Protein AF-0000000072590060 (afdb_homodimer)

InterPro domains:
  IPR001048 Aspartate/glutamate/uridylate kinase [PF00696] (2-284)
  IPR001341 Aspartate kinase [TIGR00657] (3-461)
  IPR001342 Homoserine dehydrogenase, catalytic [PF00742] (615-788)
  IPR005106 Aspartate/homoserine dehydrogenase, NAD-binding [PF03447] (496-606)
  IPR011147 Bifunctional aspartokinase/homoserine dehydrogenase, homoserine dehydrogenase domain [PTHR43070] (1-814)
  IPR018042 Aspartate kinase, conserved site [PS00324] (3-11)
  IPR036291 NAD(P)-binding domain superfamily [SSF51735] (464-638)
  IPR036393 Acetylglutamate kinase-like superfamily [G3DSA:3.40.1160.10] (3-295)
  IPR036393 Acetylglutamate kinase-like superfamily [SSF53633] (1-296)
  IPR041743 Bifunctional aspartokinase/homoserine dehydrogenase, N-terminal catalytic domain [cd04257] (1-295)
  IPR042199 Aspartokinase/Bifunctional aspartokinase/homoserine dehydrogenase, catalytic domain [G3DSA:1.20.120.1320] (41-142)
  IPR045865 ACT-like domain [SSF55021] (303-380)
  IPR049638 Bifunctional aspartokinase/homoserine dehydrogenase [PIRSF000727] (1-814)

Organism: Wigglesworthia glossinidia brevipalpis (NCBI:txid36870)

Structure (mmCIF, N/CA/C/O backbone):
data_AF-0000000072590060-model_v1
#
loop_
_entity.id
_entity.type
_entity.pdbx_description
1 polymer 'Bifunctional aspartokinase/homoserine dehydrogenase'
#
loop_
_atom_site.group_PDB
_atom_site.id
_atom_site.type_symbol
_atom_site.label_atom_id
_atom_site.label_alt_id
_atom_site.label_comp_id
_atom_site.label_asym_id
_atom_site.label_entity_id
_atom_site.label_seq_id
_atom_site.pdbx_PDB_ins_code
_atom_site.Cartn_x
_atom_site.Cartn_y
_atom_site.Cartn_z
_atom_site.occupancy
_atom_site.B_iso_or_equiv
_atom_site.auth_seq_id
_atom_site.auth_comp_id
_atom_site.auth_asym_id
_atom_site.auth_atom_id
_atom_site.pdbx_PDB_model_num
ATOM 1 N N . MET A 1 1 ? -38.125 -12.805 -27.875 1 88.94 1 MET A N 1
ATOM 2 C CA . MET A 1 1 ? -38.594 -13.75 -26.859 1 88.94 1 MET A CA 1
ATOM 3 C C . MET A 1 1 ? -37.781 -13.609 -25.578 1 88.94 1 MET A C 1
ATOM 5 O O . MET A 1 1 ? -36.594 -13.266 -25.625 1 88.94 1 MET A O 1
ATOM 9 N N . ARG A 1 2 ? -38.406 -13.773 -24.375 1 92.88 2 ARG A N 1
ATOM 10 C CA . ARG A 1 2 ? -37.75 -13.727 -23.078 1 92.88 2 ARG A CA 1
ATOM 11 C C . ARG A 1 2 ? -37.781 -15.094 -22.406 1 92.88 2 ARG A C 1
ATOM 13 O O . ARG A 1 2 ? -38.781 -15.828 -22.531 1 92.88 2 ARG A O 1
ATOM 20 N N . VAL A 1 3 ? -36.75 -15.414 -21.859 1 96.31 3 VAL A N 1
ATOM 21 C CA . VAL A 1 3 ? -36.688 -16.656 -21.094 1 96.31 3 VAL A CA 1
ATOM 22 C C . VAL A 1 3 ? -36.656 -16.344 -19.594 1 96.31 3 VAL A C 1
ATOM 24 O O . VAL A 1 3 ? -35.812 -15.562 -19.125 1 96.31 3 VAL A O 1
ATOM 27 N N . LEU A 1 4 ? -37.594 -16.906 -18.875 1 97 4 LEU A N 1
ATOM 28 C CA . LEU A 1 4 ? -37.688 -16.672 -17.438 1 97 4 LEU A CA 1
ATOM 29 C C . LEU A 1 4 ? -37.438 -17.969 -16.656 1 97 4 LEU A C 1
ATOM 31 O O . LEU A 1 4 ? -38.031 -19 -16.953 1 97 4 LEU A O 1
ATOM 35 N N . LYS A 1 5 ? -36.562 -17.906 -15.758 1 96.88 5 LYS A N 1
ATOM 36 C CA . LYS A 1 5 ? -36.281 -19.047 -14.883 1 96.88 5 LYS A CA 1
ATOM 37 C C . LYS A 1 5 ? -36.719 -18.75 -13.445 1 96.88 5 LYS A C 1
ATOM 39 O O . LYS A 1 5 ? -36.375 -17.703 -12.891 1 96.88 5 LYS A O 1
ATOM 44 N N . PHE A 1 6 ? -37.469 -19.609 -12.883 1 96 6 PHE A N 1
ATOM 45 C CA . PHE A 1 6 ? -37.906 -19.453 -11.5 1 96 6 PHE A CA 1
ATOM 46 C C . PHE A 1 6 ? -37.312 -20.531 -10.617 1 96 6 PHE A C 1
ATOM 48 O O . PHE A 1 6 ? -37.469 -21.719 -10.875 1 96 6 PHE A O 1
ATOM 55 N N . GLY A 1 7 ? -36.625 -20.094 -9.578 1 91.62 7 GLY A N 1
ATOM 56 C CA . GLY A 1 7 ? -35.938 -21 -8.656 1 91.62 7 GLY A CA 1
ATOM 57 C C . GLY A 1 7 ? -36.906 -21.672 -7.688 1 91.62 7 GLY A C 1
ATOM 58 O O . GLY A 1 7 ? -38.125 -21.422 -7.727 1 91.62 7 GLY A O 1
ATOM 59 N N . GLY A 1 8 ? -36.375 -22.469 -6.805 1 89 8 GLY A N 1
ATOM 60 C CA . GLY A 1 8 ? -37.156 -23.266 -5.875 1 89 8 GLY A CA 1
ATOM 61 C C . GLY A 1 8 ? -37.906 -22.406 -4.867 1 89 8 GLY A C 1
ATOM 62 O O . GLY A 1 8 ? -39.031 -22.75 -4.484 1 89 8 GLY A O 1
ATOM 63 N N . THR A 1 9 ? -37.281 -21.375 -4.484 1 87.62 9 THR A N 1
ATOM 64 C CA . THR A 1 9 ? -37.938 -20.5 -3.506 1 87.62 9 THR A CA 1
ATOM 65 C C . THR A 1 9 ? -39.125 -19.766 -4.129 1 87.62 9 THR A C 1
ATOM 67 O O . THR A 1 9 ? -40.031 -19.375 -3.426 1 87.62 9 THR A O 1
ATOM 70 N N . SER A 1 10 ? -39.125 -19.656 -5.395 1 90.25 10 SER A N 1
ATOM 71 C CA . SER A 1 10 ? -40.156 -18.938 -6.109 1 90.25 10 SER A CA 1
ATOM 72 C C . SER A 1 10 ? -41.406 -19.812 -6.309 1 90.25 10 SER A C 1
ATOM 74 O O . SER A 1 10 ? -42.469 -19.312 -6.629 1 90.25 10 SER A O 1
ATOM 76 N N . ILE A 1 11 ? -41.25 -21.109 -6.094 1 89.69 11 ILE A N 1
ATOM 77 C CA . ILE A 1 11 ? -42.375 -22 -6.336 1 89.69 11 ILE A CA 1
ATOM 78 C C . ILE A 1 11 ? -42.625 -22.859 -5.094 1 89.69 11 ILE A C 1
ATOM 80 O O . ILE A 1 11 ? -42.969 -24.031 -5.199 1 89.69 11 ILE A O 1
ATOM 84 N N . SER A 1 12 ? -42.438 -22.297 -3.955 1 87.19 12 SER A N 1
ATOM 85 C CA . SER A 1 12 ? -42.5 -23.062 -2.711 1 87.19 12 SER A CA 1
ATOM 86 C C . SER A 1 12 ? -43.875 -22.891 -2.031 1 87.19 12 SER A C 1
ATOM 88 O O . SER A 1 12 ? -44.219 -23.672 -1.146 1 87.19 12 SER A O 1
ATOM 90 N N . SER A 1 13 ? -44.656 -21.938 -2.451 1 85.25 13 SER A N 1
ATOM 91 C CA . SER A 1 13 ? -45.938 -21.672 -1.785 1 85.25 13 SER A CA 1
ATOM 92 C C . SER A 1 13 ? -46.969 -21.109 -2.758 1 85.25 13 SER A C 1
ATOM 94 O O . SER A 1 13 ? -46.625 -20.781 -3.896 1 85.25 13 SER A O 1
ATOM 96 N N . LEU A 1 14 ? -48.219 -21.094 -2.254 1 83.56 14 LEU A N 1
ATOM 97 C CA . LEU A 1 14 ? -49.281 -20.531 -3.062 1 83.56 14 LEU A CA 1
ATOM 98 C C . LEU A 1 14 ? -49 -19.062 -3.412 1 83.56 14 LEU A C 1
ATOM 100 O O . LEU A 1 14 ? -49.188 -18.641 -4.551 1 83.56 14 LEU A O 1
ATOM 104 N N . LYS A 1 15 ? -48.531 -18.422 -2.383 1 87 15 LYS A N 1
ATOM 105 C CA . LYS A 1 15 ? -48.219 -17.016 -2.588 1 87 15 LYS A CA 1
ATOM 106 C C . LYS A 1 15 ? -47.125 -16.844 -3.664 1 87 15 LYS A C 1
ATOM 108 O O . LYS A 1 15 ? -47.25 -15.953 -4.516 1 87 15 LYS A O 1
ATOM 113 N N . CYS A 1 16 ? -46.188 -17.688 -3.623 1 88.75 16 CYS A N 1
ATOM 114 C CA . CYS A 1 16 ? -45.094 -17.609 -4.582 1 88.75 16 CYS A CA 1
ATOM 115 C C . CYS A 1 16 ? -45.562 -17.969 -5.984 1 88.75 16 CYS A C 1
ATOM 117 O O . CYS A 1 16 ? -45.188 -17.312 -6.957 1 88.75 16 CYS A O 1
ATOM 119 N N . PHE A 1 17 ? -46.469 -18.984 -6.102 1 87.69 17 PHE A N 1
ATOM 120 C CA . PHE A 1 17 ? -47 -19.406 -7.395 1 87.69 17 PHE A CA 1
ATOM 121 C C . PHE A 1 17 ? -47.812 -18.281 -8.023 1 87.69 17 PHE A C 1
ATOM 123 O O . PHE A 1 17 ? -47.75 -18.047 -9.227 1 87.69 17 PHE A O 1
ATOM 130 N N . SER A 1 18 ? -48.531 -17.688 -7.164 1 86.88 18 SER A N 1
ATOM 131 C CA . SER A 1 18 ? -49.344 -16.594 -7.652 1 86.88 18 SER A CA 1
ATOM 132 C C . SER A 1 18 ? -48.5 -15.461 -8.211 1 86.88 18 SER A C 1
ATOM 134 O O . SER A 1 18 ? -48.844 -14.867 -9.234 1 86.88 18 SER A O 1
ATOM 136 N N . LYS A 1 19 ? -47.5 -15.188 -7.5 1 92 19 LYS A N 1
ATOM 137 C CA . LYS A 1 19 ? -46.594 -14.141 -7.961 1 92 19 LYS A CA 1
ATOM 138 C C . LYS A 1 19 ? -45.938 -14.508 -9.289 1 92 19 LYS A C 1
ATOM 140 O O . LYS A 1 19 ? -45.812 -13.672 -10.18 1 92 19 LYS A O 1
ATOM 145 N N . VAL A 1 20 ? -45.531 -15.734 -9.398 1 93.69 20 VAL A N 1
ATOM 146 C CA . VAL A 1 20 ? -44.875 -16.234 -10.609 1 93.69 20 VAL A CA 1
ATOM 147 C C . VAL A 1 20 ? -45.875 -16.141 -11.781 1 93.69 20 VAL A C 1
ATOM 149 O O . VAL A 1 20 ? -45.5 -15.703 -12.875 1 93.69 20 VAL A O 1
ATOM 152 N N . VAL A 1 21 ? -47.094 -16.484 -11.578 1 91.44 21 VAL A N 1
ATOM 153 C CA . VAL A 1 21 ? -48.125 -16.453 -12.625 1 91.44 21 VAL A CA 1
ATOM 154 C C . VAL A 1 21 ? -48.375 -15.008 -13.062 1 91.44 21 VAL A C 1
ATOM 156 O O . VAL A 1 21 ? -48.562 -14.734 -14.25 1 91.44 21 VAL A O 1
ATOM 159 N N . ASN A 1 22 ? -48.375 -14.188 -12.094 1 91.88 22 ASN A N 1
ATOM 160 C CA . ASN A 1 22 ? -48.531 -12.773 -12.414 1 91.88 22 ASN A CA 1
ATOM 161 C C . ASN A 1 22 ? -47.406 -12.258 -13.289 1 91.88 22 ASN A C 1
ATOM 163 O O . ASN A 1 22 ? -47.625 -11.469 -14.211 1 91.88 22 ASN A O 1
ATOM 167 N N . ILE A 1 23 ? -46.188 -12.641 -12.953 1 93.44 23 ILE A N 1
ATOM 168 C CA . ILE A 1 23 ? -45.031 -12.242 -13.734 1 93.44 23 ILE A CA 1
ATOM 169 C C . ILE A 1 23 ? -45.125 -12.812 -15.148 1 93.44 23 ILE A C 1
ATOM 171 O O . ILE A 1 23 ? -44.844 -12.125 -16.125 1 93.44 23 ILE A O 1
ATOM 175 N N . ILE A 1 24 ? -45.531 -14.055 -15.25 1 92.75 24 ILE A N 1
ATOM 176 C CA . ILE A 1 24 ? -45.688 -14.727 -16.531 1 92.75 24 ILE A CA 1
ATOM 177 C C . ILE A 1 24 ? -46.719 -13.992 -17.375 1 92.75 24 ILE A C 1
ATOM 179 O O . ILE A 1 24 ? -46.5 -13.719 -18.562 1 92.75 24 ILE A O 1
ATOM 183 N N . LYS A 1 25 ? -47.844 -13.633 -16.766 1 90.31 25 LYS A N 1
ATOM 184 C CA . LYS A 1 25 ? -48.906 -12.953 -17.469 1 90.31 25 LYS A CA 1
ATOM 185 C C . LYS A 1 25 ? -48.469 -11.586 -17.984 1 90.31 25 LYS A C 1
ATOM 187 O O . LYS A 1 25 ? -48.75 -11.219 -19.125 1 90.31 25 LYS A O 1
ATOM 192 N N . LYS A 1 26 ? -47.781 -10.945 -17.156 1 89.75 26 LYS A N 1
ATOM 193 C CA . LYS A 1 26 ? -47.312 -9.609 -17.5 1 89.75 26 LYS A CA 1
ATOM 194 C C . LYS A 1 26 ? -46.344 -9.664 -18.688 1 89.75 26 LYS A C 1
ATOM 196 O O . LYS A 1 26 ? -46.406 -8.812 -19.578 1 89.75 26 LYS A O 1
ATOM 201 N N . ASN A 1 27 ? -45.469 -10.562 -18.672 1 89.44 27 ASN A N 1
ATOM 202 C CA . ASN A 1 27 ? -44.469 -10.688 -19.75 1 89.44 27 ASN A CA 1
ATOM 203 C C . ASN A 1 27 ? -45.094 -11.281 -21.016 1 89.44 27 ASN A C 1
ATOM 205 O O . ASN A 1 27 ? -44.719 -10.906 -22.125 1 89.44 27 ASN A O 1
ATOM 209 N N . TYR A 1 28 ? -46 -12.211 -20.828 1 87.56 28 TYR A N 1
ATOM 210 C CA . TYR A 1 28 ? -46.656 -12.891 -21.938 1 87.56 28 TYR A CA 1
ATOM 211 C C . TYR A 1 28 ? -47.469 -11.914 -22.781 1 87.56 28 TYR A C 1
ATOM 213 O O . TYR A 1 28 ? -47.625 -12.086 -23.984 1 87.56 28 TYR A O 1
ATOM 221 N N . LYS A 1 29 ? -47.969 -10.898 -22.219 1 82.62 29 LYS A N 1
ATOM 222 C CA . LYS A 1 29 ? -48.75 -9.875 -22.922 1 82.62 29 LYS A CA 1
ATOM 223 C C . LYS A 1 29 ? -47.844 -9.094 -23.891 1 82.62 29 LYS A C 1
ATOM 225 O O . LYS A 1 29 ? -48.344 -8.602 -24.922 1 82.62 29 LYS A O 1
ATOM 230 N N . LYS A 1 30 ? -46.625 -9.031 -23.625 1 83.06 30 LYS A N 1
ATOM 231 C CA . LYS A 1 30 ? -45.688 -8.25 -24.438 1 83.06 30 LYS A CA 1
ATOM 232 C C . LYS A 1 30 ? -45.094 -9.094 -25.562 1 83.06 30 LYS A C 1
ATOM 234 O O . LYS A 1 30 ? -45.062 -8.664 -26.719 1 83.06 30 LYS A O 1
ATOM 239 N N . ASP A 1 31 ? -44.656 -10.273 -25.188 1 85.62 31 ASP A N 1
ATOM 240 C CA . ASP A 1 31 ? -44.031 -11.188 -26.141 1 85.62 31 ASP A CA 1
ATOM 241 C C . ASP A 1 31 ? -44.125 -12.633 -25.672 1 85.62 31 ASP A C 1
ATOM 243 O O . ASP A 1 31 ? -44.469 -12.891 -24.516 1 85.62 31 ASP A O 1
ATOM 247 N N . GLN A 1 32 ? -43.906 -13.539 -26.609 1 86.81 32 GLN A N 1
ATOM 248 C CA . GLN A 1 32 ? -43.844 -14.938 -26.203 1 86.81 32 GLN A CA 1
ATOM 249 C C . GLN A 1 32 ? -42.719 -15.172 -25.203 1 86.81 32 GLN A C 1
ATOM 251 O O . GLN A 1 32 ? -41.656 -14.562 -25.312 1 86.81 32 GLN A O 1
ATOM 256 N N . ILE A 1 33 ? -43 -15.984 -24.203 1 93.38 33 ILE A N 1
ATOM 257 C CA . ILE A 1 33 ? -42 -16.203 -23.141 1 93.38 33 ILE A CA 1
ATOM 258 C C . ILE A 1 33 ? -41.781 -17.703 -22.969 1 93.38 33 ILE A C 1
ATOM 260 O O . ILE A 1 33 ? -42.688 -18.516 -23.219 1 93.38 33 ILE A O 1
ATOM 264 N N . ALA A 1 34 ? -40.625 -18.047 -22.672 1 95.25 34 ALA A N 1
ATOM 265 C CA . ALA A 1 34 ? -40.25 -19.391 -22.25 1 95.25 34 ALA A CA 1
ATOM 266 C C . ALA A 1 34 ? -39.938 -19.422 -20.75 1 95.25 34 ALA A C 1
ATOM 268 O O . ALA A 1 34 ? -39.188 -18.562 -20.25 1 95.25 34 ALA A O 1
ATOM 269 N N . VAL A 1 35 ? -40.531 -20.344 -20.078 1 96.81 35 VAL A N 1
ATOM 270 C CA . VAL A 1 35 ? -40.375 -20.422 -18.625 1 96.81 35 VAL A CA 1
ATOM 271 C C . VAL A 1 35 ? -39.688 -21.719 -18.234 1 96.81 35 VAL A C 1
ATOM 273 O O . VAL A 1 35 ? -40.094 -22.812 -18.656 1 96.81 35 VAL A O 1
ATOM 276 N N . VAL A 1 36 ? -38.562 -21.625 -17.5 1 97.44 36 VAL A N 1
ATOM 277 C CA . VAL A 1 36 ? -37.844 -22.766 -16.969 1 97.44 36 VAL A CA 1
ATOM 278 C C . VAL A 1 36 ? -38.062 -22.859 -15.453 1 97.44 36 VAL A C 1
ATOM 280 O O . VAL A 1 36 ? -37.938 -21.859 -14.742 1 97.44 36 VAL A O 1
ATOM 283 N N . LEU A 1 37 ? -38.406 -24 -14.961 1 96.5 37 LEU A N 1
ATOM 284 C CA . LEU A 1 37 ? -38.75 -24.141 -13.555 1 96.5 37 LEU A CA 1
ATOM 285 C C . LEU A 1 37 ? -37.781 -25.094 -12.852 1 96.5 37 LEU A C 1
ATOM 287 O O . LEU A 1 37 ? -37.375 -26.094 -13.438 1 96.5 37 LEU A O 1
ATOM 291 N N . SER A 1 38 ? -37.438 -24.75 -11.617 1 95.69 38 SER A N 1
ATOM 292 C CA . SER A 1 38 ? -36.719 -25.656 -10.719 1 95.69 38 SER A CA 1
ATOM 293 C C . SER A 1 38 ? -37.688 -26.453 -9.844 1 95.69 38 SER A C 1
ATOM 295 O O . SER A 1 38 ? -38.906 -26.281 -9.93 1 95.69 38 SER A O 1
ATOM 297 N N . ALA A 1 39 ? -37.094 -27.312 -9.07 1 94 39 ALA A N 1
ATOM 298 C CA . ALA A 1 39 ? -37.875 -28 -8.055 1 94 39 ALA A CA 1
ATOM 299 C C . ALA A 1 39 ? -38.188 -27.078 -6.883 1 94 39 ALA A C 1
ATOM 301 O O . ALA A 1 39 ? -37.438 -26.109 -6.641 1 94 39 ALA A O 1
ATOM 302 N N . PRO A 1 40 ? -39.281 -27.297 -6.273 1 92.12 40 PRO A N 1
ATOM 303 C CA . PRO A 1 40 ? -39.562 -26.5 -5.086 1 92.12 40 PRO A CA 1
ATOM 304 C C . PRO A 1 40 ? -38.469 -26.578 -4.039 1 92.12 40 PRO A C 1
ATOM 306 O O . PRO A 1 40 ? -37.688 -27.531 -4.031 1 92.12 40 PRO A O 1
ATOM 309 N N . LYS A 1 41 ? -38.469 -25.609 -3.203 1 90.25 41 LYS A N 1
ATOM 310 C CA . LYS A 1 41 ? -37.406 -25.484 -2.193 1 90.25 41 LYS A CA 1
ATOM 311 C C . LYS A 1 41 ? -37.281 -26.766 -1.379 1 90.25 41 LYS A C 1
ATOM 313 O O . LYS A 1 41 ? -38.281 -27.359 -0.991 1 90.25 41 LYS A O 1
ATOM 318 N N . LYS A 1 42 ? -36.094 -27.328 -1.151 1 90.81 42 LYS A N 1
ATOM 319 C CA . LYS A 1 42 ? -35.719 -28.438 -0.281 1 90.81 42 LYS A CA 1
ATOM 320 C C . LYS A 1 42 ? -35.938 -29.766 -0.978 1 90.81 42 LYS A C 1
ATOM 322 O O . LYS A 1 42 ? -35.406 -30.797 -0.536 1 90.81 42 LYS A O 1
ATOM 327 N N . VAL A 1 43 ? -36.719 -29.797 -2.068 1 93.5 43 VAL A N 1
ATOM 328 C CA . VAL A 1 43 ? -37.062 -31.062 -2.715 1 93.5 43 VAL A CA 1
ATOM 329 C C . VAL A 1 43 ? -35.812 -31.719 -3.26 1 93.5 43 VAL A C 1
ATOM 331 O O . VAL A 1 43 ? -35.531 -32.906 -2.998 1 93.5 43 VAL A O 1
ATOM 334 N N . THR A 1 44 ? -34.969 -30.953 -4.023 1 92.12 44 THR A N 1
ATOM 335 C CA . THR A 1 44 ? -33.781 -31.5 -4.609 1 92.12 44 THR A CA 1
ATOM 336 C C . THR A 1 44 ? -32.812 -32 -3.523 1 92.12 44 THR A C 1
ATOM 338 O O . THR A 1 44 ? -32.281 -33.094 -3.643 1 92.12 44 THR A O 1
ATOM 341 N N . ASP A 1 45 ? -32.719 -31.297 -2.506 1 92.38 45 ASP A N 1
ATOM 342 C CA . ASP A 1 45 ? -31.859 -31.688 -1.396 1 92.38 45 ASP A CA 1
ATOM 343 C C . ASP A 1 45 ? -32.375 -32.969 -0.737 1 92.38 45 ASP A C 1
ATOM 345 O O . ASP A 1 45 ? -31.594 -33.844 -0.37 1 92.38 45 ASP A O 1
ATOM 349 N N . ASN A 1 46 ? -33.688 -33 -0.576 1 94.62 46 ASN A N 1
ATOM 350 C CA . ASN A 1 46 ? -34.281 -34.188 0.01 1 94.62 46 ASN A CA 1
ATOM 351 C C . ASN A 1 46 ? -34.031 -35.438 -0.845 1 94.62 46 ASN A C 1
ATOM 353 O O . ASN A 1 46 ? -33.812 -36.531 -0.316 1 94.62 46 ASN A O 1
ATOM 357 N N . LEU A 1 47 ? -34.125 -35.25 -2.088 1 95.44 47 LEU A N 1
ATOM 358 C CA . LEU A 1 47 ? -33.906 -36.375 -3 1 95.44 47 LEU A CA 1
ATOM 359 C C . LEU A 1 47 ? -32.469 -36.875 -2.889 1 95.44 47 LEU A C 1
ATOM 361 O O . LEU A 1 47 ? -32.25 -38.094 -2.838 1 95.44 47 LEU A O 1
ATOM 365 N N . PHE A 1 48 ? -31.5 -35.938 -2.83 1 93.25 48 PHE A N 1
ATOM 366 C CA . PHE A 1 48 ? -30.109 -36.344 -2.65 1 93.25 48 PHE A CA 1
ATOM 367 C C . PHE A 1 48 ? -29.922 -37.031 -1.315 1 93.25 48 PHE A C 1
ATOM 369 O O . PHE A 1 48 ? -29.188 -38.031 -1.233 1 93.25 48 PHE A O 1
ATOM 376 N N . TYR A 1 49 ? -30.625 -36.531 -0.374 1 93.69 49 TYR A N 1
ATOM 377 C CA . TYR A 1 49 ? -30.516 -37.094 0.966 1 93.69 49 TYR A CA 1
ATOM 378 C C . TYR A 1 49 ? -31.109 -38.5 1.007 1 93.69 49 TYR A C 1
ATOM 380 O O . TYR A 1 49 ? -30.562 -39.406 1.671 1 93.69 49 TYR A O 1
ATOM 388 N N . MET A 1 50 ? -32.156 -38.719 0.354 1 95.75 50 MET A N 1
ATOM 389 C CA . MET A 1 50 ? -32.781 -40.062 0.293 1 95.75 50 MET A CA 1
ATOM 390 C C . MET A 1 50 ? -31.844 -41.062 -0.357 1 95.75 50 MET A C 1
ATOM 392 O O . MET A 1 50 ? -31.766 -42.219 0.081 1 95.75 50 MET A O 1
ATOM 396 N N . ILE A 1 51 ? -31.188 -40.594 -1.377 1 95 51 ILE A N 1
ATOM 397 C CA . ILE A 1 51 ? -30.234 -41.469 -2.062 1 95 51 ILE A CA 1
ATOM 398 C C . ILE A 1 51 ? -29.109 -41.844 -1.112 1 95 51 ILE A C 1
ATOM 400 O O . ILE A 1 51 ? -28.75 -43.031 -0.999 1 95 51 ILE A O 1
ATOM 404 N N . GLU A 1 52 ? -28.609 -40.844 -0.459 1 93.62 52 GLU A N 1
ATOM 405 C CA . GLU A 1 52 ? -27.5 -41.094 0.466 1 93.62 52 GLU A CA 1
ATOM 406 C C . GLU A 1 52 ? -27.906 -42.062 1.579 1 93.62 52 GLU A C 1
ATOM 408 O O . GLU A 1 52 ? -27.156 -42.969 1.905 1 93.62 52 GLU A O 1
ATOM 413 N N . LYS A 1 53 ? -29.078 -41.844 2.127 1 94.06 53 LYS A N 1
ATOM 414 C CA . LYS A 1 53 ? -29.578 -42.656 3.213 1 94.06 53 LYS A CA 1
ATOM 415 C C . LYS A 1 53 ? -29.859 -44.094 2.727 1 94.06 53 LYS A C 1
ATOM 417 O O . LYS A 1 53 ? -29.609 -45.062 3.449 1 94.06 53 LYS A O 1
ATOM 422 N N . SER A 1 54 ? -30.359 -44.25 1.552 1 94.75 54 SER A N 1
ATOM 423 C CA . SER A 1 54 ? -30.641 -45.562 0.979 1 94.75 54 SER A CA 1
ATOM 424 C C . SER A 1 54 ? -29.359 -46.344 0.753 1 94.75 54 SER A C 1
ATOM 426 O O . SER A 1 54 ? -29.312 -47.562 0.977 1 94.75 54 SER A O 1
ATOM 428 N N . CYS A 1 55 ? -28.391 -45.656 0.267 1 92.75 55 CYS A N 1
ATOM 429 C CA . CYS A 1 55 ? -27.094 -46.281 0.061 1 92.75 55 CYS A CA 1
ATOM 430 C C . CYS A 1 55 ? -26.531 -46.812 1.375 1 92.75 55 CYS A C 1
ATOM 432 O O . CYS A 1 55 ? -25.828 -47.844 1.393 1 92.75 55 CYS A O 1
ATOM 434 N N . GLN A 1 56 ? -26.938 -46.125 2.459 1 92.25 56 GLN A N 1
ATOM 435 C CA . GLN A 1 56 ? -26.469 -46.531 3.785 1 92.25 56 GLN A CA 1
ATOM 436 C C . GLN A 1 56 ? -27.453 -47.469 4.453 1 92.25 56 GLN A C 1
ATOM 438 O O . GLN A 1 56 ? -27.297 -47.812 5.633 1 92.25 56 GLN A O 1
ATOM 443 N N . THR A 1 57 ? -28.469 -47.906 3.852 1 90.62 57 THR A N 1
ATOM 444 C CA . THR A 1 57 ? -29.484 -48.812 4.32 1 90.62 57 THR A CA 1
ATOM 445 C C . THR A 1 57 ? -30.188 -48.281 5.555 1 90.62 57 THR A C 1
ATOM 447 O O . THR A 1 57 ? -30.391 -49 6.535 1 90.62 57 THR A O 1
ATOM 450 N N . LYS A 1 58 ? -30.328 -47.031 5.5 1 92.31 58 LYS A N 1
ATOM 451 C CA . LYS A 1 58 ? -31.078 -46.375 6.57 1 92.31 58 LYS A CA 1
ATOM 452 C C . LYS A 1 58 ? -32.531 -46.125 6.168 1 92.31 58 LYS A C 1
ATOM 454 O O . LYS A 1 58 ? -32.875 -46.219 4.988 1 92.31 58 LYS A O 1
ATOM 459 N N . ASP A 1 59 ? -33.344 -45.875 7.137 1 91.19 59 ASP A N 1
ATOM 460 C CA . ASP A 1 59 ? -34.75 -45.656 6.914 1 91.19 59 ASP A CA 1
ATOM 461 C C . ASP A 1 59 ? -35 -44.281 6.262 1 91.19 59 ASP A C 1
ATOM 463 O O . ASP A 1 59 ? -34.438 -43.281 6.691 1 91.19 59 ASP A O 1
ATOM 467 N N . ILE A 1 60 ? -35.781 -44.281 5.16 1 93.19 60 ILE A N 1
ATOM 468 C CA . ILE A 1 60 ? -36.031 -43.031 4.406 1 93.19 60 ILE A CA 1
ATOM 469 C C . ILE A 1 60 ? -37.5 -42.688 4.477 1 93.19 60 ILE A C 1
ATOM 471 O O . ILE A 1 60 ? -37.969 -41.75 3.803 1 93.19 60 ILE A O 1
ATOM 475 N N . LYS A 1 61 ? -38.375 -43.344 5.27 1 93.06 61 LYS A N 1
ATOM 476 C CA . LYS A 1 61 ? -39.812 -43.188 5.293 1 93.06 61 LYS A CA 1
ATOM 477 C C . LYS A 1 61 ? -40.219 -41.75 5.664 1 93.06 61 LYS A C 1
ATOM 479 O O . LYS A 1 61 ? -41.094 -41.156 5.047 1 93.06 61 LYS A O 1
ATOM 484 N N . GLU A 1 62 ? -39.531 -41.25 6.578 1 94.06 62 GLU A N 1
ATOM 485 C CA . GLU A 1 62 ? -39.875 -39.906 7.039 1 94.06 62 GLU A CA 1
ATOM 486 C C . GLU A 1 62 ? -39.594 -38.844 5.957 1 94.06 62 GLU A C 1
ATOM 488 O O . GLU A 1 62 ? -40.438 -38.031 5.66 1 94.06 62 GLU A O 1
ATOM 493 N N . ILE A 1 63 ? -38.406 -38.875 5.367 1 95.19 63 ILE A N 1
ATOM 494 C CA . ILE A 1 63 ? -38.031 -37.875 4.348 1 95.19 63 ILE A CA 1
ATOM 495 C C . ILE A 1 63 ? -38.875 -38.094 3.1 1 95.19 63 ILE A C 1
ATOM 497 O O . ILE A 1 63 ? -39.219 -37.125 2.42 1 95.19 63 ILE A O 1
ATOM 501 N N . PHE A 1 64 ? -39.25 -39.344 2.807 1 96.19 64 PHE A N 1
ATOM 502 C CA . PHE A 1 64 ? -40.094 -39.688 1.672 1 96.19 64 PHE A CA 1
ATOM 503 C C . PHE A 1 64 ? -41.469 -39.062 1.837 1 96.19 64 PHE A C 1
ATOM 505 O O . PHE A 1 64 ? -41.969 -38.375 0.936 1 96.19 64 PHE A O 1
ATOM 512 N N . ASN A 1 65 ? -42 -39.188 2.99 1 95.44 65 ASN A N 1
ATOM 513 C CA . ASN A 1 65 ? -43.312 -38.656 3.264 1 95.44 65 ASN A CA 1
ATOM 514 C C . ASN A 1 65 ? -43.312 -37.125 3.324 1 95.44 65 ASN A C 1
ATOM 516 O O . ASN A 1 65 ? -44.25 -36.469 2.854 1 95.44 65 ASN A O 1
ATOM 520 N N . ASN A 1 66 ? -42.312 -36.594 3.879 1 95.19 66 ASN A N 1
ATOM 521 C CA . ASN A 1 66 ? -42.188 -35.156 3.955 1 95.19 66 ASN A CA 1
ATOM 522 C C . ASN A 1 66 ? -42.094 -34.531 2.568 1 95.19 66 ASN A C 1
ATOM 524 O O . ASN A 1 66 ? -42.688 -33.469 2.32 1 95.19 66 ASN A O 1
ATOM 528 N N . THR A 1 67 ? -41.375 -35.125 1.743 1 96 67 THR A N 1
ATOM 529 C CA . THR A 1 67 ? -41.219 -34.625 0.383 1 96 67 THR A CA 1
ATOM 530 C C . THR A 1 67 ? -42.531 -34.719 -0.384 1 96 67 THR A C 1
ATOM 532 O O . THR A 1 67 ? -42.875 -33.812 -1.127 1 96 67 THR A O 1
ATOM 535 N N . LYS A 1 68 ? -43.25 -35.812 -0.249 1 94.94 68 LYS A N 1
ATOM 536 C CA . LYS A 1 68 ? -44.562 -36 -0.875 1 94.94 68 LYS A CA 1
ATOM 537 C C . LYS A 1 68 ? -45.562 -34.969 -0.362 1 94.94 68 LYS A C 1
ATOM 539 O O . LYS A 1 68 ? -46.344 -34.438 -1.138 1 94.94 68 LYS A O 1
ATOM 544 N N . ASP A 1 69 ? -45.406 -34.688 0.845 1 94.12 69 ASP A N 1
ATOM 545 C CA . ASP A 1 69 ? -46.312 -33.75 1.481 1 94.12 69 ASP A CA 1
ATOM 546 C C . ASP A 1 69 ? -46.125 -32.344 0.936 1 94.12 69 ASP A C 1
ATOM 548 O O . ASP A 1 69 ? -47.062 -31.562 0.843 1 94.12 69 ASP A O 1
ATOM 552 N N . ILE A 1 70 ? -44.906 -32.031 0.624 1 93.75 70 ILE A N 1
ATOM 553 C CA . ILE A 1 70 ? -44.656 -30.703 0.05 1 93.75 70 ILE A CA 1
ATOM 554 C C . ILE A 1 70 ? -45.469 -30.5 -1.214 1 93.75 70 ILE A C 1
ATOM 556 O O . ILE A 1 70 ? -46.125 -29.469 -1.385 1 93.75 70 ILE A O 1
ATOM 560 N N . PHE A 1 71 ? -45.594 -31.5 -2.07 1 93.56 71 PHE A N 1
ATOM 561 C CA . PHE A 1 71 ? -46.312 -31.406 -3.324 1 93.56 71 PHE A CA 1
ATOM 562 C C . PHE A 1 71 ? -47.812 -31.406 -3.074 1 93.56 71 PHE A C 1
ATOM 564 O O . PHE A 1 71 ? -48.562 -30.656 -3.705 1 93.56 71 PHE A O 1
ATOM 571 N N . PHE A 1 72 ? -48.219 -32.219 -2.178 1 91.75 72 PHE A N 1
ATOM 572 C CA . PHE A 1 72 ? -49.656 -32.312 -1.91 1 91.75 72 PHE A CA 1
ATOM 573 C C . PHE A 1 72 ? -50.156 -31.031 -1.25 1 91.75 72 PHE A C 1
ATOM 575 O O . PHE A 1 72 ? -51.281 -30.609 -1.499 1 91.75 72 PHE A O 1
ATOM 582 N N . TYR A 1 73 ? -49.312 -30.5 -0.466 1 90.56 73 TYR A N 1
ATOM 583 C CA . TYR A 1 73 ? -49.688 -29.203 0.107 1 90.56 73 TYR A CA 1
ATOM 584 C C . TYR A 1 73 ? -49.812 -28.156 -0.982 1 90.56 73 TYR A C 1
ATOM 586 O O . TYR A 1 73 ? -50.75 -27.344 -0.949 1 90.56 73 TYR A O 1
ATOM 594 N N . LEU A 1 74 ? -49 -28.141 -1.913 1 90.56 74 LEU A N 1
ATOM 595 C CA . LEU A 1 74 ? -49.031 -27.172 -3.008 1 90.56 74 LEU A CA 1
ATOM 596 C C . LEU A 1 74 ? -50.281 -27.359 -3.859 1 90.56 74 LEU A C 1
ATOM 598 O O . LEU A 1 74 ? -50.938 -26.375 -4.215 1 90.56 74 LEU A O 1
ATOM 602 N N . ILE A 1 75 ? -50.656 -28.594 -4.172 1 90.25 75 ILE A N 1
ATOM 603 C CA . ILE A 1 75 ? -51.812 -28.828 -5.055 1 90.25 75 ILE A CA 1
ATOM 604 C C . ILE A 1 75 ? -53.094 -28.484 -4.328 1 90.25 75 ILE A C 1
ATOM 606 O O . ILE A 1 75 ? -54.031 -27.953 -4.934 1 90.25 75 ILE A O 1
ATOM 610 N N . LYS A 1 76 ? -53.094 -28.734 -3.031 1 88.06 76 LYS A N 1
ATOM 611 C CA . LYS A 1 76 ? -54.281 -28.406 -2.25 1 88.06 76 LYS A CA 1
ATOM 612 C C . LYS A 1 76 ? -54.5 -26.891 -2.182 1 88.06 76 LYS A C 1
ATOM 614 O O . LYS A 1 76 ? -55.625 -26.406 -2.184 1 88.06 76 LYS A O 1
ATOM 619 N N . SER A 1 77 ? -53.438 -26.234 -2.184 1 87.62 77 SER A N 1
ATOM 620 C CA . SER A 1 77 ? -53.5 -24.781 -2.078 1 87.62 77 SER A CA 1
ATOM 621 C C . SER A 1 77 ? -53.812 -24.141 -3.424 1 87.62 77 SER A C 1
ATOM 623 O O . SER A 1 77 ? -54.469 -23.109 -3.479 1 87.62 77 SER A O 1
ATOM 625 N N . LEU A 1 78 ? -53.469 -24.672 -4.5 1 86.81 78 LEU A N 1
ATOM 626 C CA . LEU A 1 78 ? -53.562 -24.062 -5.824 1 86.81 78 LEU A CA 1
ATOM 627 C C . LEU A 1 78 ? -54.906 -24.344 -6.453 1 86.81 78 LEU A C 1
ATOM 629 O O . LEU A 1 78 ? -55.438 -23.531 -7.223 1 86.81 78 LEU A O 1
ATOM 633 N N . PHE A 1 79 ? -55.438 -25.531 -6.094 1 85.62 79 PHE A N 1
ATOM 634 C CA . PHE A 1 79 ? -56.688 -25.922 -6.727 1 85.62 79 PHE A CA 1
ATOM 635 C C . PHE A 1 79 ? -57.812 -25.938 -5.707 1 85.62 79 PHE A C 1
ATOM 637 O O . PHE A 1 79 ? -57.656 -26.422 -4.59 1 85.62 79 PHE A O 1
ATOM 644 N N . ASP A 1 80 ? -58.844 -25.016 -5.754 1 71 80 ASP A N 1
ATOM 645 C CA . ASP A 1 80 ? -59.938 -24.75 -4.824 1 71 80 ASP A CA 1
ATOM 646 C C . ASP A 1 80 ? -60.719 -26.031 -4.523 1 71 80 ASP A C 1
ATOM 648 O O . ASP A 1 80 ? -61.25 -26.188 -3.42 1 71 80 ASP A O 1
ATOM 652 N N . SER A 1 81 ? -61 -26.844 -5.543 1 71.38 81 SER A N 1
ATOM 653 C CA . SER A 1 81 ? -61.875 -27.984 -5.309 1 71.38 81 SER A CA 1
ATOM 654 C C . SER A 1 81 ? -61.188 -29.297 -5.691 1 71.38 81 SER A C 1
ATOM 656 O O . SER A 1 81 ? -60.531 -29.375 -6.727 1 71.38 81 SER A O 1
ATOM 658 N N . ASN A 1 82 ? -61.25 -30.281 -4.812 1 67.81 82 ASN A N 1
ATOM 659 C CA . ASN A 1 82 ? -60.719 -31.625 -5.027 1 67.81 82 ASN A CA 1
ATOM 660 C C . ASN A 1 82 ? -61.406 -32.344 -6.176 1 67.81 82 ASN A C 1
ATOM 662 O O . ASN A 1 82 ? -60.969 -33.375 -6.625 1 67.81 82 ASN A O 1
ATOM 666 N N . GLU A 1 83 ? -62.469 -31.75 -6.621 1 67.44 83 GLU A N 1
ATOM 667 C CA . GLU A 1 83 ? -63.219 -32.375 -7.695 1 67.44 83 GLU A CA 1
ATOM 668 C C . GLU A 1 83 ? -62.875 -31.75 -9.047 1 67.44 83 GLU A C 1
ATOM 670 O O . GLU A 1 83 ? -63.375 -32.219 -10.086 1 67.44 83 GLU A O 1
ATOM 675 N N . ASN A 1 84 ? -61.938 -30.906 -9.062 1 79.25 84 ASN A N 1
ATOM 676 C CA . ASN A 1 84 ? -61.469 -30.234 -10.273 1 79.25 84 ASN A CA 1
ATOM 677 C C . ASN A 1 84 ? -60.656 -31.156 -11.148 1 79.25 84 ASN A C 1
ATOM 679 O O . ASN A 1 84 ? -59.844 -31.953 -10.633 1 79.25 84 ASN A O 1
ATOM 683 N N . TYR A 1 85 ? -60.906 -31.266 -12.422 1 85.06 85 TYR A N 1
ATOM 684 C CA . TYR A 1 85 ? -60.219 -32.094 -13.398 1 85.06 85 TYR A CA 1
ATOM 685 C C . TYR A 1 85 ? -58.719 -31.922 -13.297 1 85.06 85 TYR A C 1
ATOM 687 O O . TYR A 1 85 ? -57.969 -32.906 -13.32 1 85.06 85 TYR A O 1
ATOM 695 N N . TYR A 1 86 ? -58.312 -30.844 -13.07 1 88.44 86 TYR A N 1
ATOM 696 C CA . TYR A 1 86 ? -56.875 -30.547 -13.039 1 88.44 86 TYR A CA 1
ATOM 697 C C . TYR A 1 86 ? -56.25 -31.062 -11.75 1 88.44 86 TYR A C 1
ATOM 699 O O . TYR A 1 86 ? -55.125 -31.562 -11.758 1 88.44 86 TYR A O 1
ATOM 707 N N . TYR A 1 87 ? -56.938 -31.016 -10.648 1 89.75 87 TYR A N 1
ATOM 708 C CA . TYR A 1 87 ? -56.438 -31.516 -9.367 1 89.75 87 TYR A CA 1
ATOM 709 C C . TYR A 1 87 ? -56.219 -33 -9.422 1 89.75 87 TYR A C 1
ATOM 711 O O . TYR A 1 87 ? -55.156 -33.5 -8.984 1 89.75 87 TYR A O 1
ATOM 719 N N . LEU A 1 88 ? -57.156 -33.75 -9.945 1 90 88 LEU A N 1
ATOM 720 C CA . LEU A 1 88 ? -57.062 -35.219 -10.016 1 90 88 LEU A CA 1
ATOM 721 C C . LEU A 1 88 ? -55.938 -35.656 -10.922 1 90 88 LEU A C 1
ATOM 723 O O . LEU A 1 88 ? -55.25 -36.625 -10.633 1 90 88 LEU A O 1
ATOM 727 N N . ASN A 1 89 ? -55.781 -34.906 -11.977 1 92.81 89 ASN A N 1
ATOM 728 C CA . ASN A 1 89 ? -54.688 -35.219 -12.906 1 92.81 89 ASN A CA 1
ATOM 729 C C . ASN A 1 89 ? -53.312 -35.094 -12.258 1 92.81 89 ASN A C 1
ATOM 731 O O . ASN A 1 89 ? -52.469 -35.969 -12.398 1 92.81 89 ASN A O 1
ATOM 735 N N . ILE A 1 90 ? -53.125 -34 -11.523 1 93.69 90 ILE A N 1
ATOM 736 C CA . ILE A 1 90 ? -51.812 -33.75 -10.906 1 93.69 90 ILE A CA 1
ATOM 737 C C . ILE A 1 90 ? -51.625 -34.688 -9.719 1 93.69 90 ILE A C 1
ATOM 739 O O . ILE A 1 90 ? -50.5 -35.156 -9.445 1 93.69 90 ILE A O 1
ATOM 743 N N . TYR A 1 91 ? -52.719 -34.938 -9.008 1 93.31 91 TYR A N 1
ATOM 744 C CA . TYR A 1 91 ? -52.656 -35.875 -7.887 1 93.31 91 TYR A CA 1
ATOM 745 C C . TYR A 1 91 ? -52.156 -37.25 -8.344 1 93.31 91 TYR A C 1
ATOM 747 O O . TYR A 1 91 ? -51.25 -37.844 -7.738 1 93.31 91 TYR A O 1
ATOM 755 N N . ASN A 1 92 ? -52.75 -37.719 -9.414 1 94.38 92 ASN A N 1
ATOM 756 C CA . ASN A 1 92 ? -52.375 -39.031 -9.961 1 94.38 92 ASN A CA 1
ATOM 757 C C . ASN A 1 92 ? -50.969 -39.031 -10.492 1 94.38 92 ASN A C 1
ATOM 759 O O . ASN A 1 92 ? -50.25 -40 -10.359 1 94.38 92 ASN A O 1
ATOM 763 N N . PHE A 1 93 ? -50.625 -37.969 -11.07 1 95.94 93 PHE A N 1
ATOM 764 C CA . PHE A 1 93 ? -49.281 -37.844 -11.617 1 95.94 93 PHE A CA 1
ATOM 765 C C . PHE A 1 93 ? -48.219 -37.906 -10.508 1 95.94 93 PHE A C 1
ATOM 767 O O . PHE A 1 93 ? -47.219 -38.625 -10.641 1 95.94 93 PHE A O 1
ATOM 774 N N . ILE A 1 94 ? -48.438 -37.25 -9.398 1 95.81 94 ILE A N 1
ATOM 775 C CA . ILE A 1 94 ? -47.531 -37.219 -8.266 1 95.81 94 ILE A CA 1
ATOM 776 C C . ILE A 1 94 ? -47.438 -38.625 -7.652 1 95.81 94 ILE A C 1
ATOM 778 O O . ILE A 1 94 ? -46.344 -39.094 -7.328 1 95.81 94 ILE A O 1
ATOM 782 N N . GLU A 1 95 ? -48.594 -39.25 -7.578 1 95.38 95 GLU A N 1
ATOM 783 C CA . GLU A 1 95 ? -48.594 -40.594 -7.023 1 95.38 95 GLU A CA 1
ATOM 784 C C . GLU A 1 95 ? -47.781 -41.562 -7.879 1 95.38 95 GLU A C 1
ATOM 786 O O . GLU A 1 95 ? -47.062 -42.375 -7.352 1 95.38 95 GLU A O 1
ATOM 791 N N . LEU A 1 96 ? -47.938 -41.406 -9.109 1 96.25 96 LEU A N 1
ATOM 792 C CA . LEU A 1 96 ? -47.188 -42.25 -10.031 1 96.25 96 LEU A CA 1
ATOM 793 C C . LEU A 1 96 ? -45.688 -42 -9.914 1 96.25 96 LEU A C 1
ATOM 795 O O . LEU A 1 96 ? -44.906 -42.969 -9.906 1 96.25 96 LEU A O 1
ATOM 799 N N . LYS A 1 97 ? -45.281 -40.781 -9.867 1 96.56 97 LYS A N 1
ATOM 800 C CA . LYS A 1 97 ? -43.875 -40.438 -9.781 1 96.56 97 LYS A CA 1
ATOM 801 C C . LYS A 1 97 ? -43.281 -40.875 -8.453 1 96.56 97 LYS A C 1
ATOM 803 O O . LYS A 1 97 ? -42.125 -41.344 -8.414 1 96.56 97 LYS A O 1
ATOM 808 N N . PHE A 1 98 ? -44 -40.812 -7.395 1 96.75 98 PHE A N 1
ATOM 809 C CA . PHE A 1 98 ? -43.469 -41.219 -6.09 1 96.75 98 PHE A CA 1
ATOM 810 C C . PHE A 1 98 ? -43.438 -42.719 -5.969 1 96.75 98 PHE A C 1
ATOM 812 O O . PHE A 1 98 ? -42.562 -43.281 -5.262 1 96.75 98 PHE A O 1
ATOM 819 N N . ASN A 1 99 ? -44.344 -43.406 -6.676 1 96.56 99 ASN A N 1
ATOM 820 C CA . ASN A 1 99 ? -44.25 -44.844 -6.742 1 96.56 99 ASN A CA 1
ATOM 821 C C . ASN A 1 99 ? -42.969 -45.281 -7.473 1 96.56 99 ASN A C 1
ATOM 823 O O . ASN A 1 99 ? -42.312 -46.219 -7.059 1 96.56 99 ASN A O 1
ATOM 827 N N . ARG A 1 100 ? -42.75 -44.594 -8.5 1 96.75 100 ARG A N 1
ATOM 828 C CA . ARG A 1 100 ? -41.531 -44.875 -9.227 1 96.75 100 ARG A CA 1
ATOM 829 C C . ARG A 1 100 ? -40.281 -44.562 -8.367 1 96.75 100 ARG A C 1
ATOM 831 O O . ARG A 1 100 ? -39.312 -45.344 -8.375 1 96.75 100 ARG A O 1
ATOM 838 N N . LEU A 1 101 ? -40.312 -43.5 -7.664 1 97.31 101 LEU A N 1
ATOM 839 C CA . LEU A 1 101 ? -39.25 -43.094 -6.77 1 97.31 101 LEU A CA 1
ATOM 840 C C . LEU A 1 101 ? -39 -44.188 -5.719 1 97.31 101 LEU A C 1
ATOM 842 O O . LEU A 1 101 ? -37.844 -44.531 -5.457 1 97.31 101 LEU A O 1
ATOM 846 N N . LEU A 1 102 ? -40.094 -44.656 -5.176 1 95.69 102 LEU A N 1
ATOM 847 C CA . LEU A 1 102 ? -40 -45.688 -4.164 1 95.69 102 LEU A CA 1
ATOM 848 C C . LEU A 1 102 ? -39.344 -46.938 -4.738 1 95.69 102 LEU A C 1
ATOM 850 O O . LEU A 1 102 ? -38.531 -47.594 -4.078 1 95.69 102 LEU A O 1
ATOM 854 N N . TYR A 1 103 ? -39.719 -47.25 -5.918 1 96.06 103 TYR A N 1
ATOM 855 C CA . TYR A 1 103 ? -39.156 -48.406 -6.605 1 96.06 103 TYR A CA 1
ATOM 856 C C . TYR A 1 103 ? -37.656 -48.25 -6.797 1 96.06 103 TYR A C 1
ATOM 858 O O . TYR A 1 103 ? -36.875 -49.156 -6.496 1 96.06 103 TYR A O 1
ATOM 866 N N . LEU A 1 104 ? -37.219 -47.156 -7.281 1 96.94 104 LEU A N 1
ATOM 867 C CA . LEU A 1 104 ? -35.781 -46.906 -7.543 1 96.94 104 LEU A CA 1
ATOM 868 C C . LEU A 1 104 ? -35 -46.875 -6.242 1 96.94 104 LEU A C 1
ATOM 870 O O . LEU A 1 104 ? -33.875 -47.406 -6.191 1 96.94 104 LEU A O 1
ATOM 874 N N . LEU A 1 105 ? -35.562 -46.281 -5.203 1 96.62 105 LEU A N 1
ATOM 875 C CA . LEU A 1 105 ? -34.875 -46.219 -3.918 1 96.62 105 LEU A CA 1
ATOM 876 C C . LEU A 1 105 ? -34.688 -47.594 -3.307 1 96.62 105 LEU A C 1
ATOM 878 O O . LEU A 1 105 ? -33.688 -47.844 -2.637 1 96.62 105 LEU A O 1
ATOM 882 N N . ASN A 1 106 ? -35.656 -48.438 -3.562 1 94.75 106 ASN A N 1
ATOM 883 C CA . ASN A 1 106 ? -35.531 -49.812 -3.102 1 94.75 106 ASN A CA 1
ATOM 884 C C . ASN A 1 106 ? -34.375 -50.531 -3.797 1 94.75 106 ASN A C 1
ATOM 886 O O . ASN A 1 106 ? -33.688 -51.344 -3.178 1 94.75 106 ASN A O 1
ATOM 890 N N . ILE A 1 107 ? -34.25 -50.25 -5.02 1 94.12 107 ILE A N 1
ATOM 891 C CA . ILE A 1 107 ? -33.156 -50.812 -5.766 1 94.12 107 ILE A CA 1
ATOM 892 C C . ILE A 1 107 ? -31.828 -50.344 -5.156 1 94.12 107 ILE A C 1
ATOM 894 O O . ILE A 1 107 ? -30.922 -51.125 -4.941 1 94.12 107 ILE A O 1
ATOM 898 N N . VAL A 1 108 ? -31.719 -49.031 -4.898 1 95.69 108 VAL A N 1
ATOM 899 C CA . VAL A 1 108 ? -30.516 -48.438 -4.336 1 95.69 108 VAL A CA 1
ATOM 900 C C . VAL A 1 108 ? -30.25 -49.031 -2.951 1 95.69 108 VAL A C 1
ATOM 902 O O . VAL A 1 108 ? -29.094 -49.281 -2.592 1 95.69 108 VAL A O 1
ATOM 905 N N . PHE A 1 109 ? -31.344 -49.219 -2.248 1 93.75 109 PHE A N 1
ATOM 906 C CA . PHE A 1 109 ? -31.266 -49.812 -0.909 1 93.75 109 PHE A CA 1
ATOM 907 C C . PHE A 1 109 ? -30.672 -51.219 -0.956 1 93.75 109 PHE A C 1
ATOM 909 O O . PHE A 1 109 ? -29.812 -51.562 -0.14 1 93.75 109 PHE A O 1
ATOM 916 N N . ASN A 1 110 ? -31.031 -52 -1.902 1 93.5 110 ASN A N 1
ATOM 917 C CA . ASN A 1 110 ? -30.578 -53.375 -2.039 1 93.5 110 ASN A CA 1
ATOM 918 C C . ASN A 1 110 ? -29.141 -53.438 -2.562 1 93.5 110 ASN A C 1
ATOM 920 O O . ASN A 1 110 ? -28.375 -54.312 -2.168 1 93.5 110 ASN A O 1
ATOM 924 N N . LEU A 1 111 ? -28.812 -52.562 -3.445 1 92.81 111 LEU A N 1
ATOM 925 C CA . LEU A 1 111 ? -27.484 -52.562 -4.043 1 92.81 111 LEU A CA 1
ATOM 926 C C . LEU A 1 111 ? -26.469 -51.875 -3.113 1 92.81 111 LEU A C 1
ATOM 928 O O . LEU A 1 111 ? -25.266 -52.062 -3.268 1 92.81 111 LEU A O 1
ATOM 932 N N . LYS A 1 112 ? -26.875 -51.094 -2.184 1 92.69 112 LYS A N 1
ATOM 933 C CA . LYS A 1 112 ? -26.047 -50.281 -1.297 1 92.69 112 LYS A CA 1
ATOM 934 C C . LYS A 1 112 ? -25.156 -49.344 -2.094 1 92.69 112 LYS A C 1
ATOM 936 O O . LYS A 1 112 ? -24.047 -49 -1.668 1 92.69 112 LYS A O 1
ATOM 941 N N . PHE A 1 113 ? -25.578 -49.156 -3.232 1 92 113 PHE A N 1
ATOM 942 C CA . PHE A 1 113 ? -24.906 -48.25 -4.168 1 92 113 PHE A CA 1
ATOM 943 C C . PHE A 1 113 ? -25.891 -47.719 -5.188 1 92 113 PHE A C 1
ATOM 945 O O . PHE A 1 113 ? -26.828 -48.406 -5.602 1 92 113 PHE A O 1
ATOM 952 N N . CYS A 1 114 ? -25.75 -46.438 -5.535 1 93.81 114 CYS A N 1
ATOM 953 C CA . CYS A 1 114 ? -26.625 -45.844 -6.527 1 93.81 114 CYS A CA 1
ATOM 954 C C . CYS A 1 114 ? -25.875 -45.594 -7.836 1 93.81 114 CYS A C 1
ATOM 956 O O . CYS A 1 114 ? -25 -44.719 -7.898 1 93.81 114 CYS A O 1
ATOM 958 N N . PRO A 1 115 ? -26.219 -46.312 -8.781 1 92.81 115 PRO A N 1
ATOM 959 C CA . PRO A 1 115 ? -25.625 -46 -10.086 1 92.81 115 PRO A CA 1
ATOM 960 C C . PRO A 1 115 ? -25.938 -44.562 -10.523 1 92.81 115 PRO A C 1
ATOM 962 O O . PRO A 1 115 ? -27.031 -44.062 -10.258 1 92.81 115 PRO A O 1
ATOM 965 N N . ASN A 1 116 ? -25.094 -43.875 -11.273 1 92.94 116 ASN A N 1
ATOM 966 C CA . ASN A 1 116 ? -25.219 -42.469 -11.656 1 92.94 116 ASN A CA 1
ATOM 967 C C . ASN A 1 116 ? -26.469 -42.219 -12.508 1 92.94 116 ASN A C 1
ATOM 969 O O . ASN A 1 116 ? -27.094 -41.188 -12.406 1 92.94 116 ASN A O 1
ATOM 973 N N . SER A 1 117 ? -26.766 -43.156 -13.328 1 93.31 117 SER A N 1
ATOM 974 C CA . SER A 1 117 ? -27.953 -43.031 -14.172 1 93.31 117 SER A CA 1
ATOM 975 C C . SER A 1 117 ? -29.219 -43 -13.344 1 93.31 117 SER A C 1
ATOM 977 O O . SER A 1 117 ? -30.141 -42.219 -13.617 1 93.31 117 SER A O 1
ATOM 979 N N . ILE A 1 118 ? -29.281 -43.812 -12.344 1 95.12 118 ILE A N 1
ATOM 980 C CA . ILE A 1 118 ? -30.422 -43.844 -11.445 1 95.12 118 ILE A CA 1
ATOM 981 C C . ILE A 1 118 ? -30.469 -42.594 -10.586 1 95.12 118 ILE A C 1
ATOM 983 O O . ILE A 1 118 ? -31.531 -42.031 -10.336 1 95.12 118 ILE A O 1
ATOM 987 N N . ASN A 1 119 ? -29.312 -42.219 -10.117 1 96.06 119 ASN A N 1
ATOM 988 C CA . ASN A 1 119 ? -29.188 -40.969 -9.359 1 96.06 119 ASN A CA 1
ATOM 989 C C . ASN A 1 119 ? -29.75 -39.781 -10.133 1 96.06 119 ASN A C 1
ATOM 991 O O . ASN A 1 119 ? -30.516 -38.969 -9.594 1 96.06 119 ASN A O 1
ATOM 995 N N . ALA A 1 120 ? -29.391 -39.688 -11.375 1 95.69 120 ALA A N 1
ATOM 996 C CA . ALA A 1 120 ? -29.875 -38.594 -12.227 1 95.69 120 ALA A CA 1
ATOM 997 C C . ALA A 1 120 ? -31.391 -38.625 -12.375 1 95.69 120 ALA A C 1
ATOM 999 O O . ALA A 1 120 ? -32.062 -37.594 -12.344 1 95.69 120 ALA A O 1
ATOM 1000 N N . GLU A 1 121 ? -31.938 -39.781 -12.562 1 95.06 121 GLU A N 1
ATOM 1001 C CA . GLU A 1 121 ? -33.375 -39.938 -12.711 1 95.06 121 GLU A CA 1
ATOM 1002 C C . GLU A 1 121 ? -34.125 -39.469 -11.445 1 95.06 121 GLU A C 1
ATOM 1004 O O . GLU A 1 121 ? -35.156 -38.844 -11.516 1 95.06 121 GLU A O 1
ATOM 1009 N N . ILE A 1 122 ? -33.562 -39.812 -10.328 1 96.38 122 ILE A N 1
ATOM 1010 C CA . ILE A 1 122 ? -34.188 -39.469 -9.055 1 96.38 122 ILE A CA 1
ATOM 1011 C C . ILE A 1 122 ? -34.125 -37.969 -8.82 1 96.38 122 ILE A C 1
ATOM 1013 O O . ILE A 1 122 ? -35.156 -37.344 -8.516 1 96.38 122 ILE A O 1
ATOM 1017 N N . VAL A 1 123 ? -33 -37.375 -8.977 1 95.38 123 VAL A N 1
ATOM 1018 C CA . VAL A 1 123 ? -32.781 -36 -8.586 1 95.38 123 VAL A CA 1
ATOM 1019 C C . VAL A 1 123 ? -33.531 -35.062 -9.516 1 95.38 123 VAL A C 1
ATOM 1021 O O . VAL A 1 123 ? -33.906 -33.969 -9.133 1 95.38 123 VAL A O 1
ATOM 1024 N N . CYS A 1 124 ? -33.844 -35.5 -10.719 1 95.94 124 CYS A N 1
ATOM 1025 C CA . CYS A 1 124 ? -34.531 -34.656 -11.695 1 95.94 124 CYS A CA 1
ATOM 1026 C C . CYS A 1 124 ? -36.031 -34.719 -11.531 1 95.94 124 CYS A C 1
ATOM 1028 O O . CYS A 1 124 ? -36.781 -33.969 -12.172 1 95.94 124 CYS A O 1
ATOM 1030 N N . MET A 1 125 ? -36.594 -35.562 -10.711 1 95.69 125 MET A N 1
ATOM 1031 C CA . MET A 1 125 ? -38.031 -35.781 -10.539 1 95.69 125 MET A CA 1
ATOM 1032 C C . MET A 1 125 ? -38.719 -34.531 -10.062 1 95.69 125 MET A C 1
ATOM 1034 O O . MET A 1 125 ? -39.844 -34.25 -10.484 1 95.69 125 MET A O 1
ATOM 1038 N N . GLY A 1 126 ? -38.062 -33.812 -9.219 1 94.62 126 GLY A N 1
ATOM 1039 C CA . GLY A 1 126 ? -38.656 -32.594 -8.672 1 94.62 126 GLY A CA 1
ATOM 1040 C C . GLY A 1 126 ? -39.031 -31.578 -9.742 1 94.62 126 GLY A C 1
ATOM 1041 O O . GLY A 1 126 ? -40.156 -31.031 -9.711 1 94.62 126 GLY A O 1
ATOM 1042 N N . GLU A 1 127 ? -38.188 -31.281 -10.641 1 96 127 GLU A N 1
ATOM 1043 C CA . GLU A 1 127 ? -38.438 -30.328 -11.719 1 96 127 GLU A CA 1
ATOM 1044 C C . GLU A 1 127 ? -39.562 -30.812 -12.617 1 96 127 GLU A C 1
ATOM 1046 O O . GLU A 1 127 ? -40.375 -30.016 -13.086 1 96 127 GLU A O 1
ATOM 1051 N N . ILE A 1 128 ? -39.656 -32.062 -12.844 1 96.25 128 ILE A N 1
ATOM 1052 C CA . ILE A 1 128 ? -40.656 -32.656 -13.703 1 96.25 128 ILE A CA 1
ATOM 1053 C C . ILE A 1 128 ? -42.062 -32.438 -13.078 1 96.25 128 ILE A C 1
ATOM 1055 O O . ILE A 1 128 ? -43 -32.031 -13.766 1 96.25 128 ILE A O 1
ATOM 1059 N N . ILE A 1 129 ? -42.125 -32.688 -11.867 1 95.88 129 ILE A N 1
ATOM 1060 C CA . ILE A 1 129 ? -43.375 -32.5 -11.156 1 95.88 129 ILE A CA 1
ATOM 1061 C C . ILE A 1 129 ? -43.781 -31.016 -11.148 1 95.88 129 ILE A C 1
ATOM 1063 O O . ILE A 1 129 ? -44.938 -30.672 -11.32 1 95.88 129 ILE A O 1
ATOM 1067 N N . SER A 1 130 ? -42.75 -30.188 -10.945 1 95 130 SER A N 1
ATOM 1068 C CA . SER A 1 130 ? -43 -28.75 -10.922 1 95 130 SER A CA 1
ATOM 1069 C C . SER A 1 130 ? -43.594 -28.266 -12.242 1 95 130 SER A C 1
ATOM 1071 O O . SER A 1 130 ? -44.5 -27.438 -12.25 1 95 130 SER A O 1
ATOM 1073 N N . VAL A 1 131 ? -43.094 -28.719 -13.32 1 95.94 131 VAL A N 1
ATOM 1074 C CA . VAL A 1 131 ? -43.562 -28.297 -14.641 1 95.94 131 VAL A CA 1
ATOM 1075 C C . VAL A 1 131 ? -45 -28.781 -14.859 1 95.94 131 VAL A C 1
ATOM 1077 O O . VAL A 1 131 ? -45.812 -28.031 -15.383 1 95.94 131 VAL A O 1
ATOM 1080 N N . LYS A 1 132 ? -45.281 -30.062 -14.477 1 95.56 132 LYS A N 1
ATOM 1081 C CA . LYS A 1 132 ? -46.656 -30.594 -14.609 1 95.56 132 LYS A CA 1
ATOM 1082 C C . LYS A 1 132 ? -47.625 -29.797 -13.758 1 95.56 132 LYS A C 1
ATOM 1084 O O . LYS A 1 132 ? -48.75 -29.484 -14.195 1 95.56 132 LYS A O 1
ATOM 1089 N N . LEU A 1 133 ? -47.219 -29.484 -12.617 1 93.75 133 LEU A N 1
ATOM 1090 C CA . LEU A 1 133 ? -48.031 -28.688 -11.711 1 93.75 133 LEU A CA 1
ATOM 1091 C C . LEU A 1 133 ? -48.312 -27.312 -12.312 1 93.75 133 LEU A C 1
ATOM 1093 O O . LEU A 1 133 ? -49.469 -26.875 -12.344 1 93.75 133 LEU A O 1
ATOM 1097 N N . MET A 1 134 ? -47.344 -26.625 -12.805 1 94.44 134 MET A N 1
ATOM 1098 C CA . MET A 1 134 ? -47.469 -25.297 -13.383 1 94.44 134 MET A CA 1
ATOM 1099 C C . MET A 1 134 ? -48.312 -25.344 -14.656 1 94.44 134 MET A C 1
ATOM 1101 O O . MET A 1 134 ? -49.125 -24.453 -14.906 1 94.44 134 MET A O 1
ATOM 1105 N N . GLU A 1 135 ? -48.094 -26.359 -15.461 1 94.69 135 GLU A N 1
ATOM 1106 C CA . GLU A 1 135 ? -48.875 -26.547 -16.672 1 94.69 135 GLU A CA 1
ATOM 1107 C C . GLU A 1 135 ? -50.375 -26.562 -16.359 1 94.69 135 GLU A C 1
ATOM 1109 O O . GLU A 1 135 ? -51.156 -25.828 -16.984 1 94.69 135 GLU A O 1
ATOM 1114 N N . LEU A 1 136 ? -50.75 -27.422 -15.406 1 92.94 136 LEU A N 1
ATOM 1115 C CA . LEU A 1 136 ? -52.156 -27.609 -15.062 1 92.94 136 LEU A CA 1
ATOM 1116 C C . LEU A 1 136 ? -52.719 -26.375 -14.359 1 92.94 136 LEU A C 1
ATOM 1118 O O . LEU A 1 136 ? -53.875 -26 -14.555 1 92.94 136 LEU A O 1
ATOM 1122 N N . TYR A 1 137 ? -51.875 -25.734 -13.625 1 91.44 137 TYR A N 1
ATOM 1123 C CA . TYR A 1 137 ? -52.312 -24.516 -12.938 1 91.44 137 TYR A CA 1
ATOM 1124 C C . TYR A 1 137 ? -52.562 -23.391 -13.93 1 91.44 137 TYR A C 1
ATOM 1126 O O . TYR A 1 137 ? -53.562 -22.672 -13.82 1 91.44 137 TYR A O 1
ATOM 1134 N N . LEU A 1 138 ? -51.719 -23.188 -14.883 1 92.62 138 LEU A N 1
ATOM 1135 C CA . LEU A 1 138 ? -51.906 -22.156 -15.898 1 92.62 138 LEU A CA 1
ATOM 1136 C C . LEU A 1 138 ? -53.125 -22.438 -16.766 1 92.62 138 LEU A C 1
ATOM 1138 O O . LEU A 1 138 ? -53.875 -21.531 -17.109 1 92.62 138 LEU A O 1
ATOM 1142 N N . LYS A 1 139 ? -53.25 -23.703 -17.125 1 91 139 LYS A N 1
ATOM 1143 C CA . LYS A 1 139 ? -54.438 -24.078 -17.891 1 91 139 LYS A CA 1
ATOM 1144 C C . LYS A 1 139 ? -55.719 -23.781 -17.125 1 91 139 LYS A C 1
ATOM 1146 O O . LYS A 1 139 ? -56.719 -23.359 -17.719 1 91 139 LYS A O 1
ATOM 1151 N N . ASN A 1 140 ? -55.656 -24.031 -15.859 1 87.56 140 ASN A N 1
ATOM 1152 C CA . ASN A 1 140 ? -56.812 -23.719 -14.992 1 87.56 140 ASN A CA 1
ATOM 1153 C C . ASN A 1 140 ? -57.094 -22.219 -15 1 87.56 140 ASN A C 1
ATOM 1155 O O . ASN A 1 140 ? -58.25 -21.812 -14.812 1 87.56 140 ASN A O 1
ATOM 1159 N N . LYS A 1 141 ? -56.156 -21.406 -15.289 1 87.5 141 LYS A N 1
ATOM 1160 C CA . LYS A 1 141 ? -56.344 -19.953 -15.367 1 87.5 141 LYS A CA 1
ATOM 1161 C C . LYS A 1 141 ? -56.531 -19.5 -16.812 1 87.5 141 LYS A C 1
ATOM 1163 O O . LYS A 1 141 ? -56.438 -18.312 -17.109 1 87.5 141 LYS A O 1
ATOM 1168 N N . ASN A 1 142 ? -56.719 -20.359 -17.766 1 89 142 ASN A N 1
ATOM 1169 C CA . ASN A 1 142 ? -57.062 -20.141 -19.156 1 89 142 ASN A CA 1
ATOM 1170 C C . ASN A 1 142 ? -55.875 -19.594 -19.938 1 89 142 ASN A C 1
ATOM 1172 O O . ASN A 1 142 ? -56.031 -18.703 -20.781 1 89 142 ASN A O 1
ATOM 1176 N N . ILE A 1 143 ? -54.719 -20.016 -19.531 1 90.12 143 ILE A N 1
ATOM 1177 C CA . ILE A 1 143 ? -53.5 -19.688 -20.266 1 90.12 143 ILE A CA 1
ATOM 1178 C C . ILE A 1 143 ? -52.969 -20.953 -20.969 1 90.12 143 ILE A C 1
ATOM 1180 O O . ILE A 1 143 ? -52.719 -21.969 -20.312 1 90.12 143 ILE A O 1
ATOM 1184 N N . ASP A 1 144 ? -52.844 -20.922 -22.234 1 91 144 ASP A N 1
ATOM 1185 C CA . ASP A 1 144 ? -52.375 -22.078 -23 1 91 144 ASP A CA 1
ATOM 1186 C C . ASP A 1 144 ? -50.875 -22.25 -22.859 1 91 144 ASP A C 1
ATOM 1188 O O . ASP A 1 144 ? -50.125 -21.266 -22.875 1 91 144 ASP A O 1
ATOM 1192 N N . VAL A 1 145 ? -50.5 -23.453 -22.688 1 93.94 145 VAL A N 1
ATOM 1193 C CA . VAL A 1 145 ? -49.094 -23.734 -22.438 1 93.94 145 VAL A CA 1
ATOM 1194 C C . VAL A 1 145 ? -48.594 -24.812 -23.406 1 93.94 145 VAL A C 1
ATOM 1196 O O . VAL A 1 145 ? -49.375 -25.641 -23.875 1 93.94 145 VAL A O 1
ATOM 1199 N N . PHE A 1 146 ? -47.406 -24.734 -23.844 1 94.5 146 PHE A N 1
ATOM 1200 C CA . PHE A 1 146 ? -46.688 -25.75 -24.609 1 94.5 146 PHE A CA 1
ATOM 1201 C C . PHE A 1 146 ? -45.5 -26.281 -23.797 1 94.5 146 PHE A C 1
ATOM 1203 O O . PHE A 1 146 ? -44.531 -25.562 -23.531 1 94.5 146 PHE A O 1
ATOM 1210 N N . VAL A 1 147 ? -45.562 -27.516 -23.391 1 95.62 147 VAL A N 1
ATOM 1211 C CA . VAL A 1 147 ? -44.5 -28.109 -22.562 1 95.62 147 VAL A CA 1
ATOM 1212 C C . VAL A 1 147 ? -43.469 -28.781 -23.453 1 95.62 147 VAL A C 1
ATOM 1214 O O . VAL A 1 147 ? -43.781 -29.625 -24.281 1 95.62 147 VAL A O 1
ATOM 1217 N N . ILE A 1 148 ? -42.219 -28.359 -23.234 1 93.94 148 ILE A N 1
ATOM 1218 C CA . ILE A 1 148 ? -41.094 -28.953 -23.953 1 93.94 148 ILE A CA 1
ATOM 1219 C C . ILE A 1 148 ? -40.375 -29.953 -23.062 1 93.94 148 ILE A C 1
ATOM 1221 O O . ILE A 1 148 ? -40.156 -29.703 -21.875 1 93.94 148 ILE A O 1
ATOM 1225 N N . ASP A 1 149 ? -40.062 -31.047 -23.609 1 93.56 149 ASP A N 1
ATOM 1226 C CA . ASP A 1 149 ? -39.219 -32 -22.922 1 93.56 149 ASP A CA 1
ATOM 1227 C C . ASP A 1 149 ? -37.75 -31.703 -23.141 1 93.56 149 ASP A C 1
ATOM 1229 O O . ASP A 1 149 ? -37.219 -31.812 -24.266 1 93.56 149 ASP A O 1
ATOM 1233 N N . PRO A 1 150 ? -37.062 -31.312 -22.094 1 95.81 150 PRO A N 1
ATOM 1234 C CA . PRO A 1 150 ? -35.656 -30.969 -22.25 1 95.81 150 PRO A CA 1
ATOM 1235 C C . PRO A 1 150 ? -34.844 -32.094 -22.859 1 95.81 150 PRO A C 1
ATOM 1237 O O . PRO A 1 150 ? -33.844 -31.844 -23.516 1 95.81 150 PRO A O 1
ATOM 1240 N N . LYS A 1 151 ? -35.219 -33.281 -22.688 1 93.69 151 LYS A N 1
ATOM 1241 C CA . LYS A 1 151 ? -34.5 -34.438 -23.219 1 93.69 151 LYS A CA 1
ATOM 1242 C C . LYS A 1 151 ? -34.5 -34.438 -24.75 1 93.69 151 LYS A C 1
ATOM 1244 O O . LYS A 1 151 ? -33.594 -34.969 -25.375 1 93.69 151 LYS A O 1
ATOM 1249 N N . LYS A 1 152 ? -35.469 -33.844 -25.25 1 92.62 152 LYS A N 1
ATOM 1250 C CA . LYS A 1 152 ? -35.594 -33.844 -26.703 1 92.62 152 LYS A CA 1
ATOM 1251 C C . LYS A 1 152 ? -34.812 -32.688 -27.344 1 92.62 152 LYS A C 1
ATOM 1253 O O . LYS A 1 152 ? -34.5 -32.75 -28.531 1 92.62 152 LYS A O 1
ATOM 1258 N N . ILE A 1 153 ? -34.438 -31.781 -26.547 1 93.62 153 ILE A N 1
ATOM 1259 C CA . ILE A 1 153 ? -33.844 -30.578 -27.141 1 93.62 153 ILE A CA 1
ATOM 1260 C C . ILE A 1 153 ? -32.375 -30.453 -26.719 1 93.62 153 ILE A C 1
ATOM 1262 O O . ILE A 1 153 ? -31.531 -30.031 -27.516 1 93.62 153 ILE A O 1
ATOM 1266 N N . PHE A 1 154 ? -32.062 -30.766 -25.484 1 95.31 154 PHE A N 1
ATOM 1267 C CA . PHE A 1 154 ? -30.719 -30.547 -24.953 1 95.31 154 PHE A CA 1
ATOM 1268 C C . PHE A 1 154 ? -29.875 -31.828 -25.078 1 95.31 154 PHE A C 1
ATOM 1270 O O . PHE A 1 154 ? -30.141 -32.812 -24.406 1 95.31 154 PHE A O 1
ATOM 1277 N N . LEU A 1 155 ? -28.875 -31.75 -25.875 1 94.81 155 LEU A N 1
ATOM 1278 C CA . LEU A 1 155 ? -27.844 -32.781 -25.922 1 94.81 155 LEU A CA 1
ATOM 1279 C C . LEU A 1 155 ? -26.641 -32.375 -25.078 1 94.81 155 LEU A C 1
ATOM 1281 O O . LEU A 1 155 ? -26.125 -31.266 -25.234 1 94.81 155 LEU A O 1
ATOM 1285 N N . SER A 1 156 ? -26.297 -33.188 -24.188 1 90.19 156 SER A N 1
ATOM 1286 C CA . SER A 1 156 ? -25.203 -32.844 -23.297 1 90.19 156 SER A CA 1
ATOM 1287 C C . SER A 1 156 ? -24.047 -33.812 -23.422 1 90.19 156 SER A C 1
ATOM 1289 O O . SER A 1 156 ? -24.219 -34.938 -23.938 1 90.19 156 SER A O 1
ATOM 1291 N N . LYS A 1 157 ? -22.875 -33.406 -23.062 1 85.75 157 LYS A N 1
ATOM 1292 C CA . LYS A 1 157 ? -21.656 -34.188 -22.984 1 85.75 157 LYS A CA 1
ATOM 1293 C C . LYS A 1 157 ? -21.078 -34.188 -21.562 1 85.75 157 LYS A C 1
ATOM 1295 O O . LYS A 1 157 ? -21.141 -33.188 -20.859 1 85.75 157 LYS A O 1
ATOM 1300 N N . GLY A 1 158 ? -20.75 -35.312 -21.125 1 80.25 158 GLY A N 1
ATOM 1301 C CA . GLY A 1 158 ? -20.156 -35.406 -19.797 1 80.25 158 GLY A CA 1
ATOM 1302 C C . GLY A 1 158 ? -20.719 -36.531 -18.969 1 80.25 158 GLY A C 1
ATOM 1303 O O . GLY A 1 158 ? -21.125 -37.562 -19.5 1 80.25 158 GLY A O 1
ATOM 1304 N N . GLN A 1 159 ? -20.734 -36.281 -17.609 1 82.94 159 GLN A N 1
ATOM 1305 C CA . GLN A 1 159 ? -21.188 -37.312 -16.688 1 82.94 159 GLN A CA 1
ATOM 1306 C C . GLN A 1 159 ? -22.688 -37.188 -16.422 1 82.94 159 GLN A C 1
ATOM 1308 O O . GLN A 1 159 ? -23.297 -36.188 -16.766 1 82.94 159 GLN A O 1
ATOM 1313 N N . TYR A 1 160 ? -23.172 -38.188 -15.836 1 89.19 160 TYR A N 1
ATOM 1314 C CA . TYR A 1 160 ? -24.609 -38.25 -15.602 1 89.19 160 TYR A CA 1
ATOM 1315 C C . TYR A 1 160 ? -25.047 -37.156 -14.633 1 89.19 160 TYR A C 1
ATOM 1317 O O . TYR A 1 160 ? -26.156 -36.656 -14.734 1 89.19 160 TYR A O 1
ATOM 1325 N N . LEU A 1 161 ? -24.203 -36.844 -13.711 1 89.88 161 LEU A N 1
ATOM 1326 C CA . LEU A 1 161 ? -24.625 -35.938 -12.656 1 89.88 161 LEU A CA 1
ATOM 1327 C C . LEU A 1 161 ? -24.094 -34.531 -12.906 1 89.88 161 LEU A C 1
ATOM 1329 O O . LEU A 1 161 ? -24.438 -33.594 -12.18 1 89.88 161 LEU A O 1
ATOM 1333 N N . GLU A 1 162 ? -23.266 -34.406 -13.828 1 84.88 162 GLU A N 1
ATOM 1334 C CA . GLU A 1 162 ? -22.703 -33.125 -14.219 1 84.88 162 GLU A CA 1
ATOM 1335 C C . GLU A 1 162 ? -22.312 -33.125 -15.695 1 84.88 162 GLU A C 1
ATOM 1337 O O . GLU A 1 162 ? -21.234 -33.594 -16.062 1 84.88 162 GLU A O 1
ATOM 1342 N N . SER A 1 163 ? -23.172 -32.531 -16.484 1 85.25 163 SER A N 1
ATOM 1343 C CA . SER A 1 163 ? -22.953 -32.562 -17.922 1 85.25 163 SER A CA 1
ATOM 1344 C C . SER A 1 163 ? -23.031 -31.141 -18.5 1 85.25 163 SER A C 1
ATOM 1346 O O . SER A 1 163 ? -23.5 -30.219 -17.844 1 85.25 163 SER A O 1
ATOM 1348 N N . PHE A 1 164 ? -22.453 -31 -19.688 1 84.38 164 PHE A N 1
ATOM 1349 C CA . PHE A 1 164 ? -22.438 -29.734 -20.406 1 84.38 164 PHE A CA 1
ATOM 1350 C C . PHE A 1 164 ? -23.297 -29.812 -21.672 1 84.38 164 PHE A C 1
ATOM 1352 O O . PHE A 1 164 ? -23.203 -30.797 -22.422 1 84.38 164 PHE A O 1
ATOM 1359 N N . ILE A 1 165 ? -24.047 -28.797 -21.875 1 90.19 165 ILE A N 1
ATOM 1360 C CA . ILE A 1 165 ? -24.953 -28.781 -23.016 1 90.19 165 ILE A CA 1
ATOM 1361 C C . ILE A 1 165 ? -24.203 -28.344 -24.266 1 90.19 165 ILE A C 1
ATOM 1363 O O . ILE A 1 165 ? -23.469 -27.344 -24.25 1 90.19 165 ILE A O 1
ATOM 1367 N N . ASP A 1 166 ? -24.312 -29.078 -25.25 1 88.94 166 ASP A N 1
ATOM 1368 C CA . ASP A 1 166 ? -23.859 -28.656 -26.578 1 88.94 166 ASP A CA 1
ATOM 1369 C C . ASP A 1 166 ? -24.844 -27.688 -27.219 1 88.94 166 ASP A C 1
ATOM 1371 O O . ASP A 1 166 ? -25.797 -28.125 -27.891 1 88.94 166 ASP A O 1
ATOM 1375 N N . ILE A 1 167 ? -24.609 -26.516 -27.172 1 88.5 167 ILE A N 1
ATOM 1376 C CA . ILE A 1 167 ? -25.562 -25.469 -27.531 1 88.5 167 ILE A CA 1
ATOM 1377 C C . ILE A 1 167 ? -25.812 -25.5 -29.031 1 88.5 167 ILE A C 1
ATOM 1379 O O . ILE A 1 167 ? -26.938 -25.312 -29.484 1 88.5 167 ILE A O 1
ATOM 1383 N N . LYS A 1 168 ? -24.797 -25.703 -29.844 1 86.75 168 LYS A N 1
ATOM 1384 C CA . LYS A 1 168 ? -24.938 -25.719 -31.297 1 86.75 168 LYS A CA 1
ATOM 1385 C C . LYS A 1 168 ? -25.875 -26.828 -31.75 1 86.75 168 LYS A C 1
ATOM 1387 O O . LYS A 1 168 ? -26.797 -26.594 -32.531 1 86.75 168 LYS A O 1
ATOM 1392 N N . GLU A 1 169 ? -25.625 -28.016 -31.219 1 91.31 169 GLU A N 1
ATOM 1393 C CA . GLU A 1 169 ? -26.469 -29.141 -31.562 1 91.31 169 GLU A CA 1
ATOM 1394 C C . GLU A 1 169 ? -27.875 -28.969 -31.016 1 91.31 169 GLU A C 1
ATOM 1396 O O . GLU A 1 169 ? -28.859 -29.312 -31.672 1 91.31 169 GLU A O 1
ATOM 1401 N N . SER A 1 170 ? -28.016 -28.484 -29.828 1 93.94 170 SER A N 1
ATOM 1402 C CA . SER A 1 170 ? -29.312 -28.25 -29.203 1 93.94 170 SER A CA 1
ATOM 1403 C C . SER A 1 170 ? -30.109 -27.188 -29.969 1 93.94 170 SER A C 1
ATOM 1405 O O . SER A 1 170 ? -31.328 -27.281 -30.078 1 93.94 170 SER A O 1
ATOM 1407 N N . GLU A 1 171 ? -29.422 -26.188 -30.453 1 93 171 GLU A N 1
ATOM 1408 C CA . GLU A 1 171 ? -30.078 -25.172 -31.266 1 93 171 GLU A CA 1
ATOM 1409 C C . GLU A 1 171 ? -30.703 -25.781 -32.531 1 93 171 GLU A C 1
ATOM 1411 O O . GLU A 1 171 ? -31.828 -25.438 -32.906 1 93 171 GLU A O 1
ATOM 1416 N N . ARG A 1 172 ? -30.016 -26.688 -33.156 1 93.12 172 ARG A N 1
ATOM 1417 C CA . ARG A 1 172 ? -30.531 -27.375 -34.312 1 93.12 172 ARG A CA 1
ATOM 1418 C C . ARG A 1 172 ? -31.781 -28.172 -34 1 93.12 172 ARG A C 1
ATOM 1420 O O . ARG A 1 172 ? -32.719 -28.219 -34.781 1 93.12 172 ARG A O 1
ATOM 1427 N N . ARG A 1 173 ? -31.828 -28.75 -32.875 1 92.88 173 ARG A N 1
ATOM 1428 C CA . ARG A 1 173 ? -32.969 -29.578 -32.469 1 92.88 173 ARG A CA 1
ATOM 1429 C C . ARG A 1 173 ? -34.188 -28.703 -32.156 1 92.88 173 ARG A C 1
ATOM 1431 O O . ARG A 1 173 ? -35.312 -29.094 -32.469 1 92.88 173 ARG A O 1
ATOM 1438 N N . ILE A 1 174 ? -33.938 -27.641 -31.594 1 92.19 174 ILE A N 1
ATOM 1439 C CA . ILE A 1 174 ? -35.031 -26.75 -31.203 1 92.19 174 ILE A CA 1
ATOM 1440 C C . ILE A 1 174 ? -35.656 -26.141 -32.438 1 92.19 174 ILE A C 1
ATOM 1442 O O . ILE A 1 174 ? -36.875 -25.922 -32.5 1 92.19 174 ILE A O 1
ATOM 1446 N N . LYS A 1 175 ? -34.844 -25.844 -33.406 1 90 175 LYS A N 1
ATOM 1447 C CA . LYS A 1 175 ? -35.344 -25.25 -34.656 1 90 175 LYS A CA 1
ATOM 1448 C C . LYS A 1 175 ? -36.312 -26.203 -35.344 1 90 175 LYS A C 1
ATOM 1450 O O . LYS A 1 175 ? -37.188 -25.75 -36.094 1 90 175 LYS A O 1
ATOM 1455 N N . LYS A 1 176 ? -36.188 -27.469 -35.062 1 89.94 176 LYS A N 1
ATOM 1456 C CA . LYS A 1 176 ? -37.062 -28.469 -35.688 1 89.94 176 LYS A CA 1
ATOM 1457 C C . LYS A 1 176 ? -38.438 -28.5 -35.031 1 89.94 176 LYS A C 1
ATOM 1459 O O . LYS A 1 176 ? -39.406 -29.031 -35.562 1 89.94 176 LYS A O 1
ATOM 1464 N N . ILE A 1 177 ? -38.469 -27.906 -33.906 1 87.75 177 ILE A N 1
ATOM 1465 C CA . ILE A 1 177 ? -39.719 -27.891 -33.156 1 87.75 177 ILE A CA 1
ATOM 1466 C C . ILE A 1 177 ? -40.5 -26.656 -33.531 1 87.75 177 ILE A C 1
ATOM 1468 O O . ILE A 1 177 ? -39.969 -25.547 -33.531 1 87.75 177 ILE A O 1
ATOM 1472 N N . ASN A 1 178 ? -41.781 -26.781 -33.969 1 80.88 178 ASN A N 1
ATOM 1473 C CA . ASN A 1 178 ? -42.688 -25.656 -34.281 1 80.88 178 ASN A CA 1
ATOM 1474 C C . ASN A 1 178 ? -43.375 -25.141 -33 1 80.88 178 ASN A C 1
ATOM 1476 O O . ASN A 1 178 ? -44.312 -25.781 -32.5 1 80.88 178 ASN A O 1
ATOM 1480 N N . PHE A 1 179 ? -42.781 -24.047 -32.438 1 81.69 179 PHE A N 1
ATOM 1481 C CA . PHE A 1 179 ? -43.406 -23.469 -31.25 1 81.69 179 PHE A CA 1
ATOM 1482 C C . PHE A 1 179 ? -44.625 -22.672 -31.609 1 81.69 179 PHE A C 1
ATOM 1484 O O . PHE A 1 179 ? -44.594 -21.781 -32.469 1 81.69 179 PHE A O 1
ATOM 1491 N N . PRO A 1 180 ? -45.688 -23.031 -30.984 1 85.81 180 PRO A N 1
ATOM 1492 C CA . PRO A 1 180 ? -46.844 -22.188 -31.219 1 85.81 180 PRO A CA 1
ATOM 1493 C C . PRO A 1 180 ? -46.688 -20.781 -30.672 1 85.81 180 PRO A C 1
ATOM 1495 O O . PRO A 1 180 ? -46.281 -20.609 -29.516 1 85.81 180 PRO A O 1
ATOM 1498 N N . LYS A 1 181 ? -46.969 -19.734 -31.469 1 80.94 181 LYS A N 1
ATOM 1499 C CA . LYS A 1 181 ? -46.719 -18.344 -31.125 1 80.94 181 LYS A CA 1
ATOM 1500 C C . LYS A 1 181 ? -47.656 -17.891 -29.984 1 80.94 181 LYS A C 1
ATOM 1502 O O . LYS A 1 181 ? -47.281 -17 -29.203 1 80.94 181 LYS A O 1
ATOM 1507 N N . ASN A 1 182 ? -48.812 -18.484 -29.75 1 83.5 182 ASN A N 1
ATOM 1508 C CA . ASN A 1 182 ? -49.781 -17.969 -28.781 1 83.5 182 ASN A CA 1
ATOM 1509 C C . ASN A 1 182 ? -49.812 -18.812 -27.516 1 83.5 182 ASN A C 1
ATOM 1511 O O . ASN A 1 182 ? -50.812 -18.844 -26.812 1 83.5 182 ASN A O 1
ATOM 1515 N N . LYS A 1 183 ? -48.625 -19.484 -27.188 1 91.5 183 LYS A N 1
ATOM 1516 C CA . LYS A 1 183 ? -48.562 -20.297 -25.984 1 91.5 183 LYS A CA 1
ATOM 1517 C C . LYS A 1 183 ? -47.344 -20 -25.156 1 91.5 183 LYS A C 1
ATOM 1519 O O . LYS A 1 183 ? -46.312 -19.578 -25.703 1 91.5 183 LYS A O 1
ATOM 1524 N N . VAL A 1 184 ? -47.469 -20.109 -23.922 1 94.06 184 VAL A N 1
ATOM 1525 C CA . VAL A 1 184 ? -46.312 -20.016 -23.016 1 94.06 184 VAL A CA 1
ATOM 1526 C C . VAL A 1 184 ? -45.531 -21.312 -23.062 1 94.06 184 VAL A C 1
ATOM 1528 O O . VAL A 1 184 ? -46.094 -22.406 -22.922 1 94.06 184 VAL A O 1
ATOM 1531 N N . ILE A 1 185 ? -44.281 -21.234 -23.328 1 94.69 185 ILE A N 1
ATOM 1532 C CA . ILE A 1 185 ? -43.406 -22.406 -23.375 1 94.69 185 ILE A CA 1
ATOM 1533 C C . ILE A 1 185 ? -42.938 -22.766 -21.969 1 94.69 185 ILE A C 1
ATOM 1535 O O . ILE A 1 185 ? -42.438 -21.906 -21.25 1 94.69 185 ILE A O 1
ATOM 1539 N N . LEU A 1 186 ? -43.125 -23.953 -21.562 1 96 186 LEU A N 1
ATOM 1540 C CA . LEU A 1 186 ? -42.719 -24.438 -20.234 1 96 186 LEU A CA 1
ATOM 1541 C C . LEU A 1 186 ? -41.719 -25.578 -20.359 1 96 186 LEU A C 1
ATOM 1543 O O . LEU A 1 186 ? -41.875 -26.469 -21.188 1 96 186 LEU A O 1
ATOM 1547 N N . MET A 1 187 ? -40.656 -25.516 -19.516 1 96.88 187 MET A N 1
ATOM 1548 C CA . MET A 1 187 ? -39.625 -26.547 -19.562 1 96.88 187 MET A CA 1
ATOM 1549 C C . MET A 1 187 ? -39.062 -26.812 -18.172 1 96.88 187 MET A C 1
ATOM 1551 O O . MET A 1 187 ? -38.906 -25.875 -17.375 1 96.88 187 MET A O 1
ATOM 1555 N N . ALA A 1 188 ? -38.75 -28.031 -17.922 1 96.56 188 ALA A N 1
ATOM 1556 C CA . ALA A 1 188 ? -38.062 -28.391 -16.672 1 96.56 188 ALA A CA 1
ATOM 1557 C C . ALA A 1 188 ? -36.562 -28.062 -16.75 1 96.56 188 ALA A C 1
ATOM 1559 O O . ALA A 1 188 ? -35.938 -28.312 -17.781 1 96.56 188 ALA A O 1
ATOM 1560 N N . GLY A 1 189 ? -36.031 -27.438 -15.773 1 95.38 189 GLY A N 1
ATOM 1561 C CA . GLY A 1 189 ? -34.625 -27.188 -15.703 1 95.38 189 GLY A CA 1
ATOM 1562 C C . GLY A 1 189 ? -33.812 -28.359 -15.18 1 95.38 189 GLY A C 1
ATOM 1563 O O . GLY A 1 189 ? -34.406 -29.359 -14.727 1 95.38 189 GLY A O 1
ATOM 1564 N N . PHE A 1 190 ? -32.531 -28.359 -15.305 1 94.94 190 PHE A N 1
ATOM 1565 C CA . PHE A 1 190 ? -31.641 -29.281 -14.625 1 94.94 190 PHE A CA 1
ATOM 1566 C C . PHE A 1 190 ? -31.438 -30.547 -15.445 1 94.94 190 PHE A C 1
ATOM 1568 O O . PHE A 1 190 ? -30.531 -31.328 -15.188 1 94.94 190 PHE A O 1
ATOM 1575 N N . ILE A 1 191 ? -32.281 -30.688 -16.547 1 96.19 191 ILE A N 1
ATOM 1576 C CA . ILE A 1 191 ? -32.344 -31.984 -17.234 1 96.19 191 ILE A CA 1
ATOM 1577 C C . ILE A 1 191 ? -31.812 -31.844 -18.656 1 96.19 191 ILE A C 1
ATOM 1579 O O . ILE A 1 191 ? -32.062 -30.844 -19.328 1 96.19 191 ILE A O 1
ATOM 1583 N N . ALA A 1 192 ? -31.109 -32.812 -19.062 1 95.94 192 ALA A N 1
ATOM 1584 C CA . ALA A 1 192 ? -30.656 -32.969 -20.453 1 95.94 192 ALA A CA 1
ATOM 1585 C C . ALA A 1 192 ? -30.516 -34.438 -20.828 1 95.94 192 ALA A C 1
ATOM 1587 O O . ALA A 1 192 ? -30.938 -35.312 -20.078 1 95.94 192 ALA A O 1
ATOM 1588 N N . LYS A 1 193 ? -30.156 -34.656 -22.016 1 95.44 193 LYS A N 1
ATOM 1589 C CA . LYS A 1 193 ? -29.969 -36 -22.531 1 95.44 193 LYS A CA 1
ATOM 1590 C C . LYS A 1 193 ? -28.547 -36.219 -23.047 1 95.44 193 LYS A C 1
ATOM 1592 O O . LYS A 1 193 ? -27.953 -35.281 -23.609 1 95.44 193 LYS A O 1
ATOM 1597 N N . ASN A 1 194 ? -28.047 -37.438 -22.828 1 93.25 194 ASN A N 1
ATOM 1598 C CA . ASN A 1 194 ? -26.719 -37.75 -23.359 1 93.25 194 ASN A CA 1
ATOM 1599 C C . ASN A 1 194 ? -26.797 -38.344 -24.766 1 93.25 194 ASN A C 1
ATOM 1601 O O . ASN A 1 194 ? -27.875 -38.406 -25.359 1 93.25 194 ASN A O 1
ATOM 1605 N N . LYS A 1 195 ? -25.672 -38.719 -25.375 1 90.25 195 LYS A N 1
ATOM 1606 C CA . LYS A 1 195 ? -25.594 -39.219 -26.734 1 90.25 195 LYS A CA 1
ATOM 1607 C C . LYS A 1 195 ? -26.359 -40.5 -26.906 1 90.25 195 LYS A C 1
ATOM 1609 O O . LYS A 1 195 ? -26.812 -40.844 -28.016 1 90.25 195 LYS A O 1
ATOM 1614 N N . TYR A 1 196 ? -26.609 -41.25 -25.781 1 91.94 196 TYR A N 1
ATOM 1615 C CA . TYR A 1 196 ? -27.297 -42.531 -25.828 1 91.94 196 TYR A CA 1
ATOM 1616 C C . TYR A 1 196 ? -28.797 -42.344 -25.594 1 91.94 196 TYR A C 1
ATOM 1618 O O . TYR A 1 196 ? -29.531 -43.344 -25.547 1 91.94 196 TYR A O 1
ATOM 1626 N N . GLY A 1 197 ? -29.203 -41.125 -25.344 1 91.5 197 GLY A N 1
ATOM 1627 C CA . GLY A 1 197 ? -30.609 -40.844 -25.156 1 91.5 197 GLY A CA 1
ATOM 1628 C C . GLY A 1 197 ? -31.062 -41 -23.703 1 91.5 197 GLY A C 1
ATOM 1629 O O . GLY A 1 197 ? -32.25 -41.031 -23.422 1 91.5 197 GLY A O 1
ATOM 1630 N N . GLU A 1 198 ? -30.141 -41.062 -22.875 1 93.88 198 GLU A N 1
ATOM 1631 C CA . GLU A 1 198 ? -30.453 -41.219 -21.453 1 93.88 198 GLU A CA 1
ATOM 1632 C C . GLU A 1 198 ? -30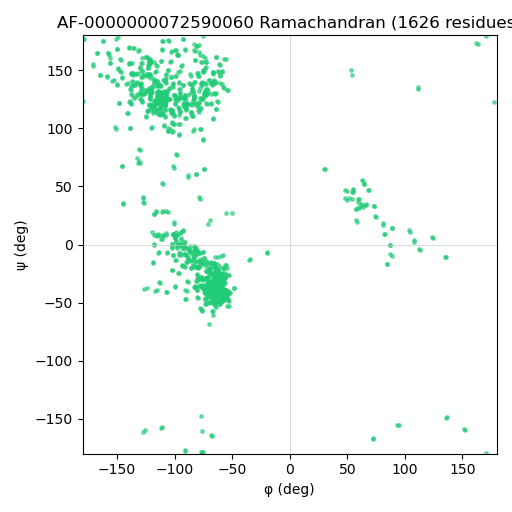.531 -39.875 -20.734 1 93.88 198 GLU A C 1
ATOM 1634 O O . GLU A 1 198 ? -29.844 -38.938 -21.109 1 93.88 198 GLU A O 1
ATOM 1639 N N . LEU A 1 199 ? -31.297 -39.875 -19.656 1 94.94 199 LEU A N 1
ATOM 1640 C CA . LEU A 1 199 ? -31.469 -38.688 -18.859 1 94.94 199 LEU A CA 1
ATOM 1641 C C . LEU A 1 199 ? -30.219 -38.375 -18.047 1 94.94 199 LEU A C 1
ATOM 1643 O O . LEU A 1 199 ? -29.625 -39.281 -17.453 1 94.94 199 LEU A O 1
ATOM 1647 N N . VAL A 1 200 ? -29.734 -37.125 -18.094 1 94.94 200 VAL A N 1
ATOM 1648 C CA . VAL A 1 200 ? -28.609 -36.688 -17.297 1 94.94 200 VAL A CA 1
ATOM 1649 C C . VAL A 1 200 ? -28.969 -35.375 -16.562 1 94.94 200 VAL A C 1
ATOM 1651 O O . VAL A 1 200 ? -29.891 -34.688 -16.953 1 94.94 200 VAL A O 1
ATOM 1654 N N . ALA A 1 201 ? -28.359 -35.188 -15.453 1 94 201 ALA A N 1
ATOM 1655 C CA . ALA A 1 201 ? -28.531 -33.938 -14.68 1 94 201 ALA A CA 1
ATOM 1656 C C . ALA A 1 201 ? -27.422 -32.938 -15.008 1 94 201 ALA A C 1
ATOM 1658 O O . ALA A 1 201 ? -26.281 -33.344 -15.297 1 94 201 ALA A O 1
ATOM 1659 N N . LEU A 1 202 ? -27.688 -31.734 -14.945 1 91.12 202 LEU A N 1
ATOM 1660 C CA . LEU A 1 202 ? -26.734 -30.703 -15.344 1 91.12 202 LEU A CA 1
ATOM 1661 C C . LEU A 1 202 ? -25.906 -30.234 -14.148 1 91.12 202 LEU A C 1
ATOM 1663 O O . LEU A 1 202 ? -24.984 -29.422 -14.297 1 91.12 202 LEU A O 1
ATOM 1667 N N . GLY A 1 203 ? -26.141 -30.734 -13.008 1 83.88 203 GLY A N 1
ATOM 1668 C CA . GLY A 1 203 ? -25.312 -30.422 -11.852 1 83.88 203 GLY A CA 1
ATOM 1669 C C . GLY A 1 203 ? -25.859 -29.281 -11.008 1 83.88 203 GLY A C 1
ATOM 1670 O O . GLY A 1 203 ? -27.047 -28.969 -11.086 1 83.88 203 GLY A O 1
ATOM 1671 N N . ARG A 1 204 ? -24.891 -28.594 -10.242 1 75.12 204 ARG A N 1
ATOM 1672 C CA . ARG A 1 204 ? -25.297 -27.516 -9.359 1 75.12 204 ARG A CA 1
ATOM 1673 C C . ARG A 1 204 ? -25.812 -26.312 -10.156 1 75.12 204 ARG A C 1
ATOM 1675 O O . ARG A 1 204 ? -25.172 -25.891 -11.125 1 75.12 204 ARG A O 1
ATOM 1682 N N . ASN A 1 205 ? -26.766 -25.781 -9.773 1 80.75 205 ASN A N 1
ATOM 1683 C CA . ASN A 1 205 ? -27.438 -24.672 -10.453 1 80.75 205 ASN A CA 1
ATOM 1684 C C . ASN A 1 205 ? -27.766 -25.031 -11.898 1 80.75 205 ASN A C 1
ATOM 1686 O O . ASN A 1 205 ? -27.656 -24.188 -12.789 1 80.75 205 ASN A O 1
ATOM 1690 N N . GLY A 1 206 ? -28.141 -26.188 -12.016 1 89.69 206 GLY A N 1
ATOM 1691 C CA . GLY A 1 206 ? -28.438 -26.719 -13.336 1 89.69 206 GLY A CA 1
ATOM 1692 C C . GLY A 1 206 ? -29.641 -26.047 -13.992 1 89.69 206 GLY A C 1
ATOM 1693 O O . GLY A 1 206 ? -29.672 -25.906 -15.211 1 89.69 206 GLY A O 1
ATOM 1694 N N . SER A 1 207 ? -30.562 -25.656 -13.172 1 94 207 SER A N 1
ATOM 1695 C CA . SER A 1 207 ? -31.75 -25 -13.727 1 94 207 SER A CA 1
ATOM 1696 C C . SER A 1 207 ? -31.391 -23.656 -14.344 1 94 207 SER A C 1
ATOM 1698 O O . SER A 1 207 ? -31.938 -23.281 -15.383 1 94 207 SER A O 1
ATOM 1700 N N . ASP A 1 208 ? -30.531 -22.953 -13.695 1 93.25 208 ASP A N 1
ATOM 1701 C CA . ASP A 1 208 ? -30.047 -21.688 -14.266 1 93.25 208 ASP A CA 1
ATOM 1702 C C . ASP A 1 208 ? -29.312 -21.938 -15.586 1 93.25 208 ASP A C 1
ATOM 1704 O O . ASP A 1 208 ? -29.5 -21.188 -16.547 1 93.25 208 ASP A O 1
ATOM 1708 N N . TYR A 1 209 ? -28.578 -22.969 -15.531 1 92.81 209 TYR A N 1
ATOM 1709 C CA . TYR A 1 209 ? -27.844 -23.328 -16.734 1 92.81 209 TYR A CA 1
ATOM 1710 C C . TYR A 1 209 ? -28.797 -23.688 -17.875 1 92.81 209 TYR A C 1
ATOM 1712 O O . TYR A 1 209 ? -28.578 -23.297 -19.016 1 92.81 209 TYR A O 1
ATOM 1720 N N . SER A 1 210 ? -29.844 -24.391 -17.578 1 95.75 210 SER A N 1
ATOM 1721 C CA . SER A 1 210 ? -30.859 -24.734 -18.562 1 95.75 210 SER A CA 1
ATOM 1722 C C . SER A 1 210 ? -31.5 -23.5 -19.172 1 95.75 210 SER A C 1
ATOM 1724 O O . SER A 1 210 ? -31.734 -23.438 -20.375 1 95.75 210 SER A O 1
ATOM 1726 N N . ALA A 1 211 ? -31.75 -22.625 -18.297 1 95.88 211 ALA A N 1
ATOM 1727 C CA . ALA A 1 211 ? -32.406 -21.391 -18.75 1 95.88 211 ALA A CA 1
ATOM 1728 C C . ALA A 1 211 ? -31.484 -20.609 -19.688 1 95.88 211 ALA A C 1
ATOM 1730 O O . ALA A 1 211 ? -31.938 -20.125 -20.734 1 95.88 211 ALA A O 1
ATOM 1731 N N . THR A 1 212 ? -30.297 -20.438 -19.281 1 94.38 212 THR A N 1
ATOM 1732 C CA . THR A 1 212 ? -29.375 -19.672 -20.109 1 94.38 212 THR A CA 1
ATOM 1733 C C . THR A 1 212 ? -29.094 -20.422 -21.406 1 94.38 212 THR A C 1
ATOM 1735 O O . THR A 1 212 ? -28.938 -19.797 -22.469 1 94.38 212 THR A O 1
ATOM 1738 N N . ALA A 1 213 ? -28.969 -21.703 -21.328 1 93.81 213 ALA A N 1
ATOM 1739 C CA . ALA A 1 213 ? -28.766 -22.516 -22.531 1 93.81 213 ALA A CA 1
ATOM 1740 C C . ALA A 1 213 ? -29.969 -22.406 -23.469 1 93.81 213 ALA A C 1
ATOM 1742 O O . ALA A 1 213 ? -29.797 -22.297 -24.688 1 93.81 213 ALA A O 1
ATOM 1743 N N . LEU A 1 214 ? -31.141 -22.453 -22.922 1 95.62 214 LEU A N 1
ATOM 1744 C CA . LEU A 1 214 ? -32.344 -22.312 -23.719 1 95.62 214 LEU A CA 1
ATOM 1745 C C . LEU A 1 214 ? -32.406 -20.938 -24.375 1 95.62 214 LEU A C 1
ATOM 1747 O O . LEU A 1 214 ? -32.781 -20.828 -25.547 1 95.62 214 LEU A O 1
ATOM 1751 N N . ALA A 1 215 ? -32.062 -19.969 -23.656 1 95.19 215 ALA A N 1
ATOM 1752 C CA . ALA A 1 215 ? -32.031 -18.609 -24.188 1 95.19 215 ALA A CA 1
ATOM 1753 C C . ALA A 1 215 ? -31.062 -18.516 -25.375 1 95.19 215 ALA A C 1
ATOM 1755 O O . ALA A 1 215 ? -31.359 -17.875 -26.375 1 95.19 215 ALA A O 1
ATOM 1756 N N . ALA A 1 216 ? -29.953 -19.125 -25.234 1 92.94 216 ALA A N 1
ATOM 1757 C CA . ALA A 1 216 ? -28.969 -19.141 -26.312 1 92.94 216 ALA A CA 1
ATOM 1758 C C . ALA A 1 216 ? -29.5 -19.875 -27.531 1 92.94 216 ALA A C 1
ATOM 1760 O O . ALA A 1 216 ? -29.344 -19.391 -28.656 1 92.94 216 ALA A O 1
ATOM 1761 N N . CYS A 1 217 ? -30.109 -21 -27.297 1 93 217 CYS A N 1
ATOM 1762 C CA . CYS A 1 217 ? -30.625 -21.828 -28.391 1 93 217 CYS A CA 1
ATOM 1763 C C . CYS A 1 217 ? -31.75 -21.109 -29.125 1 93 217 CYS A C 1
ATOM 1765 O O . CYS A 1 217 ? -31.891 -21.234 -30.344 1 93 217 CYS A O 1
ATOM 1767 N N . LEU A 1 218 ? -32.531 -20.328 -28.391 1 92.25 218 LEU A N 1
ATOM 1768 C CA . LEU A 1 218 ? -33.688 -19.625 -28.953 1 92.25 218 LEU A CA 1
ATOM 1769 C C . LEU A 1 218 ? -33.281 -18.234 -29.438 1 92.25 218 LEU A C 1
ATOM 1771 O O . LEU A 1 218 ? -34.094 -17.5 -30 1 92.25 218 LEU A O 1
ATOM 1775 N N . LYS A 1 219 ? -31.984 -17.828 -29.25 1 90.62 219 LYS A N 1
ATOM 1776 C CA . LYS A 1 219 ? -31.531 -16.469 -29.531 1 90.62 219 LYS A CA 1
ATOM 1777 C C . LYS A 1 219 ? -32.469 -15.43 -28.922 1 90.62 219 LYS A C 1
ATOM 1779 O O . LYS A 1 219 ? -32.938 -14.531 -29.609 1 90.62 219 LYS A O 1
ATOM 1784 N N . ALA A 1 220 ? -32.75 -15.727 -27.719 1 93.06 220 ALA A N 1
ATOM 1785 C CA . ALA A 1 220 ? -33.656 -14.867 -26.969 1 93.06 220 ALA A CA 1
ATOM 1786 C C . ALA A 1 220 ? -33.062 -13.469 -26.781 1 93.06 220 ALA A C 1
ATOM 1788 O O . ALA A 1 220 ? -31.859 -13.281 -26.891 1 93.06 220 ALA A O 1
ATOM 1789 N N . ASN A 1 221 ? -33.938 -12.516 -26.469 1 92.56 221 ASN A N 1
ATOM 1790 C CA . ASN A 1 221 ? -33.531 -11.141 -26.219 1 92.56 221 ASN A CA 1
ATOM 1791 C C . ASN A 1 221 ? -32.875 -10.984 -24.844 1 92.56 221 ASN A C 1
ATOM 1793 O O . ASN A 1 221 ? -32 -10.148 -24.656 1 92.56 221 ASN A O 1
ATOM 1797 N N . VAL A 1 222 ? -33.438 -11.734 -23.922 1 94 222 VAL A N 1
ATOM 1798 C CA . VAL A 1 222 ? -32.938 -11.617 -22.562 1 94 222 VAL A CA 1
ATOM 1799 C C . VAL A 1 222 ? -33.312 -12.875 -21.781 1 94 222 VAL A C 1
ATOM 1801 O O . VAL A 1 222 ? -34.312 -13.531 -22.062 1 94 222 VAL A O 1
ATOM 1804 N N . CYS A 1 223 ? -32.469 -13.266 -20.922 1 95.69 223 CYS A N 1
ATOM 1805 C CA . CYS A 1 223 ? -32.719 -14.32 -19.953 1 95.69 223 CYS A CA 1
ATOM 1806 C C . CYS A 1 223 ? -32.844 -13.75 -18.547 1 95.69 223 CYS A C 1
ATOM 1808 O O . CYS A 1 223 ? -31.938 -13.086 -18.047 1 95.69 223 CYS A O 1
ATOM 1810 N N . GLU A 1 224 ? -33.938 -13.961 -17.891 1 95.25 224 GLU A N 1
ATOM 1811 C CA . GLU A 1 224 ? -34.156 -13.477 -16.531 1 95.25 224 GLU A CA 1
ATOM 1812 C C . GLU A 1 224 ? -34.156 -14.625 -15.523 1 95.25 224 GLU A C 1
ATOM 1814 O O . GLU A 1 224 ? -34.875 -15.602 -15.688 1 95.25 224 GLU A O 1
ATOM 1819 N N . ILE A 1 225 ? -33.344 -14.516 -14.617 1 94.38 225 ILE A N 1
ATOM 1820 C CA . ILE A 1 225 ? -33.281 -15.492 -13.531 1 94.38 225 ILE A CA 1
ATOM 1821 C C . ILE A 1 225 ? -33.969 -14.914 -12.289 1 94.38 225 ILE A C 1
ATOM 1823 O O . ILE A 1 225 ? -33.438 -13.977 -11.672 1 94.38 225 ILE A O 1
ATOM 1827 N N . TRP A 1 226 ? -35.031 -15.484 -11.953 1 94.06 226 TRP A N 1
ATOM 1828 C CA . TRP A 1 226 ? -35.812 -15.008 -10.82 1 94.06 226 TRP A CA 1
ATOM 1829 C C . TRP A 1 226 ? -35.5 -15.812 -9.562 1 94.06 226 TRP A C 1
ATOM 1831 O O . TRP A 1 226 ? -35.688 -17.031 -9.531 1 94.06 226 TRP A O 1
ATOM 1841 N N . THR A 1 227 ? -35 -15.156 -8.578 1 89.5 227 THR A N 1
ATOM 1842 C CA . THR A 1 227 ? -34.625 -15.773 -7.301 1 89.5 227 THR A CA 1
ATOM 1843 C C . THR A 1 227 ? -35.281 -15.031 -6.141 1 89.5 227 THR A C 1
ATOM 1845 O O . THR A 1 227 ? -36.312 -14.359 -6.32 1 89.5 227 THR A O 1
ATOM 1848 N N . ASP A 1 228 ? -34.75 -15.211 -4.898 1 87.19 228 ASP A N 1
ATOM 1849 C CA . ASP A 1 228 ? -35.312 -14.578 -3.711 1 87.19 228 ASP A CA 1
ATOM 1850 C C . ASP A 1 228 ? -34.5 -13.352 -3.309 1 87.19 228 ASP A C 1
ATOM 1852 O O . ASP A 1 228 ? -34.688 -12.797 -2.223 1 87.19 228 ASP A O 1
ATOM 1856 N N . VAL A 1 229 ? -33.594 -12.984 -4.168 1 87.38 229 VAL A N 1
ATOM 1857 C CA . VAL A 1 229 ? -32.781 -11.812 -3.861 1 87.38 229 VAL A CA 1
ATOM 1858 C C . VAL A 1 229 ? -32.938 -10.766 -4.965 1 87.38 229 VAL A C 1
ATOM 1860 O O . VAL A 1 229 ? -33.281 -11.102 -6.102 1 87.38 229 VAL A O 1
ATOM 1863 N N . ASP A 1 230 ? -32.719 -9.5 -4.695 1 90.06 230 ASP A N 1
ATOM 1864 C CA . ASP A 1 230 ? -32.938 -8.398 -5.641 1 90.06 230 ASP A CA 1
ATOM 1865 C C . ASP A 1 230 ? -31.844 -8.414 -6.723 1 90.06 230 ASP A C 1
ATOM 1867 O O . ASP A 1 230 ? -32 -7.805 -7.781 1 90.06 230 ASP A O 1
ATOM 1871 N N . GLY A 1 231 ? -30.844 -9.117 -6.496 1 91.25 231 GLY A N 1
ATOM 1872 C CA . GLY A 1 231 ? -29.703 -9.188 -7.391 1 91.25 231 GLY A CA 1
ATOM 1873 C C . GLY A 1 231 ? -28.406 -9.5 -6.68 1 91.25 231 GLY A C 1
ATOM 1874 O O . GLY A 1 231 ? -28.406 -10.141 -5.625 1 91.25 231 GLY A O 1
ATOM 1875 N N . ILE A 1 232 ? -27.422 -9.141 -7.359 1 90.81 232 ILE A N 1
ATOM 1876 C CA . ILE A 1 232 ? -26.109 -9.336 -6.766 1 90.81 232 ILE A CA 1
ATOM 1877 C C . ILE A 1 232 ? -25.656 -8.047 -6.074 1 90.81 232 ILE A C 1
ATOM 1879 O O . ILE A 1 232 ? -25.734 -6.965 -6.66 1 90.81 232 ILE A O 1
ATOM 1883 N N . TYR A 1 233 ? -25.234 -8.234 -4.863 1 91.56 233 TYR A N 1
ATOM 1884 C CA . TYR A 1 233 ? -24.797 -7.078 -4.094 1 91.56 233 TYR A CA 1
ATOM 1885 C C . TYR A 1 233 ? -23.281 -6.945 -4.117 1 91.56 233 TYR A C 1
ATOM 1887 O O . TYR A 1 233 ? -22.578 -7.863 -4.543 1 91.56 233 TYR A O 1
ATOM 1895 N N . THR A 1 234 ? -22.781 -5.848 -3.705 1 91.88 234 THR A N 1
ATOM 1896 C CA . THR A 1 234 ? -21.344 -5.578 -3.674 1 91.88 234 THR A CA 1
ATOM 1897 C C . THR A 1 234 ? -20.641 -6.492 -2.676 1 91.88 234 THR A C 1
ATOM 1899 O O . THR A 1 234 ? -19.422 -6.641 -2.715 1 91.88 234 THR A O 1
ATOM 1902 N N . GLY A 1 235 ? -21.344 -7.047 -1.879 1 90.94 235 GLY A N 1
ATOM 1903 C CA . GLY A 1 235 ? -20.922 -8.031 -0.9 1 90.94 235 GLY A CA 1
ATOM 1904 C C . GLY A 1 235 ? -22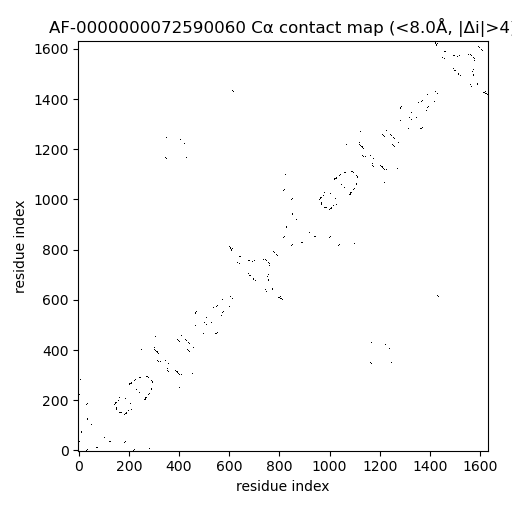.062 -8.852 -0.337 1 90.94 235 GLY A C 1
ATOM 1905 O O . GLY A 1 235 ? -23.234 -8.602 -0.653 1 90.94 235 GLY A O 1
ATOM 1906 N N . ASP A 1 236 ? -21.828 -9.781 0.437 1 88.75 236 ASP A N 1
ATOM 1907 C CA . ASP A 1 236 ? -22.859 -10.562 1.09 1 88.75 236 ASP A CA 1
ATOM 1908 C C . ASP A 1 236 ? -23.656 -9.711 2.082 1 88.75 236 ASP A C 1
ATOM 1910 O O . ASP A 1 236 ? -23.141 -9.344 3.137 1 88.75 236 ASP A O 1
ATOM 1914 N N . PRO A 1 237 ? -24.812 -9.414 1.775 1 88.69 237 PRO A N 1
ATOM 1915 C CA . PRO A 1 237 ? -25.609 -8.523 2.619 1 88.69 237 PRO A CA 1
ATOM 1916 C C . PRO A 1 237 ? -25.844 -9.086 4.02 1 88.69 237 PRO A C 1
ATOM 1918 O O . PRO A 1 237 ? -26.203 -8.344 4.938 1 88.69 237 PRO A O 1
ATOM 1921 N N . ASN A 1 238 ? -25.656 -10.367 4.184 1 87.12 238 ASN A N 1
ATOM 1922 C CA . ASN A 1 238 ? -25.859 -10.992 5.488 1 87.12 238 ASN A CA 1
ATOM 1923 C C . ASN A 1 238 ? -24.641 -10.797 6.387 1 87.12 238 ASN A C 1
ATOM 1925 O O . ASN A 1 238 ? -24.734 -10.93 7.609 1 87.12 238 ASN A O 1
ATOM 1929 N N . LYS A 1 239 ? -23.641 -10.516 5.801 1 87.19 239 LYS A N 1
ATOM 1930 C CA . LYS A 1 239 ? -22.391 -10.43 6.555 1 87.19 239 LYS A CA 1
ATOM 1931 C C . LYS A 1 239 ? -21.859 -9 6.582 1 87.19 239 LYS A C 1
ATOM 1933 O O . LYS A 1 239 ? -21.141 -8.609 7.504 1 87.19 239 LYS A O 1
ATOM 1938 N N . ILE A 1 240 ? -22.125 -8.289 5.516 1 88.12 240 ILE A N 1
ATOM 1939 C CA . ILE A 1 240 ? -21.609 -6.93 5.379 1 88.12 240 ILE A CA 1
ATOM 1940 C C . ILE A 1 240 ? -22.75 -5.926 5.539 1 88.12 240 ILE A C 1
ATOM 1942 O O . ILE A 1 240 ? -23.844 -6.121 4.992 1 88.12 240 ILE A O 1
ATOM 1946 N N . LYS A 1 241 ? -22.422 -4.848 6.238 1 82.94 241 LYS A N 1
ATOM 1947 C CA . LYS A 1 241 ? -23.406 -3.773 6.418 1 82.94 241 LYS A CA 1
ATOM 1948 C C . LYS A 1 241 ? -23.359 -2.793 5.246 1 82.94 241 LYS A C 1
ATOM 1950 O O . LYS A 1 241 ? -22.312 -2.6 4.633 1 82.94 241 LYS A O 1
ATOM 1955 N N . ASN A 1 242 ? -24.406 -2.193 4.809 1 83.62 242 ASN A N 1
ATOM 1956 C CA . ASN A 1 242 ? -24.531 -1.129 3.818 1 83.62 242 ASN A CA 1
ATOM 1957 C C . ASN A 1 242 ? -24.125 -1.602 2.426 1 83.62 242 ASN A C 1
ATOM 1959 O O . ASN A 1 242 ? -23.438 -0.878 1.695 1 83.62 242 ASN A O 1
ATOM 1963 N N . THR A 1 243 ? -24.391 -2.854 2.113 1 90.5 243 THR A N 1
ATOM 1964 C CA . THR A 1 243 ? -24.125 -3.35 0.768 1 90.5 243 THR A CA 1
ATOM 1965 C C . THR A 1 243 ? -25.047 -2.68 -0.249 1 90.5 243 THR A C 1
ATOM 1967 O O . THR A 1 243 ? -26.125 -2.188 0.108 1 90.5 243 THR A O 1
ATOM 1970 N N . LYS A 1 244 ? -24.609 -2.512 -1.38 1 89.44 244 LYS A N 1
ATOM 1971 C CA . LYS A 1 244 ? -25.391 -1.902 -2.461 1 89.44 244 LYS A CA 1
ATOM 1972 C C . LYS A 1 244 ? -25.625 -2.895 -3.596 1 89.44 244 LYS A C 1
ATOM 1974 O O . LYS A 1 244 ? -24.781 -3.771 -3.844 1 89.44 244 LYS A O 1
ATOM 1979 N N . LEU A 1 245 ? -26.75 -2.734 -4.262 1 91.38 245 LEU A N 1
ATOM 1980 C CA . LEU A 1 245 ? -27.078 -3.566 -5.414 1 91.38 245 LEU A CA 1
ATOM 1981 C C . LEU A 1 245 ? -26.234 -3.174 -6.625 1 91.38 245 LEU A C 1
ATOM 1983 O O . LEU A 1 245 ? -26.094 -1.988 -6.926 1 91.38 245 LEU A O 1
ATOM 1987 N N . ILE A 1 246 ? -25.609 -4.168 -7.301 1 90.25 246 ILE A N 1
ATOM 1988 C CA . ILE A 1 246 ? -24.828 -3.92 -8.508 1 90.25 246 ILE A CA 1
ATOM 1989 C C . ILE A 1 246 ? -25.75 -3.865 -9.719 1 90.25 246 ILE A C 1
ATOM 1991 O O . ILE A 1 246 ? -26.5 -4.809 -9.977 1 90.25 246 ILE A O 1
ATOM 1995 N N . ASN A 1 247 ? -25.688 -2.846 -10.461 1 89.19 247 ASN A N 1
ATOM 1996 C CA . ASN A 1 247 ? -26.594 -2.695 -11.586 1 89.19 247 ASN A CA 1
ATOM 1997 C C . ASN A 1 247 ? -26.125 -3.502 -12.797 1 89.19 247 ASN A C 1
ATOM 1999 O O . ASN A 1 247 ? -26.938 -4.172 -13.445 1 89.19 247 ASN A O 1
ATOM 2003 N N . LYS A 1 248 ? -24.875 -3.4 -13.062 1 90.56 248 LYS A N 1
ATOM 2004 C CA . LYS A 1 248 ? -24.328 -4.074 -14.234 1 90.56 248 LYS A CA 1
ATOM 2005 C C . LYS A 1 248 ? -23.016 -4.793 -13.898 1 90.56 248 LYS A C 1
ATOM 2007 O O . LYS A 1 248 ? -22.188 -4.27 -13.148 1 90.56 248 LYS A O 1
ATOM 2012 N N . LEU A 1 249 ? -22.891 -6.023 -14.43 1 89.62 249 LEU A N 1
ATOM 2013 C CA . LEU A 1 249 ? -21.703 -6.844 -14.297 1 89.62 249 LEU A CA 1
ATOM 2014 C C . LEU A 1 249 ? -21.281 -7.43 -15.648 1 89.62 249 LEU A C 1
ATOM 2016 O O . LEU A 1 249 ? -22.141 -7.836 -16.438 1 89.62 249 LEU A O 1
ATOM 2020 N N . SER A 1 250 ? -20.031 -7.434 -15.883 1 87.25 250 SER A N 1
ATOM 2021 C CA . SER A 1 250 ? -19.562 -8.195 -17.031 1 87.25 250 SER A CA 1
ATOM 2022 C C . SER A 1 250 ? -19.547 -9.688 -16.75 1 87.25 250 SER A C 1
ATOM 2024 O O . SER A 1 250 ? -19.469 -10.102 -15.586 1 87.25 250 SER A O 1
ATOM 2026 N N . CYS A 1 251 ? -19.609 -10.477 -17.797 1 85.62 251 CYS A N 1
ATOM 2027 C CA . CYS A 1 251 ? -19.562 -11.93 -17.641 1 85.62 251 CYS A CA 1
ATOM 2028 C C . CYS A 1 251 ? -18.312 -12.359 -16.906 1 85.62 251 CYS A C 1
ATOM 2030 O O . CYS A 1 251 ? -18.359 -13.234 -16.047 1 85.62 251 CYS A O 1
ATOM 2032 N N . LYS A 1 252 ? -17.234 -11.758 -17.172 1 81.5 252 LYS A N 1
ATOM 2033 C CA . LYS A 1 252 ? -15.969 -12.102 -16.531 1 81.5 252 LYS A CA 1
ATOM 2034 C C . LYS A 1 252 ? -16 -11.797 -15.047 1 81.5 252 LYS A C 1
ATOM 2036 O O . LYS A 1 252 ? -15.523 -12.586 -14.234 1 81.5 252 LYS A O 1
ATOM 2041 N N . GLU A 1 253 ? -16.516 -10.68 -14.766 1 85.19 253 GLU A N 1
ATOM 2042 C CA . GLU A 1 253 ? -16.641 -10.297 -13.367 1 85.19 253 GLU A CA 1
ATOM 2043 C C . GLU A 1 253 ? -17.594 -11.242 -12.625 1 85.19 253 GLU A C 1
ATOM 2045 O O . GLU A 1 253 ? -17.312 -11.633 -11.484 1 85.19 253 GLU A O 1
ATOM 2050 N N . ALA A 1 254 ? -18.656 -11.562 -13.273 1 86.69 254 ALA A N 1
ATOM 2051 C CA . ALA A 1 254 ? -19.641 -12.469 -12.664 1 86.69 254 ALA A CA 1
ATOM 2052 C C . ALA A 1 254 ? -19.031 -13.844 -12.414 1 86.69 254 ALA A C 1
ATOM 2054 O O . ALA A 1 254 ? -19.312 -14.477 -11.391 1 86.69 254 ALA A O 1
ATOM 2055 N N . ILE A 1 255 ? -18.266 -14.281 -13.305 1 83.31 255 ILE A N 1
ATOM 2056 C CA . ILE A 1 255 ? -17.609 -15.57 -13.172 1 83.31 255 ILE A CA 1
ATOM 2057 C C . ILE A 1 255 ? -16.641 -15.531 -11.984 1 83.31 255 ILE A C 1
ATOM 2059 O O . ILE A 1 255 ? -16.594 -16.469 -11.18 1 83.31 255 ILE A O 1
ATOM 2063 N N . SER A 1 256 ? -15.906 -14.492 -11.906 1 83.44 256 SER A N 1
ATOM 2064 C CA . SER A 1 256 ? -14.969 -14.344 -10.797 1 83.44 256 SER A CA 1
ATOM 2065 C C . SER A 1 256 ? -15.695 -14.297 -9.461 1 83.44 256 SER A C 1
ATOM 2067 O O . SER A 1 256 ? -15.25 -14.898 -8.484 1 83.44 256 SER A O 1
ATOM 2069 N N . LEU A 1 257 ? -16.781 -13.578 -9.477 1 86.69 257 LEU A N 1
ATOM 2070 C CA . LEU A 1 257 ? -17.578 -13.5 -8.266 1 86.69 257 LEU A CA 1
ATOM 2071 C C . LEU A 1 257 ? -18.078 -14.875 -7.848 1 86.69 257 LEU A C 1
ATOM 2073 O O . LEU A 1 257 ? -18.031 -15.227 -6.664 1 86.69 257 LEU A O 1
ATOM 2077 N N . SER A 1 258 ? -18.516 -15.609 -8.766 1 82.62 258 SER A N 1
ATOM 2078 C CA . SER A 1 258 ? -19.047 -16.938 -8.5 1 82.62 258 SER A CA 1
ATOM 2079 C C . SER A 1 258 ? -17.953 -17.891 -8.039 1 82.62 258 SER A C 1
ATOM 2081 O O . SER A 1 258 ? -18.156 -18.656 -7.098 1 82.62 258 SER A O 1
ATOM 2083 N N . TYR A 1 259 ? -16.891 -17.797 -8.625 1 79.38 259 TYR A N 1
ATOM 2084 C CA . TYR A 1 259 ? -15.766 -18.672 -8.312 1 79.38 259 TYR A CA 1
ATOM 2085 C C . TYR A 1 259 ? -15.234 -18.406 -6.906 1 79.38 259 TYR A C 1
ATOM 2087 O O . TYR A 1 259 ? -14.836 -19.344 -6.199 1 79.38 259 TYR A O 1
ATOM 2095 N N . LEU A 1 260 ? -15.281 -17.219 -6.559 1 84.5 260 LEU A N 1
ATOM 2096 C CA . LEU A 1 260 ? -14.617 -16.828 -5.32 1 84.5 260 LEU A CA 1
ATOM 2097 C C . LEU A 1 260 ? -15.609 -16.734 -4.168 1 84.5 260 LEU A C 1
ATOM 2099 O O . LEU A 1 260 ? -15.281 -16.219 -3.096 1 84.5 260 LEU A O 1
ATOM 2103 N N . GLY A 1 261 ? -16.781 -17.156 -4.41 1 77.69 261 GLY A N 1
ATOM 2104 C CA . GLY A 1 261 ? -17.578 -17.375 -3.221 1 77.69 261 GLY A CA 1
ATOM 2105 C C . GLY A 1 261 ? -19 -16.828 -3.354 1 77.69 261 GLY A C 1
ATOM 2106 O O . GLY A 1 261 ? -19.859 -17.125 -2.529 1 77.69 261 GLY A O 1
ATOM 2107 N N . ALA A 1 262 ? -19.234 -16.062 -4.402 1 76.94 262 ALA A N 1
ATOM 2108 C CA . ALA A 1 262 ? -20.609 -15.578 -4.562 1 76.94 262 ALA A CA 1
ATOM 2109 C C . ALA A 1 262 ? -21.516 -16.672 -5.117 1 76.94 262 ALA A C 1
ATOM 2111 O O . ALA A 1 262 ? -21.281 -17.188 -6.215 1 76.94 262 ALA A O 1
ATOM 2112 N N . GLU A 1 263 ? -22.484 -17.078 -4.41 1 73.19 263 GLU A N 1
ATOM 2113 C CA . GLU A 1 263 ? -23.266 -18.266 -4.711 1 73.19 263 GLU A CA 1
ATOM 2114 C C . GLU A 1 263 ? -24.5 -17.922 -5.535 1 73.19 263 GLU A C 1
ATOM 2116 O O . GLU A 1 263 ? -25.328 -18.781 -5.828 1 73.19 263 GLU A O 1
ATOM 2121 N N . ILE A 1 264 ? -24.656 -16.828 -6.07 1 74.69 264 ILE A N 1
ATOM 2122 C CA . ILE A 1 264 ? -25.922 -16.453 -6.707 1 74.69 264 ILE A CA 1
ATOM 2123 C C . ILE A 1 264 ? -25.969 -17.016 -8.125 1 74.69 264 ILE A C 1
ATOM 2125 O O . ILE A 1 264 ? -27.016 -17.5 -8.562 1 74.69 264 ILE A O 1
ATOM 2129 N N . LEU A 1 265 ? -24.906 -17.031 -8.781 1 79.12 265 LEU A N 1
ATOM 2130 C CA . LEU A 1 265 ? -24.844 -17.547 -10.148 1 79.12 265 LEU A CA 1
ATOM 2131 C C . LEU A 1 265 ? -23.594 -18.391 -10.352 1 79.12 265 LEU A C 1
ATOM 2133 O O . LEU A 1 265 ? -22.484 -17.938 -10.062 1 79.12 265 LEU A O 1
ATOM 2137 N N . HIS A 1 266 ? -23.906 -19.609 -10.719 1 77.75 266 HIS A N 1
ATOM 2138 C CA . HIS A 1 266 ? -22.781 -20.5 -10.984 1 77.75 266 HIS A CA 1
ATOM 2139 C C . HIS A 1 266 ? -22.125 -20.172 -12.32 1 77.75 266 HIS A C 1
ATOM 2141 O O . HIS A 1 266 ? -22.797 -19.75 -13.258 1 77.75 266 HIS A O 1
ATOM 2147 N N . LYS A 1 267 ? -20.953 -20.359 -12.414 1 77.06 267 LYS A N 1
ATOM 2148 C CA . LYS A 1 267 ? -20.156 -20.016 -13.594 1 77.06 267 LYS A CA 1
ATOM 2149 C C . LYS A 1 267 ? -20.703 -20.703 -14.844 1 77.06 267 LYS A C 1
ATOM 2151 O O . LYS A 1 267 ? -20.688 -20.125 -15.93 1 77.06 267 LYS A O 1
ATOM 2156 N N . ARG A 1 268 ? -21.234 -21.828 -14.734 1 78.81 268 ARG A N 1
ATOM 2157 C CA . ARG A 1 268 ? -21.734 -22.594 -15.867 1 78.81 268 ARG A CA 1
ATOM 2158 C C . ARG A 1 268 ? -22.906 -21.891 -16.531 1 78.81 268 ARG A C 1
ATOM 2160 O O . ARG A 1 268 ? -23.109 -22.016 -17.734 1 78.81 268 ARG A O 1
ATOM 2167 N N . SER A 1 269 ? -23.562 -21.234 -15.703 1 87 269 SER A N 1
ATOM 2168 C CA . SER A 1 269 ? -24.75 -20.531 -16.219 1 87 269 SER A CA 1
ATOM 2169 C C . SER A 1 269 ? -24.359 -19.266 -16.969 1 87 269 SER A C 1
ATOM 2171 O O . SER A 1 269 ? -25.156 -18.719 -17.734 1 87 269 SER A O 1
ATOM 2173 N N . ILE A 1 270 ? -23.172 -18.891 -16.781 1 85.19 270 ILE A N 1
ATOM 2174 C CA . ILE A 1 270 ? -22.734 -17.641 -17.391 1 85.19 270 ILE A CA 1
ATOM 2175 C C . ILE A 1 270 ? -22.141 -17.906 -18.766 1 85.19 270 ILE A C 1
ATOM 2177 O O . ILE A 1 270 ? -22.172 -17.047 -19.641 1 85.19 270 ILE A O 1
ATOM 2181 N N . PHE A 1 271 ? -21.781 -19.047 -19 1 79.81 271 PHE A N 1
ATOM 2182 C CA . PHE A 1 271 ? -21.031 -19.391 -20.203 1 79.81 271 PHE A CA 1
ATOM 2183 C C . PHE A 1 271 ? -21.875 -19.172 -21.438 1 79.81 271 PHE A C 1
ATOM 2185 O O . PHE A 1 271 ? -21.422 -18.562 -22.406 1 79.81 271 PHE A O 1
ATOM 2192 N N . PRO A 1 272 ? -23.078 -19.688 -21.453 1 84.19 272 PRO A N 1
ATOM 2193 C CA . PRO A 1 272 ? -23.906 -19.469 -22.641 1 84.19 272 PRO A CA 1
ATOM 2194 C C . PRO A 1 272 ? -24.156 -17.984 -22.906 1 84.19 272 PRO A C 1
ATOM 2196 O O . PRO A 1 272 ? -24.25 -17.562 -24.062 1 84.19 272 PRO A O 1
ATOM 2199 N N . ILE A 1 273 ? -24.203 -17.312 -21.891 1 83.62 273 ILE A N 1
ATOM 2200 C CA . ILE A 1 273 ? -24.422 -15.875 -21.984 1 83.62 273 ILE A CA 1
ATOM 2201 C C . ILE A 1 273 ? -23.203 -15.203 -22.641 1 83.62 273 ILE A C 1
ATOM 2203 O O . ILE A 1 273 ? -23.359 -14.32 -23.484 1 83.62 273 ILE A O 1
ATOM 2207 N N . LEU A 1 274 ? -22.094 -15.555 -22.203 1 80.56 274 LEU A N 1
ATOM 2208 C CA . LEU A 1 274 ? -20.844 -15 -22.703 1 80.56 274 LEU A CA 1
ATOM 2209 C C . LEU A 1 274 ? -20.641 -15.359 -24.172 1 80.56 274 LEU A C 1
ATOM 2211 O O . LEU A 1 274 ? -20.312 -14.492 -24.984 1 80.56 274 LEU A O 1
ATOM 2215 N N . GLU A 1 275 ? -20.844 -16.547 -24.5 1 78.25 275 GLU A N 1
ATOM 2216 C CA . GLU A 1 275 ? -20.547 -17.062 -25.828 1 78.25 275 GLU A CA 1
ATOM 2217 C C . GLU A 1 275 ? -21.531 -16.516 -26.859 1 78.25 275 GLU A C 1
ATOM 2219 O O . GLU A 1 275 ? -21.141 -16.234 -28 1 78.25 275 GLU A O 1
ATOM 2224 N N . PHE A 1 276 ? -22.75 -16.375 -26.516 1 85.25 276 PHE A N 1
ATOM 2225 C CA . PHE A 1 276 ? -23.766 -16 -27.5 1 85.25 276 PHE A CA 1
ATOM 2226 C C . PHE A 1 276 ? -24.266 -14.586 -27.25 1 85.25 276 PHE A C 1
ATOM 2228 O O . PHE A 1 276 ? -25.219 -14.141 -27.891 1 85.25 276 PHE A O 1
ATOM 2235 N N . ASN A 1 277 ? -23.625 -13.891 -26.344 1 86.94 277 ASN A N 1
ATOM 2236 C CA . ASN A 1 277 ? -23.891 -12.492 -26.062 1 86.94 277 ASN A CA 1
ATOM 2237 C C . ASN A 1 277 ? -25.359 -12.242 -25.734 1 86.94 277 ASN A C 1
ATOM 2239 O O . ASN A 1 277 ? -26 -11.383 -26.344 1 86.94 277 ASN A O 1
ATOM 2243 N N . ILE A 1 278 ? -25.938 -13.016 -24.906 1 91.19 278 ILE A N 1
ATOM 2244 C CA . ILE A 1 278 ? -27.312 -12.852 -24.438 1 91.19 278 ILE A CA 1
ATOM 2245 C C . ILE A 1 278 ? -27.328 -12.195 -23.062 1 91.19 278 ILE A C 1
ATOM 2247 O O . ILE A 1 278 ? -26.734 -12.727 -22.109 1 91.19 278 ILE A O 1
ATOM 2251 N N . PRO A 1 279 ? -27.953 -11.078 -22.938 1 92.38 279 PRO A N 1
ATOM 2252 C CA . PRO A 1 279 ? -28.016 -10.445 -21.609 1 92.38 279 PRO A CA 1
ATOM 2253 C C . PRO A 1 279 ? -28.797 -11.273 -20.594 1 92.38 279 PRO A C 1
ATOM 2255 O O . PRO A 1 279 ? -29.797 -11.898 -20.938 1 92.38 279 PRO A O 1
ATOM 2258 N N . CYS A 1 280 ? -28.312 -11.336 -19.438 1 94.12 280 CYS A N 1
ATOM 2259 C CA . CYS A 1 280 ? -28.953 -12.047 -18.328 1 94.12 280 CYS A CA 1
ATOM 2260 C C . CYS A 1 280 ? -29.25 -11.102 -17.172 1 94.12 280 CYS A C 1
ATOM 2262 O O . CYS A 1 280 ? -28.406 -10.289 -16.797 1 94.12 280 CYS A O 1
ATOM 2264 N N . ILE A 1 281 ? -30.438 -11.148 -16.625 1 95.06 281 ILE A N 1
ATOM 2265 C CA . ILE A 1 281 ? -30.828 -10.281 -15.523 1 95.06 281 ILE A CA 1
ATOM 2266 C C . ILE A 1 281 ? -31.25 -11.125 -14.328 1 95.06 281 ILE A C 1
ATOM 2268 O O . ILE A 1 281 ? -32.062 -12.047 -14.461 1 95.06 281 ILE A O 1
ATOM 2272 N N . ILE A 1 282 ? -30.703 -10.844 -13.266 1 93.88 282 ILE A N 1
ATOM 2273 C CA . ILE A 1 282 ? -31.109 -11.477 -12.016 1 93.88 282 ILE A CA 1
ATOM 2274 C C . ILE A 1 282 ? -32.188 -10.617 -11.328 1 93.88 282 ILE A C 1
ATOM 2276 O O . ILE A 1 282 ? -31.953 -9.438 -11.055 1 93.88 282 ILE A O 1
ATOM 2280 N N . LYS A 1 283 ? -33.25 -11.234 -11.016 1 93.81 283 LYS A N 1
ATOM 2281 C CA . LYS A 1 283 ? -34.406 -10.508 -10.453 1 93.81 283 LYS A CA 1
ATOM 2282 C C . LYS A 1 283 ? -34.938 -11.203 -9.203 1 93.81 283 LYS A C 1
ATOM 2284 O O . LYS A 1 283 ? -34.531 -12.32 -8.883 1 93.81 283 LYS A O 1
ATOM 2289 N N . ASN A 1 284 ? -35.781 -10.461 -8.508 1 92.81 284 ASN A N 1
ATOM 2290 C CA . ASN A 1 284 ? -36.406 -10.961 -7.289 1 92.81 284 ASN A CA 1
ATOM 2291 C C . ASN A 1 284 ? -37.906 -11.211 -7.477 1 92.81 284 ASN A C 1
ATOM 2293 O O . ASN A 1 284 ? -38.625 -10.305 -7.875 1 92.81 284 ASN A O 1
ATOM 2297 N N . THR A 1 285 ? -38.344 -12.406 -7.191 1 91.62 285 THR A N 1
ATOM 2298 C CA . THR A 1 285 ? -39.75 -12.766 -7.344 1 91.62 285 THR A CA 1
ATOM 2299 C C . THR A 1 285 ? -40.625 -11.984 -6.359 1 91.62 285 THR A C 1
ATOM 2301 O O . THR A 1 285 ? -41.781 -11.656 -6.66 1 91.62 285 THR A O 1
ATOM 2304 N N . ASN A 1 286 ? -40.062 -11.68 -5.168 1 89.75 286 ASN A N 1
ATOM 2305 C CA . ASN A 1 286 ? -40.812 -10.977 -4.125 1 89.75 286 ASN A CA 1
ATOM 2306 C C . ASN A 1 286 ? -40.781 -9.469 -4.348 1 89.75 286 ASN A C 1
ATOM 2308 O O . ASN A 1 286 ? -41.562 -8.734 -3.752 1 89.75 286 ASN A O 1
ATOM 2312 N N . ASN A 1 287 ? -39.875 -8.984 -5.133 1 90.06 287 ASN A N 1
ATOM 2313 C CA . ASN A 1 287 ? -39.75 -7.582 -5.516 1 90.06 287 ASN A CA 1
ATOM 2314 C C . ASN A 1 287 ? -39.594 -7.422 -7.023 1 90.06 287 ASN A C 1
ATOM 2316 O O . ASN A 1 287 ? -38.531 -6.969 -7.492 1 90.06 287 ASN A O 1
ATOM 2320 N N . SER A 1 288 ? -40.688 -7.652 -7.746 1 87.19 288 SER A N 1
ATOM 2321 C CA . SER A 1 288 ? -40.656 -7.762 -9.203 1 87.19 288 SER A CA 1
ATOM 2322 C C . SER A 1 288 ? -40.312 -6.418 -9.844 1 87.19 288 SER A C 1
ATOM 2324 O O . SER A 1 288 ? -39.875 -6.371 -10.992 1 87.19 288 SER A O 1
ATOM 2326 N N . ASN A 1 289 ? -40.406 -5.336 -9.109 1 86.44 289 ASN A N 1
ATOM 2327 C CA . ASN A 1 289 ? -40.156 -4.012 -9.68 1 86.44 289 ASN A CA 1
ATOM 2328 C C . ASN A 1 289 ? -38.688 -3.607 -9.555 1 86.44 289 ASN A C 1
ATOM 2330 O O . ASN A 1 289 ? -38.281 -2.602 -10.125 1 86.44 289 ASN A O 1
ATOM 2334 N N . SER A 1 290 ? -37.969 -4.387 -8.836 1 88.06 290 SER A N 1
ATOM 2335 C CA . SER A 1 290 ? -36.562 -4.07 -8.719 1 88.06 290 SER A CA 1
ATOM 2336 C C . SER A 1 290 ? -35.844 -4.238 -10.047 1 88.06 290 SER A C 1
ATOM 2338 O O . SER A 1 290 ? -36.188 -5.117 -10.844 1 88.06 290 SER A O 1
ATOM 2340 N N . TYR A 1 291 ? -34.969 -3.41 -10.375 1 89.19 291 TYR A N 1
ATOM 2341 C CA . TYR A 1 291 ? -34.219 -3.451 -11.633 1 89.19 291 TYR A CA 1
ATOM 2342 C C . TYR A 1 291 ? -33.344 -4.699 -11.711 1 89.19 291 TYR A C 1
ATOM 2344 O O . TYR A 1 291 ? -33.125 -5.234 -12.797 1 89.19 291 TYR A O 1
ATOM 2352 N N . GLY A 1 292 ? -32.906 -5.188 -10.531 1 92.88 292 GLY A N 1
ATOM 2353 C CA . GLY A 1 292 ? -32.031 -6.355 -10.492 1 92.88 292 GLY A CA 1
ATOM 2354 C C . GLY A 1 292 ? -30.625 -6.066 -10.961 1 92.88 292 GLY A C 1
ATOM 2355 O O . GLY A 1 292 ? -30.203 -4.91 -11.016 1 92.88 292 GLY A O 1
ATOM 2356 N N . THR A 1 293 ? -29.797 -7.082 -11.227 1 93.38 293 THR A N 1
ATOM 2357 C CA . THR A 1 293 ? -28.422 -6.988 -11.727 1 93.38 293 THR A CA 1
ATOM 2358 C C . THR A 1 293 ? -28.344 -7.531 -13.156 1 93.38 293 THR A C 1
ATOM 2360 O O . THR A 1 293 ? -28.719 -8.672 -13.414 1 93.38 293 THR A O 1
ATOM 2363 N N . SER A 1 294 ? -27.844 -6.75 -14.039 1 93.44 294 SER A N 1
ATOM 2364 C CA . SER A 1 294 ? -27.672 -7.164 -15.43 1 93.44 294 SER A CA 1
ATOM 2365 C C . SER A 1 294 ? -26.266 -7.68 -15.695 1 93.44 294 SER A C 1
ATOM 2367 O O . SER A 1 294 ? -25.281 -7.012 -15.359 1 93.44 294 SER A O 1
ATOM 2369 N N . ILE A 1 295 ? -26.172 -8.844 -16.219 1 91.88 295 ILE A N 1
ATOM 2370 C CA . ILE A 1 295 ? -24.906 -9.43 -16.609 1 91.88 295 ILE A CA 1
ATOM 2371 C C . ILE A 1 295 ? -24.734 -9.328 -18.125 1 91.88 295 ILE A C 1
ATOM 2373 O O . ILE A 1 295 ? -25.531 -9.914 -18.875 1 91.88 295 ILE A O 1
ATOM 2377 N N . LEU A 1 296 ? -23.719 -8.555 -18.5 1 89.19 296 LEU A N 1
ATOM 2378 C CA . LEU A 1 296 ? -23.484 -8.297 -19.906 1 89.19 296 LEU A CA 1
ATOM 2379 C C . LEU A 1 296 ? -22.062 -8.727 -20.297 1 89.19 296 LEU A C 1
ATOM 2381 O O . LEU A 1 296 ? -21.203 -8.898 -19.438 1 89.19 296 LEU A O 1
ATOM 2385 N N . ASN A 1 297 ? -21.875 -9.039 -21.531 1 83.5 297 ASN A N 1
ATOM 2386 C CA . ASN A 1 297 ? -20.547 -9.414 -21.984 1 83.5 297 ASN A CA 1
ATOM 2387 C C . ASN A 1 297 ? -19.547 -8.281 -21.797 1 83.5 297 ASN A C 1
ATOM 2389 O O . ASN A 1 297 ? -18.422 -8.508 -21.328 1 83.5 297 ASN A O 1
ATOM 2393 N N . ILE A 1 298 ? -19.844 -7.125 -22.25 1 76.62 298 ILE A N 1
ATOM 2394 C CA . ILE A 1 298 ? -18.953 -5.977 -22.109 1 76.62 298 ILE A CA 1
ATOM 2395 C C . ILE A 1 298 ? -19.672 -4.855 -21.359 1 76.62 298 ILE A C 1
ATOM 2397 O O . ILE A 1 298 ? -20.844 -4.551 -21.656 1 76.62 298 ILE A O 1
ATOM 2401 N N . VAL A 1 299 ? -19.062 -4.539 -20.25 1 71.12 299 VAL A N 1
ATOM 2402 C CA . VAL A 1 299 ? -19.594 -3.395 -19.516 1 71.12 299 VAL A CA 1
ATOM 2403 C C . VAL A 1 299 ? -18.609 -2.229 -19.594 1 71.12 299 VAL A C 1
ATOM 2405 O O . VAL A 1 299 ? -17.422 -2.387 -19.297 1 71.12 299 VAL A O 1
ATOM 2408 N N . ASN A 1 300 ? -18.891 -1.2 -20.219 1 63.97 300 ASN A N 1
ATOM 2409 C CA . ASN A 1 300 ? -18.047 -0.014 -20.297 1 63.97 300 ASN A CA 1
ATOM 2410 C C . ASN A 1 300 ? -18.328 0.95 -19.141 1 63.97 300 ASN A C 1
ATOM 2412 O O . ASN A 1 300 ? -19.125 1.877 -19.297 1 63.97 300 ASN A O 1
ATOM 2416 N N . ASP A 1 301 ? -18.172 0.482 -17.984 1 61.91 301 ASP A N 1
ATOM 2417 C CA . ASP A 1 301 ? -18.406 1.426 -16.906 1 61.91 301 ASP A CA 1
ATOM 2418 C C . ASP A 1 301 ? -17.094 1.95 -16.328 1 61.91 301 ASP A C 1
ATOM 2420 O O . ASP A 1 301 ? -16.344 1.203 -15.695 1 61.91 301 ASP A O 1
ATOM 2424 N N . GLU A 1 302 ? -16.688 3.08 -16.766 1 59.22 302 GLU A N 1
ATOM 2425 C CA . GLU A 1 302 ? -15.461 3.725 -16.328 1 59.22 302 GLU A CA 1
ATOM 2426 C C . GLU A 1 302 ? -15.578 4.195 -14.875 1 59.22 302 GLU A C 1
ATOM 2428 O O . GLU A 1 302 ? -14.57 4.367 -14.188 1 59.22 302 GLU A O 1
ATOM 2433 N N . LYS A 1 303 ? -16.766 4.305 -14.305 1 58.84 303 LYS A N 1
ATOM 2434 C CA . LYS A 1 303 ? -16.922 4.973 -13.016 1 58.84 303 LYS A CA 1
ATOM 2435 C C . LYS A 1 303 ? -16.766 3.99 -11.859 1 58.84 303 LYS A C 1
ATOM 2437 O O . LYS A 1 303 ? -16.219 4.34 -10.812 1 58.84 303 LYS A O 1
ATOM 2442 N N . GLU A 1 304 ? -17.359 2.795 -12.133 1 67.19 304 GLU A N 1
ATOM 2443 C CA . GLU A 1 304 ? -17.25 1.834 -11.039 1 67.19 304 GLU A CA 1
ATOM 2444 C C . GLU A 1 304 ? -16.234 0.744 -11.344 1 67.19 304 GLU A C 1
ATOM 2446 O O . GLU A 1 304 ? -16.562 -0.264 -11.977 1 67.19 304 GLU A O 1
ATOM 2451 N N . ILE A 1 305 ? -15.125 0.947 -10.836 1 75.75 305 ILE A N 1
ATOM 2452 C CA . ILE A 1 305 ? -14.016 0.043 -11.133 1 75.75 305 ILE A CA 1
ATOM 2453 C C . ILE A 1 305 ? -14.125 -1.21 -10.273 1 75.75 305 ILE A C 1
ATOM 2455 O O . ILE A 1 305 ? -14.016 -2.33 -10.773 1 75.75 305 ILE A O 1
ATOM 2459 N N . ILE A 1 306 ? -14.531 -1.024 -9 1 86.62 306 ILE A N 1
ATOM 2460 C CA . ILE A 1 306 ? -14.711 -2.176 -8.125 1 86.62 306 ILE A CA 1
ATOM 2461 C C . ILE A 1 306 ? -16.188 -2.535 -8.055 1 86.62 306 ILE A C 1
ATOM 2463 O O . ILE A 1 306 ? -17.031 -1.683 -7.75 1 86.62 306 ILE A O 1
ATOM 2467 N N . LYS A 1 307 ? -16.484 -3.721 -8.352 1 88.56 307 LYS A N 1
ATOM 2468 C CA . LYS A 1 307 ? -17.875 -4.137 -8.445 1 88.56 307 LYS A CA 1
ATOM 2469 C C . LYS A 1 307 ? -18.328 -4.852 -7.176 1 88.56 307 LYS A C 1
ATOM 2471 O O . LYS A 1 307 ? -19.5 -4.801 -6.812 1 88.56 307 LYS A O 1
ATOM 2476 N N . GLY A 1 308 ? -17.391 -5.613 -6.629 1 90.56 308 GLY A N 1
ATOM 2477 C CA . GLY A 1 308 ? -17.828 -6.344 -5.449 1 90.56 308 GLY A CA 1
ATOM 2478 C C . GLY A 1 308 ? -16.672 -6.953 -4.672 1 90.56 308 GLY A C 1
ATOM 2479 O O . GLY A 1 308 ? -15.547 -7.023 -5.168 1 90.56 308 GLY A O 1
ATOM 2480 N N . ILE A 1 309 ? -17.016 -7.336 -3.463 1 91.44 309 ILE A N 1
ATOM 2481 C CA . ILE A 1 309 ? -16.094 -8.008 -2.564 1 91.44 309 ILE A CA 1
ATOM 2482 C C . ILE A 1 309 ? -16.656 -9.367 -2.162 1 91.44 309 ILE A C 1
ATOM 2484 O O . ILE A 1 309 ? -17.859 -9.5 -1.917 1 91.44 309 ILE A O 1
ATOM 2488 N N . THR A 1 310 ? -15.844 -10.344 -2.205 1 91.12 310 THR A N 1
ATOM 2489 C CA . THR A 1 310 ? -16.25 -11.695 -1.842 1 91.12 310 THR A CA 1
ATOM 2490 C C . THR A 1 310 ? -15.164 -12.398 -1.046 1 91.12 310 THR A C 1
ATOM 2492 O O . THR A 1 310 ? -14.086 -11.844 -0.833 1 91.12 310 THR A O 1
ATOM 2495 N N . PHE A 1 311 ? -15.531 -13.594 -0.465 1 91.62 311 PHE A N 1
ATOM 2496 C CA . PHE A 1 311 ? -14.539 -14.328 0.305 1 91.62 311 PHE A CA 1
ATOM 2497 C C . PHE A 1 311 ? -14.789 -15.828 0.226 1 91.62 311 PHE A C 1
ATOM 2499 O O . PHE A 1 311 ? -15.906 -16.25 -0.087 1 91.62 311 PHE A O 1
ATOM 2506 N N . LEU A 1 312 ? -13.797 -16.609 0.34 1 91.12 312 LEU A N 1
ATOM 2507 C CA . LEU A 1 312 ? -13.828 -18.062 0.504 1 91.12 312 LEU A CA 1
ATOM 2508 C C . LEU A 1 312 ? -13.297 -18.453 1.877 1 91.12 312 LEU A C 1
ATOM 2510 O O . LEU A 1 312 ? -12.188 -18.062 2.26 1 91.12 312 LEU A O 1
ATOM 2514 N N . LYS A 1 313 ? -14.133 -19.172 2.598 1 91.38 313 LYS A N 1
ATOM 2515 C CA . LYS A 1 313 ? -13.742 -19.578 3.947 1 91.38 313 LYS A CA 1
ATOM 2516 C C . LYS A 1 313 ? -13.195 -21 3.961 1 91.38 313 LYS A C 1
ATOM 2518 O O . LYS A 1 313 ? -13.266 -21.719 2.955 1 91.38 313 LYS A O 1
ATOM 2523 N N . ASP A 1 314 ? -12.508 -21.391 5.008 1 93.44 314 ASP A N 1
ATOM 2524 C CA . ASP A 1 314 ? -12.016 -22.734 5.277 1 93.44 314 ASP A CA 1
ATOM 2525 C C . ASP A 1 314 ? -11.016 -23.172 4.211 1 93.44 314 ASP A C 1
ATOM 2527 O O . ASP A 1 314 ? -11.172 -24.234 3.605 1 93.44 314 ASP A O 1
ATOM 2531 N N . ILE A 1 315 ? -10.07 -22.375 4.094 1 93.62 315 ILE A N 1
ATOM 2532 C CA . ILE A 1 315 ? -9.016 -22.625 3.117 1 93.62 315 ILE A CA 1
ATOM 2533 C C . ILE A 1 315 ? -7.766 -23.156 3.83 1 93.62 315 ILE A C 1
ATOM 2535 O O . ILE A 1 315 ? -7.523 -22.812 4.992 1 93.62 315 ILE A O 1
ATOM 2539 N N . ALA A 1 316 ? -7.086 -24.031 3.205 1 95.31 316 ALA A N 1
ATOM 2540 C CA . ALA A 1 316 ? -5.789 -24.516 3.662 1 95.31 316 ALA A CA 1
ATOM 2541 C C . ALA A 1 316 ? -4.715 -24.297 2.6 1 95.31 316 ALA A C 1
ATOM 2543 O O . ALA A 1 316 ? -5.02 -24.234 1.405 1 95.31 316 ALA A O 1
ATOM 2544 N N . MET A 1 317 ? -3.52 -24.156 3.059 1 92.62 317 MET A N 1
ATOM 2545 C CA . MET A 1 317 ? -2.385 -23.953 2.166 1 92.62 317 MET A CA 1
ATOM 2546 C C . MET A 1 317 ? -1.343 -25.047 2.344 1 92.62 317 MET A C 1
ATOM 2548 O O . MET A 1 317 ? -1.029 -25.438 3.471 1 92.62 317 MET A O 1
ATOM 2552 N N . ILE A 1 318 ? -0.883 -25.594 1.251 1 91.69 318 ILE A N 1
ATOM 2553 C CA . ILE A 1 318 ? 0.217 -26.547 1.223 1 91.69 318 ILE A CA 1
ATOM 2554 C C . ILE A 1 318 ? 1.429 -25.922 0.537 1 91.69 318 ILE A C 1
ATOM 2556 O O . ILE A 1 318 ? 1.356 -25.531 -0.632 1 91.69 318 ILE A O 1
ATOM 2560 N N . SER A 1 319 ? 2.471 -25.781 1.297 1 88.44 319 SER A N 1
ATOM 2561 C CA . SER A 1 319 ? 3.711 -25.234 0.749 1 88.44 319 SER A CA 1
ATOM 2562 C C . SER A 1 319 ? 4.773 -26.328 0.618 1 88.44 319 SER A C 1
ATOM 2564 O O . SER A 1 319 ? 5.172 -26.938 1.613 1 88.44 319 SER A O 1
ATOM 2566 N N . ILE A 1 320 ? 5.223 -26.5 -0.559 1 84.75 320 ILE A N 1
ATOM 2567 C CA . ILE A 1 320 ? 6.227 -27.516 -0.835 1 84.75 320 ILE A CA 1
ATOM 2568 C C . ILE A 1 320 ? 7.539 -26.859 -1.249 1 84.75 320 ILE A C 1
ATOM 2570 O O . ILE A 1 320 ? 7.57 -26.078 -2.201 1 84.75 320 ILE A O 1
ATOM 2574 N N . PHE A 1 321 ? 8.492 -27.141 -0.524 1 81.31 321 PHE A N 1
ATOM 2575 C CA . PHE A 1 321 ? 9.828 -26.656 -0.845 1 81.31 321 PHE A CA 1
ATOM 2576 C C . PHE A 1 321 ? 10.672 -27.766 -1.464 1 81.31 321 PHE A C 1
ATOM 2578 O O . PHE A 1 321 ? 10.938 -28.781 -0.818 1 81.31 321 PHE A O 1
ATOM 2585 N N . ILE A 1 322 ? 11 -27.562 -2.699 1 76.44 322 ILE A N 1
ATOM 2586 C CA . ILE A 1 322 ? 11.727 -28.562 -3.463 1 76.44 322 ILE A CA 1
ATOM 2587 C C . ILE A 1 322 ? 13.219 -28.25 -3.449 1 76.44 322 ILE A C 1
ATOM 2589 O O . ILE A 1 322 ? 13.609 -27.078 -3.486 1 76.44 322 ILE A O 1
ATOM 2593 N N . CYS A 1 323 ? 13.867 -29.297 -3.311 1 69.25 323 CYS A N 1
ATOM 2594 C CA . CYS A 1 323 ? 15.312 -29.109 -3.375 1 69.25 323 CYS A CA 1
ATOM 2595 C C . CYS A 1 323 ? 15.75 -28.672 -4.766 1 69.25 323 CYS A C 1
ATOM 2597 O O . CYS A 1 323 ? 15.094 -29 -5.758 1 69.25 323 CYS A O 1
ATOM 2599 N N . TYR A 1 324 ? 16.625 -27.984 -4.902 1 61.34 324 TYR A N 1
ATOM 2600 C CA . TYR A 1 324 ? 17.062 -27.281 -6.109 1 61.34 324 TYR A CA 1
ATOM 2601 C C . TYR A 1 324 ? 17.516 -28.281 -7.172 1 61.34 324 TYR A C 1
ATOM 2603 O O . TYR A 1 324 ? 17.562 -27.953 -8.359 1 61.34 324 TYR A O 1
ATOM 2611 N N . ASN A 1 325 ? 17.781 -29.469 -6.727 1 60.53 325 ASN A N 1
ATOM 2612 C CA . ASN A 1 325 ? 18.328 -30.438 -7.672 1 60.53 325 ASN A CA 1
ATOM 2613 C C . ASN A 1 325 ? 17.219 -31.062 -8.523 1 60.53 325 ASN A C 1
ATOM 2615 O O . ASN A 1 325 ? 17.516 -31.797 -9.469 1 60.53 325 ASN A O 1
ATOM 2619 N N . ILE A 1 326 ? 16.078 -30.703 -8.203 1 62.84 326 ILE A N 1
ATOM 2620 C CA . ILE A 1 326 ? 14.961 -31.312 -8.93 1 62.84 326 ILE A CA 1
ATOM 2621 C C . ILE A 1 326 ? 14.25 -30.234 -9.742 1 62.84 326 ILE A C 1
ATOM 2623 O O . ILE A 1 326 ? 14.07 -29.109 -9.281 1 62.84 326 ILE A O 1
ATOM 2627 N N . LYS A 1 327 ? 14.062 -30.656 -10.953 1 65.06 327 LYS A N 1
ATOM 2628 C CA . LYS A 1 327 ? 13.281 -29.734 -11.766 1 65.06 327 LYS A CA 1
ATOM 2629 C C . LYS A 1 327 ? 11.859 -29.578 -11.219 1 65.06 327 LYS A C 1
ATOM 2631 O O . LYS A 1 327 ? 11.117 -30.562 -11.125 1 65.06 327 LYS A O 1
ATOM 2636 N N . THR A 1 328 ? 11.539 -28.516 -10.844 1 69.5 328 THR A N 1
ATOM 2637 C CA . THR A 1 328 ? 10.281 -28.156 -10.188 1 69.5 328 THR A CA 1
ATOM 2638 C C . THR A 1 328 ? 9.094 -28.547 -11.062 1 69.5 328 THR A C 1
ATOM 2640 O O . THR A 1 328 ? 8.031 -28.906 -10.547 1 69.5 328 THR A O 1
ATOM 2643 N N . ILE A 1 329 ? 9.266 -28.625 -12.336 1 70.88 329 ILE A N 1
ATOM 2644 C CA . ILE A 1 329 ? 8.172 -28.875 -13.266 1 70.88 329 ILE A CA 1
ATOM 2645 C C . ILE A 1 329 ? 7.668 -30.312 -13.102 1 70.88 329 ILE A C 1
ATOM 2647 O O . ILE A 1 329 ? 6.469 -30.562 -13.227 1 70.88 329 ILE A O 1
ATOM 2651 N N . ASN A 1 330 ? 8.562 -31.172 -12.781 1 74.44 330 ASN A N 1
ATOM 2652 C CA . ASN A 1 330 ? 8.18 -32.562 -12.609 1 74.44 330 ASN A CA 1
ATOM 2653 C C . ASN A 1 330 ? 7.324 -32.75 -11.359 1 74.44 330 ASN A C 1
ATOM 2655 O O . ASN A 1 330 ? 6.363 -33.531 -11.383 1 74.44 330 ASN A O 1
ATOM 2659 N N . ILE A 1 331 ? 7.711 -32.062 -10.398 1 78.69 331 ILE A N 1
ATOM 2660 C CA . ILE A 1 331 ? 6.973 -32.188 -9.141 1 78.69 331 ILE A CA 1
ATOM 2661 C C . ILE A 1 331 ? 5.594 -31.547 -9.305 1 78.69 331 ILE A C 1
ATOM 2663 O O . ILE A 1 331 ? 4.598 -32.062 -8.812 1 78.69 331 ILE A O 1
ATOM 2667 N N . TYR A 1 332 ? 5.562 -30.547 -10.016 1 78.88 332 TYR A N 1
ATOM 2668 C CA . TYR A 1 332 ? 4.309 -29.859 -10.273 1 78.88 332 TYR A CA 1
ATOM 2669 C C . TYR A 1 332 ? 3.316 -30.766 -10.992 1 78.88 332 TYR A C 1
ATOM 2671 O O . TYR A 1 332 ? 2.154 -30.859 -10.594 1 78.88 332 TYR A O 1
ATOM 2679 N N . ASN A 1 333 ? 3.754 -31.391 -11.984 1 77.88 333 ASN A N 1
ATOM 2680 C CA . ASN A 1 333 ? 2.916 -32.281 -12.781 1 77.88 333 ASN A CA 1
ATOM 2681 C C . ASN A 1 333 ? 2.396 -33.438 -11.953 1 77.88 333 ASN A C 1
ATOM 2683 O O . ASN A 1 333 ? 1.235 -33.844 -12.086 1 77.88 333 ASN A O 1
ATOM 2687 N N . ARG A 1 334 ? 3.24 -33.938 -11.18 1 83.5 334 ARG A N 1
ATOM 2688 C CA . ARG A 1 334 ? 2.863 -35.094 -10.359 1 83.5 334 ARG A CA 1
ATOM 2689 C C . ARG A 1 334 ? 1.814 -34.719 -9.32 1 83.5 334 ARG A C 1
ATOM 2691 O O . ARG A 1 334 ? 0.917 -35.5 -9.016 1 83.5 334 ARG A O 1
ATOM 2698 N N . ILE A 1 335 ? 1.943 -33.562 -8.828 1 85.75 335 ILE A N 1
ATOM 2699 C CA . ILE A 1 335 ? 0.979 -33.094 -7.844 1 85.75 335 ILE A CA 1
ATOM 2700 C C . ILE A 1 335 ? -0.39 -32.938 -8.5 1 85.75 335 ILE A C 1
ATOM 2702 O O . ILE A 1 335 ? -1.406 -33.344 -7.949 1 85.75 335 ILE A O 1
ATOM 2706 N N . LEU A 1 336 ? -0.385 -32.344 -9.656 1 82.69 336 LEU A N 1
ATOM 2707 C CA . LEU A 1 336 ? -1.636 -32.062 -10.359 1 82.69 336 LEU A CA 1
ATOM 2708 C C . LEU A 1 336 ? -2.336 -33.375 -10.727 1 82.69 336 LEU A C 1
ATOM 2710 O O . LEU A 1 336 ? -3.553 -33.5 -10.562 1 82.69 336 LEU A O 1
ATOM 2714 N N . VAL A 1 337 ? -1.569 -34.312 -11.133 1 81.62 337 VAL A N 1
ATOM 2715 C CA . VAL A 1 337 ? -2.129 -35.594 -11.531 1 81.62 337 VAL A CA 1
ATOM 2716 C C . VAL A 1 337 ? -2.686 -36.312 -10.305 1 81.62 337 VAL A C 1
ATOM 2718 O O . VAL A 1 337 ? -3.775 -36.906 -10.352 1 81.62 337 VAL A O 1
ATOM 2721 N N . ALA A 1 338 ? -1.987 -36.281 -9.258 1 87.81 338 ALA A N 1
ATOM 2722 C CA . ALA A 1 338 ? -2.414 -36.938 -8.031 1 87.81 338 ALA A CA 1
ATOM 2723 C C . ALA A 1 338 ? -3.705 -36.312 -7.492 1 87.81 338 ALA A C 1
ATOM 2725 O O . ALA A 1 338 ? -4.605 -37.031 -7.055 1 87.81 338 ALA A O 1
ATOM 2726 N N . PHE A 1 339 ? -3.809 -35.094 -7.523 1 86.75 339 PHE A N 1
ATOM 2727 C CA . PHE A 1 339 ? -4.984 -34.406 -7.004 1 86.75 339 PHE A CA 1
ATOM 2728 C C . PHE A 1 339 ? -6.184 -34.625 -7.922 1 86.75 339 PHE A C 1
ATOM 2730 O O . PHE A 1 339 ? -7.32 -34.719 -7.453 1 86.75 339 PHE A O 1
ATOM 2737 N N . LYS A 1 340 ? -5.902 -34.625 -9.195 1 80 340 LYS A N 1
ATOM 2738 C CA . LYS A 1 340 ? -6.969 -34.875 -10.156 1 80 340 LYS A CA 1
ATOM 2739 C C . LYS A 1 340 ? -7.566 -36.281 -9.938 1 80 340 LYS A C 1
ATOM 2741 O O . LYS A 1 340 ? -8.789 -36.438 -9.938 1 80 340 LYS A O 1
ATOM 2746 N N . LYS A 1 341 ? -6.75 -37.188 -9.711 1 81 341 LYS A N 1
ATOM 2747 C CA . LYS A 1 341 ? -7.18 -38.562 -9.492 1 81 341 LYS A CA 1
ATOM 2748 C C . LYS A 1 341 ? -8.031 -38.688 -8.234 1 81 341 LYS A C 1
ATOM 2750 O O . LYS A 1 341 ? -8.977 -39.469 -8.188 1 81 341 LYS A O 1
ATOM 2755 N N . SER A 1 342 ? -7.738 -37.875 -7.262 1 84.06 342 SER A N 1
ATOM 2756 C CA . SER A 1 342 ? -8.445 -37.938 -5.984 1 84.06 342 SER A CA 1
ATOM 2757 C C . SER A 1 342 ? -9.594 -36.938 -5.941 1 84.06 342 SER A C 1
ATOM 2759 O O . SER A 1 342 ? -10.266 -36.812 -4.914 1 84.06 342 SER A O 1
ATOM 2761 N N . ASN A 1 343 ? -9.805 -36.156 -7.023 1 80 343 ASN A N 1
ATOM 2762 C CA . ASN A 1 343 ? -10.875 -35.188 -7.156 1 80 343 ASN A CA 1
ATOM 2763 C C . ASN A 1 343 ? -10.75 -34.062 -6.117 1 80 343 ASN A C 1
ATOM 2765 O O . ASN A 1 343 ? -11.742 -33.688 -5.492 1 80 343 ASN A O 1
ATOM 2769 N N . ILE A 1 344 ? -9.57 -33.75 -5.785 1 85.94 344 ILE A N 1
ATOM 2770 C CA . ILE A 1 344 ? -9.336 -32.594 -4.91 1 85.94 344 ILE A CA 1
ATOM 2771 C C . ILE A 1 344 ? -9.273 -31.312 -5.742 1 85.94 344 ILE A C 1
ATOM 2773 O O . ILE A 1 344 ? -8.477 -31.219 -6.684 1 85.94 344 ILE A O 1
ATOM 2777 N N . LYS A 1 345 ? -10.141 -30.453 -5.438 1 81.75 345 LYS A N 1
ATOM 2778 C CA . LYS A 1 345 ? -10.195 -29.188 -6.172 1 81.75 345 LYS A CA 1
ATOM 2779 C C . LYS A 1 345 ? -9.117 -28.234 -5.691 1 81.75 345 LYS A C 1
ATOM 2781 O O . LYS A 1 345 ? -9.039 -27.922 -4.5 1 81.75 345 LYS A O 1
ATOM 2786 N N . ILE A 1 346 ? -8.227 -27.766 -6.578 1 85.25 346 ILE A N 1
ATOM 2787 C CA . ILE A 1 346 ? -7.227 -26.75 -6.289 1 85.25 346 ILE A CA 1
ATOM 2788 C C . ILE A 1 346 ? -7.801 -25.359 -6.582 1 85.25 346 ILE A C 1
ATOM 2790 O O . ILE A 1 346 ? -8.258 -25.094 -7.695 1 85.25 346 ILE A O 1
ATOM 2794 N N . ILE A 1 347 ? -7.828 -24.531 -5.59 1 84.75 347 ILE A N 1
ATOM 2795 C CA . ILE A 1 347 ? -8.367 -23.188 -5.758 1 84.75 347 ILE A CA 1
ATOM 2796 C C . ILE A 1 347 ? -7.332 -22.297 -6.461 1 84.75 347 ILE A C 1
ATOM 2798 O O . ILE A 1 347 ? -7.652 -21.625 -7.445 1 84.75 347 ILE A O 1
ATOM 2802 N N . PHE A 1 348 ? -6.129 -22.266 -5.859 1 82.06 348 PHE A N 1
ATOM 2803 C CA . PHE A 1 348 ? -5.016 -21.531 -6.434 1 82.06 348 PHE A CA 1
ATOM 2804 C C . PHE A 1 348 ? -3.723 -22.328 -6.332 1 82.06 348 PHE A C 1
ATOM 2806 O O . PHE A 1 348 ? -3.541 -23.109 -5.391 1 82.06 348 PHE A O 1
ATOM 2813 N N . MET A 1 349 ? -2.91 -22.141 -7.301 1 82.06 349 MET A N 1
ATOM 2814 C CA . MET A 1 349 ? -1.563 -22.703 -7.273 1 82.06 349 MET A CA 1
ATOM 2815 C C . MET A 1 349 ? -0.539 -21.688 -7.777 1 82.06 349 MET A C 1
ATOM 2817 O O . MET A 1 349 ? -0.759 -21.031 -8.789 1 82.06 349 MET A O 1
ATOM 2821 N N . MET A 1 350 ? 0.472 -21.5 -7.016 1 78.25 350 MET A N 1
ATOM 2822 C CA . MET A 1 350 ? 1.479 -20.516 -7.391 1 78.25 350 MET A CA 1
ATOM 2823 C C . MET A 1 350 ? 2.885 -21.047 -7.141 1 78.25 350 MET A C 1
ATOM 2825 O O . MET A 1 350 ? 3.125 -21.734 -6.145 1 78.25 350 MET A O 1
ATOM 2829 N N . GLN A 1 351 ? 3.67 -20.875 -8.07 1 73.19 351 GLN A N 1
ATOM 2830 C CA . GLN A 1 351 ? 5.098 -21.094 -7.875 1 73.19 351 GLN A CA 1
ATOM 2831 C C . GLN A 1 351 ? 5.805 -19.828 -7.418 1 73.19 351 GLN A C 1
ATOM 2833 O O . GLN A 1 351 ? 5.574 -18.75 -7.969 1 73.19 351 GLN A O 1
ATOM 2838 N N . SER A 1 352 ? 6.203 -19.781 -6.234 1 60.03 352 SER A N 1
ATOM 2839 C CA . SER A 1 352 ? 6.789 -18.562 -5.684 1 60.03 352 SER A CA 1
ATOM 2840 C C . SER A 1 352 ? 8.211 -18.359 -6.188 1 60.03 352 SER A C 1
ATOM 2842 O O . SER A 1 352 ? 8.719 -19.156 -6.973 1 60.03 352 SER A O 1
ATOM 2844 N N . SER A 1 353 ? 8.867 -17.281 -5.73 1 54.84 353 SER A N 1
ATOM 2845 C CA . SER A 1 353 ? 10.047 -16.547 -6.176 1 54.84 353 SER A CA 1
ATOM 2846 C C . SER A 1 353 ? 11.273 -17.438 -6.215 1 54.84 353 SER A C 1
ATOM 2848 O O . SER A 1 353 ? 12.328 -17.047 -6.727 1 54.84 353 SER A O 1
ATOM 2850 N N . SER A 1 354 ? 11.078 -18.672 -5.625 1 57.41 354 SER A N 1
ATOM 2851 C CA . SER A 1 354 ? 12.234 -19.547 -5.754 1 57.41 354 SER A CA 1
ATOM 2852 C C . SER A 1 354 ? 11.852 -20.875 -6.402 1 57.41 354 SER A C 1
ATOM 2854 O O . SER A 1 354 ? 10.695 -21.281 -6.344 1 57.41 354 SER A O 1
ATOM 2856 N N . GLU A 1 355 ? 12.336 -21.031 -7.625 1 58.41 355 GLU A N 1
ATOM 2857 C CA . GLU A 1 355 ? 12.078 -22.297 -8.328 1 58.41 355 GLU A CA 1
ATOM 2858 C C . GLU A 1 355 ? 11.711 -23.406 -7.355 1 58.41 355 GLU A C 1
ATOM 2860 O O . GLU A 1 355 ? 11.023 -24.359 -7.73 1 58.41 355 GLU A O 1
ATOM 2865 N N . SER A 1 356 ? 11.859 -23.016 -6.109 1 67.06 356 SER A N 1
ATOM 2866 C CA . SER A 1 356 ? 11.844 -24.203 -5.273 1 67.06 356 SER A CA 1
ATOM 2867 C C . SER A 1 356 ? 10.617 -24.234 -4.367 1 67.06 356 SER A C 1
ATOM 2869 O O . SER A 1 356 ? 10.477 -25.141 -3.535 1 67.06 356 SER A O 1
ATOM 2871 N N . ASN A 1 357 ? 9.734 -23.312 -4.613 1 78 357 ASN A N 1
ATOM 2872 C CA . ASN A 1 357 ? 8.594 -23.312 -3.697 1 78 357 ASN A CA 1
ATOM 2873 C C . ASN A 1 357 ? 7.27 -23.312 -4.449 1 78 357 ASN A C 1
ATOM 2875 O O . ASN A 1 357 ? 7.074 -22.516 -5.371 1 78 357 ASN A O 1
ATOM 2879 N N . ILE A 1 358 ? 6.445 -24.281 -4.125 1 82.25 358 ILE A N 1
ATOM 2880 C CA . ILE A 1 358 ? 5.105 -24.359 -4.699 1 82.25 358 ILE A CA 1
ATOM 2881 C C . ILE A 1 358 ? 4.062 -24.188 -3.596 1 82.25 358 ILE A C 1
ATOM 2883 O O . ILE A 1 358 ? 4.129 -24.859 -2.562 1 82.25 358 ILE A O 1
ATOM 2887 N N . ASN A 1 359 ? 3.17 -23.328 -3.818 1 86.19 359 ASN A N 1
ATOM 2888 C CA . ASN A 1 359 ? 2.064 -23.125 -2.887 1 86.19 359 ASN A CA 1
ATOM 2889 C C . ASN A 1 359 ? 0.727 -23.5 -3.512 1 86.19 359 ASN A C 1
ATOM 2891 O O . ASN A 1 359 ? 0.407 -23.078 -4.621 1 86.19 359 ASN A O 1
ATOM 2895 N N . ILE A 1 360 ? 0.019 -24.359 -2.803 1 88.44 360 ILE A N 1
ATOM 2896 C CA . ILE A 1 360 ? -1.279 -24.828 -3.27 1 88.44 360 ILE A CA 1
ATOM 2897 C C . ILE A 1 360 ? -2.355 -24.469 -2.246 1 88.44 360 ILE A C 1
ATOM 2899 O O . ILE A 1 360 ? -2.189 -24.719 -1.049 1 88.44 360 ILE A O 1
ATOM 2903 N N . PHE A 1 361 ? -3.391 -23.922 -2.67 1 89.81 361 PHE A N 1
ATOM 2904 C CA . PHE A 1 361 ? -4.512 -23.578 -1.806 1 89.81 361 PHE A CA 1
ATOM 2905 C C . PHE A 1 361 ? -5.707 -24.484 -2.08 1 89.81 361 PHE A C 1
ATOM 2907 O O . PHE A 1 361 ? -6.16 -24.594 -3.223 1 89.81 361 PHE A O 1
ATOM 2914 N N . ILE A 1 362 ? -6.23 -25.141 -1.034 1 92.06 362 ILE A N 1
ATOM 2915 C CA . ILE A 1 362 ? -7.355 -26.078 -1.143 1 92.06 362 ILE A CA 1
ATOM 2916 C C . ILE A 1 362 ? -8.352 -25.812 -0.013 1 92.06 362 ILE A C 1
ATOM 2918 O O . ILE A 1 362 ? -8.07 -25.031 0.903 1 92.06 362 ILE A O 1
ATOM 2922 N N . PHE A 1 363 ? -9.469 -26.422 -0.152 1 92.75 363 PHE A N 1
ATOM 2923 C CA . PHE A 1 363 ? -10.422 -26.328 0.946 1 92.75 363 PHE A CA 1
ATOM 2924 C C . PHE A 1 363 ? -9.938 -27.125 2.156 1 92.75 363 PHE A C 1
ATOM 2926 O O . PHE A 1 363 ? -9.375 -28.203 2.008 1 92.75 363 PHE A O 1
ATOM 2933 N N . GLN A 1 364 ? -10.172 -26.578 3.285 1 94.12 364 GLN A N 1
ATOM 2934 C CA . GLN A 1 364 ? -9.648 -27.141 4.527 1 94.12 364 GLN A CA 1
ATOM 2935 C C . GLN A 1 364 ? -10.148 -28.562 4.742 1 94.12 364 GLN A C 1
ATOM 2937 O O . GLN A 1 364 ? -9.438 -29.406 5.289 1 94.12 364 GLN A O 1
ATOM 2942 N N . ASN A 1 365 ? -11.383 -28.875 4.312 1 91.31 365 ASN A N 1
ATOM 2943 C CA . ASN A 1 365 ? -11.977 -30.203 4.488 1 91.31 365 ASN A CA 1
ATOM 2944 C C . ASN A 1 365 ? -11.188 -31.266 3.736 1 91.31 365 ASN A C 1
ATOM 2946 O O . ASN A 1 365 ? -11.234 -32.438 4.094 1 91.31 365 ASN A O 1
ATOM 2950 N N . ASN A 1 366 ? -10.414 -30.922 2.75 1 92.81 366 ASN A N 1
ATOM 2951 C CA . ASN A 1 366 ? -9.648 -31.859 1.938 1 92.81 366 ASN A CA 1
ATOM 2952 C C . ASN A 1 366 ? -8.195 -31.938 2.396 1 92.81 366 ASN A C 1
ATOM 2954 O O . ASN A 1 366 ? -7.383 -32.625 1.782 1 92.81 366 ASN A O 1
ATOM 2958 N N . LEU A 1 367 ? -7.816 -31.25 3.422 1 94.5 367 LEU A N 1
ATOM 2959 C CA . LEU A 1 367 ? -6.418 -31.141 3.82 1 94.5 367 LEU A CA 1
ATOM 2960 C C . LEU A 1 367 ? -5.859 -32.5 4.258 1 94.5 367 LEU A C 1
ATOM 2962 O O . LEU A 1 367 ? -4.75 -32.875 3.869 1 94.5 367 LEU A O 1
ATOM 2966 N N . SER A 1 368 ? -6.605 -33.219 5.105 1 92.88 368 SER A N 1
ATOM 2967 C CA . SER A 1 368 ? -6.145 -34.5 5.59 1 92.88 368 SER A CA 1
ATOM 2968 C C . SER A 1 368 ? -5.938 -35.469 4.441 1 92.88 368 SER A C 1
ATOM 2970 O O . SER A 1 368 ? -4.926 -36.188 4.391 1 92.88 368 SER A O 1
ATOM 2972 N N . GLU A 1 369 ? -6.859 -35.5 3.566 1 92.75 369 GLU A N 1
ATOM 2973 C CA . GLU A 1 369 ? -6.746 -36.344 2.391 1 92.75 369 GLU A CA 1
ATOM 2974 C C . GLU A 1 369 ? -5.574 -35.938 1.51 1 92.75 369 GLU A C 1
ATOM 2976 O O . GLU A 1 369 ? -4.859 -36.781 0.975 1 92.75 369 GLU A O 1
ATOM 2981 N N . SER A 1 370 ? -5.402 -34.688 1.354 1 93.88 370 SER A N 1
ATOM 2982 C CA . SER A 1 370 ? -4.316 -34.156 0.531 1 93.88 370 SER A CA 1
ATOM 2983 C C . SER A 1 370 ? -2.955 -34.531 1.11 1 93.88 370 SER A C 1
ATOM 2985 O O . SER A 1 370 ? -2.012 -34.812 0.366 1 93.88 370 SER A O 1
ATOM 2987 N N . LYS A 1 371 ? -2.863 -34.469 2.408 1 93.25 371 LYS A N 1
ATOM 2988 C CA . LYS A 1 371 ? -1.621 -34.844 3.068 1 93.25 371 LYS A CA 1
ATOM 2989 C C . LYS A 1 371 ? -1.265 -36.312 2.754 1 93.25 371 LYS A C 1
ATOM 2991 O O . LYS A 1 371 ? -0.109 -36.625 2.455 1 93.25 371 LYS A O 1
ATOM 2996 N N . CYS A 1 372 ? -2.23 -37.125 2.773 1 92.38 372 CYS A N 1
ATOM 2997 C CA . CYS A 1 372 ? -2.025 -38.562 2.486 1 92.38 372 CYS A CA 1
ATOM 2998 C C . CYS A 1 372 ? -1.616 -38.75 1.032 1 92.38 372 CYS A C 1
ATOM 3000 O O . CYS A 1 372 ? -0.728 -39.562 0.742 1 92.38 372 CYS A O 1
ATOM 3002 N N . ILE A 1 373 ? -2.221 -38.031 0.18 1 92 373 ILE A N 1
ATOM 3003 C CA . ILE A 1 373 ? -1.939 -38.156 -1.247 1 92 373 ILE A CA 1
ATOM 3004 C C . ILE A 1 373 ? -0.497 -37.719 -1.521 1 92 373 ILE A C 1
ATOM 3006 O O . ILE A 1 373 ? 0.22 -38.375 -2.27 1 92 373 ILE A O 1
ATOM 3010 N N . ILE A 1 374 ? -0.042 -36.656 -0.916 1 91.56 374 ILE A N 1
ATOM 3011 C CA . ILE A 1 374 ? 1.295 -36.125 -1.148 1 91.56 374 ILE A CA 1
ATOM 3012 C C . ILE A 1 374 ? 2.34 -37.062 -0.558 1 91.56 374 ILE A C 1
ATOM 3014 O O . ILE A 1 374 ? 3.363 -37.344 -1.188 1 91.56 374 ILE A O 1
ATOM 3018 N N . GLU A 1 375 ? 2.066 -37.531 0.604 1 88.31 375 GLU A N 1
ATOM 3019 C CA . GLU A 1 375 ? 3 -38.438 1.25 1 88.31 375 GLU A CA 1
ATOM 3020 C C . GLU A 1 375 ? 3.145 -39.719 0.452 1 88.31 375 GLU A C 1
ATOM 3022 O O . GLU A 1 375 ? 4.238 -40.281 0.36 1 88.31 375 GLU A O 1
ATOM 3027 N N . TYR A 1 376 ? 2.062 -40.156 -0.079 1 88.75 376 TYR A N 1
ATOM 3028 C CA . TYR A 1 376 ? 2.082 -41.375 -0.866 1 88.75 376 TYR A CA 1
ATOM 3029 C C . TYR A 1 376 ? 2.77 -41.156 -2.207 1 88.75 376 TYR A C 1
ATOM 3031 O O . TYR A 1 376 ? 3.625 -41.938 -2.613 1 88.75 376 TYR A O 1
ATOM 3039 N N . GLU A 1 377 ? 2.408 -40.094 -2.889 1 89.19 377 GLU A N 1
ATOM 3040 C CA . GLU A 1 377 ? 2.934 -39.812 -4.219 1 89.19 377 GLU A CA 1
ATOM 3041 C C . GLU A 1 377 ? 4.43 -39.531 -4.172 1 89.19 377 GLU A C 1
ATOM 3043 O O . GLU A 1 377 ? 5.168 -39.875 -5.094 1 89.19 377 GLU A O 1
ATOM 3048 N N . PHE A 1 378 ? 4.859 -38.938 -3.094 1 87.94 378 PHE A N 1
ATOM 3049 C CA . PHE A 1 378 ? 6.25 -38.5 -3.037 1 87.94 378 PHE A CA 1
ATOM 3050 C C . PHE A 1 378 ? 6.996 -39.219 -1.92 1 87.94 378 PHE A C 1
ATOM 3052 O O . PHE A 1 378 ? 7.902 -38.625 -1.308 1 87.94 378 PHE A O 1
ATOM 3059 N N . CYS A 1 379 ? 6.547 -40.312 -1.609 1 84.81 379 CYS A N 1
ATOM 3060 C CA . CYS A 1 379 ? 7.18 -41.125 -0.563 1 84.81 379 CYS A CA 1
ATOM 3061 C C . CYS A 1 379 ? 8.672 -41.281 -0.834 1 84.81 379 CYS A C 1
ATOM 3063 O O . CYS A 1 379 ? 9.492 -41.125 0.075 1 84.81 379 CYS A O 1
ATOM 3065 N N . PHE A 1 380 ? 9.008 -41.5 -2.082 1 78.75 380 PHE A N 1
ATOM 3066 C CA . PHE A 1 380 ? 10.398 -41.688 -2.465 1 78.75 380 PHE A CA 1
ATOM 3067 C C . PHE A 1 380 ? 11.211 -40.438 -2.264 1 78.75 380 PHE A C 1
ATOM 3069 O O . PHE A 1 380 ? 12.305 -40.469 -1.693 1 78.75 380 PHE A O 1
ATOM 3076 N N . GLU A 1 381 ? 10.711 -39.344 -2.773 1 79.5 381 GLU A N 1
ATOM 3077 C CA . GLU A 1 381 ? 11.406 -38.062 -2.682 1 79.5 381 GLU A CA 1
ATOM 3078 C C . GLU A 1 381 ? 11.539 -37.594 -1.229 1 79.5 381 GLU A C 1
ATOM 3080 O O . GLU A 1 381 ? 12.562 -37.031 -0.841 1 79.5 381 GLU A O 1
ATOM 3085 N N . ILE A 1 382 ? 10.5 -37.812 -0.475 1 80.88 382 ILE A N 1
ATOM 3086 C CA . ILE A 1 382 ? 10.492 -37.406 0.926 1 80.88 382 ILE A CA 1
ATOM 3087 C C . ILE A 1 382 ? 11.508 -38.25 1.71 1 80.88 382 ILE A C 1
ATOM 3089 O O . ILE A 1 382 ? 12.266 -37.719 2.52 1 80.88 382 ILE A O 1
ATOM 3093 N N . ASN A 1 383 ? 11.57 -39.469 1.43 1 73.25 383 ASN A N 1
ATOM 3094 C CA . ASN A 1 383 ? 12.492 -40.344 2.135 1 73.25 383 ASN A CA 1
ATOM 3095 C C . ASN A 1 383 ? 13.938 -40.094 1.733 1 73.25 383 ASN A C 1
ATOM 3097 O O . ASN A 1 383 ? 14.852 -40.25 2.541 1 73.25 383 ASN A O 1
ATOM 3101 N N . ASN A 1 384 ? 14.086 -39.625 0.489 1 67.31 384 ASN A N 1
ATOM 3102 C CA . ASN A 1 384 ? 15.43 -39.375 -0.003 1 67.31 384 ASN A CA 1
ATOM 3103 C C . ASN A 1 384 ? 15.82 -37.906 0.184 1 67.31 384 ASN A C 1
ATOM 3105 O O . ASN A 1 384 ? 16.75 -37.406 -0.454 1 67.31 384 ASN A O 1
ATOM 3109 N N . LYS A 1 385 ? 15.008 -37.156 0.927 1 68.5 385 LYS A N 1
ATOM 3110 C CA . LYS A 1 385 ? 15.258 -35.781 1.331 1 68.5 385 LYS A CA 1
ATOM 3111 C C . LYS A 1 385 ? 15.414 -34.875 0.115 1 68.5 385 LYS A C 1
ATOM 3113 O O . LYS A 1 385 ? 16.297 -34 0.082 1 68.5 385 LYS A O 1
ATOM 3118 N N . LEU A 1 386 ? 14.695 -35.25 -0.908 1 67.62 386 LEU A N 1
ATOM 3119 C CA . LEU A 1 386 ? 14.688 -34.406 -2.094 1 67.62 386 LEU A CA 1
ATOM 3120 C C . LEU A 1 386 ? 13.797 -33.188 -1.88 1 67.62 386 LEU A C 1
ATOM 3122 O O . LEU A 1 386 ? 13.859 -32.219 -2.648 1 67.62 386 LEU A O 1
ATOM 3126 N N . PHE A 1 387 ? 12.977 -33.344 -0.869 1 72.56 387 PHE A N 1
ATOM 3127 C CA . PHE A 1 387 ? 12.195 -32.188 -0.431 1 72.56 387 PHE A CA 1
ATOM 3128 C C . PHE A 1 387 ? 12.836 -31.547 0.794 1 72.56 387 PHE A C 1
ATOM 3130 O O . PHE A 1 387 ? 13.258 -32.25 1.721 1 72.56 387 PHE A O 1
ATOM 3137 N N . GLU A 1 388 ? 13.016 -30.234 0.652 1 70.5 388 GLU A N 1
ATOM 3138 C CA . GLU A 1 388 ? 13.508 -29.562 1.848 1 70.5 388 GLU A CA 1
ATOM 3139 C C . GLU A 1 388 ? 12.477 -29.625 2.977 1 70.5 388 GLU A C 1
ATOM 3141 O O . GLU A 1 388 ? 12.812 -30 4.105 1 70.5 388 GLU A O 1
ATOM 3146 N N . SER A 1 389 ? 11.18 -29.172 2.66 1 80.56 389 SER A N 1
ATOM 3147 C CA . SER A 1 389 ? 10.133 -29.219 3.674 1 80.56 389 SER A CA 1
ATOM 3148 C C . SER A 1 389 ? 8.75 -29.047 3.049 1 80.56 389 SER A C 1
ATOM 3150 O O . SER A 1 389 ? 8.625 -28.484 1.961 1 80.56 389 SER A O 1
ATOM 3152 N N . ILE A 1 390 ? 7.773 -29.734 3.654 1 87.12 390 ILE A N 1
ATOM 3153 C CA . ILE A 1 390 ? 6.367 -29.547 3.311 1 87.12 390 ILE A CA 1
ATOM 3154 C C . ILE A 1 390 ? 5.617 -28.953 4.508 1 87.12 390 ILE A C 1
ATOM 3156 O O . ILE A 1 390 ? 5.66 -29.516 5.605 1 87.12 390 ILE A O 1
ATOM 3160 N N . HIS A 1 391 ? 5.02 -27.844 4.289 1 89.62 391 HIS A N 1
ATOM 3161 C CA . HIS A 1 391 ? 4.293 -27.188 5.363 1 89.62 391 HIS A CA 1
ATOM 3162 C C . HIS A 1 391 ? 2.795 -27.156 5.074 1 89.62 391 HIS A C 1
ATOM 3164 O O . HIS A 1 391 ? 2.383 -26.953 3.93 1 89.62 391 HIS A O 1
ATOM 3170 N N . TYR A 1 392 ? 2.041 -27.438 6.102 1 92.56 392 TYR A N 1
ATOM 3171 C CA . TYR A 1 392 ? 0.586 -27.375 6.016 1 92.56 392 TYR A CA 1
ATOM 3172 C C . TYR A 1 392 ? 0.033 -26.297 6.945 1 92.56 392 TYR A C 1
ATOM 3174 O O . TYR A 1 392 ? 0.377 -26.266 8.133 1 92.56 392 TYR A O 1
ATOM 3182 N N . LYS A 1 393 ? -0.694 -25.344 6.387 1 91.31 393 LYS A N 1
ATOM 3183 C CA . LYS A 1 393 ? -1.326 -24.297 7.188 1 91.31 393 LYS A CA 1
ATOM 3184 C C . LYS A 1 393 ? -2.84 -24.297 6.984 1 91.31 393 LYS A C 1
ATOM 3186 O O . LYS A 1 393 ? -3.32 -24.297 5.848 1 91.31 393 LYS A O 1
ATOM 3191 N N . SER A 1 394 ? -3.557 -24.359 8.086 1 94.12 394 SER A N 1
ATOM 3192 C CA . SER A 1 394 ? -5.016 -24.359 8.031 1 94.12 394 SER A CA 1
ATOM 3193 C C . SER A 1 394 ? -5.59 -23.062 8.594 1 94.12 394 SER A C 1
ATOM 3195 O O . SER A 1 394 ? -4.844 -22.141 8.922 1 94.12 394 SER A O 1
ATOM 3197 N N . ASP A 1 395 ? -6.906 -22.875 8.516 1 94 395 ASP A N 1
ATOM 3198 C CA . ASP A 1 395 ? -7.656 -21.766 9.078 1 94 395 ASP A CA 1
ATOM 3199 C C . ASP A 1 395 ? -7.332 -20.453 8.352 1 94 395 ASP A C 1
ATOM 3201 O O . ASP A 1 395 ? -6.965 -19.469 8.984 1 94 395 ASP A O 1
ATOM 3205 N N . LEU A 1 396 ? -7.375 -20.625 7.07 1 94 396 LEU A N 1
ATOM 3206 C CA . LEU A 1 396 ? -7.164 -19.469 6.203 1 94 396 LEU A CA 1
ATOM 3207 C C . LEU A 1 396 ? -8.445 -19.109 5.465 1 94 396 LEU A C 1
ATOM 3209 O O . LEU A 1 396 ? -9.383 -19.906 5.41 1 94 396 LEU A O 1
ATOM 3213 N N . PHE A 1 397 ? -8.578 -17.969 5.027 1 93.69 397 PHE A N 1
ATOM 3214 C CA . PHE A 1 397 ? -9.641 -17.578 4.117 1 93.69 397 PHE A CA 1
ATOM 3215 C C . PHE A 1 397 ? -9.117 -16.625 3.037 1 93.69 397 PHE A C 1
ATOM 3217 O O . PHE A 1 397 ? -8.055 -16.031 3.199 1 93.69 397 PHE A O 1
ATOM 3224 N N . ILE A 1 398 ? -9.75 -16.562 1.909 1 91.69 398 ILE A N 1
ATOM 3225 C CA . ILE A 1 398 ? -9.359 -15.727 0.774 1 91.69 398 ILE A CA 1
ATOM 3226 C C . ILE A 1 398 ? -10.344 -14.562 0.625 1 91.69 398 ILE A C 1
ATOM 3228 O O . ILE A 1 398 ? -11.555 -14.773 0.539 1 91.69 398 ILE A O 1
ATOM 3232 N N . LEU A 1 399 ? -9.844 -13.406 0.727 1 92.12 399 LEU A N 1
ATOM 3233 C CA . LEU A 1 399 ? -10.617 -12.195 0.47 1 92.12 399 LEU A CA 1
ATOM 3234 C C . LEU A 1 399 ? -10.32 -11.648 -0.923 1 92.12 399 LEU A C 1
ATOM 3236 O O . LEU A 1 399 ? -9.156 -11.484 -1.299 1 92.12 399 LEU A O 1
ATOM 3240 N N . SER A 1 400 ? -11.398 -11.406 -1.671 1 90.81 400 SER A N 1
ATOM 3241 C CA . SER A 1 400 ? -11.195 -11.016 -3.062 1 90.81 400 SER A CA 1
ATOM 3242 C C . SER A 1 400 ? -12 -9.766 -3.41 1 90.81 400 SER A C 1
ATOM 3244 O O . SER A 1 400 ? -13.125 -9.602 -2.941 1 90.81 400 SER A O 1
ATOM 3246 N N . MET A 1 401 ? -11.367 -8.922 -4.121 1 89.62 401 MET A N 1
ATOM 3247 C CA . MET A 1 401 ? -12.008 -7.766 -4.727 1 89.62 401 MET A CA 1
ATOM 3248 C C . MET A 1 401 ? -12.148 -7.949 -6.234 1 89.62 401 MET A C 1
ATOM 3250 O O . MET A 1 401 ? -11.172 -8.266 -6.918 1 89.62 401 MET A O 1
ATOM 3254 N N . ILE A 1 402 ? -13.328 -7.773 -6.688 1 89.44 402 ILE A N 1
ATOM 3255 C CA . ILE A 1 402 ? -13.586 -8.008 -8.102 1 89.44 402 ILE A CA 1
ATOM 3256 C C . ILE A 1 402 ? -13.805 -6.672 -8.812 1 89.44 402 ILE A C 1
ATOM 3258 O O . ILE A 1 402 ? -14.555 -5.82 -8.328 1 89.44 402 ILE A O 1
ATOM 3262 N N . GLY A 1 403 ? -13.133 -6.434 -9.883 1 82.62 403 GLY A N 1
ATOM 3263 C CA . GLY A 1 403 ? -13.25 -5.227 -10.688 1 82.62 403 GLY A CA 1
ATOM 3264 C C . GLY A 1 403 ? -12.344 -5.234 -11.906 1 82.62 403 GLY A C 1
ATOM 3265 O O . GLY A 1 403 ? -11.617 -6.199 -12.141 1 82.62 403 GLY A O 1
ATOM 3266 N N . SER A 1 404 ? -12.469 -4.234 -12.641 1 76.12 404 SER A N 1
ATOM 3267 C CA . SER A 1 404 ? -11.617 -4.117 -13.828 1 76.12 404 SER A CA 1
ATOM 3268 C C . SER A 1 404 ? -10.562 -3.031 -13.648 1 76.12 404 SER A C 1
ATOM 3270 O O . SER A 1 404 ? -10.805 -2.031 -12.969 1 76.12 404 SER A O 1
ATOM 3272 N N . ASN A 1 405 ? -9.367 -3.264 -14.148 1 74.12 405 ASN A N 1
ATOM 3273 C CA . ASN A 1 405 ? -8.289 -2.279 -14.141 1 74.12 405 ASN A CA 1
ATOM 3274 C C . ASN A 1 405 ? -8.008 -1.76 -12.734 1 74.12 405 ASN A C 1
ATOM 3276 O O . ASN A 1 405 ? -7.926 -0.549 -12.523 1 74.12 405 ASN A O 1
ATOM 3280 N N . ILE A 1 406 ? -7.949 -2.635 -11.812 1 74.62 406 ILE A N 1
ATOM 3281 C CA . ILE A 1 406 ? -7.867 -2.355 -10.383 1 74.62 406 ILE A CA 1
ATOM 3282 C C . ILE A 1 406 ? -6.633 -1.503 -10.094 1 74.62 406 ILE A C 1
ATOM 3284 O O . ILE A 1 406 ? -6.715 -0.514 -9.359 1 74.62 406 ILE A O 1
ATOM 3288 N N . PHE A 1 407 ? -5.477 -1.711 -10.633 1 71.69 407 PHE A N 1
ATOM 3289 C CA . PHE A 1 407 ? -4.246 -1.041 -10.227 1 71.69 407 PHE A CA 1
ATOM 3290 C C . PHE A 1 407 ? -3.973 0.172 -11.109 1 71.69 407 PHE A C 1
ATOM 3292 O O . PHE A 1 407 ? -3.08 0.97 -10.82 1 71.69 407 PHE A O 1
ATOM 3299 N N . LYS A 1 408 ? -4.73 0.335 -12.109 1 70.69 408 LYS A N 1
ATOM 3300 C CA . LYS A 1 408 ? -4.504 1.478 -12.992 1 70.69 408 LYS A CA 1
ATOM 3301 C C . LYS A 1 408 ? -5.117 2.748 -12.406 1 70.69 408 LYS A C 1
ATOM 3303 O O . LYS A 1 408 ? -4.652 3.854 -12.695 1 70.69 408 LYS A O 1
ATOM 3308 N N . ASN A 1 409 ? -6.098 2.512 -11.609 1 70.88 409 ASN A N 1
ATOM 3309 C CA . ASN A 1 409 ? -6.758 3.646 -10.977 1 70.88 409 ASN A CA 1
ATOM 3310 C C . ASN A 1 409 ? -6.094 4.02 -9.656 1 70.88 409 ASN A C 1
ATOM 3312 O O . ASN A 1 409 ? -6.023 3.195 -8.742 1 70.88 409 ASN A O 1
ATOM 3316 N N . LYS A 1 410 ? -5.629 5.168 -9.539 1 65.81 410 LYS A N 1
ATOM 3317 C CA . LYS A 1 410 ? -4.879 5.645 -8.383 1 65.81 410 LYS A CA 1
ATOM 3318 C C . LYS A 1 410 ? -5.73 5.594 -7.117 1 65.81 410 LYS A C 1
ATOM 3320 O O . LYS A 1 410 ? -5.246 5.207 -6.051 1 65.81 410 LYS A O 1
ATOM 3325 N N . ASN A 1 411 ? -7.035 6.035 -7.242 1 68.69 411 ASN A N 1
ATOM 3326 C CA . ASN A 1 411 ? -7.914 6.039 -6.078 1 68.69 411 ASN A CA 1
ATOM 3327 C C . ASN A 1 411 ? -8.086 4.637 -5.5 1 68.69 411 ASN A C 1
ATOM 3329 O O . ASN A 1 411 ? -8.07 4.453 -4.281 1 68.69 411 ASN A O 1
ATOM 3333 N N . ILE A 1 412 ? -8.258 3.717 -6.441 1 76.94 412 ILE A N 1
ATOM 3334 C CA . ILE A 1 412 ? -8.422 2.334 -6.004 1 76.94 412 ILE A CA 1
ATOM 3335 C C . ILE A 1 412 ? -7.137 1.846 -5.344 1 76.94 412 ILE A C 1
ATOM 3337 O O . ILE A 1 412 ? -7.184 1.133 -4.336 1 76.94 412 ILE A O 1
ATOM 3341 N N . PHE A 1 413 ? -6.113 2.348 -5.898 1 76.62 413 PHE A N 1
ATOM 3342 C CA . PHE A 1 413 ? -4.828 1.961 -5.324 1 76.62 413 PHE A CA 1
ATOM 3343 C C . PHE A 1 413 ? -4.695 2.484 -3.898 1 76.62 413 PHE A C 1
ATOM 3345 O O . PHE A 1 413 ? -4.281 1.752 -2.998 1 76.62 413 PHE A O 1
ATOM 3352 N N . ILE A 1 414 ? -4.984 3.699 -3.684 1 70.19 414 ILE A N 1
ATOM 3353 C CA . ILE A 1 414 ? -4.914 4.301 -2.357 1 70.19 414 ILE A CA 1
ATOM 3354 C C . ILE A 1 414 ? -5.781 3.506 -1.383 1 70.19 414 ILE A C 1
ATOM 3356 O O . ILE A 1 414 ? -5.387 3.271 -0.238 1 70.19 414 ILE A O 1
ATOM 3360 N N . ASN A 1 415 ? -6.914 3.076 -1.855 1 77.88 415 ASN A N 1
ATOM 3361 C CA . ASN A 1 415 ? -7.809 2.277 -1.024 1 77.88 415 ASN A CA 1
ATOM 3362 C C . ASN A 1 415 ? -7.215 0.905 -0.722 1 77.88 415 ASN A C 1
ATOM 3364 O O . ASN A 1 415 ? -7.398 0.373 0.375 1 77.88 415 ASN A O 1
ATOM 3368 N N . ILE A 1 416 ? -6.559 0.378 -1.682 1 79.25 416 ILE A N 1
ATOM 3369 C CA . ILE A 1 416 ? -5.898 -0.908 -1.478 1 79.25 416 ILE A CA 1
ATOM 3370 C C . ILE A 1 416 ? -4.82 -0.773 -0.406 1 79.25 416 ILE A C 1
ATOM 3372 O O . ILE A 1 416 ? -4.699 -1.628 0.474 1 79.25 416 ILE A O 1
ATOM 3376 N N . VAL A 1 417 ? -4.137 0.297 -0.474 1 74.12 417 VAL A N 1
ATOM 3377 C CA . VAL A 1 417 ? -3.09 0.556 0.508 1 74.12 417 VAL A CA 1
ATOM 3378 C C . VAL A 1 417 ? -3.707 0.694 1.898 1 74.12 417 VAL A C 1
ATOM 3380 O O . VAL A 1 417 ? -3.197 0.13 2.869 1 74.12 417 VAL A O 1
ATOM 3383 N N . LYS A 1 418 ? -4.742 1.454 1.996 1 73.44 418 LYS A N 1
ATOM 3384 C CA . LYS A 1 418 ? -5.449 1.604 3.264 1 73.44 418 LYS A CA 1
ATOM 3385 C C . LYS A 1 418 ? -5.879 0.247 3.816 1 73.44 418 LYS A C 1
ATOM 3387 O O . LYS A 1 418 ? -5.75 -0.011 5.016 1 73.44 418 LYS A O 1
ATOM 3392 N N . PHE A 1 419 ? -6.281 -0.534 2.898 1 80.25 419 PHE A N 1
ATOM 3393 C CA . PHE A 1 419 ? -6.742 -1.858 3.301 1 80.25 419 PHE A CA 1
ATOM 3394 C C . PHE A 1 419 ? -5.57 -2.719 3.766 1 80.25 419 PHE A C 1
ATOM 3396 O O . PHE A 1 419 ? -5.672 -3.42 4.773 1 80.25 419 PHE A O 1
ATOM 3403 N N . PHE A 1 420 ? -4.547 -2.637 3.059 1 78.75 420 PHE A N 1
ATOM 3404 C CA . PHE A 1 420 ? -3.363 -3.412 3.414 1 78.75 420 PHE A CA 1
ATOM 3405 C C . PHE A 1 420 ? -2.863 -3.029 4.801 1 78.75 420 PHE A C 1
ATOM 3407 O O . PHE A 1 420 ? -2.381 -3.883 5.551 1 78.75 420 PHE A O 1
ATOM 3414 N N . ASN A 1 421 ? -2.936 -1.762 5.027 1 71.94 421 ASN A N 1
ATOM 3415 C CA . ASN A 1 421 ? -2.498 -1.295 6.34 1 71.94 421 ASN A CA 1
ATOM 3416 C C . ASN A 1 421 ? -3.285 -1.965 7.465 1 71.94 421 ASN A C 1
ATOM 3418 O O . ASN A 1 421 ? -2.76 -2.17 8.555 1 71.94 421 ASN A O 1
ATOM 3422 N N . PHE A 1 422 ? -4.457 -2.314 7.086 1 72.88 422 PHE A N 1
ATOM 3423 C CA . PHE A 1 422 ? -5.352 -2.92 8.062 1 72.88 422 PHE A CA 1
ATOM 3424 C C . PHE A 1 422 ? -5.047 -4.406 8.234 1 72.88 422 PHE A C 1
ATOM 3426 O O . PHE A 1 422 ? -5.125 -4.938 9.344 1 72.88 422 PHE A O 1
ATOM 3433 N N . ILE A 1 423 ? -4.57 -5.102 7.18 1 81.12 423 ILE A N 1
ATOM 3434 C CA . ILE A 1 423 ? -4.57 -6.559 7.219 1 81.12 423 ILE A CA 1
ATOM 3435 C C . ILE A 1 423 ? -3.135 -7.078 7.137 1 81.12 423 ILE A C 1
ATOM 3437 O O . ILE A 1 423 ? -2.898 -8.281 7.223 1 81.12 423 ILE A O 1
ATOM 3441 N N . HIS A 1 424 ? -2.131 -6.32 7.043 1 75.25 424 HIS A N 1
ATOM 3442 C CA . HIS A 1 424 ? -0.787 -6.754 6.676 1 75.25 424 HIS A CA 1
ATOM 3443 C C . HIS A 1 424 ? -0.248 -7.773 7.676 1 75.25 424 HIS A C 1
ATOM 3445 O O . HIS A 1 424 ? 0.479 -8.695 7.301 1 75.25 424 HIS A O 1
ATOM 3451 N N . LYS A 1 425 ? -0.563 -7.738 8.93 1 74.38 425 LYS A N 1
ATOM 3452 C CA . LYS A 1 425 ? -0.028 -8.633 9.953 1 74.38 425 LYS A CA 1
ATOM 3453 C C . LYS A 1 425 ? -0.566 -10.055 9.773 1 74.38 425 LYS A C 1
ATOM 3455 O O . LYS A 1 425 ? 0.069 -11.023 10.203 1 74.38 425 LYS A O 1
ATOM 3460 N N . LYS A 1 426 ? -1.733 -10.172 9.219 1 81.88 426 LYS A N 1
ATOM 3461 C CA . LYS A 1 426 ? -2.355 -11.484 9.062 1 81.88 426 LYS A CA 1
ATOM 3462 C C . LYS A 1 426 ? -2.221 -11.992 7.629 1 81.88 426 LYS A C 1
ATOM 3464 O O . LYS A 1 426 ? -2.697 -13.078 7.305 1 81.88 426 LYS A O 1
ATOM 3469 N N . MET A 1 427 ? -1.612 -11.242 6.797 1 84.62 427 MET A N 1
ATOM 3470 C CA . MET A 1 427 ? -1.534 -11.586 5.379 1 84.62 427 MET A CA 1
ATOM 3471 C C . MET A 1 427 ? -0.554 -12.727 5.148 1 84.62 427 MET A C 1
ATOM 3473 O O . MET A 1 427 ? 0.57 -12.703 5.652 1 84.62 427 MET A O 1
ATOM 3477 N N . ILE A 1 428 ? -0.978 -13.672 4.41 1 84.94 428 ILE A N 1
ATOM 3478 C CA . ILE A 1 428 ? -0.175 -14.852 4.133 1 84.94 428 ILE A CA 1
ATOM 3479 C C . ILE A 1 428 ? 0.326 -14.805 2.689 1 84.94 428 ILE A C 1
ATOM 3481 O O . ILE A 1 428 ? 1.474 -15.164 2.412 1 84.94 428 ILE A O 1
ATOM 3485 N N . SER A 1 429 ? -0.558 -14.375 1.821 1 85.88 429 SER A N 1
ATOM 3486 C CA . SER A 1 429 ? -0.203 -14.375 0.406 1 85.88 429 SER A CA 1
ATOM 3487 C C . SER A 1 429 ? -1.034 -13.359 -0.373 1 85.88 429 SER A C 1
ATOM 3489 O O . SER A 1 429 ? -2.072 -12.898 0.108 1 85.88 429 SER A O 1
ATOM 3491 N N . ILE A 1 430 ? -0.53 -12.93 -1.459 1 80.69 430 ILE A N 1
ATOM 3492 C CA . ILE A 1 430 ? -1.227 -12.055 -2.396 1 80.69 430 ILE A CA 1
ATOM 3493 C C . ILE A 1 430 ? -1.338 -12.742 -3.756 1 80.69 430 ILE A C 1
ATOM 3495 O O . ILE A 1 430 ? -0.361 -13.305 -4.258 1 80.69 430 ILE A O 1
ATOM 3499 N N . LEU A 1 431 ? -2.477 -12.711 -4.227 1 77.25 431 LEU A N 1
ATOM 3500 C CA . LEU A 1 431 ? -2.738 -13.359 -5.508 1 77.25 431 LEU A CA 1
ATOM 3501 C C . LEU A 1 431 ? -3.25 -12.352 -6.531 1 77.25 431 LEU A C 1
ATOM 3503 O O . LEU A 1 431 ? -4.43 -11.984 -6.516 1 77.25 431 LEU A O 1
ATOM 3507 N N . TYR A 1 432 ? -2.371 -11.891 -7.41 1 72.81 432 TYR A N 1
ATOM 3508 C CA . TYR A 1 432 ? -2.76 -10.992 -8.492 1 72.81 432 TYR A CA 1
ATOM 3509 C C . TYR A 1 432 ? -2.057 -11.367 -9.789 1 72.81 432 TYR A C 1
ATOM 3511 O O . TYR A 1 432 ? -0.848 -11.164 -9.93 1 72.81 432 TYR A O 1
ATOM 3519 N N . GLY A 1 433 ? -2.715 -12.031 -10.617 1 64.12 433 GLY A N 1
ATOM 3520 C CA . GLY A 1 433 ? -2.137 -12.695 -11.781 1 64.12 433 GLY A CA 1
ATOM 3521 C C . GLY A 1 433 ? -1.88 -11.742 -12.938 1 64.12 433 GLY A C 1
ATOM 3522 O O . GLY A 1 433 ? -1.117 -12.07 -13.852 1 64.12 433 GLY A O 1
ATOM 3523 N N . GLY A 1 434 ? -2.559 -10.539 -12.953 1 68.75 434 GLY A N 1
ATOM 3524 C CA . GLY A 1 434 ? -2.182 -9.789 -14.141 1 68.75 434 GLY A CA 1
ATOM 3525 C C . GLY A 1 434 ? -3.145 -8.656 -14.461 1 68.75 434 GLY A C 1
ATOM 3526 O O . GLY A 1 434 ? -4.184 -8.523 -13.812 1 68.75 434 GLY A O 1
ATOM 3527 N N . TYR A 1 435 ? -2.678 -7.953 -15.422 1 63.47 435 TYR A N 1
ATOM 3528 C CA . TYR A 1 435 ? -3.408 -6.754 -15.82 1 63.47 435 TYR A CA 1
ATOM 3529 C C . TYR A 1 435 ? -4.77 -7.117 -16.406 1 63.47 435 TYR A C 1
ATOM 3531 O O . TYR A 1 435 ? -5.68 -6.289 -16.438 1 63.47 435 TYR A O 1
ATOM 3539 N N . LEU A 1 436 ? -4.934 -8.375 -16.812 1 69.44 436 LEU A N 1
ATOM 3540 C CA . LEU A 1 436 ? -6.215 -8.773 -17.391 1 69.44 436 LEU A CA 1
ATOM 3541 C C . LEU A 1 436 ? -7.098 -9.438 -16.344 1 69.44 436 LEU A C 1
ATOM 3543 O O . LEU A 1 436 ? -8.258 -9.75 -16.609 1 69.44 436 LEU A O 1
ATOM 3547 N N . SER A 1 437 ? -6.465 -9.492 -15.203 1 73.44 437 SER A N 1
ATOM 3548 C CA . SER A 1 437 ? -7.238 -10.117 -14.141 1 73.44 437 SER A CA 1
ATOM 3549 C C . SER A 1 437 ? -8.297 -9.172 -13.594 1 73.44 437 SER A C 1
ATOM 3551 O O . SER A 1 437 ? -8.07 -7.961 -13.5 1 73.44 437 SER A O 1
ATOM 3553 N N . ASN A 1 438 ? -9.414 -9.695 -13.344 1 79.25 438 ASN A N 1
ATOM 3554 C CA . ASN A 1 438 ? -10.508 -8.906 -12.797 1 79.25 438 ASN A CA 1
ATOM 3555 C C . ASN A 1 438 ? -10.664 -9.133 -11.289 1 79.25 438 ASN A C 1
ATOM 3557 O O . ASN A 1 438 ? -11.703 -8.82 -10.711 1 79.25 438 ASN A O 1
ATOM 3561 N N . ALA A 1 439 ? -9.703 -9.797 -10.82 1 84.69 439 ALA A N 1
ATOM 3562 C CA . ALA A 1 439 ? -9.812 -10.086 -9.391 1 84.69 439 ALA A CA 1
ATOM 3563 C C . ALA A 1 439 ? -8.477 -9.867 -8.688 1 84.69 439 ALA A C 1
ATOM 3565 O O . ALA A 1 439 ? -7.422 -10.148 -9.25 1 84.69 439 ALA A O 1
ATOM 3566 N N . PHE A 1 440 ? -8.516 -9.336 -7.566 1 86.44 440 PHE A N 1
ATOM 3567 C CA . PHE A 1 440 ? -7.41 -9.211 -6.629 1 86.44 440 PHE A CA 1
ATOM 3568 C C . PHE A 1 440 ? -7.73 -9.922 -5.32 1 86.44 440 PHE A C 1
ATOM 3570 O O . PHE A 1 440 ? -8.703 -9.586 -4.641 1 86.44 440 PHE A O 1
ATOM 3577 N N . SER A 1 441 ? -6.898 -10.922 -5.008 1 89.12 441 SER A N 1
ATOM 3578 C CA . SER A 1 441 ? -7.199 -11.734 -3.836 1 89.12 441 SER A CA 1
ATOM 3579 C C . SER A 1 441 ? -6.043 -11.727 -2.844 1 89.12 441 SER A C 1
ATOM 3581 O O . SER A 1 441 ? -4.875 -11.656 -3.242 1 89.12 441 SER A O 1
ATOM 3583 N N . VAL A 1 442 ? -6.363 -11.781 -1.612 1 88.69 442 VAL A N 1
ATOM 3584 C CA . VAL A 1 442 ? -5.395 -11.891 -0.528 1 88.69 442 VAL A CA 1
ATOM 3585 C C . VAL A 1 442 ? -5.773 -13.055 0.391 1 88.69 442 VAL A C 1
ATOM 3587 O O . VAL A 1 442 ? -6.957 -13.266 0.67 1 88.69 442 VAL A O 1
ATOM 3590 N N . VAL A 1 443 ? -4.824 -13.812 0.731 1 91.12 443 VAL A N 1
ATOM 3591 C CA . VAL A 1 443 ? -5.043 -14.914 1.667 1 91.12 443 VAL A CA 1
ATOM 3592 C C . VAL A 1 443 ? -4.695 -14.461 3.084 1 91.12 443 VAL A C 1
ATOM 3594 O O . VAL A 1 443 ? -3.594 -13.961 3.332 1 91.12 443 VAL A O 1
ATOM 3597 N N . LEU A 1 444 ? -5.645 -14.648 4.051 1 90.88 444 LEU A N 1
ATOM 3598 C CA . LEU A 1 444 ? -5.488 -14.156 5.414 1 90.88 444 LEU A CA 1
ATOM 3599 C C . LEU A 1 444 ? -5.746 -15.273 6.422 1 90.88 444 LEU A C 1
ATOM 3601 O O . LEU A 1 444 ? -6.395 -16.266 6.098 1 90.88 444 LEU A O 1
ATOM 3605 N N . GLU A 1 445 ? -5.188 -15.109 7.574 1 89.88 445 GLU A N 1
ATOM 3606 C CA . GLU A 1 445 ? -5.523 -15.992 8.688 1 89.88 445 GLU A CA 1
ATOM 3607 C C . GLU A 1 445 ? -6.957 -15.766 9.156 1 89.88 445 GLU A C 1
ATOM 3609 O O . GLU A 1 445 ? -7.441 -14.633 9.172 1 89.88 445 GLU A O 1
ATOM 3614 N N . SER A 1 446 ? -7.59 -16.891 9.438 1 82.38 446 SER A N 1
ATOM 3615 C CA . SER A 1 446 ? -9.023 -16.875 9.719 1 82.38 446 SER A CA 1
ATOM 3616 C C . SER A 1 446 ? -9.297 -16.312 11.102 1 82.38 446 SER A C 1
ATOM 3618 O O . SER A 1 446 ? -9.617 -17.047 12.031 1 82.38 446 SER A O 1
ATOM 3620 N N . CYS A 1 447 ? -8.984 -15.016 11.344 1 76.75 447 CYS A N 1
ATOM 3621 C CA . CYS A 1 447 ? -9.406 -14.336 12.555 1 76.75 447 CYS A CA 1
ATOM 3622 C C . CYS A 1 447 ? -10.289 -13.133 12.227 1 76.75 447 CYS A C 1
ATOM 3624 O O . CYS A 1 447 ? -9.93 -12.297 11.398 1 76.75 447 CYS A O 1
ATOM 3626 N N . ASN A 1 448 ? -11.547 -13.117 12.664 1 78.88 448 ASN A N 1
ATOM 3627 C CA . ASN A 1 448 ? -12.484 -12.008 12.539 1 78.88 448 ASN A CA 1
ATOM 3628 C C . ASN A 1 448 ? -12.812 -11.711 11.078 1 78.88 448 ASN A C 1
ATOM 3630 O O . ASN A 1 448 ? -12.664 -10.57 10.625 1 78.88 448 ASN A O 1
ATOM 3634 N N . ILE A 1 449 ? -13.211 -12.688 10.289 1 85.69 449 ILE A N 1
ATOM 3635 C CA . ILE A 1 449 ? -13.492 -12.594 8.859 1 85.69 449 ILE A CA 1
ATOM 3636 C C . ILE A 1 449 ? -14.508 -11.484 8.594 1 85.69 449 ILE A C 1
ATOM 3638 O O . ILE A 1 449 ? -14.32 -10.664 7.695 1 85.69 449 ILE A O 1
ATOM 3642 N N . VAL A 1 450 ? -15.539 -11.375 9.391 1 84.44 450 VAL A N 1
ATOM 3643 C CA . VAL A 1 450 ? -16.625 -10.43 9.188 1 84.44 450 VAL A CA 1
ATOM 3644 C C . VAL A 1 450 ? -16.109 -9 9.32 1 84.44 450 VAL A C 1
ATOM 3646 O O . VAL A 1 450 ? -16.484 -8.125 8.531 1 84.44 450 VAL A O 1
ATOM 3649 N N . ASN A 1 451 ? -15.266 -8.82 10.227 1 82.06 451 ASN A N 1
ATOM 3650 C CA . ASN A 1 451 ? -14.695 -7.492 10.422 1 82.06 451 ASN A CA 1
ATOM 3651 C C . ASN A 1 451 ? -13.828 -7.078 9.234 1 82.06 451 ASN A C 1
ATOM 3653 O O . ASN A 1 451 ? -13.859 -5.918 8.812 1 82.06 451 ASN A O 1
ATOM 3657 N N . ASP A 1 452 ? -12.992 -8.023 8.773 1 86.94 452 ASP A N 1
ATOM 3658 C CA . ASP A 1 452 ? -12.148 -7.738 7.621 1 86.94 452 ASP A CA 1
ATOM 3659 C C . ASP A 1 452 ? -12.992 -7.406 6.391 1 86.94 452 ASP A C 1
ATOM 3661 O O . ASP A 1 452 ? -12.664 -6.492 5.633 1 86.94 452 ASP A O 1
ATOM 3665 N N . LEU A 1 453 ? -14.125 -8.109 6.266 1 88.88 453 LEU A N 1
ATOM 3666 C CA . LEU A 1 453 ? -15.023 -7.891 5.141 1 88.88 453 LEU A CA 1
ATOM 3667 C C . LEU A 1 453 ? -15.68 -6.516 5.23 1 88.88 453 LEU A C 1
ATOM 3669 O O . LEU A 1 453 ? -15.742 -5.789 4.234 1 88.88 453 LEU A O 1
ATOM 3673 N N . ASN A 1 454 ? -16.125 -6.172 6.371 1 85.75 454 ASN A N 1
ATOM 3674 C CA . ASN A 1 454 ? -16.781 -4.891 6.574 1 85.75 454 ASN A CA 1
ATOM 3675 C C . ASN A 1 454 ? -15.828 -3.721 6.363 1 85.75 454 ASN A C 1
ATOM 3677 O O . ASN A 1 454 ? -16.203 -2.711 5.762 1 85.75 454 ASN A O 1
ATOM 3681 N N . ASN A 1 455 ? -14.672 -3.881 6.875 1 82.31 455 ASN A N 1
ATOM 3682 C CA . ASN A 1 455 ? -13.688 -2.818 6.711 1 82.31 455 ASN A CA 1
ATOM 3683 C C . ASN A 1 455 ? -13.289 -2.645 5.25 1 82.31 455 ASN A C 1
ATOM 3685 O O . ASN A 1 455 ? -13.117 -1.519 4.777 1 82.31 455 ASN A O 1
ATOM 3689 N N . MET A 1 456 ? -13.07 -3.777 4.578 1 87.44 456 MET A N 1
ATOM 3690 C CA . MET A 1 456 ? -12.758 -3.701 3.152 1 87.44 456 MET A CA 1
ATOM 3691 C C . MET A 1 456 ? -13.883 -3.02 2.383 1 87.44 456 MET A C 1
ATOM 3693 O O . MET A 1 456 ? -13.625 -2.172 1.524 1 87.44 456 MET A O 1
ATOM 3697 N N . HIS A 1 457 ? -15.102 -3.387 2.666 1 88.81 457 HIS A N 1
ATOM 3698 C CA . HIS A 1 457 ? -16.25 -2.807 1.975 1 88.81 457 HIS A CA 1
ATOM 3699 C C . HIS A 1 457 ? -16.344 -1.308 2.236 1 88.81 457 HIS A C 1
ATOM 3701 O O . HIS A 1 457 ? -16.625 -0.53 1.317 1 88.81 457 HIS A O 1
ATOM 3707 N N . LYS A 1 458 ? -16.156 -0.878 3.492 1 82.75 458 LYS A N 1
ATOM 3708 C CA . LYS A 1 458 ? -16.188 0.535 3.855 1 82.75 458 LYS A CA 1
ATOM 3709 C C . LYS A 1 458 ? -15.141 1.329 3.074 1 82.75 458 LYS A C 1
ATOM 3711 O O . LYS A 1 458 ? -15.438 2.414 2.566 1 82.75 458 LYS A O 1
ATOM 3716 N N . ILE A 1 459 ? -13.969 0.826 2.965 1 81.25 459 ILE A N 1
ATOM 3717 C CA . ILE A 1 459 ? -12.844 1.504 2.326 1 81.25 459 ILE A CA 1
ATOM 3718 C C . ILE A 1 459 ? -13.125 1.673 0.834 1 81.25 459 ILE A C 1
ATOM 3720 O O . ILE A 1 459 ? -12.859 2.732 0.262 1 81.25 459 ILE A O 1
ATOM 3724 N N . PHE A 1 460 ? -13.75 0.69 0.205 1 84.38 460 PHE A N 1
ATOM 3725 C CA . PHE A 1 460 ? -13.852 0.71 -1.25 1 84.38 460 PHE A CA 1
ATOM 3726 C C . PHE A 1 460 ? -15.18 1.299 -1.694 1 84.38 460 PHE A C 1
ATOM 3728 O O . PHE A 1 460 ? -15.281 1.87 -2.781 1 84.38 460 PHE A O 1
ATOM 3735 N N . PHE A 1 461 ? -16.156 1.231 -0.869 1 84.75 461 PHE A N 1
ATOM 3736 C CA . PHE A 1 461 ? -17.469 1.614 -1.378 1 84.75 461 PHE A CA 1
ATOM 3737 C C . PHE A 1 461 ? -18.031 2.812 -0.612 1 84.75 461 PHE A C 1
ATOM 3739 O O . PHE A 1 461 ? -18.969 3.465 -1.063 1 84.75 461 PHE A O 1
ATOM 3746 N N . GLU A 1 462 ? -17.375 3.031 0.545 1 75.62 462 GLU A N 1
ATOM 3747 C CA . GLU A 1 462 ? -17.844 4.203 1.281 1 75.62 462 GLU A CA 1
ATOM 3748 C C . GLU A 1 462 ? -16.859 5.371 1.129 1 75.62 462 GLU A C 1
ATOM 3750 O O . GLU A 1 462 ? -15.648 5.191 1.232 1 75.62 462 GLU A O 1
ATOM 3755 N N . LYS A 1 463 ? -17.172 6.426 0.565 1 66.81 463 LYS A N 1
ATOM 3756 C CA . LYS A 1 463 ? -16.344 7.609 0.35 1 66.81 463 LYS A CA 1
ATOM 3757 C C . LYS A 1 463 ? -16.234 8.445 1.621 1 66.81 463 LYS A C 1
ATOM 3759 O O . LYS A 1 463 ? -16.594 9.625 1.624 1 66.81 463 LYS A O 1
ATOM 3764 N N . LYS A 1 464 ? -16.109 7.727 2.777 1 73.31 464 LYS A N 1
ATOM 3765 C CA . LYS A 1 464 ? -16.016 8.445 4.043 1 73.31 464 LYS A CA 1
ATOM 3766 C C . LYS A 1 464 ? -14.719 8.102 4.773 1 73.31 464 LYS A C 1
ATOM 3768 O O . LYS A 1 464 ? -14.18 7.008 4.602 1 73.31 464 LYS A O 1
ATOM 3773 N N . ASN A 1 465 ? -14.242 9.125 5.461 1 77.25 465 ASN A N 1
ATOM 3774 C CA . ASN A 1 465 ? -13.125 8.891 6.375 1 77.25 465 ASN A CA 1
ATOM 3775 C C . ASN A 1 465 ? -13.617 8.531 7.773 1 77.25 465 ASN A C 1
ATOM 3777 O O . ASN A 1 465 ? -14.375 9.289 8.383 1 77.25 465 ASN A O 1
ATOM 3781 N N . PHE A 1 466 ? -13.312 7.32 8.258 1 80.38 466 PHE A N 1
ATOM 3782 C CA . PHE A 1 466 ? -13.773 6.832 9.547 1 80.38 466 PHE A CA 1
ATOM 3783 C C . PHE A 1 466 ? -12.711 7.055 10.625 1 80.38 466 PHE A C 1
ATOM 3785 O O . PHE A 1 466 ? -11.523 6.852 10.375 1 80.38 466 PHE A O 1
ATOM 3792 N N . ILE A 1 467 ? -13.094 7.574 11.781 1 89 467 ILE A N 1
ATOM 3793 C CA . ILE A 1 467 ? -12.227 7.703 12.945 1 89 467 ILE A CA 1
ATOM 3794 C C . ILE A 1 467 ? -12.859 6.988 14.141 1 89 467 ILE A C 1
ATOM 3796 O O . ILE A 1 467 ? -13.969 7.332 14.555 1 89 467 ILE A O 1
ATOM 3800 N N . GLU A 1 468 ? -12.281 5.941 14.672 1 91.5 468 GLU A N 1
ATOM 3801 C CA . GLU A 1 468 ? -12.742 5.223 15.852 1 91.5 468 GLU A CA 1
ATOM 3802 C C . GLU A 1 468 ? -12.133 5.805 17.125 1 91.5 468 GLU A C 1
ATOM 3804 O O . GLU A 1 468 ? -10.922 5.703 17.344 1 91.5 468 GLU A O 1
ATOM 3809 N N . ILE A 1 469 ? -12.945 6.316 18 1 94.75 469 ILE A N 1
ATOM 3810 C CA . ILE A 1 469 ? -12.461 7.137 19.094 1 94.75 469 ILE A CA 1
ATOM 3811 C C . ILE A 1 469 ? -12.664 6.402 20.422 1 94.75 469 ILE A C 1
ATOM 3813 O O . ILE A 1 469 ? -13.719 5.816 20.656 1 94.75 469 ILE A O 1
ATOM 3817 N N . PHE A 1 470 ? -11.68 6.352 21.219 1 94.5 470 PHE A N 1
ATOM 3818 C CA . PHE A 1 470 ? -11.711 5.914 22.609 1 94.5 470 PHE A CA 1
ATOM 3819 C C . PHE A 1 470 ? -11.445 7.082 23.547 1 94.5 470 PHE A C 1
ATOM 3821 O O . PHE A 1 470 ? -10.32 7.582 23.625 1 94.5 470 PHE A O 1
ATOM 3828 N N . ILE A 1 471 ? -12.398 7.508 24.344 1 94.31 471 ILE A N 1
ATOM 3829 C CA . ILE A 1 471 ? -12.289 8.719 25.156 1 94.31 471 ILE A CA 1
ATOM 3830 C C . ILE A 1 471 ? -12.078 8.344 26.609 1 94.31 471 ILE A C 1
ATOM 3832 O O . ILE A 1 471 ? -12.844 7.562 27.188 1 94.31 471 ILE A O 1
ATOM 3836 N N . ILE A 1 472 ? -11.094 8.82 27.172 1 92.19 472 ILE A N 1
ATOM 3837 C CA . ILE A 1 472 ? -10.812 8.672 28.594 1 92.19 472 ILE A CA 1
ATOM 3838 C C . ILE A 1 472 ? -10.953 10.016 29.281 1 92.19 472 ILE A C 1
ATOM 3840 O O . ILE A 1 472 ? -10.227 10.969 28.969 1 92.19 472 ILE A O 1
ATOM 3844 N N . GLY A 1 473 ? -11.797 10.188 30.203 1 87.81 473 GLY A N 1
ATOM 3845 C CA . GLY A 1 473 ? -11.992 11.453 30.891 1 87.81 473 GLY A CA 1
ATOM 3846 C C . GLY A 1 473 ? -13.219 11.461 31.797 1 87.81 473 GLY A C 1
ATOM 3847 O O . GLY A 1 473 ? -13.938 10.461 31.875 1 87.81 473 GLY A O 1
ATOM 3848 N N . ASN A 1 474 ? -13.453 12.516 32.406 1 84.44 474 ASN A N 1
ATOM 3849 C CA . ASN A 1 474 ? -14.578 12.633 33.344 1 84.44 474 ASN A CA 1
ATOM 3850 C C . ASN A 1 474 ? -15.891 12.883 32.625 1 84.44 474 ASN A C 1
ATOM 3852 O O . ASN A 1 474 ? -15.898 13.078 31.391 1 84.44 474 ASN A O 1
ATOM 3856 N N . LYS A 1 475 ? -16.969 12.828 33.312 1 81.94 475 LYS A N 1
ATOM 3857 C CA . LYS A 1 475 ? -18.312 12.906 32.75 1 81.94 475 LYS A CA 1
ATOM 3858 C C . LYS A 1 475 ? -18.578 14.273 32.125 1 81.94 475 LYS A C 1
ATOM 3860 O O . LYS A 1 475 ? -19.188 14.359 31.062 1 81.94 475 LYS A O 1
ATOM 3865 N N . ASN A 1 476 ? -18.062 15.266 32.719 1 80.5 476 ASN A N 1
ATOM 3866 C CA . ASN A 1 476 ? -18.328 16.609 32.219 1 80.5 476 ASN A CA 1
ATOM 3867 C C . ASN A 1 476 ? -17.656 16.875 30.875 1 80.5 476 ASN A C 1
ATOM 3869 O O . ASN A 1 476 ? -18.25 17.469 29.969 1 80.5 476 ASN A O 1
ATOM 3873 N N . ILE A 1 477 ? -16.5 16.438 30.812 1 82.38 477 ILE A N 1
ATOM 3874 C CA . ILE A 1 477 ? -15.75 16.641 29.578 1 82.38 477 ILE A CA 1
ATOM 3875 C C . ILE A 1 477 ? -16.375 15.844 28.438 1 82.38 477 ILE A C 1
ATOM 3877 O O . ILE A 1 477 ? -16.484 16.328 27.312 1 82.38 477 ILE A O 1
ATOM 3881 N N . LYS A 1 478 ? -16.812 14.672 28.75 1 87.12 478 LYS A N 1
ATOM 3882 C CA . LYS A 1 478 ? -17.453 13.836 27.734 1 87.12 478 LYS A CA 1
ATOM 3883 C C . LYS A 1 478 ? -18.766 14.438 27.266 1 87.12 478 LYS A C 1
ATOM 3885 O O . LYS A 1 478 ? -19.062 14.438 26.062 1 87.12 478 LYS A O 1
ATOM 3890 N N . ASN A 1 479 ? -19.375 14.992 28.203 1 86.44 479 ASN A N 1
ATOM 3891 C CA . ASN A 1 479 ? -20.625 15.648 27.828 1 86.44 479 ASN A CA 1
ATOM 3892 C C . ASN A 1 479 ? -20.375 16.812 26.875 1 86.44 479 ASN A C 1
ATOM 3894 O O . ASN A 1 479 ? -21.109 17 25.906 1 86.44 479 ASN A O 1
ATOM 3898 N N . CYS A 1 480 ? -19.406 17.562 27.203 1 84.88 480 CYS A N 1
ATOM 3899 C CA . CYS A 1 480 ? -19.062 18.703 26.359 1 84.88 480 CYS A CA 1
ATOM 3900 C C . CYS A 1 480 ? -18.625 18.25 24.969 1 84.88 480 CYS A C 1
ATOM 3902 O O . CYS A 1 480 ? -19.016 18.844 23.969 1 84.88 480 CYS A O 1
ATOM 3904 N N . LEU A 1 481 ? -17.859 17.266 24.906 1 88.75 481 LEU A N 1
ATOM 3905 C CA . LEU A 1 481 ? -17.344 16.75 23.641 1 88.75 481 LEU A CA 1
ATOM 3906 C C . LEU A 1 481 ? -18.484 16.172 22.797 1 88.75 481 LEU A C 1
ATOM 3908 O O . LEU A 1 481 ? -18.547 16.438 21.594 1 88.75 481 LEU A O 1
ATOM 3912 N N . PHE A 1 482 ? -19.344 15.398 23.453 1 90.25 482 PHE A N 1
ATOM 3913 C CA . PHE A 1 482 ? -20.438 14.773 22.719 1 90.25 482 PHE A CA 1
ATOM 3914 C C . PHE A 1 482 ? -21.422 15.812 22.203 1 90.25 482 PHE A C 1
ATOM 3916 O O . PHE A 1 482 ? -21.953 15.672 21.094 1 90.25 482 PHE A O 1
ATOM 3923 N N . ASN A 1 483 ? -21.594 16.766 23 1 86.12 483 ASN A N 1
ATOM 3924 C CA . ASN A 1 483 ? -22.438 17.859 22.547 1 86.12 483 ASN A CA 1
ATOM 3925 C C . ASN A 1 483 ? -21.828 18.594 21.344 1 86.12 483 ASN A C 1
ATOM 3927 O O . ASN A 1 483 ? -22.547 18.984 20.422 1 86.12 483 ASN A O 1
ATOM 3931 N N . LEU A 1 484 ? -20.609 18.797 21.5 1 84.75 484 LEU A N 1
ATOM 3932 C CA . LEU A 1 484 ? -19.906 19.422 20.391 1 84.75 484 LEU A CA 1
ATOM 3933 C C . LEU A 1 484 ? -20.016 18.562 19.125 1 84.75 484 LEU A C 1
ATOM 3935 O O . LEU A 1 484 ? -20.219 19.094 18.031 1 84.75 484 LEU A O 1
ATOM 3939 N N . PHE A 1 485 ? -19.859 17.25 19.203 1 87.5 485 PHE A N 1
ATOM 3940 C CA . PHE A 1 485 ? -19.953 16.328 18.078 1 87.5 485 PHE A CA 1
ATOM 3941 C C . PHE A 1 485 ? -21.344 16.375 17.469 1 87.5 485 PHE A C 1
ATOM 3943 O O . PHE A 1 485 ? -21.5 16.312 16.234 1 87.5 485 PHE A O 1
ATOM 3950 N N . TYR A 1 486 ? -22.266 16.453 18.328 1 85.69 486 TYR A N 1
ATOM 3951 C CA . TYR A 1 486 ? -23.641 16.484 17.859 1 85.69 486 TYR A CA 1
ATOM 3952 C C . TYR A 1 486 ? -23.938 17.766 17.094 1 85.69 486 TYR A C 1
ATOM 3954 O O . TYR A 1 486 ? -24.562 17.734 16.031 1 85.69 486 TYR A O 1
ATOM 3962 N N . LYS A 1 487 ? -23.453 18.859 17.656 1 80.88 487 LYS A N 1
ATOM 3963 C CA . LYS A 1 487 ? -23.672 20.156 17.016 1 80.88 487 LYS A CA 1
ATOM 3964 C C . LYS A 1 487 ? -23 20.219 15.656 1 80.88 487 LYS A C 1
ATOM 3966 O O . LYS A 1 487 ? -23.484 20.906 14.75 1 80.88 487 LYS A O 1
ATOM 3971 N N . LYS A 1 488 ? -21.969 19.516 15.508 1 83.38 488 LYS A N 1
ATOM 3972 C CA . LYS A 1 488 ? -21.188 19.594 14.273 1 83.38 488 LYS A CA 1
ATOM 3973 C C . LYS A 1 488 ? -21.5 18.422 13.352 1 83.38 488 LYS A C 1
ATOM 3975 O O . LYS A 1 488 ? -20.703 18.078 12.469 1 83.38 488 LYS A O 1
ATOM 3980 N N . LYS A 1 489 ? -22.516 17.75 13.508 1 84.56 489 LYS A N 1
ATOM 3981 C CA . LYS A 1 489 ? -22.891 16.578 12.734 1 84.56 489 LYS A CA 1
ATOM 3982 C C . LYS A 1 489 ? -22.969 16.891 11.242 1 84.56 489 LYS A C 1
ATOM 3984 O O . LYS A 1 489 ? -22.516 16.109 10.406 1 84.56 489 LYS A O 1
ATOM 3989 N N . PHE A 1 490 ? -23.5 18 10.938 1 80.25 490 PHE A N 1
ATOM 3990 C CA . PHE A 1 490 ? -23.641 18.391 9.539 1 80.25 490 PHE A CA 1
ATOM 3991 C C . PHE A 1 490 ? -22.281 18.703 8.922 1 80.25 490 PHE A C 1
ATOM 3993 O O . PHE A 1 490 ? -22.047 18.422 7.75 1 80.25 490 PHE A O 1
ATOM 4000 N N . PHE A 1 491 ? -21.484 19.312 9.758 1 79.44 491 PHE A N 1
ATOM 4001 C CA . PHE A 1 491 ? -20.125 19.609 9.32 1 79.44 491 PHE A CA 1
ATOM 4002 C C . PHE A 1 491 ? -19.375 18.328 8.945 1 79.44 491 PHE A C 1
ATOM 4004 O O . PHE A 1 491 ? -18.734 18.266 7.902 1 79.44 491 PHE A O 1
ATOM 4011 N N . PHE A 1 492 ? -19.547 17.312 9.695 1 84.31 492 PHE A N 1
ATOM 4012 C CA . PHE A 1 492 ? -18.875 16.047 9.453 1 84.31 492 PHE A CA 1
ATOM 4013 C C . PHE A 1 492 ? -19.406 15.375 8.188 1 84.31 492 PHE A C 1
ATOM 4015 O O . PHE A 1 492 ? -18.656 14.812 7.406 1 84.31 492 PHE A O 1
ATOM 4022 N N . LYS A 1 493 ? -20.609 15.445 8.008 1 80.69 493 LYS A N 1
ATOM 4023 C CA . LYS A 1 493 ? -21.234 14.852 6.832 1 80.69 493 LYS A CA 1
ATOM 4024 C C . LYS A 1 493 ? -20.75 15.516 5.547 1 80.69 493 LYS A C 1
ATOM 4026 O O . LYS A 1 493 ? -20.453 14.836 4.562 1 80.69 493 LYS A O 1
ATOM 4031 N N . LYS A 1 494 ? -20.641 16.812 5.688 1 73.62 494 LYS A N 1
ATOM 4032 C CA . LYS A 1 494 ? -20.188 17.562 4.523 1 73.62 494 LYS A CA 1
ATOM 4033 C C . LYS A 1 494 ? -18.734 17.234 4.172 1 73.62 494 LYS A C 1
ATOM 4035 O O . LYS A 1 494 ? -18.375 17.203 2.998 1 73.62 494 LYS A O 1
ATOM 4040 N N . LYS A 1 495 ? -17.984 16.969 5.16 1 74.75 495 LYS A N 1
ATOM 4041 C CA . LYS A 1 495 ? -16.578 16.672 4.941 1 74.75 495 LYS A CA 1
ATOM 4042 C C . LYS A 1 495 ? -16.359 15.164 4.762 1 74.75 495 LYS A C 1
ATOM 4044 O O . LYS A 1 495 ? -15.219 14.703 4.652 1 74.75 495 LYS A O 1
ATOM 4049 N N . HIS A 1 496 ? -17.453 14.352 4.777 1 78.75 496 HIS A N 1
ATOM 4050 C CA . HIS A 1 496 ? -17.406 12.906 4.621 1 78.75 496 HIS A CA 1
ATOM 4051 C C . HIS A 1 496 ? -16.562 12.258 5.719 1 78.75 496 HIS A C 1
ATOM 4053 O O . HIS A 1 496 ? -15.711 11.414 5.434 1 78.75 496 HIS A O 1
ATOM 4059 N N . ILE A 1 497 ? -16.719 12.797 6.91 1 84.94 497 ILE A N 1
ATOM 4060 C CA . ILE A 1 497 ? -16.047 12.242 8.078 1 84.94 497 ILE A CA 1
ATOM 4061 C C . ILE A 1 497 ? -17.062 11.562 8.992 1 84.94 497 ILE A C 1
ATOM 4063 O O . ILE A 1 497 ? -18.156 12.102 9.211 1 84.94 497 ILE A O 1
ATOM 4067 N N . GLU A 1 498 ? -16.781 10.414 9.414 1 85.88 498 GLU A N 1
ATOM 4068 C CA . GLU A 1 498 ? -17.625 9.711 10.383 1 85.88 498 GLU A CA 1
ATOM 4069 C C . GLU A 1 498 ? -16.844 9.414 11.664 1 85.88 498 GLU A C 1
ATOM 4071 O O . GLU A 1 498 ? -15.844 8.688 11.641 1 85.88 498 GLU A O 1
ATOM 4076 N N . LEU A 1 499 ? -17.312 10.039 12.727 1 89.12 499 LEU A N 1
ATOM 4077 C CA . LEU A 1 499 ? -16.734 9.773 14.039 1 89.12 499 LEU A CA 1
ATOM 4078 C C . LEU A 1 499 ? -17.484 8.656 14.75 1 89.12 499 LEU A C 1
ATOM 4080 O O . LEU A 1 499 ? -18.703 8.742 14.945 1 89.12 499 LEU A O 1
ATOM 4084 N N . LYS A 1 500 ? -16.828 7.602 15.117 1 88.56 500 LYS A N 1
ATOM 4085 C CA . LYS A 1 500 ? -17.422 6.473 15.836 1 88.56 500 LYS A CA 1
ATOM 4086 C C . LYS A 1 500 ? -16.828 6.344 17.234 1 88.56 500 LYS A C 1
ATOM 4088 O O . LYS A 1 500 ? -15.648 6.043 17.391 1 88.56 500 LYS A O 1
ATOM 4093 N N . ILE A 1 501 ? -17.656 6.52 18.172 1 93.69 501 ILE A N 1
ATOM 4094 C CA . ILE A 1 501 ? -17.203 6.367 19.547 1 93.69 501 ILE A CA 1
ATOM 4095 C C . ILE A 1 501 ? -17.25 4.895 19.938 1 93.69 501 ILE A C 1
ATOM 4097 O O . ILE A 1 501 ? -18.328 4.355 20.203 1 93.69 501 ILE A O 1
ATOM 4101 N N . CYS A 1 502 ? -16.125 4.328 20.094 1 93.06 502 CYS A N 1
ATOM 4102 C CA . CYS A 1 502 ? -16.047 2.893 20.328 1 93.06 502 CYS A CA 1
ATOM 4103 C C . CYS A 1 502 ? -15.797 2.598 21.812 1 93.06 502 CYS A C 1
ATOM 4105 O O . CYS A 1 502 ? -16.078 1.497 22.281 1 93.06 502 CYS A O 1
ATOM 4107 N N . GLY A 1 503 ? -15.266 3.553 22.547 1 93.19 503 GLY A N 1
ATOM 4108 C CA . GLY A 1 503 ? -14.992 3.348 23.969 1 93.19 503 GLY A CA 1
ATOM 4109 C C . GLY A 1 503 ? -15.078 4.625 24.781 1 93.19 503 GLY A C 1
ATOM 4110 O O . GLY A 1 503 ? -14.68 5.695 24.312 1 93.19 503 GLY A O 1
ATOM 4111 N N . ILE A 1 504 ? -15.672 4.527 25.922 1 93.94 504 ILE A N 1
ATOM 4112 C CA . ILE A 1 504 ? -15.75 5.609 26.906 1 93.94 504 ILE A CA 1
ATOM 4113 C C . ILE A 1 504 ? -15.312 5.102 28.281 1 93.94 504 ILE A C 1
ATOM 4115 O O . ILE A 1 504 ? -15.695 4.004 28.688 1 93.94 504 ILE A O 1
ATOM 4119 N N . SER A 1 505 ? -14.438 5.848 28.828 1 91.81 505 SER A N 1
ATOM 4120 C CA . SER A 1 505 ? -13.953 5.402 30.141 1 91.81 505 SER A CA 1
ATOM 4121 C C . SER A 1 505 ? -13.859 6.566 31.125 1 91.81 505 SER A C 1
ATOM 4123 O O . SER A 1 505 ? -13.641 7.711 30.719 1 91.81 505 SER A O 1
ATOM 4125 N N . ASP A 1 506 ? -14.078 6.309 32.312 1 86.69 506 ASP A N 1
ATOM 4126 C CA . ASP A 1 506 ? -13.734 7.211 33.406 1 86.69 506 ASP A CA 1
ATOM 4127 C C . ASP A 1 506 ? -12.602 6.641 34.25 1 86.69 506 ASP A C 1
ATOM 4129 O O . ASP A 1 506 ? -11.805 5.832 33.75 1 86.69 506 ASP A O 1
ATOM 4133 N N . ALA A 1 507 ? -12.453 7.027 35.469 1 77.06 507 ALA A N 1
ATOM 4134 C CA . ALA A 1 507 ? -11.344 6.562 36.312 1 77.06 507 ALA A CA 1
ATOM 4135 C C . ALA A 1 507 ? -11.555 5.113 36.75 1 77.06 507 ALA A C 1
ATOM 4137 O O . ALA A 1 507 ? -10.594 4.402 37.031 1 77.06 507 ALA A O 1
ATOM 4138 N N . LYS A 1 508 ? -12.805 4.609 36.625 1 80.81 508 LYS A N 1
ATOM 4139 C CA . LYS A 1 508 ? -13.086 3.299 37.219 1 80.81 508 LYS A CA 1
ATOM 4140 C C . LYS A 1 508 ? -13.695 2.355 36.188 1 80.81 508 LYS A C 1
ATOM 4142 O O . LYS A 1 508 ? -13.492 1.141 36.25 1 80.81 508 LYS A O 1
ATOM 4147 N N . LYS A 1 509 ? -14.516 2.9 35.375 1 89.44 509 LYS A N 1
ATOM 4148 C CA . LYS A 1 509 ? -15.305 2.039 34.5 1 89.44 509 LYS A CA 1
ATOM 4149 C C . LYS A 1 509 ? -14.945 2.268 33.031 1 89.44 509 LYS A C 1
ATOM 4151 O O . LYS A 1 509 ? -14.461 3.34 32.688 1 89.44 509 LYS A O 1
ATOM 4156 N N . LEU A 1 510 ? -15.164 1.252 32.25 1 92 510 LEU A N 1
ATOM 4157 C CA . LEU A 1 510 ? -14.906 1.273 30.812 1 92 510 LEU A CA 1
ATOM 4158 C C . LEU A 1 510 ? -16.078 0.669 30.047 1 92 510 LEU A C 1
ATOM 4160 O O . LEU A 1 510 ? -16.641 -0.346 30.453 1 92 510 LEU A O 1
ATOM 4164 N N . LEU A 1 511 ? -16.562 1.396 29.109 1 93.06 511 LEU A N 1
ATOM 4165 C CA . LEU A 1 511 ? -17.594 0.928 28.188 1 93.06 511 LEU A CA 1
ATOM 4166 C C . LEU A 1 511 ? -17.031 0.821 26.766 1 93.06 511 LEU A C 1
ATOM 4168 O O . LEU A 1 511 ? -16.453 1.783 26.25 1 93.06 511 LEU A O 1
ATOM 4172 N N . ILE A 1 512 ? -17.078 -0.361 26.125 1 92.12 512 ILE A N 1
ATOM 4173 C CA . ILE A 1 512 ? -16.516 -0.57 24.797 1 92.12 512 ILE A CA 1
ATOM 4174 C C . ILE A 1 512 ? -17.594 -1.145 23.875 1 92.12 512 ILE A C 1
ATOM 4176 O O . ILE A 1 512 ? -18.391 -1.984 24.297 1 92.12 512 ILE A O 1
ATOM 4180 N N . ASN A 1 513 ? -17.703 -0.597 22.75 1 89.44 513 ASN A N 1
ATOM 4181 C CA . ASN A 1 513 ? -18.516 -1.119 21.656 1 89.44 513 ASN A CA 1
ATOM 4182 C C . ASN A 1 513 ? -17.828 -0.935 20.312 1 89.44 513 ASN A C 1
ATOM 4184 O O . ASN A 1 513 ? -17.703 0.19 19.828 1 89.44 513 ASN A O 1
ATOM 4188 N N . GLU A 1 514 ? -17.453 -1.989 19.703 1 82.5 514 GLU A N 1
ATOM 4189 C CA . GLU A 1 514 ? -16.672 -1.943 18.469 1 82.5 514 GLU A CA 1
ATOM 4190 C C . GLU A 1 514 ? -17.484 -1.324 17.328 1 82.5 514 GLU A C 1
ATOM 4192 O O . GLU A 1 514 ? -16.922 -0.738 16.406 1 82.5 514 GLU A O 1
ATOM 4197 N N . ASN A 1 515 ? -18.797 -1.41 17.406 1 80.25 515 ASN A N 1
ATOM 4198 C CA . ASN A 1 515 ? -19.641 -0.887 16.328 1 80.25 515 ASN A CA 1
ATOM 4199 C C . ASN A 1 515 ? -20.109 0.538 16.625 1 80.25 515 ASN A C 1
ATOM 4201 O O . ASN A 1 515 ? -20.828 1.138 15.828 1 80.25 515 ASN A O 1
ATOM 4205 N N . GLY A 1 516 ? -19.719 1.095 17.75 1 87.94 516 GLY A N 1
ATOM 4206 C CA . GLY A 1 516 ? -20.094 2.451 18.109 1 87.94 516 GLY A CA 1
ATOM 4207 C C . GLY A 1 516 ? -21.047 2.51 19.281 1 87.94 516 GLY A C 1
ATOM 4208 O O . GLY A 1 516 ? -22 1.724 19.359 1 87.94 516 GLY A O 1
ATOM 4209 N N . ILE A 1 517 ? -20.828 3.307 20.172 1 90.31 517 ILE A N 1
ATOM 4210 C CA . ILE A 1 517 ? -21.672 3.494 21.359 1 90.31 517 ILE A CA 1
ATOM 4211 C C . ILE A 1 517 ? -22.781 4.492 21.047 1 90.31 517 ILE A C 1
ATOM 4213 O O . ILE A 1 517 ? -22.531 5.551 20.469 1 90.31 517 ILE A O 1
ATOM 4217 N N . ASN A 1 518 ? -24 4.16 21.344 1 86.44 518 ASN A N 1
ATOM 4218 C CA . ASN A 1 518 ? -25.109 5.105 21.25 1 86.44 518 ASN A CA 1
ATOM 4219 C C . ASN A 1 518 ? -25 6.203 22.312 1 86.44 518 ASN A C 1
ATOM 4221 O O . ASN A 1 518 ? -25.047 5.926 23.5 1 86.44 518 ASN A O 1
ATOM 4225 N N . LEU A 1 519 ? -24.938 7.469 21.953 1 87.62 519 LEU A N 1
ATOM 4226 C CA . LEU A 1 519 ? -24.625 8.578 22.859 1 87.62 519 LEU A CA 1
ATOM 4227 C C . LEU A 1 519 ? -25.859 9.031 23.609 1 87.62 519 LEU A C 1
ATOM 4229 O O . LEU A 1 519 ? -25.766 9.789 24.578 1 87.62 519 LEU A O 1
ATOM 4233 N N . LYS A 1 520 ? -27.094 8.57 23.312 1 84.5 520 LYS A N 1
ATOM 4234 C CA . LYS A 1 520 ? -28.312 8.984 24 1 84.5 520 LYS A CA 1
ATOM 4235 C C . LYS A 1 520 ? -28.328 8.5 25.453 1 84.5 520 LYS A C 1
ATOM 4237 O O . LYS A 1 520 ? -28.719 9.234 26.359 1 84.5 520 LYS A O 1
ATOM 4242 N N . HIS A 1 521 ? -27.781 7.285 25.719 1 88 521 HIS A N 1
ATOM 4243 C CA . HIS A 1 521 ? -27.781 6.742 27.062 1 88 521 HIS A CA 1
ATOM 4244 C C . HIS A 1 521 ? -26.375 6.316 27.5 1 88 521 HIS A C 1
ATOM 4246 O O . HIS A 1 521 ? -26.203 5.277 28.141 1 88 521 HIS A O 1
ATOM 4252 N N . TRP A 1 522 ? -25.438 7.168 27.109 1 90.19 522 TRP A N 1
ATOM 4253 C CA . TRP A 1 522 ? -24.062 6.746 27.359 1 90.19 522 TRP A CA 1
ATOM 4254 C C . TRP A 1 522 ? -23.75 6.789 28.844 1 90.19 522 TRP A C 1
ATOM 4256 O O . TRP A 1 522 ? -22.984 5.953 29.359 1 90.19 522 TRP A O 1
ATOM 4266 N N . LYS A 1 523 ? -24.359 7.734 29.641 1 89.38 523 LYS A N 1
ATOM 4267 C CA . LYS A 1 523 ? -24.094 7.875 31.078 1 89.38 523 LYS A CA 1
ATOM 4268 C C . LYS A 1 523 ? -24.578 6.645 31.844 1 89.38 523 LYS A C 1
ATOM 4270 O O . LYS A 1 523 ? -23.859 6.125 32.688 1 89.38 523 LYS A O 1
ATOM 4275 N N . TYR A 1 524 ? -25.75 6.309 31.453 1 89.19 524 TYR A N 1
ATOM 4276 C CA . TYR A 1 524 ? -26.344 5.137 32.094 1 89.19 524 TYR A CA 1
ATOM 4277 C C . TYR A 1 524 ? -25.562 3.875 31.75 1 89.19 524 TYR A C 1
ATOM 4279 O O . TYR A 1 524 ? -25.25 3.066 32.625 1 89.19 524 TYR A O 1
ATOM 4287 N N . ASN A 1 525 ? -25.234 3.725 30.531 1 90.94 525 ASN A N 1
ATOM 4288 C CA . ASN A 1 525 ? -24.516 2.537 30.078 1 90.94 525 ASN A CA 1
ATOM 4289 C C . ASN A 1 525 ? -23.125 2.439 30.703 1 90.94 525 ASN A C 1
ATOM 4291 O O . ASN A 1 525 ? -22.656 1.346 31.016 1 90.94 525 ASN A O 1
ATOM 4295 N N . LEU A 1 526 ? -22.484 3.566 30.812 1 91.38 526 LEU A N 1
ATOM 4296 C CA . LEU A 1 526 ? -21.156 3.582 31.422 1 91.38 526 LEU A CA 1
ATOM 4297 C C . LEU A 1 526 ? -21.219 3.23 32.906 1 91.38 526 LEU A C 1
ATOM 4299 O O . LEU A 1 526 ? -20.391 2.469 33.406 1 91.38 526 LEU A O 1
ATOM 4303 N N . SER A 1 527 ? -22.156 3.797 33.594 1 88.25 527 SER A N 1
ATOM 4304 C CA . SER A 1 527 ? -22.312 3.537 35.031 1 88.25 527 SER A CA 1
ATOM 4305 C C . SER A 1 527 ? -22.641 2.074 35.281 1 88.25 527 SER A C 1
ATOM 4307 O O . SER A 1 527 ? -22.25 1.514 36.312 1 88.25 527 SER A O 1
ATOM 4309 N N . ASN A 1 528 ? -23.281 1.406 34.344 1 89.12 528 ASN A N 1
ATOM 4310 C CA . ASN A 1 528 ? -23.703 0.023 34.531 1 89.12 528 ASN A CA 1
ATOM 4311 C C . ASN A 1 528 ? -22.719 -0.958 33.906 1 89.12 528 ASN A C 1
ATOM 4313 O O . ASN A 1 528 ? -22.922 -2.17 33.969 1 89.12 528 ASN A O 1
ATOM 4317 N N . SER A 1 529 ? -21.719 -0.351 33.312 1 90.31 529 SER A N 1
ATOM 4318 C CA . SER A 1 529 ? -20.734 -1.235 32.688 1 90.31 529 SER A CA 1
ATOM 4319 C C . SER A 1 529 ? -20 -2.057 33.75 1 90.31 529 SER A C 1
ATOM 4321 O O . SER A 1 529 ? -19.688 -1.553 34.844 1 90.31 529 SER A O 1
ATOM 4323 N N . LYS A 1 530 ? -19.625 -3.316 33.656 1 83.69 530 LYS A N 1
ATOM 4324 C CA . LYS A 1 530 ? -18.938 -4.215 34.594 1 83.69 530 LYS A CA 1
ATOM 4325 C C . LYS A 1 530 ? -17.438 -4.258 34.312 1 83.69 530 LYS A C 1
ATOM 4327 O O . LYS A 1 530 ? -16.688 -4.867 35.062 1 83.69 530 LYS A O 1
ATOM 4332 N N . ILE A 1 531 ? -17.062 -3.631 33.156 1 87.56 531 ILE A N 1
ATOM 4333 C CA . ILE A 1 531 ? -15.656 -3.668 32.812 1 87.56 531 ILE A CA 1
ATOM 4334 C C . ILE A 1 531 ? -14.898 -2.561 33.531 1 87.56 531 ILE A C 1
ATOM 4336 O O . ILE A 1 531 ? -15.305 -1.396 33.5 1 87.56 531 ILE A O 1
ATOM 4340 N N . ILE A 1 532 ? -13.867 -2.918 34.281 1 86.62 532 ILE A N 1
ATOM 4341 C CA . ILE A 1 532 ? -13.008 -1.953 34.938 1 86.62 532 ILE A CA 1
ATOM 4342 C C . ILE A 1 532 ? -12.008 -1.372 33.938 1 86.62 532 ILE A C 1
ATOM 4344 O O . ILE A 1 532 ? -11.523 -2.078 33.062 1 86.62 532 ILE A O 1
ATOM 4348 N N . PHE A 1 533 ? -11.727 -0.114 34.156 1 84.75 533 PHE A N 1
ATOM 4349 C CA . PHE A 1 533 ? -10.812 0.543 33.219 1 84.75 533 PHE A CA 1
ATOM 4350 C C . PHE A 1 533 ? -9.438 -0.112 33.281 1 84.75 533 PHE A C 1
ATOM 4352 O O . PHE A 1 533 ? -8.828 -0.23 34.344 1 84.75 533 PHE A O 1
ATOM 4359 N N . ASP A 1 534 ? -9 -0.575 32.094 1 85.06 534 ASP A N 1
ATOM 4360 C CA . ASP A 1 534 ? -7.672 -1.127 31.859 1 85.06 534 ASP A CA 1
ATOM 4361 C C . ASP A 1 534 ? -7.191 -0.838 30.438 1 85.06 534 ASP A C 1
ATOM 4363 O O . ASP A 1 534 ? -7.859 -1.191 29.469 1 85.06 534 ASP A O 1
ATOM 4367 N N . SER A 1 535 ? -6.062 -0.169 30.453 1 84.81 535 SER A N 1
ATOM 4368 C CA . SER A 1 535 ? -5.504 0.191 29.156 1 84.81 535 SER A CA 1
ATOM 4369 C C . SER A 1 535 ? -5.285 -1.043 28.297 1 84.81 535 SER A C 1
ATOM 4371 O O . SER A 1 535 ? -5.395 -0.971 27.062 1 84.81 535 SER A O 1
ATOM 4373 N N . ASP A 1 536 ? -5.059 -2.137 28.844 1 86.94 536 ASP A N 1
ATOM 4374 C CA . ASP A 1 536 ? -4.797 -3.367 28.109 1 86.94 536 ASP A CA 1
ATOM 4375 C C . ASP A 1 536 ? -6.062 -3.871 27.406 1 86.94 536 ASP A C 1
ATOM 4377 O O . ASP A 1 536 ? -5.988 -4.496 26.344 1 86.94 536 ASP A O 1
ATOM 4381 N N . ILE A 1 537 ? -7.199 -3.592 28.078 1 89 537 ILE A N 1
ATOM 4382 C CA . ILE A 1 537 ? -8.461 -3.998 27.484 1 89 537 ILE A CA 1
ATOM 4383 C C . ILE A 1 537 ? -8.688 -3.221 26.188 1 89 537 ILE A C 1
ATOM 4385 O O . ILE A 1 537 ? -9.188 -3.773 25.203 1 89 537 ILE A O 1
ATOM 4389 N N . ILE A 1 538 ? -8.305 -1.979 26.203 1 89.38 538 ILE A N 1
ATOM 4390 C CA . ILE A 1 538 ? -8.461 -1.142 25.016 1 89.38 538 ILE A CA 1
ATOM 4391 C C . ILE A 1 538 ? -7.531 -1.643 23.906 1 89.38 538 ILE A C 1
ATOM 4393 O O . ILE A 1 538 ? -7.934 -1.716 22.75 1 89.38 538 ILE A O 1
ATOM 4397 N N . ILE A 1 539 ? -6.32 -1.987 24.297 1 87.69 539 ILE A N 1
ATOM 4398 C CA . ILE A 1 539 ? -5.332 -2.488 23.344 1 87.69 539 ILE A CA 1
ATOM 4399 C C . ILE A 1 539 ? -5.809 -3.814 22.75 1 87.69 539 ILE A C 1
ATOM 4401 O O . ILE A 1 539 ? -5.672 -4.051 21.547 1 87.69 539 ILE A O 1
ATOM 4405 N N . GLU A 1 540 ? -6.418 -4.621 23.562 1 86 540 GLU A N 1
ATOM 4406 C CA . GLU A 1 540 ? -6.949 -5.898 23.094 1 86 540 GLU A CA 1
ATOM 4407 C C . GLU A 1 540 ? -8.102 -5.691 22.109 1 86 540 GLU A C 1
ATOM 4409 O O . GLU A 1 540 ? -8.258 -6.453 21.156 1 86 540 GLU A O 1
ATOM 4414 N N . CYS A 1 541 ? -8.891 -4.715 22.5 1 86.19 541 CYS A N 1
ATOM 4415 C CA . CYS A 1 541 ? -10 -4.391 21.609 1 86.19 541 CYS A CA 1
ATOM 4416 C C . CYS A 1 541 ? -9.5 -4.012 20.219 1 86.19 541 CYS A C 1
ATOM 4418 O O . CYS A 1 541 ? -10.094 -4.395 19.219 1 86.19 541 CYS A O 1
ATOM 4420 N N . LEU A 1 542 ? -8.414 -3.283 20.156 1 84.19 542 LEU A N 1
ATOM 4421 C CA . LEU A 1 542 ? -7.812 -2.887 18.891 1 84.19 542 LEU A CA 1
ATOM 4422 C C . LEU A 1 542 ? -7.309 -4.105 18.125 1 84.19 542 LEU A C 1
ATOM 4424 O O . LEU A 1 542 ? -7.52 -4.211 16.922 1 84.19 542 LEU A O 1
ATOM 4428 N N . LYS A 1 543 ? -6.691 -4.984 18.859 1 73.25 543 LYS A N 1
ATOM 4429 C CA . LYS A 1 543 ? -6.117 -6.172 18.234 1 73.25 543 LYS A CA 1
ATOM 4430 C C . LYS A 1 543 ? -7.211 -7.078 17.672 1 73.25 543 LYS A C 1
ATOM 4432 O O . LYS A 1 543 ? -7.031 -7.695 16.625 1 73.25 543 LYS A O 1
ATOM 4437 N N . LYS A 1 544 ? -8.344 -7.023 18.344 1 73.5 544 LYS A N 1
ATOM 4438 C CA . LYS A 1 544 ? -9.445 -7.906 17.969 1 73.5 544 LYS A CA 1
ATOM 4439 C C . LYS A 1 544 ? -10.234 -7.336 16.797 1 73.5 544 LYS A C 1
ATOM 4441 O O . LYS A 1 544 ? -10.789 -8.086 15.992 1 73.5 544 LYS A O 1
ATOM 4446 N N . ASN A 1 545 ? -10.414 -6 16.734 1 72.38 545 ASN A N 1
ATOM 4447 C CA . ASN A 1 545 ? -11.352 -5.41 15.797 1 72.38 545 ASN A CA 1
ATOM 4448 C C . ASN A 1 545 ? -10.633 -4.707 14.648 1 72.38 545 ASN A C 1
ATOM 4450 O O . ASN A 1 545 ? -11.258 -4.316 13.664 1 72.38 545 ASN A O 1
ATOM 4454 N N . ASN A 1 546 ? -9.367 -4.812 14.492 1 69.88 546 ASN A N 1
ATOM 4455 C CA . ASN A 1 546 ? -8.586 -4.172 13.438 1 69.88 546 ASN A CA 1
ATOM 4456 C C . ASN A 1 546 ? -9.195 -2.842 13.016 1 69.88 546 ASN A C 1
ATOM 4458 O O . ASN A 1 546 ? -9.602 -2.684 11.859 1 69.88 546 ASN A O 1
ATOM 4462 N N . PHE A 1 547 ? -9.297 -1.857 13.719 1 77.62 547 PHE A N 1
ATOM 4463 C CA . PHE A 1 547 ? -9.828 -0.525 13.453 1 77.62 547 PHE A CA 1
ATOM 4464 C C . PHE A 1 547 ? -9.023 0.166 12.359 1 77.62 547 PHE A C 1
ATOM 4466 O O . PHE A 1 547 ? -7.832 -0.11 12.188 1 77.62 547 PHE A O 1
ATOM 4473 N N . LEU A 1 548 ? -9.648 1.046 11.539 1 73.31 548 LEU A N 1
ATOM 4474 C CA . LEU A 1 548 ? -8.984 1.767 10.461 1 73.31 548 LEU A CA 1
ATOM 4475 C C . LEU A 1 548 ? -8.141 2.91 11.008 1 73.31 548 LEU A C 1
ATOM 4477 O O . LEU A 1 548 ? -6.961 3.027 10.68 1 73.31 548 LEU A O 1
ATOM 4481 N N . ASN A 1 549 ? -8.766 3.809 11.766 1 84.81 549 ASN A N 1
ATOM 4482 C CA . ASN A 1 549 ? -8.109 4.965 12.352 1 84.81 549 ASN A CA 1
ATOM 4483 C C . ASN A 1 549 ? -8.438 5.102 13.836 1 84.81 549 ASN A C 1
ATOM 4485 O O . ASN A 1 549 ? -9.078 6.066 14.25 1 84.81 549 ASN A O 1
ATOM 4489 N N . PRO A 1 550 ? -7.883 4.168 14.617 1 91.19 550 PRO A N 1
ATOM 4490 C CA . PRO A 1 550 ? -8.164 4.23 16.062 1 91.19 550 PRO A CA 1
ATOM 4491 C C . PRO A 1 550 ? -7.438 5.383 16.75 1 91.19 550 PRO A C 1
ATOM 4493 O O . PRO A 1 550 ? -6.258 5.621 16.484 1 91.19 550 PRO A O 1
ATOM 4496 N N . VAL A 1 551 ? -8.133 6.125 17.578 1 95.69 551 VAL A N 1
ATOM 4497 C CA . VAL A 1 551 ? -7.562 7.281 18.266 1 95.69 551 VAL A CA 1
ATOM 4498 C C . VAL A 1 551 ? -7.906 7.215 19.75 1 95.69 551 VAL A C 1
ATOM 4500 O O . VAL A 1 551 ? -9.055 6.945 20.125 1 95.69 551 VAL A O 1
ATOM 4503 N N . ILE A 1 552 ? -6.953 7.344 20.578 1 95.5 552 ILE A N 1
ATOM 4504 C CA . ILE A 1 552 ? -7.176 7.52 22.016 1 95.5 552 ILE A CA 1
ATOM 4505 C C . ILE A 1 552 ? -7.254 9.008 22.344 1 95.5 552 ILE A C 1
ATOM 4507 O O . ILE A 1 552 ? -6.336 9.766 22.047 1 95.5 552 ILE A O 1
ATOM 4511 N N . VAL A 1 553 ? -8.32 9.461 22.844 1 95.31 553 VAL A N 1
ATOM 4512 C CA . VAL A 1 553 ? -8.484 10.828 23.328 1 95.31 553 VAL A CA 1
ATOM 4513 C C . VAL A 1 553 ? -8.398 10.859 24.844 1 95.31 553 VAL A C 1
ATOM 4515 O O . VAL A 1 553 ? -9.344 10.461 25.531 1 95.31 553 VAL A O 1
ATOM 4518 N N . ASP A 1 554 ? -7.348 11.305 25.359 1 93.81 554 ASP A N 1
ATOM 4519 C CA . ASP A 1 554 ? -7.121 11.375 26.797 1 93.81 554 ASP A CA 1
ATOM 4520 C C . ASP A 1 554 ? -7.359 12.789 27.328 1 93.81 554 ASP A C 1
ATOM 4522 O O . ASP A 1 554 ? -6.555 13.695 27.078 1 93.81 554 ASP A O 1
ATOM 4526 N N . CYS A 1 555 ? -8.344 12.977 28.047 1 90.38 555 CYS A N 1
ATOM 4527 C CA . CYS A 1 555 ? -8.68 14.266 28.625 1 90.38 555 CYS A CA 1
ATOM 4528 C C . CYS A 1 555 ? -8.477 14.258 30.141 1 90.38 555 CYS A C 1
ATOM 4530 O O . CYS A 1 555 ? -9.211 14.93 30.875 1 90.38 555 CYS A O 1
ATOM 4532 N N . THR A 1 556 ? -7.555 13.43 30.562 1 88.38 556 THR A N 1
ATOM 4533 C CA . THR A 1 556 ? -7.25 13.344 31.984 1 88.38 556 THR A CA 1
ATOM 4534 C C . THR A 1 556 ? -5.93 14.031 32.281 1 88.38 556 THR A C 1
ATOM 4536 O O . THR A 1 556 ? -5.309 14.633 31.406 1 88.38 556 THR A O 1
ATOM 4539 N N . GLN A 1 557 ? -5.598 14.094 33.531 1 84.62 557 GLN A N 1
ATOM 4540 C CA . GLN A 1 557 ? -4.281 14.523 34 1 84.62 557 GLN A CA 1
ATOM 4541 C C . GLN A 1 557 ? -3.559 13.391 34.719 1 84.62 557 GLN A C 1
ATOM 4543 O O . GLN A 1 557 ? -2.725 13.633 35.594 1 84.62 557 GLN A O 1
ATOM 4548 N N . ASN A 1 558 ? -3.9 12.234 34.312 1 85.25 558 ASN A N 1
ATOM 4549 C CA . ASN A 1 558 ? -3.42 11.039 35.031 1 85.25 558 ASN A CA 1
ATOM 4550 C C . ASN A 1 558 ? -2.035 10.625 34.531 1 85.25 558 ASN A C 1
ATOM 4552 O O . ASN A 1 558 ? -1.817 10.484 33.312 1 85.25 558 ASN A O 1
ATOM 4556 N N . LYS A 1 559 ? -1.212 10.367 35.438 1 87.94 559 LYS A N 1
ATOM 4557 C CA . LYS A 1 559 ? 0.161 9.992 35.125 1 87.94 559 LYS A CA 1
ATOM 4558 C C . LYS A 1 559 ? 0.24 8.539 34.688 1 87.94 559 LYS A C 1
ATOM 4560 O O . LYS A 1 559 ? 1.073 8.18 33.844 1 87.94 559 LYS A O 1
ATOM 4565 N N . ILE A 1 560 ? -0.589 7.754 35.125 1 86 560 ILE A N 1
ATOM 4566 C CA . ILE A 1 560 ? -0.548 6.324 34.812 1 86 560 ILE A CA 1
ATOM 4567 C C . ILE A 1 560 ? -0.896 6.09 33.344 1 86 560 ILE A C 1
ATOM 4569 O O . ILE A 1 560 ? -0.216 5.328 32.656 1 86 560 ILE A O 1
ATOM 4573 N N . ILE A 1 561 ? -1.885 6.773 32.969 1 88.38 561 ILE A N 1
ATOM 4574 C CA . ILE A 1 561 ? -2.305 6.621 31.594 1 88.38 561 ILE A CA 1
ATOM 4575 C C . ILE A 1 561 ? -1.228 7.176 30.656 1 88.38 561 ILE A C 1
ATOM 4577 O O . ILE A 1 561 ? -0.974 6.621 29.594 1 88.38 561 ILE A O 1
ATOM 4581 N N . SER A 1 562 ? -0.646 8.242 31.078 1 90.94 562 SER A N 1
ATOM 4582 C CA . SER A 1 562 ? 0.366 8.914 30.281 1 90.94 562 SER A CA 1
ATOM 4583 C C . SER A 1 562 ? 1.561 8 30.016 1 90.94 562 SER A C 1
ATOM 4585 O O . SER A 1 562 ? 2.213 8.102 28.969 1 90.94 562 SER A O 1
ATOM 4587 N N . LYS A 1 563 ? 1.844 7.078 30.891 1 91.88 563 LYS A N 1
ATOM 4588 C CA . LYS A 1 563 ? 2.99 6.184 30.766 1 91.88 563 LYS A CA 1
ATOM 4589 C C . LYS A 1 563 ? 2.744 5.121 29.703 1 91.88 563 LYS A C 1
ATOM 4591 O O . LYS A 1 563 ? 3.686 4.48 29.219 1 91.88 563 LYS A O 1
ATOM 4596 N N . LYS A 1 564 ? 1.556 5.043 29.281 1 92.62 564 LYS A N 1
ATOM 4597 C CA . LYS A 1 564 ? 1.212 4.004 28.312 1 92.62 564 LYS A CA 1
ATOM 4598 C C . LYS A 1 564 ? 1.167 4.566 26.891 1 92.62 564 LYS A C 1
ATOM 4600 O O . LYS A 1 564 ? 0.84 3.85 25.953 1 92.62 564 LYS A O 1
ATOM 4605 N N . TYR A 1 565 ? 1.521 5.801 26.688 1 95.12 565 TYR A N 1
ATOM 4606 C CA . TYR A 1 565 ? 1.379 6.449 25.391 1 95.12 565 TYR A CA 1
ATOM 4607 C C . TYR A 1 565 ? 2.27 5.785 24.344 1 95.12 565 TYR A C 1
ATOM 4609 O O . TYR A 1 565 ? 1.844 5.559 23.203 1 95.12 565 TYR A O 1
ATOM 4617 N N . ALA A 1 566 ? 3.51 5.488 24.781 1 93 566 ALA A N 1
ATOM 4618 C CA . ALA A 1 566 ? 4.426 4.82 23.859 1 93 566 ALA A CA 1
ATOM 4619 C C . ALA A 1 566 ? 3.857 3.484 23.391 1 93 566 ALA A C 1
ATOM 4621 O O . ALA A 1 566 ? 3.955 3.141 22.203 1 93 566 ALA A O 1
ATOM 4622 N N . ASP A 1 567 ? 3.18 2.836 24.234 1 91.5 567 ASP A N 1
ATOM 4623 C CA . ASP A 1 567 ? 2.584 1.541 23.922 1 91.5 567 ASP A CA 1
ATOM 4624 C C . ASP A 1 567 ? 1.382 1.701 23 1 91.5 567 ASP A C 1
ATOM 4626 O O . ASP A 1 567 ? 1.195 0.91 22.078 1 91.5 567 ASP A O 1
ATOM 4630 N N . PHE A 1 568 ? 0.564 2.646 23.344 1 93.5 568 PHE A N 1
ATOM 4631 C CA . PHE A 1 568 ? -0.594 2.91 22.5 1 93.5 568 PHE A CA 1
ATOM 4632 C C . PHE A 1 568 ? -0.166 3.168 21.062 1 93.5 568 PHE A C 1
ATOM 4634 O O . PHE A 1 568 ? -0.778 2.65 20.125 1 93.5 568 PHE A O 1
ATOM 4641 N N . LEU A 1 569 ? 0.886 3.953 20.922 1 91.62 569 LEU A N 1
ATOM 4642 C CA . LEU A 1 569 ? 1.368 4.309 19.594 1 91.62 569 LEU A CA 1
ATOM 4643 C C . LEU A 1 569 ? 1.905 3.082 18.875 1 91.62 569 LEU A C 1
ATOM 4645 O O . LEU A 1 569 ? 1.57 2.85 17.703 1 91.62 569 LEU A O 1
ATOM 4649 N N . ILE A 1 570 ? 2.645 2.275 19.5 1 84.94 570 ILE A N 1
ATOM 4650 C CA . ILE A 1 570 ? 3.256 1.097 18.906 1 84.94 570 ILE A CA 1
ATOM 4651 C C . ILE A 1 570 ? 2.17 0.107 18.484 1 84.94 570 ILE A C 1
ATOM 4653 O O . ILE A 1 570 ? 2.316 -0.606 17.484 1 84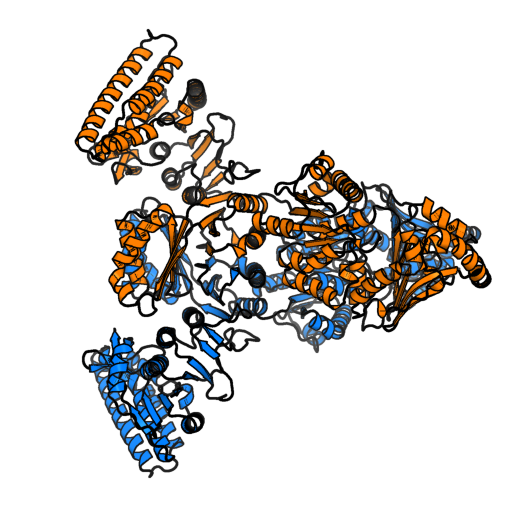.94 570 ILE A O 1
ATOM 4657 N N . GLN A 1 571 ? 1.102 0.128 19.234 1 85.5 571 GLN A N 1
ATOM 4658 C CA . GLN A 1 571 ? 0.012 -0.8 18.953 1 85.5 571 GLN A CA 1
ATOM 4659 C C . GLN A 1 571 ? -0.854 -0.292 17.797 1 85.5 571 GLN A C 1
ATOM 4661 O O . GLN A 1 571 ? -1.646 -1.048 17.234 1 85.5 571 GLN A O 1
ATOM 4666 N N . GLY A 1 572 ? -0.737 1.043 17.516 1 84.69 572 GLY A N 1
ATOM 4667 C CA . GLY A 1 572 ? -1.406 1.509 16.312 1 84.69 572 GLY A CA 1
ATOM 4668 C C . GLY A 1 572 ? -2.393 2.631 16.578 1 84.69 572 GLY A C 1
ATOM 4669 O O . GLY A 1 572 ? -3.123 3.047 15.672 1 84.69 572 GLY A O 1
ATOM 4670 N N . PHE A 1 573 ? -2.439 3.115 17.766 1 92.31 573 PHE A N 1
ATOM 4671 C CA . PHE A 1 573 ? -3.354 4.207 18.078 1 92.31 573 PHE A CA 1
ATOM 4672 C C . PHE A 1 573 ? -2.725 5.555 17.734 1 92.31 573 PHE A C 1
ATOM 4674 O O . PHE A 1 573 ? -1.525 5.754 17.938 1 92.31 573 PHE A O 1
ATOM 4681 N N . HIS A 1 574 ? -3.506 6.441 17.125 1 94.69 574 HIS A N 1
ATOM 4682 C CA . HIS A 1 574 ? -3.193 7.855 17.281 1 94.69 574 HIS A CA 1
ATOM 4683 C C . HIS A 1 574 ? -3.541 8.352 18.672 1 94.69 574 HIS A C 1
ATOM 4685 O O . HIS A 1 574 ? -4.352 7.738 19.375 1 94.69 574 HIS A O 1
ATOM 4691 N N . ILE A 1 575 ? -2.939 9.391 19.109 1 96.44 575 ILE A N 1
ATOM 4692 C CA . ILE A 1 575 ? -3.234 9.922 20.438 1 96.44 575 ILE A CA 1
ATOM 4693 C C . ILE A 1 575 ? -3.547 11.414 20.344 1 96.44 575 ILE A C 1
ATOM 4695 O O . ILE A 1 575 ? -2.795 12.172 19.734 1 96.44 575 ILE A O 1
ATOM 4699 N N . VAL A 1 576 ? -4.621 11.836 20.766 1 95.44 576 VAL A N 1
ATOM 4700 C CA . VAL A 1 576 ? -5.012 13.227 20.984 1 95.44 576 VAL A CA 1
ATOM 4701 C C . VAL A 1 576 ? -5.223 13.484 22.469 1 95.44 576 VAL A C 1
ATOM 4703 O O . VAL A 1 576 ? -6.016 12.797 23.125 1 95.44 576 VAL A O 1
ATOM 4706 N N . THR A 1 577 ? -4.516 14.477 23.047 1 94.62 577 THR A N 1
ATOM 4707 C CA . THR A 1 577 ? -4.582 14.523 24.5 1 94.62 577 THR A CA 1
ATOM 4708 C C . THR A 1 577 ? -4.516 15.969 25 1 94.62 577 THR A C 1
ATOM 4710 O O . THR A 1 577 ? -3.865 16.812 24.391 1 94.62 577 THR A O 1
ATOM 4713 N N . SER A 1 578 ? -5.164 16.25 26.109 1 91 578 SER A N 1
ATOM 4714 C CA . SER A 1 578 ? -5.012 17.469 26.891 1 91 578 SER A CA 1
ATOM 4715 C C . SER A 1 578 ? -4.148 17.25 28.125 1 91 578 SER A C 1
ATOM 4717 O O . SER A 1 578 ? -3.881 18.172 28.875 1 91 578 SER A O 1
ATOM 4719 N N . ASN A 1 579 ? -3.764 15.977 28.266 1 91.5 579 ASN A N 1
ATOM 4720 C CA . ASN A 1 579 ? -2.881 15.609 29.375 1 91.5 579 ASN A CA 1
ATOM 4721 C C . ASN A 1 579 ? -1.458 16.109 29.141 1 91.5 579 ASN A C 1
ATOM 4723 O O . ASN A 1 579 ? -0.801 15.703 28.188 1 91.5 579 ASN A O 1
ATOM 4727 N N . LYS A 1 580 ? -0.942 16.906 30.031 1 92.31 580 LYS A N 1
ATOM 4728 C CA . LYS A 1 580 ? 0.37 17.531 29.859 1 92.31 580 LYS A CA 1
ATOM 4729 C C . LYS A 1 580 ? 1.484 16.594 30.312 1 92.31 580 LYS A C 1
ATOM 4731 O O . LYS A 1 580 ? 2.652 16.797 29.984 1 92.31 580 LYS A O 1
ATOM 4736 N N . GLN A 1 581 ? 1.177 15.578 30.984 1 92.25 581 GLN A N 1
ATOM 4737 C CA . GLN A 1 581 ? 2.154 14.742 31.688 1 92.25 581 GLN A CA 1
ATOM 4738 C C . GLN A 1 581 ? 3.164 14.148 30.703 1 92.25 581 GLN A C 1
ATOM 4740 O O . GLN A 1 581 ? 4.363 14.125 30.984 1 92.25 581 GLN A O 1
ATOM 4745 N N . PRO A 1 582 ? 2.691 13.727 29.609 1 93.56 582 PRO A N 1
ATOM 4746 C CA . PRO A 1 582 ? 3.66 13.133 28.688 1 93.56 582 PRO A CA 1
ATOM 4747 C C . PRO A 1 582 ? 4.707 14.125 28.203 1 93.56 582 PRO A C 1
ATOM 4749 O O . PRO A 1 582 ? 5.836 13.742 27.891 1 93.56 582 PRO A O 1
ATOM 4752 N N . ASN A 1 583 ? 4.375 15.367 28.141 1 94.62 583 ASN A N 1
ATOM 4753 C CA . ASN A 1 583 ? 5.27 16.375 27.578 1 94.62 583 ASN A CA 1
ATOM 4754 C C . ASN A 1 583 ? 6.125 17.031 28.672 1 94.62 583 ASN A C 1
ATOM 4756 O O . ASN A 1 583 ? 7.148 17.641 28.375 1 94.62 583 ASN A O 1
ATOM 4760 N N . ILE A 1 584 ? 5.727 16.906 29.953 1 94.5 584 ILE A N 1
ATOM 4761 C CA . ILE A 1 584 ? 6.461 17.562 31.016 1 94.5 584 ILE A CA 1
ATOM 4762 C C . ILE A 1 584 ? 7.258 16.531 31.812 1 94.5 584 ILE A C 1
ATOM 4764 O O . ILE A 1 584 ? 8.039 16.875 32.688 1 94.5 584 ILE A O 1
ATOM 4768 N N . SER A 1 585 ? 7.039 15.258 31.5 1 92.94 585 SER A N 1
ATOM 4769 C CA . SER A 1 585 ? 7.816 14.211 32.156 1 92.94 585 SER A CA 1
ATOM 4770 C C . SER A 1 585 ? 9.281 14.266 31.719 1 92.94 585 SER A C 1
ATOM 4772 O O . SER A 1 585 ? 9.742 15.281 31.188 1 92.94 585 SER A O 1
ATOM 4774 N N . SER A 1 586 ? 10.039 13.195 31.969 1 94.38 586 SER A N 1
ATOM 4775 C CA . SER A 1 586 ? 11.469 13.18 31.656 1 94.38 586 SER A CA 1
ATOM 4776 C C . SER A 1 586 ? 11.711 13.391 30.172 1 94.38 586 SER A C 1
ATOM 4778 O O . SER A 1 586 ? 10.883 13.008 29.344 1 94.38 586 SER A O 1
ATOM 4780 N N . ILE A 1 587 ? 12.781 14.062 29.859 1 95.31 587 ILE A N 1
ATOM 4781 C CA . ILE A 1 587 ? 13.141 14.336 28.469 1 95.31 587 ILE A CA 1
ATOM 4782 C C . ILE A 1 587 ? 13.266 13.023 27.703 1 95.31 587 ILE A C 1
ATOM 4784 O O . ILE A 1 587 ? 12.938 12.969 26.516 1 95.31 587 ILE A O 1
ATOM 4788 N N . ASP A 1 588 ? 13.68 11.984 28.359 1 93.94 588 ASP A N 1
ATOM 4789 C CA . ASP A 1 588 ? 13.805 10.68 27.734 1 93.94 588 ASP A CA 1
ATOM 4790 C C . ASP A 1 588 ? 12.438 10.156 27.281 1 93.94 588 ASP A C 1
ATOM 4792 O O . ASP A 1 588 ? 12.305 9.617 26.188 1 93.94 588 ASP A O 1
ATOM 4796 N N . TYR A 1 589 ? 11.523 10.281 28.156 1 94.31 589 TYR A N 1
ATOM 4797 C CA . TYR A 1 589 ? 10.188 9.828 27.797 1 94.31 589 TYR A CA 1
ATOM 4798 C C . TYR A 1 589 ? 9.586 10.695 26.703 1 94.31 589 TYR A C 1
ATOM 4800 O O . TYR A 1 589 ? 8.883 10.195 25.828 1 94.31 589 TYR A O 1
ATOM 4808 N N . TYR A 1 590 ? 9.844 11.992 26.875 1 95.25 590 TYR A N 1
ATOM 4809 C CA . TYR A 1 590 ? 9.414 12.93 25.844 1 95.25 590 TYR A CA 1
ATOM 4810 C C . TYR A 1 590 ? 9.914 12.492 24.469 1 95.25 590 TYR A C 1
ATOM 4812 O O . TYR A 1 590 ? 9.141 12.43 23.516 1 95.25 590 TYR A O 1
ATOM 4820 N N . LYS A 1 591 ? 11.148 12.164 24.344 1 93.25 591 LYS A N 1
ATOM 4821 C CA . LYS A 1 591 ? 11.766 11.734 23.094 1 93.25 591 LYS A CA 1
ATOM 4822 C C . LYS A 1 591 ? 11.258 10.359 22.672 1 93.25 591 LYS A C 1
ATOM 4824 O O . LYS A 1 591 ? 11.062 10.102 21.484 1 93.25 591 LYS A O 1
ATOM 4829 N N . LYS A 1 592 ? 11.031 9.523 23.625 1 93.44 592 LYS A N 1
ATOM 4830 C CA . LYS A 1 592 ? 10.555 8.172 23.344 1 93.44 592 LYS A CA 1
ATOM 4831 C C . LYS A 1 592 ? 9.203 8.195 22.641 1 93.44 592 LYS A C 1
ATOM 4833 O O . LYS A 1 592 ? 8.992 7.461 21.672 1 93.44 592 LYS A O 1
ATOM 4838 N N . ILE A 1 593 ? 8.281 8.984 23.109 1 94.31 593 ILE A N 1
ATOM 4839 C CA . ILE A 1 593 ? 6.953 9.07 22.516 1 94.31 593 ILE A CA 1
ATOM 4840 C C . ILE A 1 593 ? 7.062 9.531 21.062 1 94.31 593 ILE A C 1
ATOM 4842 O O . ILE A 1 593 ? 6.391 8.984 20.188 1 94.31 593 ILE A O 1
ATOM 4846 N N . ARG A 1 594 ? 7.875 10.477 20.812 1 90.5 594 ARG A N 1
ATOM 4847 C CA . ARG A 1 594 ? 8.047 11 19.469 1 90.5 594 ARG A CA 1
ATOM 4848 C C . ARG A 1 594 ? 8.688 9.961 18.562 1 90.5 594 ARG A C 1
ATOM 4850 O O . ARG A 1 594 ? 8.281 9.797 17.406 1 90.5 594 ARG A O 1
ATOM 4857 N N . ASN A 1 595 ? 9.641 9.281 19.078 1 86.69 595 ASN A N 1
ATOM 4858 C CA . ASN A 1 595 ? 10.273 8.219 18.312 1 86.69 595 ASN A CA 1
ATOM 4859 C C . ASN A 1 595 ? 9.281 7.113 17.953 1 86.69 595 ASN A C 1
ATOM 4861 O O . ASN A 1 595 ? 9.305 6.586 16.844 1 86.69 595 ASN A O 1
ATOM 4865 N N . MET A 1 596 ? 8.445 6.793 18.906 1 87.5 596 MET A N 1
ATOM 4866 C CA . MET A 1 596 ? 7.445 5.762 18.656 1 87.5 596 MET A CA 1
ATOM 4867 C C . MET A 1 596 ? 6.422 6.23 17.641 1 87.5 596 MET A C 1
ATOM 4869 O O . MET A 1 596 ? 5.91 5.43 16.844 1 87.5 596 MET A O 1
ATOM 4873 N N . SER A 1 597 ? 6.094 7.496 17.688 1 88.62 597 SER A N 1
ATOM 4874 C CA . SER A 1 597 ? 5.176 8.062 16.719 1 88.62 597 SER A CA 1
ATOM 4875 C C . SER A 1 597 ? 5.723 7.922 15.297 1 88.62 597 SER A C 1
ATOM 4877 O O . SER A 1 597 ? 4.988 7.578 14.367 1 88.62 597 SER A O 1
ATOM 4879 N N . ILE A 1 598 ? 6.977 8.148 15.18 1 75.75 598 ILE A N 1
ATOM 4880 C CA . ILE A 1 598 ? 7.633 8.062 13.875 1 75.75 598 ILE A CA 1
ATOM 4881 C C . ILE A 1 598 ? 7.691 6.609 13.414 1 75.75 598 ILE A C 1
ATOM 4883 O O . ILE A 1 598 ? 7.32 6.293 12.281 1 75.75 598 ILE A O 1
ATOM 4887 N N . ILE A 1 599 ? 8.062 5.754 14.359 1 69.62 599 ILE A N 1
ATOM 4888 C CA . ILE A 1 599 ? 8.25 4.344 14.047 1 69.62 599 ILE A CA 1
ATOM 4889 C C . ILE A 1 599 ? 6.906 3.717 13.68 1 69.62 599 ILE A C 1
ATOM 4891 O O . ILE A 1 599 ? 6.824 2.916 12.742 1 69.62 599 ILE A O 1
ATOM 4895 N N . SER A 1 600 ? 5.852 4.094 14.383 1 75.44 600 SER A N 1
ATOM 4896 C CA . SER A 1 600 ? 4.531 3.504 14.172 1 75.44 600 SER A CA 1
ATOM 4897 C C . SER A 1 600 ? 3.758 4.246 13.094 1 75.44 600 SER A C 1
ATOM 4899 O O . SER A 1 600 ? 2.715 3.773 12.633 1 75.44 600 SER A O 1
ATOM 4901 N N . ASN A 1 601 ? 4.266 5.438 12.672 1 75.44 601 ASN A N 1
ATOM 4902 C CA . ASN A 1 601 ? 3.582 6.32 11.734 1 75.44 601 ASN A CA 1
ATOM 4903 C C . ASN A 1 601 ? 2.205 6.727 12.25 1 75.44 601 ASN A C 1
ATOM 4905 O O . ASN A 1 601 ? 1.216 6.645 11.516 1 75.44 601 ASN A O 1
ATOM 4909 N N . LYS A 1 602 ? 2.113 6.785 13.422 1 85.75 602 LYS A N 1
ATOM 4910 C CA . LYS A 1 602 ? 0.915 7.305 14.07 1 85.75 602 LYS A CA 1
ATOM 4911 C C . LYS A 1 602 ? 1.161 8.695 14.648 1 85.75 602 LYS A C 1
ATOM 4913 O O . LYS A 1 602 ? 2.291 9.031 15 1 85.75 602 LYS A O 1
ATOM 4918 N N . LYS A 1 603 ? 0.143 9.461 14.688 1 90.94 603 LYS A N 1
ATOM 4919 C CA . LYS A 1 603 ? 0.295 10.859 15.078 1 90.94 603 LYS A CA 1
ATOM 4920 C C . LYS A 1 603 ? 0.064 11.047 16.578 1 90.94 603 LYS A C 1
ATOM 4922 O O . LYS A 1 603 ? -0.79 10.375 17.156 1 90.94 603 LYS A O 1
ATOM 4927 N N . PHE A 1 604 ? 0.846 11.82 17.25 1 95 604 PHE A N 1
ATOM 4928 C CA . PHE A 1 604 ? 0.707 12.312 18.625 1 95 604 PHE A CA 1
ATOM 4929 C C . PHE A 1 604 ? 0.384 13.797 18.625 1 95 604 PHE A C 1
ATOM 4931 O O . PHE A 1 604 ? 1.256 14.633 18.375 1 95 604 PHE A O 1
ATOM 4938 N N . LEU A 1 605 ? -0.916 14.172 18.859 1 95 605 LEU A N 1
ATOM 4939 C CA . LEU A 1 605 ? -1.39 15.555 18.766 1 95 605 LEU A CA 1
ATOM 4940 C C . LEU A 1 605 ? -1.778 16.078 20.141 1 95 605 LEU A C 1
ATOM 4942 O O . LEU A 1 605 ? -2.502 15.414 20.891 1 95 605 LEU A O 1
ATOM 4946 N N . TYR A 1 606 ? -1.292 17.219 20.5 1 95.12 606 TYR A N 1
ATOM 4947 C CA . TYR A 1 606 ? -1.467 17.703 21.859 1 95.12 606 TYR A CA 1
ATOM 4948 C C . TYR A 1 606 ? -1.638 19.219 21.875 1 95.12 606 TYR A C 1
ATOM 4950 O O . TYR A 1 606 ? -1.104 19.906 22.75 1 95.12 606 TYR A O 1
ATOM 4958 N N . ASN A 1 607 ? -2.266 19.812 20.922 1 90.62 607 ASN A N 1
ATOM 4959 C CA . ASN A 1 607 ? -2.592 21.234 20.969 1 90.62 607 ASN A CA 1
ATOM 4960 C C . ASN A 1 607 ? -3.443 21.578 22.188 1 90.62 607 ASN A C 1
ATOM 4962 O O . ASN A 1 607 ? -3.383 22.703 22.703 1 90.62 607 ASN A O 1
ATOM 4966 N N . ALA A 1 608 ? -4.125 20.594 22.656 1 89.56 608 ALA A N 1
ATOM 4967 C CA . ALA A 1 608 ? -5.047 20.797 23.781 1 89.56 608 ALA A CA 1
ATOM 4968 C C . ALA A 1 608 ? -4.289 20.938 25.094 1 89.56 608 ALA A C 1
ATOM 4970 O O . ALA A 1 608 ? -4.883 21.25 26.125 1 89.56 608 ALA A O 1
ATOM 4971 N N . ASN A 1 609 ? -3.002 20.75 25.094 1 90.75 609 ASN A N 1
ATOM 4972 C CA . ASN A 1 609 ? -2.209 21.031 26.281 1 90.75 609 ASN A CA 1
ATOM 4973 C C . ASN A 1 609 ? -2.252 22.516 26.656 1 90.75 609 ASN A C 1
ATOM 4975 O O . ASN A 1 609 ? -2.012 22.875 27.812 1 90.75 609 ASN A O 1
ATOM 4979 N N . PHE A 1 610 ? -2.484 23.297 25.641 1 87.75 610 PHE A N 1
ATOM 4980 C CA . PHE A 1 610 ? -2.6 24.734 25.859 1 87.75 610 PHE A CA 1
ATOM 4981 C C . PHE A 1 610 ? -4.055 25.188 25.781 1 87.75 610 PHE A C 1
ATOM 4983 O O . PHE A 1 610 ? -4.82 24.688 24.953 1 87.75 610 PHE A O 1
ATOM 4990 N N . ASN A 1 611 ? -4.41 25.922 26.641 1 79.69 611 ASN A N 1
ATOM 4991 C CA . ASN A 1 611 ? -5.766 26.453 26.625 1 79.69 611 ASN A CA 1
ATOM 4992 C C . ASN A 1 611 ? -5.883 27.641 25.688 1 79.69 611 ASN A C 1
ATOM 4994 O O . ASN A 1 611 ? -6.152 28.766 26.125 1 79.69 611 ASN A O 1
ATOM 4998 N N . THR A 1 612 ? -5.613 27.422 24.406 1 79.81 612 THR A N 1
ATOM 4999 C CA . THR A 1 612 ? -5.68 28.469 23.406 1 79.81 612 THR A CA 1
ATOM 5000 C C . THR A 1 612 ? -6.68 28.109 22.312 1 79.81 612 THR A C 1
ATOM 5002 O O . THR A 1 612 ? -7.062 26.938 22.172 1 79.81 612 THR A O 1
ATOM 5005 N N . GLN A 1 613 ? -7.137 29.047 21.609 1 76.75 613 GLN A N 1
ATOM 5006 C CA . GLN A 1 613 ? -8.086 28.828 20.516 1 76.75 613 GLN A CA 1
ATOM 5007 C C . GLN A 1 613 ? -7.355 28.578 19.203 1 76.75 613 GLN A C 1
ATOM 5009 O O . GLN A 1 613 ? -7.992 28.406 18.156 1 76.75 613 GLN A O 1
ATOM 5014 N N . PHE A 1 614 ? -6.117 28.641 19.188 1 78.75 614 PHE A N 1
ATOM 5015 C CA . PHE A 1 614 ? -5.352 28.391 17.969 1 78.75 614 PHE A CA 1
ATOM 5016 C C . PHE A 1 614 ? -4.355 27.25 18.172 1 78.75 614 PHE A C 1
ATOM 5018 O O . PHE A 1 614 ? -3.986 26.938 19.312 1 78.75 614 PHE A O 1
ATOM 5025 N N . PRO A 1 615 ? -3.963 26.641 17.062 1 84.12 615 PRO A N 1
ATOM 5026 C CA . PRO A 1 615 ? -2.994 25.547 17.172 1 84.12 615 PRO A CA 1
ATOM 5027 C C . PRO A 1 615 ? -1.574 26.047 17.438 1 84.12 615 PRO A C 1
ATOM 5029 O O . PRO A 1 615 ? -0.782 26.188 16.5 1 84.12 615 PRO A O 1
ATOM 5032 N N . ILE A 1 616 ? -1.232 26.156 18.609 1 86.75 616 ILE A N 1
ATOM 5033 C CA . ILE A 1 616 ? 0.016 26.781 19.031 1 86.75 616 ILE A CA 1
ATOM 5034 C C . ILE A 1 616 ? 1.199 25.922 18.578 1 86.75 616 ILE A C 1
ATOM 5036 O O . ILE A 1 616 ? 2.258 26.453 18.234 1 86.75 616 ILE A O 1
ATOM 5040 N N . ILE A 1 617 ? 1.013 24.625 18.594 1 87.12 617 ILE A N 1
ATOM 5041 C CA . ILE A 1 617 ? 2.125 23.734 18.281 1 87.12 617 ILE A CA 1
ATOM 5042 C C . ILE A 1 617 ? 2.561 23.953 16.828 1 87.12 617 ILE A C 1
ATOM 5044 O O . ILE A 1 617 ? 3.758 24.031 16.531 1 87.12 617 ILE A O 1
ATOM 5048 N N . GLU A 1 618 ? 1.633 24 15.93 1 85 618 GLU A N 1
ATOM 5049 C CA . GLU A 1 618 ? 1.955 24.25 14.531 1 85 618 GLU A CA 1
ATOM 5050 C C . GLU A 1 618 ? 2.654 25.594 14.352 1 85 618 GLU A C 1
ATOM 5052 O O . GLU A 1 618 ? 3.553 25.734 13.516 1 85 618 GLU A O 1
ATOM 5057 N N . ASN A 1 619 ? 2.234 26.562 15.039 1 84.75 619 ASN A N 1
ATOM 5058 C CA . ASN A 1 619 ? 2.844 27.891 14.969 1 84.75 619 ASN A CA 1
ATOM 5059 C C . ASN A 1 619 ? 4.277 27.875 15.5 1 84.75 619 ASN A C 1
ATOM 5061 O O . ASN A 1 619 ? 5.156 28.516 14.922 1 84.75 619 ASN A O 1
ATOM 5065 N N . ILE A 1 620 ? 4.43 27.156 16.578 1 85.38 620 ILE A N 1
ATOM 5066 C CA . ILE A 1 620 ? 5.766 27.062 17.156 1 85.38 620 ILE A CA 1
ATOM 5067 C C . ILE A 1 620 ? 6.695 26.359 16.172 1 85.38 620 ILE A C 1
ATOM 5069 O O . ILE A 1 620 ? 7.836 26.781 15.969 1 85.38 620 ILE A O 1
ATOM 5073 N N . LYS A 1 621 ? 6.188 25.312 15.617 1 80.75 621 LYS A N 1
ATOM 5074 C CA . LYS A 1 621 ? 6.992 24.562 14.648 1 80.75 621 LYS A CA 1
ATOM 5075 C C . LYS A 1 621 ? 7.359 25.438 13.453 1 80.75 621 LYS A C 1
ATOM 5077 O O . LYS A 1 621 ? 8.484 25.375 12.945 1 80.75 621 LYS A O 1
ATOM 5082 N N . SER A 1 622 ? 6.457 26.109 12.961 1 77.38 622 SER A N 1
ATOM 5083 C CA . SER A 1 622 ? 6.703 27.031 11.852 1 77.38 622 SER A CA 1
ATOM 5084 C C . SER A 1 622 ? 7.766 28.047 12.211 1 77.38 622 SER A C 1
ATOM 5086 O O . SER A 1 622 ? 8.625 28.375 11.391 1 77.38 622 SER A O 1
ATOM 5088 N N . PHE A 1 623 ? 7.668 28.547 13.422 1 75.81 623 PHE A N 1
ATOM 5089 C CA . PHE A 1 623 ? 8.641 29.516 13.914 1 75.81 623 PHE A CA 1
ATOM 5090 C C . PHE A 1 623 ? 10.039 28.906 13.961 1 75.81 623 PHE A C 1
ATOM 5092 O O . PHE A 1 623 ? 11.016 29.562 13.57 1 75.81 623 PHE A O 1
ATOM 5099 N N . LEU A 1 624 ? 10.086 27.719 14.43 1 73.56 624 LEU A N 1
ATOM 5100 C CA . LEU A 1 624 ? 11.367 27.031 14.516 1 73.56 624 LEU A CA 1
ATOM 5101 C C . LEU A 1 624 ? 12.008 26.906 13.141 1 73.56 624 LEU A C 1
ATOM 5103 O O . LEU A 1 624 ? 13.227 27.062 13 1 73.56 624 LEU A O 1
ATOM 5107 N N . ASN A 1 625 ? 11.156 26.609 12.266 1 69.69 625 ASN A N 1
ATOM 5108 C CA . ASN A 1 625 ? 11.656 26.438 10.906 1 69.69 625 ASN A CA 1
ATOM 5109 C C . ASN A 1 625 ? 12.203 27.75 10.352 1 69.69 625 ASN A C 1
ATOM 5111 O O . ASN A 1 625 ? 13.086 27.75 9.492 1 69.69 625 ASN A O 1
ATOM 5115 N N . LEU A 1 626 ? 11.625 28.844 10.852 1 65.25 626 LEU A N 1
ATOM 5116 C CA . LEU A 1 626 ? 12.016 30.172 10.398 1 65.25 626 LEU A CA 1
ATOM 5117 C C . LEU A 1 626 ? 13.312 30.609 11.062 1 65.25 626 LEU A C 1
ATOM 5119 O O . LEU A 1 626 ? 14.047 31.438 10.516 1 65.25 626 LEU A O 1
ATOM 5123 N N . SER A 1 627 ? 13.469 30.094 12.25 1 66.25 627 SER A N 1
ATOM 5124 C CA . SER A 1 627 ? 14.586 30.578 13.055 1 66.25 627 SER A CA 1
ATOM 5125 C C . SER A 1 627 ? 15.898 29.938 12.633 1 66.25 627 SER A C 1
ATOM 5127 O O . SER A 1 627 ? 15.93 28.766 12.242 1 66.25 627 SER A O 1
ATOM 5129 N N . GLU A 1 628 ? 16.703 30.953 12.227 1 59.84 628 GLU A N 1
ATOM 5130 C CA . GLU A 1 628 ? 18.078 30.531 11.953 1 59.84 628 GLU A CA 1
ATOM 5131 C C . GLU A 1 628 ? 18.844 30.266 13.242 1 59.84 628 GLU A C 1
ATOM 5133 O O . GLU A 1 628 ? 18.812 31.062 14.172 1 59.84 628 GLU A O 1
ATOM 5138 N N . ASN A 1 629 ? 19.438 29.281 13.438 1 61.94 629 ASN A N 1
ATOM 5139 C CA . ASN A 1 629 ? 20.297 28.984 14.57 1 61.94 629 ASN A CA 1
ATOM 5140 C C . ASN A 1 629 ? 19.578 29.203 15.898 1 61.94 629 ASN A C 1
ATOM 5142 O O . ASN A 1 629 ? 18.484 29.766 15.93 1 61.94 629 ASN A O 1
ATOM 5146 N N . LYS A 1 630 ? 19.625 28.797 16.859 1 61.06 630 LYS A N 1
ATOM 5147 C CA . LYS A 1 630 ? 19.031 28.844 18.188 1 61.06 630 LYS A CA 1
ATOM 5148 C C . LYS A 1 630 ? 19.047 30.266 18.75 1 61.06 630 LYS A C 1
ATOM 5150 O O . LYS A 1 630 ? 19 30.453 19.953 1 61.06 630 LYS A O 1
ATOM 5155 N N . ASN A 1 631 ? 19.031 31.266 17.875 1 69 631 ASN A N 1
ATOM 5156 C CA . ASN A 1 631 ? 19.062 32.625 18.375 1 69 631 ASN A CA 1
ATOM 5157 C C . ASN A 1 631 ? 17.672 33.25 18.359 1 69 631 ASN A C 1
ATOM 5159 O O . ASN A 1 631 ? 17.422 34.188 17.578 1 69 631 ASN A O 1
ATOM 5163 N N . TYR A 1 632 ? 16.797 32.812 19.078 1 78.56 632 TYR A N 1
ATOM 5164 C CA . TYR A 1 632 ? 15.445 33.375 19.203 1 78.56 632 TYR A CA 1
ATOM 5165 C C . TYR A 1 632 ? 15.094 33.625 20.672 1 78.56 632 TYR A C 1
ATOM 5167 O O . TYR A 1 632 ? 15.758 33.125 21.578 1 78.56 632 TYR A O 1
ATOM 5175 N N . TYR A 1 633 ? 14.281 34.625 20.844 1 87.75 633 TYR A N 1
ATOM 5176 C CA . TYR A 1 633 ? 13.758 35 22.141 1 87.75 633 TYR A CA 1
ATOM 5177 C C . TYR A 1 633 ? 12.242 34.812 22.203 1 87.75 633 TYR A C 1
ATOM 5179 O O . TYR A 1 633 ? 11.539 35.125 21.234 1 87.75 633 TYR A O 1
ATOM 5187 N N . PHE A 1 634 ? 11.836 34.156 23.281 1 92.19 634 PHE A N 1
ATOM 5188 C CA . PHE A 1 634 ? 10.406 33.969 23.5 1 92.19 634 PHE A CA 1
ATOM 5189 C C . PHE A 1 634 ? 9.961 34.656 24.781 1 92.19 634 PHE A C 1
ATOM 5191 O O . PHE A 1 634 ? 10.68 34.625 25.797 1 92.19 634 PHE A O 1
ATOM 5198 N N . SER A 1 635 ? 8.805 35.281 24.781 1 93.38 635 SER A N 1
ATOM 5199 C CA . SER A 1 635 ? 8.141 35.844 25.953 1 93.38 635 SER A CA 1
ATOM 5200 C C . SER A 1 635 ? 6.633 35.656 25.891 1 93.38 635 SER A C 1
ATOM 5202 O O . SER A 1 635 ? 6.035 35.688 24.812 1 93.38 635 SER A O 1
ATOM 5204 N N . GLY A 1 636 ? 6.086 35.312 27.031 1 93.88 636 GLY A N 1
ATOM 5205 C CA . GLY A 1 636 ? 4.645 35.156 27 1 93.88 636 GLY A CA 1
ATOM 5206 C C . GLY A 1 636 ? 4.023 34.969 28.359 1 93.88 636 GLY A C 1
ATOM 5207 O O . GLY A 1 636 ? 4.727 34.719 29.344 1 93.88 636 GLY A O 1
ATOM 5208 N N . VAL A 1 637 ? 2.818 35.281 28.516 1 93.62 637 VAL A N 1
ATOM 5209 C CA . VAL A 1 637 ? 1.979 34.969 29.656 1 93.62 637 VAL A CA 1
ATOM 5210 C C . VAL A 1 637 ? 1.16 33.719 29.359 1 93.62 637 VAL A C 1
ATOM 5212 O O . VAL A 1 637 ? 0.23 33.75 28.547 1 93.62 637 VAL A O 1
ATOM 5215 N N . LEU A 1 638 ? 1.401 32.656 30 1 90.81 638 LEU A N 1
ATOM 5216 C CA . LEU A 1 638 ? 0.962 31.328 29.562 1 90.81 638 LEU A CA 1
ATOM 5217 C C . LEU A 1 638 ? -0.116 30.781 30.484 1 90.81 638 LEU A C 1
ATOM 5219 O O . LEU A 1 638 ? -0.482 29.609 30.375 1 90.81 638 LEU A O 1
ATOM 5223 N N . SER A 1 639 ? -0.531 31.5 31.375 1 88.06 639 SER A N 1
ATOM 5224 C CA . SER A 1 639 ? -1.578 31.062 32.281 1 88.06 639 SER A CA 1
ATOM 5225 C C . SER A 1 639 ? -2.717 32.062 32.375 1 88.06 639 SER A C 1
ATOM 5227 O O . SER A 1 639 ? -2.482 33.281 32.562 1 88.06 639 SER A O 1
ATOM 5229 N N . SER A 1 640 ? -3.881 31.625 32.219 1 84.75 640 SER A N 1
ATOM 5230 C CA . SER A 1 640 ? -5.047 32.5 32.25 1 84.75 640 SER A CA 1
ATOM 5231 C C . SER A 1 640 ? -5.262 33.031 33.656 1 84.75 640 SER A C 1
ATOM 5233 O O . SER A 1 640 ? -5.727 34.156 33.844 1 84.75 640 SER A O 1
ATOM 5235 N N . ALA A 1 641 ? -4.914 32.219 34.625 1 85.19 641 ALA A N 1
ATOM 5236 C CA . ALA A 1 641 ? -5.043 32.688 36 1 85.19 641 ALA A CA 1
ATOM 5237 C C . ALA A 1 641 ? -4.105 33.844 36.281 1 85.19 641 ALA A C 1
ATOM 5239 O O . ALA A 1 641 ? -4.469 34.781 37 1 85.19 641 ALA A O 1
ATOM 5240 N N . ILE A 1 642 ? -2.994 33.781 35.688 1 88.38 642 ILE A N 1
ATOM 5241 C CA . ILE A 1 642 ? -2.008 34.844 35.875 1 88.38 642 ILE A CA 1
ATOM 5242 C C . ILE A 1 642 ? -2.5 36.125 35.25 1 88.38 642 ILE A C 1
ATOM 5244 O O . ILE A 1 642 ? -2.408 37.188 35.844 1 88.38 642 ILE A O 1
ATOM 5248 N N . SER A 1 643 ? -2.99 36 34.094 1 89.75 643 SER A N 1
ATOM 5249 C CA . SER A 1 643 ? -3.51 37.188 33.406 1 89.75 643 SER A CA 1
ATOM 5250 C C . SER A 1 643 ? -4.688 37.781 34.188 1 89.75 643 SER A C 1
ATOM 5252 O O . SER A 1 643 ? -4.84 39 34.25 1 89.75 643 SER A O 1
ATOM 5254 N N . PHE A 1 644 ? -5.469 36.938 34.75 1 88.88 644 PHE A N 1
ATOM 5255 C CA . PHE A 1 644 ? -6.598 37.375 35.562 1 88.88 644 PHE A CA 1
ATOM 5256 C C . PHE A 1 644 ? -6.117 38.156 36.781 1 88.88 644 PHE A C 1
ATOM 5258 O O . PHE A 1 644 ? -6.664 39.219 37.125 1 88.88 644 PHE A O 1
ATOM 5265 N N . ILE A 1 645 ? -5.141 37.719 37.375 1 87.5 645 ILE A N 1
ATOM 5266 C CA . ILE A 1 645 ? -4.617 38.281 38.625 1 87.5 645 ILE A CA 1
ATOM 5267 C C . ILE A 1 645 ? -3.918 39.594 38.312 1 87.5 645 ILE A C 1
ATOM 5269 O O . ILE A 1 645 ? -4.215 40.625 38.938 1 87.5 645 ILE A O 1
ATOM 5273 N N . PHE A 1 646 ? -3.049 39.656 37.406 1 90.12 646 PHE A N 1
ATOM 5274 C CA . PHE A 1 646 ? -2.197 40.812 37.188 1 90.12 646 PHE A CA 1
ATOM 5275 C C . PHE A 1 646 ? -2.982 41.938 36.531 1 90.12 646 PHE A C 1
ATOM 5277 O O . PHE A 1 646 ? -2.703 43.125 36.75 1 90.12 646 PHE A O 1
ATOM 5284 N N . GLU A 1 647 ? -3.924 41.562 35.625 1 90.56 647 GLU A N 1
ATOM 5285 C CA . GLU A 1 647 ? -4.766 42.625 35.062 1 90.56 647 GLU A CA 1
ATOM 5286 C C . GLU A 1 647 ? -5.488 43.406 36.156 1 90.56 647 GLU A C 1
ATOM 5288 O O . GLU A 1 647 ? -5.609 44.625 36.062 1 90.56 647 GLU A O 1
ATOM 5293 N N . ARG A 1 648 ? -5.945 42.781 37.156 1 89.38 648 ARG A N 1
ATOM 5294 C CA . ARG A 1 648 ? -6.699 43.406 38.219 1 89.38 648 ARG A CA 1
ATOM 5295 C C . ARG A 1 648 ? -5.766 44.062 39.25 1 89.38 648 ARG A C 1
ATOM 5297 O O . ARG A 1 648 ? -6.102 45.094 39.844 1 89.38 648 ARG A O 1
ATOM 5304 N N . LEU A 1 649 ? -4.68 43.438 39.469 1 88 649 LEU A N 1
ATOM 5305 C CA . LEU A 1 649 ? -3.674 44.062 40.344 1 88 649 LEU A CA 1
ATOM 5306 C C . LEU A 1 649 ? -3.262 45.438 39.781 1 88 649 LEU A C 1
ATOM 5308 O O . LEU A 1 649 ? -3.117 46.406 40.531 1 88 649 LEU A O 1
ATOM 5312 N N . ASN A 1 650 ? -3.047 45.469 38.531 1 90 650 ASN A N 1
ATOM 5313 C CA . ASN A 1 650 ? -2.639 46.719 37.875 1 90 650 ASN A CA 1
ATOM 5314 C C . ASN A 1 650 ? -3.73 47.781 37.938 1 90 650 ASN A C 1
ATOM 5316 O O . ASN A 1 650 ? -3.441 48.969 37.906 1 90 650 ASN A O 1
ATOM 5320 N N . LYS A 1 651 ? -4.941 47.344 38.094 1 88 651 LYS A N 1
ATOM 5321 C CA . LYS A 1 651 ? -6.055 48.281 38.25 1 88 651 LYS A CA 1
ATOM 5322 C C . LYS A 1 651 ? -6.207 48.719 39.688 1 88 651 LYS A C 1
ATOM 5324 O O . LYS A 1 651 ? -7.098 49.5 40 1 88 651 LYS A O 1
ATOM 5329 N N . GLY A 1 652 ? -5.453 48.156 40.656 1 84.06 652 GLY A N 1
ATOM 5330 C CA . GLY A 1 652 ? -5.406 48.625 42.031 1 84.06 652 GLY A CA 1
ATOM 5331 C C . GLY A 1 652 ? -6.195 47.781 43 1 84.06 652 GLY A C 1
ATOM 5332 O O . GLY A 1 652 ? -6.344 48.125 44.156 1 84.06 652 GLY A O 1
ATOM 5333 N N . MET A 1 653 ? -6.625 46.594 42.562 1 87.5 653 MET A N 1
ATOM 5334 C CA . MET A 1 653 ? -7.383 45.719 43.438 1 87.5 653 MET A CA 1
ATOM 5335 C C . MET A 1 653 ? -6.453 44.969 44.375 1 87.5 653 MET A C 1
ATOM 5337 O O . MET A 1 653 ? -5.312 44.656 44.031 1 87.5 653 MET A O 1
ATOM 5341 N N . SER A 1 654 ? -6.969 44.719 45.562 1 84 654 SER A N 1
ATOM 5342 C CA . SER A 1 654 ? -6.176 43.969 46.531 1 84 654 SER A CA 1
ATOM 5343 C C . SER A 1 654 ? -6.09 42.5 46.125 1 84 654 SER A C 1
ATOM 5345 O O . SER A 1 654 ? -7.008 41.938 45.5 1 84 654 SER A O 1
ATOM 5347 N N . PHE A 1 655 ? -5.094 41.875 46.5 1 83.81 655 PHE A N 1
ATOM 5348 C CA . PHE A 1 655 ? -4.848 40.5 46.156 1 83.81 655 PHE A CA 1
ATOM 5349 C C . PHE A 1 655 ? -5.949 39.594 46.719 1 83.81 655 PHE A C 1
ATOM 5351 O O . PHE A 1 655 ? -6.367 38.625 46.062 1 83.81 655 PHE A O 1
ATOM 5358 N N . TYR A 1 656 ? -6.336 39.875 47.844 1 78.31 656 TYR A N 1
ATOM 5359 C CA . TYR A 1 656 ? -7.402 39.094 48.469 1 78.31 656 TYR A CA 1
ATOM 5360 C C . TYR A 1 656 ? -8.68 39.156 47.656 1 78.31 656 TYR A C 1
ATOM 5362 O O . TYR A 1 656 ? -9.32 38.125 47.406 1 78.31 656 TYR A O 1
ATOM 5370 N N . LYS A 1 657 ? -9.07 40.312 47.281 1 83.94 657 LYS A N 1
ATOM 5371 C CA . LYS A 1 657 ? -10.273 40.469 46.469 1 83.94 657 LYS A CA 1
ATOM 5372 C C . LYS A 1 657 ? -10.141 39.75 45.125 1 83.94 657 LYS A C 1
ATOM 5374 O O . LYS A 1 657 ? -11.125 39.219 44.625 1 83.94 657 LYS A O 1
ATOM 5379 N N . ILE A 1 658 ? -8.992 39.75 44.625 1 88.25 658 ILE A N 1
ATOM 5380 C CA . ILE A 1 658 ? -8.742 39.125 43.344 1 88.25 658 ILE A CA 1
ATOM 5381 C C . ILE A 1 658 ? -8.938 37.594 43.5 1 88.25 658 ILE A C 1
ATOM 5383 O O . ILE A 1 658 ? -9.531 36.969 42.625 1 88.25 658 ILE A O 1
ATOM 5387 N N . ILE A 1 659 ? -8.453 37.031 44.438 1 82.69 659 ILE A N 1
ATOM 5388 C CA . ILE A 1 659 ? -8.57 35.594 44.656 1 82.69 659 ILE A CA 1
ATOM 5389 C C . ILE A 1 659 ? -10.039 35.219 44.812 1 82.69 659 ILE A C 1
ATOM 5391 O O . ILE A 1 659 ? -10.484 34.188 44.281 1 82.69 659 ILE A O 1
ATOM 5395 N N . VAL A 1 660 ? -10.727 36 45.531 1 82.81 660 VAL A N 1
ATOM 5396 C CA . VAL A 1 660 ? -12.148 35.75 45.75 1 82.81 660 VAL A CA 1
ATOM 5397 C C . VAL A 1 660 ? -12.891 35.812 44.406 1 82.81 660 VAL A C 1
ATOM 5399 O O . VAL A 1 660 ? -13.727 34.938 44.125 1 82.81 660 VAL A O 1
ATOM 5402 N N . LEU A 1 661 ? -12.562 36.75 43.688 1 86.62 661 LEU A N 1
ATOM 5403 C CA . LEU A 1 661 ? -13.195 36.906 42.375 1 86.62 661 LEU A CA 1
ATOM 5404 C C . LEU A 1 661 ? -12.812 35.75 41.438 1 86.62 661 LEU A C 1
ATOM 5406 O O . LEU A 1 661 ? -13.625 35.312 40.625 1 86.62 661 LEU A O 1
ATOM 5410 N N . ALA A 1 662 ? -11.602 35.406 41.531 1 85.5 662 ALA A N 1
ATOM 5411 C CA . ALA A 1 662 ? -11.141 34.281 40.719 1 85.5 662 ALA A CA 1
ATOM 5412 C C . ALA A 1 662 ? -11.914 33 41.062 1 85.5 662 ALA A C 1
ATOM 5414 O O . ALA A 1 662 ? -12.289 32.25 40.156 1 85.5 662 ALA A O 1
ATOM 5415 N N . LEU A 1 663 ? -12.133 32.812 42.25 1 80.62 663 LEU A N 1
ATOM 5416 C CA . LEU A 1 663 ? -12.883 31.625 42.656 1 80.62 663 LEU A CA 1
ATOM 5417 C C . LEU A 1 663 ? -14.328 31.703 42.188 1 80.62 663 LEU A C 1
ATOM 5419 O O . LEU A 1 663 ? -14.922 30.672 41.844 1 80.62 663 LEU A O 1
ATOM 5423 N N . GLN A 1 664 ? -14.82 32.844 42.094 1 82.44 664 GLN A N 1
ATOM 5424 C CA . GLN A 1 664 ? -16.188 33.062 41.625 1 82.44 664 GLN A CA 1
ATOM 5425 C C . GLN A 1 664 ? -16.266 32.875 40.094 1 82.44 664 GLN A C 1
ATOM 5427 O O . GLN A 1 664 ? -17.328 32.562 39.562 1 82.44 664 GLN A O 1
ATOM 5432 N N . SER A 1 665 ? -15.18 33.188 39.5 1 78.94 665 SER A N 1
ATOM 5433 C CA . SER A 1 665 ? -15.148 33.125 38.062 1 78.94 665 SER A CA 1
ATOM 5434 C C . SER A 1 665 ? -14.891 31.688 37.562 1 78.94 665 SER A C 1
ATOM 5436 O O . SER A 1 665 ? -14.734 31.453 36.375 1 78.94 665 SER A O 1
ATOM 5438 N N . GLY A 1 666 ? -14.703 30.766 38.5 1 75 666 GLY A N 1
ATOM 5439 C CA . GLY A 1 666 ? -14.617 29.375 38.094 1 75 666 GLY A CA 1
ATOM 5440 C C . GLY A 1 666 ? -13.242 28.781 38.281 1 75 666 GLY A C 1
ATOM 5441 O O . GLY A 1 666 ? -13.047 27.578 38.062 1 75 666 GLY A O 1
ATOM 5442 N N . PHE A 1 667 ? -12.242 29.578 38.719 1 78.56 667 PHE A N 1
ATOM 5443 C CA . PHE A 1 667 ? -10.938 29.016 39.031 1 78.56 667 PHE A CA 1
ATOM 5444 C C . PHE A 1 667 ? -10.984 28.219 40.344 1 78.56 667 PHE A C 1
ATOM 5446 O O . PHE A 1 667 ? -11.656 28.609 41.281 1 78.56 667 PHE A O 1
ATOM 5453 N N . SER A 1 668 ? -10.344 27.125 40.344 1 77.69 668 SER A N 1
ATOM 5454 C CA . SER A 1 668 ? -10.219 26.375 41.594 1 77.69 668 SER A CA 1
ATOM 5455 C C . SER A 1 668 ? -9.078 26.922 42.438 1 77.69 668 SER A C 1
ATOM 5457 O O . SER A 1 668 ? -8.195 27.625 41.938 1 77.69 668 SER A O 1
ATOM 5459 N N . LEU A 1 669 ? -9.164 26.641 43.688 1 75.38 669 LEU A N 1
ATOM 5460 C CA . LEU A 1 669 ? -8.102 27.062 44.594 1 75.38 669 LEU A CA 1
ATOM 5461 C C . LEU A 1 669 ? -6.762 26.469 44.188 1 75.38 669 LEU A C 1
ATOM 5463 O O . LEU A 1 669 ? -5.723 27.125 44.344 1 75.38 669 LEU A O 1
ATOM 5467 N N . LYS A 1 670 ? -6.82 25.297 43.719 1 76.25 670 LYS A N 1
ATOM 5468 C CA . LYS A 1 670 ? -5.602 24.641 43.25 1 76.25 670 LYS A CA 1
ATOM 5469 C C . LYS A 1 670 ? -5.023 25.359 42.031 1 76.25 670 LYS A C 1
ATOM 5471 O O . LYS A 1 670 ? -3.805 25.5 41.906 1 76.25 670 LYS A O 1
ATOM 5476 N N . ASP A 1 671 ? -5.852 25.844 41.188 1 78.75 671 ASP A N 1
ATOM 5477 C CA . ASP A 1 671 ? -5.414 26.562 39.969 1 78.75 671 ASP A CA 1
ATOM 5478 C C . ASP A 1 671 ? -4.688 27.859 40.344 1 78.75 671 ASP A C 1
ATOM 5480 O O . ASP A 1 671 ? -3.633 28.156 39.781 1 78.75 671 ASP A O 1
ATOM 5484 N N . ILE A 1 672 ? -5.277 28.469 41.25 1 80.94 672 ILE A N 1
ATOM 5485 C CA . ILE A 1 672 ? -4.727 29.766 41.656 1 80.94 672 ILE A CA 1
ATOM 5486 C C . ILE A 1 672 ? -3.393 29.547 42.375 1 80.94 672 ILE A C 1
ATOM 5488 O O . ILE A 1 672 ? -2.432 30.281 42.125 1 80.94 672 ILE A O 1
ATOM 5492 N N . TYR A 1 673 ? -3.43 28.547 43.156 1 80.06 673 TYR A N 1
ATOM 5493 C CA . TYR A 1 673 ? -2.211 28.234 43.906 1 80.06 673 TYR A CA 1
ATOM 5494 C C . TYR A 1 673 ? -1.077 27.875 42.938 1 80.06 673 TYR A C 1
ATOM 5496 O O . TYR A 1 673 ? 0.038 28.375 43.062 1 80.06 673 TYR A O 1
ATOM 5504 N N . HIS A 1 674 ? -1.324 27.078 42.031 1 84.12 674 HIS A N 1
ATOM 5505 C CA . HIS A 1 674 ? -0.32 26.672 41.062 1 84.12 674 HIS A CA 1
ATOM 5506 C C . HIS A 1 674 ? 0.128 27.844 40.219 1 84.12 674 HIS A C 1
ATOM 5508 O O . HIS A 1 674 ? 1.297 27.938 39.812 1 84.12 674 HIS A O 1
ATOM 5514 N N . ALA A 1 675 ? -0.775 28.672 39.938 1 85.12 675 ALA A N 1
ATOM 5515 C CA . ALA A 1 675 ? -0.457 29.844 39.125 1 85.12 675 ALA A CA 1
ATOM 5516 C C . ALA A 1 675 ? 0.485 30.781 39.875 1 85.12 675 ALA A C 1
ATOM 5518 O O . ALA A 1 675 ? 1.472 31.266 39.312 1 85.12 675 ALA A O 1
ATOM 5519 N N . ILE A 1 676 ? 0.22 30.938 41.125 1 82.88 676 ILE A N 1
ATOM 5520 C CA . ILE A 1 676 ? 0.981 31.891 41.938 1 82.88 676 ILE A CA 1
ATOM 5521 C C . ILE A 1 676 ? 2.387 31.344 42.188 1 82.88 676 ILE A C 1
ATOM 5523 O O . ILE A 1 676 ? 3.354 32.094 42.25 1 82.88 676 ILE A O 1
ATOM 5527 N N . LEU A 1 677 ? 2.439 30.047 42.188 1 84.31 677 LEU A N 1
ATOM 5528 C CA . LEU A 1 677 ? 3.74 29.422 42.406 1 84.31 677 LEU A CA 1
ATOM 5529 C C . LEU A 1 677 ? 4.516 29.328 41.094 1 84.31 677 LEU A C 1
ATOM 5531 O O . LEU A 1 677 ? 5.707 29 41.094 1 84.31 677 LEU A O 1
ATOM 5535 N N . GLY A 1 678 ? 3.83 29.609 40.031 1 88.56 678 GLY A N 1
ATOM 5536 C CA . GLY A 1 678 ? 4.473 29.562 38.719 1 88.56 678 GLY A CA 1
ATOM 5537 C C . GLY A 1 678 ? 4.551 28.172 38.125 1 88.56 678 GLY A C 1
ATOM 5538 O O . GLY A 1 678 ? 5.277 27.938 37.156 1 88.56 678 GLY A O 1
ATOM 5539 N N . LYS A 1 679 ? 3.893 27.266 38.75 1 88.5 679 LYS A N 1
ATOM 5540 C CA . LYS A 1 679 ? 3.971 25.875 38.312 1 88.5 679 LYS A CA 1
ATOM 5541 C C . LYS A 1 679 ? 3.354 25.719 36.938 1 88.5 679 LYS A C 1
ATOM 5543 O O . LYS A 1 679 ? 3.936 25.062 36.062 1 88.5 679 LYS A O 1
ATOM 5548 N N . ASP A 1 680 ? 2.203 26.25 36.688 1 89.5 680 ASP A N 1
ATOM 5549 C CA . ASP A 1 680 ? 1.53 26.156 35.406 1 89.5 680 ASP A CA 1
ATOM 5550 C C . ASP A 1 680 ? 2.369 26.781 34.281 1 89.5 680 ASP A C 1
ATOM 5552 O O . ASP A 1 680 ? 2.504 26.203 33.188 1 89.5 680 ASP A O 1
ATOM 5556 N N . SER A 1 681 ? 2.816 27.922 34.594 1 93.31 681 SER A N 1
ATOM 5557 C CA . SER A 1 681 ? 3.652 28.625 33.625 1 93.31 681 SER A CA 1
ATOM 5558 C C . SER A 1 681 ? 4.918 27.828 33.312 1 93.31 681 SER A C 1
ATOM 5560 O O . SER A 1 681 ? 5.383 27.812 32.188 1 93.31 681 SER A O 1
ATOM 5562 N N . ALA A 1 682 ? 5.422 27.25 34.312 1 94.81 682 ALA A N 1
ATOM 5563 C CA . ALA A 1 682 ? 6.641 26.469 34.156 1 94.81 682 ALA A CA 1
ATOM 5564 C C . ALA A 1 682 ? 6.387 25.25 33.25 1 94.81 682 ALA A C 1
ATOM 5566 O O . ALA A 1 682 ? 7.219 24.906 32.406 1 94.81 682 ALA A O 1
ATOM 5567 N N . GLU A 1 683 ? 5.289 24.625 33.5 1 94.25 683 GLU A N 1
ATOM 5568 C CA . GLU A 1 683 ? 4.941 23.453 32.688 1 94.25 683 GLU A CA 1
ATOM 5569 C C . GLU A 1 683 ? 4.746 23.844 31.234 1 94.25 683 GLU A C 1
ATOM 5571 O O . GLU A 1 683 ? 5.258 23.156 30.344 1 94.25 683 GLU A O 1
ATOM 5576 N N . ASN A 1 684 ? 4.02 24.844 31 1 94.38 684 ASN A N 1
ATOM 5577 C CA . ASN A 1 684 ? 3.789 25.312 29.641 1 94.38 684 ASN A CA 1
ATOM 5578 C C . ASN A 1 684 ? 5.086 25.766 28.969 1 94.38 684 ASN A C 1
ATOM 5580 O O . ASN A 1 684 ? 5.301 25.516 27.797 1 94.38 684 ASN A O 1
ATOM 5584 N N . LEU A 1 685 ? 5.855 26.453 29.719 1 95.88 685 LEU A N 1
ATOM 5585 C CA . LEU A 1 685 ? 7.129 26.922 29.172 1 95.88 685 LEU A CA 1
ATOM 5586 C C . LEU A 1 685 ? 8.023 25.75 28.812 1 95.88 685 LEU A C 1
ATOM 5588 O O . LEU A 1 685 ? 8.758 25.812 27.812 1 95.88 685 LEU A O 1
ATOM 5592 N N . LEU A 1 686 ? 7.988 24.75 29.641 1 96.38 686 LEU A N 1
ATOM 5593 C CA . LEU A 1 686 ? 8.781 23.547 29.344 1 96.38 686 LEU A CA 1
ATOM 5594 C C . LEU A 1 686 ? 8.375 22.938 28.016 1 96.38 686 LEU A C 1
ATOM 5596 O O . LEU A 1 686 ? 9.242 22.578 27.203 1 96.38 686 LEU A O 1
ATOM 5600 N N . ILE A 1 687 ? 7.105 22.812 27.766 1 95.25 687 ILE A N 1
ATOM 5601 C CA . ILE A 1 687 ? 6.605 22.234 26.531 1 95.25 687 ILE A CA 1
ATOM 5602 C C . ILE A 1 687 ? 7.066 23.094 25.344 1 95.25 687 ILE A C 1
ATOM 5604 O O . ILE A 1 687 ? 7.527 22.547 24.328 1 95.25 687 ILE A O 1
ATOM 5608 N N . ILE A 1 688 ? 6.957 24.375 25.469 1 93.94 688 ILE A N 1
ATOM 5609 C CA . ILE A 1 688 ? 7.359 25.281 24.406 1 93.94 688 ILE A CA 1
ATOM 5610 C C . ILE A 1 688 ? 8.859 25.156 24.156 1 93.94 688 ILE A C 1
ATOM 5612 O O . ILE A 1 688 ? 9.297 25.078 23 1 93.94 688 ILE A O 1
ATOM 5616 N N . ALA A 1 689 ? 9.656 25.141 25.188 1 93.62 689 ALA A N 1
ATOM 5617 C CA . ALA A 1 689 ? 11.102 25.031 25.078 1 93.62 689 ALA A CA 1
ATOM 5618 C C . ALA A 1 689 ? 11.5 23.734 24.359 1 93.62 689 ALA A C 1
ATOM 5620 O O . ALA A 1 689 ? 12.367 23.75 23.484 1 93.62 689 ALA A O 1
ATOM 5621 N N . ARG A 1 690 ? 10.891 22.688 24.75 1 93.06 690 ARG A N 1
ATOM 5622 C CA . ARG A 1 690 ? 11.188 21.391 24.125 1 93.06 690 ARG A CA 1
ATOM 5623 C C . ARG A 1 690 ? 10.781 21.375 22.656 1 93.06 690 ARG A C 1
ATOM 5625 O O . ARG A 1 690 ? 11.484 20.828 21.812 1 93.06 690 ARG A O 1
ATOM 5632 N N . GLU A 1 691 ? 9.68 21.938 22.328 1 90.44 691 GLU A N 1
ATOM 5633 C CA . GLU A 1 691 ? 9.234 22.031 20.938 1 90.44 691 GLU A CA 1
ATOM 5634 C C . GLU A 1 691 ? 10.203 22.859 20.094 1 90.44 691 GLU A C 1
ATOM 5636 O O . GLU A 1 691 ? 10.328 22.656 18.891 1 90.44 691 GLU A O 1
ATOM 5641 N N . LEU A 1 692 ? 10.797 23.766 20.766 1 87.56 692 LEU A N 1
ATOM 5642 C CA . LEU A 1 692 ? 11.758 24.625 20.078 1 87.56 692 LEU A CA 1
ATOM 5643 C C . LEU A 1 692 ? 13.109 23.938 19.953 1 87.56 692 LEU A C 1
ATOM 5645 O O . LEU A 1 692 ? 14.062 24.516 19.422 1 87.56 692 LEU A O 1
ATOM 5649 N N . GLY A 1 693 ? 13.234 22.734 20.516 1 83.94 693 GLY A N 1
ATOM 5650 C CA . GLY A 1 693 ? 14.406 21.906 20.25 1 83.94 693 GLY A CA 1
ATOM 5651 C C . GLY A 1 693 ? 15.344 21.828 21.453 1 83.94 693 GLY A C 1
ATOM 5652 O O . GLY A 1 693 ? 16.391 21.172 21.375 1 83.94 693 GLY A O 1
ATOM 5653 N N . TYR A 1 694 ? 15.008 22.422 22.625 1 89.38 694 TYR A N 1
ATOM 5654 C CA . TYR A 1 694 ? 15.875 22.375 23.797 1 89.38 694 TYR A CA 1
ATOM 5655 C C . TYR A 1 694 ? 15.695 21.078 24.578 1 89.38 694 TYR A C 1
ATOM 5657 O O . TYR A 1 694 ? 14.578 20.578 24.688 1 89.38 694 TYR A O 1
ATOM 5665 N N . ASN A 1 695 ? 16.781 20.547 25.047 1 92.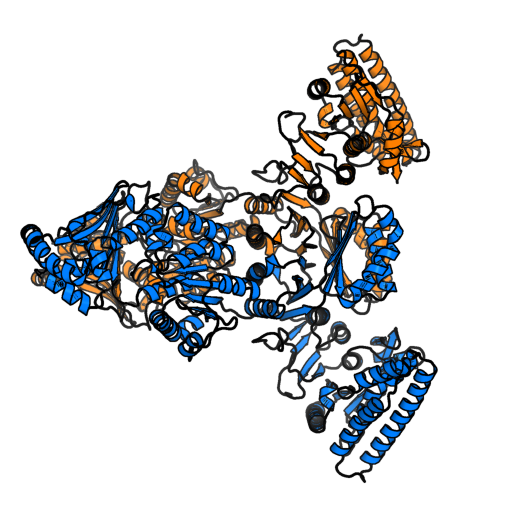56 695 ASN A N 1
ATOM 5666 C CA . ASN A 1 695 ? 16.75 19.359 25.906 1 92.56 695 ASN A CA 1
ATOM 5667 C C . ASN A 1 695 ? 16.859 19.734 27.375 1 92.56 695 ASN A C 1
ATOM 5669 O O . ASN A 1 695 ? 17.922 19.625 27.984 1 92.56 695 ASN A O 1
ATOM 5673 N N . ILE A 1 696 ? 15.719 20.203 27.922 1 95.25 696 ILE A N 1
ATOM 5674 C CA . ILE A 1 696 ? 15.758 20.703 29.281 1 95.25 696 ILE A CA 1
ATOM 5675 C C . ILE A 1 696 ? 14.734 19.953 30.141 1 95.25 696 ILE A C 1
ATOM 5677 O O . ILE A 1 696 ? 13.867 19.25 29.609 1 95.25 696 ILE A O 1
ATOM 5681 N N . GLU A 1 697 ? 14.867 19.984 31.438 1 96.81 697 GLU A N 1
ATOM 5682 C CA . GLU A 1 697 ? 13.93 19.469 32.438 1 96.81 697 GLU A CA 1
ATOM 5683 C C . GLU A 1 697 ? 13.289 20.609 33.219 1 96.81 697 GLU A C 1
ATOM 5685 O O . GLU A 1 697 ? 13.703 21.766 33.094 1 96.81 697 GLU A O 1
ATOM 5690 N N . ILE A 1 698 ? 12.234 20.297 33.969 1 94.94 698 ILE A N 1
ATOM 5691 C CA . ILE A 1 698 ? 11.492 21.312 34.719 1 94.94 698 ILE A CA 1
ATOM 5692 C C . ILE A 1 698 ? 12.43 22.031 35.688 1 94.94 698 ILE A C 1
ATOM 5694 O O . ILE A 1 698 ? 12.281 23.234 35.938 1 94.94 698 ILE A O 1
ATOM 5698 N N . LYS A 1 699 ? 13.469 21.297 36.156 1 93.88 699 LYS A N 1
ATOM 5699 C CA . LYS A 1 699 ? 14.406 21.859 37.125 1 93.88 699 LYS A CA 1
ATOM 5700 C C . LYS A 1 699 ? 15.289 22.922 36.5 1 93.88 699 LYS A C 1
ATOM 5702 O O . LYS A 1 699 ? 15.859 23.766 37.188 1 93.88 699 LYS A O 1
ATOM 5707 N N . ASP A 1 700 ? 15.422 22.938 35.188 1 95.44 700 ASP A N 1
ATOM 5708 C CA . ASP A 1 700 ? 16.281 23.875 34.469 1 95.44 700 ASP A CA 1
ATOM 5709 C C . ASP A 1 700 ? 15.594 25.234 34.312 1 95.44 700 ASP A C 1
ATOM 5711 O O . ASP A 1 700 ? 16.219 26.219 33.906 1 95.44 700 ASP A O 1
ATOM 5715 N N . ILE A 1 701 ? 14.352 25.359 34.656 1 96.25 701 ILE A N 1
ATOM 5716 C CA . ILE A 1 701 ? 13.602 26.609 34.562 1 96.25 701 ILE A CA 1
ATOM 5717 C C . ILE A 1 701 ? 13.719 27.375 35.906 1 96.25 701 ILE A C 1
ATOM 5719 O O . ILE A 1 701 ? 13.406 26.828 36.969 1 96.25 701 ILE A O 1
ATOM 5723 N N . GLU A 1 702 ? 14.242 28.5 35.844 1 96 702 GLU A N 1
ATOM 5724 C CA . GLU A 1 702 ? 14.32 29.359 37.031 1 96 702 GLU A CA 1
ATOM 5725 C C . GLU A 1 702 ? 12.984 30.047 37.312 1 96 702 GLU A C 1
ATOM 5727 O O . GLU A 1 702 ? 12.539 30.875 36.5 1 96 702 GLU A O 1
ATOM 5732 N N . ILE A 1 703 ? 12.375 29.734 38.375 1 94.12 703 ILE A N 1
ATOM 5733 C CA . ILE A 1 703 ? 11.07 30.297 38.719 1 94.12 703 ILE A CA 1
ATOM 5734 C C . ILE A 1 703 ? 11.227 31.281 39.875 1 94.12 703 ILE A C 1
ATOM 5736 O O . ILE A 1 703 ? 11.742 30.938 40.938 1 94.12 703 ILE A O 1
ATOM 5740 N N . LYS A 1 704 ? 10.969 32.469 39.656 1 89.88 704 LYS A N 1
ATOM 5741 C CA . LYS A 1 704 ? 10.797 33.469 40.719 1 89.88 704 LYS A CA 1
ATOM 5742 C C . LYS A 1 704 ? 9.328 33.656 41.062 1 89.88 704 LYS A C 1
ATOM 5744 O O . LYS A 1 704 ? 8.633 34.469 40.438 1 89.88 704 LYS A O 1
ATOM 5749 N N . PRO A 1 705 ? 8.914 32.938 42.062 1 83.44 705 PRO A N 1
ATOM 5750 C CA . PRO A 1 705 ? 7.484 32.938 42.375 1 83.44 705 PRO A CA 1
ATOM 5751 C C . PRO A 1 705 ? 6.957 34.312 42.75 1 83.44 705 PRO A C 1
ATOM 5753 O O . PRO A 1 705 ? 7.734 35.188 43.125 1 83.44 705 PRO A O 1
ATOM 5756 N N . ILE A 1 706 ? 5.715 34.438 42.531 1 80.25 706 ILE A N 1
ATOM 5757 C CA . ILE A 1 706 ? 5.055 35.719 42.875 1 80.25 706 ILE A CA 1
ATOM 5758 C C . ILE A 1 706 ? 5.102 35.906 44.375 1 80.25 706 ILE A C 1
ATOM 5760 O O . ILE A 1 706 ? 5.301 37.031 44.844 1 80.25 706 ILE A O 1
ATOM 5764 N N . ILE A 1 707 ? 4.938 34.781 45.062 1 72.31 707 ILE A N 1
ATOM 5765 C CA . ILE A 1 707 ? 4.988 34.844 46.531 1 72.31 707 ILE A CA 1
ATOM 5766 C C . ILE A 1 707 ? 6.039 33.875 47.031 1 72.31 707 ILE A C 1
ATOM 5768 O O . ILE A 1 707 ? 6.348 32.875 46.406 1 72.31 707 ILE A O 1
ATOM 5772 N N . SER A 1 708 ? 6.742 34.281 48.219 1 64.38 708 SER A N 1
ATOM 5773 C CA . SER A 1 708 ? 7.77 33.438 48.844 1 64.38 708 SER A CA 1
ATOM 5774 C C . SER A 1 708 ? 7.219 32.062 49.219 1 64.38 708 SER A C 1
ATOM 5776 O O . SER A 1 708 ? 6.051 31.953 49.594 1 64.38 708 SER A O 1
ATOM 5778 N N . LYS A 1 709 ? 7.93 30.969 48.938 1 60.56 709 LYS A N 1
ATOM 5779 C CA . LYS A 1 709 ? 7.594 29.562 49.156 1 60.56 709 LYS A CA 1
ATOM 5780 C C . LYS A 1 709 ? 7.199 29.297 50.594 1 60.56 709 LYS A C 1
ATOM 5782 O O . LYS A 1 709 ? 6.59 28.266 50.906 1 60.56 709 LYS A O 1
ATOM 5787 N N . LYS A 1 710 ? 7.676 30.094 51.531 1 56.12 710 LYS A N 1
ATOM 5788 C CA . LYS A 1 710 ? 7.449 29.812 52.938 1 56.12 710 LYS A CA 1
ATOM 5789 C C . LYS A 1 710 ? 5.961 29.672 53.25 1 56.12 710 LYS A C 1
ATOM 5791 O O . LYS A 1 710 ? 5.578 29.078 54.25 1 56.12 710 LYS A O 1
ATOM 5796 N N . PHE A 1 711 ? 5.191 30.172 52.344 1 54.72 711 PHE A N 1
ATOM 5797 C CA . PHE A 1 711 ? 3.76 30.156 52.625 1 54.72 711 PHE A CA 1
ATOM 5798 C C . PHE A 1 711 ? 3.145 28.828 52.188 1 54.72 711 PHE A C 1
ATOM 5800 O O . PHE A 1 711 ? 1.923 28.672 52.219 1 54.72 711 PHE A O 1
ATOM 5807 N N . LEU A 1 712 ? 3.877 28 51.656 1 52.94 712 LEU A N 1
ATOM 5808 C CA . LEU A 1 712 ? 3.461 26.75 51.062 1 52.94 712 LEU A CA 1
ATOM 5809 C C . LEU A 1 712 ? 2.982 25.75 52.094 1 52.94 712 LEU A C 1
ATOM 5811 O O . LEU A 1 712 ? 2.797 24.562 51.812 1 52.94 712 LEU A O 1
ATOM 5815 N N . LYS A 1 713 ? 2.602 26.266 53.281 1 48.78 713 LYS A N 1
ATOM 5816 C CA . LYS A 1 713 ? 2.281 25.203 54.25 1 48.78 713 LYS A CA 1
ATOM 5817 C C . LYS A 1 713 ? 0.917 24.594 53.938 1 48.78 713 LYS A C 1
ATOM 5819 O O . LYS A 1 713 ? 0.24 25 53 1 48.78 713 LYS A O 1
ATOM 5824 N N . LYS A 1 714 ? 0.192 23.844 54.969 1 51.44 714 LYS A N 1
ATOM 5825 C CA . LYS A 1 714 ? -0.797 22.766 55.062 1 51.44 714 LYS A CA 1
ATOM 5826 C C . LYS A 1 714 ? -2.141 23.219 54.5 1 51.44 714 LYS A C 1
ATOM 5828 O O . LYS A 1 714 ? -2.842 22.438 53.844 1 51.44 714 LYS A O 1
ATOM 5833 N N . ASN A 1 715 ? -2.82 24.234 55 1 52.53 715 ASN A N 1
ATOM 5834 C CA . ASN A 1 715 ? -4.199 24.531 54.625 1 52.53 715 ASN A CA 1
ATOM 5835 C C . ASN A 1 715 ? -4.27 25.688 53.625 1 52.53 715 ASN A C 1
ATOM 5837 O O . ASN A 1 715 ? -4.082 26.844 54 1 52.53 715 ASN A O 1
ATOM 5841 N N . ILE A 1 716 ? -4.516 25.469 52.25 1 58.28 716 ILE A N 1
ATOM 5842 C CA . ILE A 1 716 ? -4.477 26.359 51.094 1 58.28 716 ILE A CA 1
ATOM 5843 C C . ILE A 1 716 ? -5.371 27.578 51.344 1 58.28 716 ILE A C 1
ATOM 5845 O O . ILE A 1 716 ? -5.008 28.703 51.031 1 58.28 716 ILE A O 1
ATOM 5849 N N . LYS A 1 717 ? -6.594 27.344 51.969 1 59.25 717 LYS A N 1
ATOM 5850 C CA . LYS A 1 717 ? -7.57 28.422 52.125 1 59.25 717 LYS A CA 1
ATOM 5851 C C . LYS A 1 717 ? -7.047 29.484 53.094 1 59.25 717 LYS A C 1
ATOM 5853 O O . LYS A 1 717 ? -7.133 30.672 52.812 1 59.25 717 LYS A O 1
ATOM 5858 N N . LYS A 1 718 ? -6.715 29.062 54.312 1 59.94 718 LYS A N 1
ATOM 5859 C CA . LYS A 1 718 ? -6.211 29.969 55.312 1 59.94 718 LYS A CA 1
ATOM 5860 C C . LYS A 1 718 ? -4.93 30.656 54.875 1 59.94 718 LYS A C 1
ATOM 5862 O O . LYS A 1 718 ? -4.727 31.844 55.125 1 59.94 718 LYS A O 1
ATOM 5867 N N . GLU A 1 719 ? -4.297 29.984 54.094 1 61.81 719 GLU A N 1
ATOM 5868 C CA . GLU A 1 719 ? -3.002 30.5 53.625 1 61.81 719 GLU A CA 1
ATOM 5869 C C . GLU A 1 719 ? -3.166 31.547 52.562 1 61.81 719 GLU A C 1
ATOM 5871 O O . GLU A 1 719 ? -2.443 32.562 52.531 1 61.81 719 GLU A O 1
ATOM 5876 N N . ILE A 1 720 ? -4.141 31.312 51.781 1 65.38 720 ILE A N 1
ATOM 5877 C CA . ILE A 1 720 ? -4.336 32.25 50.688 1 65.38 720 ILE A CA 1
ATOM 5878 C C . ILE A 1 720 ? -4.734 33.625 51.25 1 65.38 720 ILE A C 1
ATOM 5880 O O . ILE A 1 720 ? -4.309 34.656 50.75 1 65.38 720 ILE A O 1
ATOM 5884 N N . PHE A 1 721 ? -5.523 33.562 52.438 1 62.78 721 PHE A N 1
ATOM 5885 C CA . PHE A 1 721 ? -5.918 34.812 53.094 1 62.78 721 PHE A CA 1
ATOM 5886 C C . PHE A 1 721 ? -4.699 35.531 53.656 1 62.78 721 PHE A C 1
ATOM 5888 O O . PHE A 1 721 ? -4.566 36.75 53.469 1 62.78 721 PHE A O 1
ATOM 5895 N N . ASN A 1 722 ? -3.857 34.844 54.312 1 62.69 722 ASN A N 1
ATOM 5896 C CA . ASN A 1 722 ? -2.654 35.438 54.875 1 62.69 722 ASN A CA 1
ATOM 5897 C C . ASN A 1 722 ? -1.693 35.906 53.812 1 62.69 722 ASN A C 1
ATOM 5899 O O . ASN A 1 722 ? -1.069 36.969 53.938 1 62.69 722 ASN A O 1
ATOM 5903 N N . ILE A 1 723 ? -1.696 35.25 52.781 1 65.06 723 ILE A N 1
ATOM 5904 C CA . ILE A 1 723 ? -0.843 35.562 51.625 1 65.06 723 ILE A CA 1
ATOM 5905 C C . ILE A 1 723 ? -1.316 36.875 51 1 65.06 723 ILE A C 1
ATOM 5907 O O . ILE A 1 723 ? -0.502 37.719 50.625 1 65.06 723 ILE A O 1
ATOM 5911 N N . SER A 1 724 ? -2.613 36.938 51 1 68.25 724 SER A N 1
ATOM 5912 C CA . SER A 1 724 ? -3.197 38.125 50.375 1 68.25 724 SER A CA 1
ATOM 5913 C C . SER A 1 724 ? -2.773 39.406 51.094 1 68.25 724 SER A C 1
ATOM 5915 O O . SER A 1 724 ? -2.451 40.406 50.438 1 68.25 724 SER A O 1
ATOM 5917 N N . ILE A 1 725 ? -2.656 39.281 52.375 1 66.38 725 ILE A N 1
ATOM 5918 C CA . ILE A 1 725 ? -2.299 40.469 53.156 1 66.38 725 ILE A CA 1
ATOM 5919 C C . ILE A 1 725 ? -0.827 40.812 52.938 1 66.38 725 ILE A C 1
ATOM 5921 O O . ILE A 1 725 ? -0.476 41.969 52.719 1 66.38 725 ILE A O 1
ATOM 5925 N N . SER A 1 726 ? 0.022 39.844 52.906 1 65.56 726 SER A N 1
ATOM 5926 C CA . SER A 1 726 ? 1.457 40.031 52.719 1 65.56 726 SER A CA 1
ATOM 5927 C C . SER A 1 726 ? 1.777 40.531 51.312 1 65.56 726 SER A C 1
ATOM 5929 O O . SER A 1 726 ? 2.631 41.406 51.125 1 65.56 726 SER A O 1
ATOM 5931 N N . VAL A 1 727 ? 1.108 39.969 50.375 1 69.19 727 VAL A N 1
ATOM 5932 C CA . VAL A 1 727 ? 1.346 40.312 49 1 69.19 727 VAL A CA 1
ATOM 5933 C C . VAL A 1 727 ? 0.916 41.75 48.719 1 69.19 727 VAL A C 1
ATOM 5935 O O . VAL A 1 727 ? 1.607 42.5 48.031 1 69.19 727 VAL A O 1
ATOM 5938 N N . ASP A 1 728 ? -0.179 42.094 49.344 1 74.44 728 ASP A N 1
ATOM 5939 C CA . ASP A 1 728 ? -0.695 43.438 49.125 1 74.44 728 ASP A CA 1
ATOM 5940 C C . ASP A 1 728 ? 0.311 44.5 49.562 1 74.44 728 ASP A C 1
ATOM 5942 O O . ASP A 1 728 ? 0.518 45.5 48.875 1 74.44 728 ASP A O 1
ATOM 5946 N N . ASN A 1 729 ? 0.971 44.156 50.656 1 72.06 729 ASN A N 1
ATOM 5947 C CA . ASN A 1 729 ? 1.943 45.094 51.188 1 72.06 729 ASN A CA 1
ATOM 5948 C C . ASN A 1 729 ? 3.193 45.156 50.312 1 72.06 729 ASN A C 1
ATOM 5950 O O . ASN A 1 729 ? 3.734 46.219 50.031 1 72.06 729 ASN A O 1
ATOM 5954 N N . LYS A 1 730 ? 3.592 44.031 49.875 1 71.56 730 LYS A N 1
ATOM 5955 C CA . LYS A 1 730 ? 4.809 43.938 49.062 1 71.56 730 LYS A CA 1
ATOM 5956 C C . LYS A 1 730 ? 4.586 44.469 47.656 1 71.56 730 LYS A C 1
ATOM 5958 O O . LYS A 1 730 ? 5.457 45.156 47.094 1 71.56 730 LYS A O 1
ATOM 5963 N N . PHE A 1 731 ? 3.455 44.219 47.125 1 77.25 731 PHE A N 1
ATOM 5964 C CA . PHE A 1 731 ? 3.213 44.562 45.719 1 77.25 731 PHE A CA 1
ATOM 5965 C C . PHE A 1 731 ? 2.762 46 45.594 1 77.25 731 PHE A C 1
ATOM 5967 O O . PHE A 1 731 ? 2.908 46.594 44.5 1 77.25 731 PHE A O 1
ATOM 5974 N N . LYS A 1 732 ? 2.287 46.5 46.688 1 77.38 732 LYS A N 1
ATOM 5975 C CA . LYS A 1 732 ? 1.81 47.875 46.594 1 77.38 732 LYS A CA 1
ATOM 5976 C C . LYS A 1 732 ? 2.924 48.812 46.156 1 77.38 732 LYS A C 1
ATOM 5978 O O . LYS A 1 732 ? 2.711 49.656 45.281 1 77.38 732 LYS A O 1
ATOM 5983 N N . LYS A 1 733 ? 4.105 48.531 46.688 1 78.69 733 LYS A N 1
ATOM 5984 C CA . LYS A 1 733 ? 5.23 49.406 46.344 1 78.69 733 LYS A CA 1
ATOM 5985 C C . LYS A 1 733 ? 5.641 49.188 44.875 1 78.69 733 LYS A C 1
ATOM 5987 O O . LYS A 1 733 ? 5.918 50.156 44.188 1 78.69 733 LYS A O 1
ATOM 5992 N N . LYS A 1 734 ? 5.688 47.969 44.5 1 85.25 734 LYS A N 1
ATOM 5993 C CA . LYS A 1 734 ? 6.094 47.656 43.125 1 85.25 734 LYS A CA 1
ATOM 5994 C C . LYS A 1 734 ? 5.082 48.188 42.094 1 85.25 734 LYS A C 1
ATOM 5996 O O . LYS A 1 734 ? 5.465 48.688 41.062 1 85.25 734 LYS A O 1
ATOM 6001 N N . LEU A 1 735 ? 3.898 48.094 42.438 1 87.88 735 LEU A N 1
ATOM 6002 C CA . LEU A 1 735 ? 2.822 48.562 41.562 1 87.88 735 LEU A CA 1
ATOM 6003 C C . LEU A 1 735 ? 2.834 50.062 41.438 1 87.88 735 LEU A C 1
ATOM 6005 O O . LEU A 1 735 ? 2.6 50.625 40.375 1 87.88 735 LEU A O 1
ATOM 6009 N N . GLN A 1 736 ? 3.084 50.719 42.531 1 86.19 736 GLN A N 1
ATOM 6010 C CA . GLN A 1 736 ? 3.131 52.156 42.531 1 86.19 736 GLN A CA 1
ATOM 6011 C C . GLN A 1 736 ? 4.293 52.688 41.688 1 86.19 736 GLN A C 1
ATOM 6013 O O . GLN A 1 736 ? 4.141 53.625 40.938 1 86.19 736 GLN A O 1
ATOM 6018 N N . LYS A 1 737 ? 5.352 52.031 41.844 1 87.94 737 LYS A N 1
ATOM 6019 C CA . LYS A 1 737 ? 6.516 52.406 41.062 1 87.94 737 LYS A CA 1
ATOM 6020 C C . LYS A 1 737 ? 6.242 52.219 39.562 1 87.94 737 LYS A C 1
ATOM 6022 O O . LYS A 1 737 ? 6.594 53.094 38.75 1 87.94 737 LYS A O 1
ATOM 6027 N N . ALA A 1 738 ? 5.699 51.094 39.188 1 90.75 738 ALA A N 1
ATOM 6028 C CA . ALA A 1 738 ? 5.383 50.812 37.781 1 90.75 738 ALA A CA 1
ATOM 6029 C C . ALA A 1 738 ? 4.367 51.812 37.25 1 90.75 738 ALA A C 1
ATOM 6031 O O . ALA A 1 738 ? 4.488 52.281 36.125 1 90.75 738 ALA A O 1
ATOM 6032 N N . LYS A 1 739 ? 3.436 52.156 38.031 1 88.69 739 LYS A N 1
ATOM 6033 C CA . LYS A 1 739 ? 2.391 53.094 37.625 1 88.69 739 LYS A CA 1
ATOM 6034 C C . LYS A 1 739 ? 2.961 54.5 37.344 1 88.69 739 LYS A C 1
ATOM 6036 O O . LYS A 1 739 ? 2.539 55.188 36.438 1 88.69 739 LYS A O 1
ATOM 6041 N N . ILE A 1 740 ? 3.836 54.875 38.219 1 89.5 740 ILE A N 1
ATOM 6042 C CA . ILE A 1 740 ? 4.461 56.188 38.094 1 89.5 740 ILE A CA 1
ATOM 6043 C C . ILE A 1 740 ? 5.23 56.281 36.75 1 89.5 740 ILE A C 1
ATOM 6045 O O . ILE A 1 740 ? 5.238 57.312 36.094 1 89.5 740 ILE A O 1
ATOM 6049 N N . GLN A 1 741 ? 5.758 55.188 36.406 1 91.62 741 GLN A N 1
ATOM 6050 C CA . GLN A 1 741 ? 6.527 55.125 35.188 1 91.62 741 GLN A CA 1
ATOM 6051 C C . GLN A 1 741 ? 5.629 54.812 33.969 1 91.62 741 GLN A C 1
ATOM 6053 O O . GLN A 1 741 ? 6.094 54.812 32.844 1 91.62 741 GLN A O 1
ATOM 6058 N N . GLY A 1 742 ? 4.449 54.594 34.25 1 88.94 742 GLY A N 1
ATOM 6059 C CA . GLY A 1 742 ? 3.486 54.312 33.188 1 88.94 742 GLY A CA 1
ATOM 6060 C C . GLY A 1 742 ? 3.545 52.875 32.719 1 88.94 742 GLY A C 1
ATOM 6061 O O . GLY A 1 742 ? 3.104 52.562 31.609 1 88.94 742 GLY A O 1
ATOM 6062 N N . ASN A 1 743 ? 4.117 52.031 33.438 1 93.31 743 ASN A N 1
ATOM 6063 C CA . ASN A 1 743 ? 4.27 50.625 33.094 1 93.31 743 ASN A CA 1
ATOM 6064 C C . ASN A 1 743 ? 3.26 49.75 33.844 1 93.31 743 ASN A C 1
ATOM 6066 O O . ASN A 1 743 ? 2.547 50.25 34.719 1 93.31 743 ASN A O 1
ATOM 6070 N N . VAL A 1 744 ? 3.141 48.531 33.406 1 92.62 744 VAL A N 1
ATOM 6071 C CA . VAL A 1 744 ? 2.322 47.531 34.094 1 92.62 744 VAL A CA 1
ATOM 6072 C C . VAL A 1 744 ? 3.178 46.344 34.469 1 92.62 744 VAL A C 1
ATOM 6074 O O . VAL A 1 744 ? 4.266 46.156 33.906 1 92.62 744 VAL A O 1
ATOM 6077 N N . LEU A 1 745 ? 2.686 45.594 35.469 1 91.75 745 LEU A N 1
ATOM 6078 C CA . LEU A 1 745 ? 3.395 44.375 35.875 1 91.75 745 LEU A CA 1
ATOM 6079 C C . LEU A 1 745 ? 2.723 43.125 35.312 1 91.75 745 LEU A C 1
ATOM 6081 O O . LEU A 1 745 ? 1.494 43.062 35.219 1 91.75 745 LEU A O 1
ATOM 6085 N N . ASN A 1 746 ? 3.523 42.219 34.875 1 92.88 746 ASN A N 1
ATOM 6086 C CA . ASN A 1 746 ? 3.055 40.906 34.469 1 92.88 746 ASN A CA 1
ATOM 6087 C C . ASN A 1 746 ? 3.994 39.812 34.938 1 92.88 746 ASN A C 1
ATOM 6089 O O . ASN A 1 746 ? 5.121 40.094 35.375 1 92.88 746 ASN A O 1
ATOM 6093 N N . TYR A 1 747 ? 3.494 38.656 35.062 1 92.56 747 TYR A N 1
ATOM 6094 C CA . TYR A 1 747 ? 4.281 37.469 35.344 1 92.56 747 TYR A CA 1
ATOM 6095 C C . TYR A 1 747 ? 4.59 36.719 34.031 1 92.56 747 TYR A C 1
ATOM 6097 O O . TYR A 1 747 ? 3.713 36.062 33.469 1 92.56 747 TYR A O 1
ATOM 6105 N N . VAL A 1 748 ? 5.84 36.875 33.594 1 95.5 748 VAL A N 1
ATOM 6106 C CA . VAL A 1 748 ? 6.152 36.531 32.188 1 95.5 748 VAL A CA 1
ATOM 6107 C C . VAL A 1 748 ? 7.125 35.344 32.156 1 95.5 748 VAL A C 1
ATOM 6109 O O . VAL A 1 748 ? 8.047 35.281 32.969 1 95.5 748 VAL A O 1
ATOM 6112 N N . SER A 1 749 ? 6.859 34.438 31.281 1 96.06 749 SER A N 1
ATOM 6113 C CA . SER A 1 749 ? 7.77 33.344 30.953 1 96.06 749 SER A CA 1
ATOM 6114 C C . SER A 1 749 ? 8.695 33.719 29.797 1 96.06 749 SER A C 1
ATOM 6116 O O . SER A 1 749 ? 8.234 34.156 28.734 1 96.06 749 SER A O 1
ATOM 6118 N N . ASN A 1 750 ? 9.992 33.531 29.984 1 95.81 750 ASN A N 1
ATOM 6119 C CA . ASN A 1 750 ? 10.953 33.969 28.984 1 95.81 750 ASN A CA 1
ATOM 6120 C C . ASN A 1 750 ? 11.922 32.844 28.609 1 95.81 750 ASN A C 1
ATOM 6122 O O . ASN A 1 750 ? 12.32 32.031 29.469 1 95.81 750 ASN A O 1
ATOM 6126 N N . ILE A 1 751 ? 12.211 32.719 27.391 1 93.75 751 ILE A N 1
ATOM 6127 C CA . ILE A 1 751 ? 13.32 31.953 26.859 1 93.75 751 ILE A CA 1
ATOM 6128 C C . ILE A 1 751 ? 14.305 32.875 26.141 1 93.75 751 ILE A C 1
ATOM 6130 O O . ILE A 1 751 ? 13.945 33.531 25.172 1 93.75 751 ILE A O 1
ATOM 6134 N N . LYS A 1 752 ? 15.477 33.031 26.625 1 89.5 752 LYS A N 1
ATOM 6135 C CA . LYS A 1 752 ? 16.484 33.906 26.016 1 89.5 752 LYS A CA 1
ATOM 6136 C C . LYS A 1 752 ? 17.859 33.25 26.062 1 89.5 752 LYS A C 1
ATOM 6138 O O . LYS A 1 752 ? 18.359 32.906 27.141 1 89.5 752 LYS A O 1
ATOM 6143 N N . ASN A 1 753 ? 18.5 33.062 24.922 1 83.5 753 ASN A N 1
ATOM 6144 C CA . ASN A 1 753 ? 19.859 32.531 24.797 1 83.5 753 ASN A CA 1
ATOM 6145 C C . ASN A 1 753 ? 20.031 31.25 25.594 1 83.5 753 ASN A C 1
ATOM 6147 O O . ASN A 1 753 ? 21 31.109 26.344 1 83.5 753 ASN A O 1
ATOM 6151 N N . GLY A 1 754 ? 19.016 30.406 25.594 1 86.56 754 GLY A N 1
ATOM 6152 C CA . GLY A 1 754 ? 19.094 29.094 26.234 1 86.56 754 GLY A CA 1
ATOM 6153 C C . GLY A 1 754 ? 18.734 29.141 27.703 1 86.56 754 GLY A C 1
ATOM 6154 O O . GLY A 1 754 ? 18.812 28.109 28.391 1 86.56 754 GLY A O 1
ATOM 6155 N N . LYS A 1 755 ? 18.422 30.312 28.188 1 93 755 LYS A N 1
ATOM 6156 C CA . LYS A 1 755 ? 17.984 30.438 29.578 1 93 755 LYS A CA 1
ATOM 6157 C C . LYS A 1 755 ? 16.453 30.516 29.672 1 93 755 LYS A C 1
ATOM 6159 O O . LYS A 1 755 ? 15.812 31.156 28.828 1 93 755 LYS A O 1
ATOM 6164 N N . PHE A 1 756 ? 15.938 29.953 30.703 1 96.31 756 PHE A N 1
ATOM 6165 C CA . PHE A 1 756 ? 14.5 29.891 30.938 1 96.31 756 PHE A CA 1
ATOM 6166 C C . PHE A 1 756 ? 14.141 30.5 32.281 1 96.31 756 PHE A C 1
ATOM 6168 O O . PHE A 1 756 ? 14.539 29.984 33.344 1 96.31 756 PHE A O 1
ATOM 6175 N N . ILE A 1 757 ? 13.422 31.562 32.25 1 96.38 757 ILE A N 1
ATOM 6176 C CA . ILE A 1 757 ? 13.164 32.281 33.5 1 96.38 757 ILE A CA 1
ATOM 6177 C C . ILE A 1 757 ? 11.703 32.719 33.531 1 96.38 757 ILE A C 1
ATOM 6179 O O . ILE A 1 757 ? 11.148 33.156 32.531 1 96.38 757 ILE A O 1
ATOM 6183 N N . ILE A 1 758 ? 11.07 32.562 34.625 1 96.25 758 ILE A N 1
ATOM 6184 C CA . ILE A 1 758 ? 9.734 33.094 34.906 1 96.25 758 ILE A CA 1
ATOM 6185 C C . ILE A 1 758 ? 9.805 34.094 36.062 1 96.25 758 ILE A C 1
ATOM 6187 O O . ILE A 1 758 ? 10.25 33.75 37.156 1 96.25 758 ILE A O 1
ATOM 6191 N N . LYS A 1 759 ? 9.398 35.25 35.781 1 93.94 759 LYS A N 1
ATOM 6192 C CA . LYS A 1 759 ? 9.5 36.281 36.812 1 93.94 759 LYS A CA 1
ATOM 6193 C C . LYS A 1 759 ? 8.508 37.406 36.531 1 93.94 759 LYS A C 1
ATOM 6195 O O . LYS A 1 759 ? 7.918 37.469 35.438 1 93.94 759 LYS A O 1
ATOM 6200 N N . ILE A 1 760 ? 8.32 38.188 37.531 1 92.19 760 ILE A N 1
ATOM 6201 C CA . ILE A 1 760 ? 7.543 39.406 37.375 1 92.19 760 ILE A CA 1
ATOM 6202 C C . ILE A 1 760 ? 8.344 40.438 36.562 1 92.19 760 ILE A C 1
ATOM 6204 O O . ILE A 1 760 ? 9.531 40.656 36.844 1 92.19 760 ILE A O 1
ATOM 6208 N N . GLN A 1 761 ? 7.699 40.938 35.594 1 92.62 761 GLN A N 1
ATOM 6209 C CA . GLN A 1 761 ? 8.367 41.875 34.719 1 92.62 761 GLN A CA 1
ATOM 6210 C C . GLN A 1 761 ? 7.473 43.062 34.406 1 92.62 761 GLN A C 1
ATOM 6212 O O . GLN A 1 761 ? 6.25 42.938 34.344 1 92.62 761 GLN A O 1
ATOM 6217 N N . GLU A 1 762 ? 8.148 44.156 34.281 1 92.62 762 GLU A N 1
ATOM 6218 C CA . GLU A 1 762 ? 7.449 45.375 33.906 1 92.62 762 GLU A CA 1
ATOM 6219 C C . GLU A 1 762 ? 7.336 45.5 32.375 1 92.62 762 GLU A C 1
ATOM 6221 O O . GLU A 1 762 ? 8.258 45.125 31.656 1 92.62 762 GLU A O 1
ATOM 6226 N N . ALA A 1 763 ? 6.234 45.906 31.969 1 92.5 763 ALA A N 1
ATOM 6227 C CA . ALA A 1 763 ? 6.008 46.125 30.547 1 92.5 763 ALA A CA 1
ATOM 6228 C C . ALA A 1 763 ? 5.617 47.562 30.25 1 92.5 763 ALA A C 1
ATOM 6230 O O . ALA A 1 763 ? 4.656 48.094 30.828 1 92.5 763 ALA A O 1
ATOM 6231 N N . SER A 1 764 ? 6.355 48.156 29.359 1 90.25 764 SER A N 1
ATOM 6232 C CA . SER A 1 764 ? 6.059 49.531 28.938 1 90.25 764 SER A CA 1
ATOM 6233 C C . SER A 1 764 ? 4.91 49.562 27.938 1 90.25 764 SER A C 1
ATOM 6235 O O . SER A 1 764 ? 4.52 48.531 27.391 1 90.25 764 SER A O 1
ATOM 6237 N N . PRO A 1 765 ? 4.359 50.688 27.703 1 83 765 PRO A N 1
ATOM 6238 C CA . PRO A 1 765 ? 3.229 50.781 26.781 1 83 765 PRO A CA 1
ATOM 6239 C C . PRO A 1 765 ? 3.564 50.281 25.375 1 83 765 PRO A C 1
ATOM 6241 O O . PRO A 1 765 ? 2.67 49.875 24.625 1 83 765 PRO A O 1
ATOM 6244 N N . ASN A 1 766 ? 4.777 50.219 25.047 1 79.06 766 ASN A N 1
ATOM 6245 C CA . ASN A 1 766 ? 5.172 49.75 23.719 1 79.06 766 ASN A CA 1
ATOM 6246 C C . ASN A 1 766 ? 5.418 48.25 23.703 1 79.06 766 ASN A C 1
ATOM 6248 O O . ASN A 1 766 ? 5.547 47.656 22.625 1 79.06 766 ASN A O 1
ATOM 6252 N N . ASN A 1 767 ? 5.402 47.688 24.812 1 85.94 767 ASN A N 1
ATOM 6253 C CA . ASN A 1 767 ? 5.578 46.25 24.938 1 85.94 767 ASN A CA 1
ATOM 6254 C C . ASN A 1 767 ? 4.262 45.5 24.734 1 85.94 767 ASN A C 1
ATOM 6256 O O . ASN A 1 767 ? 3.227 45.906 25.266 1 85.94 767 ASN A O 1
ATOM 6260 N N . PRO A 1 768 ? 4.293 44.5 23.922 1 84.81 768 PRO A N 1
ATOM 6261 C CA . PRO A 1 768 ? 3.062 43.719 23.688 1 84.81 768 PRO A CA 1
ATOM 6262 C C . PRO A 1 768 ? 2.443 43.188 24.969 1 84.81 768 PRO A C 1
ATOM 6264 O O . PRO A 1 768 ? 1.245 42.906 25.016 1 84.81 768 PRO A O 1
ATOM 6267 N N . LEU A 1 769 ? 3.15 43.094 26.016 1 89.62 769 LEU A N 1
ATOM 6268 C CA . LEU A 1 769 ? 2.68 42.531 27.281 1 89.62 769 LEU A CA 1
ATOM 6269 C C . LEU A 1 769 ? 1.91 43.594 28.062 1 89.62 769 LEU A C 1
ATOM 6271 O O . LEU A 1 769 ? 1.316 43.281 29.109 1 89.62 769 LEU A O 1
ATOM 6275 N N . PHE A 1 770 ? 1.886 44.781 27.562 1 86.81 770 PHE A N 1
ATOM 6276 C CA . PHE A 1 770 ? 1.252 45.875 28.266 1 86.81 770 PHE A CA 1
ATOM 6277 C C . PHE A 1 770 ? -0.261 45.719 28.312 1 86.81 770 PHE A C 1
ATOM 6279 O O . PHE A 1 770 ? -0.905 46.031 29.312 1 86.81 770 PHE A O 1
ATOM 6286 N N . LYS A 1 771 ? -0.875 45.188 27.234 1 80.06 771 LYS A N 1
ATOM 6287 C CA . LYS A 1 771 ? -2.33 45.094 27.141 1 80.06 771 LYS A CA 1
ATOM 6288 C C . LYS A 1 771 ? -2.795 43.625 27.219 1 80.06 771 LYS A C 1
ATOM 6290 O O . LYS A 1 771 ? -3.541 43.156 26.359 1 80.06 771 LYS A O 1
ATOM 6295 N N . VAL A 1 772 ? -2.4 42.938 28.172 1 84.69 772 VAL A N 1
ATOM 6296 C CA . VAL A 1 772 ? -2.902 41.594 28.391 1 84.69 772 VAL A CA 1
ATOM 6297 C C . VAL A 1 772 ? -4.191 41.656 29.203 1 84.69 772 VAL A C 1
ATOM 6299 O O . VAL A 1 772 ? -4.191 42.125 30.344 1 84.69 772 VAL A O 1
ATOM 6302 N N . LYS A 1 773 ? -5.262 41.25 28.547 1 83.06 773 LYS A N 1
ATOM 6303 C CA . LYS A 1 773 ? -6.559 41.281 29.219 1 83.06 773 LYS A CA 1
ATOM 6304 C C . LYS A 1 773 ? -6.75 40.031 30.078 1 83.06 773 LYS A C 1
ATOM 6306 O O . LYS A 1 773 ? -5.953 39.094 30.016 1 83.06 773 LYS A O 1
ATOM 6311 N N . SER A 1 774 ? -7.875 40.094 30.844 1 82.5 774 SER A N 1
ATOM 6312 C CA . SER A 1 774 ? -8.203 39 31.734 1 82.5 774 SER A CA 1
ATOM 6313 C C . SER A 1 774 ? -8.5 37.719 30.938 1 82.5 774 SER A C 1
ATOM 6315 O O . SER A 1 774 ? -9.258 37.75 29.969 1 82.5 774 SER A O 1
ATOM 6317 N N . LYS A 1 775 ? -7.883 36.656 31.312 1 79.19 775 LYS A N 1
ATOM 6318 C CA . LYS A 1 775 ? -8.133 35.312 30.797 1 79.19 775 LYS A CA 1
ATOM 6319 C C . LYS A 1 775 ? -7.555 35.156 29.391 1 79.19 775 LYS A C 1
ATOM 6321 O O . LYS A 1 775 ? -8.109 34.438 28.562 1 79.19 775 LYS A O 1
ATOM 6326 N N . GLU A 1 776 ? -6.586 35.938 29.078 1 85.25 776 GLU A N 1
ATOM 6327 C CA . GLU A 1 776 ? -5.918 35.812 27.797 1 85.25 776 GLU A CA 1
ATOM 6328 C C . GLU A 1 776 ? -4.523 35.219 27.938 1 85.25 776 GLU A C 1
ATOM 6330 O O . GLU A 1 776 ? -3.883 35.406 28.984 1 85.25 776 GLU A O 1
ATOM 6335 N N . ASN A 1 777 ? -4.176 34.5 27 1 88.88 777 ASN A N 1
ATOM 6336 C CA . ASN A 1 777 ? -2.789 34.094 26.844 1 88.88 777 ASN A CA 1
ATOM 6337 C C . ASN A 1 777 ? -2.113 34.781 25.672 1 88.88 777 ASN A C 1
ATOM 6339 O O . ASN A 1 777 ? -2.758 35.094 24.656 1 88.88 777 ASN A O 1
ATOM 6343 N N . ILE A 1 778 ? -0.905 35.125 25.859 1 91.25 778 ILE A N 1
ATOM 6344 C CA . ILE A 1 778 ? -0.167 35.812 24.797 1 91.25 778 ILE A CA 1
ATOM 6345 C C . ILE A 1 778 ? 1.173 35.094 24.562 1 91.25 778 ILE A C 1
ATOM 6347 O O . ILE A 1 778 ? 1.842 34.719 25.531 1 91.25 778 ILE A O 1
ATOM 6351 N N . PHE A 1 779 ? 1.489 34.844 23.391 1 91.31 779 PHE A N 1
ATOM 6352 C CA . PHE A 1 779 ? 2.752 34.25 22.953 1 91.31 779 PHE A CA 1
ATOM 6353 C C . PHE A 1 779 ? 3.498 35.219 22.031 1 91.31 779 PHE A C 1
ATOM 6355 O O . PHE A 1 779 ? 2.959 35.656 21.016 1 91.31 779 PHE A O 1
ATOM 6362 N N . ILE A 1 780 ? 4.699 35.562 22.391 1 90.75 780 ILE A N 1
ATOM 6363 C CA . ILE A 1 780 ? 5.492 36.5 21.594 1 90.75 780 ILE A CA 1
ATOM 6364 C C . ILE A 1 780 ? 6.805 35.844 21.188 1 90.75 780 ILE A C 1
ATOM 6366 O O . ILE A 1 780 ? 7.586 35.406 22.031 1 90.75 780 ILE A O 1
ATOM 6370 N N . PHE A 1 781 ? 7.02 35.75 19.938 1 88.44 781 PHE A N 1
ATOM 6371 C CA . PHE A 1 781 ? 8.227 35.156 19.391 1 88.44 781 PHE A CA 1
ATOM 6372 C C . PHE A 1 781 ? 9.102 36.188 18.703 1 88.44 781 PHE A C 1
ATOM 6374 O O . PHE A 1 781 ? 8.641 36.906 17.797 1 88.44 781 PHE A O 1
ATOM 6381 N N . TYR A 1 782 ? 10.297 36.312 19.172 1 83.56 782 TYR A N 1
ATOM 6382 C CA . TYR A 1 782 ? 11.258 37.219 18.578 1 83.56 782 TYR A CA 1
ATOM 6383 C C . TYR A 1 782 ? 12.297 36.469 17.75 1 83.56 782 TYR A C 1
ATOM 6385 O O . TYR A 1 782 ? 12.82 35.438 18.188 1 83.56 782 TYR A O 1
ATOM 6393 N N . THR A 1 783 ? 12.461 36.812 16.531 1 75.06 783 THR A N 1
ATOM 6394 C CA . THR A 1 783 ? 13.516 36.219 15.703 1 75.06 783 THR A CA 1
ATOM 6395 C C . THR A 1 783 ? 14.672 37.219 15.531 1 75.06 783 THR A C 1
ATOM 6397 O O . THR A 1 783 ? 14.516 38.406 15.797 1 75.06 783 THR A O 1
ATOM 6400 N N . ASN A 1 784 ? 15.836 36.719 15.234 1 66.38 784 ASN A N 1
ATOM 6401 C CA . ASN A 1 784 ? 17 37.594 15.062 1 66.38 784 ASN A CA 1
ATOM 6402 C C . ASN A 1 784 ? 16.781 38.594 13.945 1 66.38 784 ASN A C 1
ATOM 6404 O O . ASN A 1 784 ? 17.25 39.75 14.039 1 66.38 784 ASN A O 1
ATOM 6408 N N . SER A 1 785 ? 16.125 38.094 13.016 1 62.16 785 SER A N 1
ATOM 6409 C CA . SER A 1 785 ? 15.961 38.969 11.859 1 62.16 785 SER A CA 1
ATOM 6410 C C . SER A 1 785 ? 14.93 40.062 12.125 1 62.16 785 SER A C 1
ATOM 6412 O O . SER A 1 785 ? 14.93 41.094 11.453 1 62.16 785 SER A O 1
ATOM 6414 N N . HIS A 1 786 ? 14.164 39.812 13.18 1 62.62 786 HIS A N 1
ATOM 6415 C CA . HIS A 1 786 ? 13.094 40.812 13.367 1 62.62 786 HIS A CA 1
ATOM 6416 C C . HIS A 1 786 ? 12.82 41.031 14.852 1 62.62 786 HIS A C 1
ATOM 6418 O O . HIS A 1 786 ? 11.703 40.812 15.328 1 62.62 786 HIS A O 1
ATOM 6424 N N . LYS A 1 787 ? 13.75 41.594 15.5 1 65.19 787 LYS A N 1
ATOM 6425 C CA . LYS A 1 787 ? 13.594 41.844 16.922 1 65.19 787 LYS A CA 1
ATOM 6426 C C . LYS A 1 787 ? 12.555 42.938 17.188 1 65.19 787 LYS A C 1
ATOM 6428 O O . LYS A 1 787 ? 11.859 42.906 18.203 1 65.19 787 LYS A O 1
ATOM 6433 N N . SER A 1 788 ? 12.398 43.719 16.203 1 68.88 788 SER A N 1
ATOM 6434 C CA . SER A 1 788 ? 11.477 44.844 16.406 1 68.88 788 SER A CA 1
ATOM 6435 C C . SER A 1 788 ? 10.055 44.438 16.016 1 68.88 788 SER A C 1
ATOM 6437 O O . SER A 1 788 ? 9.094 45.125 16.406 1 68.88 788 SER A O 1
ATOM 6439 N N . PHE A 1 789 ? 9.977 43.375 15.344 1 75.5 789 PHE A N 1
ATOM 6440 C CA . PHE A 1 789 ? 8.648 42.938 14.914 1 75.5 789 PHE A CA 1
ATOM 6441 C C . PHE A 1 789 ? 8.414 41.469 15.266 1 75.5 789 PHE A C 1
ATOM 6443 O O . PHE A 1 789 ? 8.484 40.594 14.398 1 75.5 789 PHE A O 1
ATOM 6450 N N . PRO A 1 790 ? 8.062 41.281 16.5 1 80.75 790 PRO A N 1
ATOM 6451 C CA . PRO A 1 790 ? 7.844 39.906 16.922 1 80.75 790 PRO A CA 1
ATOM 6452 C C . PRO A 1 790 ? 6.539 39.312 16.375 1 80.75 790 PRO A C 1
ATOM 6454 O O . PRO A 1 790 ? 5.676 40.062 15.906 1 80.75 790 PRO A O 1
ATOM 6457 N N . ILE A 1 791 ? 6.43 38 16.359 1 84.19 791 ILE A N 1
ATOM 6458 C CA . ILE A 1 791 ? 5.176 37.312 16.109 1 84.19 791 ILE A CA 1
ATOM 6459 C C . ILE A 1 791 ? 4.348 37.25 17.391 1 84.19 791 ILE A C 1
ATOM 6461 O O . ILE A 1 791 ? 4.84 36.812 18.438 1 84.19 791 ILE A O 1
ATOM 6465 N N . ILE A 1 792 ? 3.176 37.781 17.359 1 86.88 792 ILE A N 1
ATOM 6466 C CA . ILE A 1 792 ? 2.332 37.812 18.547 1 86.88 792 ILE A CA 1
ATOM 6467 C C . ILE A 1 792 ? 1.064 37 18.312 1 86.88 792 ILE A C 1
ATOM 6469 O O . ILE A 1 792 ? 0.376 37.188 17.312 1 86.88 792 ILE A O 1
ATOM 6473 N N . LEU A 1 793 ? 0.849 36.094 19.156 1 87.38 793 LEU A N 1
ATOM 6474 C CA . LEU A 1 793 ? -0.38 35.312 19.172 1 87.38 793 LEU A CA 1
ATOM 6475 C C . LEU A 1 793 ? -1.135 35.531 20.484 1 87.38 793 LEU A C 1
ATOM 6477 O O . LEU A 1 793 ? -0.599 35.25 21.562 1 87.38 793 LEU A O 1
ATOM 6481 N N . LYS A 1 794 ? -2.324 36.031 20.406 1 88 794 LYS A N 1
ATOM 6482 C CA . LYS A 1 794 ? -3.145 36.312 21.578 1 88 794 LYS A CA 1
ATOM 6483 C C . LYS A 1 794 ? -4.52 35.656 21.453 1 88 794 LYS A C 1
ATOM 6485 O O . LYS A 1 794 ? -5.113 35.656 20.375 1 88 794 LYS A O 1
ATOM 6490 N N . SER A 1 795 ? -4.855 34.969 22.469 1 81.12 795 SER A N 1
ATOM 6491 C CA . SER A 1 795 ? -6.168 34.312 22.438 1 81.12 795 SER A CA 1
ATOM 6492 C C . SER A 1 795 ? -6.781 34.25 23.828 1 81.12 795 SER A C 1
ATOM 6494 O O . SER A 1 795 ? -6.074 34.344 24.828 1 81.12 795 SER A O 1
ATOM 6496 N N . PHE A 1 796 ? -8.078 34.094 23.75 1 77.12 796 PHE A N 1
ATOM 6497 C CA . PHE A 1 796 ? -8.812 33.844 24.984 1 77.12 796 PHE A CA 1
ATOM 6498 C C . PHE A 1 796 ? -8.539 32.438 25.5 1 77.12 796 PHE A C 1
ATOM 6500 O O . PHE A 1 796 ? -8.383 31.5 24.703 1 77.12 796 PHE A O 1
ATOM 6507 N N . SER A 1 797 ? -8.211 32.281 26.688 1 65.31 797 SER A N 1
ATOM 6508 C CA . SER A 1 797 ? -7.82 30.969 27.234 1 65.31 797 SER A CA 1
ATOM 6509 C C . SER A 1 797 ? -8.82 30.484 28.281 1 65.31 797 SER A C 1
ATOM 6511 O O . SER A 1 797 ? -8.672 29.391 28.812 1 65.31 797 SER A O 1
ATOM 6513 N N . TYR A 1 798 ? -9.852 31.375 28.688 1 60.25 798 TYR A N 1
ATOM 6514 C CA . TYR A 1 798 ? -10.641 31.031 29.859 1 60.25 798 TYR A CA 1
ATOM 6515 C C . TYR A 1 798 ? -12.016 30.516 29.469 1 60.25 798 TYR A C 1
ATOM 6517 O O . TYR A 1 798 ? -12.594 30.969 28.484 1 60.25 798 TYR A O 1
ATOM 6525 N N . LYS A 1 799 ? -12.367 29.234 29.406 1 57.69 799 LYS A N 1
ATOM 6526 C CA . LYS A 1 799 ? -13.641 28.516 29.406 1 57.69 799 LYS A CA 1
ATOM 6527 C C . LYS A 1 799 ? -13.414 27.016 29.312 1 57.69 799 LYS A C 1
ATOM 6529 O O . LYS A 1 799 ? -12.492 26.547 28.625 1 57.69 799 LYS A O 1
ATOM 6534 N N . LYS A 1 800 ? -14.031 26.453 30.406 1 53.97 800 LYS A N 1
ATOM 6535 C CA . LYS A 1 800 ? -13.938 25.016 30.641 1 53.97 800 LYS A CA 1
ATOM 6536 C C . LYS A 1 800 ? -13.945 24.25 29.328 1 53.97 800 LYS A C 1
ATOM 6538 O O . LYS A 1 800 ? -13.367 23.156 29.234 1 53.97 800 LYS A O 1
ATOM 6543 N N . ASN A 1 801 ? -14.305 24.938 28.203 1 63.47 801 ASN A N 1
ATOM 6544 C CA . ASN A 1 801 ? -14.539 24.031 27.078 1 63.47 801 ASN A CA 1
ATOM 6545 C C . ASN A 1 801 ? -13.594 24.328 25.922 1 63.47 801 ASN A C 1
ATOM 6547 O O . ASN A 1 801 ? -13.766 23.797 24.828 1 63.47 801 ASN A O 1
ATOM 6551 N N . ILE A 1 802 ? -12.531 25.203 26.141 1 71.31 802 ILE A N 1
ATOM 6552 C CA . ILE A 1 802 ? -11.695 25.594 25 1 71.31 802 ILE A CA 1
ATOM 6553 C C . ILE A 1 802 ? -10.844 24.406 24.578 1 71.31 802 ILE A C 1
ATOM 6555 O O . ILE A 1 802 ? -10.633 24.188 23.375 1 71.31 802 ILE A O 1
ATOM 6559 N N . TYR A 1 803 ? -10.359 23.672 25.516 1 77.56 803 TYR A N 1
ATOM 6560 C CA . TYR A 1 803 ? -9.484 22.562 25.141 1 77.56 803 TYR A CA 1
ATOM 6561 C C . TYR A 1 803 ? -10.25 21.516 24.359 1 77.56 803 TYR A C 1
ATOM 6563 O O . TYR A 1 803 ? -9.664 20.797 23.547 1 77.56 803 TYR A O 1
ATOM 6571 N N . ILE A 1 804 ? -11.539 21.531 24.469 1 82.31 804 ILE A N 1
ATOM 6572 C CA . ILE A 1 804 ? -12.359 20.578 23.75 1 82.31 804 ILE A CA 1
ATOM 6573 C C . ILE A 1 804 ? -12.32 20.906 22.25 1 82.31 804 ILE A C 1
ATOM 6575 O O . ILE A 1 804 ? -12.32 20 21.406 1 82.31 804 ILE A O 1
ATOM 6579 N N . PHE A 1 805 ? -12.227 22.156 22.031 1 80.81 805 PHE A N 1
ATOM 6580 C CA . PHE A 1 805 ? -12.148 22.562 20.641 1 80.81 805 PHE A CA 1
ATOM 6581 C C . PHE A 1 805 ? -10.812 22.141 20.016 1 80.81 805 PHE A C 1
ATOM 6583 O O . PHE A 1 805 ? -10.758 21.766 18.844 1 80.81 805 PHE A O 1
ATOM 6590 N N . ASN A 1 806 ? -9.812 22.281 20.781 1 85.94 806 ASN A N 1
ATOM 6591 C CA . ASN A 1 806 ? -8.516 21.844 20.297 1 85.94 806 ASN A CA 1
ATOM 6592 C C . ASN A 1 806 ? -8.477 20.344 20.062 1 85.94 806 ASN A C 1
ATOM 6594 O O . ASN A 1 806 ? -7.797 19.859 19.156 1 85.94 806 ASN A O 1
ATOM 6598 N N . ILE A 1 807 ? -9.172 19.656 20.859 1 89.56 807 ILE A N 1
ATOM 6599 C CA . ILE A 1 807 ? -9.273 18.203 20.672 1 89.56 807 ILE A CA 1
ATOM 6600 C C . ILE A 1 807 ? -9.953 17.906 19.344 1 89.56 807 ILE A C 1
ATOM 6602 O O . ILE A 1 807 ? -9.5 17.047 18.578 1 89.56 807 ILE A O 1
ATOM 6606 N N . LEU A 1 808 ? -11.008 18.594 19.141 1 87.38 808 LEU A N 1
ATOM 6607 C CA . LEU A 1 808 ? -11.703 18.422 17.875 1 87.38 808 LEU A CA 1
ATOM 6608 C C . LEU A 1 808 ? -10.789 18.766 16.703 1 87.38 808 LEU A C 1
ATOM 6610 O O . LEU A 1 808 ? -10.75 18.031 15.711 1 87.38 808 LEU A O 1
ATOM 6614 N N . ASN A 1 809 ? -10.078 19.859 16.781 1 86.31 809 ASN A N 1
ATOM 6615 C CA . ASN A 1 809 ? -9.156 20.266 15.719 1 86.31 809 ASN A CA 1
ATOM 6616 C C . ASN A 1 809 ? -8.094 19.188 15.469 1 86.31 809 ASN A C 1
ATOM 6618 O O . ASN A 1 809 ? -7.73 18.938 14.32 1 86.31 809 ASN A O 1
ATOM 6622 N N . ASP A 1 810 ? -7.566 18.688 16.5 1 90.69 810 ASP A N 1
ATOM 6623 C CA . ASP A 1 810 ? -6.555 17.641 16.375 1 90.69 810 ASP A CA 1
ATOM 6624 C C . ASP A 1 810 ? -7.137 16.391 15.742 1 90.69 810 ASP A C 1
ATOM 6626 O O . ASP A 1 810 ? -6.469 15.711 14.953 1 90.69 810 ASP A O 1
ATOM 6630 N N . LEU A 1 811 ? -8.352 16.062 16.094 1 89.94 811 LEU A N 1
ATOM 6631 C CA . LEU A 1 811 ? -9.023 14.906 15.516 1 89.94 811 LEU A CA 1
ATOM 6632 C C . LEU A 1 811 ? -9.203 15.086 14.008 1 89.94 811 LEU A C 1
ATOM 6634 O O . LEU A 1 811 ? -9.023 14.141 13.242 1 89.94 811 LEU A O 1
ATOM 6638 N N . LEU A 1 812 ? -9.492 16.266 13.617 1 86.81 812 LEU A N 1
ATOM 6639 C CA . LEU A 1 812 ? -9.766 16.547 12.211 1 86.81 812 LEU A CA 1
ATOM 6640 C C . LEU A 1 812 ? -8.477 16.5 11.398 1 86.81 812 LEU A C 1
ATOM 6642 O O . LEU A 1 812 ? -8.523 16.312 10.172 1 86.81 812 LEU A O 1
ATOM 6646 N N . LYS A 1 813 ? -7.406 16.688 12.062 1 84.62 813 LYS A N 1
ATOM 6647 C CA . LYS A 1 813 ? -6.121 16.594 11.375 1 84.62 813 LYS A CA 1
ATOM 6648 C C . LYS A 1 813 ? -5.824 15.148 10.961 1 84.62 813 LYS A C 1
ATOM 6650 O O . LYS A 1 813 ? -4.965 14.898 10.117 1 84.62 813 LYS A O 1
ATOM 6655 N N . LEU A 1 814 ? -6.477 14.242 11.594 1 84.12 814 LEU A N 1
ATOM 6656 C CA . LEU A 1 814 ? -6.258 12.836 11.297 1 84.12 814 LEU A CA 1
ATOM 6657 C C . LEU A 1 814 ? -7.004 12.422 10.039 1 84.12 814 LEU A C 1
ATOM 6659 O O . LEU A 1 814 ? -6.836 11.305 9.547 1 84.12 814 LEU A O 1
ATOM 6663 N N . THR A 1 815 ? -7.805 13.258 9.469 1 72.88 815 THR A N 1
ATOM 6664 C CA . THR A 1 815 ? -8.578 12.938 8.273 1 72.88 815 THR A CA 1
ATOM 6665 C C . THR A 1 815 ? -7.867 13.445 7.02 1 72.88 815 THR A C 1
ATOM 6667 O O . THR A 1 815 ? -7.137 14.43 7.066 1 72.88 815 THR A O 1
ATOM 6670 N N . MET B 1 1 ? 39.875 -26.984 8.734 1 88.88 1 MET B N 1
ATOM 6671 C CA . MET B 1 1 ? 40.344 -26.766 7.371 1 88.88 1 MET B CA 1
ATOM 6672 C C . MET B 1 1 ? 39.5 -25.734 6.645 1 88.88 1 MET B C 1
ATOM 6674 O O . MET B 1 1 ? 38.281 -25.641 6.902 1 88.88 1 MET B O 1
ATOM 6678 N N . ARG B 1 2 ? 40.094 -24.891 5.789 1 92.94 2 ARG B N 1
ATOM 6679 C CA . ARG B 1 2 ? 39.406 -23.906 4.969 1 92.94 2 ARG B CA 1
ATOM 6680 C C . ARG B 1 2 ? 39.531 -24.234 3.488 1 92.94 2 ARG B C 1
ATOM 6682 O O . ARG B 1 2 ? 40.562 -24.734 3.033 1 92.94 2 ARG B O 1
ATOM 6689 N N . VAL B 1 3 ? 38.469 -24.078 2.863 1 96.31 3 VAL B N 1
ATOM 6690 C CA . VAL B 1 3 ? 38.469 -24.281 1.417 1 96.31 3 VAL B CA 1
ATOM 6691 C C . VAL B 1 3 ? 38.375 -22.922 0.713 1 96.31 3 VAL B C 1
ATOM 6693 O O . VAL B 1 3 ? 37.469 -22.125 0.985 1 96.31 3 VAL B O 1
ATOM 6696 N N . LEU B 1 4 ? 39.312 -22.656 -0.152 1 97 4 LEU B N 1
ATOM 6697 C CA . LEU B 1 4 ? 39.375 -21.391 -0.88 1 97 4 LEU B CA 1
ATOM 6698 C C . LEU B 1 4 ? 39.156 -21.625 -2.375 1 97 4 LEU B C 1
ATOM 6700 O O . LEU B 1 4 ? 39.844 -22.469 -2.973 1 97 4 LEU B O 1
ATOM 6704 N N . LYS B 1 5 ? 38.25 -20.953 -2.928 1 96.94 5 LYS B N 1
ATOM 6705 C CA . LYS B 1 5 ? 38.031 -21 -4.371 1 96.94 5 LYS B CA 1
ATOM 6706 C C . LYS B 1 5 ? 38.406 -19.688 -5.035 1 96.94 5 LYS B C 1
ATOM 6708 O O . LYS B 1 5 ? 37.969 -18.609 -4.59 1 96.94 5 LYS B O 1
ATOM 6713 N N . PHE B 1 6 ? 39.188 -19.734 -6.035 1 96.06 6 PHE B N 1
ATOM 6714 C CA . PHE B 1 6 ? 39.562 -18.531 -6.777 1 96.06 6 PHE B CA 1
ATOM 6715 C C . PHE B 1 6 ? 39 -18.578 -8.195 1 96.06 6 PHE B C 1
ATOM 6717 O O . PHE B 1 6 ? 39.281 -19.516 -8.945 1 96.06 6 PHE B O 1
ATOM 6724 N N . GLY B 1 7 ? 38.25 -17.547 -8.539 1 91.69 7 GLY B N 1
ATOM 6725 C CA . GLY B 1 7 ? 37.625 -17.453 -9.844 1 91.69 7 GLY B CA 1
ATOM 6726 C C . GLY B 1 7 ? 38.594 -17.062 -10.945 1 91.69 7 GLY B C 1
ATOM 6727 O O . GLY B 1 7 ? 39.781 -16.844 -10.688 1 91.69 7 GLY B O 1
ATOM 6728 N N . GLY B 1 8 ? 38.094 -16.922 -12.141 1 89.12 8 GLY B N 1
ATOM 6729 C CA . GLY B 1 8 ? 38.906 -16.641 -13.312 1 89.12 8 GLY B CA 1
ATOM 6730 C C . GLY B 1 8 ? 39.562 -15.281 -13.273 1 89.12 8 GLY B C 1
ATOM 6731 O O . GLY B 1 8 ? 40.688 -15.117 -13.742 1 89.12 8 GLY B O 1
ATOM 6732 N N . THR B 1 9 ? 38.875 -14.375 -12.734 1 87.69 9 THR B N 1
ATOM 6733 C CA . THR B 1 9 ? 39.406 -13.023 -12.656 1 87.69 9 THR B CA 1
ATOM 6734 C C . THR B 1 9 ? 40.562 -12.961 -11.656 1 87.69 9 THR B C 1
ATOM 6736 O O . THR B 1 9 ? 41.438 -12.102 -11.766 1 87.69 9 THR B O 1
ATOM 6739 N N . SER B 1 10 ? 40.594 -13.859 -10.758 1 90.19 10 SER B N 1
ATOM 6740 C CA . SER B 1 10 ? 41.625 -13.891 -9.719 1 90.19 10 SER B CA 1
ATOM 6741 C C . SER B 1 10 ? 42.906 -14.516 -10.234 1 90.19 10 SER B C 1
ATOM 6743 O O . SER B 1 10 ? 43.969 -14.375 -9.617 1 90.19 10 SER B O 1
ATOM 6745 N N . ILE B 1 11 ? 42.844 -15.18 -11.383 1 89.69 11 ILE B N 1
ATOM 6746 C CA . ILE B 1 11 ? 44.031 -15.859 -11.891 1 89.69 11 ILE B CA 1
ATOM 6747 C C . ILE B 1 11 ? 44.312 -15.414 -13.32 1 89.69 11 ILE B C 1
ATOM 6749 O O . ILE B 1 11 ? 44.719 -16.219 -14.156 1 89.69 11 ILE B O 1
ATOM 6753 N N . SER B 1 12 ? 44.062 -14.195 -13.617 1 87.12 12 SER B N 1
ATOM 6754 C CA . SER B 1 12 ? 44.125 -13.711 -14.992 1 87.12 12 SER B CA 1
ATOM 6755 C C . SER B 1 12 ? 45.438 -12.992 -15.258 1 87.12 12 SER B C 1
ATOM 6757 O O . SER B 1 12 ? 45.812 -12.781 -16.406 1 87.12 12 SER B O 1
ATOM 6759 N N . SER B 1 13 ? 46.188 -12.656 -14.219 1 85.12 13 SER B N 1
ATOM 6760 C CA . SER B 1 13 ? 47.406 -11.891 -14.398 1 85.12 13 SER B CA 1
ATOM 6761 C C . SER B 1 13 ? 48.438 -12.219 -13.312 1 85.12 13 SER B C 1
ATOM 6763 O O . SER B 1 13 ? 48.125 -12.906 -12.344 1 85.12 13 SER B O 1
ATOM 6765 N N . LEU B 1 14 ? 49.656 -11.734 -13.578 1 83.62 14 LEU B N 1
ATOM 6766 C CA . LEU B 1 14 ? 50.719 -11.93 -12.594 1 83.62 14 LEU B CA 1
ATOM 6767 C C . LEU B 1 14 ? 50.344 -11.305 -11.258 1 83.62 14 LEU B C 1
ATOM 6769 O O . LEU B 1 14 ? 50.562 -11.906 -10.203 1 83.62 14 LEU B O 1
ATOM 6773 N N . LYS B 1 15 ? 49.812 -10.133 -11.414 1 87.06 15 LYS B N 1
ATOM 6774 C CA . LYS B 1 15 ? 49.406 -9.422 -10.203 1 87.06 15 LYS B CA 1
ATOM 6775 C C . LYS B 1 15 ? 48.375 -10.219 -9.422 1 87.06 15 LYS B C 1
ATOM 6777 O O . LYS B 1 15 ? 48.438 -10.312 -8.195 1 87.06 15 LYS B O 1
ATOM 6782 N N . CYS B 1 16 ? 47.469 -10.781 -10.133 1 88.69 16 CYS B N 1
ATOM 6783 C CA . CYS B 1 16 ? 46.406 -11.547 -9.508 1 88.69 16 CYS B CA 1
ATOM 6784 C C . CYS B 1 16 ? 46.938 -12.828 -8.883 1 88.69 16 CYS B C 1
ATOM 6786 O O . CYS B 1 16 ? 46.562 -13.188 -7.766 1 88.69 16 CYS B O 1
ATOM 6788 N N . PHE B 1 17 ? 47.906 -13.492 -9.57 1 87.56 17 PHE B N 1
ATOM 6789 C CA . PHE B 1 17 ? 48.5 -14.719 -9.055 1 87.56 17 PHE B CA 1
ATOM 6790 C C . PHE B 1 17 ? 49.25 -14.453 -7.77 1 87.56 17 PHE B C 1
ATOM 6792 O O . PHE B 1 17 ? 49.219 -15.242 -6.828 1 87.56 17 PHE B O 1
ATOM 6799 N N . SER B 1 18 ? 49.906 -13.367 -7.824 1 86.81 18 SER B N 1
ATOM 6800 C CA . SER B 1 18 ? 50.688 -13 -6.641 1 86.81 18 SER B CA 1
ATOM 6801 C C . SER B 1 18 ? 49.781 -12.773 -5.438 1 86.81 18 SER B C 1
ATOM 6803 O O . SER B 1 18 ? 50.094 -13.172 -4.32 1 86.81 18 SER B O 1
ATOM 6805 N N . LYS B 1 19 ? 48.719 -12.117 -5.707 1 91.94 19 LYS B N 1
ATOM 6806 C CA . LYS B 1 19 ? 47.781 -11.875 -4.633 1 91.94 19 LYS B CA 1
ATOM 6807 C C . LYS B 1 19 ? 47.188 -13.188 -4.098 1 91.94 19 LYS B C 1
ATOM 6809 O O . LYS B 1 19 ? 47.031 -13.352 -2.887 1 91.94 19 LYS B O 1
ATOM 6814 N N . VAL B 1 20 ? 46.875 -14.062 -4.996 1 93.69 20 VAL B N 1
ATOM 6815 C CA . VAL B 1 20 ? 46.281 -15.359 -4.637 1 93.69 20 VAL B CA 1
ATOM 6816 C C . VAL B 1 20 ? 47.281 -16.141 -3.789 1 93.69 20 VAL B C 1
ATOM 6818 O O . VAL B 1 20 ? 46.938 -16.734 -2.773 1 93.69 20 VAL B O 1
ATOM 6821 N N . VAL B 1 21 ? 48.562 -16.109 -4.148 1 91.5 21 VAL B N 1
ATOM 6822 C CA . VAL B 1 21 ? 49.594 -16.828 -3.42 1 91.5 21 VAL B CA 1
ATOM 6823 C C . VAL B 1 21 ? 49.75 -16.25 -2.023 1 91.5 21 VAL B C 1
ATOM 6825 O O . VAL B 1 21 ? 49.938 -16.969 -1.051 1 91.5 21 VAL B O 1
ATOM 6828 N N . ASN B 1 22 ? 49.688 -14.977 -1.997 1 91.94 22 ASN B N 1
ATOM 6829 C CA . ASN B 1 22 ? 49.75 -14.328 -0.694 1 91.94 22 ASN B CA 1
ATOM 6830 C C . ASN B 1 22 ? 48.625 -14.75 0.219 1 91.94 22 ASN B C 1
ATOM 6832 O O . ASN B 1 22 ? 48.812 -14.953 1.418 1 91.94 22 ASN B O 1
ATOM 6836 N N . ILE B 1 23 ? 47.438 -14.812 -0.331 1 93.5 23 ILE B N 1
ATOM 6837 C CA . ILE B 1 23 ? 46.25 -15.242 0.432 1 93.5 23 ILE B CA 1
ATOM 6838 C C . ILE B 1 23 ? 46.438 -16.688 0.892 1 93.5 23 ILE B C 1
ATOM 6840 O O . ILE B 1 23 ? 46.125 -17.031 2.035 1 93.5 23 ILE B O 1
ATOM 6844 N N . ILE B 1 24 ? 46.938 -17.516 0.014 1 92.75 24 ILE B N 1
ATOM 6845 C CA . ILE B 1 24 ? 47.156 -18.922 0.318 1 92.75 24 ILE B CA 1
ATOM 6846 C C . ILE B 1 24 ? 48.188 -19.047 1.451 1 92.75 24 ILE B C 1
ATOM 6848 O O . ILE B 1 24 ? 47.969 -19.797 2.404 1 92.75 24 ILE B O 1
ATOM 6852 N N . LYS B 1 25 ? 49.25 -18.281 1.366 1 90.38 25 LYS B N 1
ATOM 6853 C CA . LYS B 1 25 ? 50.312 -18.312 2.377 1 90.38 25 LYS B CA 1
ATOM 6854 C C . LYS B 1 25 ? 49.781 -17.891 3.742 1 90.38 25 LYS B C 1
ATOM 6856 O O . LYS B 1 25 ? 50.094 -18.516 4.758 1 90.38 25 LYS B O 1
ATOM 6861 N N . LYS B 1 26 ? 49.031 -16.875 3.697 1 89.81 26 LYS B N 1
ATOM 6862 C CA . LYS B 1 26 ? 48.469 -16.344 4.938 1 89.81 26 LYS B CA 1
ATOM 6863 C C . LYS B 1 26 ? 47.562 -17.359 5.621 1 89.81 26 LYS B C 1
ATOM 6865 O O . LYS B 1 26 ? 47.594 -17.5 6.844 1 89.81 26 LYS B O 1
ATOM 6870 N N . ASN B 1 27 ? 46.75 -17.984 4.895 1 89.44 27 ASN B N 1
ATOM 6871 C CA . ASN B 1 27 ? 45.812 -18.953 5.449 1 89.44 27 ASN B CA 1
ATOM 6872 C C . ASN B 1 27 ? 46.5 -20.266 5.805 1 89.44 27 ASN B C 1
ATOM 6874 O O . ASN B 1 27 ? 46.125 -20.906 6.789 1 89.44 27 ASN B O 1
ATOM 6878 N N . TYR B 1 28 ? 47.469 -20.641 4.992 1 87.69 28 TYR B N 1
ATOM 6879 C CA . TYR B 1 28 ? 48.188 -21.875 5.191 1 87.69 28 TYR B CA 1
ATOM 6880 C C . TYR B 1 28 ? 48.969 -21.859 6.508 1 87.69 28 TYR B C 1
ATOM 6882 O O . TYR B 1 28 ? 49.156 -22.906 7.141 1 87.69 28 TYR B O 1
ATOM 6890 N N . LYS B 1 29 ? 49.375 -20.75 6.941 1 82.81 29 LYS B N 1
ATOM 6891 C CA . LYS B 1 29 ? 50.094 -20.609 8.203 1 82.81 29 LYS B CA 1
ATOM 6892 C C . LYS B 1 29 ? 49.188 -20.906 9.391 1 82.81 29 LYS B C 1
ATOM 6894 O O . LYS B 1 29 ? 49.656 -21.359 10.438 1 82.81 29 LYS B O 1
ATOM 6899 N N . LYS B 1 30 ? 47.938 -20.75 9.227 1 83.5 30 LYS B N 1
ATOM 6900 C CA . LYS B 1 30 ? 47 -20.953 10.32 1 83.5 30 LYS B CA 1
ATOM 6901 C C . LYS B 1 30 ? 46.5 -22.391 10.359 1 83.5 30 LYS B C 1
ATOM 6903 O O . LYS B 1 30 ? 46.438 -23 11.43 1 83.5 30 LYS B O 1
ATOM 6908 N N . ASP B 1 31 ? 46.125 -22.875 9.195 1 85.38 31 ASP B N 1
ATOM 6909 C CA . ASP B 1 31 ? 45.562 -24.219 9.078 1 85.38 31 ASP B CA 1
ATOM 6910 C C . ASP B 1 31 ? 45.75 -24.766 7.66 1 85.38 31 ASP B C 1
ATOM 6912 O O . ASP B 1 31 ? 46.094 -24.016 6.738 1 85.38 31 ASP B O 1
ATOM 6916 N N . GLN B 1 32 ? 45.656 -26.078 7.551 1 86.81 32 GLN B N 1
ATOM 6917 C CA . GLN B 1 32 ? 45.656 -26.656 6.211 1 86.81 32 GLN B CA 1
ATOM 6918 C C . GLN B 1 32 ? 44.5 -26.109 5.363 1 86.81 32 GLN B C 1
ATOM 6920 O O . GLN B 1 32 ? 43.406 -25.891 5.871 1 86.81 32 GLN B O 1
ATOM 6925 N N . ILE B 1 33 ? 44.812 -25.828 4.109 1 93.38 33 ILE B N 1
ATOM 6926 C CA . ILE B 1 33 ? 43.812 -25.219 3.238 1 93.38 33 ILE B CA 1
ATOM 6927 C C . ILE B 1 33 ? 43.688 -26.047 1.958 1 93.38 33 ILE B C 1
ATOM 6929 O O . ILE B 1 33 ? 44.625 -26.688 1.521 1 93.38 33 ILE B O 1
ATOM 6933 N N . ALA B 1 34 ? 42.531 -26.109 1.469 1 95.25 34 ALA B N 1
ATOM 6934 C CA . ALA B 1 34 ? 42.25 -26.656 0.143 1 95.25 34 ALA B CA 1
ATOM 6935 C C . ALA B 1 34 ? 41.875 -25.547 -0.833 1 95.25 34 ALA B C 1
ATOM 6937 O O . ALA B 1 34 ? 41.094 -24.656 -0.509 1 95.25 34 ALA B O 1
ATOM 6938 N N . VAL B 1 35 ? 42.531 -25.547 -1.955 1 96.81 35 VAL B N 1
ATOM 6939 C CA . VAL B 1 35 ? 42.312 -24.484 -2.934 1 96.81 35 VAL B CA 1
ATOM 6940 C C . VAL B 1 35 ? 41.688 -25.062 -4.207 1 96.81 35 VAL B C 1
ATOM 6942 O O . VAL B 1 35 ? 42.219 -26.031 -4.77 1 96.81 35 VAL B O 1
ATOM 6945 N N . VAL B 1 36 ? 40.562 -24.5 -4.629 1 97.44 36 VAL B N 1
ATOM 6946 C CA . VAL B 1 36 ? 39.906 -24.859 -5.879 1 97.44 36 VAL B CA 1
ATOM 6947 C C . VAL B 1 36 ? 40.094 -23.734 -6.898 1 97.44 36 VAL B C 1
ATOM 6949 O O . VAL B 1 36 ? 39.844 -22.562 -6.582 1 97.44 36 VAL B O 1
ATOM 6952 N N . LEU B 1 37 ? 40.5 -24.047 -8.086 1 96.5 37 LEU B N 1
ATOM 6953 C CA . LEU B 1 37 ? 40.781 -23.016 -9.07 1 96.5 37 LEU B CA 1
ATOM 6954 C C . LEU B 1 37 ? 39.875 -23.141 -10.281 1 96.5 37 LEU B C 1
ATOM 6956 O O . LEU B 1 37 ? 39.531 -24.25 -10.703 1 96.5 37 LEU B O 1
ATOM 6960 N N . SER B 1 38 ? 39.469 -22 -10.812 1 95.69 38 SER B N 1
ATOM 6961 C CA . SER B 1 38 ? 38.781 -21.922 -12.094 1 95.69 38 SER B CA 1
ATOM 6962 C C . SER B 1 38 ? 39.75 -21.688 -13.242 1 95.69 38 SER B C 1
ATOM 6964 O O . SER B 1 38 ? 40.969 -21.547 -13.016 1 95.69 38 SER B O 1
ATOM 6966 N N . ALA B 1 39 ? 39.188 -21.672 -14.422 1 94.06 39 ALA B N 1
ATOM 6967 C CA . ALA B 1 39 ? 40 -21.266 -15.57 1 94.06 39 ALA B CA 1
ATOM 6968 C C . ALA B 1 39 ? 40.219 -19.75 -15.586 1 94.06 39 ALA B C 1
ATOM 6970 O O . ALA B 1 39 ? 39.406 -19 -15.016 1 94.06 39 ALA B O 1
ATOM 6971 N N . PRO B 1 40 ? 41.312 -19.359 -16.125 1 92.19 40 PRO B N 1
ATOM 6972 C CA . PRO B 1 40 ? 41.5 -17.906 -16.234 1 92.19 40 PRO B CA 1
ATOM 6973 C C . PRO B 1 40 ? 40.375 -17.219 -17 1 92.19 40 PRO B C 1
ATOM 6975 O O . PRO B 1 40 ? 39.656 -17.875 -17.781 1 92.19 40 PRO B O 1
ATOM 6978 N N . LYS B 1 41 ? 40.281 -15.969 -16.766 1 90.38 41 LYS B N 1
ATOM 6979 C CA . LYS B 1 41 ? 39.188 -15.18 -17.344 1 90.38 41 LYS B CA 1
ATOM 6980 C C . LYS B 1 41 ? 39.125 -15.367 -18.859 1 90.38 41 LYS B C 1
ATOM 6982 O O . LYS B 1 41 ? 40.156 -15.383 -19.531 1 90.38 41 LYS B O 1
ATOM 6987 N N . LYS B 1 42 ? 37.969 -15.609 -19.469 1 90.88 42 LYS B N 1
ATOM 6988 C CA . LYS B 1 42 ? 37.656 -15.664 -20.891 1 90.88 42 LYS B CA 1
ATOM 6989 C C . LYS B 1 42 ? 37.969 -17.031 -21.484 1 90.88 42 LYS B C 1
ATOM 6991 O O . LYS B 1 42 ? 37.469 -17.375 -22.562 1 90.88 42 LYS B O 1
ATOM 6996 N N . VAL B 1 43 ? 38.781 -17.844 -20.781 1 93.56 43 VAL B N 1
ATOM 6997 C CA . VAL B 1 43 ? 39.25 -19.109 -21.344 1 93.56 43 VAL B CA 1
ATOM 6998 C C . VAL B 1 43 ? 38.031 -20.031 -21.547 1 93.56 43 VAL B C 1
ATOM 7000 O O . VAL B 1 43 ? 37.844 -20.594 -22.641 1 93.56 43 VAL B O 1
ATOM 7003 N N . THR B 1 44 ? 37.188 -20.203 -20.5 1 92.25 44 THR B N 1
ATOM 7004 C CA . THR B 1 44 ? 36.031 -21.078 -20.594 1 92.25 44 THR B CA 1
ATOM 7005 C C . THR B 1 44 ? 35.094 -20.625 -21.703 1 92.25 44 THR B C 1
ATOM 7007 O O . THR B 1 44 ? 34.625 -21.453 -22.5 1 92.25 44 THR B O 1
ATOM 7010 N N . ASP B 1 45 ? 34.906 -19.406 -21.797 1 92.44 45 ASP B N 1
ATOM 7011 C CA . ASP B 1 45 ? 34.031 -18.859 -22.844 1 92.44 45 ASP B CA 1
ATOM 7012 C C . ASP B 1 45 ? 34.625 -19.109 -24.219 1 92.44 45 ASP B C 1
ATOM 7014 O O . ASP B 1 45 ? 33.875 -19.438 -25.156 1 92.44 45 ASP B O 1
ATOM 7018 N N . ASN B 1 46 ? 35.906 -18.906 -24.312 1 94.75 46 ASN B N 1
ATOM 7019 C CA . ASN B 1 46 ? 36.594 -19.172 -25.578 1 94.75 46 ASN B CA 1
ATOM 7020 C C . ASN B 1 46 ? 36.438 -20.625 -26 1 94.75 46 ASN B C 1
ATOM 7022 O O . ASN B 1 46 ? 36.281 -20.922 -27.188 1 94.75 46 ASN B O 1
ATOM 7026 N N . LEU B 1 47 ? 36.562 -21.484 -25.094 1 95.5 47 LEU B N 1
ATOM 7027 C CA . LEU B 1 47 ? 36.438 -22.906 -25.375 1 95.5 47 LEU B CA 1
ATOM 7028 C C . LEU B 1 47 ? 35.031 -23.234 -25.891 1 95.5 47 LEU B C 1
ATOM 7030 O O . LEU B 1 47 ? 34.906 -23.969 -26.859 1 95.5 47 LEU B O 1
ATOM 7034 N N . PHE B 1 48 ? 34 -22.656 -25.234 1 93.25 48 PHE B N 1
ATOM 7035 C CA . PHE B 1 48 ? 32.625 -22.859 -25.688 1 93.25 48 PHE B CA 1
ATOM 7036 C C . PHE B 1 48 ? 32.438 -22.297 -27.094 1 93.25 48 PHE B C 1
ATOM 7038 O O . PHE B 1 48 ? 31.781 -22.906 -27.938 1 93.25 48 PHE B O 1
ATOM 7045 N N . TYR B 1 49 ? 33.094 -21.203 -27.266 1 93.75 49 TYR B N 1
ATOM 7046 C CA . TYR B 1 49 ? 33 -20.531 -28.562 1 93.75 49 TYR B CA 1
ATOM 7047 C C . TYR B 1 49 ? 33.656 -21.344 -29.656 1 93.75 49 TYR B C 1
ATOM 7049 O O . TYR B 1 49 ? 33.156 -21.422 -30.781 1 93.75 49 TYR B O 1
ATOM 7057 N N . MET B 1 50 ? 34.75 -21.906 -29.375 1 95.88 50 MET B N 1
ATOM 7058 C CA . MET B 1 50 ? 35.469 -22.75 -30.344 1 95.88 50 MET B CA 1
ATOM 7059 C C . MET B 1 50 ? 34.625 -23.953 -30.75 1 95.88 50 MET B C 1
ATOM 7061 O O . MET B 1 50 ? 34.594 -24.344 -31.922 1 95.88 50 MET B O 1
ATOM 7065 N N . ILE B 1 51 ? 33.969 -24.484 -29.766 1 95 51 ILE B N 1
ATOM 7066 C CA . ILE B 1 51 ? 33.094 -25.641 -30.031 1 95 51 ILE B CA 1
ATOM 7067 C C . ILE B 1 51 ? 31.969 -25.219 -30.969 1 95 51 ILE B C 1
ATOM 7069 O O . ILE B 1 51 ? 31.688 -25.891 -31.969 1 95 51 ILE B O 1
ATOM 7073 N N . GLU B 1 52 ? 31.375 -24.125 -30.641 1 93.62 52 GLU B N 1
ATOM 7074 C CA . GLU B 1 52 ? 30.266 -23.625 -31.438 1 93.62 52 GLU B CA 1
ATOM 7075 C C . GLU B 1 52 ? 30.688 -23.344 -32.875 1 93.62 52 GLU B C 1
ATOM 7077 O O . GLU B 1 52 ? 30 -23.734 -33.812 1 93.62 52 GLU B O 1
ATOM 7082 N N . LYS B 1 53 ? 31.844 -22.703 -33 1 94.19 53 LYS B N 1
ATOM 7083 C CA . LYS B 1 53 ? 32.375 -22.359 -34.344 1 94.19 53 LYS B CA 1
ATOM 7084 C C . LYS B 1 53 ? 32.75 -23.609 -35.125 1 94.19 53 LYS B C 1
ATOM 7086 O O . LYS B 1 53 ? 32.531 -23.672 -36.344 1 94.19 53 LYS B O 1
ATOM 7091 N N . SER B 1 54 ? 33.281 -24.578 -34.469 1 94.81 54 SER B N 1
ATOM 7092 C CA . SER B 1 54 ? 33.688 -25.844 -35.125 1 94.81 54 SER B CA 1
ATOM 7093 C C . SER B 1 54 ? 32.469 -26.594 -35.625 1 94.81 54 SER B C 1
ATOM 7095 O O . SER B 1 54 ? 32.5 -27.188 -36.719 1 94.81 54 SER B O 1
ATOM 7097 N N . CYS B 1 55 ? 31.453 -26.594 -34.812 1 92.88 55 CYS B N 1
ATOM 7098 C CA . CYS B 1 55 ? 30.219 -27.234 -35.219 1 92.88 55 CYS B CA 1
ATOM 7099 C C . CYS B 1 55 ? 29.656 -26.594 -36.469 1 92.88 55 CYS B C 1
ATOM 7101 O O . CYS B 1 55 ? 29.031 -27.266 -37.312 1 92.88 55 CYS B O 1
ATOM 7103 N N . GLN B 1 56 ? 29.984 -25.297 -36.625 1 92.5 56 GLN B N 1
ATOM 7104 C CA . GLN B 1 56 ? 29.5 -24.547 -37.781 1 92.5 56 GLN B CA 1
ATOM 7105 C C . GLN B 1 56 ? 30.516 -24.562 -38.906 1 92.5 56 GLN B C 1
ATOM 7107 O O . GLN B 1 56 ? 30.344 -23.875 -39.906 1 92.5 56 GLN B O 1
ATOM 7112 N N . THR B 1 57 ? 31.578 -25.219 -38.812 1 90.69 57 THR B N 1
ATOM 7113 C CA . THR B 1 57 ? 32.625 -25.375 -39.781 1 90.69 57 THR B CA 1
ATOM 7114 C C . THR B 1 57 ? 33.281 -24.031 -40.125 1 90.69 57 THR B C 1
ATOM 7116 O O . THR B 1 57 ? 33.5 -23.719 -41.281 1 90.69 57 THR B O 1
ATOM 7119 N N . LYS B 1 58 ? 33.344 -23.281 -39.156 1 92.5 58 LYS B N 1
ATOM 7120 C CA . LYS B 1 58 ? 34 -21.984 -39.281 1 92.5 58 LYS B CA 1
ATOM 7121 C C . LYS B 1 58 ? 35.438 -22.047 -38.781 1 92.5 58 LYS B C 1
ATOM 7123 O O . LYS B 1 58 ? 35.812 -23 -38.094 1 92.5 58 LYS B O 1
ATOM 7128 N N . ASP B 1 59 ? 36.188 -21.078 -39.156 1 91.19 59 ASP B N 1
ATOM 7129 C CA . ASP B 1 59 ? 37.625 -21.016 -38.812 1 91.19 59 ASP B CA 1
ATOM 7130 C C . ASP B 1 59 ? 37.781 -20.641 -37.344 1 91.19 59 ASP B C 1
ATOM 7132 O O . ASP B 1 59 ? 37.156 -19.719 -36.844 1 91.19 59 ASP B O 1
ATOM 7136 N N . ILE B 1 60 ? 38.594 -21.438 -36.594 1 93.31 60 ILE B N 1
ATOM 7137 C CA . ILE B 1 60 ? 38.781 -21.234 -35.156 1 93.31 60 ILE B CA 1
ATOM 7138 C C . ILE B 1 60 ? 40.219 -20.844 -34.875 1 93.31 60 ILE B C 1
ATOM 7140 O O . ILE B 1 60 ? 40.625 -20.75 -33.719 1 93.31 60 ILE B O 1
ATOM 7144 N N . LYS B 1 61 ? 41.125 -20.578 -35.875 1 92.69 61 LYS B N 1
ATOM 7145 C CA . LYS B 1 61 ? 42.562 -20.359 -35.719 1 92.69 61 LYS B CA 1
ATOM 7146 C C . LYS B 1 61 ? 42.844 -19.141 -34.812 1 92.69 61 LYS B C 1
ATOM 7148 O O . LYS B 1 61 ? 43.688 -19.188 -33.938 1 92.69 61 LYS B O 1
ATOM 7153 N N . GLU B 1 62 ? 42.094 -18.172 -35.031 1 94 62 GLU B N 1
ATOM 7154 C CA . GLU B 1 62 ? 42.312 -16.938 -34.25 1 94 62 GLU B CA 1
ATOM 7155 C C . GLU B 1 62 ? 42 -17.141 -32.781 1 94 62 GLU B C 1
ATOM 7157 O O . GLU B 1 62 ? 42.781 -16.781 -31.922 1 94 62 GLU B O 1
ATOM 7162 N N . ILE B 1 63 ? 40.844 -17.688 -32.438 1 95.25 63 ILE B N 1
ATOM 7163 C CA . ILE B 1 63 ? 40.438 -17.891 -31.062 1 95.25 63 ILE B CA 1
ATOM 7164 C C . ILE B 1 63 ? 41.344 -18.922 -30.391 1 95.25 63 ILE B C 1
ATOM 7166 O O . ILE B 1 63 ? 41.625 -18.812 -29.203 1 95.25 63 ILE B O 1
ATOM 7170 N N . PHE B 1 64 ? 41.781 -19.922 -31.188 1 96.25 64 PHE B N 1
ATOM 7171 C CA . PHE B 1 64 ? 42.688 -20.953 -30.688 1 96.25 64 PHE B CA 1
ATOM 7172 C C . PHE B 1 64 ? 44.031 -20.344 -30.281 1 96.25 64 PHE B C 1
ATOM 7174 O O . PHE B 1 64 ? 44.5 -20.578 -29.156 1 96.25 64 PHE B O 1
ATOM 7181 N N . ASN B 1 65 ? 44.531 -19.5 -31.078 1 95.44 65 ASN B N 1
ATOM 7182 C CA . ASN B 1 65 ? 45.812 -18.859 -30.797 1 95.44 65 ASN B CA 1
ATOM 7183 C C . ASN B 1 65 ? 45.688 -17.859 -29.656 1 95.44 65 ASN B C 1
ATOM 7185 O O . ASN B 1 65 ? 46.594 -17.75 -28.812 1 95.44 65 ASN B O 1
ATOM 7189 N N . ASN B 1 66 ? 44.656 -17.156 -29.641 1 95.19 66 ASN B N 1
ATOM 7190 C CA . ASN B 1 66 ? 44.438 -16.188 -28.562 1 95.19 66 ASN B CA 1
ATOM 7191 C C . ASN B 1 66 ? 44.344 -16.875 -27.203 1 95.19 66 ASN B C 1
ATOM 7193 O O . ASN B 1 66 ? 44.844 -16.359 -26.203 1 95.19 66 ASN B O 1
ATOM 7197 N N . THR B 1 67 ? 43.656 -17.953 -27.172 1 96.06 67 THR B N 1
ATOM 7198 C CA . THR B 1 67 ? 43.5 -18.703 -25.922 1 96.06 67 THR B CA 1
ATOM 7199 C C . THR B 1 67 ? 44.844 -19.266 -25.469 1 96.06 67 THR B C 1
ATOM 7201 O O . THR B 1 67 ? 45.188 -19.234 -24.281 1 96.06 67 THR B O 1
ATOM 7204 N N . LYS B 1 68 ? 45.656 -19.797 -26.375 1 95 68 LYS B N 1
ATOM 7205 C CA . LYS B 1 68 ? 46.969 -20.312 -26.078 1 95 68 LYS B CA 1
ATOM 7206 C C . LYS B 1 68 ? 47.906 -19.203 -25.578 1 95 68 LYS B C 1
ATOM 7208 O O . LYS B 1 68 ? 48.688 -19.406 -24.656 1 95 68 LYS B O 1
ATOM 7213 N N . ASP B 1 69 ? 47.688 -18.094 -26.125 1 94.12 69 ASP B N 1
ATOM 7214 C CA . ASP B 1 69 ? 48.531 -16.953 -25.781 1 94.12 69 ASP B CA 1
ATOM 7215 C C . ASP B 1 69 ? 48.25 -16.5 -24.344 1 94.12 69 ASP B C 1
ATOM 7217 O O . ASP B 1 69 ? 49.125 -16.016 -23.656 1 94.12 69 ASP B O 1
ATOM 7221 N N . ILE B 1 70 ? 47.031 -16.609 -23.938 1 93.75 70 ILE B N 1
ATOM 7222 C CA . ILE B 1 70 ? 46.688 -16.25 -22.562 1 93.75 70 ILE B CA 1
ATOM 7223 C C . ILE B 1 70 ? 47.562 -17.047 -21.578 1 93.75 70 ILE B C 1
ATOM 7225 O O . ILE B 1 70 ? 48.125 -16.484 -20.656 1 93.75 70 ILE B O 1
ATOM 7229 N N . PHE B 1 71 ? 47.75 -18.328 -21.797 1 93.56 71 PHE B N 1
ATOM 7230 C CA . PHE B 1 71 ? 48.531 -19.188 -20.906 1 93.56 71 PHE B CA 1
ATOM 7231 C C . PHE B 1 71 ? 50 -18.891 -21.031 1 93.56 71 PHE B C 1
ATOM 7233 O O . PHE B 1 71 ? 50.719 -18.859 -20.016 1 93.56 71 PHE B O 1
ATOM 7240 N N . PHE B 1 72 ? 50.406 -18.688 -22.203 1 91.75 72 PHE B N 1
ATOM 7241 C CA . PHE B 1 72 ? 51.844 -18.438 -22.406 1 91.75 72 PHE B CA 1
ATOM 7242 C C . PHE B 1 72 ? 52.25 -17.094 -21.828 1 91.75 72 PHE B C 1
ATOM 7244 O O . PHE B 1 72 ? 53.344 -16.953 -21.297 1 91.75 72 PHE B O 1
ATOM 7251 N N . TYR B 1 73 ? 51.344 -16.219 -21.938 1 90.56 73 TYR B N 1
ATOM 7252 C CA . TYR B 1 73 ? 51.594 -14.93 -21.297 1 90.56 73 TYR B CA 1
ATOM 7253 C C . TYR B 1 73 ? 51.719 -15.094 -19.781 1 90.56 73 TYR B C 1
ATOM 7255 O O . TYR B 1 73 ? 52.594 -14.5 -19.156 1 90.56 73 TYR B O 1
ATOM 7263 N N . LEU B 1 74 ? 50.906 -15.867 -19.203 1 90.56 74 LEU B N 1
ATOM 7264 C CA . LEU B 1 74 ? 50.906 -16.109 -17.766 1 90.56 74 LEU B CA 1
ATOM 7265 C C . LEU B 1 74 ? 52.188 -16.797 -17.328 1 90.56 74 LEU B C 1
ATOM 7267 O O . LEU B 1 74 ? 52.812 -16.406 -16.328 1 90.56 74 LEU B O 1
ATOM 7271 N N . ILE B 1 75 ? 52.688 -17.781 -18.062 1 90.31 75 ILE B N 1
ATOM 7272 C CA . ILE B 1 75 ? 53.875 -18.531 -17.641 1 90.31 75 ILE B CA 1
ATOM 7273 C C . ILE B 1 75 ? 55.125 -17.672 -17.797 1 90.31 75 ILE B C 1
ATOM 7275 O O . ILE B 1 75 ? 56.031 -17.75 -16.984 1 90.31 75 ILE B O 1
ATOM 7279 N N . LYS B 1 76 ? 55.094 -16.844 -18.828 1 88.19 76 LYS B N 1
ATOM 7280 C CA . LYS B 1 76 ? 56.219 -15.945 -19.016 1 88.19 76 LYS B CA 1
ATOM 7281 C C . LYS B 1 76 ? 56.312 -14.93 -17.891 1 88.19 76 LYS B C 1
ATOM 7283 O O . LYS B 1 76 ? 57.438 -14.562 -17.484 1 88.19 76 LYS B O 1
ATOM 7288 N N . SER B 1 77 ? 55.219 -14.57 -17.422 1 87.69 77 SER B N 1
ATOM 7289 C CA . SER B 1 77 ? 55.188 -13.57 -16.359 1 87.69 77 SER B CA 1
ATOM 7290 C C . SER B 1 77 ? 55.5 -14.188 -15 1 87.69 77 SER B C 1
ATOM 7292 O O . SER B 1 77 ? 56.125 -13.531 -14.148 1 87.69 77 SER B O 1
ATOM 7294 N N . LEU B 1 78 ? 55.219 -15.383 -14.742 1 86.75 78 LEU B N 1
ATOM 7295 C CA . LEU B 1 78 ? 55.312 -16.016 -13.43 1 86.75 78 LEU B CA 1
ATOM 7296 C C . LEU B 1 78 ? 56.719 -16.594 -13.211 1 86.75 78 LEU B C 1
ATOM 7298 O O . LEU B 1 78 ? 57.188 -16.641 -12.07 1 86.75 78 LEU B O 1
ATOM 7302 N N . PHE B 1 79 ? 57.281 -17.031 -14.344 1 85.56 79 PHE B N 1
ATOM 7303 C CA . PHE B 1 79 ? 58.594 -17.672 -14.203 1 85.56 79 PHE B CA 1
ATOM 7304 C C . PHE B 1 79 ? 59.688 -16.812 -14.828 1 85.56 79 PHE B C 1
ATOM 7306 O O . PHE B 1 79 ? 59.5 -16.281 -15.922 1 85.56 79 PHE B O 1
ATOM 7313 N N . ASP B 1 80 ? 60.656 -16.203 -14.07 1 70.81 80 ASP B N 1
ATOM 7314 C CA . ASP B 1 80 ? 61.688 -15.242 -14.422 1 70.81 80 ASP B CA 1
ATOM 7315 C C . ASP B 1 80 ? 62.562 -15.766 -15.57 1 70.81 80 ASP B C 1
ATOM 7317 O O . ASP B 1 80 ? 63.031 -14.984 -16.391 1 70.81 80 ASP B O 1
ATOM 7321 N N . SER B 1 81 ? 62.906 -17.047 -15.539 1 71.44 81 SER B N 1
ATOM 7322 C CA . SER B 1 81 ? 63.844 -17.531 -16.547 1 71.44 81 SER B CA 1
ATOM 7323 C C . SER B 1 81 ? 63.25 -18.703 -17.328 1 71.44 81 SER B C 1
ATOM 7325 O O . SER B 1 81 ? 62.656 -19.594 -16.75 1 71.44 81 SER B O 1
ATOM 7327 N N . ASN B 1 82 ? 63.375 -18.641 -18.641 1 67.75 82 ASN B N 1
ATOM 7328 C CA . ASN B 1 82 ? 62.938 -19.688 -19.547 1 67.75 82 ASN B CA 1
ATOM 7329 C C . ASN B 1 82 ? 63.719 -20.969 -19.344 1 67.75 82 ASN B C 1
ATOM 7331 O O . ASN B 1 82 ? 63.344 -22.016 -19.891 1 67.75 82 ASN B O 1
ATOM 7335 N N . GLU B 1 83 ? 64.75 -20.875 -18.594 1 67.44 83 GLU B N 1
ATOM 7336 C CA . GLU B 1 83 ? 65.562 -22.047 -18.359 1 67.44 83 GLU B CA 1
ATOM 7337 C C . GLU B 1 83 ? 65.25 -22.719 -17.031 1 67.44 83 GLU B C 1
ATOM 7339 O O . GLU B 1 83 ? 65.75 -23.781 -16.719 1 67.44 83 GLU B O 1
ATOM 7344 N N . ASN B 1 84 ? 64.25 -22.266 -16.391 1 79.31 84 ASN B N 1
ATOM 7345 C CA . ASN B 1 84 ? 63.75 -22.812 -15.125 1 79.31 84 ASN B CA 1
ATOM 7346 C C . ASN B 1 84 ? 63.031 -24.125 -15.312 1 79.31 84 ASN B C 1
ATOM 7348 O O . ASN B 1 84 ? 62.25 -24.281 -16.266 1 79.31 84 ASN B O 1
ATOM 7352 N N . TYR B 1 85 ? 63.344 -25.156 -14.578 1 84.94 85 TYR B N 1
ATOM 7353 C CA . TYR B 1 85 ? 62.75 -26.484 -14.625 1 84.94 85 TYR B CA 1
ATOM 7354 C C . TYR B 1 85 ? 61.219 -26.406 -14.609 1 84.94 85 TYR B C 1
ATOM 7356 O O . TYR B 1 85 ? 60.562 -27.094 -15.383 1 84.94 85 TYR B O 1
ATOM 7364 N N . TYR B 1 86 ? 60.719 -25.578 -13.93 1 88.44 86 TYR B N 1
ATOM 7365 C CA . TYR B 1 86 ? 59.281 -25.469 -13.773 1 88.44 86 TYR B CA 1
ATOM 7366 C C . TYR B 1 86 ? 58.656 -24.828 -15 1 88.44 86 TYR B C 1
ATOM 7368 O O . TYR B 1 86 ? 57.562 -25.234 -15.43 1 88.44 86 TYR B O 1
ATOM 7376 N N . TYR B 1 87 ? 59.281 -23.906 -15.648 1 89.75 87 TYR B N 1
ATOM 7377 C CA . TYR B 1 87 ? 58.812 -23.266 -16.859 1 89.75 87 TYR B CA 1
ATOM 7378 C C . TYR B 1 87 ? 58.688 -24.266 -18 1 89.75 87 TYR B C 1
ATOM 7380 O O . TYR B 1 87 ? 57.656 -24.312 -18.688 1 89.75 87 TYR B O 1
ATOM 7388 N N . LEU B 1 88 ? 59.688 -25.078 -18.203 1 90 88 LEU B N 1
ATOM 7389 C CA . LEU B 1 88 ? 59.688 -26.047 -19.297 1 90 88 LEU B CA 1
ATOM 7390 C C . LEU B 1 88 ? 58.625 -27.109 -19.094 1 90 88 LEU B C 1
ATOM 7392 O O . LEU B 1 88 ? 58 -27.547 -20.047 1 90 88 LEU B O 1
ATOM 7396 N N . ASN B 1 89 ? 58.438 -27.453 -17.844 1 92.81 89 ASN B N 1
ATOM 7397 C CA . ASN B 1 89 ? 57.438 -28.453 -17.531 1 92.81 89 ASN B CA 1
ATOM 7398 C C . ASN B 1 89 ? 56.031 -27.938 -17.875 1 92.81 89 ASN B C 1
ATOM 7400 O O . ASN B 1 89 ? 55.25 -28.656 -18.484 1 92.81 89 ASN B O 1
ATOM 7404 N N . ILE B 1 90 ? 55.719 -26.719 -17.516 1 93.69 90 ILE B N 1
ATOM 7405 C CA . ILE B 1 90 ? 54.375 -26.172 -17.766 1 93.69 90 ILE B CA 1
ATOM 7406 C C . ILE B 1 90 ? 54.219 -25.859 -19.25 1 93.69 90 ILE B C 1
ATOM 7408 O O . ILE B 1 90 ? 53.125 -26.016 -19.797 1 93.69 90 ILE B O 1
ATOM 7412 N N . TYR B 1 91 ? 55.281 -25.391 -19.859 1 93.25 91 TYR B N 1
ATOM 7413 C CA . TYR B 1 91 ? 55.25 -25.109 -21.297 1 93.25 91 TYR B CA 1
ATOM 7414 C C . TYR B 1 91 ? 54.875 -26.359 -22.078 1 93.25 91 TYR B C 1
ATOM 7416 O O . TYR B 1 91 ? 54 -26.328 -22.938 1 93.25 91 TYR B O 1
ATOM 7424 N N . ASN B 1 92 ? 55.531 -27.453 -21.75 1 94.38 92 ASN B N 1
ATOM 7425 C CA . ASN B 1 92 ? 55.281 -28.719 -22.422 1 94.38 92 ASN B CA 1
ATOM 7426 C C . ASN B 1 92 ? 53.875 -29.219 -22.125 1 94.38 92 ASN B C 1
ATOM 7428 O O . ASN B 1 92 ? 53.219 -29.797 -23 1 94.38 92 ASN B O 1
ATOM 7432 N N . PHE B 1 93 ? 53.469 -29.031 -20.953 1 95.94 93 PHE B N 1
ATOM 7433 C CA . PHE B 1 93 ? 52.156 -29.469 -20.562 1 95.94 93 PHE B CA 1
ATOM 7434 C C . PHE B 1 93 ? 51.062 -28.719 -21.344 1 95.94 93 PHE B C 1
ATOM 7436 O O . PHE B 1 93 ? 50.125 -29.328 -21.828 1 95.94 93 PHE B O 1
ATOM 7443 N N . ILE B 1 94 ? 51.188 -27.438 -21.516 1 95.81 94 ILE B N 1
ATOM 7444 C CA . ILE B 1 94 ? 50.25 -26.609 -22.25 1 95.81 94 ILE B CA 1
ATOM 7445 C C . ILE B 1 94 ? 50.219 -27.016 -23.719 1 95.81 94 ILE B C 1
ATOM 7447 O O . ILE B 1 94 ? 49.156 -27.125 -24.328 1 95.81 94 ILE B O 1
ATOM 7451 N N . GLU B 1 95 ? 51.438 -27.266 -24.219 1 95.38 95 GLU B N 1
ATOM 7452 C CA . GLU B 1 95 ? 51.531 -27.688 -25.625 1 95.38 95 GLU B CA 1
ATOM 7453 C C . GLU B 1 95 ? 50.812 -29 -25.844 1 95.38 95 GLU B C 1
ATOM 7455 O O . GLU B 1 95 ? 50.094 -29.172 -26.844 1 95.38 95 GLU B O 1
ATOM 7460 N N . LEU B 1 96 ? 50.969 -29.859 -24.938 1 96.19 96 LEU B N 1
ATOM 7461 C CA . LEU B 1 96 ? 50.312 -31.156 -25.047 1 96.19 96 LEU B CA 1
ATOM 7462 C C . LEU B 1 96 ? 48.781 -31.016 -24.984 1 96.19 96 LEU B C 1
ATOM 7464 O O . LEU B 1 96 ? 48.062 -31.672 -25.75 1 96.19 96 LEU B O 1
ATOM 7468 N N . LYS B 1 97 ? 48.312 -30.234 -24.078 1 96.56 97 LYS B N 1
ATOM 7469 C CA . LYS B 1 97 ? 46.875 -30.047 -23.906 1 96.56 97 LYS B CA 1
ATOM 7470 C C . LYS B 1 97 ? 46.281 -29.344 -25.109 1 96.56 97 LYS B C 1
ATOM 7472 O O . LYS B 1 97 ? 45.156 -29.688 -25.531 1 96.56 97 LYS B O 1
ATOM 7477 N N . PHE B 1 98 ? 46.969 -28.422 -25.703 1 96.75 98 PHE B N 1
ATOM 7478 C CA . PHE B 1 98 ? 46.438 -27.703 -26.844 1 96.75 98 PHE B CA 1
ATOM 7479 C C . PHE B 1 98 ? 46.469 -28.562 -28.094 1 96.75 98 PHE B C 1
ATOM 7481 O O . PHE B 1 98 ? 45.625 -28.406 -29 1 96.75 98 PHE B O 1
ATOM 7488 N N . ASN B 1 99 ? 47.438 -29.469 -28.141 1 96.56 99 ASN B N 1
ATOM 7489 C CA . ASN B 1 99 ? 47.438 -30.453 -29.219 1 96.56 99 ASN B CA 1
ATOM 7490 C C . ASN B 1 99 ? 46.219 -31.375 -29.141 1 96.56 99 ASN B C 1
ATOM 7492 O O . ASN B 1 99 ? 45.625 -31.688 -30.156 1 96.56 99 ASN B O 1
ATOM 7496 N N . ARG B 1 100 ? 46 -31.75 -27.969 1 96.75 100 ARG B N 1
ATOM 7497 C CA . ARG B 1 100 ? 44.812 -32.562 -27.766 1 96.75 100 ARG B CA 1
ATOM 7498 C C . ARG B 1 100 ? 43.531 -31.781 -28.109 1 96.75 100 ARG B C 1
ATOM 7500 O O . ARG B 1 100 ? 42.625 -32.344 -28.734 1 96.75 100 ARG B O 1
ATOM 7507 N N . LEU B 1 101 ? 43.469 -30.578 -27.719 1 97.31 101 LEU B N 1
ATOM 7508 C CA . LEU B 1 101 ? 42.344 -29.703 -28.031 1 97.31 101 LEU B CA 1
ATOM 7509 C C . LEU B 1 101 ? 42.125 -29.594 -29.531 1 97.31 101 LEU B C 1
ATOM 7511 O O . LEU B 1 101 ? 41 -29.688 -30.016 1 97.31 101 LEU B O 1
ATOM 7515 N N . LEU B 1 102 ? 43.25 -29.375 -30.203 1 95.75 102 LEU B N 1
ATOM 7516 C CA . LEU B 1 102 ? 43.188 -29.266 -31.656 1 95.75 102 LEU B CA 1
ATOM 7517 C C . LEU B 1 102 ? 42.625 -30.531 -32.281 1 95.75 102 LEU B C 1
ATOM 7519 O O . LEU B 1 102 ? 41.844 -30.484 -33.219 1 95.75 102 LEU B O 1
ATOM 7523 N N . TYR B 1 103 ? 43.062 -31.625 -31.766 1 96.12 103 TYR B N 1
ATOM 7524 C CA . TYR B 1 103 ? 42.594 -32.906 -32.25 1 96.12 103 TYR B CA 1
ATOM 7525 C C . TYR B 1 103 ? 41.094 -33.062 -32.031 1 96.12 103 TYR B C 1
ATOM 7527 O O . TYR B 1 103 ? 40.375 -33.469 -32.969 1 96.12 103 TYR B O 1
ATOM 7535 N N . LEU B 1 104 ? 40.594 -32.781 -30.906 1 96.94 104 LEU B N 1
ATOM 7536 C CA . LEU B 1 104 ? 39.188 -32.906 -30.578 1 96.94 104 LEU B CA 1
ATOM 7537 C C . LEU B 1 104 ? 38.344 -31.953 -31.422 1 96.94 104 LEU B C 1
ATOM 7539 O O . LEU B 1 104 ? 37.25 -32.312 -31.891 1 96.94 104 LEU B O 1
ATOM 7543 N N . LEU B 1 105 ? 38.812 -30.75 -31.609 1 96.69 105 LEU B N 1
ATOM 7544 C CA . LEU B 1 105 ? 38.094 -29.75 -32.375 1 96.69 105 LEU B CA 1
ATOM 7545 C C . LEU B 1 105 ? 38 -30.156 -33.844 1 96.69 105 LEU B C 1
ATOM 7547 O O . LEU B 1 105 ? 37 -29.875 -34.5 1 96.69 105 LEU B O 1
ATOM 7551 N N . ASN B 1 106 ? 39 -30.812 -34.312 1 94.75 106 ASN B N 1
ATOM 7552 C CA . ASN B 1 106 ? 38.969 -31.328 -35.656 1 94.75 106 ASN B CA 1
ATOM 7553 C C . ASN B 1 106 ? 37.906 -32.406 -35.844 1 94.75 106 ASN B C 1
ATOM 7555 O O . ASN B 1 106 ? 37.25 -32.469 -36.875 1 94.75 106 ASN B O 1
ATOM 7559 N N . ILE B 1 107 ? 37.781 -33.188 -34.812 1 94.19 107 ILE B N 1
ATOM 7560 C CA . ILE B 1 107 ? 36.75 -34.188 -34.812 1 94.19 107 ILE B CA 1
ATOM 7561 C C . ILE B 1 107 ? 35.375 -33.5 -34.875 1 94.19 107 ILE B C 1
ATOM 7563 O O . ILE B 1 107 ? 34.5 -33.906 -35.656 1 94.19 107 ILE B O 1
ATOM 7567 N N . VAL B 1 108 ? 35.156 -32.5 -34.062 1 95.69 108 VAL B N 1
ATOM 7568 C CA . VAL B 1 108 ? 33.906 -31.766 -34 1 95.69 108 VAL B CA 1
ATOM 7569 C C . VAL B 1 108 ? 33.625 -31.078 -35.312 1 95.69 108 VAL B C 1
ATOM 7571 O O . VAL B 1 108 ? 32.5 -31.047 -35.781 1 95.69 108 VAL B O 1
ATOM 7574 N N . PHE B 1 109 ? 34.75 -30.594 -35.906 1 93.81 109 PHE B N 1
ATOM 7575 C CA . PHE B 1 109 ? 34.656 -29.922 -37.188 1 93.81 109 PHE B CA 1
ATOM 7576 C C . PHE B 1 109 ? 34.156 -30.875 -38.25 1 93.81 109 PHE B C 1
ATOM 7578 O O . PHE B 1 109 ? 33.281 -30.531 -39.062 1 93.81 109 PHE B O 1
ATOM 7585 N N . ASN B 1 110 ? 34.594 -32.062 -38.25 1 93.62 110 ASN B N 1
ATOM 7586 C CA . ASN B 1 110 ? 34.219 -33.094 -39.25 1 93.62 110 ASN B CA 1
ATOM 7587 C C . ASN B 1 110 ? 32.812 -33.625 -39.031 1 93.62 110 ASN B C 1
ATOM 7589 O O . ASN B 1 110 ? 32.125 -33.938 -39.969 1 93.62 110 ASN B O 1
ATOM 7593 N N . LEU B 1 111 ? 32.469 -33.781 -37.781 1 92.75 111 LEU B N 1
ATOM 7594 C CA . LEU B 1 111 ? 31.156 -34.312 -37.438 1 92.75 111 LEU B CA 1
ATOM 7595 C C . LEU B 1 111 ? 30.078 -33.25 -37.531 1 92.75 111 LEU B C 1
ATOM 7597 O O . LEU B 1 111 ? 28.891 -33.562 -37.625 1 92.75 111 LEU B O 1
ATOM 7601 N N . LYS B 1 112 ? 30.406 -32.031 -37.5 1 92.81 112 LYS B N 1
ATOM 7602 C CA . LYS B 1 112 ? 29.5 -30.875 -37.469 1 92.81 112 LYS B CA 1
ATOM 7603 C C . LYS B 1 112 ? 28.578 -30.953 -36.25 1 92.81 112 LYS B C 1
ATOM 7605 O O . LYS B 1 112 ? 27.422 -30.5 -36.312 1 92.81 112 LYS B O 1
ATOM 7610 N N . PHE B 1 113 ? 29 -31.688 -35.375 1 91.94 113 PHE B N 1
ATOM 7611 C CA . PHE B 1 113 ? 28.297 -31.891 -34.125 1 91.94 113 PHE B CA 1
ATOM 7612 C C . PHE B 1 113 ? 29.281 -32.25 -33.031 1 91.94 113 PHE B C 1
ATOM 7614 O O . PHE B 1 113 ? 30.266 -32.938 -33.25 1 91.94 113 PHE B O 1
ATOM 7621 N N . CYS B 1 114 ? 29.062 -31.734 -31.828 1 93.88 114 CYS B N 1
ATOM 7622 C CA . CYS B 1 114 ? 29.922 -32.062 -30.703 1 93.88 114 CYS B CA 1
ATOM 7623 C C . CYS B 1 114 ? 29.203 -32.969 -29.703 1 93.88 114 CYS B C 1
ATOM 7625 O O . CYS B 1 114 ? 28.266 -32.531 -29.031 1 93.88 114 CYS B O 1
ATOM 7627 N N . PRO B 1 115 ? 29.625 -34.156 -29.656 1 92.81 115 PRO B N 1
ATOM 7628 C CA . PRO B 1 115 ? 29.047 -34.969 -28.594 1 92.81 115 PRO B CA 1
ATOM 7629 C C . PRO B 1 115 ? 29.281 -34.406 -27.203 1 92.81 115 PRO B C 1
ATOM 7631 O O . PRO B 1 115 ? 30.328 -33.812 -26.953 1 92.81 115 PRO B O 1
ATOM 7634 N N . ASN B 1 116 ? 28.406 -34.594 -26.234 1 92.94 116 ASN B N 1
ATOM 7635 C CA . ASN B 1 116 ? 28.438 -34 -24.891 1 92.94 116 ASN B CA 1
ATOM 7636 C C . ASN B 1 116 ? 29.703 -34.438 -24.141 1 92.94 116 ASN B C 1
ATOM 7638 O O . ASN B 1 116 ? 30.25 -33.656 -23.359 1 92.94 116 ASN B O 1
ATOM 7642 N N . SER B 1 117 ? 30.094 -35.625 -24.328 1 93.38 117 SER B N 1
ATOM 7643 C CA . SER B 1 117 ? 31.281 -36.125 -23.641 1 93.38 117 SER B CA 1
ATOM 7644 C C . SER B 1 117 ? 32.531 -35.375 -24.109 1 93.38 117 SER B C 1
ATOM 7646 O O . SER B 1 117 ? 33.406 -35.031 -23.297 1 93.38 117 SER B O 1
ATOM 7648 N N . ILE B 1 118 ? 32.625 -35.094 -25.359 1 95.19 118 ILE B N 1
ATOM 7649 C CA . ILE B 1 118 ? 33.75 -34.375 -25.922 1 95.19 118 ILE B CA 1
ATOM 7650 C C . ILE B 1 118 ? 33.656 -32.906 -25.484 1 95.19 118 ILE B C 1
ATOM 7652 O O . ILE B 1 118 ? 34.688 -32.281 -25.172 1 95.19 118 ILE B O 1
ATOM 7656 N N . ASN B 1 119 ? 32.469 -32.375 -25.531 1 96.06 119 ASN B N 1
ATOM 7657 C CA . ASN B 1 119 ? 32.25 -31.016 -25.062 1 96.06 119 ASN B CA 1
ATOM 7658 C C . ASN B 1 119 ? 32.75 -30.844 -23.625 1 96.06 119 ASN B C 1
ATOM 7660 O O . ASN B 1 119 ? 33.438 -29.859 -23.328 1 96.06 119 ASN B O 1
ATOM 7664 N N . ALA B 1 120 ? 32.406 -31.766 -22.781 1 95.75 120 ALA B N 1
ATOM 7665 C CA . ALA B 1 120 ? 32.844 -31.703 -21.391 1 95.75 120 ALA B CA 1
ATOM 7666 C C . ALA B 1 120 ? 34.375 -31.734 -21.281 1 95.75 120 ALA B C 1
ATOM 7668 O O . ALA B 1 120 ? 34.969 -31.016 -20.469 1 95.75 120 ALA B O 1
ATOM 7669 N N . GLU B 1 121 ? 35 -32.562 -22.016 1 95.06 121 GLU B N 1
ATOM 7670 C CA . GLU B 1 121 ? 36.469 -32.688 -22 1 95.06 121 GLU B CA 1
ATOM 7671 C C . GLU B 1 121 ? 37.125 -31.375 -22.438 1 95.06 121 GLU B C 1
ATOM 7673 O O . GLU B 1 121 ? 38.125 -30.938 -21.844 1 95.06 121 GLU B O 1
ATOM 7678 N N . ILE B 1 122 ? 36.562 -30.75 -23.406 1 96.44 122 ILE B N 1
ATOM 7679 C CA . ILE B 1 122 ? 37.125 -29.516 -23.938 1 96.44 122 ILE B CA 1
ATOM 7680 C C . ILE B 1 122 ? 36.969 -28.391 -22.922 1 96.44 122 ILE B C 1
ATOM 7682 O O . ILE B 1 122 ? 37.906 -27.688 -22.594 1 96.44 122 ILE B O 1
ATOM 7686 N N . VAL B 1 123 ? 35.781 -28.219 -22.406 1 95.44 123 VAL B N 1
ATOM 7687 C CA . VAL B 1 123 ? 35.438 -27.062 -21.594 1 95.44 123 VAL B CA 1
ATOM 7688 C C . VAL B 1 123 ? 36.188 -27.141 -20.25 1 95.44 123 VAL B C 1
ATOM 7690 O O . VAL B 1 123 ? 36.469 -26.109 -19.641 1 95.44 123 VAL B O 1
ATOM 7693 N N . CYS B 1 124 ? 36.562 -28.312 -19.812 1 96 124 CYS B N 1
ATOM 7694 C CA . CYS B 1 124 ? 37.219 -28.484 -18.516 1 96 124 CYS B CA 1
ATOM 7695 C C . CYS B 1 124 ? 38.719 -28.312 -18.641 1 96 124 CYS B C 1
ATOM 7697 O O . CYS B 1 124 ? 39.438 -28.297 -17.625 1 96 124 CYS B O 1
ATOM 7699 N N . MET B 1 125 ? 39.312 -28.156 -19.781 1 95.69 125 MET B N 1
ATOM 7700 C CA . MET B 1 125 ? 40.75 -28.094 -20.016 1 95.69 125 MET B CA 1
ATOM 7701 C C . MET B 1 125 ? 41.344 -26.875 -19.328 1 95.69 125 MET B C 1
ATOM 7703 O O . MET B 1 125 ? 42.469 -26.953 -18.812 1 95.69 125 MET B O 1
ATOM 7707 N N . GLY B 1 126 ? 40.594 -25.797 -19.312 1 94.62 126 GLY B N 1
ATOM 7708 C CA . GLY B 1 126 ? 41.125 -24.578 -18.719 1 94.62 126 GLY B CA 1
ATOM 7709 C C . GLY B 1 126 ? 41.469 -24.75 -17.25 1 94.62 126 GLY B C 1
ATOM 7710 O O . GLY B 1 126 ? 42.531 -24.297 -16.797 1 94.62 126 GLY B O 1
ATOM 7711 N N . GLU B 1 127 ? 40.594 -25.312 -16.469 1 96.06 127 GLU B N 1
ATOM 7712 C CA . GLU B 1 127 ? 40.812 -25.531 -15.039 1 96.06 127 GLU B CA 1
ATOM 7713 C C . GLU B 1 127 ? 42 -26.453 -14.805 1 96.06 127 GLU B C 1
ATOM 7715 O O . GLU B 1 127 ? 42.781 -26.25 -13.867 1 96.06 127 GLU B O 1
ATOM 7720 N N . ILE B 1 128 ? 42.188 -27.422 -15.641 1 96.25 128 ILE B N 1
ATOM 7721 C CA . ILE B 1 128 ? 43.281 -28.375 -15.508 1 96.25 128 ILE B CA 1
ATOM 7722 C C . ILE B 1 128 ? 44.625 -27.672 -15.695 1 96.25 128 ILE B C 1
ATOM 7724 O O . ILE B 1 128 ? 45.562 -27.891 -14.922 1 96.25 128 ILE B O 1
ATOM 7728 N N . ILE B 1 129 ? 44.656 -26.875 -16.641 1 95.88 129 ILE B N 1
ATOM 7729 C CA . ILE B 1 129 ? 45.906 -26.141 -16.906 1 95.88 129 ILE B CA 1
ATOM 7730 C C . ILE B 1 129 ? 46.188 -25.172 -15.766 1 95.88 129 ILE B C 1
ATOM 7732 O O . ILE B 1 129 ? 47.344 -25 -15.352 1 95.88 129 ILE B O 1
ATOM 7736 N N . SER B 1 130 ? 45.094 -24.562 -15.273 1 95.06 130 SER B N 1
ATOM 7737 C CA . SER B 1 130 ? 45.25 -23.609 -14.164 1 95.06 130 SER B CA 1
ATOM 7738 C C . SER B 1 130 ? 45.844 -24.297 -12.938 1 95.06 130 SER B C 1
ATOM 7740 O O . SER B 1 130 ? 46.719 -23.719 -12.266 1 95.06 130 SER B O 1
ATOM 7742 N N . VAL B 1 131 ? 45.438 -25.438 -12.625 1 96 131 VAL B N 1
ATOM 7743 C CA . VAL B 1 131 ? 45.906 -26.172 -11.453 1 96 131 VAL B CA 1
ATOM 7744 C C . VAL B 1 131 ? 47.375 -26.547 -11.633 1 96 131 VAL B C 1
ATOM 7746 O O . VAL B 1 131 ? 48.156 -26.422 -10.703 1 96 131 VAL B O 1
ATOM 7749 N N . LYS B 1 132 ? 47.75 -27.047 -12.859 1 95.5 132 LYS B N 1
ATOM 7750 C CA . LYS B 1 132 ? 49.125 -27.391 -13.133 1 95.5 132 LYS B CA 1
ATOM 7751 C C . LYS B 1 132 ? 50.031 -26.156 -13.023 1 95.5 132 LYS B C 1
ATOM 7753 O O . LYS B 1 132 ? 51.125 -26.234 -12.469 1 95.5 132 LYS B O 1
ATOM 7758 N N . LEU B 1 133 ? 49.562 -25.109 -13.531 1 93.81 133 LEU B N 1
ATOM 7759 C CA . LEU B 1 133 ? 50.281 -23.844 -13.461 1 93.81 133 LEU B CA 1
ATOM 7760 C C . LEU B 1 133 ? 50.5 -23.438 -12.008 1 93.81 133 LEU B C 1
ATOM 7762 O O . LEU B 1 133 ? 51.625 -23.109 -11.617 1 93.81 133 LEU B O 1
ATOM 7766 N N . MET B 1 134 ? 49.5 -23.453 -11.195 1 94.44 134 MET B N 1
ATOM 7767 C CA . MET B 1 134 ? 49.562 -23.047 -9.797 1 94.44 134 MET B CA 1
ATOM 7768 C C . MET B 1 134 ? 50.469 -24 -9.008 1 94.44 134 MET B C 1
ATOM 7770 O O . MET B 1 134 ? 51.219 -23.578 -8.125 1 94.44 134 MET B O 1
ATOM 7774 N N . GLU B 1 135 ? 50.312 -25.281 -9.281 1 94.62 135 GLU B N 1
ATOM 7775 C CA . GLU B 1 135 ? 51.156 -26.281 -8.633 1 94.62 135 GLU B CA 1
ATOM 7776 C C . GLU B 1 135 ? 52.625 -25.953 -8.797 1 94.62 135 GLU B C 1
ATOM 7778 O O . GLU B 1 135 ? 53.375 -25.922 -7.82 1 94.62 135 GLU B O 1
ATOM 7783 N N . LEU B 1 136 ? 53.031 -25.734 -10.047 1 92.94 136 LEU B N 1
ATOM 7784 C CA . LEU B 1 136 ? 54.438 -25.484 -10.359 1 92.94 136 LEU B CA 1
ATOM 7785 C C . LEU B 1 136 ? 54.875 -24.125 -9.836 1 92.94 136 LEU B C 1
ATOM 7787 O O . LEU B 1 136 ? 56.031 -23.969 -9.398 1 92.94 136 LEU B O 1
ATOM 7791 N N . TYR B 1 137 ? 54 -23.219 -9.852 1 91.38 137 TYR B N 1
ATOM 7792 C CA . TYR B 1 137 ? 54.312 -21.891 -9.328 1 91.38 137 TYR B CA 1
ATOM 7793 C C . TYR B 1 137 ? 54.531 -21.938 -7.82 1 91.38 137 TYR B C 1
ATOM 7795 O O . TYR B 1 137 ? 55.469 -21.328 -7.305 1 91.38 137 TYR B O 1
ATOM 7803 N N . LEU B 1 138 ? 53.719 -22.594 -7.07 1 92.56 138 LEU B N 1
ATOM 7804 C CA . LEU B 1 138 ? 53.844 -22.719 -5.625 1 92.56 138 LEU B CA 1
ATOM 7805 C C . LEU B 1 138 ? 55.125 -23.484 -5.258 1 92.56 138 LEU B C 1
ATOM 7807 O O . LEU B 1 138 ? 55.812 -23.125 -4.312 1 92.56 138 LEU B O 1
ATOM 7811 N N . LYS B 1 139 ? 55.344 -24.531 -6.012 1 90.94 139 LYS B N 1
ATOM 7812 C CA . LYS B 1 139 ? 56.562 -25.297 -5.777 1 90.94 139 LYS B CA 1
ATOM 7813 C C . LYS B 1 139 ? 57.812 -24.422 -5.984 1 90.94 139 LYS B C 1
ATOM 7815 O O . LYS B 1 139 ? 58.781 -24.547 -5.25 1 90.94 139 LYS B O 1
ATOM 7820 N N . ASN B 1 140 ? 57.75 -23.609 -6.984 1 87.5 140 ASN B N 1
ATOM 7821 C CA . ASN B 1 140 ? 58.812 -22.672 -7.246 1 87.5 140 ASN B CA 1
ATOM 7822 C C . ASN B 1 140 ? 59.031 -21.719 -6.078 1 87.5 140 ASN B C 1
ATOM 7824 O O . ASN B 1 140 ? 60.125 -21.234 -5.848 1 87.5 140 ASN B O 1
ATOM 7828 N N . LYS B 1 141 ? 58.031 -21.484 -5.285 1 87.5 141 LYS B N 1
ATOM 7829 C CA . LYS B 1 141 ? 58.094 -20.625 -4.113 1 87.5 141 LYS B CA 1
ATOM 7830 C C . LYS B 1 141 ? 58.312 -21.438 -2.84 1 87.5 141 LYS B C 1
ATOM 7832 O O . LYS B 1 141 ? 58.125 -20.938 -1.731 1 87.5 141 LYS B O 1
ATOM 7837 N N . ASN B 1 142 ? 58.594 -22.703 -2.896 1 88.94 142 ASN B N 1
ATOM 7838 C CA . ASN B 1 142 ? 58.969 -23.625 -1.825 1 88.94 142 ASN B CA 1
ATOM 7839 C C . ASN B 1 142 ? 57.75 -23.953 -0.946 1 88.94 142 ASN B C 1
ATOM 7841 O O . ASN B 1 142 ? 57.875 -24.031 0.277 1 88.94 142 ASN B O 1
ATOM 7845 N N . ILE B 1 143 ? 56.625 -23.984 -1.577 1 90.12 143 ILE B N 1
ATOM 7846 C CA . ILE B 1 143 ? 55.406 -24.438 -0.897 1 90.12 143 ILE B CA 1
ATOM 7847 C C . ILE B 1 143 ? 55 -25.797 -1.443 1 90.12 143 ILE B C 1
ATOM 7849 O O . ILE B 1 143 ? 54.781 -25.953 -2.648 1 90.12 143 ILE B O 1
ATOM 7853 N N . ASP B 1 144 ? 54.906 -26.781 -0.628 1 91 144 ASP B N 1
ATOM 7854 C CA . ASP B 1 144 ? 54.562 -28.125 -1.056 1 91 144 ASP B CA 1
ATOM 7855 C C . ASP B 1 144 ? 53.062 -28.219 -1.331 1 91 144 ASP B C 1
ATOM 7857 O O . ASP B 1 144 ? 52.25 -27.672 -0.589 1 91 144 ASP B O 1
ATOM 7861 N N . VAL B 1 145 ? 52.75 -28.875 -2.369 1 93.88 145 VAL B N 1
ATOM 7862 C CA . VAL B 1 145 ? 51.344 -28.953 -2.799 1 93.88 145 VAL B CA 1
ATOM 7863 C C . VAL B 1 145 ? 50.969 -30.406 -3.027 1 93.88 145 VAL B C 1
ATOM 7865 O O . VAL B 1 145 ? 51.812 -31.25 -3.348 1 93.88 145 VAL B O 1
ATOM 7868 N N . PHE B 1 146 ? 49.781 -30.781 -2.729 1 94.5 146 PHE B N 1
ATOM 7869 C CA . PHE B 1 146 ? 49.156 -32.062 -3.059 1 94.5 146 PHE B CA 1
ATOM 7870 C C . PHE B 1 146 ? 48 -31.844 -4.023 1 94.5 146 PHE B C 1
ATOM 7872 O O . PHE B 1 146 ? 46.969 -31.25 -3.666 1 94.5 146 PHE B O 1
ATOM 7879 N N . VAL B 1 147 ? 48.125 -32.312 -5.223 1 95.62 147 VAL B N 1
ATOM 7880 C CA . VAL B 1 147 ? 47.094 -32.094 -6.246 1 95.62 147 VAL B CA 1
ATOM 7881 C C . VAL B 1 147 ? 46.125 -33.281 -6.234 1 95.62 147 VAL B C 1
ATOM 7883 O O . VAL B 1 147 ? 46.531 -34.438 -6.352 1 95.62 147 VAL B O 1
ATOM 7886 N N . ILE B 1 148 ? 44.812 -32.938 -6.098 1 93.94 148 ILE B N 1
ATOM 7887 C CA . ILE B 1 148 ? 43.781 -33.938 -6.137 1 93.94 148 ILE B CA 1
ATOM 7888 C C . ILE B 1 148 ? 43.094 -33.938 -7.504 1 93.94 148 ILE B C 1
ATOM 7890 O O . ILE B 1 148 ? 42.844 -32.875 -8.062 1 93.94 148 ILE B O 1
ATOM 7894 N N . ASP B 1 149 ? 42.875 -35.062 -8.008 1 93.56 149 ASP B N 1
ATOM 7895 C CA . ASP B 1 149 ? 42.094 -35.219 -9.219 1 93.56 149 ASP B CA 1
ATOM 7896 C C . ASP B 1 149 ? 40.594 -35.281 -8.891 1 93.56 149 ASP B C 1
ATOM 7898 O O . ASP B 1 149 ? 40.125 -36.25 -8.289 1 93.56 149 ASP B O 1
ATOM 7902 N N . PRO B 1 150 ? 39.875 -34.25 -9.289 1 95.81 150 PRO B N 1
ATOM 7903 C CA . PRO B 1 150 ? 38.438 -34.25 -8.961 1 95.81 150 PRO B CA 1
ATOM 7904 C C . PRO B 1 150 ? 37.719 -35.5 -9.477 1 95.81 150 PRO B C 1
ATOM 7906 O O . PRO B 1 150 ? 36.719 -35.906 -8.898 1 95.81 150 PRO B O 1
ATOM 7909 N N . LYS B 1 151 ? 38.156 -36.094 -10.492 1 93.69 151 LYS B N 1
ATOM 7910 C CA . LYS B 1 151 ? 37.531 -37.281 -11.07 1 93.69 151 LYS B CA 1
ATOM 7911 C C . LYS B 1 151 ? 37.594 -38.469 -10.109 1 93.69 151 LYS B C 1
ATOM 7913 O O . LYS B 1 151 ? 36.75 -39.344 -10.156 1 93.69 151 LYS B O 1
ATOM 7918 N N . LYS B 1 152 ? 38.531 -38.406 -9.297 1 92.62 152 LYS B N 1
ATOM 7919 C CA . LYS B 1 152 ? 38.719 -39.531 -8.375 1 92.62 152 LYS B CA 1
ATOM 7920 C C . LYS B 1 152 ? 37.906 -39.344 -7.109 1 92.62 152 LYS B C 1
ATOM 7922 O O . LYS B 1 152 ? 37.625 -40.312 -6.395 1 92.62 152 LYS B O 1
ATOM 7927 N N . ILE B 1 153 ? 37.406 -38.188 -6.902 1 93.62 153 ILE B N 1
ATOM 7928 C CA . ILE B 1 153 ? 36.781 -37.906 -5.617 1 93.62 153 ILE B CA 1
ATOM 7929 C C . ILE B 1 153 ? 35.281 -37.594 -5.832 1 93.62 153 ILE B C 1
ATOM 7931 O O . ILE B 1 153 ? 34.438 -38.031 -5.043 1 93.62 153 ILE B O 1
ATOM 7935 N N . PHE B 1 154 ? 34.938 -36.875 -6.863 1 95.38 154 PHE B N 1
ATOM 7936 C CA . PHE B 1 154 ? 33.562 -36.438 -7.078 1 95.38 154 PHE B CA 1
ATOM 7937 C C . PHE B 1 154 ? 32.844 -37.375 -8 1 95.38 154 PHE B C 1
ATOM 7939 O O . PHE B 1 154 ? 33.125 -37.469 -9.195 1 95.38 154 PHE B O 1
ATOM 7946 N N . LEU B 1 155 ? 31.859 -38 -7.48 1 94.88 155 LEU B N 1
ATOM 7947 C CA . LEU B 1 155 ? 30.906 -38.75 -8.289 1 94.88 155 LEU B CA 1
ATOM 7948 C C . LEU B 1 155 ? 29.641 -37.938 -8.539 1 94.88 155 LEU B C 1
ATOM 7950 O O . LEU B 1 155 ? 29.047 -37.406 -7.598 1 94.88 155 LEU B O 1
ATOM 7954 N N . SER B 1 156 ? 29.328 -37.812 -9.742 1 90.25 156 SER B N 1
ATOM 7955 C CA . SER B 1 156 ? 28.188 -36.969 -10.062 1 90.25 156 SER B CA 1
ATOM 7956 C C . SER B 1 156 ? 27.109 -37.75 -10.781 1 90.25 156 SER B C 1
ATOM 7958 O O . SER B 1 156 ? 27.359 -38.844 -11.305 1 90.25 156 SER B O 1
ATOM 7960 N N . LYS B 1 157 ? 25.891 -37.281 -10.719 1 85.94 157 LYS B N 1
ATOM 7961 C CA . LYS B 1 157 ? 24.734 -37.812 -11.414 1 85.94 157 LYS B CA 1
ATOM 7962 C C . LYS B 1 157 ? 24.109 -36.75 -12.336 1 85.94 157 LYS B C 1
ATOM 7964 O O . LYS B 1 157 ? 24.078 -35.562 -12 1 85.94 157 LYS B O 1
ATOM 7969 N N . GLY B 1 158 ? 23.844 -37.125 -13.492 1 80.44 158 GLY B N 1
ATOM 7970 C CA . GLY B 1 158 ? 23.203 -36.219 -14.406 1 80.44 158 GLY B CA 1
ATOM 7971 C C . GLY B 1 158 ? 23.812 -36.25 -15.797 1 80.44 158 GLY B C 1
ATOM 7972 O O . GLY B 1 158 ? 24.312 -37.281 -16.25 1 80.44 158 GLY B O 1
ATOM 7973 N N . GLN B 1 159 ? 23.766 -35.031 -16.469 1 83 159 GLN B N 1
ATOM 7974 C CA . GLN B 1 159 ? 24.25 -34.938 -17.844 1 83 159 GLN B CA 1
ATOM 7975 C C . GLN B 1 159 ? 25.734 -34.562 -17.875 1 83 159 GLN B C 1
ATOM 7977 O O . GLN B 1 159 ? 26.297 -34.156 -16.844 1 83 159 GLN B O 1
ATOM 7982 N N . TYR B 1 160 ? 26.25 -34.688 -18.984 1 89.12 160 TYR B N 1
ATOM 7983 C CA . TYR B 1 160 ? 27.688 -34.469 -19.141 1 89.12 160 TYR B CA 1
ATOM 7984 C C . TYR B 1 160 ? 28.031 -33 -18.891 1 89.12 160 TYR B C 1
ATOM 7986 O O . TYR B 1 160 ? 29.109 -32.688 -18.391 1 89.12 160 TYR B O 1
ATOM 7994 N N . LEU B 1 161 ? 27.141 -32.125 -19.266 1 89.94 161 LEU B N 1
ATOM 7995 C CA . LEU B 1 161 ? 27.484 -30.719 -19.219 1 89.94 161 LEU B CA 1
ATOM 7996 C C . LEU B 1 161 ? 26.859 -30.062 -17.984 1 89.94 161 LEU B C 1
ATOM 7998 O O . LEU B 1 161 ? 27.125 -28.891 -17.703 1 89.94 161 LEU B O 1
ATOM 8002 N N . GLU B 1 162 ? 26.047 -30.734 -17.344 1 84.88 162 GLU B N 1
ATOM 8003 C CA . GLU B 1 162 ? 25.406 -30.266 -16.109 1 84.88 162 GLU B CA 1
ATOM 8004 C C . GLU B 1 162 ? 25.062 -31.438 -15.188 1 84.88 162 GLU B C 1
ATOM 8006 O O . GLU B 1 162 ? 24.016 -32.062 -15.344 1 84.88 162 GLU B O 1
ATOM 8011 N N . SER B 1 163 ? 25.938 -31.625 -14.227 1 85.38 163 SER B N 1
ATOM 8012 C CA . SER B 1 163 ? 25.75 -32.75 -13.336 1 85.38 163 SER B CA 1
ATOM 8013 C C . SER B 1 163 ? 25.734 -32.312 -11.875 1 85.38 163 SER B C 1
ATOM 8015 O O . SER B 1 163 ? 26.141 -31.203 -11.555 1 85.38 163 SER B O 1
ATOM 8017 N N . PHE B 1 164 ? 25.188 -33.188 -11.023 1 84.56 164 PHE B N 1
ATOM 8018 C CA . PHE B 1 164 ? 25.125 -32.938 -9.594 1 84.56 164 PHE B CA 1
ATOM 8019 C C . PHE B 1 164 ? 26.016 -33.906 -8.828 1 84.56 164 PHE B C 1
ATOM 8021 O O . PHE B 1 164 ? 26.016 -35.125 -9.117 1 84.56 164 PHE B O 1
ATOM 8028 N N . ILE B 1 165 ? 26.703 -33.375 -7.887 1 90.25 165 ILE B N 1
ATOM 8029 C CA . ILE B 1 165 ? 27.656 -34.188 -7.121 1 90.25 165 ILE B CA 1
ATOM 8030 C C . ILE B 1 165 ? 26.906 -34.938 -6.012 1 90.25 165 ILE B C 1
ATOM 8032 O O . ILE B 1 165 ? 26.125 -34.344 -5.277 1 90.25 165 ILE B O 1
ATOM 8036 N N . ASP B 1 166 ? 27.094 -36.156 -5.961 1 89 166 ASP B N 1
ATOM 8037 C CA . ASP B 1 166 ? 26.656 -36.938 -4.812 1 89 166 ASP B CA 1
ATOM 8038 C C . ASP B 1 166 ? 27.609 -36.781 -3.631 1 89 166 ASP B C 1
ATOM 8040 O O . ASP B 1 166 ? 28.594 -37.5 -3.506 1 89 166 ASP B O 1
ATOM 8044 N N . ILE B 1 167 ? 27.281 -36 -2.756 1 88.56 167 ILE B N 1
ATOM 8045 C CA . ILE B 1 167 ? 28.172 -35.562 -1.688 1 88.56 167 ILE B CA 1
ATOM 8046 C C . ILE B 1 167 ? 28.469 -36.719 -0.752 1 88.56 167 ILE B C 1
ATOM 8048 O O . ILE B 1 167 ? 29.609 -36.906 -0.291 1 88.56 167 ILE B O 1
ATOM 8052 N N . LYS B 1 168 ? 27.516 -37.562 -0.431 1 86.75 168 LYS B N 1
ATOM 8053 C CA . LYS B 1 168 ? 27.703 -38.688 0.487 1 86.75 168 LYS B CA 1
ATOM 8054 C C . LYS B 1 168 ? 28.734 -39.688 -0.063 1 86.75 168 LYS B C 1
ATOM 8056 O O . LYS B 1 168 ? 29.656 -40.062 0.645 1 86.75 168 LYS B O 1
ATOM 8061 N N . GLU B 1 169 ? 28.531 -40.031 -1.317 1 91.44 169 GLU B N 1
ATOM 8062 C CA . GLU B 1 169 ? 29.469 -40.938 -1.94 1 91.44 169 GLU B CA 1
ATOM 8063 C C . GLU B 1 169 ? 30.844 -40.312 -2.107 1 91.44 169 GLU B C 1
ATOM 8065 O O . GLU B 1 169 ? 31.875 -40.969 -1.939 1 91.44 169 GLU B O 1
ATOM 8070 N N . SER B 1 170 ? 30.906 -39.094 -2.469 1 93.94 170 SER B N 1
ATOM 8071 C CA . SER B 1 170 ? 32.156 -38.375 -2.643 1 93.94 170 SER B CA 1
ATOM 8072 C C . SER B 1 170 ? 32.906 -38.219 -1.321 1 93.94 170 SER B C 1
ATOM 8074 O O . SER B 1 170 ? 34.156 -38.281 -1.29 1 93.94 170 SER B O 1
ATOM 8076 N N . GLU B 1 171 ? 32.188 -38.031 -0.263 1 92.94 171 GLU B N 1
ATOM 8077 C CA . GLU B 1 171 ? 32.781 -37.969 1.061 1 92.94 171 GLU B CA 1
ATOM 8078 C C . GLU B 1 171 ? 33.5 -39.281 1.394 1 92.94 171 GLU B C 1
ATOM 8080 O O . GLU B 1 171 ? 34.594 -39.281 1.946 1 92.94 171 GLU B O 1
ATOM 8085 N N . ARG B 1 172 ? 32.906 -40.375 1.074 1 93.06 172 ARG B N 1
ATOM 8086 C CA . ARG B 1 172 ? 33.469 -41.688 1.306 1 93.06 172 ARG B CA 1
ATOM 8087 C C . ARG B 1 172 ? 34.781 -41.844 0.514 1 93.06 172 ARG B C 1
ATOM 8089 O O . ARG B 1 172 ? 35.75 -42.438 1.009 1 93.06 172 ARG B O 1
ATOM 8096 N N . ARG B 1 173 ? 34.844 -41.344 -0.632 1 92.88 173 ARG B N 1
ATOM 8097 C CA . ARG B 1 173 ? 36 -41.469 -1.499 1 92.88 173 ARG B CA 1
ATOM 8098 C C . ARG B 1 173 ? 37.156 -40.594 -0.984 1 92.88 173 ARG B C 1
ATOM 8100 O O . ARG B 1 173 ? 38.312 -41 -1.043 1 92.88 173 ARG B O 1
ATOM 8107 N N . ILE B 1 174 ? 36.812 -39.5 -0.527 1 92.12 174 ILE B N 1
ATOM 8108 C CA . ILE B 1 174 ? 37.812 -38.562 -0.04 1 92.12 174 ILE B CA 1
ATOM 8109 C C . ILE B 1 174 ? 38.469 -39.094 1.24 1 92.12 174 ILE B C 1
ATOM 8111 O O . ILE B 1 174 ? 39.656 -38.906 1.474 1 92.12 174 ILE B O 1
ATOM 8115 N N . LYS B 1 175 ? 37.656 -39.719 2.051 1 89.88 175 LYS B N 1
ATOM 8116 C CA . LYS B 1 175 ? 38.125 -40.281 3.303 1 89.88 175 LYS B CA 1
ATOM 8117 C C . LYS B 1 175 ? 39.219 -41.344 3.045 1 89.88 175 LYS B C 1
ATOM 8119 O O . LYS B 1 175 ? 40.062 -41.562 3.891 1 89.88 175 LYS B O 1
ATOM 8124 N N . LYS B 1 176 ? 39.156 -41.938 1.894 1 89.88 176 LYS B N 1
ATOM 8125 C CA . LYS B 1 176 ? 40.125 -43 1.55 1 89.88 176 LYS B CA 1
ATOM 8126 C C . LYS B 1 176 ? 41.469 -42.406 1.127 1 89.88 176 LYS B C 1
ATOM 8128 O O . LYS B 1 176 ? 42.469 -43.094 1.104 1 89.88 176 LYS B O 1
ATOM 8133 N N . ILE B 1 177 ? 41.406 -41.156 0.871 1 87.56 177 ILE B N 1
ATOM 8134 C CA . ILE B 1 177 ? 42.625 -40.469 0.452 1 87.56 177 ILE B CA 1
ATOM 8135 C C . ILE B 1 177 ? 43.344 -39.938 1.675 1 87.56 177 ILE B C 1
ATOM 8137 O O . ILE B 1 177 ? 42.75 -39.281 2.521 1 87.56 177 ILE B O 1
ATOM 8141 N N . ASN B 1 178 ? 44.625 -40.281 1.912 1 80.88 178 ASN B N 1
ATOM 8142 C CA . ASN B 1 178 ? 45.438 -39.75 2.994 1 80.88 178 ASN B CA 1
ATOM 8143 C C . ASN B 1 178 ? 46.062 -38.406 2.613 1 80.88 178 ASN B C 1
ATOM 8145 O O . ASN B 1 178 ? 47.031 -38.375 1.839 1 80.88 178 ASN B O 1
ATOM 8149 N N . PHE B 1 179 ? 45.406 -37.312 3.096 1 81.62 179 PHE B N 1
ATOM 8150 C CA . PHE B 1 179 ? 45.938 -36 2.803 1 81.62 179 PHE B CA 1
ATOM 8151 C C . PHE B 1 179 ? 47.125 -35.688 3.688 1 81.62 179 PHE B C 1
ATOM 8153 O O . PHE B 1 179 ? 47.062 -35.781 4.914 1 81.62 179 PHE B O 1
ATOM 8160 N N . PRO B 1 180 ? 48.156 -35.344 3.041 1 85.69 180 PRO B N 1
ATOM 8161 C CA . PRO B 1 180 ? 49.281 -34.938 3.879 1 85.69 180 PRO B CA 1
ATOM 8162 C C . PRO B 1 180 ? 49.031 -33.625 4.617 1 85.69 180 PRO B C 1
ATOM 8164 O O . PRO B 1 180 ? 48.562 -32.656 4.016 1 85.69 180 PRO B O 1
ATOM 8167 N N . LYS B 1 181 ? 49.25 -33.562 5.945 1 80.81 181 LYS B N 1
ATOM 8168 C CA . LYS B 1 181 ? 48.906 -32.438 6.805 1 80.81 181 LYS B CA 1
ATOM 8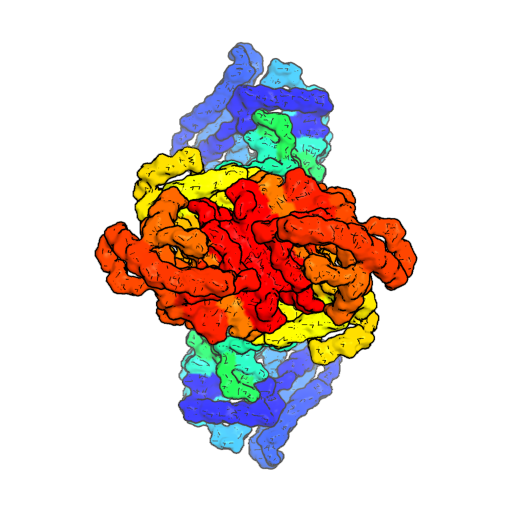169 C C . LYS B 1 181 ? 49.75 -31.203 6.469 1 80.81 181 LYS B C 1
ATOM 8171 O O . LYS B 1 181 ? 49.312 -30.078 6.645 1 80.81 181 LYS B O 1
ATOM 8176 N N . ASN B 1 182 ? 50.938 -31.312 5.895 1 83.25 182 ASN B N 1
ATOM 8177 C CA . ASN B 1 182 ? 51.844 -30.172 5.719 1 83.25 182 ASN B CA 1
ATOM 8178 C C . ASN B 1 182 ? 51.906 -29.734 4.258 1 83.25 182 ASN B C 1
ATOM 8180 O O . ASN B 1 182 ? 52.875 -29.141 3.82 1 83.25 182 ASN B O 1
ATOM 8184 N N . LYS B 1 183 ? 50.75 -29.969 3.484 1 91.44 183 LYS B N 1
ATOM 8185 C CA . LYS B 1 183 ? 50.719 -29.562 2.082 1 91.44 183 LYS B CA 1
ATOM 8186 C C . LYS B 1 183 ? 49.438 -28.812 1.751 1 91.44 183 LYS B C 1
ATOM 8188 O O . LYS B 1 183 ? 48.406 -29.031 2.387 1 91.44 183 LYS B O 1
ATOM 8193 N N . VAL B 1 184 ? 49.531 -27.906 0.891 1 94 184 VAL B N 1
ATOM 8194 C CA . VAL B 1 184 ? 48.375 -27.234 0.343 1 94 184 VAL B CA 1
ATOM 8195 C C . VAL B 1 184 ? 47.656 -28.141 -0.652 1 94 184 VAL B C 1
ATOM 8197 O O . VAL B 1 184 ? 48.281 -28.688 -1.564 1 94 184 VAL B O 1
ATOM 8200 N N . ILE B 1 185 ? 46.406 -28.375 -0.46 1 94.62 185 ILE B N 1
ATOM 8201 C CA . ILE B 1 185 ? 45.625 -29.219 -1.367 1 94.62 185 ILE B CA 1
ATOM 8202 C C . ILE B 1 185 ? 45.156 -28.391 -2.547 1 94.62 185 ILE B C 1
ATOM 8204 O O . ILE B 1 185 ? 44.562 -27.312 -2.357 1 94.62 185 ILE B O 1
ATOM 8208 N N . LEU B 1 186 ? 45.406 -28.797 -3.715 1 96 186 LEU B N 1
ATOM 8209 C CA . LEU B 1 186 ? 45 -28.109 -4.934 1 96 186 LEU B CA 1
ATOM 8210 C C . LEU B 1 186 ? 44.062 -28.984 -5.777 1 96 186 LEU B C 1
ATOM 8212 O O . LEU B 1 186 ? 44.312 -30.188 -5.938 1 96 186 LEU B O 1
ATOM 8216 N N . MET B 1 187 ? 42.969 -28.375 -6.293 1 96.88 187 MET B N 1
ATOM 8217 C CA . MET B 1 187 ? 42 -29.125 -7.105 1 96.88 187 MET B CA 1
ATOM 8218 C C . MET B 1 187 ? 41.406 -28.25 -8.203 1 96.88 187 MET B C 1
ATOM 8220 O O . MET B 1 187 ? 41.188 -27.062 -7.992 1 96.88 187 MET B O 1
ATOM 8224 N N . ALA B 1 188 ? 41.188 -28.859 -9.328 1 96.62 188 ALA B N 1
ATOM 8225 C CA . ALA B 1 188 ? 40.5 -28.156 -10.406 1 96.62 188 ALA B CA 1
ATOM 8226 C C . ALA B 1 188 ? 39 -28.109 -10.141 1 96.62 188 ALA B C 1
ATOM 8228 O O . ALA B 1 188 ? 38.406 -29.109 -9.711 1 96.62 188 ALA B O 1
ATOM 8229 N N . GLY B 1 189 ? 38.375 -27.016 -10.312 1 95.44 189 GLY B N 1
ATOM 8230 C CA . GLY B 1 189 ? 36.938 -26.891 -10.203 1 95.44 189 GLY B CA 1
ATOM 8231 C C . GLY B 1 189 ? 36.219 -27.281 -11.477 1 95.44 189 GLY B C 1
ATOM 8232 O O . GLY B 1 189 ? 36.844 -27.516 -12.508 1 95.44 189 GLY B O 1
ATOM 8233 N N . PHE B 1 190 ? 34.938 -27.453 -11.43 1 95 190 PHE B N 1
ATOM 8234 C CA . PHE B 1 190 ? 34.062 -27.562 -12.602 1 95 190 PHE B CA 1
ATOM 8235 C C . PHE B 1 190 ? 34 -29.016 -13.078 1 95 190 PHE B C 1
ATOM 8237 O O . PHE B 1 190 ? 33.125 -29.375 -13.867 1 95 190 PHE B O 1
ATOM 8244 N N . ILE B 1 191 ? 34.875 -29.906 -12.469 1 96.25 191 ILE B N 1
ATOM 8245 C CA . ILE B 1 191 ? 35.062 -31.234 -13.031 1 96.25 191 ILE B CA 1
ATOM 8246 C C . ILE B 1 191 ? 34.562 -32.281 -12.047 1 96.25 191 ILE B C 1
ATOM 8248 O O . ILE B 1 191 ? 34.75 -32.156 -10.836 1 96.25 191 ILE B O 1
ATOM 8252 N N . ALA B 1 192 ? 33.938 -33.281 -12.562 1 95.94 192 ALA B N 1
ATOM 8253 C CA . ALA B 1 192 ? 33.531 -34.469 -11.805 1 95.94 192 ALA B CA 1
ATOM 8254 C C . ALA B 1 192 ? 33.5 -35.688 -12.703 1 95.94 192 ALA B C 1
ATOM 8256 O O . ALA B 1 192 ? 33.938 -35.656 -13.852 1 95.94 192 ALA B O 1
ATOM 8257 N N . LYS B 1 193 ? 33.219 -36.781 -12.133 1 95.5 193 LYS B N 1
ATOM 8258 C CA . LYS B 1 193 ? 33.125 -38.031 -12.859 1 95.5 193 LYS B CA 1
ATOM 8259 C C . LYS B 1 193 ? 31.734 -38.656 -12.734 1 95.5 193 LYS B C 1
ATOM 8261 O O . LYS B 1 193 ? 31.094 -38.562 -11.688 1 95.5 193 LYS B O 1
ATOM 8266 N N . ASN B 1 194 ? 31.297 -39.312 -13.844 1 93.25 194 ASN B N 1
ATOM 8267 C CA . ASN B 1 194 ? 30.016 -40 -13.773 1 93.25 194 ASN B CA 1
ATOM 8268 C C . ASN B 1 194 ? 30.172 -41.438 -13.344 1 93.25 194 ASN B C 1
ATOM 8270 O O . ASN B 1 194 ? 31.281 -41.875 -12.992 1 93.25 194 ASN B O 1
ATOM 8274 N N . LYS B 1 195 ? 29.109 -42.219 -13.297 1 90.25 195 LYS B N 1
ATOM 8275 C CA . LYS B 1 195 ? 29.109 -43.625 -12.812 1 90.25 195 LYS B CA 1
ATOM 8276 C C . LYS B 1 195 ? 29.969 -44.5 -13.695 1 90.25 195 LYS B C 1
ATOM 8278 O O . LYS B 1 195 ? 30.469 -45.531 -13.234 1 90.25 195 LYS B O 1
ATOM 8283 N N . TYR B 1 196 ? 30.219 -44.094 -14.961 1 91.94 196 TYR B N 1
ATOM 8284 C CA . TYR B 1 196 ? 31 -44.875 -15.906 1 91.94 196 TYR B CA 1
ATOM 8285 C C . TYR B 1 196 ? 32.469 -44.5 -15.867 1 91.94 196 TYR B C 1
ATOM 8287 O O . TYR B 1 196 ? 33.281 -45.031 -16.641 1 91.94 196 TYR B O 1
ATOM 8295 N N . GLY B 1 197 ? 32.781 -43.5 -15.055 1 91.5 197 GLY B N 1
ATOM 8296 C CA . GLY B 1 197 ? 34.156 -43.094 -14.914 1 91.5 197 GLY B CA 1
ATOM 8297 C C . GLY B 1 197 ? 34.562 -42.031 -15.938 1 91.5 197 GLY B C 1
ATOM 8298 O O . GLY B 1 197 ? 35.781 -41.75 -16.109 1 91.5 197 GLY B O 1
ATOM 8299 N N . GLU B 1 198 ? 33.625 -41.469 -16.547 1 93.94 198 GLU B N 1
ATOM 8300 C CA . GLU B 1 198 ? 33.906 -40.469 -17.562 1 93.94 198 GLU B CA 1
ATOM 8301 C C . GLU B 1 198 ? 33.875 -39.062 -16.969 1 93.94 198 GLU B C 1
ATOM 8303 O O . GLU B 1 198 ? 33.125 -38.812 -16.031 1 93.94 198 GLU B O 1
ATOM 8308 N N . LEU B 1 199 ? 34.625 -38.188 -17.625 1 95.06 199 LEU B N 1
ATOM 8309 C CA . LEU B 1 199 ? 34.688 -36.781 -17.203 1 95.06 199 LEU B CA 1
ATOM 8310 C C . LEU B 1 199 ? 33.375 -36.062 -17.516 1 95.06 199 LEU B C 1
ATOM 8312 O O . LEU B 1 199 ? 32.844 -36.188 -18.625 1 95.06 199 LEU B O 1
ATOM 8316 N N . VAL B 1 200 ? 32.812 -35.312 -16.531 1 95.06 200 VAL B N 1
ATOM 8317 C CA . VAL B 1 200 ? 31.625 -34.5 -16.719 1 95.06 200 VAL B CA 1
ATOM 8318 C C . VAL B 1 200 ? 31.891 -33.094 -16.188 1 95.06 200 VAL B C 1
ATOM 8320 O O . VAL B 1 200 ? 32.781 -32.906 -15.352 1 95.06 200 VAL B O 1
ATOM 8323 N N . ALA B 1 201 ? 31.219 -32.156 -16.734 1 94 201 ALA B N 1
ATOM 8324 C CA . ALA B 1 201 ? 31.281 -30.766 -16.266 1 94 201 ALA B CA 1
ATOM 8325 C C . ALA B 1 201 ? 30.125 -30.453 -15.328 1 94 201 ALA B C 1
ATOM 8327 O O . ALA B 1 201 ? 29.031 -31 -15.477 1 94 201 ALA B O 1
ATOM 8328 N N . LEU B 1 202 ? 30.297 -29.625 -14.422 1 91.12 202 LEU B N 1
ATOM 8329 C CA . LEU B 1 202 ? 29.297 -29.344 -13.398 1 91.12 202 LEU B CA 1
ATOM 8330 C C . LEU B 1 202 ? 28.406 -28.172 -13.82 1 91.12 202 LEU B C 1
ATOM 8332 O O . LEU B 1 202 ? 27.453 -27.844 -13.117 1 91.12 202 LEU B O 1
ATOM 8336 N N . GLY B 1 203 ? 28.625 -27.609 -14.93 1 84 203 GLY B N 1
ATOM 8337 C CA . GLY B 1 203 ? 27.75 -26.578 -15.445 1 84 203 GLY B CA 1
ATOM 8338 C C . GLY B 1 203 ? 28.188 -25.172 -15.078 1 84 203 GLY B C 1
ATOM 8339 O O . GLY B 1 203 ? 29.344 -24.938 -14.75 1 84 203 GLY B O 1
ATOM 8340 N N . ARG B 1 204 ? 27.156 -24.219 -15.07 1 75.31 204 ARG B N 1
ATOM 8341 C CA . ARG B 1 204 ? 27.453 -22.812 -14.773 1 75.31 204 ARG B CA 1
ATOM 8342 C C . ARG B 1 204 ? 27.906 -22.641 -13.336 1 75.31 204 ARG B C 1
ATOM 8344 O O . ARG B 1 204 ? 27.281 -23.172 -12.406 1 75.31 204 ARG B O 1
ATOM 8351 N N . ASN B 1 205 ? 28.828 -21.906 -13.125 1 81.12 205 ASN B N 1
ATOM 8352 C CA . ASN B 1 205 ? 29.453 -21.703 -11.828 1 81.12 205 ASN B CA 1
ATOM 8353 C C . ASN B 1 205 ? 29.844 -23.016 -11.172 1 81.12 205 ASN B C 1
ATOM 8355 O O . ASN B 1 205 ? 29.703 -23.188 -9.961 1 81.12 205 ASN B O 1
ATOM 8359 N N . GLY B 1 206 ? 30.312 -23.828 -11.984 1 89.69 206 GLY B N 1
ATOM 8360 C CA . GLY B 1 206 ? 30.672 -25.156 -11.539 1 89.69 206 GLY B CA 1
ATOM 8361 C C . GLY B 1 206 ? 31.844 -25.172 -10.578 1 89.69 206 GLY B C 1
ATOM 8362 O O . GLY B 1 206 ? 31.922 -26.016 -9.688 1 89.69 206 GLY B O 1
ATOM 8363 N N . SER B 1 207 ? 32.719 -24.234 -10.766 1 94.12 207 SER B N 1
ATOM 8364 C CA . SER B 1 207 ? 33.875 -24.172 -9.867 1 94.12 207 SER B CA 1
ATOM 8365 C C . SER B 1 207 ? 33.438 -23.828 -8.445 1 94.12 207 SER B C 1
ATOM 8367 O O . SER B 1 207 ? 34 -24.359 -7.477 1 94.12 207 SER B O 1
ATOM 8369 N N . ASP B 1 208 ? 32.531 -22.938 -8.336 1 93.31 208 ASP B N 1
ATOM 8370 C CA . ASP B 1 208 ? 31.969 -22.625 -7.023 1 93.31 208 ASP B CA 1
ATOM 8371 C C . ASP B 1 208 ? 31.297 -23.844 -6.391 1 93.31 208 ASP B C 1
ATOM 8373 O O . ASP B 1 208 ? 31.469 -24.094 -5.199 1 93.31 208 ASP B O 1
ATOM 8377 N N . TYR B 1 209 ? 30.641 -24.5 -7.242 1 92.81 209 TYR B N 1
ATOM 8378 C CA . TYR B 1 209 ? 29.953 -25.719 -6.785 1 92.81 209 TYR B CA 1
ATOM 8379 C C . TYR B 1 209 ? 30.969 -26.75 -6.312 1 92.81 209 TYR B C 1
ATOM 8381 O O . TYR B 1 209 ? 30.766 -27.406 -5.281 1 92.81 209 TYR B O 1
ATOM 8389 N N . SER B 1 210 ? 32.062 -26.891 -7.004 1 95.81 210 SER B N 1
ATOM 8390 C CA . SER B 1 210 ? 33.125 -27.812 -6.617 1 95.81 210 SER B CA 1
ATOM 8391 C C . SER B 1 210 ? 33.688 -27.453 -5.25 1 95.81 210 SER B C 1
ATOM 8393 O O . SER B 1 210 ? 33.969 -28.328 -4.438 1 95.81 210 SER B O 1
ATOM 8395 N N . ALA B 1 211 ? 33.844 -26.203 -5.121 1 95.94 211 ALA B N 1
ATOM 8396 C CA . ALA B 1 211 ? 34.438 -25.734 -3.865 1 95.94 211 ALA B CA 1
ATOM 8397 C C . ALA B 1 211 ? 33.5 -26.031 -2.688 1 95.94 211 ALA B C 1
ATOM 8399 O O . ALA B 1 211 ? 33.969 -26.5 -1.642 1 95.94 211 ALA B O 1
ATOM 8400 N N . THR B 1 212 ? 32.312 -25.672 -2.85 1 94.38 212 THR B N 1
ATOM 8401 C CA . THR B 1 212 ? 31.359 -25.906 -1.766 1 94.38 212 THR B CA 1
ATOM 8402 C C . THR B 1 212 ? 31.156 -27.406 -1.524 1 94.38 212 THR B C 1
ATOM 8404 O O . THR B 1 212 ? 31 -27.844 -0.382 1 94.38 212 THR B O 1
ATOM 8407 N N . ALA B 1 213 ? 31.125 -28.156 -2.58 1 93.88 213 ALA B N 1
ATOM 8408 C CA . ALA B 1 213 ? 31.016 -29.609 -2.453 1 93.88 213 ALA B CA 1
ATOM 8409 C C . ALA B 1 213 ? 32.219 -30.188 -1.728 1 93.88 213 ALA B C 1
ATOM 8411 O O . ALA B 1 213 ? 32.094 -31.062 -0.876 1 93.88 213 ALA B O 1
ATOM 8412 N N . LEU B 1 214 ? 33.375 -29.719 -2.084 1 95.69 214 LEU B N 1
ATOM 8413 C CA . LEU B 1 214 ? 34.594 -30.156 -1.425 1 95.69 214 LEU B CA 1
ATOM 8414 C C . LEU B 1 214 ? 34.562 -29.812 0.059 1 95.69 214 LEU B C 1
ATOM 8416 O O . LEU B 1 214 ? 34.969 -30.609 0.899 1 95.69 214 LEU B O 1
ATOM 8420 N N . ALA B 1 215 ? 34.156 -28.641 0.33 1 95.19 215 ALA B N 1
ATOM 8421 C CA . ALA B 1 215 ? 34.031 -28.219 1.722 1 95.19 215 ALA B CA 1
ATOM 8422 C C . ALA B 1 215 ? 33.125 -29.141 2.508 1 95.19 215 ALA B C 1
ATOM 8424 O O . ALA B 1 215 ? 33.406 -29.469 3.658 1 95.19 215 ALA B O 1
ATOM 8425 N N . ALA B 1 216 ? 32.062 -29.484 1.921 1 92.94 216 ALA B N 1
ATOM 8426 C CA . ALA B 1 216 ? 31.094 -30.391 2.559 1 92.94 216 ALA B CA 1
ATOM 8427 C C . ALA B 1 216 ? 31.719 -31.766 2.785 1 92.94 216 ALA B C 1
ATOM 8429 O O . ALA B 1 216 ? 31.578 -32.344 3.859 1 92.94 216 ALA B O 1
ATOM 8430 N N . CYS B 1 217 ? 32.406 -32.25 1.785 1 93.06 217 CYS B N 1
ATOM 8431 C CA . CYS B 1 217 ? 33 -33.594 1.859 1 93.06 217 CYS B CA 1
ATOM 8432 C C . CYS B 1 217 ? 34.094 -33.625 2.912 1 93.06 217 CYS B C 1
ATOM 8434 O O . CYS B 1 217 ? 34.281 -34.625 3.586 1 93.06 217 CYS B O 1
ATOM 8436 N N . LEU B 1 218 ? 34.812 -32.5 3.07 1 92.25 218 LEU B N 1
ATOM 8437 C CA . LEU B 1 218 ? 35.938 -32.438 4.004 1 92.25 218 LEU B CA 1
ATOM 8438 C C . LEU B 1 218 ? 35.469 -31.953 5.371 1 92.25 218 LEU B C 1
ATOM 8440 O O . LEU B 1 218 ? 36.25 -31.875 6.312 1 92.25 218 LEU B O 1
ATOM 8444 N N . LYS B 1 219 ? 34.125 -31.625 5.523 1 90.75 219 LYS B N 1
ATOM 8445 C CA . LYS B 1 219 ? 33.594 -31.031 6.746 1 90.75 219 LYS B CA 1
ATOM 8446 C C . LYS B 1 219 ? 34.438 -29.828 7.184 1 90.75 219 LYS B C 1
ATOM 8448 O O . LYS B 1 219 ? 34.875 -29.766 8.328 1 90.75 219 LYS B O 1
ATOM 8453 N N . ALA B 1 220 ? 34.688 -29.078 6.211 1 93.12 220 ALA B N 1
ATOM 8454 C CA . ALA B 1 220 ? 35.531 -27.891 6.426 1 93.12 220 ALA B CA 1
ATOM 8455 C C . ALA B 1 220 ? 34.844 -26.906 7.371 1 93.12 220 ALA B C 1
ATOM 8457 O O . ALA B 1 220 ? 33.625 -26.953 7.551 1 93.12 220 ALA B O 1
ATOM 8458 N N . ASN B 1 221 ? 35.625 -26 7.934 1 92.56 221 ASN B N 1
ATOM 8459 C CA . ASN B 1 221 ? 35.125 -24.969 8.828 1 92.56 221 ASN B CA 1
ATOM 8460 C C . ASN B 1 221 ? 34.438 -23.844 8.062 1 92.56 221 ASN B C 1
ATOM 8462 O O . ASN B 1 221 ? 33.5 -23.234 8.555 1 92.56 221 ASN B O 1
ATOM 8466 N N . VAL B 1 222 ? 35 -23.578 6.922 1 94 222 VAL B N 1
ATOM 8467 C CA . VAL B 1 222 ? 34.469 -22.484 6.129 1 94 222 VAL B CA 1
ATOM 8468 C C . VAL B 1 222 ? 34.875 -22.641 4.672 1 94 222 VAL B C 1
ATOM 8470 O O . VAL B 1 222 ? 35.938 -23.203 4.379 1 94 222 VAL B O 1
ATOM 8473 N N . CYS B 1 223 ? 34.031 -22.281 3.807 1 95.69 223 CYS B N 1
ATOM 8474 C CA . CYS B 1 223 ? 34.312 -22.188 2.381 1 95.69 223 CYS B CA 1
ATOM 8475 C C . CYS B 1 223 ? 34.375 -20.734 1.938 1 95.69 223 CYS B C 1
ATOM 8477 O O . CYS B 1 223 ? 33.406 -19.984 2.107 1 95.69 223 CYS B O 1
ATOM 8479 N N . GLU B 1 224 ? 35.469 -20.281 1.387 1 95.25 224 GLU B N 1
ATOM 8480 C CA . GLU B 1 224 ? 35.594 -18.922 0.907 1 95.25 224 GLU B CA 1
ATOM 8481 C C . GLU B 1 224 ? 35.625 -18.859 -0.618 1 95.25 224 GLU B C 1
ATOM 8483 O O . GLU B 1 224 ? 36.438 -19.562 -1.251 1 95.25 224 GLU B O 1
ATOM 8488 N N . ILE B 1 225 ? 34.781 -18.141 -1.139 1 94.38 225 ILE B N 1
ATOM 8489 C CA . ILE B 1 225 ? 34.781 -17.922 -2.582 1 94.38 225 ILE B CA 1
ATOM 8490 C C . ILE B 1 225 ? 35.344 -16.562 -2.904 1 94.38 225 ILE B C 1
ATOM 8492 O O . ILE B 1 225 ? 34.75 -15.523 -2.592 1 94.38 225 ILE B O 1
ATOM 8496 N N . TRP B 1 226 ? 36.469 -16.594 -3.523 1 94.06 226 TRP B N 1
ATOM 8497 C CA . TRP B 1 226 ? 37.188 -15.352 -3.848 1 94.06 226 TRP B CA 1
ATOM 8498 C C . TRP B 1 226 ? 36.875 -14.914 -5.273 1 94.06 226 TRP B C 1
ATOM 8500 O O . TRP B 1 226 ? 37.156 -15.641 -6.23 1 94.06 226 TRP B O 1
ATOM 8510 N N . THR B 1 227 ? 36.281 -13.773 -5.406 1 89.5 227 THR B N 1
ATOM 8511 C CA . THR B 1 227 ? 35.938 -13.203 -6.699 1 89.5 227 THR B CA 1
ATOM 8512 C C . THR B 1 227 ? 36.5 -11.797 -6.844 1 89.5 227 THR B C 1
ATOM 8514 O O . THR B 1 227 ? 37.469 -11.445 -6.188 1 89.5 227 THR B O 1
ATOM 8517 N N . ASP B 1 228 ? 35.938 -10.969 -7.777 1 87.19 228 ASP B N 1
ATOM 8518 C CA . ASP B 1 228 ? 36.406 -9.617 -8.023 1 87.19 228 ASP B CA 1
ATOM 8519 C C . ASP B 1 228 ? 35.5 -8.586 -7.348 1 87.19 228 ASP B C 1
ATOM 8521 O O . ASP B 1 228 ? 35.625 -7.383 -7.598 1 87.19 228 ASP B O 1
ATOM 8525 N N . VAL B 1 229 ? 34.594 -9.086 -6.559 1 87.38 229 VAL B N 1
ATOM 8526 C CA . VAL B 1 229 ? 33.719 -8.156 -5.871 1 87.38 229 VAL B CA 1
ATOM 8527 C C . VAL B 1 229 ? 33.844 -8.344 -4.359 1 87.38 229 VAL B C 1
ATOM 8529 O O . VAL B 1 229 ? 34.219 -9.414 -3.889 1 87.38 229 VAL B O 1
ATOM 8532 N N . ASP B 1 230 ? 33.531 -7.344 -3.557 1 90.06 230 ASP B N 1
ATOM 8533 C CA . ASP B 1 230 ? 33.688 -7.371 -2.105 1 90.06 230 ASP B CA 1
ATOM 8534 C C . ASP B 1 230 ? 32.656 -8.289 -1.467 1 90.06 230 ASP B C 1
ATOM 8536 O O . ASP B 1 230 ? 32.781 -8.703 -0.318 1 90.06 230 ASP B O 1
ATOM 8540 N N . GLY B 1 231 ? 31.688 -8.625 -2.186 1 91.25 231 GLY B N 1
ATOM 8541 C CA . GLY B 1 231 ? 30.578 -9.43 -1.705 1 91.25 231 GLY B CA 1
ATOM 8542 C C . GLY B 1 231 ? 29.281 -9.164 -2.441 1 91.25 231 GLY B C 1
ATOM 8543 O O . GLY B 1 231 ? 29.281 -8.758 -3.605 1 91.25 231 GLY B O 1
ATOM 8544 N N . ILE B 1 232 ? 28.297 -9.531 -1.76 1 90.81 232 ILE B N 1
ATOM 8545 C CA . ILE B 1 232 ? 26.984 -9.281 -2.324 1 90.81 232 ILE B CA 1
ATOM 8546 C C . ILE B 1 232 ? 26.422 -7.969 -1.783 1 90.81 232 ILE B C 1
ATOM 8548 O O . ILE B 1 232 ? 26.438 -7.734 -0.572 1 90.81 232 ILE B O 1
ATOM 8552 N N . TYR B 1 233 ? 25.969 -7.172 -2.715 1 91.62 233 TYR B N 1
ATOM 8553 C CA . TYR B 1 233 ? 25.438 -5.875 -2.32 1 91.62 233 TYR B CA 1
ATOM 8554 C C . TYR B 1 233 ? 23.922 -5.906 -2.254 1 91.62 233 TYR B C 1
ATOM 8556 O O . TYR B 1 233 ? 23.297 -6.863 -2.717 1 91.62 233 TYR B O 1
ATOM 8564 N N . THR B 1 234 ? 23.328 -4.926 -1.684 1 91.81 234 THR B N 1
ATOM 8565 C CA . THR B 1 234 ? 21.891 -4.828 -1.541 1 91.81 234 THR B CA 1
ATOM 8566 C C . THR B 1 234 ? 21.219 -4.68 -2.904 1 91.81 234 THR B C 1
ATOM 8568 O O . THR B 1 234 ? 20 -4.887 -3.035 1 91.81 234 THR B O 1
ATOM 8571 N N . GLY B 1 235 ? 21.922 -4.367 -3.816 1 90.88 235 GLY B N 1
ATOM 8572 C CA . GLY B 1 235 ? 21.531 -4.258 -5.211 1 90.88 235 GLY B CA 1
ATOM 8573 C C . GLY B 1 235 ? 22.719 -4.262 -6.168 1 90.88 235 GLY B C 1
ATOM 8574 O O . GLY B 1 235 ? 23.875 -4.262 -5.734 1 90.88 235 GLY B O 1
ATOM 8575 N N . ASP B 1 236 ? 22.516 -4.262 -7.371 1 88.75 236 ASP B N 1
ATOM 8576 C CA . ASP B 1 236 ? 23.578 -4.18 -8.359 1 88.75 236 ASP B CA 1
ATOM 8577 C C . ASP B 1 236 ? 24.281 -2.826 -8.305 1 88.75 236 ASP B C 1
ATOM 8579 O O . ASP B 1 236 ? 23.703 -1.808 -8.688 1 88.75 236 ASP B O 1
ATOM 8583 N N . PRO B 1 237 ? 25.438 -2.807 -7.852 1 88.69 237 PRO B N 1
ATOM 8584 C CA . PRO B 1 237 ? 26.141 -1.54 -7.664 1 88.69 237 PRO B CA 1
ATOM 8585 C C . PRO B 1 237 ? 26.375 -0.795 -8.977 1 88.69 237 PRO B C 1
ATOM 8587 O O . PRO B 1 237 ? 26.656 0.406 -8.969 1 88.69 237 PRO B O 1
ATOM 8590 N N . ASN B 1 238 ? 26.25 -1.483 -10.078 1 87.19 238 ASN B N 1
ATOM 8591 C CA . ASN B 1 238 ? 26.453 -0.852 -11.383 1 87.19 238 ASN B CA 1
ATOM 8592 C C . ASN B 1 238 ? 25.203 -0.112 -11.836 1 87.19 238 ASN B C 1
ATOM 8594 O O . ASN B 1 238 ? 25.266 0.764 -12.703 1 87.19 238 ASN B O 1
ATOM 8598 N N . LYS B 1 239 ? 24.203 -0.461 -11.281 1 87.19 239 LYS B N 1
ATOM 8599 C CA . LYS B 1 239 ? 22.922 0.1 -11.727 1 87.19 239 LYS B CA 1
ATOM 8600 C C . LYS B 1 239 ? 22.312 0.989 -10.656 1 87.19 239 LYS B C 1
ATOM 8602 O O . LYS B 1 239 ? 21.531 1.897 -10.961 1 87.19 239 LYS B O 1
ATOM 8607 N N . ILE B 1 240 ? 22.562 0.622 -9.43 1 88.06 240 ILE B N 1
ATOM 8608 C CA . ILE B 1 240 ? 21.969 1.339 -8.305 1 88.06 240 ILE B CA 1
ATOM 8609 C C . ILE B 1 240 ? 23.031 2.166 -7.594 1 88.06 240 ILE B C 1
ATOM 8611 O O . ILE B 1 240 ? 24.141 1.689 -7.371 1 88.06 240 ILE B O 1
ATOM 8615 N N . LYS B 1 241 ? 22.625 3.375 -7.223 1 82.69 241 LYS B N 1
ATOM 8616 C CA . LYS B 1 241 ? 23.516 4.254 -6.473 1 82.69 241 LYS B CA 1
ATOM 8617 C C . LYS B 1 241 ? 23.438 3.965 -4.977 1 82.69 241 LYS B C 1
ATOM 8619 O O . LYS B 1 241 ? 22.391 3.545 -4.473 1 82.69 241 LYS B O 1
ATOM 8624 N N . ASN B 1 242 ? 24.453 4.059 -4.191 1 83.69 242 ASN B N 1
ATOM 8625 C CA . ASN B 1 242 ? 24.547 3.975 -2.736 1 83.69 242 ASN B CA 1
ATOM 8626 C C . ASN B 1 242 ? 24.203 2.572 -2.234 1 83.69 242 ASN B C 1
ATOM 8628 O O . ASN B 1 242 ? 23.516 2.416 -1.233 1 83.69 242 ASN B O 1
ATOM 8632 N N . THR B 1 243 ? 24.562 1.56 -2.998 1 90.56 243 THR B N 1
ATOM 8633 C CA . THR B 1 243 ? 24.375 0.188 -2.539 1 90.56 243 THR B CA 1
ATOM 8634 C C . THR B 1 243 ? 25.281 -0.114 -1.348 1 90.56 243 THR B C 1
ATOM 8636 O O . THR B 1 243 ? 26.312 0.542 -1.16 1 90.56 243 THR B O 1
ATOM 8639 N N . LYS B 1 244 ? 24.875 -0.912 -0.526 1 89.44 244 LYS B N 1
ATOM 8640 C CA . LYS B 1 244 ? 25.641 -1.311 0.655 1 89.44 244 LYS B CA 1
ATOM 8641 C C . LYS B 1 244 ? 25.969 -2.799 0.617 1 89.44 244 LYS B C 1
ATOM 8643 O O . LYS B 1 244 ? 25.203 -3.598 0.071 1 89.44 244 LYS B O 1
ATOM 8648 N N . LEU B 1 245 ? 27.109 -3.137 1.196 1 91.31 245 LEU B N 1
ATOM 8649 C CA . LEU B 1 245 ? 27.531 -4.531 1.294 1 91.31 245 LEU B CA 1
ATOM 8650 C C . LEU B 1 245 ? 26.703 -5.273 2.338 1 91.31 245 LEU B C 1
ATOM 8652 O O . LEU B 1 245 ? 26.484 -4.77 3.441 1 91.31 245 LEU B O 1
ATOM 8656 N N . ILE B 1 246 ? 26.156 -6.469 1.975 1 90.19 246 ILE B N 1
ATOM 8657 C CA . ILE B 1 246 ? 25.406 -7.297 2.908 1 90.19 246 ILE B CA 1
ATOM 8658 C C . ILE B 1 246 ? 26.359 -8.133 3.746 1 90.19 246 ILE B C 1
ATOM 8660 O O . ILE B 1 246 ? 27.188 -8.883 3.201 1 90.19 246 ILE B O 1
ATOM 8664 N N . ASN B 1 247 ? 26.266 -8.07 5 1 88.94 247 ASN B N 1
ATOM 8665 C CA . ASN B 1 247 ? 27.188 -8.789 5.859 1 88.94 247 ASN B CA 1
ATOM 8666 C C . ASN B 1 247 ? 26.812 -10.266 5.984 1 88.94 247 ASN B C 1
ATOM 8668 O O . ASN B 1 247 ? 27.688 -11.141 5.906 1 88.94 247 ASN B O 1
ATOM 8672 N N . LYS B 1 248 ? 25.562 -10.492 6.199 1 90.38 248 LYS B N 1
ATOM 8673 C CA . LYS B 1 248 ? 25.094 -11.859 6.406 1 90.38 248 LYS B CA 1
ATOM 8674 C C . LYS B 1 248 ? 23.828 -12.141 5.594 1 90.38 248 LYS B C 1
ATOM 8676 O O . LYS B 1 248 ? 22.938 -11.289 5.504 1 90.38 248 LYS B O 1
ATOM 8681 N N . LEU B 1 249 ? 23.812 -13.328 4.98 1 89.56 249 LEU B N 1
ATOM 8682 C CA . LEU B 1 249 ? 22.656 -13.82 4.223 1 89.56 249 LEU B CA 1
ATOM 8683 C C . LEU B 1 249 ? 22.328 -15.258 4.613 1 89.56 249 LEU B C 1
ATOM 8685 O O . LEU B 1 249 ? 23.234 -16.062 4.824 1 89.56 249 LEU B O 1
ATOM 8689 N N . SER B 1 250 ? 21.094 -15.531 4.711 1 87.31 250 SER B N 1
ATOM 8690 C CA . SER B 1 250 ? 20.703 -16.938 4.844 1 87.31 250 SER B CA 1
ATOM 8691 C C . SER B 1 250 ? 20.781 -17.656 3.502 1 87.31 250 SER B C 1
ATOM 8693 O O . SER B 1 250 ? 20.688 -17.031 2.445 1 87.31 250 SER B O 1
ATOM 8695 N N . CYS B 1 251 ? 20.922 -18.969 3.566 1 85.56 251 CYS B N 1
ATOM 8696 C CA . CYS B 1 251 ? 20.969 -19.766 2.344 1 85.56 251 CYS B CA 1
ATOM 8697 C C . CYS B 1 251 ? 19.719 -19.547 1.506 1 85.56 251 CYS B C 1
ATOM 8699 O O . CYS B 1 251 ? 19.797 -19.438 0.281 1 85.56 251 CYS B O 1
ATOM 8701 N N . LYS B 1 252 ? 18.625 -19.438 2.115 1 81.5 252 LYS B N 1
ATOM 8702 C CA . LYS B 1 252 ? 17.359 -19.25 1.404 1 81.5 252 LYS B CA 1
ATOM 8703 C C . LYS B 1 252 ? 17.328 -17.906 0.693 1 81.5 252 LYS B C 1
ATOM 8705 O O . LYS B 1 252 ? 16.875 -17.812 -0.448 1 81.5 252 LYS B O 1
ATOM 8710 N N . GLU B 1 253 ? 17.75 -16.953 1.396 1 85.12 253 GLU B N 1
ATOM 8711 C CA . GLU B 1 253 ? 17.812 -15.617 0.806 1 85.12 253 GLU B CA 1
ATOM 8712 C C . GLU B 1 253 ? 18.797 -15.578 -0.366 1 85.12 253 GLU B C 1
ATOM 8714 O O . GLU B 1 253 ? 18.516 -14.961 -1.395 1 85.12 253 GLU B O 1
ATOM 8719 N N . ALA B 1 254 ? 19.906 -16.219 -0.167 1 86.62 254 ALA B N 1
ATOM 8720 C CA . ALA B 1 254 ? 20.922 -16.25 -1.216 1 86.62 254 ALA B CA 1
ATOM 8721 C C . ALA B 1 254 ? 20.406 -16.953 -2.461 1 86.62 254 ALA B C 1
ATOM 8723 O O . ALA B 1 254 ? 20.688 -16.547 -3.586 1 86.62 254 ALA B O 1
ATOM 8724 N N . ILE B 1 255 ? 19.688 -17.984 -2.258 1 83.31 255 ILE B N 1
ATOM 8725 C CA . ILE B 1 255 ? 19.109 -18.734 -3.367 1 83.31 255 ILE B CA 1
ATOM 8726 C C . ILE B 1 255 ? 18.109 -17.859 -4.117 1 83.31 255 ILE B C 1
ATOM 8728 O O . ILE B 1 255 ? 18.109 -17.828 -5.352 1 83.31 255 ILE B O 1
ATOM 8732 N N . SER B 1 256 ? 17.312 -17.188 -3.387 1 83.44 256 SER B N 1
ATOM 8733 C CA . SER B 1 256 ? 16.344 -16.297 -4 1 83.44 256 SER B CA 1
ATOM 8734 C C . SER B 1 256 ? 17.016 -15.188 -4.793 1 83.44 256 SER B C 1
ATOM 8736 O O . SER B 1 256 ? 16.578 -14.844 -5.895 1 83.44 256 SER B O 1
ATOM 8738 N N . LEU B 1 257 ? 18.047 -14.672 -4.188 1 86.62 257 LEU B N 1
ATOM 8739 C CA . LEU B 1 257 ? 18.797 -13.625 -4.871 1 86.62 257 LEU B CA 1
ATOM 8740 C C . LEU B 1 257 ? 19.375 -14.141 -6.184 1 86.62 257 LEU B C 1
ATOM 8742 O O . LEU B 1 257 ? 19.312 -13.453 -7.207 1 86.62 257 LEU B O 1
ATOM 8746 N N . SER B 1 258 ? 19.891 -15.297 -6.152 1 82.56 258 SER B N 1
ATOM 8747 C CA . SER B 1 258 ? 20.5 -15.898 -7.332 1 82.56 258 SER B CA 1
ATOM 8748 C C . SER B 1 258 ? 19.453 -16.203 -8.398 1 82.56 258 SER B C 1
ATOM 8750 O O . SER B 1 258 ? 19.672 -15.945 -9.586 1 82.56 258 SER B O 1
ATOM 8752 N N . TYR B 1 259 ? 18.406 -16.656 -7.992 1 79.12 259 TYR B N 1
ATOM 8753 C CA . TYR B 1 259 ? 17.344 -17.047 -8.906 1 79.12 259 TYR B CA 1
ATOM 8754 C C . TYR B 1 259 ? 16.75 -15.828 -9.602 1 79.12 259 TYR B C 1
ATOM 8756 O O . TYR B 1 259 ? 16.375 -15.891 -10.773 1 79.12 259 TYR B O 1
ATOM 8764 N N . LEU B 1 260 ? 16.703 -14.805 -8.906 1 84.38 260 LEU B N 1
ATOM 8765 C CA . LEU B 1 260 ? 15.969 -13.641 -9.406 1 84.38 260 LEU B CA 1
ATOM 8766 C C . LEU B 1 260 ? 16.922 -12.633 -10.031 1 84.38 260 LEU B C 1
ATOM 8768 O O . LEU B 1 260 ? 16.531 -11.5 -10.336 1 84.38 260 LEU B O 1
ATOM 8772 N N . GLY B 1 261 ? 18.125 -13.008 -10.172 1 77.62 261 GLY B N 1
ATOM 8773 C CA . GLY B 1 261 ? 18.906 -12.164 -11.062 1 77.62 261 GLY B CA 1
ATOM 8774 C C . GLY B 1 261 ? 20.281 -11.828 -10.516 1 77.62 261 GLY B C 1
ATOM 8775 O O . GLY B 1 261 ? 21.125 -11.305 -11.234 1 77.62 261 GLY B O 1
ATOM 8776 N N . ALA B 1 262 ? 20.5 -12.148 -9.258 1 77 262 ALA B N 1
ATOM 8777 C CA . ALA B 1 262 ? 21.828 -11.875 -8.734 1 77 262 ALA B CA 1
ATOM 8778 C C . ALA B 1 262 ? 22.828 -12.938 -9.195 1 77 262 ALA B C 1
ATOM 8780 O O . ALA B 1 262 ? 22.672 -14.117 -8.875 1 77 262 ALA B O 1
ATOM 8781 N N . GLU B 1 263 ? 23.781 -12.586 -9.93 1 73.12 263 GLU B N 1
ATOM 8782 C CA . GLU B 1 263 ? 24.656 -13.523 -10.633 1 73.12 263 GLU B CA 1
ATOM 8783 C C . GLU B 1 263 ? 25.891 -13.859 -9.805 1 73.12 263 GLU B C 1
ATOM 8785 O O . GLU B 1 263 ? 26.766 -14.586 -10.266 1 73.12 263 GLU B O 1
ATOM 8790 N N . ILE B 1 264 ? 26 -13.555 -8.617 1 74.62 264 ILE B N 1
ATOM 8791 C CA . ILE B 1 264 ? 27.25 -13.727 -7.883 1 74.62 264 ILE B CA 1
ATOM 8792 C C . ILE B 1 264 ? 27.391 -15.172 -7.43 1 74.62 264 ILE B C 1
ATOM 8794 O O . ILE B 1 264 ? 28.469 -15.75 -7.488 1 74.62 264 ILE B O 1
ATOM 8798 N N . LEU B 1 265 ? 26.359 -15.766 -7.051 1 78.94 265 LEU B N 1
ATOM 8799 C CA . LEU B 1 265 ? 26.375 -17.156 -6.59 1 78.94 265 LEU B CA 1
ATOM 8800 C C . LEU B 1 265 ? 25.188 -17.922 -7.145 1 78.94 265 LEU B C 1
ATOM 8802 O O . LEU B 1 265 ? 24.031 -17.484 -7.012 1 78.94 265 LEU B O 1
ATOM 8806 N N . HIS B 1 266 ? 25.594 -18.953 -7.844 1 77.88 266 HIS B N 1
ATOM 8807 C CA . HIS B 1 266 ? 24.531 -19.797 -8.398 1 77.88 266 HIS B CA 1
ATOM 8808 C C . HIS B 1 266 ? 23.891 -20.656 -7.316 1 77.88 266 HIS B C 1
ATOM 8810 O O . HIS B 1 266 ? 24.578 -21.078 -6.367 1 77.88 266 HIS B O 1
ATOM 8816 N N . LYS B 1 267 ? 22.75 -20.938 -7.449 1 77.06 267 LYS B N 1
ATOM 8817 C CA . LYS B 1 267 ? 21.969 -21.688 -6.465 1 77.06 267 LYS B CA 1
ATOM 8818 C C . LYS B 1 267 ? 22.594 -23.047 -6.184 1 77.06 267 LYS B C 1
ATOM 8820 O O . LYS B 1 267 ? 22.562 -23.531 -5.051 1 77.06 267 LYS B O 1
ATOM 8825 N N . ARG B 1 268 ? 23.188 -23.641 -7.094 1 78.88 268 ARG B N 1
ATOM 8826 C CA . ARG B 1 268 ? 23.781 -24.969 -6.957 1 78.88 268 ARG B CA 1
ATOM 8827 C C . ARG B 1 268 ? 24.938 -24.953 -5.953 1 78.88 268 ARG B C 1
ATOM 8829 O O . ARG B 1 268 ? 25.172 -25.953 -5.27 1 78.88 268 ARG B O 1
ATOM 8836 N N . SER B 1 269 ? 25.516 -23.859 -5.953 1 87.06 269 SER B N 1
ATOM 8837 C CA . SER B 1 269 ? 26.672 -23.75 -5.055 1 87.06 269 SER B CA 1
ATOM 8838 C C . SER B 1 269 ? 26.219 -23.547 -3.611 1 87.06 269 SER B C 1
ATOM 8840 O O . SER B 1 269 ? 27 -23.75 -2.682 1 87.06 269 SER B O 1
ATOM 8842 N N . ILE B 1 270 ? 25 -23.266 -3.48 1 85.12 270 ILE B N 1
ATOM 8843 C CA . ILE B 1 270 ? 24.516 -22.953 -2.141 1 85.12 270 ILE B CA 1
ATOM 8844 C C . ILE B 1 270 ? 23.969 -24.234 -1.493 1 85.12 270 ILE B C 1
ATOM 8846 O O . ILE B 1 270 ? 23.984 -24.359 -0.267 1 85.12 270 ILE B O 1
ATOM 8850 N N . PHE B 1 271 ? 23.703 -25.156 -2.236 1 79.81 271 PHE B N 1
ATOM 8851 C CA . PHE B 1 271 ? 23.016 -26.344 -1.757 1 79.81 271 PHE B CA 1
ATOM 8852 C C . PHE B 1 271 ? 23.891 -27.109 -0.767 1 79.81 271 PHE B C 1
ATOM 8854 O O . PHE B 1 271 ? 23.422 -27.5 0.306 1 79.81 271 PHE B O 1
ATOM 8861 N N . PRO B 1 272 ? 25.125 -27.375 -1.14 1 84.25 272 PRO B N 1
ATOM 8862 C CA . PRO B 1 272 ? 25.953 -28.094 -0.18 1 84.25 272 PRO B CA 1
ATOM 8863 C C . PRO B 1 272 ? 26.109 -27.344 1.143 1 84.25 272 PRO B C 1
ATOM 8865 O O . PRO B 1 272 ? 26.219 -27.969 2.201 1 84.25 272 PRO B O 1
ATOM 8868 N N . ILE B 1 273 ? 26.078 -26.141 1.022 1 83.56 273 ILE B N 1
ATOM 8869 C CA . ILE B 1 273 ? 26.203 -25.281 2.201 1 83.56 273 ILE B CA 1
ATOM 8870 C C . ILE B 1 273 ? 24.984 -25.453 3.092 1 83.56 273 ILE B C 1
ATOM 8872 O O . ILE B 1 273 ? 25.094 -25.547 4.316 1 83.56 273 ILE B O 1
ATOM 8876 N N . LEU B 1 274 ? 23.875 -25.406 2.51 1 80.44 274 LEU B N 1
ATOM 8877 C CA . LEU B 1 274 ? 22.609 -25.531 3.215 1 80.44 274 LEU B CA 1
ATOM 8878 C C . LEU B 1 274 ? 22.469 -26.906 3.857 1 80.44 274 LEU B C 1
ATOM 8880 O O . LEU B 1 274 ? 22.125 -27.016 5.035 1 80.44 274 LEU B O 1
ATOM 8884 N N . GLU B 1 275 ? 22.766 -27.891 3.15 1 78.31 275 GLU B N 1
ATOM 8885 C CA . GLU B 1 275 ? 22.562 -29.266 3.578 1 78.31 275 GLU B CA 1
ATOM 8886 C C . GLU B 1 275 ? 23.531 -29.656 4.695 1 78.31 275 GLU B C 1
ATOM 8888 O O . GLU B 1 275 ? 23.156 -30.391 5.617 1 78.31 275 GLU B O 1
ATOM 8893 N N . PHE B 1 276 ? 24.734 -29.234 4.633 1 85.31 276 PHE B N 1
ATOM 8894 C CA . PHE B 1 276 ? 25.75 -29.688 5.574 1 85.31 276 PHE B CA 1
ATOM 8895 C C . PHE B 1 276 ? 26.141 -28.578 6.527 1 85.31 276 PHE B C 1
ATOM 8897 O O . PHE B 1 276 ? 27.094 -28.719 7.301 1 85.31 276 PHE B O 1
ATOM 8904 N N . ASN B 1 277 ? 25.438 -27.484 6.461 1 86.94 277 ASN B N 1
ATOM 8905 C CA . ASN B 1 277 ? 25.594 -26.344 7.375 1 86.94 277 ASN B CA 1
ATOM 8906 C C . ASN B 1 277 ? 27.031 -25.844 7.406 1 86.94 277 ASN B C 1
ATOM 8908 O O . ASN B 1 277 ? 27.625 -25.734 8.477 1 86.94 277 ASN B O 1
ATOM 8912 N N . ILE B 1 278 ? 27.641 -25.656 6.301 1 91.12 278 ILE B N 1
ATOM 8913 C CA . ILE B 1 278 ? 28.984 -25.094 6.18 1 91.12 278 ILE B CA 1
ATOM 8914 C C . ILE B 1 278 ? 28.906 -23.625 5.812 1 91.12 278 ILE B C 1
ATOM 8916 O O . ILE B 1 278 ? 28.328 -23.25 4.789 1 91.12 278 ILE B O 1
ATOM 8920 N N . PRO B 1 279 ? 29.469 -22.766 6.609 1 92.31 279 PRO B N 1
ATOM 8921 C CA . PRO B 1 279 ? 29.438 -21.344 6.266 1 92.31 279 PRO B CA 1
ATOM 8922 C C . PRO B 1 279 ? 30.234 -21.031 5.004 1 92.31 279 PRO B C 1
ATOM 8924 O O . PRO B 1 279 ? 31.297 -21.625 4.773 1 92.31 279 PRO B O 1
ATOM 8927 N N . CYS B 1 280 ? 29.719 -20.188 4.211 1 94.19 280 CYS B N 1
ATOM 8928 C CA . CYS B 1 280 ? 30.375 -19.75 2.986 1 94.19 280 CYS B CA 1
ATOM 8929 C C . CYS B 1 280 ? 30.562 -18.234 2.984 1 94.19 280 CYS B C 1
ATOM 8931 O O . CYS B 1 280 ? 29.656 -17.484 3.357 1 94.19 280 CYS B O 1
ATOM 8933 N N . ILE B 1 281 ? 31.734 -17.766 2.643 1 95.06 281 ILE B N 1
ATOM 8934 C CA . ILE B 1 281 ? 32.031 -16.344 2.625 1 95.06 281 ILE B CA 1
ATOM 8935 C C . ILE B 1 281 ? 32.469 -15.922 1.225 1 95.06 281 ILE B C 1
ATOM 8937 O O . ILE B 1 281 ? 33.344 -16.547 0.625 1 95.06 281 ILE B O 1
ATOM 8941 N N . ILE B 1 282 ? 31.859 -14.953 0.761 1 93.94 282 ILE B N 1
ATOM 8942 C CA . ILE B 1 282 ? 32.281 -14.359 -0.507 1 93.94 282 ILE B CA 1
ATOM 8943 C C . ILE B 1 282 ? 33.25 -13.219 -0.249 1 93.94 282 ILE B C 1
ATOM 8945 O O . ILE B 1 282 ? 32.938 -12.273 0.48 1 93.94 282 ILE B O 1
ATOM 8949 N N . LYS B 1 283 ? 34.375 -13.289 -0.88 1 93.75 283 LYS B N 1
ATOM 8950 C CA . LYS B 1 283 ? 35.438 -12.32 -0.639 1 93.75 283 LYS B CA 1
ATOM 8951 C C . LYS B 1 283 ? 35.969 -11.766 -1.951 1 93.75 283 LYS B C 1
ATOM 8953 O O . LYS B 1 283 ? 35.625 -12.242 -3.031 1 93.75 283 LYS B O 1
ATOM 8958 N N . ASN B 1 284 ? 36.75 -10.695 -1.796 1 92.81 284 ASN B N 1
ATOM 8959 C CA . ASN B 1 284 ? 37.375 -10.023 -2.938 1 92.81 284 ASN B CA 1
ATOM 8960 C C . ASN B 1 284 ? 38.875 -10.227 -2.961 1 92.81 284 ASN B C 1
ATOM 8962 O O . ASN B 1 284 ? 39.594 -9.906 -1.99 1 92.81 284 ASN B O 1
ATOM 8966 N N . THR B 1 285 ? 39.406 -10.734 -4.047 1 91.62 285 THR B N 1
ATOM 8967 C CA . THR B 1 285 ? 40.844 -10.984 -4.188 1 91.62 285 THR B CA 1
ATOM 8968 C C . THR B 1 285 ? 41.625 -9.672 -4.18 1 91.62 285 THR B C 1
ATOM 8970 O O . THR B 1 285 ? 42.75 -9.617 -3.697 1 91.62 285 THR B O 1
ATOM 8973 N N . ASN B 1 286 ? 41 -8.602 -4.715 1 89.75 286 ASN B N 1
ATOM 8974 C CA . ASN B 1 286 ? 41.656 -7.301 -4.812 1 89.75 286 ASN B CA 1
ATOM 8975 C C . ASN B 1 286 ? 41.531 -6.52 -3.506 1 89.75 286 ASN B C 1
ATOM 8977 O O . ASN B 1 286 ? 42.25 -5.547 -3.293 1 89.75 286 ASN B O 1
ATOM 8981 N N . ASN B 1 287 ? 40.625 -6.887 -2.662 1 90.06 287 ASN B N 1
ATOM 8982 C CA . ASN B 1 287 ? 40.438 -6.301 -1.342 1 90.06 287 ASN B CA 1
ATOM 8983 C C . ASN B 1 287 ? 40.281 -7.379 -0.268 1 90.06 287 ASN B C 1
ATOM 8985 O O . ASN B 1 287 ? 39.219 -7.527 0.34 1 90.06 287 ASN B O 1
ATOM 8989 N N . SER B 1 288 ? 41.438 -8.008 0.046 1 87.25 288 SER B N 1
ATOM 8990 C CA . SER B 1 288 ? 41.438 -9.203 0.885 1 87.25 288 SER B CA 1
ATOM 8991 C C . SER B 1 288 ? 41.031 -8.875 2.318 1 87.25 288 SER B C 1
ATOM 8993 O O . SER B 1 288 ? 40.594 -9.758 3.066 1 87.25 288 SER B O 1
ATOM 8995 N N . ASN B 1 289 ? 41.031 -7.621 2.695 1 86.44 289 ASN B N 1
ATOM 8996 C CA . ASN B 1 289 ? 40.719 -7.238 4.07 1 86.44 289 ASN B CA 1
ATOM 8997 C C . ASN B 1 289 ? 39.25 -6.984 4.258 1 86.44 289 ASN B C 1
ATOM 8999 O O . ASN B 1 289 ? 38.781 -6.828 5.387 1 86.44 289 ASN B O 1
ATOM 9003 N N . SER B 1 290 ? 38.562 -6.969 3.176 1 88.06 290 SER B N 1
ATOM 9004 C CA . SER B 1 290 ? 37.125 -6.77 3.295 1 88.06 290 SER B CA 1
ATOM 9005 C C . SER B 1 290 ? 36.438 -7.953 3.988 1 88.06 290 SER B C 1
ATOM 9007 O O . SER B 1 290 ? 36.875 -9.102 3.822 1 88.06 290 SER B O 1
ATOM 9009 N N . TYR B 1 291 ? 35.531 -7.754 4.809 1 89.12 291 TYR B N 1
ATOM 9010 C CA . TYR B 1 291 ? 34.844 -8.797 5.547 1 89.12 291 TYR B CA 1
ATOM 9011 C C . TYR B 1 291 ? 34.031 -9.703 4.605 1 89.12 291 TYR B C 1
ATOM 9013 O O . TYR B 1 291 ? 33.875 -10.891 4.867 1 89.12 291 TYR B O 1
ATOM 9021 N N . GLY B 1 292 ? 33.594 -9.125 3.471 1 92.81 292 GLY B N 1
ATOM 9022 C CA . GLY B 1 292 ? 32.812 -9.883 2.51 1 92.81 292 GLY B CA 1
ATOM 9023 C C . GLY B 1 292 ? 31.391 -10.164 2.984 1 92.81 292 GLY B C 1
ATOM 9024 O O . GLY B 1 292 ? 30.891 -9.5 3.9 1 92.81 292 GLY B O 1
ATOM 9025 N N . THR B 1 293 ? 30.641 -11.062 2.344 1 93.38 293 THR B N 1
ATOM 9026 C CA . THR B 1 293 ? 29.297 -11.484 2.693 1 93.38 293 THR B CA 1
ATOM 9027 C C . THR B 1 293 ? 29.281 -12.93 3.17 1 93.38 293 THR B C 1
ATOM 9029 O O . THR B 1 293 ? 29.75 -13.828 2.463 1 93.38 293 THR B O 1
ATOM 9032 N N . SER B 1 294 ? 28.766 -13.156 4.328 1 93.31 294 SER B N 1
ATOM 9033 C CA . SER B 1 294 ? 28.688 -14.508 4.879 1 93.31 294 SER B CA 1
ATOM 9034 C C . SER B 1 294 ? 27.312 -15.125 4.605 1 93.31 294 SER B C 1
ATOM 9036 O O . SER B 1 294 ? 26.281 -14.516 4.891 1 93.31 294 SER B O 1
ATOM 9038 N N . ILE B 1 295 ? 27.312 -16.266 4.035 1 91.81 295 ILE B N 1
ATOM 9039 C CA . ILE B 1 295 ? 26.094 -17.031 3.795 1 91.81 295 ILE B CA 1
ATOM 9040 C C . ILE B 1 295 ? 25.969 -18.156 4.824 1 91.81 295 ILE B C 1
ATOM 9042 O O . ILE B 1 295 ? 26.828 -19.047 4.871 1 91.81 295 ILE B O 1
ATOM 9046 N N . LEU B 1 296 ? 24.922 -18.016 5.621 1 89.12 296 LEU B N 1
ATOM 9047 C CA . LEU B 1 296 ? 24.703 -18.969 6.707 1 89.12 296 LEU B CA 1
ATOM 9048 C C . LEU B 1 296 ? 23.344 -19.625 6.578 1 89.12 296 LEU B C 1
ATOM 9050 O O . LEU B 1 296 ? 22.469 -19.125 5.871 1 89.12 296 LEU B O 1
ATOM 9054 N N . ASN B 1 297 ? 23.219 -20.797 7.113 1 83.44 297 ASN B N 1
ATOM 9055 C CA . ASN B 1 297 ? 21.922 -21.469 7.07 1 83.44 297 ASN B CA 1
ATOM 9056 C C . ASN B 1 297 ? 20.844 -20.672 7.793 1 83.44 297 ASN B C 1
ATOM 9058 O O . ASN B 1 297 ? 19.719 -20.531 7.289 1 83.44 297 ASN B O 1
ATOM 9062 N N . ILE B 1 298 ? 21.094 -20.281 8.984 1 76.69 298 ILE B N 1
ATOM 9063 C CA . ILE B 1 298 ? 20.125 -19.516 9.758 1 76.69 298 ILE B CA 1
ATOM 9064 C C . ILE B 1 298 ? 20.734 -18.172 10.172 1 76.69 298 ILE B C 1
ATOM 9066 O O . ILE B 1 298 ? 21.891 -18.125 10.625 1 76.69 298 ILE B O 1
ATOM 9070 N N . VAL B 1 299 ? 20.062 -17.156 9.695 1 71.31 299 VAL B N 1
ATOM 9071 C CA . VAL B 1 299 ? 20.5 -15.836 10.133 1 71.31 299 VAL B CA 1
ATOM 9072 C C . VAL B 1 299 ? 19.438 -15.219 11.047 1 71.31 299 VAL B C 1
ATOM 9074 O O . VAL B 1 299 ? 18.266 -15.172 10.695 1 71.31 299 VAL B O 1
ATOM 9077 N N . ASN B 1 300 ? 19.672 -15.039 12.242 1 63.94 300 ASN B N 1
ATOM 9078 C CA . ASN B 1 300 ? 18.75 -14.398 13.172 1 63.94 300 ASN B CA 1
ATOM 9079 C C . ASN B 1 300 ? 18.938 -12.883 13.195 1 63.94 300 ASN B C 1
ATOM 9081 O O . ASN B 1 300 ? 19.688 -12.359 14.016 1 63.94 300 ASN B O 1
ATOM 9085 N N . ASP B 1 301 ? 18.766 -12.305 12.102 1 61.97 301 ASP B N 1
ATOM 9086 C CA . ASP B 1 301 ? 18.922 -10.852 12.141 1 61.97 301 ASP B CA 1
ATOM 9087 C C . ASP B 1 301 ? 17.547 -10.164 12.148 1 61.97 301 ASP B C 1
ATOM 9089 O O . ASP B 1 301 ? 16.828 -10.195 11.156 1 61.97 301 ASP B O 1
ATOM 9093 N N . GLU B 1 302 ? 17.094 -9.828 13.289 1 59.19 302 GLU B N 1
ATOM 9094 C CA . GLU B 1 302 ? 15.805 -9.156 13.477 1 59.19 302 GLU B CA 1
ATOM 9095 C C . GLU B 1 302 ? 15.844 -7.73 12.938 1 59.19 302 GLU B C 1
ATOM 9097 O O . GLU B 1 302 ? 14.805 -7.156 12.617 1 59.19 302 GLU B O 1
ATOM 9102 N N . LYS B 1 303 ? 17 -7.152 12.688 1 58.84 303 LYS B N 1
ATOM 9103 C CA . LYS B 1 303 ? 17.062 -5.723 12.406 1 58.84 303 LYS B CA 1
ATOM 9104 C C . LYS B 1 303 ? 16.938 -5.453 10.906 1 58.84 303 LYS B C 1
ATOM 9106 O O . LYS B 1 303 ? 16.344 -4.449 10.5 1 58.84 303 LYS B O 1
ATOM 9111 N N . GLU B 1 304 ? 17.609 -6.363 10.172 1 67.69 304 GLU B N 1
ATOM 9112 C CA . GLU B 1 304 ? 17.547 -6.125 8.734 1 67.69 304 GLU B CA 1
ATOM 9113 C C . GLU B 1 304 ? 16.609 -7.121 8.047 1 67.69 304 GLU B C 1
ATOM 9115 O O . GLU B 1 304 ? 17.031 -8.219 7.688 1 67.69 304 GLU B O 1
ATOM 9120 N N . ILE B 1 305 ? 15.477 -6.684 7.844 1 76.06 305 ILE B N 1
ATOM 9121 C CA . ILE B 1 305 ? 14.453 -7.559 7.297 1 76.06 305 ILE B CA 1
ATOM 9122 C C . ILE B 1 305 ? 14.617 -7.668 5.781 1 76.06 305 ILE B C 1
ATOM 9124 O O . ILE B 1 305 ? 14.602 -8.766 5.227 1 76.06 305 ILE B O 1
ATOM 9128 N N . ILE B 1 306 ? 14.953 -6.539 5.141 1 86.69 306 ILE B N 1
ATOM 9129 C CA . ILE B 1 306 ? 15.188 -6.566 3.701 1 86.69 306 ILE B CA 1
ATOM 9130 C C . ILE B 1 306 ? 16.688 -6.641 3.422 1 86.69 306 ILE B C 1
ATOM 9132 O O . ILE B 1 306 ? 17.453 -5.816 3.924 1 86.69 306 ILE B O 1
ATOM 9136 N N . LYS B 1 307 ? 17.062 -7.598 2.699 1 88.56 307 LYS B N 1
ATOM 9137 C CA . LYS B 1 307 ? 18.484 -7.844 2.486 1 88.56 307 LYS B CA 1
ATOM 9138 C C . LYS B 1 307 ? 18.953 -7.289 1.141 1 88.56 307 LYS B C 1
ATOM 9140 O O . LYS B 1 307 ? 20.109 -6.914 0.98 1 88.56 307 LYS B O 1
ATOM 9145 N N . GLY B 1 308 ? 18.031 -7.402 0.187 1 90.5 308 GLY B N 1
ATOM 9146 C CA . GLY B 1 308 ? 18.469 -6.926 -1.113 1 90.5 308 GLY B CA 1
ATOM 9147 C C . GLY B 1 308 ? 17.344 -6.777 -2.111 1 90.5 308 GLY B C 1
ATOM 9148 O O . GLY B 1 308 ? 16.234 -7.273 -1.884 1 90.5 308 GLY B O 1
ATOM 9149 N N . ILE B 1 309 ? 17.672 -6.066 -3.17 1 91.5 309 ILE B N 1
ATOM 9150 C CA . ILE B 1 309 ? 16.766 -5.859 -4.293 1 91.5 309 ILE B CA 1
ATOM 9151 C C . ILE B 1 309 ? 17.406 -6.367 -5.578 1 91.5 309 ILE B C 1
ATOM 9153 O O . ILE B 1 309 ? 18.609 -6.18 -5.797 1 91.5 309 ILE B O 1
ATOM 9157 N N . THR B 1 310 ? 16.672 -7.062 -6.332 1 91.06 310 THR B N 1
ATOM 9158 C CA . THR B 1 310 ? 17.156 -7.609 -7.594 1 91.06 310 THR B CA 1
ATOM 9159 C C . THR B 1 310 ? 16.094 -7.508 -8.68 1 91.06 310 THR B C 1
ATOM 9161 O O . THR B 1 310 ? 14.969 -7.059 -8.414 1 91.06 310 THR B O 1
ATOM 9164 N N . PHE B 1 311 ? 16.516 -7.785 -9.953 1 91.62 311 PHE B N 1
ATOM 9165 C CA . PHE B 1 311 ? 15.555 -7.719 -11.039 1 91.62 311 PHE B CA 1
ATOM 9166 C C . PHE B 1 311 ? 15.906 -8.711 -12.141 1 91.62 311 PHE B C 1
ATOM 9168 O O . PHE B 1 311 ? 17.062 -9.156 -12.242 1 91.62 311 PHE B O 1
ATOM 9175 N N . LEU B 1 312 ? 14.961 -9.188 -12.844 1 91.06 312 LEU B N 1
ATOM 9176 C CA . LEU B 1 312 ? 15.086 -9.977 -14.07 1 91.06 312 LEU B CA 1
ATOM 9177 C C . LEU B 1 312 ? 14.547 -9.203 -15.266 1 91.06 312 LEU B C 1
ATOM 9179 O O . LEU B 1 312 ? 13.398 -8.742 -15.25 1 91.06 312 LEU B O 1
ATOM 9183 N N . LYS B 1 313 ? 15.398 -9.047 -16.25 1 91.25 313 LYS B N 1
ATOM 9184 C CA . LYS B 1 313 ? 15 -8.281 -17.422 1 91.25 313 LYS B CA 1
ATOM 9185 C C . LYS B 1 313 ? 14.547 -9.203 -18.562 1 91.25 313 LYS B C 1
ATOM 9187 O O . LYS B 1 313 ? 14.695 -10.43 -18.469 1 91.25 313 LYS B O 1
ATOM 9192 N N . ASP B 1 314 ? 13.844 -8.68 -19.547 1 93.44 314 ASP B N 1
ATOM 9193 C CA . ASP B 1 314 ? 13.438 -9.359 -20.766 1 93.44 314 ASP B CA 1
ATOM 9194 C C . ASP B 1 314 ? 12.492 -10.523 -20.469 1 93.44 314 ASP B C 1
ATOM 9196 O O . ASP B 1 314 ? 12.734 -11.648 -20.906 1 93.44 314 ASP B O 1
ATOM 9200 N N . ILE B 1 315 ? 11.508 -10.18 -19.812 1 93.62 315 ILE B N 1
ATOM 9201 C CA . ILE B 1 315 ? 10.5 -11.164 -19.422 1 93.62 315 ILE B CA 1
ATOM 9202 C C . ILE B 1 315 ? 9.266 -11.023 -20.312 1 93.62 315 ILE B C 1
ATOM 9204 O O . ILE B 1 315 ? 8.969 -9.93 -20.797 1 93.62 315 ILE B O 1
ATOM 9208 N N . ALA B 1 316 ? 8.664 -12.102 -20.609 1 95.31 316 ALA B N 1
ATOM 9209 C CA . ALA B 1 316 ? 7.391 -12.141 -21.328 1 95.31 316 ALA B CA 1
ATOM 9210 C C . ALA B 1 316 ? 6.34 -12.898 -20.516 1 95.31 316 ALA B C 1
ATOM 9212 O O . ALA B 1 316 ? 6.676 -13.758 -19.703 1 95.31 316 ALA B O 1
ATOM 9213 N N . MET B 1 317 ? 5.125 -12.531 -20.734 1 92.62 317 MET B N 1
ATOM 9214 C CA . MET B 1 317 ? 4.004 -13.164 -20.047 1 92.62 317 MET B CA 1
ATOM 9215 C C . MET B 1 317 ? 3.035 -13.789 -21.047 1 92.62 317 MET B C 1
ATOM 9217 O O . MET B 1 317 ? 2.719 -13.18 -22.062 1 92.62 317 MET B O 1
ATOM 9221 N N . ILE B 1 318 ? 2.646 -15.008 -20.781 1 91.69 318 ILE B N 1
ATOM 9222 C CA . ILE B 1 318 ? 1.614 -15.703 -21.531 1 91.69 318 ILE B CA 1
ATOM 9223 C C . ILE B 1 318 ? 0.385 -15.922 -20.656 1 91.69 318 ILE B C 1
ATOM 9225 O O . ILE B 1 318 ? 0.467 -16.578 -19.609 1 91.69 318 ILE B O 1
ATOM 9229 N N . SER B 1 319 ? -0.69 -15.312 -21.062 1 88.38 319 SER B N 1
ATOM 9230 C CA . SER B 1 319 ? -1.946 -15.477 -20.344 1 88.38 319 SER B CA 1
ATOM 9231 C C . SER B 1 319 ? -2.932 -16.328 -21.125 1 88.38 319 SER B C 1
ATOM 9233 O O . SER B 1 319 ? -3.316 -15.977 -22.25 1 88.38 319 SER B O 1
ATOM 9235 N N . ILE B 1 320 ? -3.328 -17.391 -20.531 1 84.81 320 ILE B N 1
ATOM 9236 C CA . ILE B 1 320 ? -4.254 -18.312 -21.172 1 84.81 320 ILE B CA 1
ATOM 9237 C C . ILE B 1 320 ? -5.594 -18.297 -20.438 1 84.81 320 ILE B C 1
ATOM 9239 O O . ILE B 1 320 ? -5.648 -18.547 -19.234 1 84.81 320 ILE B O 1
ATOM 9243 N N . PHE B 1 321 ? -6.551 -17.969 -21.141 1 81.38 321 PHE B N 1
ATOM 9244 C CA . PHE B 1 321 ? -7.91 -18 -20.609 1 81.38 321 PHE B CA 1
ATOM 9245 C C . PHE B 1 321 ? -8.656 -19.234 -21.109 1 81.38 321 PHE B C 1
ATOM 9247 O O . PHE B 1 321 ? -8.867 -19.406 -22.312 1 81.38 321 PHE B O 1
ATOM 9254 N N . ILE B 1 322 ? -8.953 -20.078 -20.172 1 76.44 322 ILE B N 1
ATOM 9255 C CA . ILE B 1 322 ? -9.586 -21.359 -20.484 1 76.44 322 ILE B CA 1
ATOM 9256 C C . ILE B 1 322 ? -11.094 -21.234 -20.297 1 76.44 322 ILE B C 1
ATOM 9258 O O . ILE B 1 322 ? -11.562 -20.562 -19.375 1 76.44 322 ILE B O 1
ATOM 9262 N N . CYS B 1 323 ? -11.688 -21.844 -21.219 1 69.19 323 CYS B N 1
ATOM 9263 C CA . CYS B 1 323 ? -13.141 -21.859 -21.078 1 69.19 323 CYS B CA 1
ATOM 9264 C C . CYS B 1 323 ? -13.555 -22.688 -19.859 1 69.19 323 CYS B C 1
ATOM 9266 O O . CYS B 1 323 ? -12.852 -23.625 -19.469 1 69.19 323 CYS B O 1
ATOM 9268 N N . TYR B 1 324 ? -14.469 -22.422 -19.266 1 61.34 324 TYR B N 1
ATOM 9269 C CA . TYR B 1 324 ? -14.906 -22.938 -17.984 1 61.34 324 TYR B CA 1
ATOM 9270 C C . TYR B 1 324 ? -15.273 -24.422 -18.094 1 61.34 324 TYR B C 1
ATOM 9272 O O . TYR B 1 324 ? -15.297 -25.125 -17.078 1 61.34 324 TYR B O 1
ATOM 9280 N N . ASN B 1 325 ? -15.453 -24.828 -19.297 1 60.38 325 ASN B N 1
ATOM 9281 C CA . ASN B 1 325 ? -15.906 -26.219 -19.469 1 60.38 325 ASN B CA 1
ATOM 9282 C C . ASN B 1 325 ? -14.742 -27.203 -19.375 1 60.38 325 ASN B C 1
ATOM 9284 O O . ASN B 1 325 ? -14.953 -28.406 -19.359 1 60.38 325 ASN B O 1
ATOM 9288 N N . ILE B 1 326 ? -13.633 -26.656 -19.266 1 62.66 326 ILE B N 1
ATOM 9289 C CA . ILE B 1 326 ? -12.461 -27.516 -19.234 1 62.66 326 ILE B CA 1
ATOM 9290 C C . ILE B 1 326 ? -11.789 -27.422 -17.859 1 62.66 326 ILE B C 1
ATOM 9292 O O . ILE B 1 326 ? -11.703 -26.344 -17.281 1 62.66 326 ILE B O 1
ATOM 9296 N N . LYS B 1 327 ? -11.539 -28.625 -17.422 1 64.56 327 LYS B N 1
ATOM 9297 C CA . LYS B 1 327 ? -10.797 -28.625 -16.172 1 64.56 327 LYS B CA 1
ATOM 9298 C C . LYS B 1 327 ? -9.406 -28.016 -16.359 1 64.56 327 LYS B C 1
ATOM 9300 O O . LYS B 1 327 ? -8.609 -28.5 -17.156 1 64.56 327 LYS B O 1
ATOM 9305 N N . THR B 1 328 ? -9.18 -27.016 -15.758 1 69.69 328 THR B N 1
ATOM 9306 C CA . THR B 1 328 ? -7.969 -26.203 -15.867 1 69.69 328 THR B CA 1
ATOM 9307 C C . THR B 1 328 ? -6.73 -27.047 -15.57 1 69.69 328 THR B C 1
ATOM 9309 O O . THR B 1 328 ? -5.664 -26.812 -16.141 1 69.69 328 THR B O 1
ATOM 9312 N N . ILE B 1 329 ? -6.863 -28.109 -14.836 1 70.69 329 ILE B N 1
ATOM 9313 C CA . ILE B 1 329 ? -5.723 -28.906 -14.406 1 70.69 329 ILE B CA 1
ATOM 9314 C C . ILE B 1 329 ? -5.133 -29.656 -15.602 1 70.69 329 ILE B C 1
ATOM 9316 O O . ILE B 1 329 ? -3.918 -29.844 -15.688 1 70.69 329 ILE B O 1
ATOM 9320 N N . ASN B 1 330 ? -5.98 -30.016 -16.5 1 74.31 330 ASN B N 1
ATOM 9321 C CA . ASN B 1 330 ? -5.512 -30.734 -17.672 1 74.31 330 ASN B CA 1
ATOM 9322 C C . ASN B 1 330 ? -4.68 -29.844 -18.594 1 74.31 330 ASN B C 1
ATOM 9324 O O . ASN B 1 330 ? -3.672 -30.281 -19.141 1 74.31 330 ASN B O 1
ATOM 9328 N N . ILE B 1 331 ? -5.145 -28.688 -18.688 1 78.81 331 ILE B N 1
ATOM 9329 C CA . ILE B 1 331 ? -4.441 -27.734 -19.531 1 78.81 331 ILE B CA 1
ATOM 9330 C C . ILE B 1 331 ? -3.104 -27.359 -18.906 1 78.81 331 ILE B C 1
ATOM 9332 O O . ILE B 1 331 ? -2.09 -27.25 -19.594 1 78.81 331 ILE B O 1
ATOM 9336 N N . TYR B 1 332 ? -3.115 -27.297 -17.672 1 78.62 332 TYR B N 1
ATOM 9337 C CA . TYR B 1 332 ? -1.9 -26.969 -16.938 1 78.62 332 TYR B CA 1
ATOM 9338 C C . TYR B 1 332 ? -0.829 -28.031 -17.156 1 78.62 332 TYR B C 1
ATOM 9340 O O . TYR B 1 332 ? 0.325 -27.703 -17.453 1 78.62 332 TYR B O 1
ATOM 9348 N N . ASN B 1 333 ? -1.193 -29.203 -17.031 1 77.81 333 ASN B N 1
ATOM 9349 C CA . ASN B 1 333 ? -0.274 -30.328 -17.188 1 77.81 333 ASN B CA 1
ATOM 9350 C C . ASN B 1 333 ? 0.296 -30.406 -18.594 1 77.81 333 ASN B C 1
ATOM 9352 O O . ASN B 1 333 ? 1.484 -30.672 -18.781 1 77.81 333 ASN B O 1
ATOM 9356 N N . ARG B 1 334 ? -0.541 -30.156 -19.484 1 83.44 334 ARG B N 1
ATOM 9357 C CA . ARG B 1 334 ? -0.113 -30.234 -20.891 1 83.44 334 ARG B CA 1
ATOM 9358 C C . ARG B 1 334 ? 0.876 -29.109 -21.203 1 83.44 334 ARG B C 1
ATOM 9360 O O . ARG B 1 334 ? 1.813 -29.312 -21.984 1 83.44 334 ARG B O 1
ATOM 9367 N N . ILE B 1 335 ? 0.664 -28.031 -20.641 1 85.81 335 ILE B N 1
ATOM 9368 C CA . ILE B 1 335 ? 1.563 -26.906 -20.875 1 85.81 335 ILE B CA 1
ATOM 9369 C C . ILE B 1 335 ? 2.938 -27.219 -20.281 1 85.81 335 ILE B C 1
ATOM 9371 O O . ILE B 1 335 ? 3.963 -27 -20.938 1 85.81 335 ILE B O 1
ATOM 9375 N N . LEU B 1 336 ? 2.926 -27.734 -19.094 1 82.69 336 LEU B N 1
ATOM 9376 C CA . LEU B 1 336 ? 4.176 -28.031 -18.406 1 82.69 336 LEU B CA 1
ATOM 9377 C C . LEU B 1 336 ? 4.973 -29.094 -19.156 1 82.69 336 LEU B C 1
ATOM 9379 O O . LEU B 1 336 ? 6.191 -28.969 -19.312 1 82.69 336 LEU B O 1
ATOM 9383 N N . VAL B 1 337 ? 4.285 -30.047 -19.656 1 81.69 337 VAL B N 1
ATOM 9384 C CA . VAL B 1 337 ? 4.941 -31.125 -20.375 1 81.69 337 VAL B CA 1
ATOM 9385 C C . VAL B 1 337 ? 5.508 -30.609 -21.688 1 81.69 337 VAL B C 1
ATOM 9387 O O . VAL B 1 337 ? 6.633 -30.938 -22.062 1 81.69 337 VAL B O 1
ATOM 9390 N N . ALA B 1 338 ? 4.777 -29.812 -22.344 1 87.88 338 ALA B N 1
ATOM 9391 C CA . ALA B 1 338 ? 5.211 -29.25 -23.625 1 87.88 338 ALA B CA 1
ATOM 9392 C C . ALA B 1 338 ? 6.441 -28.359 -23.438 1 87.88 338 ALA B C 1
ATOM 9394 O O . ALA B 1 338 ? 7.379 -28.422 -24.234 1 87.88 338 ALA B O 1
ATOM 9395 N N . PHE B 1 339 ? 6.469 -27.594 -22.453 1 86.88 339 PHE B N 1
ATOM 9396 C CA . PHE B 1 339 ? 7.582 -26.688 -22.219 1 86.88 339 PHE B CA 1
ATOM 9397 C C . PHE B 1 339 ? 8.82 -27.453 -21.75 1 86.88 339 PHE B C 1
ATOM 9399 O O . PHE B 1 339 ? 9.945 -27.094 -22.109 1 86.88 339 PHE B O 1
ATOM 9406 N N . LYS B 1 340 ? 8.57 -28.469 -20.969 1 80.06 340 LYS B N 1
ATOM 9407 C CA . LYS B 1 340 ? 9.68 -29.312 -20.531 1 80.06 340 LYS B CA 1
ATOM 9408 C C . LYS B 1 340 ? 10.367 -29.969 -21.734 1 80.06 340 LYS B C 1
ATOM 9410 O O . LYS B 1 340 ? 11.594 -30 -21.812 1 80.06 340 LYS B O 1
ATOM 9415 N N . LYS B 1 341 ? 9.602 -30.422 -22.594 1 81 341 LYS B N 1
ATOM 9416 C CA . LYS B 1 341 ? 10.125 -31.094 -23.781 1 81 341 LYS B CA 1
ATOM 9417 C C . LYS B 1 341 ? 10.945 -30.141 -24.641 1 81 341 LYS B C 1
ATOM 9419 O O . LYS B 1 341 ? 11.938 -30.547 -25.25 1 81 341 LYS B O 1
ATOM 9424 N N . SER B 1 342 ? 10.57 -28.906 -24.656 1 84.12 342 SER B N 1
ATOM 9425 C CA . SER B 1 342 ? 11.242 -27.922 -25.484 1 84.12 342 SER B CA 1
ATOM 9426 C C . SER B 1 342 ? 12.312 -27.172 -24.703 1 84.12 342 SER B C 1
ATOM 9428 O O . SER B 1 342 ? 12.945 -26.25 -25.219 1 84.12 342 SER B O 1
ATOM 9430 N N . ASN B 1 343 ? 12.5 -27.5 -23.406 1 80.12 343 ASN B N 1
ATOM 9431 C CA . ASN B 1 343 ? 13.508 -26.906 -22.531 1 80.12 343 ASN B CA 1
ATOM 9432 C C . ASN B 1 343 ? 13.273 -25.406 -22.344 1 80.12 343 ASN B C 1
ATOM 9434 O O . ASN B 1 343 ? 14.211 -24.625 -22.406 1 80.12 343 ASN B O 1
ATOM 9438 N N . ILE B 1 344 ? 12.062 -25.031 -22.328 1 86 344 ILE B N 1
ATOM 9439 C CA . ILE B 1 344 ? 11.727 -23.641 -22.016 1 86 344 ILE B CA 1
ATOM 9440 C C . ILE B 1 344 ? 11.602 -23.484 -20.5 1 86 344 ILE B C 1
ATOM 9442 O O . ILE B 1 344 ? 10.836 -24.203 -19.859 1 86 344 ILE B O 1
ATOM 9446 N N . LYS B 1 345 ? 12.398 -22.641 -19.984 1 81.69 345 LYS B N 1
ATOM 9447 C CA . LYS B 1 345 ? 12.391 -22.406 -18.547 1 81.69 345 LYS B CA 1
ATOM 9448 C C . LYS B 1 345 ? 11.234 -21.5 -18.141 1 81.69 345 LYS B C 1
ATOM 9450 O O . LYS B 1 345 ? 11.094 -20.391 -18.672 1 81.69 345 LYS B O 1
ATOM 9455 N N . ILE B 1 346 ? 10.359 -21.953 -17.266 1 85.31 346 ILE B N 1
ATOM 9456 C CA . ILE B 1 346 ? 9.281 -21.156 -16.688 1 85.31 346 ILE B CA 1
ATOM 9457 C C . ILE B 1 346 ? 9.773 -20.469 -15.414 1 85.31 346 ILE B C 1
ATOM 9459 O O . ILE B 1 346 ? 10.25 -21.141 -14.484 1 85.31 346 ILE B O 1
ATOM 9463 N N . ILE B 1 347 ? 9.719 -19.172 -15.398 1 84.62 347 ILE B N 1
ATOM 9464 C CA . ILE B 1 347 ? 10.172 -18.406 -14.234 1 84.62 347 ILE B CA 1
ATOM 9465 C C . ILE B 1 347 ? 9.109 -18.469 -13.141 1 84.62 347 ILE B C 1
ATOM 9467 O O . ILE B 1 347 ? 9.414 -18.781 -11.992 1 84.62 347 ILE B O 1
ATOM 9471 N N . PHE B 1 348 ? 7.883 -18.062 -13.531 1 82.12 348 PHE B N 1
ATOM 9472 C CA . PHE B 1 348 ? 6.738 -18.109 -12.633 1 82.12 348 PHE B CA 1
ATOM 9473 C C . PHE B 1 348 ? 5.496 -18.625 -13.359 1 82.12 348 PHE B C 1
ATOM 9475 O O . PHE B 1 348 ? 5.34 -18.391 -14.562 1 82.12 348 PHE B O 1
ATOM 9482 N N . MET B 1 349 ? 4.703 -19.297 -12.617 1 82.06 349 MET B N 1
ATOM 9483 C CA . MET B 1 349 ? 3.395 -19.719 -13.117 1 82.06 349 MET B CA 1
ATOM 9484 C C . MET B 1 349 ? 2.32 -19.531 -12.047 1 82.06 349 MET B C 1
ATOM 9486 O O . MET B 1 349 ? 2.527 -19.875 -10.883 1 82.06 349 MET B O 1
ATOM 9490 N N . MET B 1 350 ? 1.27 -18.906 -12.422 1 78.25 350 MET B N 1
ATOM 9491 C CA . MET B 1 350 ? 0.209 -18.641 -11.453 1 78.25 350 MET B CA 1
ATOM 9492 C C . MET B 1 350 ? -1.164 -18.875 -12.078 1 78.25 350 MET B C 1
ATOM 9494 O O . MET B 1 350 ? -1.387 -18.547 -13.242 1 78.25 350 MET B O 1
ATOM 9498 N N . GLN B 1 351 ? -1.936 -19.531 -11.359 1 72.88 351 GLN B N 1
ATOM 9499 C CA . GLN B 1 351 ? -3.35 -19.625 -11.711 1 72.88 351 GLN B CA 1
ATOM 9500 C C . GLN B 1 351 ? -4.152 -18.5 -11.055 1 72.88 351 GLN B C 1
ATOM 9502 O O . GLN B 1 351 ? -3.975 -18.219 -9.875 1 72.88 351 GLN B O 1
ATOM 9507 N N . SER B 1 352 ? -4.594 -17.578 -11.797 1 59.91 352 SER B N 1
ATOM 9508 C CA . SER B 1 352 ? -5.281 -16.422 -11.227 1 59.91 352 SER B CA 1
ATOM 9509 C C . SER B 1 352 ? -6.695 -16.781 -10.789 1 59.91 352 SER B C 1
ATOM 9511 O O . SER B 1 352 ? -7.117 -17.938 -10.906 1 59.91 352 SER B O 1
ATOM 9513 N N . SER B 1 353 ? -7.434 -15.797 -10.234 1 54.84 353 SER B N 1
ATOM 9514 C CA . SER B 1 353 ? -8.648 -15.766 -9.422 1 54.84 353 SER B CA 1
ATOM 9515 C C . SER B 1 353 ? -9.812 -16.438 -10.148 1 54.84 353 SER B C 1
ATOM 9517 O O . SER B 1 353 ? -10.883 -16.625 -9.57 1 54.84 353 SER B O 1
ATOM 9519 N N . SER B 1 354 ? -9.555 -16.75 -11.461 1 57.34 354 SER B N 1
ATOM 9520 C CA . SER B 1 354 ? -10.648 -17.469 -12.102 1 57.34 354 SER B CA 1
ATOM 9521 C C . SER B 1 354 ? -10.156 -18.781 -12.711 1 57.34 354 SER B C 1
ATOM 9523 O O . SER B 1 354 ? -8.977 -18.922 -13.031 1 57.34 354 SER B O 1
ATOM 9525 N N . GLU B 1 355 ? -10.57 -19.875 -12.078 1 58.44 355 GLU B N 1
ATOM 9526 C CA . GLU B 1 355 ? -10.203 -21.188 -12.594 1 58.44 355 GLU B CA 1
ATOM 9527 C C . GLU B 1 355 ? -9.797 -21.109 -14.062 1 58.44 355 GLU B C 1
ATOM 9529 O O . GLU B 1 355 ? -9.039 -21.953 -14.547 1 58.44 355 GLU B O 1
ATOM 9534 N N . SER B 1 356 ? -10.008 -19.891 -14.539 1 66.88 356 SER B N 1
ATOM 9535 C CA . SER B 1 356 ? -9.945 -20 -15.992 1 66.88 356 SER B CA 1
ATOM 9536 C C . SER B 1 356 ? -8.75 -19.234 -16.547 1 66.88 356 SER B C 1
ATOM 9538 O O . SER B 1 356 ? -8.578 -19.156 -17.766 1 66.88 356 SER B O 1
ATOM 9540 N N . ASN B 1 357 ? -7.918 -18.797 -15.633 1 78 357 ASN B N 1
ATOM 9541 C CA . ASN B 1 357 ? -6.812 -18.016 -16.188 1 78 357 ASN B CA 1
ATOM 9542 C C . ASN B 1 357 ? -5.469 -18.5 -15.664 1 78 357 ASN B C 1
ATOM 9544 O O . ASN B 1 357 ? -5.297 -18.703 -14.461 1 78 357 ASN B O 1
ATOM 9548 N N . ILE B 1 358 ? -4.582 -18.828 -16.594 1 82.25 358 ILE B N 1
ATOM 9549 C CA . ILE B 1 358 ? -3.225 -19.234 -16.266 1 82.25 358 ILE B CA 1
ATOM 9550 C C . ILE B 1 358 ? -2.229 -18.203 -16.797 1 82.25 358 ILE B C 1
ATOM 9552 O O . ILE B 1 358 ? -2.279 -17.828 -17.969 1 82.25 358 ILE B O 1
ATOM 9556 N N . ASN B 1 359 ? -1.398 -17.766 -15.953 1 86.25 359 ASN B N 1
ATOM 9557 C CA . ASN B 1 359 ? -0.338 -16.844 -16.344 1 86.25 359 ASN B CA 1
ATOM 9558 C C . ASN B 1 359 ? 1.04 -17.484 -16.203 1 86.25 359 ASN B C 1
ATOM 9560 O O . ASN B 1 359 ? 1.365 -18.047 -15.156 1 86.25 359 ASN B O 1
ATOM 9564 N N . ILE B 1 360 ? 1.791 -17.422 -17.281 1 88.44 360 ILE B N 1
ATOM 9565 C CA . ILE B 1 360 ? 3.133 -18 -17.312 1 88.44 360 ILE B CA 1
ATOM 9566 C C . ILE B 1 360 ? 4.148 -16.906 -17.656 1 88.44 360 ILE B C 1
ATOM 9568 O O . ILE B 1 360 ? 3.963 -16.156 -18.609 1 88.44 360 ILE B O 1
ATOM 9572 N N . PHE B 1 361 ? 5.152 -16.828 -16.938 1 89.81 361 PHE B N 1
ATOM 9573 C CA . PHE B 1 361 ? 6.223 -15.859 -17.172 1 89.81 361 PHE B CA 1
ATOM 9574 C C . PHE B 1 361 ? 7.48 -16.562 -17.672 1 89.81 361 PHE B C 1
ATOM 9576 O O . PHE B 1 361 ? 7.977 -17.484 -17.016 1 89.81 361 PHE B O 1
ATOM 9583 N N . ILE B 1 362 ? 8.023 -16.141 -18.812 1 92.06 362 ILE B N 1
ATOM 9584 C CA . ILE B 1 362 ? 9.203 -16.734 -19.422 1 92.06 362 ILE B CA 1
ATOM 9585 C C . ILE B 1 362 ? 10.141 -15.633 -19.906 1 92.06 362 ILE B C 1
ATOM 9587 O O . ILE B 1 362 ? 9.781 -14.453 -19.906 1 92.06 362 ILE B O 1
ATOM 9591 N N . PHE B 1 363 ? 11.305 -16.047 -20.25 1 92.75 363 PHE B N 1
ATOM 9592 C CA . PHE B 1 363 ? 12.219 -15.078 -20.844 1 92.75 363 PHE B CA 1
ATOM 9593 C C . PHE B 1 363 ? 11.75 -14.68 -22.234 1 92.75 363 PHE B C 1
ATOM 9595 O O . PHE B 1 363 ? 11.266 -15.516 -23 1 92.75 363 PHE B O 1
ATOM 9602 N N . GLN B 1 364 ? 11.906 -13.445 -22.547 1 94 364 GLN B N 1
ATOM 9603 C CA . GLN B 1 364 ? 11.383 -12.875 -23.781 1 94 364 GLN B CA 1
ATOM 9604 C C . GLN B 1 364 ? 11.977 -13.578 -25 1 94 364 GLN B C 1
ATOM 9606 O O . GLN B 1 364 ? 11.305 -13.734 -26.016 1 94 364 GLN B O 1
ATOM 9611 N N . ASN B 1 365 ? 13.234 -14.023 -24.938 1 91.25 365 ASN B N 1
ATOM 9612 C CA . ASN B 1 365 ? 13.914 -14.688 -26.047 1 91.25 365 ASN B CA 1
ATOM 9613 C C . ASN B 1 365 ? 13.227 -15.992 -26.422 1 91.25 365 ASN B C 1
ATOM 9615 O O . ASN B 1 365 ? 13.344 -16.469 -27.547 1 91.25 365 ASN B O 1
ATOM 9619 N N . ASN B 1 366 ? 12.461 -16.594 -25.547 1 92.75 366 ASN B N 1
ATOM 9620 C CA . ASN B 1 366 ? 11.789 -17.875 -25.781 1 92.75 366 ASN B CA 1
ATOM 9621 C C . ASN B 1 366 ? 10.328 -17.656 -26.172 1 92.75 366 ASN B C 1
ATOM 9623 O O . ASN B 1 366 ? 9.578 -18.625 -26.344 1 92.75 366 ASN B O 1
ATOM 9627 N N . LEU B 1 367 ? 9.875 -16.453 -26.312 1 94.5 367 LEU B N 1
ATOM 9628 C CA . LEU B 1 367 ? 8.461 -16.172 -26.531 1 94.5 367 LEU B CA 1
ATOM 9629 C C . LEU B 1 367 ? 7.984 -16.719 -27.859 1 94.5 367 LEU B C 1
ATOM 9631 O O . LEU B 1 367 ? 6.918 -17.328 -27.938 1 94.5 367 LEU B O 1
ATOM 9635 N N . SER B 1 368 ? 8.75 -16.469 -28.922 1 92.88 368 SER B N 1
ATOM 9636 C CA . SER B 1 368 ? 8.359 -16.938 -30.25 1 92.88 368 SER B CA 1
ATOM 9637 C C . SER B 1 368 ? 8.258 -18.453 -30.281 1 92.88 368 SER B C 1
ATOM 9639 O O . SER B 1 368 ? 7.293 -19.016 -30.828 1 92.88 368 SER B O 1
ATOM 9641 N N . GLU B 1 369 ? 9.195 -19.078 -29.703 1 92.75 369 GLU B N 1
ATOM 9642 C CA . GLU B 1 369 ? 9.18 -20.547 -29.625 1 92.75 369 GLU B CA 1
ATOM 9643 C C . GLU B 1 369 ? 8.008 -21.031 -28.781 1 92.75 369 GLU B C 1
ATOM 9645 O O . GLU B 1 369 ? 7.371 -22.031 -29.125 1 92.75 369 GLU B O 1
ATOM 9650 N N . SER B 1 370 ? 7.754 -20.391 -27.734 1 93.88 370 SER B N 1
ATOM 9651 C CA . SER B 1 370 ? 6.66 -20.766 -26.844 1 93.88 370 SER B CA 1
ATOM 9652 C C . SER B 1 370 ? 5.309 -20.641 -27.547 1 93.88 370 SER B C 1
ATOM 9654 O O . SER B 1 370 ? 4.414 -21.453 -27.328 1 93.88 370 SER B O 1
ATOM 9656 N N . LYS B 1 371 ? 5.18 -19.594 -28.312 1 93.31 371 LYS B N 1
ATOM 9657 C CA . LYS B 1 371 ? 3.945 -19.406 -29.062 1 93.31 371 LYS B CA 1
ATOM 9658 C C . LYS B 1 371 ? 3.697 -20.594 -30 1 93.31 371 LYS B C 1
ATOM 9660 O O . LYS B 1 371 ? 2.576 -21.094 -30.094 1 93.31 371 LYS B O 1
ATOM 9665 N N . CYS B 1 372 ? 4.715 -21.031 -30.6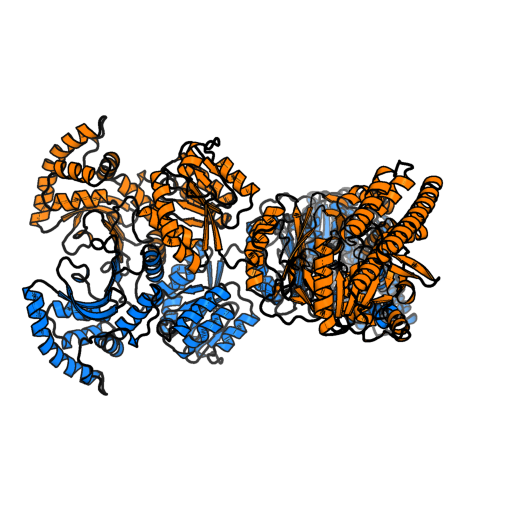25 1 92.38 372 CYS B N 1
ATOM 9666 C CA . CYS B 1 372 ? 4.613 -22.156 -31.547 1 92.38 372 CYS B CA 1
ATOM 9667 C C . CYS B 1 372 ? 4.262 -23.438 -30.797 1 92.38 372 CYS B C 1
ATOM 9669 O O . CYS B 1 372 ? 3.439 -24.234 -31.266 1 92.38 372 CYS B O 1
ATOM 9671 N N . ILE B 1 373 ? 4.832 -23.609 -29.672 1 92.06 373 ILE B N 1
ATOM 9672 C CA . ILE B 1 373 ? 4.602 -24.797 -28.859 1 92.06 373 ILE B CA 1
ATOM 9673 C C . ILE B 1 373 ? 3.143 -24.844 -28.406 1 92.06 373 ILE B C 1
ATOM 9675 O O . ILE B 1 373 ? 2.494 -25.891 -28.484 1 92.06 373 ILE B O 1
ATOM 9679 N N . ILE B 1 374 ? 2.604 -23.734 -27.984 1 91.62 374 ILE B N 1
ATOM 9680 C CA . ILE B 1 374 ? 1.242 -23.656 -27.469 1 91.62 374 ILE B CA 1
ATOM 9681 C C . ILE B 1 374 ? 0.246 -23.859 -28.609 1 91.62 374 ILE B C 1
ATOM 9683 O O . ILE B 1 374 ? -0.738 -24.594 -28.453 1 91.62 374 ILE B O 1
ATOM 9687 N N . GLU B 1 375 ? 0.511 -23.234 -29.688 1 88.31 375 GLU B N 1
ATOM 9688 C CA . GLU B 1 375 ? -0.377 -23.375 -30.844 1 88.31 375 GLU B CA 1
ATOM 9689 C C . GLU B 1 375 ? -0.412 -24.812 -31.344 1 88.31 375 GLU B C 1
ATOM 9691 O O . GLU B 1 375 ? -1.464 -25.312 -31.75 1 88.31 375 GLU B O 1
ATOM 9696 N N . TYR B 1 376 ? 0.713 -25.422 -31.281 1 88.81 376 TYR B N 1
ATOM 9697 C CA . TYR B 1 376 ? 0.797 -26.812 -31.734 1 88.81 376 TYR B CA 1
ATOM 9698 C C . TYR B 1 376 ? 0.136 -27.75 -30.734 1 88.81 376 TYR B C 1
ATOM 9700 O O . TYR B 1 376 ? -0.652 -28.609 -31.109 1 88.81 376 TYR B O 1
ATOM 9708 N N . GLU B 1 377 ? 0.449 -27.594 -29.484 1 89.25 377 GLU B N 1
ATOM 9709 C CA . GLU B 1 377 ? -0.054 -28.469 -28.438 1 89.25 377 GLU B CA 1
ATOM 9710 C C . GLU B 1 377 ? -1.567 -28.344 -28.281 1 89.25 377 GLU B C 1
ATOM 9712 O O . GLU B 1 377 ? -2.252 -29.328 -27.984 1 89.25 377 GLU B O 1
ATOM 9717 N N . PHE B 1 378 ? -2.068 -27.156 -28.531 1 87.94 378 PHE B N 1
ATOM 9718 C CA . PHE B 1 378 ? -3.484 -26.922 -28.266 1 87.94 378 PHE B CA 1
ATOM 9719 C C . PHE B 1 378 ? -4.219 -26.562 -29.547 1 87.94 378 PHE B C 1
ATOM 9721 O O . PHE B 1 378 ? -5.176 -25.797 -29.531 1 87.94 378 PHE B O 1
ATOM 9728 N N . CYS B 1 379 ? -3.711 -27 -30.594 1 84.81 379 CYS B N 1
ATOM 9729 C CA . CYS B 1 379 ? -4.324 -26.734 -31.891 1 84.81 379 CYS B CA 1
ATOM 9730 C C . CYS B 1 379 ? -5.789 -27.156 -31.891 1 84.81 379 CYS B C 1
ATOM 9732 O O . CYS B 1 379 ? -6.645 -26.406 -32.375 1 84.81 379 CYS B O 1
ATOM 9734 N N . PHE B 1 380 ? -6.074 -28.266 -31.281 1 78.88 380 PHE B N 1
ATOM 9735 C CA . PHE B 1 380 ? -7.438 -28.781 -31.234 1 78.88 380 PHE B CA 1
ATOM 9736 C C . PHE B 1 380 ? -8.336 -27.875 -30.406 1 78.88 380 PHE B C 1
ATOM 9738 O O . PHE B 1 380 ? -9.438 -27.531 -30.828 1 78.88 380 PHE B O 1
ATOM 9745 N N . GLU B 1 381 ? -7.891 -27.547 -29.219 1 79.56 381 GLU B N 1
ATOM 9746 C CA . GLU B 1 381 ? -8.672 -26.719 -28.312 1 79.56 381 GLU B CA 1
ATOM 9747 C C . GLU B 1 381 ? -8.875 -25.328 -28.875 1 79.56 381 GLU B C 1
ATOM 9749 O O . GLU B 1 381 ? -9.953 -24.734 -28.719 1 79.56 381 GLU B O 1
ATOM 9754 N N . ILE B 1 382 ? -7.855 -24.812 -29.5 1 80.88 382 ILE B N 1
ATOM 9755 C CA . ILE B 1 382 ? -7.914 -23.469 -30.078 1 80.88 382 ILE B CA 1
ATOM 9756 C C . ILE B 1 382 ? -8.898 -23.453 -31.25 1 80.88 382 ILE B C 1
ATOM 9758 O O . ILE B 1 382 ? -9.711 -22.531 -31.359 1 80.88 382 ILE B O 1
ATOM 9762 N N . ASN B 1 383 ? -8.875 -24.453 -32 1 73.31 383 ASN B N 1
ATOM 9763 C CA . ASN B 1 383 ? -9.758 -24.516 -33.156 1 73.31 383 ASN B CA 1
ATOM 9764 C C . ASN B 1 383 ? -11.203 -24.766 -32.75 1 73.31 383 ASN B C 1
ATOM 9766 O O . ASN B 1 383 ? -12.133 -24.312 -33.438 1 73.31 383 ASN B O 1
ATOM 9770 N N . ASN B 1 384 ? -11.344 -25.453 -31.609 1 67.5 384 ASN B N 1
ATOM 9771 C CA . ASN B 1 384 ? -12.688 -25.75 -31.141 1 67.5 384 ASN B CA 1
ATOM 9772 C C . ASN B 1 384 ? -13.172 -24.703 -30.141 1 67.5 384 ASN B C 1
ATOM 9774 O O . ASN B 1 384 ? -14.117 -24.938 -29.391 1 67.5 384 ASN B O 1
ATOM 9778 N N . LYS B 1 385 ? -12.438 -23.609 -30.016 1 68.38 385 LYS B N 1
ATOM 9779 C CA . LYS B 1 385 ? -12.789 -22.438 -29.219 1 68.38 385 LYS B CA 1
ATOM 9780 C C . LYS B 1 385 ? -12.961 -22.812 -27.75 1 68.38 385 LYS B C 1
ATOM 9782 O O . LYS B 1 385 ? -13.898 -22.359 -27.094 1 68.38 385 LYS B O 1
ATOM 9787 N N . LEU B 1 386 ? -12.188 -23.797 -27.375 1 68.12 386 LEU B N 1
ATOM 9788 C CA . LEU B 1 386 ? -12.203 -24.172 -25.969 1 68.12 386 LEU B CA 1
ATOM 9789 C C . LEU B 1 386 ? -11.398 -23.188 -25.125 1 68.12 386 LEU B C 1
ATOM 9791 O O . LEU B 1 386 ? -11.5 -23.172 -23.906 1 68.12 386 LEU B O 1
ATOM 9795 N N . PHE B 1 387 ? -10.602 -22.438 -25.859 1 73.06 387 PHE B N 1
ATOM 9796 C CA . PHE B 1 387 ? -9.922 -21.328 -25.219 1 73.06 387 PHE B CA 1
ATOM 9797 C C . PHE B 1 387 ? -10.625 -20.016 -25.516 1 73.06 387 PHE B C 1
ATOM 9799 O O . PHE B 1 387 ? -11.031 -19.766 -26.656 1 73.06 387 PHE B O 1
ATOM 9806 N N . GLU B 1 388 ? -10.891 -19.312 -24.422 1 70.88 388 GLU B N 1
ATOM 9807 C CA . GLU B 1 388 ? -11.453 -17.984 -24.672 1 70.88 388 GLU B CA 1
ATOM 9808 C C . GLU B 1 388 ? -10.461 -17.094 -25.406 1 70.88 388 GLU B C 1
ATOM 9810 O O . GLU B 1 388 ? -10.805 -16.469 -26.422 1 70.88 388 GLU B O 1
ATOM 9815 N N . SER B 1 389 ? -9.195 -16.969 -24.828 1 80.56 389 SER B N 1
ATOM 9816 C CA . SER B 1 389 ? -8.18 -16.141 -25.469 1 80.56 389 SER B CA 1
ATOM 9817 C C . SER B 1 389 ? -6.793 -16.422 -24.906 1 80.56 389 SER B C 1
ATOM 9819 O O . SER B 1 389 ? -6.664 -16.906 -23.766 1 80.56 389 SER B O 1
ATOM 9821 N N . ILE B 1 390 ? -5.781 -16.328 -25.781 1 87.25 390 ILE B N 1
ATOM 9822 C CA . ILE B 1 390 ? -4.383 -16.375 -25.375 1 87.25 390 ILE B CA 1
ATOM 9823 C C . ILE B 1 390 ? -3.709 -15.039 -25.656 1 87.25 390 ILE B C 1
ATOM 9825 O O . ILE B 1 390 ? -3.748 -14.547 -26.781 1 87.25 390 ILE B O 1
ATOM 9829 N N . HIS B 1 391 ? -3.18 -14.477 -24.641 1 89.69 391 HIS B N 1
ATOM 9830 C CA . HIS B 1 391 ? -2.531 -13.172 -24.781 1 89.69 391 HIS B CA 1
ATOM 9831 C C . HIS B 1 391 ? -1.031 -13.281 -24.531 1 89.69 391 HIS B C 1
ATOM 9833 O O . HIS B 1 391 ? -0.598 -14.016 -23.641 1 89.69 391 HIS B O 1
ATOM 9839 N N . TYR B 1 392 ? -0.293 -12.617 -25.375 1 92.62 392 TYR B N 1
ATOM 9840 C CA . TYR B 1 392 ? 1.156 -12.547 -25.234 1 92.62 392 TYR B CA 1
ATOM 9841 C C . TYR B 1 392 ? 1.609 -11.117 -24.969 1 92.62 392 TYR B C 1
ATOM 9843 O O . TYR B 1 392 ? 1.225 -10.195 -25.703 1 92.62 392 TYR B O 1
ATOM 9851 N N . LYS B 1 393 ? 2.291 -10.898 -23.844 1 91.38 393 LYS B N 1
ATOM 9852 C CA . LYS B 1 393 ? 2.826 -9.578 -23.516 1 91.38 393 LYS B CA 1
ATOM 9853 C C . LYS B 1 393 ? 4.34 -9.633 -23.344 1 91.38 393 LYS B C 1
ATOM 9855 O O . LYS B 1 393 ? 4.855 -10.477 -22.609 1 91.38 393 LYS B O 1
ATOM 9860 N N . SER B 1 394 ? 5.027 -8.773 -24.078 1 94.19 394 SER B N 1
ATOM 9861 C CA . SER B 1 394 ? 6.484 -8.711 -24 1 94.19 394 SER B CA 1
ATOM 9862 C C . SER B 1 394 ? 6.949 -7.426 -23.328 1 94.19 394 SER B C 1
ATOM 9864 O O . SER B 1 394 ? 6.133 -6.637 -22.844 1 94.19 394 SER B O 1
ATOM 9866 N N . ASP B 1 395 ? 8.25 -7.273 -23.094 1 94 395 ASP B N 1
ATOM 9867 C CA . ASP B 1 395 ? 8.906 -6.082 -22.562 1 94 395 ASP B CA 1
ATOM 9868 C C . ASP B 1 395 ? 8.516 -5.844 -21.094 1 94 395 ASP B C 1
ATOM 9870 O O . ASP B 1 395 ? 8.062 -4.758 -20.75 1 94 395 ASP B O 1
ATOM 9874 N N . LEU B 1 396 ? 8.609 -6.941 -20.422 1 94 396 LEU B N 1
ATOM 9875 C CA . LEU B 1 396 ? 8.352 -6.891 -18.984 1 94 396 LEU B CA 1
ATOM 9876 C C . LEU B 1 396 ? 9.625 -7.148 -18.188 1 94 396 LEU B C 1
ATOM 9878 O O . LEU B 1 396 ? 10.617 -7.629 -18.75 1 94 396 LEU B O 1
ATOM 9882 N N . PHE B 1 397 ? 9.695 -6.758 -17.031 1 93.62 397 PHE B N 1
ATOM 9883 C CA . PHE B 1 397 ? 10.758 -7.145 -16.125 1 93.62 397 PHE B CA 1
ATOM 9884 C C . PHE B 1 397 ? 10.211 -7.422 -14.727 1 93.62 397 PHE B C 1
ATOM 9886 O O . PHE B 1 397 ? 9.109 -6.98 -14.391 1 93.62 397 PHE B O 1
ATOM 9893 N N . ILE B 1 398 ? 10.875 -8.211 -13.922 1 91.75 398 ILE B N 1
ATOM 9894 C CA . ILE B 1 398 ? 10.477 -8.586 -12.57 1 91.75 398 ILE B CA 1
ATOM 9895 C C . ILE B 1 398 ? 11.375 -7.902 -11.547 1 91.75 398 ILE B C 1
ATOM 9897 O O . ILE B 1 398 ? 12.602 -8.016 -11.617 1 91.75 398 ILE B O 1
ATOM 9901 N N . LEU B 1 399 ? 10.797 -7.121 -10.734 1 92.12 399 LEU B N 1
ATOM 9902 C CA . LEU B 1 399 ? 11.484 -6.504 -9.609 1 92.12 399 LEU B CA 1
ATOM 9903 C C . LEU B 1 399 ? 11.203 -7.258 -8.312 1 92.12 399 LEU B C 1
ATOM 9905 O O . LEU B 1 399 ? 10.047 -7.527 -7.988 1 92.12 399 LEU B O 1
ATOM 9909 N N . SER B 1 400 ? 12.289 -7.621 -7.621 1 90.81 400 SER B N 1
ATOM 9910 C CA . SER B 1 400 ? 12.102 -8.461 -6.445 1 90.81 400 SER B CA 1
ATOM 9911 C C . SER B 1 400 ? 12.828 -7.891 -5.234 1 90.81 400 SER B C 1
ATOM 9913 O O . SER B 1 400 ? 13.93 -7.344 -5.367 1 90.81 400 SER B O 1
ATOM 9915 N N . MET B 1 401 ? 12.164 -7.941 -4.156 1 89.62 401 MET B N 1
ATOM 9916 C CA . MET B 1 401 ? 12.758 -7.637 -2.855 1 89.62 401 MET B CA 1
ATOM 9917 C C . MET B 1 401 ? 12.953 -8.906 -2.037 1 89.62 401 MET B C 1
ATOM 9919 O O . MET B 1 401 ? 12.023 -9.703 -1.874 1 89.62 401 MET B O 1
ATOM 9923 N N . ILE B 1 402 ? 14.133 -9.078 -1.585 1 89.5 402 ILE B N 1
ATOM 9924 C CA . ILE B 1 402 ? 14.453 -10.305 -0.859 1 89.5 402 ILE B CA 1
ATOM 9925 C C . ILE B 1 402 ? 14.602 -10 0.629 1 89.5 402 ILE B C 1
ATOM 9927 O O . ILE B 1 402 ? 15.273 -9.031 1.009 1 89.5 402 ILE B O 1
ATOM 9931 N N . GLY B 1 403 ? 13.938 -10.711 1.468 1 82.62 403 GLY B N 1
ATOM 9932 C CA . GLY B 1 403 ? 14 -10.57 2.914 1 82.62 403 GLY B CA 1
ATOM 9933 C C . GLY B 1 403 ? 13.133 -11.57 3.65 1 82.62 403 GLY B C 1
ATOM 9934 O O . GLY B 1 403 ? 12.477 -12.406 3.027 1 82.62 403 GLY B O 1
ATOM 9935 N N . SER B 1 404 ? 13.211 -11.516 4.895 1 76.12 404 SER B N 1
ATOM 9936 C CA . SER B 1 404 ? 12.398 -12.414 5.707 1 76.12 404 SER B CA 1
ATOM 9937 C C . SER B 1 404 ? 11.266 -11.664 6.398 1 76.12 404 SER B C 1
ATOM 9939 O O . SER B 1 404 ? 11.422 -10.492 6.75 1 76.12 404 SER B O 1
ATOM 9941 N N . ASN B 1 405 ? 10.102 -12.281 6.504 1 74 405 ASN B N 1
ATOM 9942 C CA . ASN B 1 405 ? 8.961 -11.727 7.223 1 74 405 ASN B CA 1
ATOM 9943 C C . ASN B 1 405 ? 8.609 -10.328 6.727 1 74 405 ASN B C 1
ATOM 9945 O O . ASN B 1 405 ? 8.445 -9.406 7.523 1 74 405 ASN B O 1
ATOM 9949 N N . ILE B 1 406 ? 8.586 -10.164 5.473 1 74.69 406 ILE B N 1
ATOM 9950 C CA . ILE B 1 406 ? 8.445 -8.891 4.781 1 74.69 406 ILE B CA 1
ATOM 9951 C C . ILE B 1 406 ? 7.148 -8.211 5.219 1 74.69 406 ILE B C 1
ATOM 9953 O O . ILE B 1 406 ? 7.141 -7.012 5.52 1 74.69 406 ILE B O 1
ATOM 9957 N N . PHE B 1 407 ? 6.023 -8.836 5.371 1 71.75 407 PHE B N 1
ATOM 9958 C CA . PHE B 1 407 ? 4.742 -8.172 5.594 1 71.75 407 PHE B CA 1
ATOM 9959 C C . PHE B 1 407 ? 4.418 -8.109 7.078 1 71.75 407 PHE B C 1
ATOM 9961 O O . PHE B 1 407 ? 3.471 -7.43 7.484 1 71.75 407 PHE B O 1
ATOM 9968 N N . LYS B 1 408 ? 5.188 -8.734 7.855 1 70.62 408 LYS B N 1
ATOM 9969 C CA . LYS B 1 408 ? 4.918 -8.711 9.289 1 70.62 408 LYS B CA 1
ATOM 9970 C C . LYS B 1 408 ? 5.422 -7.414 9.922 1 70.62 408 LYS B C 1
ATOM 9972 O O . LYS B 1 408 ? 4.895 -6.969 10.945 1 70.62 408 LYS B O 1
ATOM 9977 N N . ASN B 1 409 ? 6.406 -6.883 9.266 1 70.94 409 ASN B N 1
ATOM 9978 C CA . ASN B 1 409 ? 6.969 -5.633 9.766 1 70.94 409 ASN B CA 1
ATOM 9979 C C . ASN B 1 409 ? 6.242 -4.418 9.195 1 70.94 409 ASN B C 1
ATOM 9981 O O . ASN B 1 409 ? 6.195 -4.238 7.977 1 70.94 409 ASN B O 1
ATOM 9985 N N . LYS B 1 410 ? 5.703 -3.633 9.984 1 66 410 LYS B N 1
ATOM 9986 C CA . LYS B 1 410 ? 4.891 -2.484 9.594 1 66 410 LYS B CA 1
ATOM 9987 C C . LYS B 1 410 ? 5.703 -1.484 8.781 1 66 410 LYS B C 1
ATOM 9989 O O . LYS B 1 410 ? 5.215 -0.936 7.793 1 66 410 LYS B O 1
ATOM 9994 N N . ASN B 1 411 ? 6.977 -1.218 9.258 1 68.69 411 ASN B N 1
ATOM 9995 C CA . ASN B 1 411 ? 7.82 -0.263 8.547 1 68.69 411 ASN B CA 1
ATOM 9996 C C . ASN B 1 411 ? 8.062 -0.694 7.102 1 68.69 411 ASN B C 1
ATOM 9998 O O . ASN B 1 411 ? 8.023 0.132 6.188 1 68.69 411 ASN B O 1
ATOM 10002 N N . ILE B 1 412 ? 8.32 -1.983 6.992 1 77 412 ILE B N 1
ATOM 10003 C CA . ILE B 1 412 ? 8.555 -2.512 5.656 1 77 412 ILE B CA 1
ATOM 10004 C C . ILE B 1 412 ? 7.285 -2.389 4.816 1 77 412 ILE B C 1
ATOM 10006 O O . ILE B 1 412 ? 7.348 -2.061 3.631 1 77 412 ILE B O 1
ATOM 10010 N N . PHE B 1 413 ? 6.242 -2.566 5.527 1 76.69 413 PHE B N 1
ATOM 10011 C CA . PHE B 1 413 ? 4.969 -2.447 4.82 1 76.69 413 PHE B CA 1
ATOM 10012 C C . PHE B 1 413 ? 4.758 -1.024 4.32 1 76.69 413 PHE B C 1
ATOM 10014 O O . PHE B 1 413 ? 4.367 -0.817 3.17 1 76.69 413 PHE B O 1
ATOM 10021 N N . ILE B 1 414 ? 4.969 -0.077 5.137 1 70.38 414 ILE B N 1
ATOM 10022 C CA . ILE B 1 414 ? 4.82 1.324 4.758 1 70.38 414 ILE B CA 1
ATOM 10023 C C . ILE B 1 414 ? 5.707 1.632 3.553 1 70.38 414 ILE B C 1
ATOM 10025 O O . ILE B 1 414 ? 5.293 2.344 2.635 1 70.38 414 ILE B O 1
ATOM 10029 N N . ASN B 1 415 ? 6.887 1.072 3.551 1 78 415 ASN B N 1
ATOM 10030 C CA . ASN B 1 415 ? 7.805 1.267 2.434 1 78 415 ASN B CA 1
ATOM 10031 C C . ASN B 1 415 ? 7.289 0.597 1.163 1 78 415 ASN B C 1
ATOM 10033 O O . ASN B 1 415 ? 7.473 1.12 0.063 1 78 415 ASN B O 1
ATOM 10037 N N . ILE B 1 416 ? 6.691 -0.523 1.345 1 79.31 416 ILE B N 1
ATOM 10038 C CA . ILE B 1 416 ? 6.113 -1.221 0.201 1 79.31 416 ILE B CA 1
ATOM 10039 C C . ILE B 1 416 ? 4.992 -0.377 -0.407 1 79.31 416 ILE B C 1
ATOM 10041 O O . ILE B 1 416 ? 4.902 -0.243 -1.629 1 79.31 416 ILE B O 1
ATOM 10045 N N . VAL B 1 417 ? 4.25 0.198 0.44 1 74.25 417 VAL B N 1
ATOM 10046 C CA . VAL B 1 417 ? 3.156 1.052 -0.014 1 74.25 417 VAL B CA 1
ATOM 10047 C C . VAL B 1 417 ? 3.721 2.254 -0.768 1 74.25 417 VAL B C 1
ATOM 10049 O O . VAL B 1 417 ? 3.219 2.615 -1.836 1 74.25 417 VAL B O 1
ATOM 10052 N N . LYS B 1 418 ? 4.707 2.883 -0.215 1 73.44 418 LYS B N 1
ATOM 10053 C CA . LYS B 1 418 ? 5.363 4.004 -0.882 1 73.44 418 LYS B CA 1
ATOM 10054 C C . LYS B 1 418 ? 5.863 3.602 -2.266 1 73.44 418 LYS B C 1
ATOM 10056 O O . LYS B 1 418 ? 5.711 4.355 -3.23 1 73.44 418 LYS B O 1
ATOM 10061 N N . PHE B 1 419 ? 6.34 2.428 -2.273 1 80 419 PHE B N 1
ATOM 10062 C CA . PHE B 1 419 ? 6.871 1.931 -3.537 1 80 419 PHE B CA 1
ATOM 10063 C C . PHE B 1 419 ? 5.75 1.669 -4.531 1 80 419 PHE B C 1
ATOM 10065 O O . PHE B 1 419 ? 5.867 2.01 -5.711 1 80 419 PHE B O 1
ATOM 10072 N N . PHE B 1 420 ? 4.738 1.108 -4.051 1 78.69 420 PHE B N 1
ATOM 10073 C CA . PHE B 1 420 ? 3.6 0.817 -4.914 1 78.69 420 PHE B CA 1
ATOM 10074 C C . PHE B 1 420 ? 3.031 2.098 -5.512 1 78.69 420 PHE B C 1
ATOM 10076 O O . PHE B 1 420 ? 2.584 2.107 -6.66 1 78.69 420 PHE B O 1
ATOM 10083 N N . ASN B 1 421 ? 3.016 3.076 -4.676 1 71.94 421 ASN B N 1
ATOM 10084 C CA . ASN B 1 421 ? 2.508 4.355 -5.16 1 71.94 421 ASN B CA 1
ATOM 10085 C C . ASN B 1 421 ? 3.303 4.855 -6.363 1 71.94 421 ASN B C 1
ATOM 10087 O O . ASN B 1 421 ? 2.756 5.539 -7.23 1 71.94 421 ASN B O 1
ATOM 10091 N N . PHE B 1 422 ? 4.508 4.43 -6.359 1 72.88 422 PHE B N 1
ATOM 10092 C CA . PHE B 1 422 ? 5.41 4.863 -7.418 1 72.88 422 PHE B CA 1
ATOM 10093 C C . PHE B 1 422 ? 5.195 4.043 -8.68 1 72.88 422 PHE B C 1
ATOM 10095 O O . PHE B 1 422 ? 5.273 4.57 -9.797 1 72.88 422 PHE B O 1
ATOM 10102 N N . ILE B 1 423 ? 4.793 2.75 -8.562 1 81.12 423 ILE B N 1
ATOM 10103 C CA . ILE B 1 423 ? 4.887 1.862 -9.719 1 81.12 423 ILE B CA 1
ATOM 10104 C C . ILE B 1 423 ? 3.492 1.379 -10.109 1 81.12 423 ILE B C 1
ATOM 10106 O O . ILE B 1 423 ? 3.332 0.67 -11.109 1 81.12 423 ILE B O 1
ATOM 10110 N N . HIS B 1 424 ? 2.443 1.713 -9.508 1 75.38 424 HIS B N 1
ATOM 10111 C CA . HIS B 1 424 ? 1.141 1.072 -9.656 1 75.38 424 HIS B CA 1
ATOM 10112 C C . HIS B 1 424 ? 0.641 1.165 -11.094 1 75.38 424 HIS B C 1
ATOM 10114 O O . HIS B 1 424 ? -0.007 0.241 -11.594 1 75.38 424 HIS B O 1
ATOM 10120 N N . LYS B 1 425 ? 0.927 2.178 -11.852 1 74.31 425 LYS B N 1
ATOM 10121 C CA . LYS B 1 425 ? 0.42 2.365 -13.203 1 74.31 425 LYS B CA 1
ATOM 10122 C C . LYS B 1 425 ? 1.055 1.369 -14.172 1 74.31 425 LYS B C 1
ATOM 10124 O O . LYS B 1 425 ? 0.473 1.046 -15.211 1 74.31 425 LYS B O 1
ATOM 10129 N N . LYS B 1 426 ? 2.24 0.945 -13.875 1 81.94 426 LYS B N 1
ATOM 10130 C CA . LYS B 1 426 ? 2.951 0.039 -14.773 1 81.94 426 LYS B CA 1
ATOM 10131 C C . LYS B 1 426 ? 2.896 -1.397 -14.258 1 81.94 426 LYS B C 1
ATOM 10133 O O . LYS B 1 426 ? 3.461 -2.305 -14.875 1 81.94 426 LYS B O 1
ATOM 10138 N N . MET B 1 427 ? 2.262 -1.616 -13.172 1 84.69 427 MET B N 1
ATOM 10139 C CA . MET B 1 427 ? 2.25 -2.934 -12.539 1 84.69 427 MET B CA 1
ATOM 10140 C C . MET B 1 427 ? 1.356 -3.898 -13.312 1 84.69 427 MET B C 1
ATOM 10142 O O . MET B 1 427 ? 0.219 -3.564 -13.648 1 84.69 427 MET B O 1
ATOM 10146 N N . ILE B 1 428 ? 1.861 -5.031 -13.562 1 84.88 428 ILE B N 1
ATOM 10147 C CA . ILE B 1 428 ? 1.147 -6.047 -14.32 1 84.88 428 ILE B CA 1
ATOM 10148 C C . ILE B 1 428 ? 0.685 -7.164 -13.391 1 84.88 428 ILE B C 1
ATOM 10150 O O . ILE B 1 428 ? -0.427 -7.68 -13.531 1 84.88 428 ILE B O 1
ATOM 10154 N N . SER B 1 429 ? 1.567 -7.508 -12.477 1 85.88 429 SER B N 1
ATOM 10155 C CA . SER B 1 429 ? 1.255 -8.625 -11.594 1 85.88 429 SER B CA 1
ATOM 10156 C C . SER B 1 429 ? 2.041 -8.531 -10.289 1 85.88 429 SER B C 1
ATOM 10158 O O . SER B 1 429 ? 3.033 -7.809 -10.203 1 85.88 429 SER B O 1
ATOM 10160 N N . ILE B 1 430 ? 1.547 -9.141 -9.281 1 81 430 ILE B N 1
ATOM 10161 C CA . ILE B 1 430 ? 2.211 -9.266 -7.992 1 81 430 ILE B CA 1
ATOM 10162 C C . ILE B 1 430 ? 2.408 -10.742 -7.656 1 81 430 ILE B C 1
ATOM 10164 O O . ILE B 1 430 ? 1.486 -11.547 -7.805 1 81 430 ILE B O 1
ATOM 10168 N N . LEU B 1 431 ? 3.561 -11.016 -7.301 1 77.31 431 LEU B N 1
ATOM 10169 C CA . LEU B 1 431 ? 3.902 -12.391 -6.977 1 77.31 431 LEU B CA 1
ATOM 10170 C C . LEU B 1 431 ? 4.379 -12.508 -5.531 1 77.31 431 LEU B C 1
ATOM 10172 O O . LEU B 1 431 ? 5.527 -12.188 -5.227 1 77.31 431 LEU B O 1
ATOM 10176 N N . TYR B 1 432 ? 3.502 -12.961 -4.641 1 72.94 432 TYR B N 1
ATOM 10177 C CA . TYR B 1 432 ? 3.867 -13.203 -3.252 1 72.94 432 TYR B CA 1
ATOM 10178 C C . TYR B 1 432 ? 3.24 -14.5 -2.74 1 72.94 432 TYR B C 1
ATOM 10180 O O . TYR B 1 432 ? 2.025 -14.57 -2.539 1 72.94 432 TYR B O 1
ATOM 10188 N N . GLY B 1 433 ? 3.977 -15.508 -2.711 1 64.19 433 GLY B N 1
ATOM 10189 C CA . GLY B 1 433 ? 3.494 -16.859 -2.5 1 64.19 433 GLY B CA 1
ATOM 10190 C C . GLY B 1 433 ? 3.205 -17.172 -1.044 1 64.19 433 GLY B C 1
ATOM 10191 O O . GLY B 1 433 ? 2.516 -18.141 -0.736 1 64.19 433 GLY B O 1
ATOM 10192 N N . GLY B 1 434 ? 3.781 -16.375 -0.083 1 68.44 434 GLY B N 1
ATOM 10193 C CA . GLY B 1 434 ? 3.383 -16.828 1.237 1 68.44 434 GLY B CA 1
ATOM 10194 C C . GLY B 1 434 ? 4.281 -16.312 2.346 1 68.44 434 GLY B C 1
ATOM 10195 O O . GLY B 1 434 ? 5.297 -15.664 2.078 1 68.44 434 GLY B O 1
ATOM 10196 N N . TYR B 1 435 ? 3.793 -16.641 3.488 1 63.41 435 TYR B N 1
ATOM 10197 C CA . TYR B 1 435 ? 4.453 -16.156 4.695 1 63.41 435 TYR B CA 1
ATOM 10198 C C . TYR B 1 435 ? 5.852 -16.75 4.828 1 63.41 435 TYR B C 1
ATOM 10200 O O . TYR B 1 435 ? 6.707 -16.188 5.52 1 63.41 435 TYR B O 1
ATOM 10208 N N . LEU B 1 436 ? 6.109 -17.844 4.105 1 69.56 436 LEU B N 1
ATOM 10209 C CA . LEU B 1 436 ? 7.434 -18.453 4.207 1 69.56 436 LEU B CA 1
ATOM 10210 C C . LEU B 1 436 ? 8.328 -18 3.055 1 69.56 436 LEU B C 1
ATOM 10212 O O . LEU B 1 436 ? 9.516 -18.328 3.018 1 69.56 436 LEU B O 1
ATOM 10216 N N . SER B 1 437 ? 7.66 -17.203 2.275 1 73.56 437 SER B N 1
ATOM 10217 C CA . SER B 1 437 ? 8.438 -16.719 1.141 1 73.56 437 SER B CA 1
ATOM 10218 C C . SER B 1 437 ? 9.422 -15.633 1.564 1 73.56 437 SER B C 1
ATOM 10220 O O . SER B 1 437 ? 9.117 -14.805 2.428 1 73.56 437 SER B O 1
ATOM 10222 N N . ASN B 1 438 ? 10.562 -15.695 1.024 1 79.31 438 ASN B N 1
ATOM 10223 C CA . ASN B 1 438 ? 11.586 -14.703 1.317 1 79.31 438 ASN B CA 1
ATOM 10224 C C . ASN B 1 438 ? 11.703 -13.672 0.195 1 79.31 438 ASN B C 1
ATOM 10226 O O . ASN B 1 438 ? 12.711 -12.961 0.101 1 79.31 438 ASN B O 1
ATOM 10230 N N . ALA B 1 439 ? 10.781 -13.789 -0.639 1 84.75 439 ALA B N 1
ATOM 10231 C CA . ALA B 1 439 ? 10.867 -12.852 -1.757 1 84.75 439 ALA B CA 1
ATOM 10232 C C . ALA B 1 439 ? 9.492 -12.258 -2.076 1 84.75 439 ALA B C 1
ATOM 10234 O O . ALA B 1 439 ? 8.477 -12.945 -1.984 1 84.75 439 ALA B O 1
ATOM 10235 N N . PHE B 1 440 ? 9.461 -11.055 -2.369 1 86.38 440 PHE B N 1
ATOM 10236 C CA . PHE B 1 440 ? 8.32 -10.328 -2.904 1 86.38 440 PHE B CA 1
ATOM 10237 C C . PHE B 1 440 ? 8.641 -9.75 -4.277 1 86.38 440 PHE B C 1
ATOM 10239 O O . PHE B 1 440 ? 9.57 -8.945 -4.414 1 86.38 440 PHE B O 1
ATOM 10246 N N . SER B 1 441 ? 7.875 -10.188 -5.27 1 89.12 441 SER B N 1
ATOM 10247 C CA . SER B 1 441 ? 8.195 -9.773 -6.633 1 89.12 441 SER B CA 1
ATOM 10248 C C . SER B 1 441 ? 7.008 -9.078 -7.293 1 89.12 441 SER B C 1
ATOM 10250 O O . SER B 1 441 ? 5.855 -9.422 -7.023 1 89.12 441 SER B O 1
ATOM 10252 N N . VAL B 1 442 ? 7.289 -8.148 -8.117 1 88.69 442 VAL B N 1
ATOM 10253 C CA . VAL B 1 442 ? 6.297 -7.449 -8.922 1 88.69 442 VAL B CA 1
ATOM 10254 C C . VAL B 1 442 ? 6.727 -7.445 -10.383 1 88.69 442 VAL B C 1
ATOM 10256 O O . VAL B 1 442 ? 7.91 -7.285 -10.688 1 88.69 442 VAL B O 1
ATOM 10259 N N . VAL B 1 443 ? 5.816 -7.719 -11.227 1 91.12 443 VAL B N 1
ATOM 10260 C CA . VAL B 1 443 ? 6.082 -7.672 -12.656 1 91.12 443 VAL B CA 1
ATOM 10261 C C . VAL B 1 443 ? 5.664 -6.312 -13.219 1 91.12 443 VAL B C 1
ATOM 10263 O O . VAL B 1 443 ? 4.523 -5.879 -13.023 1 91.12 443 VAL B O 1
ATOM 10266 N N . LEU B 1 444 ? 6.594 -5.625 -13.938 1 90.94 444 LEU B N 1
ATOM 10267 C CA . LEU B 1 444 ? 6.367 -4.27 -14.43 1 90.94 444 LEU B CA 1
ATOM 10268 C C . LEU B 1 444 ? 6.66 -4.18 -15.922 1 90.94 444 LEU B C 1
ATOM 10270 O O . LEU B 1 444 ? 7.383 -5.016 -16.469 1 90.94 444 LEU B O 1
ATOM 10274 N N . GLU B 1 445 ? 6.051 -3.219 -16.547 1 89.88 445 GLU B N 1
ATOM 10275 C CA . GLU B 1 445 ? 6.406 -2.893 -17.922 1 89.88 445 GLU B CA 1
ATOM 10276 C C . GLU B 1 445 ? 7.805 -2.291 -18 1 89.88 445 GLU B C 1
ATOM 10278 O O . GLU B 1 445 ? 8.211 -1.528 -17.125 1 89.88 445 GLU B O 1
ATOM 10283 N N . SER B 1 446 ? 8.5 -2.74 -19.031 1 82.31 446 SER B N 1
ATOM 10284 C CA . SER B 1 446 ? 9.922 -2.41 -19.156 1 82.31 446 SER B CA 1
ATOM 10285 C C . SER B 1 446 ? 10.117 -0.959 -19.578 1 82.31 446 SER B C 1
ATOM 10287 O O . SER B 1 446 ? 10.422 -0.687 -20.75 1 82.31 446 SER B O 1
ATOM 10289 N N . CYS B 1 447 ? 9.727 0.013 -18.734 1 76.88 447 CYS B N 1
ATOM 10290 C CA . CYS B 1 447 ? 10.062 1.413 -18.953 1 76.88 447 CYS B CA 1
ATOM 10291 C C . CYS B 1 447 ? 10.875 1.972 -17.797 1 76.88 447 CYS B C 1
ATOM 10293 O O . CYS B 1 447 ? 10.492 1.834 -16.641 1 76.88 447 CYS B O 1
ATOM 10295 N N . ASN B 1 448 ? 12.117 2.4 -18.031 1 78.81 448 ASN B N 1
ATOM 10296 C CA . ASN B 1 448 ? 12.984 3.064 -17.062 1 78.81 448 ASN B CA 1
ATOM 10297 C C . ASN B 1 448 ? 13.328 2.143 -15.898 1 78.81 448 ASN B C 1
ATOM 10299 O O . ASN B 1 448 ? 13.125 2.502 -14.742 1 78.81 448 ASN B O 1
ATOM 10303 N N . ILE B 1 449 ? 13.82 0.943 -16.141 1 85.69 449 ILE B N 1
ATOM 10304 C CA . ILE B 1 449 ? 14.133 -0.088 -15.156 1 85.69 449 ILE B CA 1
ATOM 10305 C C . ILE B 1 449 ? 15.086 0.477 -14.094 1 85.69 449 ILE B C 1
ATOM 10307 O O . ILE B 1 449 ? 14.867 0.287 -12.898 1 85.69 449 ILE B O 1
ATOM 10311 N N . VAL B 1 450 ? 16.078 1.235 -14.484 1 84.38 450 VAL B N 1
ATOM 10312 C CA . VAL B 1 450 ? 17.109 1.744 -13.594 1 84.38 450 VAL B CA 1
ATOM 10313 C C . VAL B 1 450 ? 16.5 2.713 -12.586 1 84.38 450 VAL B C 1
ATOM 10315 O O . VAL B 1 450 ? 16.828 2.676 -11.398 1 84.38 450 VAL B O 1
ATOM 10318 N N . ASN B 1 451 ? 15.609 3.475 -13.047 1 82 451 ASN B N 1
ATOM 10319 C CA . ASN B 1 451 ? 14.945 4.422 -12.164 1 82 451 ASN B CA 1
ATOM 10320 C C . ASN B 1 451 ? 14.094 3.705 -11.117 1 82 451 ASN B C 1
ATOM 10322 O O . ASN B 1 451 ? 14.055 4.113 -9.953 1 82 451 ASN B O 1
ATOM 10326 N N . ASP B 1 452 ? 13.344 2.703 -11.578 1 86.88 452 ASP B N 1
ATOM 10327 C CA . ASP B 1 452 ? 12.516 1.933 -10.656 1 86.88 452 ASP B CA 1
ATOM 10328 C C . ASP B 1 452 ? 13.375 1.25 -9.594 1 86.88 452 ASP B C 1
ATOM 10330 O O . ASP B 1 452 ? 13 1.221 -8.422 1 86.88 452 ASP B O 1
ATOM 10334 N N . LEU B 1 453 ? 14.547 0.776 -10.023 1 88.88 453 LEU B N 1
ATOM 10335 C CA . LEU B 1 453 ? 15.461 0.104 -9.109 1 88.88 453 LEU B CA 1
ATOM 10336 C C . LEU B 1 453 ? 16.016 1.084 -8.078 1 88.88 453 LEU B C 1
ATOM 10338 O O . LEU B 1 453 ? 16.078 0.778 -6.887 1 88.88 453 LEU B O 1
ATOM 10342 N N . ASN B 1 454 ? 16.406 2.219 -8.531 1 85.69 454 ASN B N 1
ATOM 10343 C CA . ASN B 1 454 ? 16.984 3.229 -7.645 1 85.69 454 ASN B CA 1
ATOM 10344 C C . ASN B 1 454 ? 15.953 3.738 -6.637 1 85.69 454 ASN B C 1
ATOM 10346 O O . ASN B 1 454 ? 16.281 3.934 -5.461 1 85.69 454 ASN B O 1
ATOM 10350 N N . ASN B 1 455 ? 14.805 3.957 -7.121 1 82.25 455 ASN B N 1
ATOM 10351 C CA . ASN B 1 455 ? 13.758 4.438 -6.227 1 82.25 455 ASN B CA 1
ATOM 10352 C C . ASN B 1 455 ? 13.391 3.389 -5.176 1 82.25 455 ASN B C 1
ATOM 10354 O O . ASN B 1 455 ? 13.164 3.723 -4.012 1 82.25 455 ASN B O 1
ATOM 10358 N N . MET B 1 456 ? 13.273 2.141 -5.629 1 87.38 456 MET B N 1
ATOM 10359 C CA . MET B 1 456 ? 13 1.068 -4.676 1 87.38 456 MET B CA 1
ATOM 10360 C C . MET B 1 456 ? 14.102 0.976 -3.629 1 87.38 456 MET B C 1
ATOM 10362 O O . MET B 1 456 ? 13.82 0.832 -2.438 1 87.38 456 MET B O 1
ATOM 10366 N N . HIS B 1 457 ? 15.328 1.039 -4.059 1 88.88 457 HIS B N 1
ATOM 10367 C CA . HIS B 1 457 ? 16.453 0.945 -3.135 1 88.88 457 HIS B CA 1
ATOM 10368 C C . HIS B 1 457 ? 16.453 2.1 -2.139 1 88.88 457 HIS B C 1
ATOM 10370 O O . HIS B 1 457 ? 16.688 1.896 -0.946 1 88.88 457 HIS B O 1
ATOM 10376 N N . LYS B 1 458 ? 16.188 3.334 -2.611 1 82.88 458 LYS B N 1
ATOM 10377 C CA . LYS B 1 458 ? 16.125 4.508 -1.745 1 82.88 458 LYS B CA 1
ATOM 10378 C C . LYS B 1 458 ? 15.047 4.336 -0.67 1 82.88 458 LYS B C 1
ATOM 10380 O O . LYS B 1 458 ? 15.281 4.645 0.5 1 82.88 458 LYS B O 1
ATOM 10385 N N . ILE B 1 459 ? 13.914 3.852 -1.024 1 81.25 459 ILE B N 1
ATOM 10386 C CA . ILE B 1 459 ? 12.766 3.713 -0.131 1 81.25 459 ILE B CA 1
ATOM 10387 C C . ILE B 1 459 ? 13.078 2.686 0.953 1 81.25 459 ILE B C 1
ATOM 10389 O O . ILE B 1 459 ? 12.758 2.893 2.125 1 81.25 459 ILE B O 1
ATOM 10393 N N . PHE B 1 460 ? 13.797 1.62 0.611 1 84.38 460 PHE B N 1
ATOM 10394 C CA . PHE B 1 460 ? 13.938 0.514 1.551 1 84.38 460 PHE B CA 1
ATOM 10395 C C . PHE B 1 460 ? 15.242 0.628 2.328 1 84.38 460 PHE B C 1
ATOM 10397 O O . PHE B 1 460 ? 15.336 0.155 3.463 1 84.38 460 PHE B O 1
ATOM 10404 N N . PHE B 1 461 ? 16.188 1.28 1.78 1 84.69 461 PHE B N 1
ATOM 10405 C CA . PHE B 1 461 ? 17.484 1.211 2.439 1 84.69 461 PHE B CA 1
ATOM 10406 C C . PHE B 1 461 ? 17.938 2.594 2.895 1 84.69 461 PHE B C 1
ATOM 10408 O O . PHE B 1 461 ? 18.859 2.717 3.711 1 84.69 461 PHE B O 1
ATOM 10415 N N . GLU B 1 462 ? 17.234 3.586 2.312 1 75.69 462 GLU B N 1
ATOM 10416 C CA . GLU B 1 462 ? 17.609 4.926 2.766 1 75.69 462 GLU B CA 1
ATOM 10417 C C . GLU B 1 462 ? 16.562 5.484 3.73 1 75.69 462 GLU B C 1
ATOM 10419 O O . GLU B 1 462 ? 15.359 5.375 3.486 1 75.69 462 GLU B O 1
ATOM 10424 N N . LYS B 1 463 ? 16.828 5.738 4.914 1 66.69 463 LYS B N 1
ATOM 10425 C CA . LYS B 1 463 ? 15.93 6.266 5.934 1 66.69 463 LYS B CA 1
ATOM 10426 C C . LYS B 1 463 ? 15.742 7.773 5.77 1 66.69 463 LYS B C 1
ATOM 10428 O O . LYS B 1 463 ? 16.031 8.547 6.684 1 66.69 463 LYS B O 1
ATOM 10433 N N . LYS B 1 464 ? 15.617 8.188 4.484 1 73.31 464 LYS B N 1
ATOM 10434 C CA . LYS B 1 464 ? 15.438 9.617 4.238 1 73.31 464 LYS B CA 1
ATOM 10435 C C . LYS B 1 464 ? 14.148 9.883 3.467 1 73.31 464 LYS B C 1
ATOM 10437 O O . LYS B 1 464 ? 13.68 9.023 2.717 1 73.31 464 LYS B O 1
ATOM 10442 N N . ASN B 1 465 ? 13.586 11.023 3.799 1 77.25 465 ASN B N 1
ATOM 10443 C CA . ASN B 1 465 ? 12.461 11.516 3.006 1 77.25 465 ASN B CA 1
ATOM 10444 C C . ASN B 1 465 ? 12.93 12.406 1.859 1 77.25 465 ASN B C 1
ATOM 10446 O O . ASN B 1 465 ? 13.609 13.406 2.084 1 77.25 465 ASN B O 1
ATOM 10450 N N . PHE B 1 466 ? 12.703 11.992 0.602 1 80.5 466 PHE B N 1
ATOM 10451 C CA . PHE B 1 466 ? 13.156 12.719 -0.578 1 80.5 466 PHE B CA 1
ATOM 10452 C C . PHE B 1 466 ? 12.047 13.617 -1.119 1 80.5 466 PHE B C 1
ATOM 10454 O O . PHE B 1 466 ? 10.883 13.211 -1.168 1 80.5 466 PHE B O 1
ATOM 10461 N N . ILE B 1 467 ? 12.344 14.875 -1.437 1 89.06 467 ILE B N 1
ATOM 10462 C CA . ILE B 1 467 ? 11.438 15.797 -2.102 1 89.06 467 ILE B CA 1
ATOM 10463 C C . ILE B 1 467 ? 12.078 16.312 -3.389 1 89.06 467 ILE B C 1
ATOM 10465 O O . ILE B 1 467 ? 13.141 16.938 -3.352 1 89.06 467 ILE B O 1
ATOM 10469 N N . GLU B 1 468 ? 11.555 16.031 -4.555 1 91.44 468 GLU B N 1
ATOM 10470 C CA . GLU B 1 468 ? 12.023 16.516 -5.848 1 91.44 468 GLU B CA 1
ATOM 10471 C C . GLU B 1 468 ? 11.336 17.828 -6.219 1 91.44 468 GLU B C 1
ATOM 10473 O O . GLU B 1 468 ? 10.133 17.859 -6.473 1 91.44 468 GLU B O 1
ATOM 10478 N N . ILE B 1 469 ? 12.086 18.875 -6.348 1 94.75 469 ILE B N 1
ATOM 10479 C CA . ILE B 1 469 ? 11.508 20.219 -6.422 1 94.75 469 ILE B CA 1
ATOM 10480 C C . ILE B 1 469 ? 11.719 20.797 -7.82 1 94.75 469 ILE B C 1
ATOM 10482 O O . ILE B 1 469 ? 12.805 20.672 -8.391 1 94.75 469 ILE B O 1
ATOM 10486 N N . PHE B 1 470 ? 10.719 21.312 -8.398 1 94.5 470 PHE B N 1
ATOM 10487 C CA . PHE B 1 470 ? 10.727 22.125 -9.617 1 94.5 470 PHE B CA 1
ATOM 10488 C C . PHE B 1 470 ? 10.359 23.562 -9.312 1 94.5 470 PHE B C 1
ATOM 10490 O O . PHE B 1 470 ? 9.203 23.859 -8.992 1 94.5 470 PHE B O 1
ATOM 10497 N N . ILE B 1 471 ? 11.258 24.5 -9.453 1 94.25 471 ILE B N 1
ATOM 10498 C CA . ILE B 1 471 ? 11.055 25.891 -9.031 1 94.25 471 ILE B CA 1
ATOM 10499 C C . ILE B 1 471 ? 10.812 26.766 -10.25 1 94.25 471 ILE B C 1
ATOM 10501 O O . ILE B 1 471 ? 11.609 26.766 -11.195 1 94.25 471 ILE B O 1
ATOM 10505 N N . ILE B 1 472 ? 9.797 27.438 -10.266 1 92.12 472 ILE B N 1
ATOM 10506 C CA . ILE B 1 472 ? 9.477 28.422 -11.289 1 92.12 472 ILE B CA 1
ATOM 10507 C C . ILE B 1 472 ? 9.5 29.828 -10.68 1 92.12 472 ILE B C 1
ATOM 10509 O O . ILE B 1 472 ? 8.727 30.125 -9.766 1 92.12 472 ILE B O 1
ATOM 10513 N N . GLY B 1 473 ? 10.305 30.688 -11.094 1 87.75 473 GLY B N 1
ATOM 10514 C CA . GLY B 1 473 ? 10.391 32.031 -10.555 1 87.75 473 GLY B CA 1
ATOM 10515 C C . GLY B 1 473 ? 11.586 32.812 -11.07 1 87.75 473 GLY B C 1
ATOM 10516 O O . GLY B 1 473 ? 12.367 32.312 -11.875 1 87.75 473 GLY B O 1
ATOM 10517 N N . ASN B 1 474 ? 11.727 34 -10.664 1 84.12 474 ASN B N 1
ATOM 10518 C CA . ASN B 1 474 ? 12.812 34.844 -11.125 1 84.12 474 ASN B CA 1
ATOM 10519 C C . ASN B 1 474 ? 14.125 34.531 -10.422 1 84.12 474 ASN B C 1
ATOM 10521 O O . ASN B 1 474 ? 14.156 33.719 -9.5 1 84.12 474 ASN B O 1
ATOM 10525 N N . LYS B 1 475 ? 15.188 35.094 -10.852 1 81.62 475 LYS B N 1
ATOM 10526 C CA . LYS B 1 475 ? 16.547 34.812 -10.406 1 81.62 475 LYS B CA 1
ATOM 10527 C C . LYS B 1 475 ? 16.734 35.188 -8.938 1 81.62 475 LYS B C 1
ATOM 10529 O O . LYS B 1 475 ? 17.375 34.469 -8.18 1 81.62 475 LYS B O 1
ATOM 10534 N N . ASN B 1 476 ? 16.141 36.25 -8.547 1 80.44 476 ASN B N 1
ATOM 10535 C CA . ASN B 1 476 ? 16.328 36.719 -7.184 1 80.44 476 ASN B CA 1
ATOM 10536 C C . ASN B 1 476 ? 15.688 35.812 -6.16 1 80.44 476 ASN B C 1
ATOM 10538 O O . ASN B 1 476 ? 16.266 35.5 -5.113 1 80.44 476 ASN B O 1
ATOM 10542 N N . ILE B 1 477 ? 14.555 35.406 -6.492 1 82.31 477 ILE B N 1
ATOM 10543 C CA . ILE B 1 477 ? 13.828 34.531 -5.574 1 82.31 477 ILE B CA 1
ATOM 10544 C C . ILE B 1 477 ? 14.547 33.188 -5.457 1 82.31 477 ILE B C 1
ATOM 10546 O O . ILE B 1 477 ? 14.656 32.625 -4.363 1 82.31 477 ILE B O 1
ATOM 10550 N N . LYS B 1 478 ? 15.055 32.688 -6.488 1 84.5 478 LYS B N 1
ATOM 10551 C CA . LYS B 1 478 ? 15.766 31.406 -6.488 1 84.5 478 LYS B CA 1
ATOM 10552 C C . LYS B 1 478 ? 17.062 31.5 -5.68 1 84.5 478 LYS B C 1
ATOM 10554 O O . LYS B 1 478 ? 17.391 30.594 -4.922 1 84.5 478 LYS B O 1
ATOM 10559 N N . ASN B 1 479 ? 17.609 32.656 -5.871 1 86.06 479 ASN B N 1
ATOM 10560 C CA . ASN B 1 479 ? 18.812 32.875 -5.082 1 86.06 479 ASN B CA 1
ATOM 10561 C C . ASN B 1 479 ? 18.531 32.844 -3.586 1 86.06 479 ASN B C 1
ATOM 10563 O O . ASN B 1 479 ? 19.281 32.25 -2.809 1 86.06 479 ASN B O 1
ATOM 10567 N N . CYS B 1 480 ? 17.484 33.531 -3.24 1 84.94 480 CYS B N 1
ATOM 10568 C CA . CYS B 1 480 ? 17.109 33.562 -1.833 1 84.94 480 CYS B CA 1
ATOM 10569 C C . CYS B 1 480 ? 16.734 32.188 -1.323 1 84.94 480 CYS B C 1
ATOM 10571 O O . CYS B 1 480 ? 17.109 31.797 -0.213 1 84.94 480 CYS B O 1
ATOM 10573 N N . LEU B 1 481 ? 16.047 31.469 -2.084 1 88.69 481 LEU B N 1
ATOM 10574 C CA . LEU B 1 481 ? 15.609 30.125 -1.702 1 88.69 481 LEU B CA 1
ATOM 10575 C C . LEU B 1 481 ? 16.797 29.172 -1.567 1 88.69 481 LEU B C 1
ATOM 10577 O O . LEU B 1 481 ? 16.891 28.422 -0.601 1 88.69 481 LEU B O 1
ATOM 10581 N N . PHE B 1 482 ? 17.703 29.25 -2.555 1 90.25 482 PHE B N 1
ATOM 10582 C CA . PHE B 1 482 ? 18.844 28.359 -2.547 1 90.25 482 PHE B CA 1
ATOM 10583 C C . PHE B 1 482 ? 19.781 28.672 -1.382 1 90.25 482 PHE B C 1
ATOM 10585 O O . PHE B 1 482 ? 20.359 27.781 -0.778 1 90.25 482 PHE B O 1
ATOM 10592 N N . ASN B 1 483 ? 19.859 29.906 -1.13 1 86.12 483 ASN B N 1
ATOM 10593 C CA . ASN B 1 483 ? 20.656 30.297 0.031 1 86.12 483 ASN B CA 1
ATOM 10594 C C . ASN B 1 483 ? 20.031 29.781 1.329 1 86.12 483 ASN B C 1
ATOM 10596 O O . ASN B 1 483 ? 20.75 29.375 2.242 1 86.12 483 ASN B O 1
ATOM 10600 N N . LEU B 1 484 ? 18.797 29.953 1.348 1 84.75 484 LEU B N 1
ATOM 10601 C CA . LEU B 1 484 ? 18.094 29.453 2.518 1 84.75 484 LEU B CA 1
ATOM 10602 C C . LEU B 1 484 ? 18.281 27.938 2.654 1 84.75 484 LEU B C 1
ATOM 10604 O O . LEU B 1 484 ? 18.484 27.438 3.76 1 84.75 484 LEU B O 1
ATOM 10608 N N . PHE B 1 485 ? 18.203 27.156 1.568 1 87.38 485 PHE B N 1
ATOM 10609 C CA . PHE B 1 485 ? 18.406 25.719 1.584 1 87.38 485 PHE B CA 1
ATOM 10610 C C . PHE B 1 485 ? 19.812 25.359 2.049 1 87.38 485 PHE B C 1
ATOM 10612 O O . PHE B 1 485 ? 20 24.375 2.777 1 87.38 485 PHE B O 1
ATOM 10619 N N . TYR B 1 486 ? 20.703 26.141 1.592 1 85.62 486 TYR B N 1
ATOM 10620 C CA . TYR B 1 486 ? 22.094 25.906 1.955 1 85.62 486 TYR B CA 1
ATOM 10621 C C . TYR B 1 486 ? 22.312 26.125 3.447 1 85.62 486 TYR B C 1
ATOM 10623 O O . TYR B 1 486 ? 22.984 25.328 4.105 1 85.62 486 TYR B O 1
ATOM 10631 N N . LYS B 1 487 ? 21.75 27.203 3.924 1 80.75 487 LYS B N 1
ATOM 10632 C CA . LYS B 1 487 ? 21.906 27.547 5.336 1 80.75 487 LYS B CA 1
ATOM 10633 C C . LYS B 1 487 ? 21.266 26.484 6.227 1 80.75 487 LYS B C 1
ATOM 10635 O O . LYS B 1 487 ? 21.734 26.25 7.348 1 80.75 487 LYS B O 1
ATOM 10640 N N . LYS B 1 488 ? 20.281 25.875 5.738 1 83.31 488 LYS B N 1
ATOM 10641 C CA . LYS B 1 488 ? 19.547 24.906 6.551 1 83.31 488 LYS B CA 1
ATOM 10642 C C . LYS B 1 488 ? 19.953 23.484 6.23 1 83.31 488 LYS B C 1
ATOM 10644 O O . LYS B 1 488 ? 19.219 22.531 6.508 1 83.31 488 LYS B O 1
ATOM 10649 N N . LYS B 1 489 ? 21.016 23.25 5.66 1 84.5 489 LYS B N 1
ATOM 10650 C CA . LYS B 1 489 ? 21.5 21.938 5.246 1 84.5 489 LYS B CA 1
ATOM 10651 C C . LYS B 1 489 ? 21.594 20.984 6.438 1 84.5 489 LYS B C 1
ATOM 10653 O O . LYS B 1 489 ? 21.219 19.812 6.34 1 84.5 489 LYS B O 1
ATOM 10658 N N . PHE B 1 490 ? 22.047 21.484 7.504 1 80.25 490 PHE B N 1
ATOM 10659 C CA . PHE B 1 490 ? 22.203 20.656 8.695 1 80.25 490 PHE B CA 1
ATOM 10660 C C . PHE B 1 490 ? 20.859 20.297 9.289 1 80.25 490 PHE B C 1
ATOM 10662 O O . PHE B 1 490 ? 20.672 19.188 9.797 1 80.25 490 PHE B O 1
ATOM 10669 N N . PHE B 1 491 ? 19.984 21.266 9.203 1 79.75 491 PHE B N 1
ATOM 10670 C CA . PHE B 1 491 ? 18.625 21.016 9.664 1 79.75 491 PHE B CA 1
ATOM 10671 C C . PHE B 1 491 ? 17.984 19.875 8.891 1 79.75 491 PHE B C 1
ATOM 10673 O O . PHE B 1 491 ? 17.375 18.984 9.484 1 79.75 491 PHE B O 1
ATOM 10680 N N . PHE B 1 492 ? 18.188 19.828 7.637 1 84.25 492 PHE B N 1
ATOM 10681 C CA . PHE B 1 492 ? 17.609 18.797 6.781 1 84.25 492 PHE B CA 1
ATOM 10682 C C . PHE B 1 492 ? 18.234 17.438 7.082 1 84.25 492 PHE B C 1
ATOM 10684 O O . PHE B 1 492 ? 17.531 16.422 7.117 1 84.25 492 PHE B O 1
ATOM 10691 N N . LYS B 1 493 ? 19.422 17.406 7.289 1 80.69 493 LYS B N 1
ATOM 10692 C CA . LYS B 1 493 ? 20.141 16.172 7.594 1 80.69 493 LYS B CA 1
ATOM 10693 C C . LYS B 1 493 ? 19.641 15.562 8.898 1 80.69 493 LYS B C 1
ATOM 10695 O O . LYS B 1 493 ? 19.422 14.344 8.984 1 80.69 493 LYS B O 1
ATOM 10700 N N . LYS B 1 494 ? 19.438 16.469 9.812 1 73.56 494 LYS B N 1
ATOM 10701 C CA . LYS B 1 494 ? 18.969 16.016 11.125 1 73.56 494 LYS B CA 1
ATOM 10702 C C . LYS B 1 494 ? 17.562 15.43 11.031 1 73.56 494 LYS B C 1
ATOM 10704 O O . LYS B 1 494 ? 17.234 14.484 11.75 1 73.56 494 LYS B O 1
ATOM 10709 N N . LYS B 1 495 ? 16.797 15.984 10.188 1 74.56 495 LYS B N 1
ATOM 10710 C CA . LYS B 1 495 ? 15.414 15.531 10.039 1 74.56 495 LYS B CA 1
ATOM 10711 C C . LYS B 1 495 ? 15.305 14.438 8.984 1 74.56 495 LYS B C 1
ATOM 10713 O O . LYS B 1 495 ? 14.203 13.984 8.664 1 74.56 495 LYS B O 1
ATOM 10718 N N . HIS B 1 496 ? 16.453 14.016 8.391 1 78.69 496 HIS B N 1
ATOM 10719 C CA . HIS B 1 496 ? 16.516 12.977 7.359 1 78.69 496 HIS B CA 1
ATOM 10720 C C . HIS B 1 496 ? 15.68 13.367 6.141 1 78.69 496 HIS B C 1
ATOM 10722 O O . HIS B 1 496 ? 14.891 12.562 5.641 1 78.69 496 HIS B O 1
ATOM 10728 N N . ILE B 1 497 ? 15.734 14.633 5.805 1 84.88 497 ILE B N 1
ATOM 10729 C CA . ILE B 1 497 ? 15.07 15.148 4.613 1 84.88 497 ILE B CA 1
ATOM 10730 C C . ILE B 1 497 ? 16.109 15.492 3.547 1 84.88 497 ILE B C 1
ATOM 10732 O O . ILE B 1 497 ? 17.156 16.078 3.855 1 84.88 497 ILE B O 1
ATOM 10736 N N . GLU B 1 498 ? 15.898 15.07 2.373 1 85.88 498 GLU B N 1
ATOM 10737 C CA . GLU B 1 498 ? 16.75 15.438 1.246 1 85.88 498 GLU B CA 1
ATOM 10738 C C . GLU B 1 498 ? 15.969 16.188 0.176 1 85.88 498 GLU B C 1
ATOM 10740 O O . GLU B 1 498 ? 15.023 15.648 -0.402 1 85.88 498 GLU B O 1
ATOM 10745 N N . LEU B 1 499 ? 16.359 17.438 0.006 1 89.12 499 LEU B N 1
ATOM 10746 C CA . LEU B 1 499 ? 15.758 18.25 -1.048 1 89.12 499 LEU B CA 1
ATOM 10747 C C . LEU B 1 499 ? 16.562 18.141 -2.34 1 89.12 499 LEU B C 1
ATOM 10749 O O . LEU B 1 499 ? 17.766 18.422 -2.355 1 89.12 499 LEU B O 1
ATOM 10753 N N . LYS B 1 500 ? 15.969 17.719 -3.41 1 88.5 500 LYS B N 1
ATOM 10754 C CA . LYS B 1 500 ? 16.609 17.609 -4.715 1 88.5 500 LYS B CA 1
ATOM 10755 C C . LYS B 1 500 ? 15.984 18.562 -5.723 1 88.5 500 LYS B C 1
ATOM 10757 O O . LYS B 1 500 ? 14.82 18.406 -6.098 1 88.5 500 LYS B O 1
ATOM 10762 N N . ILE B 1 501 ? 16.781 19.453 -6.156 1 93.69 501 ILE B N 1
ATOM 10763 C CA . ILE B 1 501 ? 16.281 20.391 -7.156 1 93.69 501 ILE B CA 1
ATOM 10764 C C . ILE B 1 501 ? 16.422 19.781 -8.547 1 93.69 501 ILE B C 1
ATOM 10766 O O . ILE B 1 501 ? 17.516 19.719 -9.102 1 93.69 501 ILE B O 1
ATOM 10770 N N . CYS B 1 502 ? 15.32 19.469 -9.117 1 93 502 CYS B N 1
ATOM 10771 C CA . CYS B 1 502 ? 15.336 18.75 -10.383 1 93 502 CYS B CA 1
ATOM 10772 C C . CYS B 1 502 ? 15.062 19.688 -11.547 1 93 502 CYS B C 1
ATOM 10774 O O . CYS B 1 502 ? 15.406 19.391 -12.695 1 93 502 CYS B O 1
ATOM 10776 N N . GLY B 1 503 ? 14.438 20.828 -11.297 1 93.12 503 GLY B N 1
ATOM 10777 C CA . GLY B 1 503 ? 14.133 21.766 -12.359 1 93.12 503 GLY B CA 1
ATOM 10778 C C . GLY B 1 503 ? 14.109 23.219 -11.883 1 93.12 503 GLY B C 1
ATOM 10779 O O . GLY B 1 503 ? 13.656 23.5 -10.773 1 93.12 503 GLY B O 1
ATOM 10780 N N . ILE B 1 504 ? 14.688 24.078 -12.664 1 93.88 504 ILE B N 1
ATOM 10781 C CA . ILE B 1 504 ? 14.664 25.516 -12.445 1 93.88 504 ILE B CA 1
ATOM 10782 C C . ILE B 1 504 ? 14.219 26.234 -13.719 1 93.88 504 ILE B C 1
ATOM 10784 O O . ILE B 1 504 ? 14.656 25.891 -14.812 1 93.88 504 ILE B O 1
ATOM 10788 N N . SER B 1 505 ? 13.266 27.094 -13.516 1 91.75 505 SER B N 1
ATOM 10789 C CA . SER B 1 505 ? 12.773 27.781 -14.703 1 91.75 505 SER B CA 1
ATOM 10790 C C . SER B 1 505 ? 12.562 29.266 -14.422 1 91.75 505 SER B C 1
ATOM 10792 O O . SER B 1 505 ? 12.281 29.656 -13.289 1 91.75 505 SER B O 1
ATOM 10794 N N . ASP B 1 506 ? 12.758 30.031 -15.359 1 86.69 506 ASP B N 1
ATOM 10795 C CA . ASP B 1 506 ? 12.32 31.422 -15.367 1 86.69 506 ASP B CA 1
ATOM 10796 C C . ASP B 1 506 ? 11.203 31.641 -16.391 1 86.69 506 ASP B C 1
ATOM 10798 O O . ASP B 1 506 ? 10.492 30.703 -16.75 1 86.69 506 ASP B O 1
ATOM 10802 N N . ALA B 1 507 ? 10.977 32.812 -16.859 1 77 507 ALA B N 1
ATOM 10803 C CA . ALA B 1 507 ? 9.875 33.094 -17.781 1 77 507 ALA B CA 1
ATOM 10804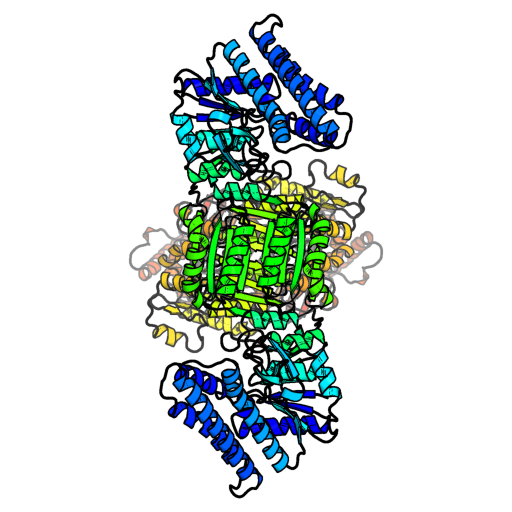 C C . ALA B 1 507 ? 10.172 32.531 -19.172 1 77 507 ALA B C 1
ATOM 10806 O O . ALA B 1 507 ? 9.25 32.25 -19.938 1 77 507 ALA B O 1
ATOM 10807 N N . LYS B 1 508 ? 11.453 32.25 -19.453 1 81 508 LYS B N 1
ATOM 10808 C CA . LYS B 1 508 ? 11.805 31.891 -20.828 1 81 508 LYS B CA 1
ATOM 10809 C C . LYS B 1 508 ? 12.508 30.547 -20.891 1 81 508 LYS B C 1
ATOM 10811 O O . LYS B 1 508 ? 12.398 29.828 -21.891 1 81 508 LYS B O 1
ATOM 10816 N N . LYS B 1 509 ? 13.312 30.312 -19.922 1 89.38 509 LYS B N 1
ATOM 10817 C CA . LYS B 1 509 ? 14.188 29.141 -20.016 1 89.38 509 LYS B CA 1
ATOM 10818 C C . LYS B 1 509 ? 13.859 28.125 -18.922 1 89.38 509 LYS B C 1
ATOM 10820 O O . LYS B 1 509 ? 13.32 28.484 -17.875 1 89.38 509 LYS B O 1
ATOM 10825 N N . LEU B 1 510 ? 14.18 26.891 -19.203 1 91.94 510 LEU B N 1
ATOM 10826 C CA . LEU B 1 510 ? 13.961 25.781 -18.297 1 91.94 510 LEU B CA 1
ATOM 10827 C C . LEU B 1 510 ? 15.195 24.875 -18.234 1 91.94 510 LEU B C 1
ATOM 10829 O O . LEU B 1 510 ? 15.805 24.594 -19.266 1 91.94 510 LEU B O 1
ATOM 10833 N N . LEU B 1 511 ? 15.68 24.641 -17.078 1 93.06 511 LEU B N 1
ATOM 10834 C CA . LEU B 1 511 ? 16.75 23.703 -16.812 1 93.06 511 LEU B CA 1
ATOM 10835 C C . LEU B 1 511 ? 16.25 22.5 -16.016 1 93.06 511 LEU B C 1
ATOM 10837 O O . LEU B 1 511 ? 15.633 22.656 -14.969 1 93.06 511 LEU B O 1
ATOM 10841 N N . ILE B 1 512 ? 16.391 21.266 -16.531 1 92.12 512 ILE B N 1
ATOM 10842 C CA . ILE B 1 512 ? 15.891 20.062 -15.875 1 92.12 512 ILE B CA 1
ATOM 10843 C C . ILE B 1 512 ? 17.031 19.062 -15.703 1 92.12 512 ILE B C 1
ATOM 10845 O O . ILE B 1 512 ? 17.875 18.906 -16.594 1 92.12 512 ILE B O 1
ATOM 10849 N N . ASN B 1 513 ? 17.141 18.547 -14.562 1 89.44 513 ASN B N 1
ATOM 10850 C CA . ASN B 1 513 ? 18.016 17.422 -14.25 1 89.44 513 ASN B CA 1
ATOM 10851 C C . ASN B 1 513 ? 17.359 16.438 -13.273 1 89.44 513 ASN B C 1
ATOM 10853 O O . ASN B 1 513 ? 17.172 16.766 -12.102 1 89.44 513 ASN B O 1
ATOM 10857 N N . GLU B 1 514 ? 17.078 15.281 -13.727 1 82.5 514 GLU B N 1
ATOM 10858 C CA . GLU B 1 514 ? 16.328 14.305 -12.938 1 82.5 514 GLU B CA 1
ATOM 10859 C C . GLU B 1 514 ? 17.141 13.859 -11.711 1 82.5 514 GLU B C 1
ATOM 10861 O O . GLU B 1 514 ? 16.562 13.477 -10.695 1 82.5 514 GLU B O 1
ATOM 10866 N N . ASN B 1 515 ? 18.453 13.961 -11.789 1 80.12 515 ASN B N 1
ATOM 10867 C CA . ASN B 1 515 ? 19.297 13.516 -10.68 1 80.12 515 ASN B CA 1
ATOM 10868 C C . ASN B 1 515 ? 19.656 14.672 -9.742 1 80.12 515 ASN B C 1
ATOM 10870 O O . ASN B 1 515 ? 20.359 14.477 -8.75 1 80.12 515 ASN B O 1
ATOM 10874 N N . GLY B 1 516 ? 19.203 15.852 -10.039 1 87.94 516 GLY B N 1
ATOM 10875 C CA . GLY B 1 516 ? 19.469 17.016 -9.203 1 87.94 516 GLY B CA 1
ATOM 10876 C C . GLY B 1 516 ? 20.375 18.016 -9.867 1 87.94 516 GLY B C 1
ATOM 10877 O O . GLY B 1 516 ? 21.375 17.656 -10.5 1 87.94 516 GLY B O 1
ATOM 10878 N N . ILE B 1 517 ? 20.094 19.203 -9.812 1 90.19 517 ILE B N 1
ATOM 10879 C CA . ILE B 1 517 ? 20.875 20.297 -10.391 1 90.19 517 ILE B CA 1
ATOM 10880 C C . ILE B 1 517 ? 21.922 20.766 -9.391 1 90.19 517 ILE B C 1
ATOM 10882 O O . ILE B 1 517 ? 21.625 20.953 -8.211 1 90.19 517 ILE B O 1
ATOM 10886 N N . ASN B 1 518 ? 23.172 20.859 -9.797 1 86.5 518 ASN B N 1
ATOM 10887 C CA . ASN B 1 518 ? 24.203 21.453 -8.961 1 86.5 518 ASN B CA 1
ATOM 10888 C C . ASN B 1 518 ? 24 22.953 -8.789 1 86.5 518 ASN B C 1
ATOM 10890 O O . ASN B 1 518 ? 24.031 23.719 -9.758 1 86.5 518 ASN B O 1
ATOM 10894 N N . LEU B 1 519 ? 23.844 23.484 -7.586 1 87.56 519 LEU B N 1
ATOM 10895 C CA . LEU B 1 519 ? 23.438 24.844 -7.309 1 87.56 519 LEU B CA 1
ATOM 10896 C C . LEU B 1 519 ? 24.625 25.797 -7.398 1 87.56 519 LEU B C 1
ATOM 10898 O O . LEU B 1 519 ? 24.438 27.016 -7.445 1 87.56 519 LEU B O 1
ATOM 10902 N N . LYS B 1 520 ? 25.875 25.359 -7.504 1 85.19 520 LYS B N 1
ATOM 10903 C CA . LYS B 1 520 ? 27.047 26.234 -7.578 1 85.19 520 LYS B CA 1
ATOM 10904 C C . LYS B 1 520 ? 27.031 27.062 -8.867 1 85.19 520 LYS B C 1
ATOM 10906 O O . LYS B 1 520 ? 27.344 28.25 -8.852 1 85.19 520 LYS B O 1
ATOM 10911 N N . HIS B 1 521 ? 26.578 26.469 -10.023 1 87.88 521 HIS B N 1
ATOM 10912 C CA . HIS B 1 521 ? 26.578 27.188 -11.297 1 87.88 521 HIS B CA 1
ATOM 10913 C C . HIS B 1 521 ? 25.203 27.141 -11.938 1 87.88 521 HIS B C 1
ATOM 10915 O O . HIS B 1 521 ? 25.078 26.984 -13.156 1 87.88 521 HIS B O 1
ATOM 10921 N N . TRP B 1 522 ? 24.219 27.312 -11.062 1 90 522 TRP B N 1
ATOM 10922 C CA . TRP B 1 522 ? 22.875 27.156 -11.594 1 90 522 TRP B CA 1
ATOM 10923 C C . TRP B 1 522 ? 22.5 28.312 -12.508 1 90 522 TRP B C 1
ATOM 10925 O O . TRP B 1 522 ? 21.781 28.125 -13.5 1 90 522 TRP B O 1
ATOM 10935 N N . LYS B 1 523 ? 23.016 29.562 -12.25 1 89.38 523 LYS B N 1
ATOM 10936 C CA . LYS B 1 523 ? 22.703 30.734 -13.055 1 89.38 523 LYS B CA 1
ATOM 10937 C C . LYS B 1 523 ? 23.234 30.594 -14.477 1 89.38 523 LYS B C 1
ATOM 10939 O O . LYS B 1 523 ? 22.531 30.891 -15.445 1 89.38 523 LYS B O 1
ATOM 10944 N N . TYR B 1 524 ? 24.438 30.156 -14.453 1 89.25 524 TYR B N 1
ATOM 10945 C CA . TYR B 1 524 ? 25.094 29.953 -15.75 1 89.25 524 TYR B CA 1
ATOM 10946 C C . TYR B 1 524 ? 24.406 28.844 -16.531 1 89.25 524 TYR B C 1
ATOM 10948 O O . TYR B 1 524 ? 24.125 29 -17.719 1 89.25 524 TYR B O 1
ATOM 10956 N N . ASN B 1 525 ? 24.109 27.797 -15.898 1 90.81 525 ASN B N 1
ATOM 10957 C CA . ASN B 1 525 ? 23.5 26.641 -16.547 1 90.81 525 ASN B CA 1
ATOM 10958 C C . ASN B 1 525 ? 22.094 26.984 -17.062 1 90.81 525 ASN B C 1
ATOM 10960 O O . ASN B 1 525 ? 21.688 26.5 -18.125 1 90.81 525 ASN B O 1
ATOM 10964 N N . LEU B 1 526 ? 21.375 27.719 -16.297 1 91.31 526 LEU B N 1
ATOM 10965 C CA . LEU B 1 526 ? 20.031 28.109 -16.703 1 91.31 526 LEU B CA 1
ATOM 10966 C C . LEU B 1 526 ? 20.062 29.031 -17.906 1 91.31 526 LEU B C 1
ATOM 10968 O O . LEU B 1 526 ? 19.266 28.891 -18.844 1 91.31 526 LEU B O 1
ATOM 10972 N N . SER B 1 527 ? 20.938 30 -17.891 1 88.38 527 SER B N 1
ATOM 10973 C CA . SER B 1 527 ? 21.047 30.953 -18.984 1 88.38 527 SER B CA 1
ATOM 10974 C C . SER B 1 527 ? 21.484 30.25 -20.266 1 88.38 527 SER B C 1
ATOM 10976 O O . SER B 1 527 ? 21.094 30.672 -21.359 1 88.38 527 SER B O 1
ATOM 10978 N N . ASN B 1 528 ? 22.188 29.156 -20.172 1 89.12 528 ASN B N 1
ATOM 10979 C CA . ASN B 1 528 ? 22.703 28.453 -21.344 1 89.12 528 ASN B CA 1
ATOM 10980 C C . ASN B 1 528 ? 21.797 27.297 -21.734 1 89.12 528 ASN B C 1
ATOM 10982 O O . ASN B 1 528 ? 22.094 26.562 -22.688 1 89.12 528 ASN B O 1
ATOM 10986 N N . SER B 1 529 ? 20.781 27.125 -20.906 1 90.44 529 SER B N 1
ATOM 10987 C CA . SER B 1 529 ? 19.875 26.031 -21.234 1 90.44 529 SER B CA 1
ATOM 10988 C C . SER B 1 529 ? 19.156 26.281 -22.562 1 90.44 529 SER B C 1
ATOM 10990 O O . SER B 1 529 ? 18.781 27.422 -22.875 1 90.44 529 SER B O 1
ATOM 10992 N N . LYS B 1 530 ? 18.891 25.391 -23.5 1 83.81 530 LYS B N 1
ATOM 10993 C CA . LYS B 1 530 ? 18.234 25.484 -24.797 1 83.81 530 LYS B CA 1
ATOM 10994 C C . LYS B 1 530 ? 16.75 25.141 -24.703 1 83.81 530 LYS B C 1
ATOM 10996 O O . LYS B 1 530 ? 16.016 25.297 -25.672 1 83.81 530 LYS B O 1
ATOM 11001 N N . ILE B 1 531 ? 16.359 24.641 -23.5 1 87.5 531 ILE B N 1
ATOM 11002 C CA . ILE B 1 531 ? 14.977 24.25 -23.328 1 87.5 531 ILE B CA 1
ATOM 11003 C C . ILE B 1 531 ? 14.125 25.453 -22.969 1 87.5 531 ILE B C 1
ATOM 11005 O O . ILE B 1 531 ? 14.453 26.188 -22.016 1 87.5 531 ILE B O 1
ATOM 11009 N N . ILE B 1 532 ? 13.102 25.734 -23.75 1 86.5 532 ILE B N 1
ATOM 11010 C CA . ILE B 1 532 ? 12.156 26.812 -23.453 1 86.5 532 ILE B CA 1
ATOM 11011 C C . ILE B 1 532 ? 11.148 26.344 -22.406 1 86.5 532 ILE B C 1
ATOM 11013 O O . ILE B 1 532 ? 10.75 25.172 -22.406 1 86.5 532 ILE B O 1
ATOM 11017 N N . PHE B 1 533 ? 10.773 27.281 -21.578 1 84.62 533 PHE B N 1
ATOM 11018 C CA . PHE B 1 533 ? 9.852 26.922 -20.5 1 84.62 533 PHE B CA 1
ATOM 11019 C C . PHE B 1 533 ? 8.523 26.438 -21.078 1 84.62 533 PHE B C 1
ATOM 11021 O O . PHE B 1 533 ? 7.891 27.156 -21.875 1 84.62 533 PHE B O 1
ATOM 11028 N N . ASP B 1 534 ? 8.148 25.203 -20.703 1 85 534 ASP B N 1
ATOM 11029 C CA . ASP B 1 534 ? 6.867 24.594 -21.031 1 85 534 ASP B CA 1
ATOM 11030 C C . ASP B 1 534 ? 6.414 23.641 -19.938 1 85 534 ASP B C 1
ATOM 11032 O O . ASP B 1 534 ? 7.137 22.719 -19.578 1 85 534 ASP B O 1
ATOM 11036 N N . SER B 1 535 ? 5.25 24 -19.469 1 84.81 535 SER B N 1
ATOM 11037 C CA . SER B 1 535 ? 4.711 23.188 -18.391 1 84.81 535 SER B CA 1
ATOM 11038 C C . SER B 1 535 ? 4.605 21.734 -18.797 1 84.81 535 SER B C 1
ATOM 11040 O O . SER B 1 535 ? 4.746 20.828 -17.969 1 84.81 535 SER B O 1
ATOM 11042 N N . ASP B 1 536 ? 4.43 21.453 -20 1 86.88 536 ASP B N 1
ATOM 11043 C CA . ASP B 1 536 ? 4.273 20.078 -20.484 1 86.88 536 ASP B CA 1
ATOM 11044 C C . ASP B 1 536 ? 5.59 19.312 -20.406 1 86.88 536 ASP B C 1
ATOM 11046 O O . ASP B 1 536 ? 5.594 18.094 -20.219 1 86.88 536 ASP B O 1
ATOM 11050 N N . ILE B 1 537 ? 6.688 20.094 -20.578 1 89 537 ILE B N 1
ATOM 11051 C CA . ILE B 1 537 ? 7.996 19.453 -20.469 1 89 537 ILE B CA 1
ATOM 11052 C C . ILE B 1 537 ? 8.211 18.953 -19.047 1 89 537 ILE B C 1
ATOM 11054 O O . ILE B 1 537 ? 8.773 17.875 -18.828 1 89 537 ILE B O 1
ATOM 11058 N N . ILE B 1 538 ? 7.746 19.734 -18.094 1 89.44 538 ILE B N 1
ATOM 11059 C CA . ILE B 1 538 ? 7.883 19.344 -16.703 1 89.44 538 ILE B CA 1
ATOM 11060 C C . ILE B 1 538 ? 7.027 18.109 -16.406 1 89.44 538 ILE B C 1
ATOM 11062 O O . ILE B 1 538 ? 7.469 17.188 -15.719 1 89.44 538 ILE B O 1
ATOM 11066 N N . ILE B 1 539 ? 5.836 18.109 -16.953 1 87.62 539 ILE B N 1
ATOM 11067 C CA . ILE B 1 539 ? 4.914 16.984 -16.781 1 87.62 539 ILE B CA 1
ATOM 11068 C C . ILE B 1 539 ? 5.492 15.727 -17.422 1 87.62 539 ILE B C 1
ATOM 11070 O O . ILE B 1 539 ? 5.41 14.641 -16.844 1 87.62 539 ILE B O 1
ATOM 11074 N N . GLU B 1 540 ? 6.121 15.883 -18.531 1 86 540 GLU B N 1
ATOM 11075 C CA . GLU B 1 540 ? 6.75 14.75 -19.203 1 86 540 GLU B CA 1
ATOM 11076 C C . GLU B 1 540 ? 7.918 14.203 -18.391 1 86 540 GLU B C 1
ATOM 11078 O O . GLU B 1 540 ? 8.156 12.992 -18.375 1 86 540 GLU B O 1
ATOM 11083 N N . CYS B 1 541 ? 8.633 15.156 -17.844 1 86.12 541 CYS B N 1
ATOM 11084 C CA . CYS B 1 541 ? 9.742 14.75 -17 1 86.12 541 CYS B CA 1
ATOM 11085 C C . CYS B 1 541 ? 9.266 13.883 -15.852 1 86.12 541 CYS B C 1
ATOM 11087 O O . CYS B 1 541 ? 9.914 12.898 -15.492 1 86.12 541 CYS B O 1
ATOM 11089 N N . LEU B 1 542 ? 8.133 14.227 -15.281 1 84.25 542 LEU B N 1
ATOM 11090 C CA . LEU B 1 542 ? 7.547 13.453 -14.195 1 84.25 542 LEU B CA 1
ATOM 11091 C C . LEU B 1 542 ? 7.156 12.055 -14.672 1 84.25 542 LEU B C 1
ATOM 11093 O O . LEU B 1 542 ? 7.414 11.062 -13.984 1 84.25 542 LEU B O 1
ATOM 11097 N N . LYS B 1 543 ? 6.562 12.023 -15.82 1 73.19 543 LYS B N 1
ATOM 11098 C CA . LYS B 1 543 ? 6.09 10.758 -16.375 1 73.19 543 LYS B CA 1
ATOM 11099 C C . LYS B 1 543 ? 7.258 9.828 -16.688 1 73.19 543 LYS B C 1
ATOM 11101 O O . LYS B 1 543 ? 7.156 8.609 -16.5 1 73.19 543 LYS B O 1
ATOM 11106 N N . LYS B 1 544 ? 8.367 10.461 -17.047 1 73.56 544 LYS B N 1
ATOM 11107 C CA . LYS B 1 544 ? 9.531 9.695 -17.453 1 73.56 544 LYS B CA 1
ATOM 11108 C C . LYS B 1 544 ? 10.32 9.195 -16.25 1 73.56 544 LYS B C 1
ATOM 11110 O O . LYS B 1 544 ? 10.945 8.133 -16.312 1 73.56 544 LYS B O 1
ATOM 11115 N N . ASN B 1 545 ? 10.414 10 -15.164 1 72.38 545 ASN B N 1
ATOM 11116 C CA . ASN B 1 545 ? 11.344 9.695 -14.078 1 72.38 545 ASN B CA 1
ATOM 11117 C C . ASN B 1 545 ? 10.609 9.203 -12.836 1 72.38 545 ASN B C 1
ATOM 11119 O O . ASN B 1 545 ? 11.242 8.727 -11.883 1 72.38 545 ASN B O 1
ATOM 11123 N N . ASN B 1 546 ? 9.367 8.914 -12.859 1 69.88 546 ASN B N 1
ATOM 11124 C CA . ASN B 1 546 ? 8.57 8.445 -11.727 1 69.88 546 ASN B CA 1
ATOM 11125 C C . ASN B 1 546 ? 9.109 8.992 -10.406 1 69.88 546 ASN B C 1
ATOM 11127 O O . ASN B 1 546 ? 9.523 8.227 -9.539 1 69.88 546 ASN B O 1
ATOM 11131 N N . PHE B 1 547 ? 9.117 10.18 -10.086 1 77.44 547 PHE B N 1
ATOM 11132 C CA . PHE B 1 547 ? 9.562 10.844 -8.867 1 77.44 547 PHE B CA 1
ATOM 11133 C C . PHE B 1 547 ? 8.75 10.375 -7.668 1 77.44 547 PHE B C 1
ATOM 11135 O O . PHE B 1 547 ? 7.59 9.984 -7.809 1 77.44 547 PHE B O 1
ATOM 11142 N N . LEU B 1 548 ? 9.352 10.344 -6.445 1 73.5 548 LEU B N 1
ATOM 11143 C CA . LEU B 1 548 ? 8.672 9.922 -5.227 1 73.5 548 LEU B CA 1
ATOM 11144 C C . LEU B 1 548 ? 7.734 11.008 -4.715 1 73.5 548 LEU B C 1
ATOM 11146 O O . LEU B 1 548 ? 6.555 10.758 -4.465 1 73.5 548 LEU B O 1
ATOM 11150 N N . ASN B 1 549 ? 8.281 12.203 -4.457 1 84.69 549 ASN B N 1
ATOM 11151 C CA . ASN B 1 549 ? 7.523 13.344 -3.965 1 84.69 549 ASN B CA 1
ATOM 11152 C C . ASN B 1 549 ? 7.793 14.594 -4.793 1 84.69 549 ASN B C 1
ATOM 11154 O O . ASN B 1 549 ? 8.359 15.57 -4.289 1 84.69 549 ASN B O 1
ATOM 11158 N N . PRO B 1 550 ? 7.285 14.578 -6.035 1 91.12 550 PRO B N 1
ATOM 11159 C CA . PRO B 1 550 ? 7.512 15.742 -6.887 1 91.12 550 PRO B CA 1
ATOM 11160 C C . PRO B 1 550 ? 6.691 16.953 -6.453 1 91.12 550 PRO B C 1
ATOM 11162 O O . PRO B 1 550 ? 5.508 16.828 -6.137 1 91.12 550 PRO B O 1
ATOM 11165 N N . VAL B 1 551 ? 7.305 18.109 -6.387 1 95.62 551 VAL B N 1
ATOM 11166 C CA . VAL B 1 551 ? 6.637 19.328 -5.949 1 95.62 551 VAL B CA 1
ATOM 11167 C C . VAL B 1 551 ? 6.941 20.469 -6.93 1 95.62 551 VAL B C 1
ATOM 11169 O O . VAL B 1 551 ? 8.094 20.656 -7.332 1 95.62 551 VAL B O 1
ATOM 11172 N N . ILE B 1 552 ? 5.961 21.141 -7.383 1 95.5 552 ILE B N 1
ATOM 11173 C CA . ILE B 1 552 ? 6.129 22.375 -8.141 1 95.5 552 ILE B CA 1
ATOM 11174 C C . ILE B 1 552 ? 6.102 23.562 -7.199 1 95.5 552 ILE B C 1
ATOM 11176 O O . ILE B 1 552 ? 5.141 23.75 -6.441 1 95.5 552 ILE B O 1
ATOM 11180 N N . VAL B 1 553 ? 7.117 24.312 -7.121 1 95.31 553 VAL B N 1
ATOM 11181 C CA . VAL B 1 553 ? 7.18 25.547 -6.352 1 95.31 553 VAL B CA 1
ATOM 11182 C C . VAL B 1 553 ? 7.047 26.75 -7.293 1 95.31 553 VAL B C 1
ATOM 11184 O O . VAL B 1 553 ? 7.992 27.094 -8 1 95.31 553 VAL B O 1
ATOM 11187 N N . ASP B 1 554 ? 5.949 27.359 -7.305 1 93.75 554 ASP B N 1
ATOM 11188 C CA . ASP B 1 554 ? 5.676 28.5 -8.172 1 93.75 554 ASP B CA 1
ATOM 11189 C C . ASP B 1 554 ? 5.805 29.812 -7.398 1 93.75 554 ASP B C 1
ATOM 11191 O O . ASP B 1 554 ? 4.953 30.141 -6.566 1 93.75 554 ASP B O 1
ATOM 11195 N N . CYS B 1 555 ? 6.754 30.562 -7.688 1 90.25 555 CYS B N 1
ATOM 11196 C CA . CYS B 1 555 ? 6.98 31.844 -7.039 1 90.25 555 CYS B CA 1
ATOM 11197 C C . CYS B 1 555 ? 6.727 33 -8.008 1 90.25 555 CYS B C 1
ATOM 11199 O O . CYS B 1 555 ? 7.383 34.031 -7.926 1 90.25 555 CYS B O 1
ATOM 11201 N N . THR B 1 556 ? 5.848 32.719 -8.945 1 88.31 556 THR B N 1
ATOM 11202 C CA . THR B 1 556 ? 5.512 33.75 -9.922 1 88.31 556 THR B CA 1
ATOM 11203 C C . THR B 1 556 ? 4.137 34.344 -9.625 1 88.31 556 THR B C 1
ATOM 11205 O O . THR B 1 556 ? 3.51 34 -8.625 1 88.31 556 THR B O 1
ATOM 11208 N N . GLN B 1 557 ? 3.76 35.344 -10.375 1 84.56 557 GLN B N 1
ATOM 11209 C CA . GLN B 1 557 ? 2.404 35.875 -10.383 1 84.56 557 GLN B CA 1
ATOM 11210 C C . GLN B 1 557 ? 1.738 35.688 -11.734 1 84.56 557 GLN B C 1
ATOM 11212 O O . GLN B 1 557 ? 0.87 36.469 -12.133 1 84.56 557 GLN B O 1
ATOM 11217 N N . ASN B 1 558 ? 2.174 34.656 -12.367 1 85.12 558 ASN B N 1
ATOM 11218 C CA . ASN B 1 558 ? 1.755 34.406 -13.742 1 85.12 558 ASN B CA 1
ATOM 11219 C C . ASN B 1 558 ? 0.417 33.688 -13.797 1 85.12 558 ASN B C 1
ATOM 11221 O O . ASN B 1 558 ? 0.243 32.656 -13.156 1 85.12 558 ASN B O 1
ATOM 11225 N N . LYS B 1 559 ? -0.421 34.188 -14.602 1 87.88 559 LYS B N 1
ATOM 11226 C CA . LYS B 1 559 ? -1.757 33.625 -14.742 1 87.88 559 LYS B CA 1
ATOM 11227 C C . LYS B 1 559 ? -1.728 32.344 -15.586 1 87.88 559 LYS B C 1
ATOM 11229 O O . LYS B 1 559 ? -2.51 31.422 -15.359 1 87.88 559 LYS B O 1
ATOM 11234 N N . ILE B 1 560 ? -0.862 32.25 -16.438 1 86 560 ILE B N 1
ATOM 11235 C CA . ILE B 1 560 ? -0.802 31.109 -17.359 1 86 560 ILE B CA 1
ATOM 11236 C C . ILE B 1 560 ? -0.396 29.844 -16.609 1 86 560 ILE B C 1
ATOM 11238 O O . ILE B 1 560 ? -1.004 28.797 -16.781 1 86 560 ILE B O 1
ATOM 11242 N N . ILE B 1 561 ? 0.556 30.047 -15.812 1 88.31 561 ILE B N 1
ATOM 11243 C CA . ILE B 1 561 ? 1.027 28.906 -15.039 1 88.31 561 ILE B CA 1
ATOM 11244 C C . ILE B 1 561 ? -0.055 28.469 -14.055 1 88.31 561 ILE B C 1
ATOM 11246 O O . ILE B 1 561 ? -0.236 27.266 -13.82 1 88.31 561 ILE B O 1
ATOM 11250 N N . SER B 1 562 ? -0.715 29.438 -13.516 1 90.94 562 SER B N 1
ATOM 11251 C CA . SER B 1 562 ? -1.743 29.156 -12.516 1 90.94 562 SER B CA 1
ATOM 11252 C C . SER B 1 562 ? -2.865 28.312 -13.094 1 90.94 562 SER B C 1
ATOM 11254 O O . SER B 1 562 ? -3.486 27.516 -12.375 1 90.94 562 SER B O 1
ATOM 11256 N N . LYS B 1 563 ? -3.117 28.391 -14.375 1 91.81 563 LYS B N 1
ATOM 11257 C CA . LYS B 1 563 ? -4.195 27.641 -15.023 1 91.81 563 LYS B CA 1
ATOM 11258 C C . LYS B 1 563 ? -3.85 26.172 -15.164 1 91.81 563 LYS B C 1
ATOM 11260 O O . LYS B 1 563 ? -4.73 25.344 -15.391 1 91.81 563 LYS B O 1
ATOM 11265 N N . LYS B 1 564 ? -2.648 25.875 -14.922 1 92.62 564 LYS B N 1
ATOM 11266 C CA . LYS B 1 564 ? -2.207 24.5 -15.102 1 92.62 564 LYS B CA 1
ATOM 11267 C C . LYS B 1 564 ? -2.15 23.75 -13.766 1 92.62 564 LYS B C 1
ATOM 11269 O O . LYS B 1 564 ? -1.738 22.594 -13.711 1 92.62 564 LYS B O 1
ATOM 11274 N N . TYR B 1 565 ? -2.584 24.344 -12.695 1 95.12 565 TYR B N 1
ATOM 11275 C CA . TYR B 1 565 ? -2.443 23.766 -11.367 1 95.12 565 TYR B CA 1
ATOM 11276 C C . TYR B 1 565 ? -3.252 22.469 -11.25 1 95.12 565 TYR B C 1
ATOM 11278 O O . TYR B 1 565 ? -2.773 21.484 -10.695 1 95.12 565 TYR B O 1
ATOM 11286 N N . ALA B 1 566 ? -4.477 22.531 -11.797 1 93 566 ALA B N 1
ATOM 11287 C CA . ALA B 1 566 ? -5.316 21.344 -11.758 1 93 566 ALA B CA 1
ATOM 11288 C C . ALA B 1 566 ? -4.645 20.172 -12.484 1 93 566 ALA B C 1
ATOM 11290 O O . ALA B 1 566 ? -4.68 19.031 -12 1 93 566 ALA B O 1
ATOM 11291 N N . ASP B 1 567 ? -3.959 20.469 -13.492 1 91.38 567 ASP B N 1
ATOM 11292 C CA . ASP B 1 567 ? -3.27 19.453 -14.281 1 91.38 567 ASP B CA 1
ATOM 11293 C C . ASP B 1 567 ? -2.053 18.906 -13.531 1 91.38 567 ASP B C 1
ATOM 11295 O O . ASP B 1 567 ? -1.785 17.703 -13.555 1 91.38 567 ASP B O 1
ATOM 11299 N N . PHE B 1 568 ? -1.311 19.828 -12.992 1 93.44 568 PHE B N 1
ATOM 11300 C CA . PHE B 1 568 ? -0.148 19.422 -12.219 1 93.44 568 PHE B CA 1
ATOM 11301 C C . PHE B 1 568 ? -0.547 18.438 -11.125 1 93.44 568 PHE B C 1
ATOM 11303 O O . PHE B 1 568 ? 0.125 17.422 -10.914 1 93.44 568 PHE B O 1
ATOM 11310 N N . LEU B 1 569 ? -1.646 18.75 -10.461 1 91.62 569 LEU B N 1
ATOM 11311 C CA . LEU B 1 569 ? -2.107 17.906 -9.359 1 91.62 569 LEU B CA 1
ATOM 11312 C C . LEU B 1 569 ? -2.541 16.531 -9.867 1 91.62 569 LEU B C 1
ATOM 11314 O O . LEU B 1 569 ? -2.156 15.508 -9.305 1 91.62 569 LEU B O 1
ATOM 11318 N N . ILE B 1 570 ? -3.234 16.469 -10.914 1 85 570 ILE B N 1
ATOM 11319 C CA . ILE B 1 570 ? -3.748 15.219 -11.461 1 85 570 ILE B CA 1
ATOM 11320 C C . ILE B 1 570 ? -2.588 14.352 -11.938 1 85 570 ILE B C 1
ATOM 11322 O O . ILE B 1 570 ? -2.656 13.117 -11.867 1 85 570 ILE B O 1
ATOM 11326 N N . GLN B 1 571 ? -1.546 15.016 -12.367 1 85.5 571 GLN B N 1
ATOM 11327 C CA . GLN B 1 571 ? -0.392 14.281 -12.867 1 85.5 571 GLN B CA 1
ATOM 11328 C C . GLN B 1 571 ? 0.474 13.758 -11.727 1 85.5 571 GLN B C 1
ATOM 11330 O O . GLN B 1 571 ? 1.322 12.891 -11.922 1 85.5 571 GLN B O 1
ATOM 11335 N N . GLY B 1 572 ? 0.28 14.383 -10.516 1 84.5 572 GLY B N 1
ATOM 11336 C CA . GLY B 1 572 ? 0.954 13.781 -9.367 1 84.5 572 GLY B CA 1
ATOM 11337 C C . GLY B 1 572 ? 1.853 14.758 -8.633 1 84.5 572 GLY B C 1
ATOM 11338 O O . GLY B 1 572 ? 2.574 14.367 -7.711 1 84.5 572 GLY B O 1
ATOM 11339 N N . PHE B 1 573 ? 1.833 15.984 -9.008 1 92.38 573 PHE B N 1
ATOM 11340 C CA . PHE B 1 573 ? 2.66 16.969 -8.336 1 92.38 573 PHE B CA 1
ATOM 11341 C C . PHE B 1 573 ? 1.953 17.516 -7.094 1 92.38 573 PHE B C 1
ATOM 11343 O O . PHE B 1 573 ? 0.737 17.719 -7.105 1 92.38 573 PHE B O 1
ATOM 11350 N N . HIS B 1 574 ? 2.693 17.656 -5.992 1 94.62 574 HIS B N 1
ATOM 11351 C CA . HIS B 1 574 ? 2.283 18.641 -5 1 94.62 574 HIS B CA 1
ATOM 11352 C C . HIS B 1 574 ? 2.553 20.062 -5.492 1 94.62 574 HIS B C 1
ATOM 11354 O O . HIS B 1 574 ? 3.375 20.266 -6.387 1 94.62 574 HIS B O 1
ATOM 11360 N N . ILE B 1 575 ? 1.868 21.016 -4.98 1 96.38 575 ILE B N 1
ATOM 11361 C CA . ILE B 1 575 ? 2.084 22.406 -5.398 1 96.38 575 ILE B CA 1
ATOM 11362 C C . ILE B 1 575 ? 2.305 23.281 -4.172 1 96.38 575 ILE B C 1
ATOM 11364 O O . ILE B 1 575 ? 1.526 23.234 -3.217 1 96.38 575 ILE B O 1
ATOM 11368 N N . VAL B 1 576 ? 3.338 23.953 -4.086 1 95.44 576 VAL B N 1
ATOM 11369 C CA . VAL B 1 576 ? 3.627 25.031 -3.135 1 95.44 576 VAL B CA 1
ATOM 11370 C C . VAL B 1 576 ? 3.775 26.344 -3.875 1 95.44 576 VAL B C 1
ATOM 11372 O O . VAL B 1 576 ? 4.594 26.469 -4.793 1 95.44 576 VAL B O 1
ATOM 11375 N N . THR B 1 577 ? 2.99 27.375 -3.486 1 94.62 577 THR B N 1
ATOM 11376 C CA . THR B 1 577 ? 3.012 28.547 -4.367 1 94.62 577 THR B CA 1
ATOM 11377 C C . THR B 1 577 ? 2.832 29.828 -3.57 1 94.62 577 THR B C 1
ATOM 11379 O O . THR B 1 577 ? 2.15 29.844 -2.543 1 94.62 577 THR B O 1
ATOM 11382 N N . SER B 1 578 ? 3.424 30.922 -4.039 1 91.06 578 SER B N 1
ATOM 11383 C CA . SER B 1 578 ? 3.166 32.281 -3.582 1 91.06 578 SER B CA 1
ATOM 11384 C C . SER B 1 578 ? 2.279 33.031 -4.566 1 91.06 578 SER B C 1
ATOM 11386 O O . SER B 1 578 ? 1.924 34.188 -4.332 1 91.06 578 SER B O 1
ATOM 11388 N N . ASN B 1 579 ? 1.972 32.312 -5.656 1 91.44 579 ASN B N 1
ATOM 11389 C CA . ASN B 1 579 ? 1.081 32.875 -6.664 1 91.44 579 ASN B CA 1
ATOM 11390 C C . ASN B 1 579 ? -0.364 32.938 -6.176 1 91.44 579 ASN B C 1
ATOM 11392 O O . ASN B 1 579 ? -0.96 31.875 -5.898 1 91.44 579 ASN B O 1
ATOM 11396 N N . LYS B 1 580 ? -0.96 34.094 -6.125 1 92.31 580 LYS B N 1
ATOM 11397 C CA . LYS B 1 580 ? -2.303 34.25 -5.578 1 92.31 580 LYS B CA 1
ATOM 11398 C C . LYS B 1 580 ? -3.367 33.938 -6.625 1 92.31 580 LYS B C 1
ATOM 11400 O O . LYS B 1 580 ? -4.535 33.75 -6.289 1 92.31 580 LYS B O 1
ATOM 11405 N N . GLN B 1 581 ? -3.008 33.844 -7.832 1 92.25 581 GLN B N 1
ATOM 11406 C CA . GLN B 1 581 ? -3.947 33.781 -8.945 1 92.25 581 GLN B CA 1
ATOM 11407 C C . GLN B 1 581 ? -4.883 32.594 -8.82 1 92.25 581 GLN B C 1
ATOM 11409 O O . GLN B 1 581 ? -6.09 32.719 -9.055 1 92.25 581 GLN B O 1
ATOM 11414 N N . PRO B 1 582 ? -4.348 31.516 -8.438 1 93.56 582 PRO B N 1
ATOM 11415 C CA . PRO B 1 582 ? -5.246 30.359 -8.352 1 93.56 582 PRO B CA 1
ATOM 11416 C C . PRO B 1 582 ? -6.344 30.547 -7.309 1 93.56 582 PRO B C 1
ATOM 11418 O O . PRO B 1 582 ? -7.434 29.984 -7.445 1 93.56 582 PRO B O 1
ATOM 11421 N N . ASN B 1 583 ? -6.094 31.297 -6.297 1 94.62 583 ASN B N 1
ATOM 11422 C CA . ASN B 1 583 ? -7.039 31.453 -5.191 1 94.62 583 ASN B CA 1
ATOM 11423 C C . ASN B 1 583 ? -7.969 32.625 -5.402 1 94.62 583 ASN B C 1
ATOM 11425 O O . ASN B 1 583 ? -9.023 32.719 -4.77 1 94.62 583 ASN B O 1
ATOM 11429 N N . ILE B 1 584 ? -7.598 33.562 -6.293 1 94.5 584 ILE B N 1
ATOM 11430 C CA . ILE B 1 584 ? -8.406 34.781 -6.484 1 94.5 584 ILE B CA 1
ATOM 11431 C C . ILE B 1 584 ? -9.156 34.688 -7.812 1 94.5 584 ILE B C 1
ATOM 11433 O O . ILE B 1 584 ? -9.977 35.562 -8.133 1 94.5 584 ILE B O 1
ATOM 11437 N N . SER B 1 585 ? -8.844 33.656 -8.578 1 92.94 585 SER B N 1
ATOM 11438 C CA . SER B 1 585 ? -9.578 33.438 -9.828 1 92.94 585 SER B CA 1
ATOM 11439 C C . SER B 1 585 ? -11.031 33.062 -9.562 1 92.94 585 SER B C 1
ATOM 11441 O O . SER B 1 585 ? -11.539 33.281 -8.461 1 92.94 585 SER B O 1
ATOM 11443 N N . SER B 1 586 ? -11.719 32.531 -10.578 1 94.31 586 SER B N 1
ATOM 11444 C CA . SER B 1 586 ? -13.133 32.188 -10.438 1 94.31 586 SER B CA 1
ATOM 11445 C C . SER B 1 586 ? -13.344 31.141 -9.344 1 94.31 586 SER B C 1
ATOM 11447 O O . SER B 1 586 ? -12.469 30.312 -9.086 1 94.31 586 SER B O 1
ATOM 11449 N N . ILE B 1 587 ? -14.445 31.266 -8.656 1 95.25 587 ILE B N 1
ATOM 11450 C CA . ILE B 1 587 ? -14.781 30.344 -7.582 1 95.25 587 ILE B CA 1
ATOM 11451 C C . ILE B 1 587 ? -14.789 28.906 -8.109 1 95.25 587 ILE B C 1
ATOM 11453 O O . ILE B 1 587 ? -14.43 27.969 -7.398 1 95.25 587 ILE B O 1
ATOM 11457 N N . ASP B 1 588 ? -15.164 28.734 -9.352 1 93.88 588 ASP B N 1
ATOM 11458 C CA . ASP B 1 588 ? -15.18 27.406 -9.961 1 93.88 588 ASP B CA 1
ATOM 11459 C C . ASP B 1 588 ? -13.766 26.828 -10.039 1 93.88 588 ASP B C 1
ATOM 11461 O O . ASP B 1 588 ? -13.562 25.641 -9.758 1 93.88 588 ASP B O 1
ATOM 11465 N N . TYR B 1 589 ? -12.891 27.641 -10.469 1 94.25 589 TYR B N 1
ATOM 11466 C CA . TYR B 1 589 ? -11.516 27.172 -10.555 1 94.25 589 TYR B CA 1
ATOM 11467 C C . TYR B 1 589 ? -10.938 26.906 -9.172 1 94.25 589 TYR B C 1
ATOM 11469 O O . TYR B 1 589 ? -10.172 25.953 -8.977 1 94.25 589 TYR B O 1
ATOM 11477 N N . TYR B 1 590 ? -11.297 27.828 -8.281 1 95.25 590 TYR B N 1
ATOM 11478 C CA . TYR B 1 590 ? -10.898 27.656 -6.887 1 95.25 590 TYR B CA 1
ATOM 11479 C C . TYR B 1 590 ? -11.328 26.281 -6.371 1 95.25 590 TYR B C 1
ATOM 11481 O O . TYR B 1 590 ? -10.523 25.547 -5.793 1 95.25 590 TYR B O 1
ATOM 11489 N N . LYS B 1 591 ? -12.531 25.906 -6.598 1 93.19 591 LYS B N 1
ATOM 11490 C CA . LYS B 1 591 ? -13.07 24.625 -6.152 1 93.19 591 LYS B CA 1
ATOM 11491 C C . LYS B 1 591 ? -12.469 23.469 -6.941 1 93.19 591 LYS B C 1
ATOM 11493 O O . LYS B 1 591 ? -12.219 22.391 -6.387 1 93.19 591 LYS B O 1
ATOM 11498 N N . LYS B 1 592 ? -12.219 23.688 -8.188 1 93.44 592 LYS B N 1
ATOM 11499 C CA . LYS B 1 592 ? -11.648 22.656 -9.047 1 93.44 592 LYS B CA 1
ATOM 11500 C C . LYS B 1 592 ? -10.281 22.203 -8.531 1 93.44 592 LYS B C 1
ATOM 11502 O O . LYS B 1 592 ? -9.992 21 -8.484 1 93.44 592 LYS B O 1
ATOM 11507 N N . ILE B 1 593 ? -9.43 23.125 -8.195 1 94.38 593 ILE B N 1
ATOM 11508 C CA . ILE B 1 593 ? -8.086 22.812 -7.715 1 94.38 593 ILE B CA 1
ATOM 11509 C C . ILE B 1 593 ? -8.18 21.969 -6.445 1 94.38 593 ILE B C 1
ATOM 11511 O O . ILE B 1 593 ? -7.449 21 -6.285 1 94.38 593 ILE B O 1
ATOM 11515 N N . ARG B 1 594 ? -9.047 22.328 -5.582 1 90.56 594 ARG B N 1
ATOM 11516 C CA . ARG B 1 594 ? -9.203 21.594 -4.324 1 90.56 594 ARG B CA 1
ATOM 11517 C C . ARG B 1 594 ? -9.75 20.188 -4.57 1 90.56 594 ARG B C 1
ATOM 11519 O O . ARG B 1 594 ? -9.297 19.219 -3.953 1 90.56 594 ARG B O 1
ATOM 11526 N N . ASN B 1 595 ? -10.672 20.109 -5.457 1 86.69 595 ASN B N 1
ATOM 11527 C CA . ASN B 1 595 ? -11.211 18.797 -5.812 1 86.69 595 ASN B CA 1
ATOM 11528 C C . ASN B 1 595 ? -10.133 17.906 -6.41 1 86.69 595 ASN B C 1
ATOM 11530 O O . ASN B 1 595 ? -10.086 16.703 -6.113 1 86.69 595 ASN B O 1
ATOM 11534 N N . MET B 1 596 ? -9.312 18.484 -7.242 1 87.5 596 MET B N 1
ATOM 11535 C CA . MET B 1 596 ? -8.242 17.703 -7.852 1 87.5 596 MET B CA 1
ATOM 11536 C C . MET B 1 596 ? -7.219 17.266 -6.809 1 87.5 596 MET B C 1
ATOM 11538 O O . MET B 1 596 ? -6.629 16.188 -6.918 1 87.5 596 MET B O 1
ATOM 11542 N N . SER B 1 597 ? -6.973 18.141 -5.855 1 88.62 597 SER B N 1
ATOM 11543 C CA . SER B 1 597 ? -6.062 17.797 -4.766 1 88.62 597 SER B CA 1
ATOM 11544 C C . SER B 1 597 ? -6.559 16.578 -3.996 1 88.62 597 SER B C 1
ATOM 11546 O O . SER B 1 597 ? -5.773 15.695 -3.65 1 88.62 597 SER B O 1
ATOM 11548 N N . ILE B 1 598 ? -7.816 16.547 -3.781 1 75.75 598 ILE B N 1
ATOM 11549 C CA . ILE B 1 598 ? -8.422 15.445 -3.041 1 75.75 598 ILE B CA 1
ATOM 11550 C C . ILE B 1 598 ? -8.375 14.172 -3.881 1 75.75 598 ILE B C 1
ATOM 11552 O O . ILE B 1 598 ? -7.949 13.125 -3.398 1 75.75 598 ILE B O 1
ATOM 11556 N N . ILE B 1 599 ? -8.719 14.336 -5.145 1 69.38 599 ILE B N 1
ATOM 11557 C CA . ILE B 1 599 ? -8.805 13.195 -6.047 1 69.38 599 ILE B CA 1
ATOM 11558 C C . ILE B 1 599 ? -7.414 12.602 -6.254 1 69.38 599 ILE B C 1
ATOM 11560 O O . ILE B 1 599 ? -7.254 11.375 -6.277 1 69.38 599 ILE B O 1
ATOM 11564 N N . SER B 1 600 ? -6.41 13.445 -6.375 1 75.31 600 SER B N 1
ATOM 11565 C CA . SER B 1 600 ? -5.051 13 -6.664 1 75.31 600 SER B CA 1
ATOM 11566 C C . SER B 1 600 ? -4.293 12.68 -5.379 1 75.31 600 SER B C 1
ATOM 11568 O O . SER B 1 600 ? -3.211 12.086 -5.422 1 75.31 600 SER B O 1
ATOM 11570 N N . ASN B 1 601 ? -4.859 13.07 -4.203 1 75.25 601 ASN B N 1
ATOM 11571 C CA . ASN B 1 601 ? -4.203 12.945 -2.906 1 75.25 601 ASN B CA 1
ATOM 11572 C C . ASN B 1 601 ? -2.873 13.688 -2.875 1 75.25 601 ASN B C 1
ATOM 11574 O O . ASN B 1 601 ? -1.857 13.133 -2.447 1 75.25 601 ASN B O 1
ATOM 11578 N N . LYS B 1 602 ? -2.826 14.641 -3.57 1 85.75 602 LYS B N 1
ATOM 11579 C CA . LYS B 1 602 ? -1.684 15.555 -3.543 1 85.75 602 LYS B CA 1
ATOM 11580 C C . LYS B 1 602 ? -2.037 16.859 -2.836 1 85.75 602 LYS B C 1
ATOM 11582 O O . LYS B 1 602 ? -3.197 17.266 -2.828 1 85.75 602 LYS B O 1
ATOM 11587 N N . LYS B 1 603 ? -1.07 17.438 -2.238 1 91 603 LYS B N 1
ATOM 11588 C CA . LYS B 1 603 ? -1.323 18.609 -1.404 1 91 603 LYS B CA 1
ATOM 11589 C C . LYS B 1 603 ? -1.152 19.906 -2.201 1 91 603 LYS B C 1
ATOM 11591 O O . LYS B 1 603 ? -0.279 20 -3.066 1 91 603 LYS B O 1
ATOM 11596 N N . PHE B 1 604 ? -2.006 20.859 -2.049 1 95 604 PHE B N 1
ATOM 11597 C CA . PHE B 1 604 ? -1.942 22.234 -2.529 1 95 604 PHE B CA 1
ATOM 11598 C C . PHE B 1 604 ? -1.721 23.203 -1.374 1 95 604 PHE B C 1
ATOM 11600 O O . PHE B 1 604 ? -2.637 23.469 -0.592 1 95 604 PHE B O 1
ATOM 11607 N N . LEU B 1 605 ? -0.457 23.703 -1.188 1 95 605 LEU B N 1
ATOM 11608 C CA . LEU B 1 605 ? -0.074 24.531 -0.052 1 95 605 LEU B CA 1
ATOM 11609 C C . LEU B 1 605 ? 0.235 25.969 -0.499 1 95 605 LEU B C 1
ATOM 11611 O O . LEU B 1 605 ? 0.978 26.172 -1.462 1 95 605 LEU B O 1
ATOM 11615 N N . TYR B 1 606 ? -0.335 26.922 0.138 1 95.06 606 TYR B N 1
ATOM 11616 C CA . TYR B 1 606 ? -0.237 28.297 -0.334 1 95.06 606 TYR B CA 1
ATOM 11617 C C . TYR B 1 606 ? -0.166 29.266 0.836 1 95.06 606 TYR B C 1
ATOM 11619 O O . TYR B 1 606 ? -0.77 30.344 0.795 1 95.06 606 TYR B O 1
ATOM 11627 N N . ASN B 1 607 ? 0.456 28.953 1.918 1 90.56 607 ASN B N 1
ATOM 11628 C CA . ASN B 1 607 ? 0.686 29.906 2.996 1 90.56 607 ASN B CA 1
ATOM 11629 C C . ASN B 1 607 ? 1.475 31.125 2.514 1 90.56 607 ASN B C 1
ATOM 11631 O O . ASN B 1 607 ? 1.321 32.219 3.049 1 90.56 607 ASN B O 1
ATOM 11635 N N . ALA B 1 608 ? 2.197 30.906 1.475 1 89.56 608 ALA B N 1
ATOM 11636 C CA . ALA B 1 608 ? 3.07 31.953 0.946 1 89.56 608 ALA B CA 1
ATOM 11637 C C . ALA B 1 608 ? 2.264 33.031 0.202 1 89.56 608 ALA B C 1
ATOM 11639 O O . ALA B 1 608 ? 2.809 34.062 -0.203 1 89.56 608 ALA B O 1
ATOM 11640 N N . ASN B 1 609 ? 0.994 32.812 0.029 1 90.69 609 ASN B N 1
ATOM 11641 C CA . ASN B 1 609 ? 0.147 33.844 -0.538 1 90.69 609 ASN B CA 1
ATOM 11642 C C . ASN B 1 609 ? 0.085 35.094 0.37 1 90.69 609 ASN B C 1
ATOM 11644 O O . ASN B 1 609 ? -0.208 36.188 -0.091 1 90.69 609 ASN B O 1
ATOM 11648 N N . PHE B 1 610 ? 0.294 34.812 1.628 1 87.75 610 PHE B N 1
ATOM 11649 C CA . PHE B 1 610 ? 0.306 35.906 2.604 1 87.75 610 PHE B CA 1
ATOM 11650 C C . PHE B 1 610 ? 1.73 36.219 3.045 1 87.75 610 PHE B C 1
ATOM 11652 O O . PHE B 1 610 ? 2.553 35.312 3.201 1 87.75 610 PHE B O 1
ATOM 11659 N N . ASN B 1 611 ? 2.008 37.375 3.076 1 79.69 611 ASN B N 1
ATOM 11660 C CA . ASN B 1 611 ? 3.326 37.781 3.547 1 79.69 611 ASN B CA 1
ATOM 11661 C C . ASN B 1 611 ? 3.391 37.812 5.07 1 79.69 611 ASN B C 1
ATOM 11663 O O . ASN B 1 611 ? 3.564 38.875 5.664 1 79.69 611 ASN B O 1
ATOM 11667 N N . THR B 1 612 ? 3.174 36.688 5.707 1 80 612 THR B N 1
ATOM 11668 C CA . THR B 1 612 ? 3.205 36.562 7.16 1 80 612 THR B CA 1
ATOM 11669 C C . THR B 1 612 ? 4.254 35.531 7.598 1 80 612 THR B C 1
ATOM 11671 O O . THR B 1 612 ? 4.711 34.719 6.793 1 80 612 THR B O 1
ATOM 11674 N N . GLN B 1 613 ? 4.676 35.625 8.781 1 76.69 613 GLN B N 1
ATOM 11675 C CA . GLN B 1 613 ? 5.668 34.719 9.336 1 76.69 613 GLN B CA 1
ATOM 11676 C C . GLN B 1 613 ? 5 33.469 9.938 1 76.69 613 GLN B C 1
ATOM 11678 O O . GLN B 1 613 ? 5.676 32.594 10.477 1 76.69 613 GLN B O 1
ATOM 11683 N N . PHE B 1 614 ? 3.764 33.438 9.953 1 78.88 614 PHE B N 1
ATOM 11684 C CA . PHE B 1 614 ? 3.057 32.281 10.508 1 78.88 614 PHE B CA 1
ATOM 11685 C C . PHE B 1 614 ? 2.133 31.656 9.469 1 78.88 614 PHE B C 1
ATOM 11687 O O . PHE B 1 614 ? 1.743 32.312 8.5 1 78.88 614 PHE B O 1
ATOM 11694 N N . PRO B 1 615 ? 1.817 30.375 9.68 1 84.12 615 PRO B N 1
ATOM 11695 C CA . PRO B 1 615 ? 0.919 29.703 8.734 1 84.12 615 PRO B CA 1
ATOM 11696 C C . PRO B 1 615 ? -0.538 30.125 8.906 1 84.12 615 PRO B C 1
ATOM 11698 O O . PRO B 1 615 ? -1.307 29.453 9.586 1 84.12 615 PRO B O 1
ATOM 11701 N N . ILE B 1 616 ? -0.926 31.094 8.242 1 86.81 616 ILE B N 1
ATOM 11702 C CA . ILE B 1 616 ? -2.225 31.719 8.43 1 86.81 616 ILE B CA 1
ATOM 11703 C C . ILE B 1 616 ? -3.336 30.766 8.008 1 86.81 616 ILE B C 1
ATOM 11705 O O . ILE B 1 616 ? -4.414 30.75 8.602 1 86.81 616 ILE B O 1
ATOM 11709 N N . ILE B 1 617 ? -3.068 29.953 7 1 87 617 ILE B N 1
ATOM 11710 C CA . ILE B 1 617 ? -4.109 29.078 6.477 1 87 617 ILE B CA 1
ATOM 11711 C C . ILE B 1 617 ? -4.512 28.062 7.543 1 87 617 ILE B C 1
ATOM 11713 O O . ILE B 1 617 ? -5.703 27.812 7.746 1 87 617 ILE B O 1
ATOM 11717 N N . GLU B 1 618 ? -3.564 27.469 8.18 1 84.88 618 GLU B N 1
ATOM 11718 C CA . GLU B 1 618 ? -3.857 26.516 9.242 1 84.88 618 GLU B CA 1
ATOM 11719 C C . GLU B 1 618 ? -4.637 27.172 10.375 1 84.88 618 GLU B C 1
ATOM 11721 O O . GLU B 1 618 ? -5.512 26.562 10.977 1 84.88 618 GLU B O 1
ATOM 11726 N N . ASN B 1 619 ? -4.301 28.359 10.703 1 84.62 619 ASN B N 1
ATOM 11727 C CA . ASN B 1 619 ? -4.992 29.094 11.758 1 84.62 619 ASN B CA 1
ATOM 11728 C C . ASN B 1 619 ? -6.438 29.391 11.367 1 84.62 619 ASN B C 1
ATOM 11730 O O . ASN B 1 619 ? -7.34 29.297 12.203 1 84.62 619 ASN B O 1
ATOM 11734 N N . ILE B 1 620 ? -6.582 29.781 10.133 1 85.25 620 ILE B N 1
ATOM 11735 C CA . ILE B 1 620 ? -7.93 30.062 9.648 1 85.25 620 ILE B CA 1
ATOM 11736 C C . ILE B 1 620 ? -8.781 28.797 9.695 1 85.25 620 ILE B C 1
ATOM 11738 O O . ILE B 1 620 ? -9.938 28.828 10.125 1 85.25 620 ILE B O 1
ATOM 11742 N N . LYS B 1 621 ? -8.18 27.734 9.25 1 80.5 621 LYS B N 1
ATOM 11743 C CA . LYS B 1 621 ? -8.906 26.469 9.258 1 80.5 621 LYS B CA 1
ATOM 11744 C C . LYS B 1 621 ? -9.289 26.078 10.688 1 80.5 621 LYS B C 1
ATOM 11746 O O . LYS B 1 621 ? -10.383 25.562 10.914 1 80.5 621 LYS B O 1
ATOM 11751 N N . SER B 1 622 ? -8.414 26.172 11.539 1 77.25 622 SER B N 1
ATOM 11752 C CA . SER B 1 622 ? -8.68 25.875 12.945 1 77.25 622 SER B CA 1
ATOM 11753 C C . SER B 1 622 ? -9.82 26.719 13.484 1 77.25 622 SER B C 1
ATOM 11755 O O . SER B 1 622 ? -10.672 26.234 14.227 1 77.25 622 SER B O 1
ATOM 11757 N N . PHE B 1 623 ? -9.812 28 13.094 1 75.69 623 PHE B N 1
ATOM 11758 C CA . PHE B 1 623 ? -10.859 28.922 13.508 1 75.69 623 PHE B CA 1
ATOM 11759 C C . PHE B 1 623 ? -12.211 28.484 12.969 1 75.69 623 PHE B C 1
ATOM 11761 O O . PHE B 1 623 ? -13.219 28.516 13.68 1 75.69 623 PHE B O 1
ATOM 11768 N N . LEU B 1 624 ? -12.188 28.094 11.742 1 73.31 624 LEU B N 1
ATOM 11769 C CA . LEU B 1 624 ? -13.43 27.641 11.117 1 73.31 624 LEU B CA 1
ATOM 11770 C C . LEU B 1 624 ? -14.016 26.453 11.867 1 73.31 624 LEU B C 1
ATOM 11772 O O . LEU B 1 624 ? -15.234 26.359 12.039 1 73.31 624 LEU B O 1
ATOM 11776 N N . ASN B 1 625 ? -13.117 25.641 12.211 1 69.44 625 ASN B N 1
ATOM 11777 C CA . ASN B 1 625 ? -13.562 24.453 12.93 1 69.44 625 ASN B CA 1
ATOM 11778 C C . ASN B 1 625 ? -14.18 24.812 14.273 1 69.44 625 ASN B C 1
ATOM 11780 O O . ASN B 1 625 ? -15.031 24.078 14.789 1 69.44 625 ASN B O 1
ATOM 11784 N N . LEU B 1 626 ? -13.695 25.922 14.82 1 64.94 626 LEU B N 1
ATOM 11785 C CA . LEU B 1 626 ? -14.156 26.375 16.125 1 64.94 626 LEU B CA 1
ATOM 11786 C C . LEU B 1 626 ? -15.5 27.094 16.016 1 64.94 626 LEU B C 1
ATOM 11788 O O . LEU B 1 626 ? -16.266 27.125 16.969 1 64.94 626 LEU B O 1
ATOM 11792 N N . SER B 1 627 ? -15.656 27.656 14.859 1 65.75 627 SER B N 1
ATOM 11793 C CA . SER B 1 627 ? -16.828 28.531 14.703 1 65.75 627 SER B CA 1
ATOM 11794 C C . SER B 1 627 ? -18.078 27.719 14.445 1 65.75 627 SER B C 1
ATOM 11796 O O . SER B 1 627 ? -18.031 26.672 13.789 1 65.75 627 SER B O 1
ATOM 11798 N N . GLU B 1 628 ? -18.922 28 15.461 1 59.69 628 GLU B N 1
ATOM 11799 C CA . GLU B 1 628 ? -20.266 27.438 15.289 1 59.69 628 GLU B CA 1
ATOM 11800 C C . GLU B 1 628 ? -21.047 28.219 14.227 1 59.69 628 GLU B C 1
ATOM 11802 O O . GLU B 1 628 ? -21.094 29.438 14.266 1 59.69 628 GLU B O 1
ATOM 11807 N N . ASN B 1 629 ? -21.578 27.703 13.32 1 61.78 629 ASN B N 1
ATOM 11808 C CA . ASN B 1 629 ? -22.469 28.328 12.336 1 61.78 629 ASN B CA 1
ATOM 11809 C C . ASN B 1 629 ? -21.812 29.547 11.688 1 61.78 629 ASN B C 1
ATOM 11811 O O . ASN B 1 629 ? -20.766 30.016 12.156 1 61.78 629 ASN B O 1
ATOM 11815 N N . LYS B 1 630 ? -21.812 30 10.766 1 60.88 630 LYS B N 1
ATOM 11816 C CA . LYS B 1 630 ? -21.266 31.094 9.977 1 60.88 630 LYS B CA 1
ATOM 11817 C C . LYS B 1 630 ? -21.406 32.438 10.719 1 60.88 630 LYS B C 1
ATOM 11819 O O . LYS B 1 630 ? -21.422 33.5 10.102 1 60.88 630 LYS B O 1
ATOM 11824 N N . ASN B 1 631 ? -21.438 32.375 12.055 1 68.94 631 ASN B N 1
ATOM 11825 C CA . ASN B 1 631 ? -21.578 33.656 12.781 1 68.94 631 ASN B CA 1
ATOM 11826 C C . ASN B 1 631 ? -20.234 34.125 13.328 1 68.94 631 ASN B C 1
ATOM 11828 O O . ASN B 1 631 ? -20.016 34.094 14.539 1 68.94 631 ASN B O 1
ATOM 11832 N N . TYR B 1 632 ? -19.359 34.469 12.57 1 78.69 632 TYR B N 1
ATOM 11833 C CA . TYR B 1 632 ? -18.047 35 12.961 1 78.69 632 TYR B CA 1
ATOM 11834 C C . TYR B 1 632 ? -17.766 36.312 12.25 1 78.69 632 TYR B C 1
ATOM 11836 O O . TYR B 1 632 ? -18.422 36.656 11.258 1 78.69 632 TYR B O 1
ATOM 11844 N N . TYR B 1 633 ? -17.016 37.156 12.93 1 87.75 633 TYR B N 1
ATOM 11845 C CA . TYR B 1 633 ? -16.562 38.438 12.414 1 87.75 633 TYR B CA 1
ATOM 11846 C C . TYR B 1 633 ? -15.047 38.469 12.281 1 87.75 633 TYR B C 1
ATOM 11848 O O . TYR B 1 633 ? -14.336 37.938 13.141 1 87.75 633 TYR B O 1
ATOM 11856 N N . PHE B 1 634 ? -14.633 38.906 11.094 1 92.19 634 PHE B N 1
ATOM 11857 C CA . PHE B 1 634 ? -13.203 39.031 10.852 1 92.19 634 PHE B CA 1
ATOM 11858 C C . PHE B 1 634 ? -12.836 40.5 10.578 1 92.19 634 PHE B C 1
ATOM 11860 O O . PHE B 1 634 ? -13.586 41.219 9.906 1 92.19 634 PHE B O 1
ATOM 11867 N N . SER B 1 635 ? -11.734 40.969 11.125 1 93.44 635 SER B N 1
ATOM 11868 C CA . SER B 1 635 ? -11.148 42.281 10.844 1 93.44 635 SER B CA 1
ATOM 11869 C C . SER B 1 635 ? -9.625 42.188 10.766 1 93.44 635 SER B C 1
ATOM 11871 O O . SER B 1 635 ? -9 41.438 11.508 1 93.44 635 SER B O 1
ATOM 11873 N N . GLY B 1 636 ? -9.086 42.906 9.797 1 93.88 636 GLY B N 1
ATOM 11874 C CA . GLY B 1 636 ? -7.637 42.844 9.727 1 93.88 636 GLY B CA 1
ATOM 11875 C C . GLY B 1 636 ? -7.047 43.844 8.742 1 93.88 636 GLY B C 1
ATOM 11876 O O . GLY B 1 636 ? -7.762 44.406 7.906 1 93.88 636 GLY B O 1
ATOM 11877 N N . VAL B 1 637 ? -5.863 44.25 8.945 1 93.69 637 VAL B N 1
ATOM 11878 C CA . VAL B 1 637 ? -5.039 44.969 7.984 1 93.69 637 VAL B CA 1
ATOM 11879 C C . VAL B 1 637 ? -4.129 44 7.238 1 93.69 637 VAL B C 1
ATOM 11881 O O . VAL B 1 637 ? -3.182 43.469 7.812 1 93.69 637 VAL B O 1
ATOM 11884 N N . LEU B 1 638 ? -4.328 43.844 6 1 90.94 638 LEU B N 1
ATOM 11885 C CA . LEU B 1 638 ? -3.791 42.688 5.277 1 90.94 638 LEU B CA 1
ATOM 11886 C C . LEU B 1 638 ? -2.705 43.125 4.301 1 90.94 638 LEU B C 1
ATOM 11888 O O . LEU B 1 638 ? -2.25 42.312 3.479 1 90.94 638 LEU B O 1
ATOM 11892 N N . SER B 1 639 ? -2.365 44.281 4.301 1 88.19 639 SER B N 1
ATOM 11893 C CA . SER B 1 639 ? -1.319 44.781 3.416 1 88.19 639 SER B CA 1
ATOM 11894 C C . SER B 1 639 ? -0.251 45.562 4.195 1 88.19 639 SER B C 1
ATOM 11896 O O . SER B 1 639 ? -0.568 46.438 4.984 1 88.19 639 SER B O 1
ATOM 11898 N N . SER B 1 640 ? 0.94 45.219 3.979 1 84.94 640 SER B N 1
ATOM 11899 C CA . SER B 1 640 ? 2.043 45.875 4.66 1 84.94 640 SER B CA 1
ATOM 11900 C C . SER B 1 640 ? 2.184 47.344 4.195 1 84.94 640 SER B C 1
ATOM 11902 O O . SER B 1 640 ? 2.568 48.188 4.977 1 84.94 640 SER B O 1
ATOM 11904 N N . ALA B 1 641 ? 1.864 47.531 2.951 1 85.25 641 ALA B N 1
ATOM 11905 C CA . ALA B 1 641 ? 1.919 48.875 2.436 1 85.25 641 ALA B CA 1
ATOM 11906 C C . ALA B 1 641 ? 0.9 49.781 3.137 1 85.25 641 ALA B C 1
ATOM 11908 O O . ALA B 1 641 ? 1.18 50.938 3.42 1 85.25 641 ALA B O 1
ATOM 11909 N N . ILE B 1 642 ? -0.189 49.219 3.414 1 88.44 642 ILE B N 1
ATOM 11910 C CA . ILE B 1 642 ? -1.25 49.969 4.078 1 88.44 642 ILE B CA 1
ATOM 11911 C C . ILE B 1 642 ? -0.824 50.312 5.5 1 88.44 642 ILE B C 1
ATOM 11913 O O . ILE B 1 642 ? -1.001 51.438 5.949 1 88.44 642 ILE B O 1
ATOM 11917 N N . SER B 1 643 ? -0.295 49.375 6.156 1 89.81 643 SER B N 1
ATOM 11918 C CA . SER B 1 643 ? 0.165 49.625 7.516 1 89.81 643 SER B CA 1
ATOM 11919 C C . SER B 1 643 ? 1.276 50.688 7.527 1 89.81 643 SER B C 1
ATOM 11921 O O . SER B 1 643 ? 1.348 51.5 8.438 1 89.81 643 SER B O 1
ATOM 11923 N N . PHE B 1 644 ? 2.102 50.625 6.52 1 89 644 PHE B N 1
ATOM 11924 C CA . PHE B 1 644 ? 3.174 51.625 6.383 1 89 644 PHE B CA 1
ATOM 11925 C C . PHE B 1 644 ? 2.605 53.031 6.203 1 89 644 PHE B C 1
ATOM 11927 O O . PHE B 1 644 ? 3.076 53.969 6.832 1 89 644 PHE B O 1
ATOM 11934 N N . ILE B 1 645 ? 1.643 53.125 5.449 1 87.56 645 ILE B N 1
ATOM 11935 C CA . ILE B 1 645 ? 1.048 54.406 5.094 1 87.56 645 ILE B CA 1
ATOM 11936 C C . ILE B 1 645 ? 0.271 54.969 6.289 1 87.56 645 ILE B C 1
ATOM 11938 O O . ILE B 1 645 ? 0.477 56.125 6.691 1 87.56 645 ILE B O 1
ATOM 11942 N N . PHE B 1 646 ? -0.576 54.25 6.883 1 90.06 646 PHE B N 1
ATOM 11943 C CA . PHE B 1 646 ? -1.496 54.75 7.895 1 90.06 646 PHE B CA 1
ATOM 11944 C C . PHE B 1 646 ? -0.768 55.031 9.211 1 90.06 646 PHE B C 1
ATOM 11946 O O . PHE B 1 646 ? -1.132 55.938 9.961 1 90.06 646 PHE B O 1
ATOM 11953 N N . GLU B 1 647 ? 0.226 54.156 9.523 1 90.62 647 GLU B N 1
ATOM 11954 C CA . GLU B 1 647 ? 1.012 54.406 10.719 1 90.62 647 GLU B CA 1
ATOM 11955 C C . GLU B 1 647 ? 1.647 55.812 10.656 1 90.62 647 GLU B C 1
ATOM 11957 O O . GLU B 1 647 ? 1.705 56.531 11.664 1 90.62 647 GLU B O 1
ATOM 11962 N N . ARG B 1 648 ? 2.111 56.219 9.555 1 89.38 648 ARG B N 1
ATOM 11963 C CA . ARG B 1 648 ? 2.791 57.5 9.367 1 89.38 648 ARG B CA 1
ATOM 11964 C C . ARG B 1 648 ? 1.785 58.625 9.195 1 89.38 648 ARG B C 1
ATOM 11966 O O . ARG B 1 648 ? 2.035 59.75 9.617 1 89.38 648 ARG B O 1
ATOM 11973 N N . LEU B 1 649 ? 0.73 58.344 8.547 1 88 649 LEU B N 1
ATOM 11974 C CA . LEU B 1 649 ? -0.339 59.344 8.453 1 88 649 LEU B CA 1
ATOM 11975 C C . LEU B 1 649 ? -0.823 59.75 9.844 1 88 649 LEU B C 1
ATOM 11977 O O . LEU B 1 649 ? -1.053 60.938 10.109 1 88 649 LEU B O 1
ATOM 11981 N N . ASN B 1 650 ? -1.003 58.781 10.68 1 90 650 ASN B N 1
ATOM 11982 C CA . ASN B 1 650 ? -1.471 59.031 12.039 1 90 650 ASN B CA 1
ATOM 11983 C C . ASN B 1 650 ? -0.456 59.844 12.844 1 90 650 ASN B C 1
ATOM 11985 O O . ASN B 1 650 ? -0.822 60.531 13.789 1 90 650 ASN B O 1
ATOM 11989 N N . LYS B 1 651 ? 0.777 59.75 12.453 1 88 651 LYS B N 1
ATOM 11990 C CA . LYS B 1 651 ? 1.823 60.531 13.117 1 88 651 LYS B CA 1
ATOM 11991 C C . LYS B 1 651 ? 1.897 61.938 12.555 1 88 651 LYS B C 1
ATOM 11993 O O . LYS B 1 651 ? 2.727 62.75 12.984 1 88 651 LYS B O 1
ATOM 11998 N N . GLY B 1 652 ? 1.154 62.281 11.484 1 84 652 GLY B N 1
ATOM 11999 C CA . GLY B 1 652 ? 1.032 63.656 10.984 1 84 652 GLY B CA 1
ATOM 12000 C C . GLY B 1 652 ? 1.846 63.875 9.734 1 84 652 GLY B C 1
ATOM 12001 O O . GLY B 1 652 ? 1.935 65 9.258 1 84 652 GLY B O 1
ATOM 12002 N N . MET B 1 653 ? 2.373 62.844 9.117 1 87.5 653 MET B N 1
ATOM 12003 C CA . MET B 1 653 ? 3.16 63.031 7.898 1 87.5 653 MET B CA 1
ATOM 12004 C C . MET B 1 653 ? 2.256 63.219 6.688 1 87.5 653 MET B C 1
ATOM 12006 O O . MET B 1 653 ? 1.149 62.688 6.637 1 87.5 653 MET B O 1
ATOM 12010 N N . SER B 1 654 ? 2.748 64 5.77 1 83.88 654 SER B N 1
ATOM 12011 C CA . SER B 1 654 ? 1.977 64.188 4.551 1 83.88 654 SER B CA 1
ATOM 12012 C C . SER B 1 654 ? 2.002 63 3.65 1 83.88 654 SER B C 1
ATOM 12014 O O . SER B 1 654 ? 2.971 62.219 3.654 1 83.88 654 SER B O 1
ATOM 12016 N N . PHE B 1 655 ? 1.043 62.812 2.914 1 83.75 655 PHE B N 1
ATOM 12017 C CA . PHE B 1 655 ? 0.907 61.656 2.037 1 83.75 655 PHE B CA 1
ATOM 12018 C C . PHE B 1 655 ? 2.047 61.625 1.027 1 83.75 655 PHE B C 1
ATOM 12020 O O . PHE B 1 655 ? 2.551 60.531 0.707 1 83.75 655 PHE B O 1
ATOM 12027 N N . TYR B 1 656 ? 2.387 62.688 0.54 1 78.25 656 TYR B N 1
ATOM 12028 C CA . TYR B 1 656 ? 3.486 62.75 -0.416 1 78.25 656 TYR B CA 1
ATOM 12029 C C . TYR B 1 656 ? 4.781 62.25 0.203 1 78.25 656 TYR B C 1
ATOM 12031 O O . TYR B 1 656 ? 5.496 61.438 -0.413 1 78.25 656 TYR B O 1
ATOM 12039 N N . LYS B 1 657 ? 5.098 62.719 1.336 1 83.94 657 LYS B N 1
ATOM 12040 C CA . LYS B 1 657 ? 6.309 62.281 2.025 1 83.94 657 LYS B CA 1
ATOM 12041 C C . LYS B 1 657 ? 6.27 60.781 2.307 1 83.94 657 LYS B C 1
ATOM 12043 O O . LYS B 1 657 ? 7.301 60.094 2.258 1 83.94 657 LYS B O 1
ATOM 12048 N N . ILE B 1 658 ? 5.133 60.312 2.58 1 88.25 658 ILE B N 1
ATOM 12049 C CA . ILE B 1 658 ? 4.965 58.875 2.881 1 88.25 658 ILE B CA 1
ATOM 12050 C C . ILE B 1 658 ? 5.254 58.062 1.632 1 88.25 658 ILE B C 1
ATOM 12052 O O . ILE B 1 658 ? 5.91 57.031 1.708 1 88.25 658 ILE B O 1
ATOM 12056 N N . ILE B 1 659 ? 4.789 58.406 0.573 1 82.75 659 ILE B N 1
ATOM 12057 C CA . ILE B 1 659 ? 4.992 57.656 -0.67 1 82.75 659 ILE B CA 1
ATOM 12058 C C . ILE B 1 659 ? 6.477 57.656 -1.021 1 82.75 659 ILE B C 1
ATOM 12060 O O . ILE B 1 659 ? 7.008 56.625 -1.454 1 82.75 659 ILE B O 1
ATOM 12064 N N . VAL B 1 660 ? 7.098 58.75 -0.842 1 82.75 660 VAL B N 1
ATOM 12065 C CA . VAL B 1 660 ? 8.523 58.844 -1.124 1 82.75 660 VAL B CA 1
ATOM 12066 C C . VAL B 1 660 ? 9.297 57.875 -0.21 1 82.75 660 VAL B C 1
ATOM 12068 O O . VAL B 1 660 ? 10.195 57.156 -0.662 1 82.75 660 VAL B O 1
ATOM 12071 N N . LEU B 1 661 ? 8.93 57.906 0.993 1 86.69 661 LEU B N 1
ATOM 12072 C CA . LEU B 1 661 ? 9.586 57.031 1.956 1 86.69 661 LEU B CA 1
ATOM 12073 C C . LEU B 1 661 ? 9.312 55.562 1.633 1 86.69 661 LEU B C 1
ATOM 12075 O O . LEU B 1 661 ? 10.172 54.719 1.836 1 86.69 661 LEU B O 1
ATOM 12079 N N . ALA B 1 662 ? 8.117 55.312 1.248 1 85.56 662 ALA B N 1
ATOM 12080 C CA . ALA B 1 662 ? 7.758 53.969 0.88 1 85.56 662 ALA B CA 1
ATOM 12081 C C . ALA B 1 662 ? 8.609 53.469 -0.284 1 85.56 662 ALA B C 1
ATOM 12083 O O . ALA B 1 662 ? 9.062 52.312 -0.287 1 85.56 662 ALA B O 1
ATOM 12084 N N . LEU B 1 663 ? 8.82 54.25 -1.182 1 80.69 663 LEU B N 1
ATOM 12085 C CA . LEU B 1 663 ? 9.633 53.906 -2.338 1 80.69 663 LEU B CA 1
ATOM 12086 C C . LEU B 1 663 ? 11.086 53.656 -1.927 1 80.69 663 LEU B C 1
ATOM 12088 O O . LEU B 1 663 ? 11.75 52.781 -2.48 1 80.69 663 LEU B O 1
ATOM 12092 N N . GLN B 1 664 ? 11.492 54.344 -0.959 1 82.44 664 GLN B N 1
ATOM 12093 C CA . GLN B 1 664 ? 12.852 54.188 -0.457 1 82.44 664 GLN B CA 1
ATOM 12094 C C . GLN B 1 664 ? 12.984 52.938 0.374 1 82.44 664 GLN B C 1
ATOM 12096 O O . GLN B 1 664 ? 14.078 52.375 0.49 1 82.44 664 GLN B O 1
ATOM 12101 N N . SER B 1 665 ? 11.898 52.594 0.94 1 79.06 665 SER B N 1
ATOM 12102 C CA . SER B 1 665 ? 11.914 51.406 1.811 1 79.06 665 SER B CA 1
ATOM 12103 C C . SER B 1 665 ? 11.758 50.125 1.008 1 79.06 665 SER B C 1
ATOM 12105 O O . SER B 1 665 ? 11.656 49.031 1.58 1 79.06 665 SER B O 1
ATOM 12107 N N . GLY B 1 666 ? 11.609 50.25 -0.295 1 75.12 666 GLY B N 1
ATOM 12108 C CA . GLY B 1 666 ? 11.633 49.031 -1.121 1 75.12 666 GLY B CA 1
ATOM 12109 C C . GLY B 1 666 ? 10.297 48.719 -1.763 1 75.12 666 GLY B C 1
ATOM 12110 O O . GLY B 1 666 ? 10.18 47.781 -2.555 1 75.12 666 GLY B O 1
ATOM 12111 N N . PHE B 1 667 ? 9.227 49.5 -1.454 1 78.56 667 PHE B N 1
ATOM 12112 C CA . PHE B 1 667 ? 7.949 49.312 -2.127 1 78.56 667 PHE B CA 1
ATOM 12113 C C . PHE B 1 667 ? 8.008 49.812 -3.564 1 78.56 667 PHE B C 1
ATOM 12115 O O . PHE B 1 667 ? 8.625 50.844 -3.842 1 78.56 667 PHE B O 1
ATOM 12122 N N . SER B 1 668 ? 7.445 49.094 -4.441 1 77.56 668 SER B N 1
ATOM 12123 C CA . SER B 1 668 ? 7.332 49.594 -5.812 1 77.56 668 SER B CA 1
ATOM 12124 C C . SER B 1 668 ? 6.137 50.531 -5.969 1 77.56 668 SER B C 1
ATOM 12126 O O . SER B 1 668 ? 5.223 50.5 -5.141 1 77.56 668 SER B O 1
ATOM 12128 N N . LEU B 1 669 ? 6.203 51.312 -6.949 1 75.38 669 LEU B N 1
ATOM 12129 C CA . LEU B 1 669 ? 5.094 52.188 -7.238 1 75.38 669 LEU B CA 1
ATOM 12130 C C . LEU B 1 669 ? 3.805 51.438 -7.477 1 75.38 669 LEU B C 1
ATOM 12132 O O . LEU B 1 669 ? 2.721 51.875 -7.102 1 75.38 669 LEU B O 1
ATOM 12136 N N . LYS B 1 670 ? 3.963 50.312 -8.078 1 76.12 670 LYS B N 1
ATOM 12137 C CA . LYS B 1 670 ? 2.809 49.469 -8.336 1 76.12 670 LYS B CA 1
ATOM 12138 C C . LYS B 1 670 ? 2.217 48.938 -7.031 1 76.12 670 LYS B C 1
ATOM 12140 O O . LYS B 1 670 ? 0.996 48.844 -6.887 1 76.12 670 LYS B O 1
ATOM 12145 N N . ASP B 1 671 ? 3.027 48.656 -6.086 1 78.81 671 ASP B N 1
ATOM 12146 C CA . ASP B 1 671 ? 2.578 48.156 -4.789 1 78.81 671 ASP B CA 1
ATOM 12147 C C . ASP B 1 671 ? 1.759 49.188 -4.047 1 78.81 671 ASP B C 1
ATOM 12149 O O . ASP B 1 671 ? 0.703 48.875 -3.492 1 78.81 671 ASP B O 1
ATOM 12153 N N . ILE B 1 672 ? 2.283 50.312 -4.113 1 81 672 ILE B N 1
ATOM 12154 C CA . ILE B 1 672 ? 1.64 51.406 -3.398 1 81 672 ILE B CA 1
ATOM 12155 C C . ILE B 1 672 ? 0.301 51.75 -4.055 1 81 672 ILE B C 1
ATOM 12157 O O . ILE B 1 672 ? -0.699 51.969 -3.365 1 81 672 ILE B O 1
ATOM 12161 N N . TYR B 1 673 ? 0.38 51.719 -5.34 1 80 673 TYR B N 1
ATOM 12162 C CA . TYR B 1 673 ? -0.835 52 -6.09 1 80 673 TYR B CA 1
ATOM 12163 C C . TYR B 1 673 ? -1.915 50.969 -5.801 1 80 673 TYR B C 1
ATOM 12165 O O . TYR B 1 673 ? -3.066 51.344 -5.531 1 80 673 TYR B O 1
ATOM 12173 N N . HIS B 1 674 ? -1.59 49.812 -5.832 1 83.94 674 HIS B N 1
ATOM 12174 C CA . HIS B 1 674 ? -2.535 48.719 -5.566 1 83.94 674 HIS B CA 1
ATOM 12175 C C . HIS B 1 674 ? -3.037 48.781 -4.125 1 83.94 674 HIS B C 1
ATOM 12177 O O . HIS B 1 674 ? -4.199 48.469 -3.857 1 83.94 674 HIS B O 1
ATOM 12183 N N . ALA B 1 675 ? -2.186 49.125 -3.287 1 85.06 675 ALA B N 1
ATOM 12184 C CA . ALA B 1 675 ? -2.559 49.25 -1.878 1 85.06 675 ALA B CA 1
ATOM 12185 C C . ALA B 1 675 ? -3.584 50.344 -1.658 1 85.06 675 ALA B C 1
ATOM 12187 O O . ALA B 1 675 ? -4.582 50.156 -0.961 1 85.06 675 ALA B O 1
ATOM 12188 N N . ILE B 1 676 ? -3.367 51.438 -2.338 1 82.81 676 ILE B N 1
ATOM 12189 C CA . ILE B 1 676 ? -4.215 52.594 -2.141 1 82.81 676 ILE B CA 1
ATOM 12190 C C . ILE B 1 676 ? -5.586 52.344 -2.764 1 82.81 676 ILE B C 1
ATOM 12192 O O . ILE B 1 676 ? -6.602 52.812 -2.242 1 82.81 676 ILE B O 1
ATOM 12196 N N . LEU B 1 677 ? -5.555 51.531 -3.771 1 84.19 677 LEU B N 1
ATOM 12197 C CA . LEU B 1 677 ? -6.816 51.219 -4.434 1 84.19 677 LEU B CA 1
ATOM 12198 C C . LEU B 1 677 ? -7.547 50.125 -3.709 1 84.19 677 LEU B C 1
ATOM 12200 O O . LEU B 1 677 ? -8.719 49.844 -3.994 1 84.19 677 LEU B O 1
ATOM 12204 N N . GLY B 1 678 ? -6.852 49.5 -2.764 1 88.44 678 GLY B N 1
ATOM 12205 C CA . GLY B 1 678 ? -7.449 48.438 -1.991 1 88.44 678 GLY B CA 1
ATOM 12206 C C . GLY B 1 678 ? -7.418 47.094 -2.709 1 88.44 678 GLY B C 1
ATOM 12207 O O . GLY B 1 678 ? -8.094 46.156 -2.295 1 88.44 678 GLY B O 1
ATOM 12208 N N . LYS B 1 679 ? -6.723 47.031 -3.787 1 88.44 679 LYS B N 1
ATOM 12209 C CA . LYS B 1 679 ? -6.695 45.812 -4.582 1 88.44 679 LYS B CA 1
ATOM 12210 C C . LYS B 1 679 ? -6.027 44.688 -3.814 1 88.44 679 LYS B C 1
ATOM 12212 O O . LYS B 1 679 ? -6.539 43.562 -3.785 1 88.44 679 LYS B O 1
ATOM 12217 N N . ASP B 1 680 ? -4.906 44.906 -3.205 1 89.5 680 ASP B N 1
ATOM 12218 C CA . ASP B 1 680 ? -4.191 43.875 -2.445 1 89.5 680 ASP B CA 1
ATOM 12219 C C . ASP B 1 680 ? -5.035 43.375 -1.282 1 89.5 680 ASP B C 1
ATOM 12221 O O . ASP B 1 680 ? -5.098 42.156 -1.039 1 89.5 680 ASP B O 1
ATOM 12225 N N . SER B 1 681 ? -5.57 44.312 -0.611 1 93.31 681 SER B N 1
ATOM 12226 C CA . SER B 1 681 ? -6.418 43.938 0.517 1 93.31 681 SER B CA 1
ATOM 12227 C C . SER B 1 681 ? -7.621 43.125 0.059 1 93.31 681 SER B C 1
ATOM 12229 O O . SER B 1 681 ? -8.047 42.188 0.75 1 93.31 681 SER B O 1
ATOM 12231 N N . ALA B 1 682 ? -8.109 43.5 -1.046 1 94.75 682 ALA B N 1
ATOM 12232 C CA . ALA B 1 682 ? -9.273 42.781 -1.575 1 94.75 682 ALA B CA 1
ATOM 12233 C C . ALA B 1 682 ? -8.914 41.344 -1.942 1 94.75 682 ALA B C 1
ATOM 12235 O O . ALA B 1 682 ? -9.695 40.438 -1.7 1 94.75 682 ALA B O 1
ATOM 12236 N N . GLU B 1 683 ? -7.781 41.219 -2.551 1 94.25 683 GLU B N 1
ATOM 12237 C CA . GLU B 1 683 ? -7.332 39.875 -2.928 1 94.25 683 GLU B CA 1
ATOM 12238 C C . GLU B 1 683 ? -7.121 39 -1.699 1 94.25 683 GLU B C 1
ATOM 12240 O O . GLU B 1 683 ? -7.559 37.844 -1.673 1 94.25 683 GLU B O 1
ATOM 12245 N N . ASN B 1 684 ? -6.461 39.5 -0.75 1 94.31 684 ASN B N 1
ATOM 12246 C CA . ASN B 1 684 ? -6.219 38.75 0.479 1 94.31 684 ASN B CA 1
ATOM 12247 C C . ASN B 1 684 ? -7.523 38.438 1.21 1 94.31 684 ASN B C 1
ATOM 12249 O O . ASN B 1 684 ? -7.684 37.344 1.757 1 94.31 684 ASN B O 1
ATOM 12253 N N . LEU B 1 685 ? -8.359 39.406 1.249 1 95.88 685 LEU B N 1
ATOM 12254 C CA . LEU B 1 685 ? -9.648 39.219 1.908 1 95.88 685 LEU B CA 1
ATOM 12255 C C . LEU B 1 685 ? -10.453 38.125 1.204 1 95.88 685 LEU B C 1
ATOM 12257 O O . LEU B 1 685 ? -11.148 37.344 1.854 1 95.88 685 LEU B O 1
ATOM 12261 N N . LEU B 1 686 ? -10.375 38.125 -0.1 1 96.38 686 LEU B N 1
ATOM 12262 C CA . LEU B 1 686 ? -11.078 37.094 -0.867 1 96.38 686 LEU B CA 1
ATOM 12263 C C . LEU B 1 686 ? -10.594 35.719 -0.474 1 96.38 686 LEU B C 1
ATOM 12265 O O . LEU B 1 686 ? -11.406 34.812 -0.284 1 96.38 686 LEU B O 1
ATOM 12269 N N . ILE B 1 687 ? -9.312 35.531 -0.384 1 95.19 687 ILE B N 1
ATOM 12270 C CA . ILE B 1 687 ? -8.734 34.219 -0.025 1 95.19 687 ILE B CA 1
ATOM 12271 C C . ILE B 1 687 ? -9.219 33.812 1.364 1 95.19 687 ILE B C 1
ATOM 12273 O O . ILE B 1 687 ? -9.609 32.656 1.577 1 95.19 687 ILE B O 1
ATOM 12277 N N . ILE B 1 688 ? -9.203 34.75 2.281 1 93.94 688 ILE B N 1
ATOM 12278 C CA . ILE B 1 688 ? -9.625 34.469 3.648 1 93.94 688 ILE B CA 1
ATOM 12279 C C . ILE B 1 688 ? -11.109 34.094 3.658 1 93.94 688 ILE B C 1
ATOM 12281 O O . ILE B 1 688 ? -11.5 33.094 4.309 1 93.94 688 ILE B O 1
ATOM 12285 N N . ALA B 1 689 ? -11.922 34.812 2.963 1 93.56 689 ALA B N 1
ATOM 12286 C CA . ALA B 1 689 ? -13.359 34.562 2.904 1 93.56 689 ALA B CA 1
ATOM 12287 C C . ALA B 1 689 ? -13.648 33.188 2.344 1 93.56 689 ALA B C 1
ATOM 12289 O O . ALA B 1 689 ? -14.484 32.438 2.875 1 93.56 689 ALA B O 1
ATOM 12290 N N . ARG B 1 690 ? -12.984 32.844 1.295 1 93.06 690 ARG B N 1
ATOM 12291 C CA . ARG B 1 690 ? -13.18 31.547 0.679 1 93.06 690 ARG B CA 1
ATOM 12292 C C . ARG B 1 690 ? -12.719 30.422 1.611 1 93.06 690 ARG B C 1
ATOM 12294 O O . ARG B 1 690 ? -13.367 29.375 1.69 1 93.06 690 ARG B O 1
ATOM 12301 N N . GLU B 1 691 ? -11.648 30.594 2.301 1 90.31 691 GLU B N 1
ATOM 12302 C CA . GLU B 1 691 ? -11.164 29.609 3.264 1 90.31 691 GLU B CA 1
ATOM 12303 C C . GLU B 1 691 ? -12.156 29.422 4.406 1 90.31 691 GLU B C 1
ATOM 12305 O O . GLU B 1 691 ? -12.234 28.344 4.996 1 90.31 691 GLU B O 1
ATOM 12310 N N . LEU B 1 692 ? -12.844 30.469 4.664 1 87.56 692 LEU B N 1
ATOM 12311 C CA . LEU B 1 692 ? -13.836 30.406 5.734 1 87.56 692 LEU B CA 1
ATOM 12312 C C . LEU B 1 692 ? -15.133 29.781 5.238 1 87.56 692 LEU B C 1
ATOM 12314 O O . LEU B 1 692 ? -16.109 29.672 5.996 1 87.56 692 LEU B O 1
ATOM 12318 N N . GLY B 1 693 ? -15.195 29.453 3.943 1 83.94 693 GLY B N 1
ATOM 12319 C CA . GLY B 1 693 ? -16.312 28.672 3.436 1 83.94 693 GLY B CA 1
ATOM 12320 C C . GLY B 1 693 ? -17.266 29.469 2.582 1 83.94 693 GLY B C 1
ATOM 12321 O O . GLY B 1 693 ? -18.266 28.938 2.088 1 83.94 693 GLY B O 1
ATOM 12322 N N . TYR B 1 694 ? -17.016 30.781 2.314 1 89.38 694 TYR B N 1
ATOM 12323 C CA . TYR B 1 694 ? -17.906 31.609 1.518 1 89.38 694 TYR B CA 1
ATOM 12324 C C . TYR B 1 694 ? -17.672 31.406 0.027 1 89.38 694 TYR B C 1
ATOM 12326 O O . TYR B 1 694 ? -16.516 31.25 -0.407 1 89.38 694 TYR B O 1
ATOM 12334 N N . ASN B 1 695 ? -18.719 31.359 -0.729 1 92.56 695 ASN B N 1
ATOM 12335 C CA . ASN B 1 695 ? -18.656 31.281 -2.184 1 92.56 695 ASN B CA 1
ATOM 12336 C C . ASN B 1 695 ? -18.828 32.656 -2.832 1 92.56 695 ASN B C 1
ATOM 12338 O O . ASN B 1 695 ? -19.906 32.969 -3.324 1 92.56 695 ASN B O 1
ATOM 12342 N N . ILE B 1 696 ? -17.734 33.438 -2.777 1 95.25 696 ILE B N 1
ATOM 12343 C CA . ILE B 1 696 ? -17.844 34.812 -3.26 1 95.25 696 ILE B CA 1
ATOM 12344 C C . ILE B 1 696 ? -16.797 35.062 -4.348 1 95.25 696 ILE B C 1
ATOM 12346 O O . ILE B 1 696 ? -15.875 34.25 -4.52 1 95.25 696 ILE B O 1
ATOM 12350 N N . GLU B 1 697 ? -16.969 36.062 -5.145 1 96.81 697 GLU B N 1
ATOM 12351 C CA . GLU B 1 697 ? -16.031 36.562 -6.137 1 96.81 697 GLU B CA 1
ATOM 12352 C C . GLU B 1 697 ? -15.492 37.938 -5.73 1 96.81 697 GLU B C 1
ATOM 12354 O O . GLU B 1 697 ? -15.977 38.562 -4.777 1 96.81 697 GLU B O 1
ATOM 12359 N N . ILE B 1 698 ? -14.438 38.406 -6.426 1 94.94 698 ILE B N 1
ATOM 12360 C CA . ILE B 1 698 ? -13.789 39.656 -6.082 1 94.94 698 ILE B CA 1
ATOM 12361 C C . ILE B 1 698 ? -14.805 40.812 -6.168 1 94.94 698 ILE B C 1
ATOM 12363 O O . ILE B 1 698 ? -14.742 41.75 -5.391 1 94.94 698 ILE B O 1
ATOM 12367 N N . LYS B 1 699 ? -15.797 40.656 -7.074 1 93.88 699 LYS B N 1
ATOM 12368 C CA . LYS B 1 699 ? -16.812 41.688 -7.285 1 93.88 699 LYS B CA 1
ATOM 12369 C C . LYS B 1 699 ? -17.734 41.812 -6.082 1 93.88 699 LYS B C 1
ATOM 12371 O O . LYS B 1 699 ? -18.375 42.844 -5.887 1 93.88 699 LYS B O 1
ATOM 12376 N N . ASP B 1 700 ? -17.828 40.781 -5.242 1 95.44 700 ASP B N 1
ATOM 12377 C CA . ASP B 1 700 ? -18.719 40.781 -4.09 1 95.44 700 ASP B CA 1
ATOM 12378 C C . ASP B 1 700 ? -18.125 41.562 -2.92 1 95.44 700 ASP B C 1
ATOM 12380 O O . ASP B 1 700 ? -18.812 41.812 -1.926 1 95.44 700 ASP B O 1
ATOM 12384 N N . ILE B 1 701 ? -16.906 42 -3 1 96.19 701 ILE B N 1
ATOM 12385 C CA . ILE B 1 701 ? -16.25 42.75 -1.954 1 96.19 701 ILE B CA 1
ATOM 12386 C C . ILE B 1 701 ? -16.453 44.25 -2.205 1 96.19 701 ILE B C 1
ATOM 12388 O O . ILE B 1 701 ? -16.125 44.75 -3.285 1 96.19 701 ILE B O 1
ATOM 12392 N N . GLU B 1 702 ? -17.031 44.906 -1.322 1 95.94 702 GLU B N 1
ATOM 12393 C CA . GLU B 1 702 ? -17.203 46.344 -1.405 1 95.94 702 GLU B CA 1
ATOM 12394 C C . GLU B 1 702 ? -15.922 47.062 -0.992 1 95.94 702 GLU B C 1
ATOM 12396 O O . GLU B 1 702 ? -15.5 47 0.164 1 95.94 702 GLU B O 1
ATOM 12401 N N . ILE B 1 703 ? -15.328 47.75 -1.892 1 94.06 703 ILE B N 1
ATOM 12402 C CA . ILE B 1 703 ? -14.078 48.469 -1.639 1 94.06 703 ILE B CA 1
ATOM 12403 C C . ILE B 1 703 ? -14.328 49.969 -1.61 1 94.06 703 ILE B C 1
ATOM 12405 O O . ILE B 1 703 ? -14.859 50.531 -2.572 1 94.06 703 ILE B O 1
ATOM 12409 N N . LYS B 1 704 ? -14.133 50.562 -0.532 1 89.62 704 LYS B N 1
ATOM 12410 C CA . LYS B 1 704 ? -14.062 52.031 -0.441 1 89.62 704 LYS B CA 1
ATOM 12411 C C . LYS B 1 704 ? -12.617 52.5 -0.473 1 89.62 704 LYS B C 1
ATOM 12413 O O . LYS B 1 704 ? -11.961 52.562 0.565 1 89.62 704 LYS B O 1
ATOM 12418 N N . PRO B 1 705 ? -12.188 52.844 -1.65 1 83.06 705 PRO B N 1
ATOM 12419 C CA . PRO B 1 705 ? -10.773 53.188 -1.797 1 83.06 705 PRO B CA 1
ATOM 12420 C C . PRO B 1 705 ? -10.352 54.375 -0.938 1 83.06 705 PRO B C 1
ATOM 12422 O O . PRO B 1 705 ? -11.195 55.156 -0.519 1 83.06 705 PRO B O 1
ATOM 12425 N N . ILE B 1 706 ? -9.117 54.375 -0.655 1 79.88 706 ILE B N 1
ATOM 12426 C CA . ILE B 1 706 ? -8.555 55.469 0.125 1 79.88 706 ILE B CA 1
ATOM 12427 C C . ILE B 1 706 ? -8.664 56.781 -0.661 1 79.88 706 ILE B C 1
ATOM 12429 O O . ILE B 1 706 ? -8.961 57.844 -0.09 1 79.88 706 ILE B O 1
ATOM 12433 N N . ILE B 1 707 ? -8.453 56.625 -1.968 1 71.69 707 ILE B N 1
ATOM 12434 C CA . ILE B 1 707 ? -8.555 57.781 -2.838 1 71.69 707 ILE B CA 1
ATOM 12435 C C . ILE B 1 707 ? -9.57 57.531 -3.943 1 71.69 707 ILE B C 1
ATOM 12437 O O . ILE B 1 707 ? -9.812 56.375 -4.312 1 71.69 707 ILE B O 1
ATOM 12441 N N . SER B 1 708 ? -10.336 58.656 -4.367 1 63.75 708 SER B N 1
ATOM 12442 C CA . SER B 1 708 ? -11.344 58.531 -5.426 1 63.75 708 SER B CA 1
ATOM 12443 C C . SER B 1 708 ? -10.727 58 -6.715 1 63.75 708 SER B C 1
ATOM 12445 O O . SER B 1 708 ? -9.562 58.281 -7.02 1 63.75 708 SER B O 1
ATOM 12447 N N . LYS B 1 709 ? -11.359 57.031 -7.414 1 59.84 709 LYS B N 1
ATOM 12448 C CA . LYS B 1 709 ? -10.961 56.312 -8.617 1 59.84 709 LYS B CA 1
ATOM 12449 C C . LYS B 1 709 ? -10.578 57.312 -9.734 1 59.84 709 LYS B C 1
ATOM 12451 O O . LYS B 1 709 ? -9.922 56.906 -10.703 1 59.84 709 LYS B O 1
ATOM 12456 N N . LYS B 1 710 ? -11.086 58.5 -9.734 1 55.84 710 LYS B N 1
ATOM 12457 C CA . LYS B 1 710 ? -10.875 59.406 -10.852 1 55.84 710 LYS B CA 1
ATOM 12458 C C . LYS B 1 710 ? -9.391 59.625 -11.117 1 55.84 710 LYS B C 1
ATOM 12460 O O . LYS B 1 710 ? -9.008 60.062 -12.203 1 55.84 710 LYS B O 1
ATOM 12465 N N . PHE B 1 711 ? -8.609 59.312 -10.18 1 53.94 711 PHE B N 1
ATOM 12466 C CA . PHE B 1 711 ? -7.184 59.562 -10.328 1 53.94 711 PHE B CA 1
ATOM 12467 C C . PHE B 1 711 ? -6.488 58.469 -11.086 1 53.94 711 PHE B C 1
ATOM 12469 O O . PHE B 1 711 ? -5.258 58.438 -11.172 1 53.94 711 PHE B O 1
ATOM 12476 N N . LEU B 1 712 ? -7.156 57.469 -11.422 1 52.66 712 LEU B N 1
ATOM 12477 C CA . LEU B 1 712 ? -6.664 56.219 -11.961 1 52.66 712 LEU B CA 1
ATOM 12478 C C . LEU B 1 712 ? -6.148 56.406 -13.383 1 52.66 712 LEU B C 1
ATOM 12480 O O . LEU B 1 712 ? -5.875 55.406 -14.078 1 52.66 712 LEU B O 1
ATOM 12484 N N . LYS B 1 713 ? -5.875 57.625 -13.797 1 48.38 713 LYS B N 1
ATOM 12485 C CA . LYS B 1 713 ? -5.531 57.656 -15.211 1 48.38 713 LYS B CA 1
ATOM 12486 C C . LYS B 1 713 ? -4.105 57.156 -15.445 1 48.38 713 LYS B C 1
ATOM 12488 O O . LYS B 1 713 ? -3.443 56.688 -14.508 1 48.38 713 LYS B O 1
ATOM 12493 N N . LYS B 1 714 ? -3.291 57.719 -16.562 1 52.59 714 LYS B N 1
ATOM 12494 C CA . LYS B 1 714 ? -2.225 57.25 -17.438 1 52.59 714 LYS B CA 1
ATOM 12495 C C . LYS B 1 714 ? -0.918 57.062 -16.672 1 52.59 714 LYS B C 1
ATOM 12497 O O . LYS B 1 714 ? -0.207 56.094 -16.859 1 52.59 714 LYS B O 1
ATOM 12502 N N . ASN B 1 715 ? -0.258 58.125 -16.188 1 52.97 715 ASN B N 1
ATOM 12503 C CA . ASN B 1 715 ? 1.105 58.094 -15.672 1 52.97 715 ASN B CA 1
ATOM 12504 C C . ASN B 1 715 ? 1.126 58.062 -14.148 1 52.97 715 ASN B C 1
ATOM 12506 O O . ASN B 1 715 ? 0.836 59.062 -13.492 1 52.97 715 ASN B O 1
ATOM 12510 N N . ILE B 1 716 ? 1.405 56.875 -13.445 1 58.5 716 ILE B N 1
ATOM 12511 C CA . ILE B 1 716 ? 1.34 56.531 -12.023 1 58.5 716 ILE B CA 1
ATOM 12512 C C . ILE B 1 716 ? 2.137 57.562 -11.219 1 58.5 716 ILE B C 1
ATOM 12514 O O . ILE B 1 716 ? 1.708 58 -10.148 1 58.5 716 ILE B O 1
ATOM 12518 N N . LYS B 1 717 ? 3.344 58 -11.734 1 59.59 717 LYS B N 1
ATOM 12519 C CA . LYS B 1 717 ? 4.234 58.875 -10.984 1 59.59 717 LYS B CA 1
ATOM 12520 C C . LYS B 1 717 ? 3.604 60.25 -10.789 1 59.59 717 LYS B C 1
ATOM 12522 O O . LYS B 1 717 ? 3.611 60.781 -9.688 1 59.59 717 LYS B O 1
ATOM 12527 N N . LYS B 1 718 ? 3.266 60.875 -11.891 1 60.12 718 LYS B N 1
ATOM 12528 C CA . LYS B 1 718 ? 2.662 62.188 -11.844 1 60.12 718 LYS B CA 1
ATOM 12529 C C . LYS B 1 718 ? 1.351 62.188 -11.062 1 60.12 718 LYS B C 1
ATOM 12531 O O . LYS B 1 718 ? 1.054 63.125 -10.32 1 60.12 718 LYS B O 1
ATOM 12536 N N . GLU B 1 719 ? 0.787 61.125 -11.117 1 61.94 719 GLU B N 1
ATOM 12537 C CA . GLU B 1 719 ? -0.521 61 -10.484 1 61.94 719 GLU B CA 1
ATOM 12538 C C . GLU B 1 719 ? -0.387 60.844 -8.969 1 61.94 719 GLU B C 1
ATOM 12540 O O . GLU B 1 719 ? -1.175 61.406 -8.211 1 61.94 719 GLU B O 1
ATOM 12545 N N . ILE B 1 720 ? 0.629 60.188 -8.633 1 65.38 720 ILE B N 1
ATOM 12546 C CA . ILE B 1 720 ? 0.805 59.938 -7.199 1 65.38 720 ILE B CA 1
ATOM 12547 C C . ILE B 1 720 ? 1.089 61.281 -6.492 1 65.38 720 ILE B C 1
ATOM 12549 O O . ILE B 1 720 ? 0.619 61.5 -5.371 1 65.38 720 ILE B O 1
ATOM 12553 N N . PHE B 1 721 ? 1.843 62.188 -7.27 1 62.81 721 PHE B N 1
ATOM 12554 C CA . PHE B 1 721 ? 2.127 63.5 -6.711 1 62.81 721 PHE B CA 1
ATOM 12555 C C . PHE B 1 721 ? 0.843 64.312 -6.531 1 62.81 721 PHE B C 1
ATOM 12557 O O . PHE B 1 721 ? 0.629 64.938 -5.484 1 62.81 721 PHE B O 1
ATOM 12564 N N . ASN B 1 722 ? 0.023 64.312 -7.508 1 62.56 722 ASN B N 1
ATOM 12565 C CA . ASN B 1 722 ? -1.237 65.062 -7.453 1 62.56 722 ASN B CA 1
ATOM 12566 C C . ASN B 1 722 ? -2.188 64.438 -6.418 1 62.56 722 ASN B C 1
ATOM 12568 O O . ASN B 1 722 ? -2.883 65.188 -5.715 1 62.56 722 ASN B O 1
ATOM 12572 N N . ILE B 1 723 ? -2.102 63.25 -6.301 1 65.12 723 ILE B N 1
ATOM 12573 C CA . ILE B 1 723 ? -2.93 62.5 -5.348 1 65.12 723 ILE B CA 1
ATOM 12574 C C . ILE B 1 723 ? -2.518 62.875 -3.924 1 65.12 723 ILE B C 1
ATOM 12576 O O . ILE B 1 723 ? -3.371 63.062 -3.055 1 65.12 723 ILE B O 1
ATOM 12580 N N . SER B 1 724 ? -1.231 63.031 -3.834 1 68.31 724 SER B N 1
ATOM 12581 C CA . SER B 1 724 ? -0.703 63.344 -2.508 1 68.31 724 SER B CA 1
ATOM 12582 C C . SER B 1 724 ? -1.239 64.688 -1.987 1 68.31 724 SER B C 1
ATOM 12584 O O . SER B 1 724 ? -1.599 64.75 -0.814 1 68.31 724 SER B O 1
ATOM 12586 N N . ILE B 1 725 ? -1.394 65.562 -2.908 1 66.25 725 ILE B N 1
ATOM 12587 C CA . ILE B 1 725 ? -1.861 66.875 -2.508 1 66.25 725 ILE B CA 1
ATOM 12588 C C . ILE B 1 725 ? -3.344 66.812 -2.143 1 66.25 725 ILE B C 1
ATOM 12590 O O . ILE B 1 725 ? -3.764 67.375 -1.127 1 66.25 725 ILE B O 1
ATOM 12594 N N . SER B 1 726 ? -4.129 66.125 -2.869 1 65.81 726 SER B N 1
ATOM 12595 C CA . SER B 1 726 ? -5.562 66 -2.645 1 65.81 726 SER B CA 1
ATOM 12596 C C . SER B 1 726 ? -5.859 65.188 -1.374 1 65.81 726 SER B C 1
ATOM 12598 O O . SER B 1 726 ? -6.762 65.562 -0.611 1 65.81 726 SER B O 1
ATOM 12600 N N . VAL B 1 727 ? -5.121 64.188 -1.213 1 69.12 727 VAL B N 1
ATOM 12601 C CA . VAL B 1 727 ? -5.328 63.312 -0.063 1 69.12 727 VAL B CA 1
ATOM 12602 C C . VAL B 1 727 ? -4.984 64.062 1.224 1 69.12 727 VAL B C 1
ATOM 12604 O O . VAL B 1 727 ? -5.699 63.938 2.223 1 69.12 727 VAL B O 1
ATOM 12607 N N . ASP B 1 728 ? -3.939 64.812 1.138 1 74.44 728 ASP B N 1
ATOM 12608 C CA . ASP B 1 728 ? -3.506 65.562 2.326 1 74.44 728 ASP B CA 1
ATOM 12609 C C . ASP B 1 728 ? -4.594 66.5 2.816 1 74.44 728 ASP B C 1
ATOM 12611 O O . ASP B 1 728 ? -4.84 66.625 4.02 1 74.44 728 ASP B O 1
ATOM 12615 N N . ASN B 1 729 ? -5.277 67.062 1.824 1 72 729 ASN B N 1
ATOM 12616 C CA . ASN B 1 729 ? -6.332 68 2.207 1 72 729 ASN B CA 1
ATOM 12617 C C . ASN B 1 729 ? -7.551 67.312 2.766 1 72 729 ASN B C 1
ATOM 12619 O O . ASN B 1 729 ? -8.148 67.75 3.744 1 72 729 ASN B O 1
ATOM 12623 N N . LYS B 1 730 ? -7.855 66.188 2.164 1 71.5 730 LYS B N 1
ATOM 12624 C CA . LYS B 1 730 ? -9.039 65.438 2.566 1 71.5 730 LYS B CA 1
ATOM 12625 C C . LYS B 1 730 ? -8.805 64.75 3.895 1 71.5 730 LYS B C 1
ATOM 12627 O O . LYS B 1 730 ? -9.703 64.688 4.738 1 71.5 730 LYS B O 1
ATOM 12632 N N . PHE B 1 731 ? -7.648 64.25 4.074 1 77.12 731 PHE B N 1
ATOM 12633 C CA . PHE B 1 731 ? -7.387 63.375 5.227 1 77.12 731 PHE B CA 1
ATOM 12634 C C . PHE B 1 731 ? -7.02 64.188 6.445 1 77.12 731 PHE B C 1
ATOM 12636 O O . PHE B 1 731 ? -7.164 63.75 7.582 1 77.12 731 PHE B O 1
ATOM 12643 N N . LYS B 1 732 ? -6.609 65.375 6.148 1 77.31 732 LYS B N 1
ATOM 12644 C CA . LYS B 1 732 ? -6.215 66.188 7.277 1 77.31 732 LYS B CA 1
ATOM 12645 C C . LYS B 1 732 ? -7.375 66.375 8.258 1 77.31 732 LYS B C 1
ATOM 12647 O O . LYS B 1 732 ? -7.191 66.312 9.469 1 77.31 732 LYS B O 1
ATOM 12652 N N . LYS B 1 733 ? -8.555 66.562 7.656 1 78.56 733 LYS B N 1
ATOM 12653 C CA . LYS B 1 733 ? -9.727 66.812 8.508 1 78.56 733 LYS B CA 1
ATOM 12654 C C . LYS B 1 733 ? -10.078 65.5 9.258 1 78.56 733 LYS B C 1
ATOM 12656 O O . LYS B 1 733 ? -10.398 65.562 10.453 1 78.56 733 LYS B O 1
ATOM 12661 N N . LYS B 1 734 ? -10.039 64.438 8.562 1 85 734 LYS B N 1
ATOM 12662 C CA . LYS B 1 734 ? -10.383 63.125 9.164 1 85 734 LYS B CA 1
ATOM 12663 C C . LYS B 1 734 ? -9.383 62.75 10.258 1 85 734 LYS B C 1
ATOM 12665 O O . LYS B 1 734 ? -9.773 62.219 11.305 1 85 734 LYS B O 1
ATOM 12670 N N . LEU B 1 735 ? -8.203 63 10.008 1 87.69 735 LEU B N 1
ATOM 12671 C CA . LEU B 1 735 ? -7.137 62.688 10.953 1 87.69 735 LEU B CA 1
ATOM 12672 C C . LEU B 1 735 ? -7.246 63.562 12.203 1 87.69 735 LEU B C 1
ATOM 12674 O O . LEU B 1 735 ? -7.02 63.094 13.32 1 87.69 735 LEU B O 1
ATOM 12678 N N . GLN B 1 736 ? -7.574 64.812 12 1 85.94 736 GLN B N 1
ATOM 12679 C CA . GLN B 1 736 ? -7.723 65.688 13.133 1 85.94 736 GLN B CA 1
ATOM 12680 C C . GLN B 1 736 ? -8.891 65.312 14.023 1 85.94 736 GLN B C 1
ATOM 12682 O O . GLN B 1 736 ? -8.781 65.312 15.25 1 85.94 736 GLN B O 1
ATOM 12687 N N . LYS B 1 737 ? -9.906 64.938 13.383 1 87.75 737 LYS B N 1
ATOM 12688 C CA . LYS B 1 737 ? -11.07 64.5 14.133 1 87.75 737 LYS B CA 1
ATOM 12689 C C . LYS B 1 737 ? -10.742 63.25 14.945 1 87.75 737 LYS B C 1
ATOM 12691 O O . LYS B 1 737 ? -11.125 63.125 16.109 1 87.75 737 LYS B O 1
ATOM 12696 N N . ALA B 1 738 ? -10.102 62.281 14.328 1 90.69 738 ALA B N 1
ATOM 12697 C CA . ALA B 1 738 ? -9.727 61.031 15.016 1 90.69 738 ALA B CA 1
ATOM 12698 C C . ALA B 1 738 ? -8.766 61.312 16.172 1 90.69 738 ALA B C 1
ATOM 12700 O O . ALA B 1 738 ? -8.891 60.719 17.234 1 90.69 738 ALA B O 1
ATOM 12701 N N . LYS B 1 739 ? -7.891 62.188 15.969 1 88.62 739 LYS B N 1
ATOM 12702 C CA . LYS B 1 739 ? -6.895 62.531 16.984 1 88.62 739 LYS B CA 1
ATOM 12703 C C . LYS B 1 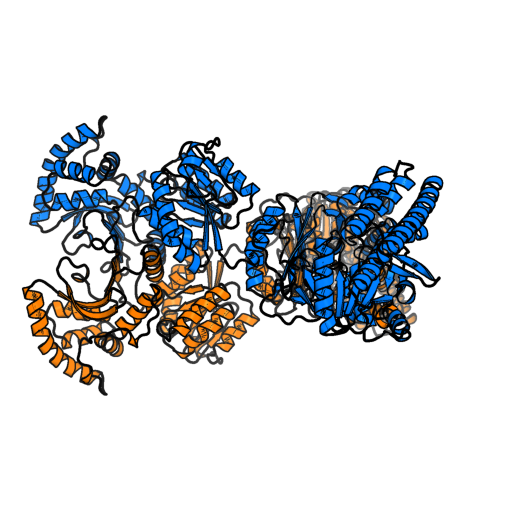739 ? -7.551 63.188 18.203 1 88.62 739 LYS B C 1
ATOM 12705 O O . LYS B 1 739 ? -7.148 62.906 19.344 1 88.62 739 LYS B O 1
ATOM 12710 N N . ILE B 1 740 ? -8.484 64 17.953 1 89.5 740 ILE B N 1
ATOM 12711 C CA . ILE B 1 740 ? -9.188 64.688 19.031 1 89.5 740 ILE B CA 1
ATOM 12712 C C . ILE B 1 740 ? -9.914 63.688 19.891 1 89.5 740 ILE B C 1
ATOM 12714 O O . ILE B 1 740 ? -9.977 63.812 21.125 1 89.5 740 ILE B O 1
ATOM 12718 N N . GLN B 1 741 ? -10.367 62.688 19.266 1 91.62 741 GLN B N 1
ATOM 12719 C CA . GLN B 1 741 ? -11.094 61.656 19.984 1 91.62 741 GLN B CA 1
ATOM 12720 C C . GLN B 1 741 ? -10.141 60.594 20.531 1 91.62 741 GLN B C 1
ATOM 12722 O O . GLN B 1 741 ? -10.562 59.656 21.203 1 91.62 741 GLN B O 1
ATOM 12727 N N . GLY B 1 742 ? -8.953 60.719 20.219 1 88.88 742 GLY B N 1
ATOM 12728 C CA . GLY B 1 742 ? -7.938 59.781 20.688 1 88.88 742 GLY B CA 1
ATOM 12729 C C . GLY B 1 742 ? -7.891 58.5 19.875 1 88.88 742 GLY B C 1
ATOM 12730 O O . GLY B 1 742 ? -7.398 57.5 20.359 1 88.88 742 GLY B O 1
ATOM 12731 N N . ASN B 1 743 ? -8.422 58.531 18.75 1 93.38 743 ASN B N 1
ATOM 12732 C CA . ASN B 1 743 ? -8.477 57.375 17.875 1 93.38 743 ASN B CA 1
ATOM 12733 C C . ASN B 1 743 ? -7.43 57.469 16.75 1 93.38 743 ASN B C 1
ATOM 12735 O O . ASN B 1 743 ? -6.781 58.5 16.594 1 93.38 743 ASN B O 1
ATOM 12739 N N . VAL B 1 744 ? -7.215 56.344 16.094 1 92.69 744 VAL B N 1
ATOM 12740 C CA . VAL B 1 744 ? -6.352 56.312 14.914 1 92.69 744 VAL B CA 1
ATOM 12741 C C . VAL B 1 744 ? -7.137 55.781 13.719 1 92.69 744 VAL B C 1
ATOM 12743 O O . VAL B 1 744 ? -8.195 55.156 13.883 1 92.69 744 VAL B O 1
ATOM 12746 N N . LEU B 1 745 ? -6.633 56.125 12.516 1 91.75 745 LEU B N 1
ATOM 12747 C CA . LEU B 1 745 ? -7.273 55.625 11.297 1 91.75 745 LEU B CA 1
ATOM 12748 C C . LEU B 1 745 ? -6.504 54.469 10.711 1 91.75 745 LEU B C 1
ATOM 12750 O O . LEU B 1 745 ? -5.27 54.438 10.766 1 91.75 745 LEU B O 1
ATOM 12754 N N . ASN B 1 746 ? -7.215 53.5 10.273 1 92.88 746 ASN B N 1
ATOM 12755 C CA . ASN B 1 746 ? -6.648 52.375 9.523 1 92.88 746 ASN B CA 1
ATOM 12756 C C . ASN B 1 746 ? -7.523 52 8.328 1 92.88 746 ASN B C 1
ATOM 12758 O O . ASN B 1 746 ? -8.68 52.406 8.25 1 92.88 746 ASN B O 1
ATOM 12762 N N . TYR B 1 747 ? -6.957 51.406 7.387 1 92.56 747 TYR B N 1
ATOM 12763 C CA . TYR B 1 747 ? -7.672 50.781 6.27 1 92.56 747 TYR B CA 1
ATOM 12764 C C . TYR B 1 747 ? -7.891 49.312 6.5 1 92.56 747 TYR B C 1
ATOM 12766 O O . TYR B 1 747 ? -6.957 48.5 6.387 1 92.56 747 TYR B O 1
ATOM 12774 N N . VAL B 1 748 ? -9.141 48.969 6.855 1 95.5 748 VAL B N 1
ATOM 12775 C CA . VAL B 1 748 ? -9.391 47.656 7.469 1 95.5 748 VAL B CA 1
ATOM 12776 C C . VAL B 1 748 ? -10.281 46.812 6.551 1 95.5 748 VAL B C 1
ATOM 12778 O O . VAL B 1 748 ? -11.219 47.344 5.941 1 95.5 748 VAL B O 1
ATOM 12781 N N . SER B 1 749 ? -9.938 45.594 6.41 1 96.06 749 SER B N 1
ATOM 12782 C CA . SER B 1 749 ? -10.758 44.594 5.746 1 96.06 749 SER B CA 1
ATOM 12783 C C . SER B 1 749 ? -11.68 43.875 6.734 1 96.06 749 SER B C 1
ATOM 12785 O O . SER B 1 749 ? -11.211 43.344 7.742 1 96.06 749 SER B O 1
ATOM 12787 N N . ASN B 1 750 ? -12.961 43.812 6.422 1 95.81 750 ASN B N 1
ATOM 12788 C CA . ASN B 1 750 ? -13.922 43.25 7.363 1 95.81 750 ASN B CA 1
ATOM 12789 C C . ASN B 1 750 ? -14.797 42.188 6.707 1 95.81 750 ASN B C 1
ATOM 12791 O O . ASN B 1 750 ? -15.172 42.312 5.539 1 95.81 750 ASN B O 1
ATOM 12795 N N . ILE B 1 751 ? -15.047 41.156 7.379 1 93.75 751 ILE B N 1
ATOM 12796 C CA . ILE B 1 751 ? -16.078 40.188 7.074 1 93.75 751 ILE B CA 1
ATOM 12797 C C . ILE B 1 751 ? -17.094 40.125 8.211 1 93.75 751 ILE B C 1
ATOM 12799 O O . ILE B 1 751 ? -16.75 39.812 9.352 1 93.75 751 ILE B O 1
ATOM 12803 N N . LYS B 1 752 ? -18.297 40.531 7.996 1 89.5 752 LYS B N 1
ATOM 12804 C CA . LYS B 1 752 ? -19.344 40.531 9.008 1 89.5 752 LYS B CA 1
ATOM 12805 C C . LYS B 1 752 ? -20.672 40.062 8.422 1 89.5 752 LYS B C 1
ATOM 12807 O O . LYS B 1 752 ? -21.188 40.656 7.477 1 89.5 752 LYS B O 1
ATOM 12812 N N . ASN B 1 753 ? -21.266 39.031 9 1 83.62 753 ASN B N 1
ATOM 12813 C CA . ASN B 1 753 ? -22.578 38.5 8.625 1 83.62 753 ASN B CA 1
ATOM 12814 C C . ASN B 1 753 ? -22.688 38.312 7.121 1 83.62 753 ASN B C 1
ATOM 12816 O O . ASN B 1 753 ? -23.672 38.75 6.504 1 83.62 753 ASN B O 1
ATOM 12820 N N . GLY B 1 754 ? -21.625 37.844 6.48 1 86.44 754 GLY B N 1
ATOM 12821 C CA . GLY B 1 754 ? -21.641 37.5 5.066 1 86.44 754 GLY B CA 1
ATOM 12822 C C . GLY B 1 754 ? -21.328 38.688 4.176 1 86.44 754 GLY B C 1
ATOM 12823 O O . GLY B 1 754 ? -21.344 38.594 2.947 1 86.44 754 GLY B O 1
ATOM 12824 N N . LYS B 1 755 ? -21.094 39.844 4.797 1 92.94 755 LYS B N 1
ATOM 12825 C CA . LYS B 1 755 ? -20.703 41.031 4.027 1 92.94 755 LYS B CA 1
ATOM 12826 C C . LYS B 1 755 ? -19.203 41.25 4.086 1 92.94 755 LYS B C 1
ATOM 12828 O O . LYS B 1 755 ? -18.578 41.031 5.125 1 92.94 755 LYS B O 1
ATOM 12833 N N . PHE B 1 756 ? -18.672 41.719 3.006 1 96.31 756 PHE B N 1
ATOM 12834 C CA . PHE B 1 756 ? -17.234 41.969 2.854 1 96.31 756 PHE B CA 1
ATOM 12835 C C . PHE B 1 756 ? -16.953 43.406 2.488 1 96.31 756 PHE B C 1
ATOM 12837 O O . PHE B 1 756 ? -17.359 43.875 1.416 1 96.31 756 PHE B O 1
ATOM 12844 N N . ILE B 1 757 ? -16.312 44.094 3.365 1 96.38 757 ILE B N 1
ATOM 12845 C CA . ILE B 1 757 ? -16.141 45.531 3.145 1 96.38 757 ILE B CA 1
ATOM 12846 C C . ILE B 1 757 ? -14.719 45.938 3.498 1 96.38 757 ILE B C 1
ATOM 12848 O O . ILE B 1 757 ? -14.156 45.469 4.496 1 96.38 757 ILE B O 1
ATOM 12852 N N . ILE B 1 758 ? -14.102 46.719 2.717 1 96.19 758 ILE B N 1
ATOM 12853 C CA . ILE B 1 758 ? -12.812 47.344 2.975 1 96.19 758 ILE B CA 1
ATOM 12854 C C . ILE B 1 758 ? -12.984 48.875 3.021 1 96.19 758 ILE B C 1
ATOM 12856 O O . ILE B 1 758 ? -13.438 49.469 2.053 1 96.19 758 ILE B O 1
ATOM 12860 N N . LYS B 1 759 ? -12.641 49.406 4.098 1 93.88 759 LYS B N 1
ATOM 12861 C CA . LYS B 1 759 ? -12.844 50.844 4.262 1 93.88 759 LYS B CA 1
ATOM 12862 C C . LYS B 1 759 ? -11.922 51.406 5.336 1 93.88 759 LYS B C 1
ATOM 12864 O O . LYS B 1 759 ? -11.305 50.656 6.09 1 93.88 759 LYS B O 1
ATOM 12869 N N . ILE B 1 760 ? -11.828 52.688 5.309 1 92.06 760 ILE B N 1
ATOM 12870 C CA . ILE B 1 760 ? -11.125 53.375 6.387 1 92.06 760 ILE B CA 1
ATOM 12871 C C . ILE B 1 760 ? -11.969 53.344 7.656 1 92.06 760 ILE B C 1
ATOM 12873 O O . ILE B 1 760 ? -13.172 53.625 7.617 1 92.06 760 ILE B O 1
ATOM 12877 N N . GLN B 1 761 ? -11.32 52.938 8.664 1 92.62 761 GLN B N 1
ATOM 12878 C CA . GLN B 1 761 ? -12.023 52.812 9.938 1 92.62 761 GLN B CA 1
ATOM 12879 C C . GLN B 1 761 ? -11.203 53.406 11.078 1 92.62 761 GLN B C 1
ATOM 12881 O O . GLN B 1 761 ? -9.969 53.344 11.062 1 92.62 761 GLN B O 1
ATOM 12886 N N . GLU B 1 762 ? -11.945 53.938 11.992 1 92.62 762 GLU B N 1
ATOM 12887 C CA . GLU B 1 762 ? -11.312 54.469 13.203 1 92.62 762 GLU B CA 1
ATOM 12888 C C . GLU B 1 762 ? -11.156 53.375 14.25 1 92.62 762 GLU B C 1
ATOM 12890 O O . GLU B 1 762 ? -12.031 52.5 14.391 1 92.62 762 GLU B O 1
ATOM 12895 N N . ALA B 1 763 ? -10.078 53.375 14.867 1 92.56 763 ALA B N 1
ATOM 12896 C CA . ALA B 1 763 ? -9.82 52.406 15.938 1 92.56 763 ALA B CA 1
ATOM 12897 C C . ALA B 1 763 ? -9.516 53.125 17.25 1 92.56 763 ALA B C 1
ATOM 12899 O O . ALA B 1 763 ? -8.609 53.969 17.328 1 92.56 763 ALA B O 1
ATOM 12900 N N . SER B 1 764 ? -10.266 52.781 18.266 1 90.25 764 SER B N 1
ATOM 12901 C CA . SER B 1 764 ? -10.055 53.312 19.594 1 90.25 764 SER B CA 1
ATOM 12902 C C . SER B 1 764 ? -8.875 52.625 20.297 1 90.25 764 SER B C 1
ATOM 12904 O O . SER B 1 764 ? -8.398 51.594 19.844 1 90.25 764 SER B O 1
ATOM 12906 N N . PRO B 1 765 ? -8.398 53.219 21.312 1 83 765 PRO B N 1
ATOM 12907 C CA . PRO B 1 765 ? -7.25 52.625 22.031 1 83 765 PRO B CA 1
ATOM 12908 C C . PRO B 1 765 ? -7.512 51.219 22.516 1 83 765 PRO B C 1
ATOM 12910 O O . PRO B 1 765 ? -6.566 50.438 22.703 1 83 765 PRO B O 1
ATOM 12913 N N . ASN B 1 766 ? -8.703 50.844 22.625 1 79.06 766 ASN B N 1
ATOM 12914 C CA . ASN B 1 766 ? -9.023 49.5 23.094 1 79.06 766 ASN B CA 1
ATOM 12915 C C . ASN B 1 766 ? -9.164 48.5 21.938 1 79.06 766 ASN B C 1
ATOM 12917 O O . ASN B 1 766 ? -9.227 47.281 22.156 1 79.06 766 ASN B O 1
ATOM 12921 N N . ASN B 1 767 ? -9.148 49.031 20.797 1 86 767 ASN B N 1
ATOM 12922 C CA . ASN B 1 767 ? -9.234 48.188 19.609 1 86 767 ASN B CA 1
ATOM 12923 C C . ASN B 1 767 ? -7.867 47.656 19.203 1 86 767 ASN B C 1
ATOM 12925 O O . ASN B 1 767 ? -6.879 48.375 19.219 1 86 767 ASN B O 1
ATOM 12929 N N . PRO B 1 768 ? -7.812 46.406 18.922 1 84.94 768 PRO B N 1
ATOM 12930 C CA . PRO B 1 768 ? -6.531 45.812 18.531 1 84.94 768 PRO B CA 1
ATOM 12931 C C . PRO B 1 768 ? -5.914 46.5 17.312 1 84.94 768 PRO B C 1
ATOM 12933 O O . PRO B 1 768 ? -4.703 46.438 17.109 1 84.94 768 PRO B O 1
ATOM 12936 N N . LEU B 1 769 ? -6.641 47.188 16.547 1 89.69 769 LEU B N 1
ATOM 12937 C CA . LEU B 1 769 ? -6.172 47.875 15.336 1 89.69 769 LEU B CA 1
ATOM 12938 C C . LEU B 1 769 ? -5.5 49.188 15.68 1 89.69 769 LEU B C 1
ATOM 12940 O O . LEU B 1 769 ? -4.922 49.844 14.805 1 89.69 769 LEU B O 1
ATOM 12944 N N . PHE B 1 770 ? -5.543 49.531 16.922 1 86.75 770 PHE B N 1
ATOM 12945 C CA . PHE B 1 770 ? -5.004 50.812 17.344 1 86.75 770 PHE B CA 1
ATOM 12946 C C . PHE B 1 770 ? -3.486 50.844 17.234 1 86.75 770 PHE B C 1
ATOM 12948 O O . PHE B 1 770 ? -2.896 51.844 16.875 1 86.75 770 PHE B O 1
ATOM 12955 N N . LYS B 1 771 ? -2.801 49.719 17.531 1 80.12 771 LYS B N 1
ATOM 12956 C CA . LYS B 1 771 ? -1.342 49.688 17.562 1 80.12 771 LYS B CA 1
ATOM 12957 C C . LYS B 1 771 ? -0.782 48.875 16.406 1 80.12 771 LYS B C 1
ATOM 12959 O O . LYS B 1 771 ? 0.029 47.969 16.609 1 80.12 771 LYS B O 1
ATOM 12964 N N . VAL B 1 772 ? -1.168 49.156 15.258 1 84.75 772 VAL B N 1
ATOM 12965 C CA . VAL B 1 772 ? -0.584 48.5 14.086 1 84.75 772 VAL B CA 1
ATOM 12966 C C . VAL B 1 772 ? 0.673 49.25 13.656 1 84.75 772 VAL B C 1
ATOM 12968 O O . VAL B 1 772 ? 0.61 50.438 13.305 1 84.75 772 VAL B O 1
ATOM 12971 N N . LYS B 1 773 ? 1.785 48.562 13.797 1 83.06 773 LYS B N 1
ATOM 12972 C CA . LYS B 1 773 ? 3.059 49.156 13.43 1 83.06 773 LYS B CA 1
ATOM 12973 C C . LYS B 1 773 ? 3.307 49.062 11.93 1 83.06 773 LYS B C 1
ATOM 12975 O O . LYS B 1 773 ? 2.58 48.375 11.219 1 83.06 773 LYS B O 1
ATOM 12980 N N . SER B 1 774 ? 4.391 49.781 11.531 1 82.56 774 SER B N 1
ATOM 12981 C CA . SER B 1 774 ? 4.77 49.781 10.117 1 82.56 774 SER B CA 1
ATOM 12982 C C . SER B 1 774 ? 5.18 48.375 9.648 1 82.56 774 SER B C 1
ATOM 12984 O O . SER B 1 774 ? 5.961 47.688 10.32 1 82.56 774 SER B O 1
ATOM 12986 N N . LYS B 1 775 ? 4.625 47.969 8.57 1 79.19 775 LYS B N 1
ATOM 12987 C CA . LYS B 1 775 ? 4.988 46.719 7.871 1 79.19 775 LYS B CA 1
ATOM 12988 C C . LYS B 1 775 ? 4.457 45.5 8.609 1 79.19 775 LYS B C 1
ATOM 12990 O O . LYS B 1 775 ? 5.082 44.438 8.578 1 79.19 775 LYS B O 1
ATOM 12995 N N . GLU B 1 776 ? 3.455 45.688 9.375 1 85.38 776 GLU B N 1
ATOM 12996 C CA . GLU B 1 776 ? 2.834 44.562 10.078 1 85.38 776 GLU B CA 1
ATOM 12997 C C . GLU B 1 776 ? 1.475 44.219 9.477 1 85.38 776 GLU B C 1
ATOM 12999 O O . GLU B 1 776 ? 0.798 45.094 8.922 1 85.38 776 GLU B O 1
ATOM 13004 N N . ASN B 1 777 ? 1.197 43.031 9.508 1 88.94 777 ASN B N 1
ATOM 13005 C CA . ASN B 1 777 ? -0.152 42.562 9.234 1 88.94 777 ASN B CA 1
ATOM 13006 C C . ASN B 1 777 ? -0.836 42.031 10.5 1 88.94 777 ASN B C 1
ATOM 13008 O O . ASN B 1 777 ? -0.182 41.5 11.383 1 88.94 777 ASN B O 1
ATOM 13012 N N . ILE B 1 778 ? -2.062 42.312 10.609 1 91.31 778 ILE B N 1
ATOM 13013 C CA . ILE B 1 778 ? -2.809 41.875 11.781 1 91.31 778 ILE B CA 1
ATOM 13014 C C . ILE B 1 778 ? -4.094 41.188 11.336 1 91.31 778 ILE B C 1
ATOM 13016 O O . ILE B 1 778 ? -4.766 41.625 10.406 1 91.31 778 ILE B O 1
ATOM 13020 N N . PHE B 1 779 ? -4.359 40.062 11.852 1 91.25 779 PHE B N 1
ATOM 13021 C CA . PHE B 1 779 ? -5.566 39.281 11.641 1 91.25 779 PHE B CA 1
ATOM 13022 C C . PHE B 1 779 ? -6.344 39.125 12.945 1 91.25 779 PHE B C 1
ATOM 13024 O O . PHE B 1 779 ? -5.805 38.656 13.945 1 91.25 779 PHE B O 1
ATOM 13031 N N . ILE B 1 780 ? -7.586 39.531 12.969 1 90.69 780 ILE B N 1
ATOM 13032 C CA . ILE B 1 780 ? -8.414 39.469 14.172 1 90.69 780 ILE B CA 1
ATOM 13033 C C . ILE B 1 780 ? -9.664 38.625 13.875 1 90.69 780 ILE B C 1
ATOM 13035 O O . ILE B 1 780 ? -10.438 38.969 12.977 1 90.69 780 ILE B O 1
ATOM 13039 N N . PHE B 1 781 ? -9.836 37.594 14.586 1 88.38 781 PHE B N 1
ATOM 13040 C CA . PHE B 1 781 ? -10.984 36.719 14.422 1 88.38 781 PHE B CA 1
ATOM 13041 C C . PHE B 1 781 ? -11.906 36.812 15.641 1 88.38 781 PHE B C 1
ATOM 13043 O O . PHE B 1 781 ? -11.469 36.562 16.766 1 88.38 781 PHE B O 1
ATOM 13050 N N . TYR B 1 782 ? -13.117 37.156 15.398 1 83.38 782 TYR B N 1
ATOM 13051 C CA . TYR B 1 782 ? -14.117 37.188 16.453 1 83.38 782 TYR B CA 1
ATOM 13052 C C . TYR B 1 782 ? -15.078 36.031 16.359 1 83.38 782 TYR B C 1
ATOM 13054 O O . TYR B 1 782 ? -15.547 35.688 15.266 1 83.38 782 TYR B O 1
ATOM 13062 N N . THR B 1 783 ? -15.219 35.281 17.391 1 75.12 783 THR B N 1
ATOM 13063 C CA . THR B 1 783 ? -16.203 34.219 17.438 1 75.12 783 THR B CA 1
ATOM 13064 C C . THR B 1 783 ? -17.422 34.625 18.266 1 75.12 783 THR B C 1
ATOM 13066 O O . THR B 1 783 ? -17.359 35.594 19.016 1 75.12 783 THR B O 1
ATOM 13069 N N . ASN B 1 784 ? -18.547 34 18.047 1 66.38 784 ASN B N 1
ATOM 13070 C CA . ASN B 1 784 ? -19.75 34.312 18.797 1 66.38 784 ASN B CA 1
ATOM 13071 C C . ASN B 1 784 ? -19.562 34.125 20.297 1 66.38 784 ASN B C 1
ATOM 13073 O O . ASN B 1 784 ? -20.109 34.875 21.094 1 66.38 784 ASN B O 1
ATOM 13077 N N . SER B 1 785 ? -18.828 33.125 20.516 1 62.16 785 SER B N 1
ATOM 13078 C CA . SER B 1 785 ? -18.688 32.781 21.922 1 62.16 785 SER B CA 1
ATOM 13079 C C . SER B 1 785 ? -17.734 33.75 22.625 1 62.16 785 SER B C 1
ATOM 13081 O O . SER B 1 785 ? -17.766 33.875 23.844 1 62.16 785 SER B O 1
ATOM 13083 N N . HIS B 1 786 ? -17 34.469 21.797 1 62.81 786 HIS B N 1
ATOM 13084 C CA . HIS B 1 786 ? -16 35.312 22.453 1 62.81 786 HIS B CA 1
ATOM 13085 C C . HIS B 1 786 ? -15.797 36.625 21.703 1 62.81 786 HIS B C 1
ATOM 13087 O O . HIS B 1 786 ? -14.688 36.906 21.25 1 62.81 786 HIS B O 1
ATOM 13093 N N . LYS B 1 787 ? -16.781 37.406 21.719 1 65.38 787 LYS B N 1
ATOM 13094 C CA . LYS B 1 787 ? -16.688 38.688 21 1 65.38 787 LYS B CA 1
ATOM 13095 C C . LYS B 1 787 ? -15.734 39.656 21.719 1 65.38 787 LYS B C 1
ATOM 13097 O O . LYS B 1 787 ? -15.07 40.469 21.062 1 65.38 787 LYS B O 1
ATOM 13102 N N . SER B 1 788 ? -15.609 39.375 22.953 1 69.06 788 SER B N 1
ATOM 13103 C CA . SER B 1 788 ? -14.766 40.281 23.719 1 69.06 788 SER B CA 1
ATOM 13104 C C . SER B 1 788 ? -13.305 39.844 23.703 1 69.06 788 SER B C 1
ATOM 13106 O O . SER B 1 788 ? -12.414 40.625 24.016 1 69.06 788 SER B O 1
ATOM 13108 N N . PHE B 1 789 ? -13.133 38.656 23.297 1 75.44 789 PHE B N 1
ATOM 13109 C CA . PHE B 1 789 ? -11.773 38.156 23.281 1 75.44 789 PHE B CA 1
ATOM 13110 C C . PHE B 1 789 ? -11.453 37.5 21.922 1 75.44 789 PHE B C 1
ATOM 13112 O O . PHE B 1 789 ? -11.43 36.281 21.797 1 75.44 789 PHE B O 1
ATOM 13119 N N . PRO B 1 790 ? -11.125 38.375 21.016 1 80.62 790 PRO B N 1
ATOM 13120 C CA . PRO B 1 790 ? -10.828 37.812 19.688 1 80.62 790 PRO B CA 1
ATOM 13121 C C . PRO B 1 790 ? -9.469 37.125 19.609 1 80.62 790 PRO B C 1
ATOM 13123 O O . PRO B 1 790 ? -8.641 37.312 20.516 1 80.62 790 PRO B O 1
ATOM 13126 N N . ILE B 1 791 ? -9.273 36.312 18.609 1 84.25 791 ILE B N 1
ATOM 13127 C CA . ILE B 1 791 ? -7.973 35.75 18.266 1 84.25 791 ILE B CA 1
ATOM 13128 C C . ILE B 1 791 ? -7.184 36.75 17.438 1 84.25 791 ILE B C 1
ATOM 13130 O O . ILE B 1 791 ? -7.676 37.25 16.422 1 84.25 791 ILE B O 1
ATOM 13134 N N . ILE B 1 792 ? -6.043 37.156 17.891 1 86.94 792 ILE B N 1
ATOM 13135 C CA . ILE B 1 792 ? -5.242 38.156 17.203 1 86.94 792 ILE B CA 1
ATOM 13136 C C . ILE B 1 792 ? -3.916 37.531 16.766 1 86.94 792 ILE B C 1
ATOM 13138 O O . ILE B 1 792 ? -3.211 36.938 17.562 1 86.94 792 ILE B O 1
ATOM 13142 N N . LEU B 1 793 ? -3.672 37.625 15.531 1 87.38 793 LEU B N 1
ATOM 13143 C CA . LEU B 1 793 ? -2.395 37.25 14.945 1 87.38 793 LEU B CA 1
ATOM 13144 C C . LEU B 1 793 ? -1.697 38.438 14.305 1 87.38 793 LEU B C 1
ATOM 13146 O O . LEU B 1 793 ? -2.25 39.062 13.406 1 87.38 793 LEU B O 1
ATOM 13150 N N . LYS B 1 794 ? -0.557 38.781 14.797 1 88.06 794 LYS B N 1
ATOM 13151 C CA . LYS B 1 794 ? 0.207 39.906 14.289 1 88.06 794 LYS B CA 1
ATOM 13152 C C . LYS B 1 794 ? 1.623 39.5 13.906 1 88.06 794 LYS B C 1
ATOM 13154 O O . LYS B 1 794 ? 2.252 38.719 14.602 1 88.06 794 LYS B O 1
ATOM 13159 N N . SER B 1 795 ? 1.986 39.875 12.742 1 81.25 795 SER B N 1
ATOM 13160 C CA . SER B 1 795 ? 3.338 39.531 12.312 1 81.25 795 SER B CA 1
ATOM 13161 C C . SER B 1 795 ? 3.914 40.594 11.391 1 81.25 795 SER B C 1
ATOM 13163 O O . SER B 1 795 ? 3.17 41.375 10.805 1 81.25 795 SER B O 1
ATOM 13165 N N . PHE B 1 796 ? 5.227 40.5 11.367 1 77.06 796 PHE B N 1
ATOM 13166 C CA . PHE B 1 796 ? 5.938 41.344 10.414 1 77.06 796 PHE B CA 1
ATOM 13167 C C . PHE B 1 796 ? 5.746 40.844 8.992 1 77.06 796 PHE B C 1
ATOM 13169 O O . PHE B 1 796 ? 5.672 39.625 8.773 1 77.06 796 PHE B O 1
ATOM 13176 N N . SER B 1 797 ? 5.379 41.625 8.094 1 64.88 797 SER B N 1
ATOM 13177 C CA . SER B 1 797 ? 5.059 41.219 6.734 1 64.88 797 SER B CA 1
ATOM 13178 C C . SER B 1 797 ? 6.059 41.781 5.727 1 64.88 797 SER B C 1
ATOM 13180 O O . SER B 1 797 ? 5.949 41.5 4.527 1 64.88 797 SER B O 1
ATOM 13182 N N . TYR B 1 798 ? 7.027 42.688 6.184 1 60.25 798 TYR B N 1
ATOM 13183 C CA . TYR B 1 798 ? 7.797 43.438 5.191 1 60.25 798 TYR B CA 1
ATOM 13184 C C . TYR B 1 798 ? 9.219 42.906 5.082 1 60.25 798 TYR B C 1
ATOM 13186 O O . TYR B 1 798 ? 9.789 42.438 6.07 1 60.25 798 TYR B O 1
ATOM 13194 N N . LYS B 1 799 ? 9.656 42.094 4.129 1 57.84 799 LYS B N 1
ATOM 13195 C CA . LYS B 1 799 ? 10.969 41.719 3.605 1 57.84 799 LYS B CA 1
ATOM 13196 C C . LYS B 1 799 ? 10.852 40.656 2.514 1 57.84 799 LYS B C 1
ATOM 13198 O O . LYS B 1 799 ? 9.992 39.781 2.592 1 57.84 799 LYS B O 1
ATOM 13203 N N . LYS B 1 800 ? 11.453 41.188 1.405 1 53.88 800 LYS B N 1
ATOM 13204 C CA . LYS B 1 800 ? 11.453 40.406 0.163 1 53.88 800 LYS B CA 1
ATOM 13205 C C . LYS B 1 800 ? 11.562 38.938 0.442 1 53.88 800 LYS B C 1
ATOM 13207 O O . LYS B 1 800 ? 11.07 38.094 -0.339 1 53.88 800 LYS B O 1
ATOM 13212 N N . ASN B 1 801 ? 11.906 38.531 1.704 1 63.28 801 ASN B N 1
ATOM 13213 C CA . ASN B 1 801 ? 12.258 37.125 1.782 1 63.28 801 ASN B CA 1
ATOM 13214 C C . ASN B 1 801 ? 11.305 36.375 2.691 1 63.28 801 ASN B C 1
ATOM 13216 O O . ASN B 1 801 ? 11.516 35.188 2.959 1 63.28 801 ASN B O 1
ATOM 13220 N N . ILE B 1 802 ? 10.18 37.031 3.164 1 71.44 802 ILE B N 1
ATOM 13221 C CA . ILE B 1 802 ? 9.336 36.344 4.137 1 71.44 802 ILE B CA 1
ATOM 13222 C C . ILE B 1 802 ? 8.57 35.219 3.451 1 71.44 802 ILE B C 1
ATOM 13224 O O . ILE B 1 802 ? 8.406 34.125 4.023 1 71.44 802 ILE B O 1
ATOM 13228 N N . TYR B 1 803 ? 8.117 35.469 2.279 1 77.75 803 TYR B N 1
ATOM 13229 C CA . TYR B 1 803 ? 7.336 34.438 1.622 1 77.75 803 TYR B CA 1
ATOM 13230 C C . TYR B 1 803 ? 8.188 33.188 1.332 1 77.75 803 TYR B C 1
ATOM 13232 O O . TYR B 1 803 ? 7.676 32.094 1.256 1 77.75 803 TYR B O 1
ATOM 13240 N N . ILE B 1 804 ? 9.469 33.375 1.298 1 82.25 804 ILE B N 1
ATOM 13241 C CA . ILE B 1 804 ? 10.375 32.281 1.049 1 82.25 804 ILE B CA 1
ATOM 13242 C C . ILE B 1 804 ? 10.359 31.312 2.244 1 82.25 804 ILE B C 1
ATOM 13244 O O . ILE B 1 804 ? 10.438 30.094 2.076 1 82.25 804 ILE B O 1
ATOM 13248 N N . PHE B 1 805 ? 10.188 31.922 3.344 1 80.88 805 PHE B N 1
ATOM 13249 C CA . PHE B 1 805 ? 10.125 31.109 4.547 1 80.88 805 PHE B CA 1
ATOM 13250 C C . PHE B 1 805 ? 8.844 30.281 4.562 1 80.88 805 PHE B C 1
ATOM 13252 O O . PHE B 1 805 ? 8.844 29.125 5.012 1 80.88 805 PHE B O 1
ATOM 13259 N N . ASN B 1 806 ? 7.82 30.891 4.16 1 86 806 ASN B N 1
ATOM 13260 C CA . ASN B 1 806 ? 6.562 30.156 4.09 1 86 806 ASN B CA 1
ATOM 13261 C C . ASN B 1 806 ? 6.641 29.016 3.066 1 86 806 ASN B C 1
ATOM 13263 O O . ASN B 1 806 ? 6.02 27.969 3.248 1 86 806 ASN B O 1
ATOM 13267 N N . ILE B 1 807 ? 7.348 29.25 2.049 1 89.56 807 ILE B N 1
ATOM 13268 C CA . ILE B 1 807 ? 7.555 28.203 1.058 1 89.56 807 ILE B CA 1
ATOM 13269 C C . ILE B 1 807 ? 8.297 27.031 1.695 1 89.56 807 ILE B C 1
ATOM 13271 O O . ILE B 1 807 ? 7.926 25.859 1.494 1 89.56 807 ILE B O 1
ATOM 13275 N N . LEU B 1 808 ? 9.305 27.375 2.381 1 87.38 808 LEU B N 1
ATOM 13276 C CA . LEU B 1 808 ? 10.055 26.328 3.064 1 87.38 808 LEU B CA 1
ATOM 13277 C C . LEU B 1 808 ? 9.156 25.578 4.043 1 87.38 808 LEU B C 1
ATOM 13279 O O . LEU B 1 808 ? 9.203 24.344 4.109 1 87.38 808 LEU B O 1
ATOM 13283 N N . ASN B 1 809 ? 8.367 26.297 4.82 1 86.31 809 ASN B N 1
ATOM 13284 C CA . ASN B 1 809 ? 7.461 25.656 5.77 1 86.31 809 ASN B CA 1
ATOM 13285 C C . ASN B 1 809 ? 6.48 24.719 5.066 1 86.31 809 ASN B C 1
ATOM 13287 O O . ASN B 1 809 ? 6.168 23.641 5.582 1 86.31 809 ASN B O 1
ATOM 13291 N N . ASP B 1 810 ? 5.949 25.156 4.016 1 90.69 810 ASP B N 1
ATOM 13292 C CA . ASP B 1 810 ? 5.012 24.344 3.254 1 90.69 810 ASP B CA 1
ATOM 13293 C C . ASP B 1 810 ? 5.695 23.094 2.697 1 90.69 810 ASP B C 1
ATOM 13295 O O . ASP B 1 810 ? 5.098 22.016 2.652 1 90.69 810 ASP B O 1
ATOM 13299 N N . LEU B 1 811 ? 6.91 23.25 2.26 1 89.88 811 LEU B N 1
ATOM 13300 C CA . LEU B 1 811 ? 7.668 22.109 1.755 1 89.88 811 LEU B CA 1
ATOM 13301 C C . LEU B 1 811 ? 7.879 21.078 2.85 1 89.88 811 LEU B C 1
ATOM 13303 O O . LEU B 1 811 ? 7.789 19.875 2.596 1 89.88 811 LEU B O 1
ATOM 13307 N N . LEU B 1 812 ? 8.109 21.531 4.027 1 86.75 812 LEU B N 1
ATOM 13308 C CA . LEU B 1 812 ? 8.406 20.641 5.137 1 86.75 812 LEU B CA 1
ATOM 13309 C C . LEU B 1 812 ? 7.152 19.891 5.574 1 86.75 812 LEU B C 1
ATOM 13311 O O . LEU B 1 812 ? 7.242 18.828 6.207 1 86.75 812 LEU B O 1
ATOM 13315 N N . LYS B 1 813 ? 6.051 20.453 5.266 1 84.38 813 LYS B N 1
ATOM 13316 C CA . LYS B 1 813 ? 4.797 19.781 5.586 1 84.38 813 LYS B CA 1
ATOM 13317 C C . LYS B 1 813 ? 4.605 18.531 4.723 1 84.38 813 LYS B C 1
ATOM 13319 O O . LYS B 1 813 ? 3.789 17.672 5.043 1 84.38 813 LYS B O 1
ATOM 13324 N N . LEU B 1 814 ? 5.281 18.5 3.641 1 83.75 814 LEU B N 1
ATOM 13325 C CA . LEU B 1 814 ? 5.164 17.359 2.732 1 83.75 814 LEU B CA 1
ATOM 13326 C C . LEU B 1 814 ? 5.965 16.172 3.246 1 83.75 814 LEU B C 1
ATOM 13328 O O . LEU B 1 814 ? 5.867 15.07 2.697 1 83.75 814 LEU B O 1
ATOM 13332 N N . THR B 1 815 ? 6.738 16.312 4.266 1 72.75 815 THR B N 1
ATOM 13333 C CA . THR B 1 815 ? 7.559 15.227 4.812 1 72.75 815 THR B CA 1
ATOM 13334 C C . THR B 1 815 ? 6.844 14.547 5.977 1 72.75 815 THR B C 1
ATOM 13336 O O . THR B 1 815 ? 6.074 15.188 6.699 1 72.75 815 THR B O 1
#

Sequence (1630 aa):
MRVLKFGGTSISSLKCFSKVVNIIKKNYKKDQIAVVLSAPKKVTDNLFYMIEKSCQTKDIKEIFNNTKDIFFYLIKSLFDSNENYYYLNIYNFIELKFNRLLYLLNIVFNLKFCPNSINAEIVCMGEIISVKLMELYLKNKNIDVFVIDPKKIFLSKGQYLESFIDIKESERRIKKINFPKNKVILMAGFIAKNKYGELVALGRNGSDYSATALAACLKANVCEIWTDVDGIYTGDPNKIKNTKLINKLSCKEAISLSYLGAEILHKRSIFPILEFNIPCIIKNTNNSNSYGTSILNIVNDEKEIIKGITFLKDIAMISIFICYNIKTINIYNRILVAFKKSNIKIIFMMQSSSESNINIFIFQNNLSESKCIIEYEFCFEINNKLFESIHYKSDLFILSMIGSNIFKNKNIFINIVKFFNFIHKKMISILYGGYLSNAFSVVLESCNIVNDLNNMHKIFFEKKNFIEIFIIGNKNIKNCLFNLFYKKKFFFKKKHIELKICGISDAKKLLINENGINLKHWKYNLSNSKIIFDSDIIIECLKKNNFLNPVIVDCTQNKIISKKYADFLIQGFHIVTSNKQPNISSIDYYKKIRNMSIISNKKFLYNANFNTQFPIIENIKSFLNLSENKNYYFSGVLSSAISFIFERLNKGMSFYKIIVLALQSGFSLKDIYHAILGKDSAENLLIIARELGYNIEIKDIEIKPIISKKFLKKNIKKEIFNISISVDNKFKKKLQKAKIQGNVLNYVSNIKNGKFIIKIQEASPNNPLFKVKSKENIFIFYTNSHKSFPIILKSFSYKKNIYIFNILNDLLKLTMRVLKFGGTSISSLKCFSKVVNIIKKNYKKDQIAVVLSAPKKVTDNLFYMIEKSCQTKDIKEIFNNTKDIFFYLIKSLFDSNENYYYLNIYNFIELKFNRLLYLLNIVFNLKFCPNSINAEIVCMGEIISVKLMELYLKNKNIDVFVIDPKKIFLSKGQYLESFIDIKESERRIKKINFPKNKVILMAGFIAKNKYGELVALGRNGSDYSATALAACLKANVCEIWTDVDGIYTGDPNKIKNTKLINKLSCKEAISLSYLGAEILHKRSIFPILEFNIPCIIKNTNNSNSYGTSILNIVNDEKEIIKGITFLKDIAMISIFICYNIKTINIYNRILVAFKKSNIKIIFMMQSSSESNINIFIFQNNLSESKCIIEYEFCFEINNKLFESIHYKSDLFILSMIGSNIFKNKNIFINIVKFFNFIHKKMISILYGGYLSNAFSVVLESCNIVNDLNNMHKIFFEKKNFIEIFIIGNKNIKNCLFNLFYKKKFFFKKKHIELKICGISDAKKLLINENGINLKHWKYNLSNSKIIFDSDIIIECLKKNNFLNPVIVDCTQNKIISKKYADFLIQGFHIVTSNKQPNISSIDYYKKIRNMSIISNKKFLYNANFNTQFPIIENIKSFLNLSENKNYYFSGVLSSAISFIFERLNKGMSFYKIIVLALQSGFSLKDIYHAILGKDSAENLLIIARELGYNIEIKDIEIKPIISKKFLKKNIKKEIFNISISVDNKFKKKLQKAKIQGNVLNYVSNIKNGKFIIKIQEASPNNPLFKVKSKENIFIFYTNSHKSFPIILKSFSYKKNIYIFNILNDLLKLT

pLDDT: mean 85.87, std 9.32, range [48.38, 97.44]

Radius of gyration: 42.36 Å; Cα contacts (8 Å, |Δi|>4): 3250; chains: 2; bounding box: 129×121×95 Å

Secondary structure (DSSP, 8-state):
-EEEEE-GGGGSSHHHHHHHHHHHHHHHTTS-EEEEE-PPTTHHHHHHHHHHHHHTT---HHHHHHHHHHHHHHHHHH-S-TT-HHHHHHHHHHHHHHHHHHHHHHHHHHHTS--HHHHHHHHTHHHHHHHHHHHHHHHHTT--EEEE-HHHH-BEEE-SSSEEE-HHHHHHHHHTS---TTSEEEEESSEEE-TTS-EEE--TTHHHHHHHHHHHHHT-SEEEEEESSSS-BSS-TTTSTT--B--EEEHHHHHHHHHTT--SS-HHHHHHHHHHT--EEEEESS-TTS--EEEES----SS--EEEEEEEEEEEEEEEEE-TTS-HHHHHHHHHHHHHHTTPPEEEEEE-SSTTEEEEEEEGGGHHHHHHHHHHHTHHHHHTT-EEEEEEEEEEEEEEEEESSTTT-HHHHHHHHHHHHHHGGGEEEEEE--TT--EEEEEEESS-HHHHHHHHHHHHH---EEEEEEEES-HHHHHHHHHHHHHTHHHHHHTTEEEEEEEEE-SSEEEE-TT---GGGHHHHHHT--EEP-HHHHHHHHHHH--SSEEEEE----HHHHTTHHHHHHHT-EEEE---HHHHS-HHHHHHHHHHHHHHT--EE-GGGS--SS-HHHHHHHHHHH--TT--EEEEE--HHHHHHHHHHHTT--HHHHHHHHHHTT--HHHHHHHHHTHHHHHHHHHHHHHTT----GGGSEE--SS-GGG--S-HHHHHHHHHHHHHHHHHHHHHHHHHTT-EEEEEEEEETTEEEEEEEEE-TTSGGGG--TTEEEEEEEETTEEEEEEEEEEE--STTHHHHHHHHHHHTT-/-EEEEE-GGGGSSHHHHHHHHHHHHHHHTTS-EEEEE-PPTTHHHHHHHHHHHHHTT---HHHHHHHHHHHHHHHHHH-S-TT-HHHHHHHHHHHHHHHHHHHHHHHHHHHTS--HHHHHHHHTHHHHHHHHHHHHHHHHTT--EEEE-HHHH-BEEE-SSSEEE-HHHHHHHHHTS---TTSEEEEESSEEE-TTS-EEE--TTHHHHHHHHHHHHHT-SEEEEEESSSS-BSS-TTTSTT--B--EEEHHHHHHHHHTT--SS-HHHHHHHHHHT--EEEEESS-TTS--EEEES----SS--EEEEEEEEEEEEEEEEE-TTS-HHHHHHHHHHHHHHTTPPEEEEEE-SSTTEEEEEEEGGGHHHHHHHHHHHTHHHHHTT-EEEEEEEEEEEEEEEEESSTTT-HHHHHHHHHHHHHHGGGEEEEEE--TT--EEEEEEESS-HHHHHHHHHHHHH---EEEEEEEES-HHHHHHHHHHHHHTHHHHHHTTEEEEEEEEE-SSEEEE-TT---GGGHHHHHHT--EEP-HHHHHHHHHHH--SSEEEEE----HHHHTTHHHHHHHT-EEEE---HHHHS-HHHHHHHHHHHHHHT--EE-GGGS--SS-HHHHHHHHHHH--TT--EEEEE--HHHHHHHHHHHTT--HHHHHHHHHHTT--HHHHHHHHHTHHHHHHHHHHHHHTT----GGGSEE--SS-GGG-SS-HHHHHHHHHHHHHHHHHHHHHHHHHTT-EEEEEEEEETTEEEEEEEEE-TTSGGGG--TTEEEEEEEETTEEEEEEEEEEE--STTHHHHHHHHHHHTT-

Solvent-accessible surface area (backbone atoms only — not comparable to full-atom values): 83118 Å² total; per-residue (Å²): 82,39,27,39,27,37,35,20,73,38,50,61,43,60,70,31,41,52,46,50,50,50,52,50,53,61,48,46,74,75,36,49,35,37,38,27,32,33,25,36,59,64,44,50,58,47,42,52,47,45,52,55,36,18,34,66,67,43,90,50,65,66,64,52,49,52,52,53,43,55,54,51,51,48,51,58,63,70,39,92,46,86,82,37,72,56,45,51,53,50,53,51,50,51,50,52,51,49,50,51,48,52,53,53,46,50,49,21,35,73,62,48,43,69,55,53,60,57,48,21,55,55,48,49,46,42,10,51,52,39,42,54,49,49,50,46,51,37,45,74,71,74,40,56,68,43,79,50,60,34,59,74,32,33,41,30,51,77,45,37,57,46,32,43,72,42,54,72,64,20,24,57,44,45,68,72,51,86,75,64,77,88,31,39,34,36,30,38,24,28,50,24,10,36,92,87,69,43,65,23,21,37,36,83,62,13,32,55,26,41,34,29,44,48,23,49,44,67,65,26,67,32,29,36,42,30,36,91,41,57,44,49,46,27,31,57,64,89,66,29,78,88,53,46,78,34,56,70,37,26,42,67,50,47,34,34,40,22,68,38,51,38,80,86,47,53,50,72,32,44,46,40,26,50,76,65,64,36,40,34,34,32,26,14,62,88,44,73,82,52,88,25,18,35,36,30,65,76,63,90,55,85,82,60,39,70,56,32,44,43,46,37,75,50,23,23,38,43,37,39,30,42,32,81,89,48,68,49,65,60,57,50,44,50,50,53,50,54,32,55,76,68,68,52,68,70,69,37,43,34,44,25,71,35,81,29,30,39,34,37,30,30,49,40,90,49,45,68,60,48,52,53,50,51,49,63,76,36,41,65,42,55,74,66,58,45,38,74,47,76,46,79,45,69,56,21,25,36,44,33,42,32,27,51,56,55,50,63,36,64,64,54,37,53,38,49,46,58,45,42,73,57,43,33,74,46,47,34,30,44,49,29,59,28,66,85,38,39,42,44,34,36,32,30,53,64,63,57,61,55,55,55,49,35,52,49,47,41,57,73,71,36,88,51,47,64,37,38,34,30,40,36,32,51,70,68,58,49,49,52,48,52,49,50,51,59,73,39,44,65,60,29,57,74,68,30,41,43,82,34,44,26,29,45,25,45,95,56,30,28,33,76,28,93,88,39,56,66,74,90,52,42,69,61,49,36,73,67,34,86,42,62,54,46,75,62,58,56,52,48,48,44,72,67,58,54,58,90,40,35,29,39,37,36,60,41,83,54,63,70,64,42,70,43,48,46,54,42,19,63,76,57,26,26,38,40,31,42,39,50,54,48,62,61,48,57,57,65,55,36,50,46,40,54,51,29,21,62,67,49,71,29,57,80,41,52,48,19,54,41,52,37,72,55,60,55,59,63,47,51,48,45,42,48,72,63,46,65,70,85,55,46,37,39,39,29,32,74,34,33,62,48,24,41,46,33,45,41,45,70,72,67,50,52,48,49,59,45,53,54,48,39,47,71,73,67,47,48,72,66,54,50,51,34,41,45,57,36,50,52,41,47,49,54,47,46,43,52,42,41,70,67,67,48,93,64,54,75,85,66,46,46,72,50,45,80,53,74,71,84,64,70,60,91,56,66,69,67,38,50,55,56,44,19,57,54,45,40,62,59,44,48,56,54,50,50,54,32,49,75,71,57,28,38,61,39,68,35,40,36,37,48,83,90,41,38,42,31,34,74,41,78,20,43,79,85,35,83,72,44,76,54,49,69,23,26,29,39,42,36,41,28,40,74,90,29,67,88,43,40,40,38,43,34,25,42,32,70,50,100,58,43,35,52,48,31,46,51,52,52,56,56,66,75,100,82,40,28,39,27,39,35,20,74,39,52,60,40,59,69,31,42,51,47,50,49,51,52,49,53,61,48,45,73,76,39,48,36,35,38,26,31,32,25,35,59,65,44,50,58,48,43,52,47,45,51,54,35,18,34,66,64,44,90,49,66,66,63,53,50,52,54,53,44,53,54,51,52,46,50,56,63,69,38,92,47,85,82,38,72,57,44,50,52,48,52,50,48,51,52,52,52,50,51,50,48,51,53,54,45,49,50,20,34,74,62,48,43,68,56,52,59,59,48,21,56,55,50,48,45,43,12,51,51,40,41,54,49,50,50,45,52,37,45,73,69,75,40,56,69,44,79,50,61,34,59,75,32,32,40,29,51,78,46,38,56,46,33,44,71,41,54,72,65,19,24,58,44,46,69,72,50,85,74,64,78,87,30,40,34,37,30,37,22,27,48,24,9,36,93,86,70,43,66,21,21,38,38,84,64,12,33,54,26,40,34,30,44,48,23,49,45,66,66,28,68,32,29,34,42,31,37,91,41,58,44,48,46,26,30,56,65,90,66,27,79,89,54,46,78,34,56,70,38,24,42,67,50,47,35,35,40,24,68,38,50,38,80,86,47,53,51,72,34,44,46,40,26,50,76,64,63,35,42,33,33,30,26,13,62,90,42,71,83,50,88,24,17,34,35,30,64,76,64,89,55,84,82,60,39,69,55,32,44,44,47,37,74,51,22,21,37,42,37,38,30,42,33,80,87,48,67,48,66,59,56,50,42,52,50,52,52,54,31,57,74,67,68,53,67,72,69,37,42,34,44,26,72,36,80,28,32,39,32,38,30,30,49,39,90,50,45,69,60,47,51,52,50,50,49,61,76,37,40,66,42,55,73,65,58,45,39,74,48,76,47,80,45,69,56,22,25,38,44,33,41,33,26,52,56,56,52,63,36,63,63,52,37,54,37,50,48,58,46,41,72,56,42,34,74,47,50,35,31,43,47,29,59,28,67,84,38,39,41,44,34,34,33,31,54,67,64,58,61,56,54,54,51,37,52,49,46,42,58,73,72,38,90,53,47,63,36,38,33,32,40,36,32,53,72,66,61,49,49,53,48,52,50,50,50,60,74,39,44,64,59,29,56,74,69,30,41,43,82,33,44,25,30,45,26,44,94,55,29,27,32,76,29,94,90,39,55,66,75,89,53,42,68,61,50,36,73,66,35,86,42,62,56,46,73,63,57,55,52,47,49,45,71,66,57,55,58,88,41,34,30,38,35,37,60,40,83,54,63,71,64,43,68,42,48,47,56,43,19,62,76,57,27,25,38,39,32,42,38,50,54,49,61,60,46,56,57,66,57,37,49,46,39,53,50,30,22,61,67,49,70,26,55,79,43,53,49,19,54,41,50,36,70,55,60,56,58,62,46,49,48,45,42,49,71,64,47,66,68,84,55,46,36,39,40,28,34,74,32,32,62,48,24,41,47,34,45,41,43,68,73,66,50,51,49,49,61,44,53,55,49,40,48,71,73,68,46,48,72,66,53,50,49,34,42,43,57,36,50,53,41,47,48,54,48,46,42,52,42,43,69,68,69,48,94,64,55,76,84,66,46,46,72,49,44,80,53,75,71,86,65,69,63,92,56,66,70,66,37,50,56,55,45,17,57,54,45,41,63,58,42,47,58,56,51,49,54,31,49,75,72,58,29,38,61,41,67,35,40,35,37,48,81,90,40,38,42,32,34,75,40,78,22,43,79,86,34,83,70,43,75,55,48,68,23,27,28,38,44,35,42,29,40,73,91,28,68,88,43,40,38,38,42,35,25,41,33,71,50,99,58,41,35,52,47,31,45,52,50,51,56,56,64,74,103

Nearest PDB structures (foldseek):
  3c1m-assembly1_D  TM=8.820E-01  e=4.460E-41  Methanocaldococcus jannaschii
  3c1m-assembly1_A  TM=8.773E-01  e=4.460E-41  Methanocaldococcus jannaschii
  2hmf-assembly1_A  TM=8.838E-01  e=1.839E-40  Methanocaldococcus jannaschii
  3c1m-assembly3_C  TM=8.810E-01  e=7.478E-39  Methanocaldococcus jannaschii
  3tvi-assembly5_J  TM=8.246E-01  e=4.562E-31  Clostridium acetobutylicum

Foldseek 3Di:
DEEEEEEQCQLQAPVSLVLVVVVCVVVLVVFAYEYEYEFHPCLLVLLVVLLLCLLVLHDSVVSLVVSLVSLVNRLPSLDVDCVDPLSVVLVVVSVVLSVVLVVLSVVSNVVSHHDLLSSLVRSQSRLVSVQSSSCSSCVVVVAAADEDEQAQQWEWDDGQAATATDLVRSLVRVVPDDDDGRHHYYYYFQWYAYPVSGIGGNHVVRSLLRRLSVCLSVVHQAYEYEDADAADWQEDCVLAPPIHAFAEAELQLVQVCQLFANVPDHNSSSVSCQVRFHKYFYHYSVCRPRSGYIYTNDDPDPPQFWRHKGKFWQKKKKKWFFAPVDQLVVVVVLLVVLCVVVVFDWSDWDDDPDSGMIMTMGGNVCQVVSVVSSCVSCVPCVVVCRTVDMDMGTQKMKMKIFGAQQPVDVLSVVLVVLLCVLAVVFWDDWDDDDNGGRMTMTMGHNAPVSLSRHSSCCSRPQPAAEEEEAEEEDPVQVVLLVVVCVVCVVVRVVVRYDYAHAWYYYQFWIDGHLRGDDPPCVVVCGVPGPHTDDPVVVLVVCVRNSDSAYEYEYEDQDLVVLQCLLVCLLSQYAYEYLHLNQLQDALVSVVSNVVSCVVSVHHHHHQLVALFLDSVLVVLLVVLVVFDDPAKKKKKDRALLQLQQQVVVLVPDFNVVSVVVCVVLPDDLVSNVCVQQCNSVLSVLSSSCVSSPDNDHSVQAAEDGLFDCVLVDDDSVVSSVVRRVVSRVVVVVVSVVLVVVQWGWGFMWMDGPNHTYTDIDIDHPLGPVRDRHRQKMKMWMAHPVPNPDTDIDMGRRDDPCSSSSVSVVVSVVSD/DEEEEEEQCLLQAPVSLVLVVVVCVVVLVVFAYEYEYEFHPCLLVLLVVLLLCLLVLHDSVVSLVVSLVSLVNRLPSLDVDCVDPLSVVLVVVSVVLSVVLVVLSVVSNVVSHHDLLSSLVRSQSRLVSSQSSSCSSCVVVVAAAAEDEQAQQWEWDDGQAATATDLVRSLVRVVPDDDDGRHHYYYYFQWYAYPVSGIGGNHVVRSLLRRLSVCLSVVHQEYEYEDADAADWQEDCVLAPPIHAFAEAELQLVQVCQLFANVPDHNSSSVSCQVRFHKYFYHYSVCRPRSGYIYTNDDPDPPQFWRHKGKFWQKKKKKWFFAPVDQLVVVVVLLVVLCVVVVFDWSDWDDDPDSGMIMTMGGNVCQVVSVVSCCVSCVPCVVVCRTVDMDMGTQKMKMKIFGAQQPVDVLSVVLVVLLCVLAVVFWDDWDDDDNGGRMTMTMGHNAPVSLSRHSSCCSRPPPAAEEEEAEEEDPVQVVLLVVVCVVCVVVRVVVRYHYAHAWYYYQFWIDGHLRGDDPPCVVVCGVPGPHTDDPVVVLVSCVRNSDSAYEYEYEDQDLVVLQCLLVCLLSQYAYEYLHLNQLQDALVSVVSNVVSCVVSVHHHHHQLVALFLDSVLVVLLVVLVVFDDPAKKKKKDRALLQLQQQVVVLVPDFNVVSVVVCVVLPDDLVSNVCVQQCNSVLSVLSSSCVSSPDNDHSVQAAEDGLFDCVLVDDDSVVSSVVRRVVSRVVCVVVSVVLVVVPWGWGFMWMDGPNHTYTDIDIDHPLGPVRDRHRQKMKMWMAHPVPNPDTDIDMGRRDDPCSSSSVSVVVSVVSD